Protein AF-0000000076627903 (afdb_homodimer)

Secondary structure (DSSP, 8-state):
------------------EEETTTTEEEPPP--B-------EEEEEEEEEEEEEEE-TTS-EEEEEEEEEEEEESSPPHHHHHHHHHHS--TTSTT---EEEEEEESS--HHHHHHHHHHHHHHHHHHHHTT--GGGEEEEEEES-HHHHHHHHHHTHHHHTTT--SHHHHHHHT-SSGGG---TT--TT--EEEEEEEEE-BTTT-SS-EEEEEEEESS--HHHHHHHIIIIIIIHHH--SEEEEEETTEEE-TTHHHHHHHHHHH-TTEEEEEEEEEES---TTSSHHHHHHHHHHHIIIIIIHHHHHHT--S---TTEEEEEHHHHTTHIIIIIITHHHH-GGG--HHHHHHGGGHHHHHHHHHHT-TT---EEEEEEEEEEEE----SHHHHHHHHHHHHHHHHHHHHHHHHTGGGGGGS---HHHHHHHHHHHHHHHHHHHHHHTHHHHHHHHHHHHHHHHHTTS-HHHHHHHHHHHHHHHHHHHHHHHHHHHHS-GGGGHHHHHHHHHHHHHHHHHHHHHHHHHHHH-TT-HHHHHHHHHHHHHHHHHHHHTT-HHHHHHHHHHHHHHHHIIIIIHHHHHHHTTT--SSS---S---HHHHHHHHHHHHHHHHHHHHHHHHHHHHHHHHHHHHHHS-HHHHHHHHHHHHHHHHHHHHHHHHHHHHHHHHHHHHHHHHHHHHH-S------STTSS----------------------------------------------------------------------SS------------------TT-SHHHHHHHHHHTTSS---HHHHHHHHHHHHHHH-/------------------EEETTTTEEE-----EE------EEEEEEEEEEEEEEE-TTS-EEEEEEEEEEEEESSPPHHHHHHHHHHS--TT-TT--SEEEEEEESS--HHHHHHHHHHHHHHHHHHHHTT--GGGEEEEEEES-HHHHHHHHHHTHHHHTTT--SHHHHHHHT-SSGGG---TT--TT--EEEEEEEEEEETTT-SS-EEEEEEEESS--HHHHHHHIIIIIIIHHH--SEEEEEETTEEE-TTHHHHHHHHHHH-TTEEEEEEEEEES---TTSSHHHHHHHHHHHIIIIIIHHHHHHT--S---TTEEEEEHHHHTTHIIIIIITHHHH-GGG--HHHHHHGGGHHHHHHHHHHT-TT---EEEEEEEEEEEE----SHHHHHHHHHHHHHHHHHHHHHHHHTGGGGGGS---HHHHHHHHHHHHHHHHHHHHHHTHHHHHHHHHHHHHHHHHTTS-HHHHHHHHHHHHHHHHHHHHHHHHHHHHS-GGGGHHHHHHHHHHHHHHHHHHHHHHHHHHHH-TT-HHHHHHHHHHHHHHHHHHHHTT-HHHHHHHHHHHHHHHHIIIIIHHHHHHHTTT--SSS---S---HHHHHHHHHHHHHHHHHHHHHHHHHHHHHHHHHHHHHHS-HHHHHHHHHHHHHHHHHHHHHHHHHHHHHHHHHHHHHHHHHHHHHTS------STTSS-----------SS---------------------------------------------------------SS------------------S--SHHHHHHHHHHHTSS---HHHHHHHHHHHHHHH-

Nearest PDB structures (foldseek):
  8k3p-assembly1_B  TM=8.651E-01  e=1.853E-37  Saccharomyces cerevisiae S288C
  8k3v-assembly1_A  TM=8.645E-01  e=6.486E-37  Saccharomyces cerevisiae
  7stn-assembly1_A  TM=8.579E-01  e=1.001E-36  Candida albicans
  7xs7-assembly1_A  TM=7.845E-01  e=4.006E-37  Saccharomyces cerevisiae
  8k3u-assembly1_A  TM=8.382E-01  e=7.015E-34  Saccharomyces cerevisiae

Radius of gyration: 44.23 Å; Cα contacts (8 Å, |Δi|>4): 2145; chains: 2; bounding box: 115×163×91 Å

Sequence (1656 aa):
MAEIEPAQPRSSRTITQPIMNKETKEYEYTPMNAAPTKEQIIYQPIKLAKEMESKTNDDNITITSLKKAKGFELIPPDSRFNSILGDLKYDPDKPSKCDFLIQVTMYNEGVKNFTDTLGGICENLNSFSKADVEPLRIACVVIVDGIRAFNTTFSKQRGFFQQFFEEDPIKERFGVSDIRNCKLPDEKPDDEFAHCFMQKITLLDFSKYELQLIFCVKQKNKRKLNSHLWFFGGFCEFIQPKFVMLIDVGTQPHADSLFLLYEALETQDDLAGCCGEIRPMDPNIWKLVVPAQAVEYKLGHIFDKAFESLLGYITFLPGAFSAFRWSALQGDPLWKEYFKSICRPEIMNAFNSNIYLSETRILCLALISKKNERFLLRYVKNSVSETDVPETVSMLMIQRRRWINGSWFALIDSIRKCAMIFNSRHSCCRKMMFSIQMVYYVVNVIFAWVMVGSMLMVFSIIVKLAFGTIDGNNAFSISTFIILIYFLLLLFVFILSLGVKPNRVEGLFKLIASIFGIYMFGATIAFLIFLLENSNQVILIYVVLGVIFIFSTITLLNCAVMTLLKGICHYLFLTPTYINIFLIYSICNTHDCTWGSRPDLLTQEEKSRLEEFEEFRTKWTIVWVLCNSSFAYFLQVMSNSVSGKLYIYLIGALSVSMLILKFVGALFYLCQEACCKRKITKKWRKAKIAPVKENKEIHQDHIQTDMYVELDDKNCDAIRIGQIKEERDTRSQARRSFENSEKVLCKKDGLQVASKVDLVLAEDYEESSEELSLVLREKRFKHGIKLTYMANETGIVAGRIKAIEEGRVIPTEQERKALMDYIKKNCNMAEIEPAQPRSSRTITQPIMNKETKEYEYTPMNAAPTKEQIIYQPIKLAKEMESKTNDDNITITSLKKAKGFELIPPDSRFNSILGDLKYDPDKPSKCDFLIQVTMYNEGVKNFTDTLGGICENLNSFSKADVEPLRIACVVIVDGIRAFNTTFSKQRGFFQQFFEEDPIKERFGVSDIRNCKLPDEKPDDEFAHCFMQKITLLDFSKYELQLIFCVKQKNKRKLNSHLWFFGGFCEFIQPKFVMLIDVGTQPHADSLFLLYEALETQDDLAGCCGEIRPMDPNIWKLVVPAQAVEYKLGHIFDKAFESLLGYITFLPGAFSAFRWSALQGDPLWKEYFKSICRPEIMNAFNSNIYLSETRILCLALISKKNERFLLRYVKNSVSETDVPETVSMLMIQRRRWINGSWFALIDSIRKCAMIFNSRHSCCRKMMFSIQMVYYVVNVIFAWVMVGSMLMVFSIIVKLAFGTIDGNNAFSISTFIILIYFLLLLFVFILSLGVKPNRVEGLFKLIASIFGIYMFGATIAFLIFLLENSNQVILIYVVLGVIFIFSTITLLNCAVMTLLKGICHYLFLTPTYINIFLIYSICNTHDCTWGSRPDLLTQEEKSRLEEFEEFRTKWTIVWVLCNSSFAYFLQVMSNSVSGKLYIYLIGALSVSMLILKFVGALFYLCQEACCKRKITKKWRKAKIAPVKENKEIHQDHIQTDMYVELDDKNCDAIRIGQIKEERDTRSQARRSFENSEKVLCKKDGLQVASKVDLVLAEDYEESSEELSLVLREKRFKHGIKLTYMANETGIVAGRIKAIEEGRVIPTEQERKALMDYIKKNCN

pLDDT: mean 72.38, std 27.02, range [14.2, 98.06]

Solvent-accessible surface area (backbone atoms only — not comparable to full-atom values): 91516 Å² total; per-residue (Å²): 125,81,74,73,66,75,82,66,78,78,68,83,68,79,62,78,63,53,50,57,38,77,85,76,70,43,64,48,66,78,70,73,62,47,61,66,61,75,64,75,72,44,76,46,40,35,29,63,30,69,42,73,46,65,49,57,46,94,87,70,48,67,64,65,54,37,49,39,54,66,22,63,41,56,59,74,74,51,70,67,60,50,48,56,49,52,49,34,26,48,40,95,89,47,85,66,22,24,44,38,39,34,36,32,47,40,50,58,71,55,68,64,32,46,46,42,22,53,43,18,55,41,26,18,39,54,46,29,44,75,68,73,36,66,43,74,21,35,37,38,38,36,39,30,50,10,39,64,56,28,46,56,41,39,68,75,42,39,82,65,45,51,79,61,46,70,66,61,70,53,26,65,72,63,72,39,92,50,76,80,68,66,69,64,90,85,62,52,94,84,64,50,47,31,42,33,24,38,40,68,44,30,43,60,90,49,19,90,56,57,36,43,36,34,36,31,37,23,57,61,64,64,53,68,70,47,51,49,41,49,41,55,25,18,52,37,61,63,24,49,36,53,26,36,33,35,29,32,59,32,31,26,39,35,52,52,17,63,43,50,54,50,48,51,48,70,71,34,84,47,40,32,32,37,24,49,38,65,39,57,56,78,58,47,70,89,44,62,49,42,16,18,46,40,33,50,42,49,52,42,46,57,31,53,42,26,27,24,26,62,53,30,57,41,69,58,52,54,69,49,50,24,37,33,29,39,78,56,45,54,60,58,32,38,58,65,49,49,39,26,66,76,28,40,56,85,72,57,42,55,67,53,41,27,25,57,56,32,40,42,35,51,29,37,55,34,42,45,23,31,73,77,32,58,33,29,28,42,61,41,77,84,18,38,27,33,26,77,66,55,72,46,69,41,54,39,38,59,54,47,22,39,52,52,42,6,50,54,41,36,46,56,51,45,63,73,48,51,68,43,53,74,56,20,59,53,53,72,68,51,51,50,40,48,50,52,48,50,51,51,50,50,53,52,49,55,48,60,64,36,39,55,23,48,51,53,46,52,51,47,50,51,44,46,62,65,35,60,80,44,66,72,67,65,29,45,52,52,42,51,46,55,48,46,51,54,50,50,51,54,51,47,46,52,48,47,43,46,44,40,64,52,79,82,45,41,68,58,53,52,50,53,39,50,51,40,17,50,50,45,53,51,50,52,50,48,51,52,51,50,52,67,72,39,69,83,49,53,68,60,52,52,50,54,52,50,52,52,48,55,56,50,51,57,30,57,75,66,72,40,53,67,55,39,72,61,5,47,67,40,31,54,32,40,45,49,34,60,43,54,48,36,46,48,36,23,47,56,41,48,52,60,69,56,95,76,75,74,78,86,77,70,55,74,67,52,48,54,51,48,51,51,19,27,48,49,25,41,54,51,36,52,53,49,50,51,50,14,51,50,49,30,48,52,52,50,52,47,34,72,71,42,68,52,62,57,51,58,46,50,56,48,48,53,56,47,51,54,48,49,52,31,49,54,31,23,53,52,30,54,51,50,53,57,53,48,51,55,50,51,56,45,50,58,48,51,66,65,62,58,69,78,73,76,79,64,75,83,69,69,67,97,77,64,84,64,76,64,72,70,77,75,81,71,94,72,85,77,94,76,88,90,77,91,81,92,95,92,88,89,94,87,77,98,82,84,80,98,85,79,93,87,81,88,79,82,83,80,80,76,81,76,78,79,78,79,79,80,83,73,86,79,80,77,79,76,81,76,78,75,78,87,65,88,65,76,76,69,82,72,81,78,74,82,77,82,82,82,78,81,69,66,95,54,51,58,77,54,35,53,53,47,40,54,73,63,70,74,64,86,68,58,72,66,62,48,47,55,50,48,52,56,50,48,59,77,72,99,125,82,75,72,66,74,83,64,78,76,68,82,68,77,62,78,64,52,50,56,38,77,85,75,70,42,63,49,65,78,71,75,62,46,60,69,59,76,65,74,72,44,79,46,40,35,28,62,30,70,42,73,45,66,47,58,46,95,85,68,49,67,66,63,54,36,47,40,56,65,21,62,43,56,60,74,72,52,68,65,60,50,48,55,50,54,48,34,25,49,39,95,90,47,85,64,22,23,44,39,40,33,36,32,48,40,51,58,71,53,68,65,33,46,48,42,21,54,42,19,55,41,25,18,39,54,45,30,45,75,71,73,37,66,43,72,21,33,38,37,37,35,41,29,48,11,39,64,57,26,46,57,41,38,69,76,41,40,83,64,46,50,79,62,47,71,66,61,68,53,25,66,73,62,71,39,92,50,76,82,69,67,70,63,90,84,63,52,94,83,64,49,46,32,42,33,24,37,39,65,45,30,45,60,89,48,19,93,58,56,37,42,37,34,36,32,38,23,58,62,65,65,54,69,72,48,51,48,42,49,42,54,25,18,51,38,62,64,25,48,37,55,27,38,34,35,30,32,59,32,31,27,40,37,51,51,17,62,43,50,53,50,49,52,47,68,73,33,83,47,38,31,33,37,25,47,39,65,39,58,54,78,57,47,69,90,44,61,49,41,16,16,45,38,32,50,43,47,50,42,46,57,31,52,40,27,26,24,25,62,53,31,57,40,68,58,51,55,68,49,49,25,36,33,29,38,77,55,44,55,60,59,30,37,58,67,49,48,38,26,66,76,27,40,56,86,70,56,43,56,66,53,41,28,24,56,55,33,40,42,36,51,30,36,54,34,42,46,23,30,73,76,33,57,32,29,27,41,60,41,78,84,20,38,28,31,26,75,64,55,70,45,69,44,54,39,38,58,52,47,22,39,52,51,42,6,49,55,40,36,46,56,50,46,62,72,49,49,68,43,52,74,56,21,58,54,54,72,69,51,52,50,39,48,50,53,49,50,51,52,51,51,53,53,49,55,50,60,62,35,39,55,22,48,51,53,44,52,53,48,50,50,45,45,62,66,35,59,80,45,66,73,68,63,27,46,53,52,42,49,48,56,48,46,50,55,50,49,50,55,50,47,46,52,50,46,44,48,45,40,64,52,79,84,44,38,67,59,52,52,52,53,38,50,52,40,17,50,50,45,53,52,49,52,50,47,50,52,51,49,51,68,72,41,68,83,50,54,67,60,52,48,49,54,51,47,52,52,47,53,56,50,51,56,29,57,76,65,71,39,52,66,55,39,71,60,4,47,68,40,31,56,32,41,46,48,35,60,44,52,47,36,47,49,36,22,46,55,41,49,50,59,70,56,96,75,75,73,78,87,77,69,54,74,66,53,48,56,50,49,53,51,20,26,48,50,24,42,54,52,36,51,52,48,51,51,49,14,50,50,49,30,50,52,52,50,52,46,34,71,71,43,68,52,62,56,52,58,44,52,57,48,48,53,56,47,51,54,49,49,52,31,50,53,32,22,51,51,30,53,51,49,53,58,53,47,52,54,49,50,55,46,49,57,50,51,64,65,62,58,68,80,72,76,79,65,74,83,68,70,72,94,76,73,89,75,81,72,79,78,74,73,79,73,88,72,82,90,83,80,86,81,74,89,82,90,89,86,84,93,83,78,93,79,81,93,86,87,76,78,93,78,76,93,79,84,80,87,82,88,85,82,79,76,78,80,80,81,82,74,88,80,80,76,79,76,81,76,77,77,77,88,65,88,64,75,77,70,82,72,81,76,76,82,76,85,81,81,78,84,67,76,96,70,45,65,75,45,42,58,50,39,40,57,70,62,65,77,66,85,68,60,75,65,66,47,50,54,58,50,52,64,58,53,59,82,72,102

Structure (mmCIF, N/CA/C/O backbone):
data_AF-0000000076627903-model_v1
#
loop_
_entity.id
_entity.type
_entity.pdbx_description
1 polymer 'chitin synthase'
#
loop_
_atom_site.group_PDB
_atom_site.id
_atom_site.type_symbol
_atom_site.label_atom_id
_atom_site.label_alt_id
_atom_site.label_comp_id
_atom_site.label_asym_id
_atom_site.label_entity_id
_atom_site.label_seq_id
_atom_site.pdbx_PDB_ins_code
_atom_site.Cartn_x
_atom_site.Cartn_y
_atom_site.Cartn_z
_atom_site.occupancy
_atom_site.B_iso_or_equiv
_atom_site.auth_seq_id
_atom_site.auth_comp_id
_atom_site.auth_asym_id
_atom_site.auth_atom_id
_atom_site.pdbx_PDB_model_num
ATOM 1 N N . MET A 1 1 ? 3.295 50.219 36.656 1 20.02 1 MET A N 1
ATOM 2 C CA . MET A 1 1 ? 3.664 49.281 35.625 1 20.02 1 MET A CA 1
ATOM 3 C C . MET A 1 1 ? 3.582 47.844 36.125 1 20.02 1 MET A C 1
ATOM 5 O O . MET A 1 1 ? 4.445 47.406 36.906 1 20.02 1 MET A O 1
ATOM 9 N N . ALA A 1 2 ? 2.439 47.375 36.312 1 24.59 2 ALA A N 1
ATOM 10 C CA . ALA A 1 2 ? 2.334 46.156 37.125 1 24.59 2 ALA A CA 1
ATOM 11 C C . ALA A 1 2 ? 3.156 45.031 36.5 1 24.59 2 ALA A C 1
ATOM 13 O O . ALA A 1 2 ? 3.154 44.844 35.281 1 24.59 2 ALA A O 1
ATOM 14 N N . GLU A 1 3 ? 4.355 44.781 37 1 24.5 3 GLU A N 1
ATOM 15 C CA . GLU A 1 3 ? 5.32 43.719 36.75 1 24.5 3 GLU A CA 1
ATOM 16 C C . GLU A 1 3 ? 4.621 42.438 36.375 1 24.5 3 GLU A C 1
ATOM 18 O O . GLU A 1 3 ? 3.926 41.812 37.188 1 24.5 3 GLU A O 1
ATOM 23 N N . ILE A 1 4 ? 3.992 42.5 35.156 1 31.06 4 ILE A N 1
ATOM 24 C CA . ILE A 1 4 ? 3.465 41.219 34.75 1 31.06 4 ILE A CA 1
ATOM 25 C C . ILE A 1 4 ? 4.535 40.125 34.906 1 31.06 4 ILE A C 1
ATOM 27 O O . ILE A 1 4 ? 5.594 40.219 34.281 1 31.06 4 ILE A O 1
ATOM 31 N N . GLU A 1 5 ? 4.773 39.625 36.094 1 28.75 5 GLU A N 1
ATOM 32 C CA . GLU A 1 5 ? 5.656 38.5 36.406 1 28.75 5 GLU A CA 1
ATOM 33 C C . GLU A 1 5 ? 5.645 37.469 35.281 1 28.75 5 GLU A C 1
ATOM 35 O O . GLU A 1 5 ? 4.602 37.219 34.656 1 28.75 5 GLU A O 1
ATOM 40 N N . PRO A 1 6 ? 6.75 37.375 34.594 1 32.94 6 PRO A N 1
ATOM 41 C CA . PRO A 1 6 ? 6.863 36.312 33.562 1 32.94 6 PRO A CA 1
ATOM 42 C C . PRO A 1 6 ? 6.113 35.031 33.938 1 32.94 6 PRO A C 1
ATOM 44 O O . PRO A 1 6 ? 5.992 34.719 35.125 1 32.94 6 PRO A O 1
ATOM 47 N N . ALA A 1 7 ? 5.105 34.594 33.219 1 34.41 7 ALA A N 1
ATOM 48 C CA . ALA A 1 7 ? 4.25 33.438 33.438 1 34.41 7 ALA A CA 1
ATOM 49 C C . ALA A 1 7 ? 5.074 32.219 33.875 1 34.41 7 ALA A C 1
ATOM 51 O O . ALA A 1 7 ? 5.98 31.797 33.156 1 34.41 7 ALA A O 1
ATOM 52 N N . GLN A 1 8 ? 5.445 32.094 35.156 1 29.8 8 GLN A N 1
ATOM 53 C CA . GLN A 1 8 ? 6.078 30.891 35.719 1 29.8 8 GLN A CA 1
ATOM 54 C C . GLN A 1 8 ? 5.438 29.609 35.188 1 29.8 8 GLN A C 1
ATOM 56 O O . GLN A 1 8 ? 4.242 29.594 34.875 1 29.8 8 GLN A O 1
ATOM 61 N N . PRO A 1 9 ? 6.254 28.719 34.594 1 34.22 9 PRO A N 1
ATOM 62 C CA . PRO A 1 9 ? 5.684 27.438 34.188 1 34.22 9 PRO A CA 1
ATOM 63 C C . PRO A 1 9 ? 4.691 26.875 35.188 1 34.22 9 PRO A C 1
ATOM 65 O O . PRO A 1 9 ? 4.859 27.062 36.406 1 34.22 9 PRO A O 1
ATOM 68 N N . ARG A 1 10 ? 3.461 26.766 34.938 1 34.75 10 ARG A N 1
ATOM 69 C CA . ARG A 1 10 ? 2.443 26.266 35.844 1 34.75 10 ARG A CA 1
ATOM 70 C C . ARG A 1 10 ? 2.93 25.031 36.594 1 34.75 10 ARG A C 1
ATOM 72 O O . ARG A 1 10 ? 3.469 24.109 35.969 1 34.75 10 ARG A O 1
ATOM 79 N N . SER A 1 11 ? 3.506 25.172 37.844 1 28.64 11 SER A N 1
ATOM 80 C CA . SER A 1 11 ? 3.697 24.031 38.719 1 28.64 11 SER A CA 1
ATOM 81 C C . SER A 1 11 ? 2.586 23 38.531 1 28.64 11 SER A C 1
ATOM 83 O O . SER A 1 11 ? 1.471 23.344 38.125 1 28.64 11 SER A O 1
ATOM 85 N N . SER A 1 12 ? 2.91 21.703 38.375 1 29.92 12 SER A N 1
ATOM 86 C CA . SER A 1 12 ? 1.998 20.562 38.312 1 29.92 12 SER A CA 1
ATOM 87 C C . SER A 1 12 ? 0.816 20.766 39.25 1 29.92 12 SER A C 1
ATOM 89 O O . SER A 1 12 ? 0.954 20.609 40.469 1 29.92 12 SER A O 1
ATOM 91 N N . ARG A 1 13 ? 0.096 21.75 39.25 1 29.33 13 ARG A N 1
ATOM 92 C CA . ARG A 1 13 ? -1.059 21.688 40.125 1 29.33 13 ARG A CA 1
ATOM 93 C C . ARG A 1 13 ? -1.711 20.312 40.094 1 29.33 13 ARG A C 1
ATOM 95 O O . ARG A 1 13 ? -1.812 19.703 39.031 1 29.33 13 ARG A O 1
ATOM 102 N N . THR A 1 14 ? -1.592 19.516 41.25 1 28.23 14 THR A N 1
ATOM 103 C CA . THR A 1 14 ? -2.176 18.234 41.594 1 28.23 14 THR A CA 1
ATOM 104 C C . THR A 1 14 ? -3.57 18.094 40.969 1 28.23 14 THR A C 1
ATOM 106 O O . THR A 1 14 ? -4.52 18.734 41.438 1 28.23 14 THR A O 1
ATOM 109 N N . ILE A 1 15 ? -3.713 18.203 39.781 1 31.52 15 ILE A N 1
ATOM 110 C CA . ILE A 1 15 ? -4.977 17.656 39.281 1 31.52 15 ILE A CA 1
ATOM 111 C C . ILE A 1 15 ? -5.363 16.438 40.125 1 31.52 15 ILE A C 1
ATOM 113 O O . ILE A 1 15 ? -4.551 15.539 40.344 1 31.52 15 ILE A O 1
ATOM 117 N N . THR A 1 16 ? -6.25 16.578 41.062 1 31.3 16 THR A N 1
ATOM 118 C CA . THR A 1 16 ? -6.801 15.43 41.75 1 31.3 16 THR A CA 1
ATOM 119 C C . THR A 1 16 ? -6.852 14.211 40.844 1 31.3 16 THR A C 1
ATOM 121 O O . THR A 1 16 ? -7.383 14.281 39.75 1 31.3 16 THR A O 1
ATOM 124 N N . GLN A 1 17 ? -5.82 13.438 40.875 1 32.38 17 GLN A N 1
ATOM 125 C CA . GLN A 1 17 ? -5.664 12.148 40.219 1 32.38 17 GLN A CA 1
ATOM 126 C C . GLN A 1 17 ? -6.992 11.398 40.156 1 32.38 17 GLN A C 1
ATOM 128 O O . GLN A 1 17 ? -7.754 11.391 41.125 1 32.38 17 GLN A O 1
ATOM 133 N N . PRO A 1 18 ? -7.477 11.203 39 1 35.5 18 PRO A N 1
ATOM 134 C CA . PRO A 1 18 ? -8.641 10.312 38.969 1 35.5 18 PRO A CA 1
ATOM 135 C C . PRO A 1 18 ? -8.477 9.086 39.875 1 35.5 18 PRO A C 1
ATOM 137 O O . PRO A 1 18 ? -7.391 8.508 39.938 1 35.5 18 PRO A O 1
ATOM 140 N N . ILE A 1 19 ? -9.008 9.148 41.094 1 35.91 19 ILE A N 1
ATOM 141 C CA . ILE A 1 19 ? -9.039 7.961 41.969 1 35.91 19 ILE A CA 1
ATOM 142 C C . ILE A 1 19 ? -9.719 6.812 41.219 1 35.91 19 ILE A C 1
ATOM 144 O O . ILE A 1 19 ? -10.875 6.934 40.812 1 35.91 19 ILE A O 1
ATOM 148 N N . MET A 1 20 ? -8.953 6.039 40.594 1 35.31 20 MET A N 1
ATOM 149 C CA . MET A 1 20 ? -9.508 4.812 40.031 1 35.31 20 MET A CA 1
ATOM 150 C C . MET A 1 20 ? -10.289 4.035 41.094 1 35.31 20 MET A C 1
ATOM 152 O O . MET A 1 20 ? -9.758 3.736 42.156 1 35.31 20 MET A O 1
ATOM 156 N N . ASN A 1 21 ? -11.578 4.199 41 1 33.88 21 ASN A N 1
ATOM 157 C CA . ASN A 1 21 ? -12.281 3.229 41.844 1 33.88 21 ASN A CA 1
ATOM 158 C C . ASN A 1 21 ? -11.914 1.796 41.438 1 33.88 21 ASN A C 1
ATOM 160 O O . ASN A 1 21 ? -12.062 1.401 40.281 1 33.88 21 ASN A O 1
ATOM 164 N N . LYS A 1 22 ? -11.133 1.274 42.219 1 41.72 22 LYS A N 1
ATOM 165 C CA . LYS A 1 22 ? -10.633 -0.082 42.031 1 41.72 22 LYS A CA 1
ATOM 166 C C . LYS A 1 22 ? -11.75 -1.024 41.594 1 41.72 22 LYS A C 1
ATOM 168 O O . LYS A 1 22 ? -11.5 -2.043 40.938 1 41.72 22 LYS A O 1
ATOM 173 N N . GLU A 1 23 ? -12.797 -0.826 42.219 1 40.75 23 GLU A N 1
ATOM 174 C CA . GLU A 1 23 ? -13.867 -1.798 42.031 1 40.75 23 GLU A CA 1
ATOM 175 C C . GLU A 1 23 ? -14.477 -1.647 40.625 1 40.75 23 GLU A C 1
ATOM 177 O O . GLU A 1 23 ? -14.711 -2.641 39.938 1 40.75 23 GLU A O 1
ATOM 182 N N . THR A 1 24 ? -14.734 -0.384 40.219 1 43.25 24 THR A N 1
ATOM 183 C CA . THR A 1 24 ? -15.469 -0.255 38.969 1 43.25 24 THR A CA 1
ATOM 184 C C . THR A 1 24 ? -14.531 0.159 37.844 1 43.25 24 THR A C 1
ATOM 186 O O . THR A 1 24 ? -14.922 0.136 36.656 1 43.25 24 THR A O 1
ATOM 189 N N . LYS A 1 25 ? -13.141 0.148 38.062 1 43.31 25 LYS A N 1
ATOM 190 C CA . LYS A 1 25 ? -12.062 0.534 37.156 1 43.31 25 LYS A CA 1
ATOM 191 C C . LYS A 1 25 ? -12.406 1.812 36.406 1 43.31 25 LYS A C 1
ATOM 193 O O . LYS A 1 25 ? -11.969 2.004 35.281 1 43.31 25 LYS A O 1
ATOM 198 N N . GLU A 1 26 ? -13.422 2.52 36.844 1 37.97 26 GLU A N 1
ATOM 199 C CA . GLU A 1 26 ? -13.805 3.809 36.281 1 37.97 26 GLU A CA 1
ATOM 200 C C . GLU A 1 26 ? -13.117 4.957 37 1 37.97 26 GLU A C 1
ATOM 202 O O . GLU A 1 26 ? -12.844 4.867 38.188 1 37.97 26 GLU A O 1
ATOM 207 N N . TYR A 1 27 ? -12.367 5.863 36.375 1 37.84 27 TYR A N 1
ATOM 208 C CA . TYR A 1 27 ? -11.75 7.047 36.969 1 37.84 27 TYR A CA 1
ATOM 209 C C . TYR A 1 27 ? -12.812 8.008 37.5 1 37.84 27 TYR A C 1
ATOM 211 O O . TYR A 1 27 ? -13.805 8.281 36.812 1 37.84 27 TYR A O 1
ATOM 219 N N . GLU A 1 28 ? -13.062 8.094 38.75 1 39.16 28 GLU A N 1
ATOM 220 C CA . GLU A 1 28 ? -13.961 9.078 39.344 1 39.16 28 GLU A CA 1
ATOM 221 C C . GLU A 1 28 ? -13.359 10.477 39.281 1 39.16 28 GLU A C 1
ATOM 223 O O . GLU A 1 28 ? -12.25 10.703 39.781 1 39.16 28 GLU A O 1
ATOM 228 N N . TYR A 1 29 ? -13.625 11.227 38.344 1 39.66 29 TYR A N 1
ATOM 229 C CA . TYR A 1 29 ? -13.172 12.609 38.25 1 39.66 29 TYR A CA 1
ATOM 230 C C . TYR A 1 29 ? -13.969 13.508 39.188 1 39.66 29 TYR A C 1
ATOM 232 O O . TYR A 1 29 ? -15.164 13.273 39.406 1 39.66 29 TYR A O 1
ATOM 240 N N . THR A 1 30 ? -13.367 14.141 40.156 1 40.78 30 THR A N 1
ATOM 241 C CA . THR A 1 30 ? -14.023 15.164 40.969 1 40.78 30 THR A CA 1
ATOM 242 C C . THR A 1 30 ? -14.719 16.188 40.094 1 40.78 30 THR A C 1
ATOM 244 O O . THR A 1 30 ? -14.109 16.734 39.156 1 40.78 30 THR A O 1
ATOM 247 N N . PRO A 1 31 ? -16.016 16.266 40.188 1 44.41 31 PRO A N 1
ATOM 248 C CA . PRO A 1 31 ? -16.766 17.234 39.406 1 44.41 31 PRO A CA 1
ATOM 249 C C . PRO A 1 31 ? -16.203 18.656 39.531 1 44.41 31 PRO A C 1
ATOM 251 O O . PRO A 1 31 ? -15.664 19.016 40.562 1 44.41 31 PRO A O 1
ATOM 254 N N . MET A 1 32 ? -15.734 19.219 38.5 1 49.62 32 MET A N 1
ATOM 255 C CA . MET A 1 32 ? -15.461 20.656 38.5 1 49.62 32 MET A CA 1
ATOM 256 C C . MET A 1 32 ? -16.516 21.406 39.312 1 49.62 32 MET A C 1
ATOM 258 O O . MET A 1 32 ? -17.703 21.109 39.219 1 49.62 32 MET A O 1
ATOM 262 N N . ASN A 1 33 ? -16.141 21.859 40.562 1 44.56 33 ASN A N 1
ATOM 263 C CA . ASN A 1 33 ? -17.109 22.641 41.344 1 44.56 33 ASN A CA 1
ATOM 264 C C . ASN A 1 33 ? -17.781 23.719 40.469 1 44.56 33 ASN A C 1
ATOM 266 O O . ASN A 1 33 ? -17.203 24.781 40.281 1 44.56 33 ASN A O 1
ATOM 270 N N . ALA A 1 34 ? -18.406 23.344 39.5 1 49.53 34 ALA A N 1
ATOM 271 C CA . ALA A 1 34 ? -19.25 24.312 38.812 1 49.53 34 ALA A CA 1
ATOM 272 C C . ALA A 1 34 ? -20.438 24.719 39.688 1 49.53 34 ALA A C 1
ATOM 274 O O . ALA A 1 34 ? -21.125 23.875 40.25 1 49.53 34 ALA A O 1
ATOM 275 N N . ALA A 1 35 ? -20.438 25.734 40.5 1 42.66 35 ALA A N 1
ATOM 276 C CA . ALA A 1 35 ? -21.688 26.172 41.094 1 42.66 35 ALA A CA 1
ATOM 277 C C . ALA A 1 35 ? -22.797 26.266 40.062 1 42.66 35 ALA A C 1
ATOM 279 O O . ALA A 1 35 ? -22.703 27.047 39.094 1 42.66 35 ALA A O 1
ATOM 280 N N . PRO A 1 36 ? -23.406 25.297 39.844 1 40.81 36 PRO A N 1
ATOM 281 C CA . PRO A 1 36 ? -24.516 25.422 38.906 1 40.81 36 PRO A CA 1
ATOM 282 C C . PRO A 1 36 ? -25.406 26.625 39.156 1 40.81 36 PRO A C 1
ATOM 284 O O . PRO A 1 36 ? -26.031 26.719 40.219 1 40.81 36 PRO A O 1
ATOM 287 N N . THR A 1 37 ? -25.062 27.797 39.219 1 42.25 37 THR A N 1
ATOM 288 C CA . THR A 1 37 ? -26.312 28.531 39.125 1 42.25 37 THR A CA 1
ATOM 289 C C . THR A 1 37 ? -27.25 27.875 38.094 1 42.25 37 THR A C 1
ATOM 291 O O . THR A 1 37 ? -26.891 27.688 36.938 1 42.25 37 THR A O 1
ATOM 294 N N . LYS A 1 38 ? -27.891 26.938 38.5 1 42.78 38 LYS A N 1
ATOM 295 C CA . LYS A 1 38 ? -28.844 26.172 37.719 1 42.78 38 LYS A CA 1
ATOM 296 C C . LYS A 1 38 ? -29.516 27.047 36.656 1 42.78 38 LYS A C 1
ATOM 298 O O . LYS A 1 38 ? -30.656 27.5 36.844 1 42.78 38 LYS A O 1
ATOM 303 N N . GLU A 1 39 ? -28.984 28.109 36.25 1 48.28 39 GLU A N 1
ATOM 304 C CA . GLU A 1 39 ? -29.828 28.547 35.156 1 48.28 39 GLU A CA 1
ATOM 305 C C . GLU A 1 39 ? -29.875 27.5 34.031 1 48.28 39 GLU A C 1
ATOM 307 O O . GLU A 1 39 ? -28.906 26.766 33.844 1 48.28 39 GLU A O 1
ATOM 312 N N . GLN A 1 40 ? -31.156 27.156 33.469 1 60.66 40 GLN A N 1
ATOM 313 C CA . GLN A 1 40 ? -31.812 26.219 32.562 1 60.66 40 GLN A CA 1
ATOM 314 C C . GLN A 1 40 ? -31.016 26.062 31.266 1 60.66 40 GLN A C 1
ATOM 316 O O . GLN A 1 40 ? -30.688 27.062 30.609 1 60.66 40 GLN A O 1
ATOM 321 N N . ILE A 1 41 ? -30.172 24.969 31.062 1 73.25 41 ILE A N 1
ATOM 322 C CA . ILE A 1 41 ? -29.656 24.562 29.766 1 73.25 41 ILE A CA 1
ATOM 323 C C . ILE A 1 41 ? -30.766 24.656 28.719 1 73.25 41 ILE A C 1
ATOM 325 O O . ILE A 1 41 ? -31.859 24.109 28.922 1 73.25 41 ILE A O 1
ATOM 329 N N . ILE A 1 42 ? -30.531 25.547 27.859 1 75.88 42 ILE A N 1
ATOM 330 C CA . ILE A 1 42 ? -31.516 25.688 26.781 1 75.88 42 ILE A CA 1
ATOM 331 C C . ILE A 1 42 ? -31.062 24.875 25.578 1 75.88 42 ILE A C 1
ATOM 333 O O . ILE A 1 42 ? -29.953 25.047 25.062 1 75.88 42 ILE A O 1
ATOM 337 N N . TYR A 1 43 ? -31.906 23.969 25.234 1 85.69 43 TYR A N 1
ATOM 338 C CA . TYR A 1 43 ? -31.625 23.109 24.094 1 85.69 43 TYR A CA 1
ATOM 339 C C . TYR A 1 43 ? -32.281 23.641 22.828 1 85.69 43 TYR A C 1
ATOM 341 O O . TYR A 1 43 ? -33.438 24.031 22.859 1 85.69 43 TYR A O 1
ATOM 349 N N . GLN A 1 44 ? -31.484 23.719 21.641 1 82.81 44 GLN A N 1
ATOM 350 C CA . GLN A 1 44 ? -32 24.141 20.344 1 82.81 44 GLN A CA 1
ATOM 351 C C . GLN A 1 44 ? -31.312 23.391 19.219 1 82.81 44 GLN A C 1
ATOM 353 O O . GLN A 1 44 ? -30.094 23.484 19.062 1 82.81 44 GLN A O 1
ATOM 358 N N . PRO A 1 45 ? -32.062 22.609 18.469 1 84.5 45 PRO A N 1
ATOM 359 C CA . PRO A 1 45 ? -31.484 22.062 17.234 1 84.5 45 PRO A CA 1
ATOM 360 C C . PRO A 1 45 ? -31.328 23.125 16.141 1 84.5 45 PRO A C 1
ATOM 362 O O . PRO A 1 45 ? -32.219 23.984 15.984 1 84.5 45 PRO A O 1
ATOM 365 N N . ILE A 1 46 ? -30.188 23.047 15.477 1 85.44 46 ILE A N 1
ATOM 366 C CA . ILE A 1 46 ? -29.922 24.047 14.445 1 85.44 46 ILE A CA 1
ATOM 367 C C . ILE A 1 46 ? -29.5 23.359 13.156 1 85.44 46 ILE A C 1
ATOM 369 O O . ILE A 1 46 ? -28.891 22.281 13.188 1 85.44 46 ILE A O 1
ATOM 373 N N . LYS A 1 47 ? -29.859 23.938 12.062 1 85.56 47 LYS A N 1
ATOM 374 C CA . LYS A 1 47 ? -29.469 23.484 10.727 1 85.56 47 LYS A CA 1
ATOM 375 C C . LYS A 1 47 ? -28.672 24.562 10 1 85.56 47 LYS A C 1
ATOM 377 O O . LYS A 1 47 ? -29 25.75 10.07 1 85.56 47 LYS A O 1
ATOM 382 N N . LEU A 1 48 ? -27.562 24.109 9.453 1 84.81 48 LEU A N 1
ATOM 383 C CA . LEU A 1 48 ? -26.734 25.047 8.719 1 84.81 48 LEU A CA 1
ATOM 384 C C . LEU A 1 48 ? -27.422 25.484 7.43 1 84.81 48 LEU A C 1
ATOM 386 O O . LEU A 1 48 ? -27.891 24.656 6.652 1 84.81 48 LEU A O 1
ATOM 390 N N . ALA A 1 49 ? -27.516 26.766 7.234 1 76.44 49 ALA A N 1
ATOM 391 C CA . ALA A 1 49 ? -28.125 27.328 6.031 1 76.44 49 ALA A CA 1
ATOM 392 C C . ALA A 1 49 ? -27.078 27.547 4.938 1 76.44 49 ALA A C 1
ATOM 394 O O . ALA A 1 49 ? -26.062 28.203 5.164 1 76.44 49 ALA A O 1
ATOM 395 N N . LYS A 1 50 ? -27.266 26.859 3.791 1 77.06 50 LYS A N 1
ATOM 396 C CA . LYS A 1 50 ? -26.312 26.984 2.695 1 77.06 50 LYS A CA 1
ATOM 397 C C . LYS A 1 50 ? -26.922 27.75 1.521 1 77.06 50 LYS A C 1
ATOM 399 O O . LYS A 1 50 ? -28.109 27.562 1.21 1 77.06 50 LYS A O 1
ATOM 404 N N . GLU A 1 51 ? -26.281 28.828 1.157 1 66.81 51 GLU A N 1
ATOM 405 C CA . GLU A 1 51 ? -26.734 29.625 0.011 1 66.81 51 GLU A CA 1
ATOM 406 C C . GLU A 1 51 ? -25.828 29.391 -1.198 1 66.81 51 GLU A C 1
ATOM 408 O O . GLU A 1 51 ? -24.609 29.281 -1.058 1 66.81 51 GLU A O 1
ATOM 413 N N . MET A 1 52 ? -26.375 29.047 -2.334 1 60.66 52 MET A N 1
ATOM 414 C CA . MET A 1 52 ? -25.625 28.859 -3.578 1 60.66 52 MET A CA 1
ATOM 415 C C . MET A 1 52 ? -25.328 30.188 -4.246 1 60.66 52 MET A C 1
ATOM 417 O O . MET A 1 52 ? -26.219 31.031 -4.395 1 60.66 52 MET A O 1
ATOM 421 N N . GLU A 1 53 ? -24.094 30.625 -4.184 1 59.31 53 GLU A N 1
ATOM 422 C CA . GLU A 1 53 ? -23.719 31.812 -4.941 1 59.31 53 GLU A CA 1
ATOM 423 C C . GLU A 1 53 ? -23.266 31.453 -6.352 1 59.31 53 GLU A C 1
ATOM 425 O O . GLU A 1 53 ? -22.406 30.578 -6.527 1 59.31 53 GLU A O 1
ATOM 430 N N . SER A 1 54 ? -24.094 31.609 -7.344 1 52.53 54 SER A N 1
ATOM 431 C CA . SER A 1 54 ? -23.734 31.328 -8.734 1 52.53 54 SER A CA 1
ATOM 432 C C . SER A 1 54 ? -22.969 32.5 -9.352 1 52.53 54 SER A C 1
ATOM 434 O O . SER A 1 54 ? -23.328 33.656 -9.148 1 52.53 54 SER A O 1
ATOM 436 N N . LYS A 1 55 ? -21.656 32.5 -9.562 1 51.31 55 LYS A N 1
ATOM 437 C CA . LYS A 1 55 ? -21.016 33.562 -10.375 1 51.31 55 LYS A CA 1
ATOM 438 C C . LYS A 1 55 ? -21.172 33.25 -11.859 1 51.31 55 LYS A C 1
ATOM 440 O O . LYS A 1 55 ? -20.938 32.125 -12.297 1 51.31 55 LYS A O 1
ATOM 445 N N . THR A 1 56 ? -21.953 34.125 -12.461 1 43.78 56 THR A N 1
ATOM 446 C CA . THR A 1 56 ? -22.078 34.156 -13.914 1 43.78 56 THR A CA 1
ATOM 447 C C . THR A 1 56 ? -20.812 34.781 -14.539 1 43.78 56 THR A C 1
ATOM 449 O O . THR A 1 56 ? -20.312 35.812 -14.078 1 43.78 56 THR A O 1
ATOM 452 N N . ASN A 1 57 ? -19.984 33.969 -15.094 1 42.31 57 ASN A N 1
ATOM 453 C CA . ASN A 1 57 ? -18.938 34.594 -15.891 1 42.31 57 ASN A CA 1
ATOM 454 C C . ASN A 1 57 ? -19.516 35.562 -16.906 1 42.31 57 ASN A C 1
ATOM 456 O O . ASN A 1 57 ? -20.719 35.562 -17.172 1 42.31 57 ASN A O 1
ATOM 460 N N . ASP A 1 58 ? -18.656 36.531 -17.438 1 41.16 58 ASP A N 1
ATOM 461 C CA . ASP A 1 58 ? -19.047 37.5 -18.453 1 41.16 58 ASP A CA 1
ATOM 462 C C . ASP A 1 58 ? -19.969 36.875 -19.5 1 41.16 58 ASP A C 1
ATOM 464 O O . ASP A 1 58 ? -20.766 37.562 -20.125 1 41.16 58 ASP A O 1
ATOM 468 N N . ASP A 1 59 ? -19.625 35.75 -20.125 1 42.56 59 ASP A N 1
ATOM 469 C CA . ASP A 1 59 ? -20.406 35.219 -21.219 1 42.56 59 ASP A CA 1
ATOM 470 C C . ASP A 1 59 ? -21.641 34.469 -20.688 1 42.56 59 ASP A C 1
ATOM 472 O O . ASP A 1 59 ? -22.203 33.625 -21.375 1 42.56 59 ASP A O 1
ATOM 476 N N . ASN A 1 60 ? -22.344 34.719 -19.641 1 40.19 60 ASN A N 1
ATOM 477 C CA . ASN A 1 60 ? -23.594 34.281 -19.047 1 40.19 60 ASN A CA 1
ATOM 478 C C . ASN A 1 60 ? -23.516 32.812 -18.609 1 40.19 60 ASN A C 1
ATOM 480 O O . ASN A 1 60 ? -24.516 32.094 -18.594 1 40.19 60 ASN A O 1
ATOM 484 N N . ILE A 1 61 ? -22.406 32.125 -18.797 1 39.59 61 ILE A N 1
ATOM 485 C CA . ILE A 1 61 ? -22.344 30.75 -18.344 1 39.59 61 ILE A CA 1
ATOM 486 C C . ILE A 1 61 ? -22.203 30.719 -16.812 1 39.59 61 ILE A C 1
ATOM 488 O O . ILE A 1 61 ? -21.312 31.359 -16.266 1 39.59 61 ILE A O 1
ATOM 492 N N . THR A 1 62 ? -23.266 30.391 -16.125 1 40.75 62 THR A N 1
ATOM 493 C CA . THR A 1 62 ? -23.328 30.156 -14.688 1 40.75 62 THR A CA 1
ATOM 494 C C . THR A 1 62 ? -22.312 29.109 -14.258 1 40.75 62 THR A C 1
ATOM 496 O O . THR A 1 62 ? -22.375 27.953 -14.672 1 40.75 62 THR A O 1
ATOM 499 N N . ILE A 1 63 ? -21.031 29.406 -14.148 1 41.56 63 ILE A N 1
ATOM 500 C CA . ILE A 1 63 ? -20.047 28.391 -13.805 1 41.56 63 ILE A CA 1
ATOM 501 C C . ILE A 1 63 ? -20.391 27.781 -12.438 1 41.56 63 ILE A C 1
ATOM 503 O O . ILE A 1 63 ? -20.547 26.578 -12.312 1 41.56 63 ILE A O 1
ATOM 507 N N . THR A 1 64 ? -19.406 28.094 -11.266 1 45.91 64 THR A N 1
ATOM 508 C CA . THR A 1 64 ? -19.188 27.266 -10.086 1 45.91 64 THR A CA 1
ATOM 509 C C . THR A 1 64 ? -20.016 27.781 -8.906 1 45.91 64 THR A C 1
ATOM 511 O O . THR A 1 64 ? -20.016 28.969 -8.609 1 45.91 64 THR A O 1
ATOM 514 N N . SER A 1 65 ? -21.125 27.266 -8.703 1 47.12 65 SER A N 1
ATOM 515 C CA . SER A 1 65 ? -21.984 27.516 -7.551 1 47.12 65 SER A CA 1
ATOM 516 C C . SER A 1 65 ? -21.25 27.25 -6.246 1 47.12 65 SER A C 1
ATOM 518 O O . SER A 1 65 ? -20.625 26.188 -6.082 1 47.12 65 SER A O 1
ATOM 520 N N . LEU A 1 66 ? -20.797 28.438 -5.637 1 53.44 66 LEU A N 1
ATOM 521 C CA . LEU A 1 66 ? -20.219 28.344 -4.293 1 53.44 66 LEU A CA 1
ATOM 522 C C . LEU A 1 66 ? -21.328 28.188 -3.25 1 53.44 66 LEU A C 1
ATOM 524 O O . LEU A 1 66 ? -22.281 28.969 -3.219 1 53.44 66 LEU A O 1
ATOM 528 N N . LYS A 1 67 ? -21.391 27.094 -2.609 1 62.06 67 LYS A N 1
ATOM 529 C CA . LYS A 1 67 ? -22.328 26.906 -1.498 1 62.06 67 LYS A CA 1
ATOM 530 C C . LYS A 1 67 ? -21.781 27.516 -0.213 1 62.06 67 LYS A C 1
ATOM 532 O O . LYS A 1 67 ? -20.859 26.953 0.404 1 62.06 67 LYS A O 1
ATOM 537 N N . LYS A 1 68 ? -22.234 28.828 0.023 1 71.62 68 LYS A N 1
ATOM 538 C CA . LYS A 1 68 ? -21.797 29.516 1.235 1 71.62 68 LYS A CA 1
ATOM 539 C C . LYS A 1 68 ? -22.766 29.266 2.387 1 71.62 68 LYS A C 1
ATOM 541 O O . LYS A 1 68 ? -23.969 29.094 2.17 1 71.62 68 LYS A O 1
ATOM 546 N N . ALA A 1 69 ? -22.141 29 3.551 1 71.25 69 ALA A N 1
ATOM 547 C CA . ALA A 1 69 ? -23 28.953 4.734 1 71.25 69 ALA A CA 1
ATOM 548 C C . ALA A 1 69 ? -23.375 30.344 5.207 1 71.25 69 ALA A C 1
ATOM 550 O O . ALA A 1 69 ? -22.531 31.25 5.25 1 71.25 69 ALA A O 1
ATOM 551 N N . LYS A 1 70 ? -24.594 30.562 5.199 1 72.75 70 LYS A N 1
ATOM 552 C CA . LYS A 1 70 ? -25.062 31.859 5.699 1 72.75 70 LYS A CA 1
ATOM 553 C C . LYS A 1 70 ? -25.969 31.688 6.914 1 72.75 70 LYS A C 1
ATOM 555 O O . LYS A 1 70 ? -27.188 31.75 6.793 1 72.75 70 LYS A O 1
ATOM 560 N N . GLY A 1 71 ? -25.328 31.438 8.031 1 75.31 71 GLY A N 1
ATOM 561 C CA . GLY A 1 71 ? -26.078 31.344 9.281 1 75.31 71 GLY A CA 1
ATOM 562 C C . GLY A 1 71 ? -26.719 29.984 9.484 1 75.31 71 GLY A C 1
ATOM 563 O O . GLY A 1 71 ? -26.188 28.969 9.008 1 75.31 71 GLY A O 1
ATOM 564 N N . PHE A 1 72 ? -27.531 29.906 10.508 1 79.06 72 PHE A N 1
ATOM 565 C CA . PHE A 1 72 ? -28.219 28.656 10.773 1 79.06 72 PHE A CA 1
ATOM 566 C C . PHE A 1 72 ? -29.719 28.875 10.969 1 79.06 72 PHE A C 1
ATOM 568 O O . PHE A 1 72 ? -30.156 30 11.242 1 79.06 72 PHE A O 1
ATOM 575 N N . GLU A 1 73 ? -30.422 27.828 10.617 1 77.62 73 GLU A N 1
ATOM 576 C CA . GLU A 1 73 ? -31.859 27.781 10.836 1 77.62 73 GLU A CA 1
ATOM 577 C C . GLU A 1 73 ? -32.188 27.016 12.109 1 77.62 73 GLU A C 1
ATOM 579 O O . GLU A 1 73 ? -31.625 25.953 12.375 1 77.62 73 GLU A O 1
ATOM 584 N N . LEU A 1 74 ? -33 27.703 12.922 1 76.81 74 LEU A N 1
ATOM 585 C CA . LEU A 1 74 ? -33.438 27.031 14.148 1 76.81 74 LEU A CA 1
ATOM 586 C C . LEU A 1 74 ? -34.594 26.094 13.859 1 76.81 74 LEU A C 1
ATOM 588 O O . LEU A 1 74 ? -35.531 26.453 13.148 1 76.81 74 LEU A O 1
ATOM 592 N N . ILE A 1 75 ? -34.625 24.859 14.305 1 75.5 75 ILE A N 1
ATOM 593 C CA . ILE A 1 75 ? -35.656 23.859 14.023 1 75.5 75 ILE A CA 1
ATOM 594 C C . ILE A 1 75 ? -36.312 23.422 15.328 1 75.5 75 ILE A C 1
ATOM 596 O O . ILE A 1 75 ? -35.781 22.609 16.062 1 75.5 75 ILE A O 1
ATOM 600 N N . PRO A 1 76 ? -37.625 23.641 15.656 1 67.88 76 PRO A N 1
ATOM 601 C CA . PRO A 1 76 ? -38.219 24.938 15.414 1 67.88 76 PRO A CA 1
ATOM 602 C C . PRO A 1 76 ? -37.625 26.062 16.25 1 67.88 76 PRO A C 1
ATOM 604 O O . PRO A 1 76 ? -36.906 25.797 17.219 1 67.88 76 PRO A O 1
ATOM 607 N N . PRO A 1 77 ? -37.812 27.172 15.922 1 72.19 77 PRO A N 1
ATOM 608 C CA . PRO A 1 77 ? -37.156 28.266 16.656 1 72.19 77 PRO A CA 1
ATOM 609 C C . PRO A 1 77 ? -37.688 28.406 18.094 1 72.19 77 PRO A C 1
ATOM 611 O O . PRO A 1 77 ? -38.906 28.344 18.328 1 72.19 77 PRO A O 1
ATOM 614 N N . ASP A 1 78 ? -36.719 28.234 19 1 70.81 78 ASP A N 1
ATOM 615 C CA . ASP A 1 78 ? -37 28.562 20.406 1 70.81 78 ASP A CA 1
ATOM 616 C C . ASP A 1 78 ? -36.719 30.031 20.703 1 70.81 78 ASP A C 1
ATOM 618 O O . ASP A 1 78 ? -35.594 30.516 20.484 1 70.81 78 ASP A O 1
ATOM 622 N N . SER A 1 79 ? -37.688 30.734 21.141 1 67 79 SER A N 1
ATOM 623 C CA . SER A 1 79 ? -37.562 32.156 21.391 1 67 79 SER A CA 1
ATOM 624 C C . SER A 1 79 ? -36.5 32.469 22.438 1 67 79 SER A C 1
ATOM 626 O O . SER A 1 79 ? -35.844 33.5 22.391 1 67 79 SER A O 1
ATOM 628 N N . ARG A 1 80 ? -36.438 31.547 23.25 1 69.19 80 ARG A N 1
ATOM 629 C CA . ARG A 1 80 ? -35.469 31.781 24.312 1 69.19 80 ARG A CA 1
ATOM 630 C C . ARG A 1 80 ? -34.062 31.734 23.766 1 69.19 80 ARG A C 1
ATOM 632 O O . ARG A 1 80 ? -33.219 32.562 24.125 1 69.19 80 ARG A O 1
ATOM 639 N N . PHE A 1 81 ? -33.75 30.781 22.938 1 74.5 81 PHE A N 1
ATOM 640 C CA . PHE A 1 81 ? -32.438 30.609 22.328 1 74.5 81 PHE A CA 1
ATOM 641 C C . PHE A 1 81 ? -32.094 31.797 21.438 1 74.5 81 PHE A C 1
ATOM 643 O O . PHE A 1 81 ? -30.969 32.312 21.484 1 74.5 81 PHE A O 1
ATOM 650 N N . ASN A 1 82 ? -33 32.281 20.859 1 70.75 82 ASN A N 1
ATOM 651 C CA . ASN A 1 82 ? -32.812 33.406 19.969 1 70.75 82 ASN A CA 1
ATOM 652 C C . ASN A 1 82 ? -32.531 34.688 20.734 1 70.75 82 ASN A C 1
ATOM 654 O O . ASN A 1 82 ? -31.734 35.531 20.281 1 70.75 82 ASN A O 1
ATOM 658 N N . SER A 1 83 ? -33.094 34.781 21.828 1 68.88 83 SER A N 1
ATOM 659 C CA . SER A 1 83 ? -32.906 36 22.641 1 68.88 83 SER A CA 1
ATOM 660 C C . SER A 1 83 ? -31.5 36.031 23.219 1 68.88 83 SER A C 1
ATOM 662 O O . SER A 1 83 ? -30.844 37.062 23.219 1 68.88 83 SER A O 1
ATOM 664 N N . ILE A 1 84 ? -31.125 34.906 23.656 1 71.19 84 ILE A N 1
ATOM 665 C CA . ILE A 1 84 ? -29.812 34.844 24.266 1 71.19 84 ILE A CA 1
ATOM 666 C C . ILE A 1 84 ? -28.734 35.062 23.203 1 71.19 84 ILE A C 1
ATOM 668 O O . ILE A 1 84 ? -27.766 35.781 23.438 1 71.19 84 ILE A O 1
ATOM 672 N N . LEU A 1 85 ? -28.984 34.438 22.141 1 75.31 85 LEU A N 1
ATOM 673 C CA . LEU A 1 85 ? -28.047 34.625 21.031 1 75.31 85 LEU A CA 1
ATOM 674 C C . LEU A 1 85 ? -28.078 36.062 20.547 1 75.31 85 LEU A C 1
ATOM 676 O O . LEU A 1 85 ? -27.047 36.594 20.141 1 75.31 85 LEU A O 1
ATOM 680 N N . GLY A 1 86 ? -29.188 36.594 20.531 1 69.12 86 GLY A N 1
ATOM 681 C CA . GLY A 1 86 ? -29.344 38 20.156 1 69.12 86 GLY A CA 1
ATOM 682 C C . GLY A 1 86 ? -28.625 38.938 21.094 1 69.12 86 GLY A C 1
ATOM 683 O O . GLY A 1 86 ? -28.141 40 20.672 1 69.12 86 GLY A O 1
ATOM 684 N N . ASP A 1 87 ? -28.562 38.469 22.344 1 70.12 87 ASP A N 1
ATOM 685 C CA . ASP A 1 87 ? -27.875 39.312 23.328 1 70.12 87 ASP A CA 1
ATOM 686 C C . ASP A 1 87 ? -26.359 39.312 23.078 1 70.12 87 ASP A C 1
ATOM 688 O O . ASP A 1 87 ? -25.656 40.219 23.516 1 70.12 87 ASP A O 1
ATOM 692 N N . LEU A 1 88 ? -26 38.312 22.344 1 74.44 88 LEU A N 1
ATOM 693 C CA . LEU A 1 88 ? -24.578 38.219 22.047 1 74.44 88 LEU A CA 1
ATOM 694 C C . LEU A 1 88 ? -24.234 39.031 20.797 1 74.44 88 LEU A C 1
ATOM 696 O O . LEU A 1 88 ? -23.062 39.281 20.531 1 74.44 88 LEU A O 1
ATOM 700 N N . LYS A 1 89 ? -25.203 39.406 19.984 1 70.25 89 LYS A N 1
ATOM 701 C CA . LYS A 1 89 ? -24.969 40.125 18.734 1 70.25 89 LYS A CA 1
ATOM 702 C C . LYS A 1 89 ? -24.297 41.469 18.984 1 70.25 89 LYS A C 1
ATOM 704 O O . LYS A 1 89 ? -24.688 42.188 19.922 1 70.25 89 LYS A O 1
ATOM 709 N N . TYR A 1 90 ? -23.266 41.688 18.312 1 54.28 90 TYR A N 1
ATOM 710 C CA . TYR A 1 90 ? -22.484 42.906 18.438 1 54.28 90 TYR A CA 1
ATOM 711 C C . TYR A 1 90 ? -23.328 44.156 18.094 1 54.28 90 TYR A C 1
ATOM 713 O O . TYR A 1 90 ? -24.016 44.156 17.062 1 54.28 90 TYR A O 1
ATOM 721 N N . ASP A 1 91 ? -23.781 45.062 19.016 1 51.31 91 ASP A N 1
ATOM 722 C CA . ASP A 1 91 ? -24.391 46.375 18.781 1 51.31 91 ASP A CA 1
ATOM 723 C C . ASP A 1 91 ? -23.422 47.5 19.156 1 51.31 91 ASP A C 1
ATOM 725 O O . ASP A 1 91 ? -22.953 47.562 20.297 1 51.31 91 ASP A O 1
ATOM 729 N N . PRO A 1 92 ? -22.891 48.188 18.203 1 48.19 92 PRO A N 1
ATOM 730 C CA . PRO A 1 92 ? -22.016 49.312 18.562 1 48.19 92 PRO A CA 1
ATOM 731 C C . PRO A 1 92 ? -22.594 50.156 19.688 1 48.19 92 PRO A C 1
ATOM 733 O O . PRO A 1 92 ? -21.844 50.781 20.453 1 48.19 92 PRO A O 1
ATOM 736 N N . ASP A 1 93 ? -23.859 50.438 19.797 1 47.25 93 ASP A N 1
ATOM 737 C CA . ASP A 1 93 ? -24.453 51.375 20.734 1 47.25 93 ASP A CA 1
ATOM 738 C C . ASP A 1 93 ? -24.781 50.688 22.078 1 47.25 93 ASP A C 1
ATOM 740 O O . ASP A 1 93 ? -25.109 51.375 23.047 1 47.25 93 ASP A O 1
ATOM 744 N N . LYS A 1 94 ? -24.906 49.312 22.188 1 49.06 94 LYS A N 1
ATOM 745 C CA . LYS A 1 94 ? -25.25 48.688 23.453 1 49.06 94 LYS A CA 1
ATOM 746 C C . LYS A 1 94 ? -24.078 47.875 24.016 1 49.06 94 LYS A C 1
ATOM 748 O O . LYS A 1 94 ? -23.359 47.219 23.281 1 49.06 94 LYS A O 1
ATOM 753 N N . PRO A 1 95 ? -23.625 48.062 25.312 1 46.12 95 PRO A N 1
ATOM 754 C CA . PRO A 1 95 ? -22.516 47.406 26.016 1 46.12 95 PRO A CA 1
ATOM 755 C C . PRO A 1 95 ? -22.578 45.875 25.906 1 46.12 95 PRO A C 1
ATOM 757 O O . PRO A 1 95 ? -21.562 45.219 26.156 1 46.12 95 PRO A O 1
ATOM 760 N N . SER A 1 96 ? -23.672 45.219 26.031 1 48.78 96 SER A N 1
ATOM 761 C CA . SER A 1 96 ? -23.719 43.781 26.234 1 48.78 96 SER A CA 1
ATOM 762 C C . SER A 1 96 ? -23.141 43.031 25.047 1 48.78 96 SER A C 1
ATOM 764 O O . SER A 1 96 ? -23.312 41.812 24.922 1 48.78 96 SER A O 1
ATOM 766 N N . LYS A 1 97 ? -22.062 43.5 24.203 1 60.69 97 LYS A N 1
ATOM 767 C CA . LYS A 1 97 ? -21.688 43.062 22.875 1 60.69 97 LYS A CA 1
ATOM 768 C C . LYS A 1 97 ? -20.484 42.125 22.938 1 60.69 97 LYS A C 1
ATOM 770 O O . LYS A 1 97 ? -19.547 42.344 23.688 1 60.69 97 LYS A O 1
ATOM 775 N N . CYS A 1 98 ? -20.672 40.906 22.281 1 81.69 98 CYS A N 1
ATOM 776 C CA . CYS A 1 98 ? -19.562 39.969 22.266 1 81.69 98 CYS A CA 1
ATOM 777 C C . CYS A 1 98 ? -18.375 40.531 21.516 1 81.69 98 CYS A C 1
ATOM 779 O O . CYS A 1 98 ? -18.469 40.781 20.312 1 81.69 98 CYS A O 1
ATOM 781 N N . ASP A 1 99 ? -17.328 40.906 22.281 1 87.38 99 ASP A N 1
ATOM 782 C CA . ASP A 1 99 ? -16.109 41.438 21.703 1 87.38 99 ASP A CA 1
ATOM 783 C C . ASP A 1 99 ? -15.172 40.312 21.266 1 87.38 99 ASP A C 1
ATOM 785 O O . ASP A 1 99 ? -14.469 40.438 20.25 1 87.38 99 ASP A O 1
ATOM 789 N N . PHE A 1 100 ? -15.219 39.281 22.047 1 94.12 100 PHE A N 1
ATOM 790 C CA . PHE A 1 100 ? -14.273 38.188 21.828 1 94.12 100 PHE A CA 1
ATOM 791 C C . PHE A 1 100 ? -14.977 36.844 21.875 1 94.12 100 PHE A C 1
ATOM 793 O O . PHE A 1 100 ? -15.453 36.438 22.922 1 94.12 100 PHE A O 1
ATOM 800 N N . LEU A 1 101 ? -15.164 36.188 20.703 1 95.62 101 LEU A N 1
ATOM 801 C CA . LEU A 1 101 ? -15.82 34.906 20.609 1 95.62 101 LEU A CA 1
ATOM 802 C C . LEU A 1 101 ? -14.789 33.781 20.453 1 95.62 101 LEU A C 1
ATOM 804 O O . LEU A 1 101 ? -14.016 33.781 19.5 1 95.62 101 LEU A O 1
ATOM 808 N N . ILE A 1 102 ? -14.781 32.812 21.328 1 97.44 102 ILE A N 1
ATOM 809 C CA . ILE A 1 102 ? -13.789 31.75 21.375 1 97.44 102 ILE A CA 1
ATOM 810 C C . ILE A 1 102 ? -14.422 30.453 20.875 1 97.44 102 ILE A C 1
ATOM 812 O O . ILE A 1 102 ? -15.5 30.062 21.328 1 97.44 102 ILE A O 1
ATOM 816 N N . GLN A 1 103 ? -13.805 29.844 19.969 1 97.5 103 GLN A N 1
ATOM 817 C CA . GLN A 1 103 ? -14.25 28.547 19.484 1 97.5 103 GLN A CA 1
ATOM 818 C C . GLN A 1 103 ? -13.352 27.438 20.016 1 97.5 103 GLN A C 1
ATOM 820 O O . GLN A 1 103 ? -12.125 27.516 19.938 1 97.5 103 GLN A O 1
ATOM 825 N N . VAL A 1 104 ? -13.906 26.344 20.547 1 97.19 104 VAL A N 1
ATOM 826 C CA . VAL A 1 104 ? -13.203 25.141 20.969 1 97.19 104 VAL A CA 1
ATOM 827 C C . VAL A 1 104 ? -13.695 23.938 20.172 1 97.19 104 VAL A C 1
ATOM 829 O O . VAL A 1 104 ? -14.875 23.594 20.219 1 97.19 104 VAL A O 1
ATOM 832 N N . THR A 1 105 ? -12.812 23.344 19.406 1 94.88 105 THR A N 1
ATOM 833 C CA . THR A 1 105 ? -13.18 22.156 18.625 1 94.88 105 THR A CA 1
ATOM 834 C C . THR A 1 105 ? -12.891 20.891 19.422 1 94.88 105 THR A C 1
ATOM 836 O O . THR A 1 105 ? -11.82 20.75 20.016 1 94.88 105 THR A O 1
ATOM 839 N N . MET A 1 106 ? -13.859 19.953 19.391 1 93.44 106 MET A N 1
ATOM 840 C CA . MET A 1 106 ? -13.758 18.719 20.141 1 93.44 106 MET A CA 1
ATOM 841 C C . MET A 1 106 ? -14.242 17.531 19.312 1 93.44 106 MET A C 1
ATOM 843 O O . MET A 1 106 ? -15.117 17.688 18.453 1 93.44 106 MET A O 1
ATOM 847 N N . TYR A 1 107 ? -13.656 16.406 19.469 1 89.69 107 TYR A N 1
ATOM 848 C CA . TYR A 1 107 ? -14.039 15.188 18.781 1 89.69 107 TYR A CA 1
ATOM 849 C C . TYR A 1 107 ? -14.422 14.094 19.766 1 89.69 107 TYR A C 1
ATOM 851 O O . TYR A 1 107 ? -15.586 13.961 20.141 1 89.69 107 TYR A O 1
ATOM 859 N N . ASN A 1 108 ? -13.469 13.398 20.328 1 86.06 108 ASN A N 1
ATOM 860 C CA . ASN A 1 108 ? -13.719 12.359 21.328 1 86.06 108 ASN A CA 1
ATOM 861 C C . ASN A 1 108 ? -12.773 12.492 22.516 1 86.06 108 ASN A C 1
ATOM 863 O O . ASN A 1 108 ? -12.562 11.523 23.25 1 86.06 108 ASN A O 1
ATOM 867 N N . GLU A 1 109 ? -12.352 13.664 22.719 1 87.44 109 GLU A N 1
ATOM 868 C CA . GLU A 1 109 ? -11.422 13.883 23.828 1 87.44 109 GLU A CA 1
ATOM 869 C C . GLU A 1 109 ? -12.117 13.758 25.172 1 87.44 109 GLU A C 1
ATOM 871 O O . GLU A 1 109 ? -13.328 13.953 25.281 1 87.44 109 GLU A O 1
ATOM 876 N N . GLY A 1 110 ? -11.32 13.5 26.141 1 85.69 110 GLY A N 1
ATOM 877 C CA . GLY A 1 110 ? -11.859 13.172 27.453 1 85.69 110 GLY A CA 1
ATOM 878 C C . GLY A 1 110 ? -12.039 14.383 28.344 1 85.69 110 GLY A C 1
ATOM 879 O O . GLY A 1 110 ? -11.898 15.523 27.891 1 85.69 110 GLY A O 1
ATOM 880 N N . VAL A 1 111 ? -12.328 14.078 29.562 1 87.88 111 VAL A N 1
ATOM 881 C CA . VAL A 1 111 ? -12.68 15.07 30.578 1 87.88 111 VAL A CA 1
ATOM 882 C C . VAL A 1 111 ? -11.461 15.938 30.891 1 87.88 111 VAL A C 1
ATOM 884 O O . VAL A 1 111 ? -11.578 17.156 31.016 1 87.88 111 VAL A O 1
ATOM 887 N N . LYS A 1 112 ? -10.359 15.367 30.938 1 87.62 112 LYS A N 1
ATOM 888 C CA . LYS A 1 112 ? -9.156 16.109 31.312 1 87.62 112 LYS A CA 1
ATOM 889 C C . LYS A 1 112 ? -8.828 17.188 30.281 1 87.62 112 LYS A C 1
ATOM 891 O O . LYS A 1 112 ? -8.57 18.344 30.625 1 87.62 112 LYS A O 1
ATOM 896 N N . ASN A 1 113 ? -8.844 16.797 29.094 1 91.44 113 ASN A N 1
ATOM 897 C CA . ASN A 1 113 ? -8.539 17.734 28.016 1 91.44 113 ASN A CA 1
ATOM 898 C C . ASN A 1 113 ? -9.539 18.875 27.969 1 91.44 113 ASN A C 1
ATOM 900 O O . ASN A 1 113 ? -9.156 20.031 27.766 1 91.44 113 ASN A O 1
ATOM 904 N N . PHE A 1 114 ? -10.758 18.531 28.141 1 92.12 114 PHE A N 1
ATOM 905 C CA . PHE A 1 114 ? -11.812 19.531 28.094 1 92.12 114 PHE A CA 1
ATOM 906 C C . PHE A 1 114 ? -11.695 20.5 29.281 1 92.12 114 PHE A C 1
ATOM 908 O O . PHE A 1 114 ? -11.805 21.719 29.109 1 92.12 114 PHE A O 1
ATOM 915 N N . THR A 1 115 ? -11.414 19.984 30.406 1 90.12 115 THR A N 1
ATOM 916 C CA . THR A 1 115 ? -11.305 20.812 31.609 1 90.12 115 THR A CA 1
ATOM 917 C C . THR A 1 115 ? -10.078 21.703 31.547 1 90.12 115 THR A C 1
ATOM 919 O O . THR A 1 115 ? -10.109 22.844 32 1 90.12 115 THR A O 1
ATOM 922 N N . ASP A 1 116 ? -9.023 21.219 31.031 1 91.88 116 ASP A N 1
ATOM 923 C CA . ASP A 1 116 ? -7.824 22.031 30.875 1 91.88 116 ASP A CA 1
ATOM 924 C C . ASP A 1 116 ? -8.086 23.234 29.969 1 91.88 116 ASP A C 1
ATOM 926 O O . ASP A 1 116 ? -7.668 24.359 30.266 1 91.88 116 ASP A O 1
ATOM 930 N N . THR A 1 117 ? -8.734 22.969 28.922 1 95.5 117 THR A N 1
ATOM 931 C CA . THR A 1 117 ? -9 24.031 27.953 1 95.5 117 THR A CA 1
ATOM 932 C C . THR A 1 117 ? -10 25.047 28.516 1 95.5 117 THR A C 1
ATOM 934 O O . THR A 1 117 ? -9.75 26.25 28.5 1 95.5 117 THR A O 1
ATOM 937 N N . LEU A 1 118 ? -11.125 24.562 28.984 1 94.25 118 LEU A N 1
ATOM 938 C CA . LEU A 1 118 ? -12.156 25.438 29.516 1 94.25 118 LEU A CA 1
ATOM 939 C C . LEU A 1 118 ? -11.672 26.172 30.766 1 94.25 118 LEU A C 1
ATOM 941 O O . LEU A 1 118 ? -12 27.344 30.969 1 94.25 118 LEU A O 1
ATOM 945 N N . GLY A 1 119 ? -10.992 25.406 31.594 1 92.25 119 GLY A N 1
ATOM 946 C CA . GLY A 1 119 ? -10.406 26.047 32.75 1 92.25 119 GLY A CA 1
ATOM 947 C C . GLY A 1 119 ? -9.438 27.156 32.406 1 92.25 119 GLY A C 1
ATOM 948 O O . GLY A 1 119 ? -9.43 28.203 33.062 1 92.25 119 GLY A O 1
ATOM 949 N N . GLY A 1 120 ? -8.609 26.938 31.406 1 94.62 120 GLY A N 1
ATOM 950 C CA . GLY A 1 120 ? -7.691 27.969 30.938 1 94.62 120 GLY A CA 1
ATOM 951 C C . GLY A 1 120 ? -8.398 29.188 30.406 1 94.62 120 GLY A C 1
ATOM 952 O O . GLY A 1 120 ? -7.945 30.312 30.625 1 94.62 120 GLY A O 1
ATOM 953 N N . ILE A 1 121 ? -9.477 28.984 29.734 1 95.88 121 ILE A N 1
ATOM 954 C CA . ILE A 1 121 ? -10.266 30.094 29.188 1 95.88 121 ILE A CA 1
ATOM 955 C C . ILE A 1 121 ? -10.867 30.906 30.328 1 95.88 121 ILE A C 1
ATOM 957 O O . ILE A 1 121 ? -10.812 32.125 30.328 1 95.88 121 ILE A O 1
ATOM 961 N N . CYS A 1 122 ? -11.422 30.25 31.344 1 93.69 122 CYS A N 1
ATOM 962 C CA . CYS A 1 122 ? -12.055 30.922 32.469 1 93.69 122 CYS A CA 1
ATOM 963 C C . CYS A 1 122 ? -11.031 31.688 33.281 1 93.69 122 CYS A C 1
ATOM 965 O O . CYS A 1 122 ? -11.336 32.781 33.812 1 93.69 122 CYS A O 1
ATOM 967 N N . GLU A 1 123 ? -9.875 31.141 33.406 1 93.94 123 GLU A N 1
ATOM 968 C CA . GLU A 1 123 ? -8.82 31.844 34.125 1 93.94 123 GLU A CA 1
ATOM 969 C C . GLU A 1 123 ? -8.484 33.188 33.469 1 93.94 123 GLU A C 1
ATOM 971 O O . GLU A 1 123 ? -8.102 34.125 34.156 1 93.94 123 GLU A O 1
ATOM 976 N N . ASN A 1 124 ? -8.57 33.25 32.188 1 95.31 124 ASN A N 1
ATOM 977 C CA . ASN A 1 124 ? -8.266 34.469 31.438 1 95.31 124 ASN A CA 1
ATOM 978 C C . ASN A 1 124 ? -9.312 35.562 31.688 1 95.31 124 ASN A C 1
ATOM 980 O O . ASN A 1 124 ? -9.047 36.75 31.453 1 95.31 124 ASN A O 1
ATOM 984 N N . LEU A 1 125 ? -10.516 35.219 32.125 1 93.06 125 LEU A N 1
ATOM 985 C CA . LEU A 1 125 ? -11.555 36.188 32.438 1 93.06 125 LEU A CA 1
ATOM 986 C C . LEU A 1 125 ? -11.109 37.125 33.531 1 93.06 125 LEU A C 1
ATOM 988 O O . LEU A 1 125 ? -11.484 38.312 33.531 1 93.06 125 LEU A O 1
ATOM 992 N N . ASN A 1 126 ? -10.281 36.594 34.406 1 91.88 126 ASN A N 1
ATOM 993 C CA . ASN A 1 126 ? -9.727 37.469 35.438 1 91.88 126 ASN A CA 1
ATOM 994 C C . ASN A 1 126 ? -8.852 38.562 34.844 1 91.88 126 ASN A C 1
ATOM 996 O O . ASN A 1 126 ? -8.898 39.719 35.312 1 91.88 126 ASN A O 1
ATOM 1000 N N . SER A 1 127 ? -8.078 38.188 33.906 1 91.94 127 SER A N 1
ATOM 1001 C CA . SER A 1 127 ? -7.191 39.156 33.281 1 91.94 127 SER A CA 1
ATOM 1002 C C . SER A 1 127 ? -7.984 40.188 32.469 1 91.94 127 SER A C 1
ATOM 1004 O O . SER A 1 127 ? -7.613 41.344 32.406 1 91.94 127 SER A O 1
ATOM 1006 N N . PHE A 1 128 ? -9.062 39.812 31.859 1 91.81 128 PHE A N 1
ATOM 1007 C CA . PHE A 1 128 ? -9.93 40.719 31.141 1 91.81 128 PHE A CA 1
ATOM 1008 C C . PHE A 1 128 ? -10.555 41.75 32.094 1 91.81 128 PHE A C 1
ATOM 1010 O O . PHE A 1 128 ? -10.602 42.938 31.797 1 91.81 128 PHE A O 1
ATOM 1017 N N . SER A 1 129 ? -11.008 41.25 33.188 1 89.69 129 SER A N 1
ATOM 1018 C CA . SER A 1 129 ? -11.625 42.125 34.188 1 89.69 129 SER A CA 1
ATOM 1019 C C . SER A 1 129 ? -10.625 43.125 34.75 1 89.69 129 SER A C 1
ATOM 1021 O O . SER A 1 129 ? -10.969 44.281 34.969 1 89.69 129 SER A O 1
ATOM 1023 N N . LYS A 1 130 ? -9.484 42.656 35 1 88.38 130 LYS A N 1
ATOM 1024 C CA . LYS A 1 130 ? -8.445 43.562 35.5 1 88.38 130 LYS A CA 1
ATOM 1025 C C . LYS A 1 130 ? -8.141 44.656 34.5 1 88.38 130 LYS A C 1
ATOM 1027 O O . LYS A 1 130 ? -7.742 45.781 34.906 1 88.38 130 LYS A O 1
ATOM 1032 N N . ALA A 1 131 ? -8.305 44.375 33.25 1 86.12 131 ALA A N 1
ATOM 1033 C CA . ALA A 1 131 ? -8.039 45.375 32.188 1 86.12 131 ALA A CA 1
ATOM 1034 C C . ALA A 1 131 ? -9.305 46.156 31.859 1 86.12 131 ALA A C 1
ATOM 1036 O O . ALA A 1 131 ? -9.375 46.812 30.812 1 86.12 131 ALA A O 1
ATOM 1037 N N . ASP A 1 132 ? -10.375 46.031 32.531 1 82.19 132 ASP A N 1
ATOM 1038 C CA . ASP A 1 132 ? -11.625 46.781 32.438 1 82.19 132 ASP A CA 1
ATOM 1039 C C . ASP A 1 132 ? -12.43 46.312 31.219 1 82.19 132 ASP A C 1
ATOM 1041 O O . ASP A 1 132 ? -13.055 47.125 30.531 1 82.19 132 ASP A O 1
ATOM 1045 N N . VAL A 1 133 ? -12.211 45.156 30.828 1 85.81 133 VAL A N 1
ATOM 1046 C CA . VAL A 1 133 ? -13.078 44.531 29.844 1 85.81 133 VAL A CA 1
ATOM 1047 C C . VAL A 1 133 ? -14.094 43.625 30.547 1 85.81 133 VAL A C 1
ATOM 1049 O O . VAL A 1 133 ? -13.719 42.719 31.281 1 85.81 133 VAL A O 1
ATOM 1052 N N . GLU A 1 134 ? -15.312 43.938 30.312 1 82.75 134 GLU A N 1
ATOM 1053 C CA . GLU A 1 134 ? -16.359 43.156 30.969 1 82.75 134 GLU A CA 1
ATOM 1054 C C . GLU A 1 134 ? -16.328 41.688 30.516 1 82.75 134 GLU A C 1
ATOM 1056 O O . GLU A 1 134 ? -16.422 41.406 29.312 1 82.75 134 GLU A O 1
ATOM 1061 N N . PRO A 1 135 ? -16.234 40.781 31.422 1 85.56 135 PRO A N 1
ATOM 1062 C CA . PRO A 1 135 ? -16.125 39.344 31.062 1 85.56 135 PRO A CA 1
ATOM 1063 C C . PRO A 1 135 ? -17.359 38.844 30.312 1 85.56 135 PRO A C 1
ATOM 1065 O O . PRO A 1 135 ? -17.266 37.875 29.562 1 85.56 135 PRO A O 1
ATOM 1068 N N . LEU A 1 136 ? -18.453 39.469 30.484 1 80.31 136 LEU A N 1
ATOM 1069 C CA . LEU A 1 136 ? -19.672 39.031 29.828 1 80.31 136 LEU A CA 1
ATOM 1070 C C . LEU A 1 136 ? -19.609 39.25 28.328 1 80.31 136 LEU A C 1
ATOM 1072 O O . LEU A 1 136 ? -20.406 38.719 27.562 1 80.31 136 LEU A O 1
ATOM 1076 N N . ARG A 1 137 ? -18.594 40.031 27.938 1 86.06 137 ARG A N 1
ATOM 1077 C CA . ARG A 1 137 ? -18.391 40.281 26.516 1 86.06 137 ARG A CA 1
ATOM 1078 C C . ARG A 1 137 ? -17.609 39.156 25.844 1 86.06 137 ARG A C 1
ATOM 1080 O O . ARG A 1 137 ? -17.422 39.156 24.625 1 86.06 137 ARG A O 1
ATOM 1087 N N . ILE A 1 138 ? -17.234 38.25 26.641 1 91.75 138 ILE A N 1
ATOM 1088 C CA . ILE A 1 138 ? -16.5 37.094 26.141 1 91.75 138 ILE A CA 1
ATOM 1089 C C . ILE A 1 138 ? -17.422 35.875 26.156 1 91.75 138 ILE A C 1
ATOM 1091 O O . ILE A 1 138 ? -18.078 35.594 27.156 1 91.75 138 ILE A O 1
ATOM 1095 N N . ALA A 1 139 ? -17.516 35.188 25.031 1 92.69 139 ALA A N 1
ATOM 1096 C CA . ALA A 1 139 ? -18.312 33.969 24.938 1 92.69 139 ALA A CA 1
ATOM 1097 C C . ALA A 1 139 ? -17.516 32.812 24.328 1 92.69 139 ALA A C 1
ATOM 1099 O O . ALA A 1 139 ? -16.484 33.031 23.688 1 92.69 139 ALA A O 1
ATOM 1100 N N . CYS A 1 140 ? -17.875 31.609 24.656 1 95.31 140 CYS A N 1
ATOM 1101 C CA . CYS A 1 140 ? -17.188 30.422 24.172 1 95.31 140 CYS A CA 1
ATOM 1102 C C . CYS A 1 140 ? -18.156 29.453 23.516 1 95.31 140 CYS A C 1
ATOM 1104 O O . CYS A 1 140 ? -19.219 29.172 24.047 1 95.31 140 CYS A O 1
ATOM 1106 N N . VAL A 1 141 ? -17.812 29.016 22.297 1 95.62 141 VAL A N 1
ATOM 1107 C CA . VAL A 1 141 ? -18.594 28.016 21.578 1 95.62 141 VAL A CA 1
ATOM 1108 C C . VAL A 1 141 ? -17.781 26.719 21.453 1 95.62 141 VAL A C 1
ATOM 1110 O O . VAL A 1 141 ? -16.734 26.703 20.797 1 95.62 141 VAL A O 1
ATOM 1113 N N . VAL A 1 142 ? -18.25 25.656 22.031 1 96.38 142 VAL A N 1
ATOM 1114 C CA . VAL A 1 142 ? -17.641 24.344 21.906 1 96.38 142 VAL A CA 1
ATOM 1115 C C . VAL A 1 142 ? -18.359 23.547 20.812 1 96.38 142 VAL A C 1
ATOM 1117 O O . VAL A 1 142 ? -19.562 23.312 20.891 1 96.38 142 VAL A O 1
ATOM 1120 N N . ILE A 1 143 ? -17.656 23.219 19.812 1 96.25 143 ILE A N 1
ATOM 1121 C CA . ILE A 1 143 ? -18.234 22.453 18.703 1 96.25 143 ILE A CA 1
ATOM 1122 C C . ILE A 1 143 ? -17.688 21.031 18.719 1 96.25 143 ILE A C 1
ATOM 1124 O O . ILE A 1 143 ? -16.484 20.828 18.516 1 96.25 143 ILE A O 1
ATOM 1128 N N . VAL A 1 144 ? -18.547 20.047 18.891 1 94.81 144 VAL A N 1
ATOM 1129 C CA . VAL A 1 144 ? -18.188 18.641 18.875 1 94.81 144 VAL A CA 1
ATOM 1130 C C . VAL A 1 144 ? -18.406 18.062 17.484 1 94.81 144 VAL A C 1
ATOM 1132 O O . VAL A 1 144 ? -19.516 18.109 16.938 1 94.81 144 VAL A O 1
ATOM 1135 N N . ASP A 1 145 ? -17.328 17.453 16.938 1 91.62 145 ASP A N 1
ATOM 1136 C CA . ASP A 1 145 ? -17.344 17.016 15.539 1 91.62 145 ASP A CA 1
ATOM 1137 C C . ASP A 1 145 ? -17.969 15.625 15.414 1 91.62 145 ASP A C 1
ATOM 1139 O O . ASP A 1 145 ? -17.297 14.672 15.008 1 91.62 145 ASP A O 1
ATOM 1143 N N . GLY A 1 146 ? -19.266 15.539 15.688 1 90.31 146 GLY A N 1
ATOM 1144 C CA . GLY A 1 146 ? -19.984 14.289 15.461 1 90.31 146 GLY A CA 1
ATOM 1145 C C . GLY A 1 146 ? -20.484 13.656 16.734 1 90.31 146 GLY A C 1
ATOM 1146 O O . GLY A 1 146 ? -19.734 13.492 17.703 1 90.31 146 GLY A O 1
ATOM 1147 N N . ILE A 1 147 ? -21.609 13.18 16.75 1 90.88 147 ILE A N 1
ATOM 1148 C CA . ILE A 1 147 ? -22.266 12.672 17.938 1 90.88 147 ILE A CA 1
ATOM 1149 C C . ILE A 1 147 ? -21.844 11.227 18.203 1 90.88 147 ILE A C 1
ATOM 1151 O O . ILE A 1 147 ? -21.797 10.781 19.344 1 90.88 147 ILE A O 1
ATOM 1155 N N . ARG A 1 148 ? -21.484 10.469 17.188 1 87.38 148 ARG A N 1
ATOM 1156 C CA . ARG A 1 148 ? -21.156 9.055 17.328 1 87.38 148 ARG A CA 1
ATOM 1157 C C . ARG A 1 148 ? -19.906 8.859 18.156 1 87.38 148 ARG A C 1
ATOM 1159 O O . ARG A 1 148 ? -19.875 8.039 19.078 1 87.38 148 ARG A O 1
ATOM 1166 N N . ALA A 1 149 ? -18.906 9.578 17.797 1 84.25 149 ALA A N 1
ATOM 1167 C CA . ALA A 1 149 ? -17.672 9.461 18.547 1 84.25 149 ALA A CA 1
ATOM 1168 C C . ALA A 1 149 ? -17.828 10.055 19.953 1 84.25 149 ALA A C 1
ATOM 1170 O O . ALA A 1 149 ? -17.266 9.539 20.922 1 84.25 149 ALA A O 1
ATOM 1171 N N . PHE A 1 150 ? -18.578 11.062 20.016 1 88.12 150 PHE A N 1
ATOM 1172 C CA . PHE A 1 150 ? -18.797 11.742 21.281 1 88.12 150 PHE A CA 1
ATOM 1173 C C . PHE A 1 150 ? -19.625 10.867 22.234 1 88.12 150 PHE A C 1
ATOM 1175 O O . PHE A 1 150 ? -19.406 10.883 23.438 1 88.12 150 PHE A O 1
ATOM 1182 N N . ASN A 1 151 ? -20.516 10.109 21.625 1 83.62 151 ASN A N 1
ATOM 1183 C CA . ASN A 1 151 ? -21.375 9.25 22.453 1 83.62 151 ASN A CA 1
ATOM 1184 C C . ASN A 1 151 ? -20.547 8.234 23.25 1 83.62 151 ASN A C 1
ATOM 1186 O O . ASN A 1 151 ? -20.906 7.898 24.375 1 83.62 151 ASN A O 1
ATOM 1190 N N . THR A 1 152 ? -19.5 7.82 22.656 1 83.12 152 THR A N 1
ATOM 1191 C CA . THR A 1 152 ? -18.641 6.871 23.344 1 83.12 152 THR A CA 1
ATOM 1192 C C . THR A 1 152 ? -17.969 7.531 24.547 1 83.12 152 THR A C 1
ATOM 1194 O O . THR A 1 152 ? -17.906 6.934 25.625 1 83.12 152 THR A O 1
ATOM 1197 N N . THR A 1 153 ? -17.516 8.711 24.375 1 84.38 153 THR A N 1
ATOM 1198 C CA . THR A 1 153 ? -16.891 9.461 25.453 1 84.38 153 THR A CA 1
ATOM 1199 C C . THR A 1 153 ? -17.938 9.859 26.5 1 84.38 153 THR A C 1
ATOM 1201 O O . THR A 1 153 ? -17.672 9.797 27.703 1 84.38 153 THR A O 1
ATOM 1204 N N . PHE A 1 154 ? -19.062 10.234 26.031 1 84.06 154 PHE A N 1
ATOM 1205 C CA . PHE A 1 154 ? -20.156 10.633 26.922 1 84.06 154 PHE A CA 1
ATOM 1206 C C . PHE A 1 154 ? -20.609 9.469 27.781 1 84.06 154 PHE A C 1
ATOM 1208 O O . PHE A 1 154 ? -20.891 9.641 28.969 1 84.06 154 PHE A O 1
ATOM 1215 N N . SER A 1 155 ? -20.656 8.305 27.172 1 81.25 155 SER A N 1
ATOM 1216 C CA . SER A 1 155 ? -21.094 7.129 27.922 1 81.25 155 SER A CA 1
ATOM 1217 C C . SER A 1 155 ? -20.094 6.746 29 1 81.25 155 SER A C 1
ATOM 1219 O O . SER A 1 155 ? -20.484 6.297 30.094 1 81.25 155 SER A O 1
ATOM 1221 N N . LYS A 1 156 ? -18.906 6.98 28.734 1 81.06 156 LYS A N 1
ATOM 1222 C CA . LYS A 1 156 ? -17.859 6.629 29.688 1 81.06 156 LYS A CA 1
ATOM 1223 C C . LYS A 1 156 ? -17.75 7.68 30.797 1 81.06 156 LYS A C 1
ATOM 1225 O O . LYS A 1 156 ? -17.359 7.367 31.922 1 81.06 156 LYS A O 1
ATOM 1230 N N . GLN A 1 157 ? -18.031 8.922 30.406 1 84.81 157 GLN A N 1
ATOM 1231 C CA . GLN A 1 157 ? -17.875 10.023 31.344 1 84.81 157 GLN A CA 1
ATOM 1232 C C . GLN A 1 157 ? -19.172 10.844 31.453 1 84.81 157 GLN A C 1
ATOM 1234 O O . GLN A 1 157 ? -19.141 12.07 31.375 1 84.81 157 GLN A O 1
ATOM 1239 N N . ARG A 1 158 ? -20.156 10.195 31.625 1 78.5 158 ARG A N 1
ATOM 1240 C CA . ARG A 1 158 ? -21.484 10.797 31.641 1 78.5 158 ARG A CA 1
ATOM 1241 C C . ARG A 1 158 ? -21.625 11.805 32.781 1 78.5 158 ARG A C 1
ATOM 1243 O O . ARG A 1 158 ? -22.25 12.859 32.625 1 78.5 158 ARG A O 1
ATOM 1250 N N . GLY A 1 159 ? -21.109 11.547 33.844 1 74.56 159 GLY A N 1
ATOM 1251 C CA . GLY A 1 159 ? -21.234 12.414 35 1 74.56 159 GLY A CA 1
ATOM 1252 C C . GLY A 1 159 ? -20.703 13.82 34.781 1 74.56 159 GLY A C 1
ATOM 1253 O O . GLY A 1 159 ? -21.312 14.797 35.219 1 74.56 159 GLY A O 1
ATOM 1254 N N . PHE A 1 160 ? -19.75 13.883 34.062 1 81 160 PHE A N 1
ATOM 1255 C CA . PHE A 1 160 ? -19.109 15.18 33.812 1 81 160 PHE A CA 1
ATOM 1256 C C . PHE A 1 160 ? -19.812 15.93 32.688 1 81 160 PHE A C 1
ATOM 1258 O O . PHE A 1 160 ? -20.141 17.109 32.844 1 81 160 PHE A O 1
ATOM 1265 N N . PHE A 1 161 ? -20.094 15.305 31.672 1 88.06 161 PHE A N 1
ATOM 1266 C CA . PHE A 1 161 ? -20.562 15.977 30.469 1 88.06 161 PHE A CA 1
ATOM 1267 C C . PHE A 1 161 ? -22.062 16.266 30.547 1 88.06 161 PHE A C 1
ATOM 1269 O O . PHE A 1 161 ? -22.594 17.047 29.766 1 88.06 161 PHE A O 1
ATOM 1276 N N . GLN A 1 162 ? -22.703 15.672 31.438 1 85.31 162 GLN A N 1
ATOM 1277 C CA . GLN A 1 162 ? -24.125 15.914 31.625 1 85.31 162 GLN A CA 1
ATOM 1278 C C . GLN A 1 162 ? -24.391 17.375 32 1 85.31 162 GLN A C 1
ATOM 1280 O O . GLN A 1 162 ? -25.484 17.891 31.797 1 85.31 162 GLN A O 1
ATOM 1285 N N . GLN A 1 163 ? -23.375 17.953 32.469 1 83.44 163 GLN A N 1
ATOM 1286 C CA . GLN A 1 163 ? -23.516 19.359 32.844 1 83.44 163 GLN A CA 1
ATOM 1287 C C . GLN A 1 163 ? -23.594 20.25 31.609 1 83.44 163 GLN A C 1
ATOM 1289 O O . GLN A 1 163 ? -24.094 21.375 31.672 1 83.44 163 GLN A O 1
ATOM 1294 N N . PHE A 1 164 ? -23.141 19.797 30.531 1 87.44 164 PHE A N 1
ATOM 1295 C CA . PHE A 1 164 ? -23.062 20.609 29.328 1 87.44 164 PHE A CA 1
ATOM 1296 C C . PHE A 1 164 ? -24.031 20.094 28.266 1 87.44 164 PHE A C 1
ATOM 1298 O O . PHE A 1 164 ? -24.391 20.844 27.344 1 87.44 164 PHE A O 1
ATOM 1305 N N . PHE A 1 165 ? -24.375 18.844 28.328 1 88.62 165 PHE A N 1
ATOM 1306 C CA . PHE A 1 165 ? -25.109 18.156 27.297 1 88.62 165 PHE A CA 1
ATOM 1307 C C . PHE A 1 165 ? -26.141 17.203 27.891 1 88.62 165 PHE A C 1
ATOM 1309 O O . PHE A 1 165 ? -25.844 16.5 28.859 1 88.62 165 PHE A O 1
ATOM 1316 N N . GLU A 1 166 ? -27.312 17.266 27.359 1 87.75 166 GLU A N 1
ATOM 1317 C CA . GLU A 1 166 ? -28.375 16.375 27.812 1 87.75 166 GLU A CA 1
ATOM 1318 C C . GLU A 1 166 ? -28.969 15.578 26.656 1 87.75 166 GLU A C 1
ATOM 1320 O O . GLU A 1 166 ? -29.312 16.156 25.625 1 87.75 166 GLU A O 1
ATOM 1325 N N . GLU A 1 167 ? -29.156 14.289 26.844 1 88.06 167 GLU A N 1
ATOM 1326 C CA . GLU A 1 167 ? -29.688 13.414 25.797 1 88.06 167 GLU A CA 1
ATOM 1327 C C . GLU A 1 167 ? -31.203 13.461 25.75 1 88.06 167 GLU A C 1
ATOM 1329 O O . GLU A 1 167 ? -31.797 13.281 24.688 1 88.06 167 GLU A O 1
ATOM 1334 N N . ASP A 1 168 ? -31.828 13.688 26.844 1 86.31 168 ASP A N 1
ATOM 1335 C CA . ASP A 1 168 ? -33.281 13.523 26.984 1 86.31 168 ASP A CA 1
ATOM 1336 C C . ASP A 1 168 ? -34.031 14.508 26.094 1 86.31 168 ASP A C 1
ATOM 1338 O O . ASP A 1 168 ? -34.938 14.125 25.375 1 86.31 168 ASP A O 1
ATOM 1342 N N . PRO A 1 169 ? -33.625 15.75 26.172 1 87 169 PRO A N 1
ATOM 1343 C CA . PRO A 1 169 ? -34.344 16.688 25.297 1 87 169 PRO A CA 1
ATOM 1344 C C . PRO A 1 169 ? -34.219 16.312 23.812 1 87 169 PRO A C 1
ATOM 1346 O O . PRO A 1 169 ? -35.125 16.578 23.031 1 87 169 PRO A O 1
ATOM 1349 N N . ILE A 1 170 ? -33.188 15.742 23.391 1 89.31 170 ILE A N 1
ATOM 1350 C CA . ILE A 1 170 ? -32.969 15.344 22 1 89.31 170 ILE A CA 1
ATOM 1351 C C . ILE A 1 170 ? -33.875 14.172 21.641 1 89.31 170 ILE A C 1
ATOM 1353 O O . ILE A 1 170 ? -34.5 14.156 20.594 1 89.31 170 ILE A O 1
ATOM 1357 N N . LYS A 1 171 ? -33.875 13.188 22.547 1 89.75 171 LYS A N 1
ATOM 1358 C CA . LYS A 1 171 ? -34.719 12.016 22.328 1 89.75 171 LYS A CA 1
ATOM 1359 C C . LYS A 1 171 ? -36.188 12.406 22.219 1 89.75 171 LYS A C 1
ATOM 1361 O O . LYS A 1 171 ? -36.906 11.852 21.406 1 89.75 171 LYS A O 1
ATOM 1366 N N . GLU A 1 172 ? -36.562 13.328 23.047 1 84.75 172 GLU A N 1
ATOM 1367 C CA . GLU A 1 172 ? -37.938 13.781 23.047 1 84.75 172 GLU A CA 1
ATOM 1368 C C . GLU A 1 172 ? -38.281 14.531 21.766 1 84.75 172 GLU A C 1
ATOM 1370 O O . GLU A 1 172 ? -39.344 14.32 21.188 1 84.75 172 GLU A O 1
ATOM 1375 N N . ARG A 1 173 ? -37.438 15.297 21.344 1 85 173 ARG A N 1
ATOM 1376 C CA . ARG A 1 173 ? -37.688 16.141 20.188 1 85 173 ARG A CA 1
ATOM 1377 C C . ARG A 1 173 ? -37.688 15.328 18.906 1 85 173 ARG A C 1
ATOM 1379 O O . ARG A 1 173 ? -38.469 15.586 17.984 1 85 173 ARG A O 1
ATOM 1386 N N . PHE A 1 174 ? -36.812 14.445 18.734 1 88.25 174 PHE A N 1
ATOM 1387 C CA . PHE A 1 174 ? -36.656 13.711 17.484 1 88.25 174 PHE A CA 1
ATOM 1388 C C . PHE A 1 174 ? -37.312 12.352 17.562 1 88.25 174 PHE A C 1
ATOM 1390 O O . PHE A 1 174 ? -37.438 11.648 16.562 1 88.25 174 PHE A O 1
ATOM 1397 N N . GLY A 1 175 ? -37.812 11.891 18.703 1 82.38 175 GLY A N 1
ATOM 1398 C CA . GLY A 1 175 ? -38.531 10.641 18.859 1 82.38 175 GLY A CA 1
ATOM 1399 C C . GLY A 1 175 ? -37.688 9.414 18.641 1 82.38 175 GLY A C 1
ATOM 1400 O O . GLY A 1 175 ? -38.094 8.469 17.969 1 82.38 175 GLY A O 1
ATOM 1401 N N . VAL A 1 176 ? -36.438 9.547 18.984 1 87.12 176 VAL A N 1
ATOM 1402 C CA . VAL A 1 176 ? -35.531 8.422 18.781 1 87.12 176 VAL A CA 1
ATOM 1403 C C . VAL A 1 176 ? -35.031 7.918 20.125 1 87.12 176 VAL A C 1
ATOM 1405 O O . VAL A 1 176 ? -34.969 8.664 21.109 1 87.12 176 VAL A O 1
ATOM 1408 N N . SER A 1 177 ? -34.688 6.609 20.172 1 84.62 177 SER A N 1
ATOM 1409 C CA . SER A 1 177 ? -34.125 6.031 21.391 1 84.62 177 SER A CA 1
ATOM 1410 C C . SER A 1 177 ? -32.594 6.234 21.438 1 84.62 177 SER A C 1
ATOM 1412 O O . SER A 1 177 ? -32.031 6.375 22.5 1 84.62 177 SER A O 1
ATOM 1414 N N . ASP A 1 178 ? -32.062 6.137 20.312 1 87.62 178 ASP A N 1
ATOM 1415 C CA . ASP A 1 178 ? -30.625 6.359 20.188 1 87.62 178 ASP A CA 1
ATOM 1416 C C . ASP A 1 178 ? -30.344 7.66 19.438 1 87.62 178 ASP A C 1
ATOM 1418 O O . ASP A 1 178 ? -30.688 7.797 18.25 1 87.62 178 ASP A O 1
ATOM 1422 N N . ILE A 1 179 ? -29.766 8.555 20.141 1 89 179 ILE A N 1
ATOM 1423 C CA . ILE A 1 179 ? -29.531 9.898 19.625 1 89 179 ILE A CA 1
ATOM 1424 C C . ILE A 1 179 ? -28.656 9.812 18.375 1 89 179 ILE A C 1
ATOM 1426 O O . ILE A 1 179 ? -28.562 10.773 17.609 1 89 179 ILE A O 1
ATOM 1430 N N . ARG A 1 180 ? -28 8.68 18.047 1 87.19 180 ARG A N 1
ATOM 1431 C CA . ARG A 1 180 ? -27.125 8.516 16.891 1 87.19 180 ARG A CA 1
ATOM 1432 C C . ARG A 1 180 ? -27.938 8.406 15.602 1 87.19 180 ARG A C 1
ATOM 1434 O O . ARG A 1 180 ? -27.406 8.633 14.516 1 87.19 180 ARG A O 1
ATOM 1441 N N . ASN A 1 181 ? -29.125 8.164 15.828 1 86.44 181 ASN A N 1
ATOM 1442 C CA . ASN A 1 181 ? -29.969 7.918 14.656 1 86.44 181 ASN A CA 1
ATOM 1443 C C . ASN A 1 181 ? -30.953 9.062 14.422 1 86.44 181 ASN A C 1
ATOM 1445 O O . ASN A 1 181 ? -31.953 8.883 13.734 1 86.44 181 ASN A O 1
ATOM 1449 N N . CYS A 1 182 ? -30.594 10.227 14.922 1 87.56 182 CYS A N 1
ATOM 1450 C CA . CYS A 1 182 ? -31.469 11.367 14.727 1 87.56 182 CYS A CA 1
ATOM 1451 C C . CYS A 1 182 ? -31.5 11.797 13.266 1 87.56 182 CYS A C 1
ATOM 1453 O O . CYS A 1 182 ? -30.453 11.844 12.609 1 87.56 182 CYS A O 1
ATOM 1455 N N . LYS A 1 183 ? -32.688 11.961 12.703 1 85.31 183 LYS A N 1
ATOM 1456 C CA . LYS A 1 183 ? -32.844 12.445 11.336 1 85.31 183 LYS A CA 1
ATOM 1457 C C . LYS A 1 183 ? -33.875 13.586 11.273 1 85.31 183 LYS A C 1
ATOM 1459 O O . LYS A 1 183 ? -34.844 13.594 12.031 1 85.31 183 LYS A O 1
ATOM 1464 N N . LEU A 1 184 ? -33.469 14.625 10.523 1 83.12 184 LEU A N 1
ATOM 1465 C CA . LEU A 1 184 ? -34.438 15.719 10.289 1 83.12 184 LEU A CA 1
ATOM 1466 C C . LEU A 1 184 ? -35.562 15.266 9.383 1 83.12 184 LEU A C 1
ATOM 1468 O O . LEU A 1 184 ? -35.375 14.398 8.523 1 83.12 184 LEU A O 1
ATOM 1472 N N . PRO A 1 185 ? -36.719 15.914 9.656 1 72.31 185 PRO A N 1
ATOM 1473 C CA . PRO A 1 185 ? -37.812 15.664 8.703 1 72.31 185 PRO A CA 1
ATOM 1474 C C . PRO A 1 185 ? -37.469 16.172 7.305 1 72.31 185 PRO A C 1
ATOM 1476 O O . PRO A 1 185 ? -37 17.297 7.152 1 72.31 185 PRO A O 1
ATOM 1479 N N . ASP A 1 186 ? -37.438 15.367 6.188 1 72.5 186 ASP A N 1
ATOM 1480 C CA . ASP A 1 186 ? -37.125 15.703 4.797 1 72.5 186 ASP A CA 1
ATOM 1481 C C . ASP A 1 186 ? -35.656 15.969 4.598 1 72.5 186 ASP A C 1
ATOM 1483 O O . ASP A 1 186 ? -35.281 16.922 3.918 1 72.5 186 ASP A O 1
ATOM 1487 N N . GLU A 1 187 ? -34.938 15.383 5.395 1 78.88 187 GLU A N 1
ATOM 1488 C CA . GLU A 1 187 ? -33.5 15.57 5.336 1 78.88 187 GLU A CA 1
ATOM 1489 C C . GLU A 1 187 ? -32.969 15.281 3.934 1 78.88 187 GLU A C 1
ATOM 1491 O O . GLU A 1 187 ? -33.219 14.227 3.365 1 78.88 187 GLU A O 1
ATOM 1496 N N . LYS A 1 188 ? -32.438 16.375 3.354 1 70.25 188 LYS A N 1
ATOM 1497 C CA . LYS A 1 188 ? -31.672 16.188 2.117 1 70.25 188 LYS A CA 1
ATOM 1498 C C . LYS A 1 188 ? -30.281 15.641 2.398 1 70.25 188 LYS A C 1
ATOM 1500 O O . LYS A 1 188 ? -29.766 15.789 3.508 1 70.25 188 LYS A O 1
ATOM 1505 N N . PRO A 1 189 ? -29.656 14.883 1.494 1 70.44 189 PRO A N 1
ATOM 1506 C CA . PRO A 1 189 ? -28.344 14.258 1.718 1 70.44 189 PRO A CA 1
ATOM 1507 C C . PRO A 1 189 ? -27.266 15.273 2.094 1 70.44 189 PRO A C 1
ATOM 1509 O O . PRO A 1 189 ? -26.344 14.945 2.836 1 70.44 189 PRO A O 1
ATOM 1512 N N . ASP A 1 190 ? -27.406 16.484 1.767 1 74.75 190 ASP A N 1
ATOM 1513 C CA . ASP A 1 190 ? -26.359 17.469 2.027 1 74.75 190 ASP A CA 1
ATOM 1514 C C . ASP A 1 190 ? -26.703 18.328 3.246 1 74.75 190 ASP A C 1
ATOM 1516 O O . ASP A 1 190 ? -25.938 19.219 3.621 1 74.75 190 ASP A O 1
ATOM 1520 N N . ASP A 1 191 ? -27.766 18.016 3.914 1 80.69 191 ASP A N 1
ATOM 1521 C CA . ASP A 1 191 ? -28.156 18.797 5.082 1 80.69 191 ASP A CA 1
ATOM 1522 C C . ASP A 1 191 ? -27.297 18.438 6.297 1 80.69 191 ASP A C 1
ATOM 1524 O O . ASP A 1 191 ? -26.969 17.266 6.496 1 80.69 191 ASP A O 1
ATOM 1528 N N . GLU A 1 192 ? -26.922 19.562 6.988 1 87.62 192 GLU A N 1
ATOM 1529 C CA . GLU A 1 192 ? -26.172 19.391 8.227 1 87.62 192 GLU A CA 1
ATOM 1530 C C . GLU A 1 192 ? -26.891 20.047 9.406 1 87.62 192 GLU A C 1
ATOM 1532 O O . GLU A 1 192 ? -27.344 21.172 9.305 1 87.62 192 GLU A O 1
ATOM 1537 N N . PHE A 1 193 ? -27.078 19.234 10.414 1 89.19 193 PHE A N 1
ATOM 1538 C CA . PHE A 1 193 ? -27.688 19.828 11.602 1 89.19 193 PHE A CA 1
ATOM 1539 C C . PHE A 1 193 ? -26.938 19.438 12.859 1 89.19 193 PHE A C 1
ATOM 1541 O O . PHE A 1 193 ? -26.109 18.516 12.836 1 89.19 193 PHE A O 1
ATOM 1548 N N . ALA A 1 194 ? -27.125 20.219 13.891 1 92.94 194 ALA A N 1
ATOM 1549 C CA . ALA A 1 194 ? -26.422 20.047 15.164 1 92.94 194 ALA A CA 1
ATOM 1550 C C . ALA A 1 194 ? -27.359 20.344 16.344 1 92.94 194 ALA A C 1
ATOM 1552 O O . ALA A 1 194 ? -28.453 20.875 16.156 1 92.94 194 ALA A O 1
ATOM 1553 N N . HIS A 1 195 ? -27 19.875 17.484 1 91.81 195 HIS A N 1
ATOM 1554 C CA . HIS A 1 195 ? -27.703 20.125 18.734 1 91.81 195 HIS A CA 1
ATOM 1555 C C . HIS A 1 195 ? -26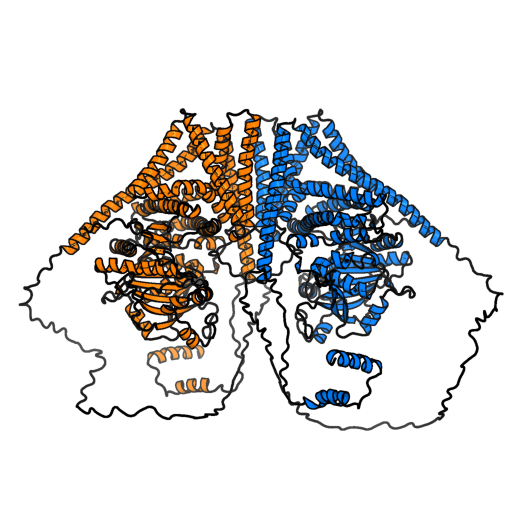.969 21.141 19.609 1 91.81 195 HIS A C 1
ATOM 1557 O O . HIS A 1 195 ? -25.859 20.859 20.062 1 91.81 195 HIS A O 1
ATOM 1563 N N . CYS A 1 196 ? -27.594 22.234 19.875 1 91.62 196 CYS A N 1
ATOM 1564 C CA . CYS A 1 196 ? -26.938 23.312 20.625 1 91.62 196 CYS A CA 1
ATOM 1565 C C . CYS A 1 196 ? -27.5 23.422 22.031 1 91.62 196 CYS A C 1
ATOM 1567 O O . CYS A 1 196 ? -28.719 23.344 22.219 1 91.62 196 CYS A O 1
ATOM 1569 N N . PHE A 1 197 ? -26.641 23.547 22.953 1 89.88 197 PHE A N 1
ATOM 1570 C CA . PHE A 1 197 ? -26.969 23.781 24.359 1 89.88 197 PHE A CA 1
ATOM 1571 C C . PHE A 1 197 ? -26.312 25.062 24.859 1 89.88 197 PHE A C 1
ATOM 1573 O O . PHE A 1 197 ? -25.094 25.219 24.75 1 89.88 197 PHE A O 1
ATOM 1580 N N . MET A 1 198 ? -27.047 25.969 25.344 1 88.56 198 MET A N 1
ATOM 1581 C CA . MET A 1 198 ? -26.516 27.234 25.828 1 88.56 198 MET A CA 1
ATOM 1582 C C . MET A 1 198 ? -26.688 27.359 27.328 1 88.56 198 MET A C 1
ATOM 1584 O O . MET A 1 198 ? -27.719 26.969 27.875 1 88.56 198 MET A O 1
ATOM 1588 N N . GLN A 1 199 ? -25.594 27.875 27.969 1 85.25 199 GLN A N 1
ATOM 1589 C CA . GLN A 1 199 ? -25.625 28.094 29.406 1 85.25 199 GLN A CA 1
ATOM 1590 C C . GLN A 1 199 ? -24.578 29.094 29.844 1 85.25 199 GLN A C 1
ATOM 1592 O O . GLN A 1 199 ? -23.672 29.438 29.078 1 85.25 199 GLN A O 1
ATOM 1597 N N . LYS A 1 200 ? -24.828 29.672 31.016 1 83.88 200 LYS A N 1
ATOM 1598 C CA . LYS A 1 200 ? -23.812 30.453 31.719 1 83.88 200 LYS A CA 1
ATOM 1599 C C . LYS A 1 200 ? -23.156 29.641 32.812 1 83.88 200 LYS A C 1
ATOM 1601 O O . LYS A 1 200 ? -23.859 29.078 33.688 1 83.88 200 LYS A O 1
ATOM 1606 N N . ILE A 1 201 ? -21.891 29.531 32.719 1 85.06 201 ILE A N 1
ATOM 1607 C CA . ILE A 1 201 ? -21.219 28.656 33.656 1 85.06 201 ILE A CA 1
ATOM 1608 C C . ILE A 1 201 ? -20.172 29.453 34.438 1 85.06 201 ILE A C 1
ATOM 1610 O O . ILE A 1 201 ? -19.562 30.391 33.906 1 85.06 201 ILE A O 1
ATOM 1614 N N . THR A 1 202 ? -20.094 29.094 35.688 1 84.25 202 THR A N 1
ATOM 1615 C CA . THR A 1 202 ? -19.031 29.609 36.562 1 84.25 202 THR A CA 1
ATOM 1616 C C . THR A 1 202 ? -18.172 28.484 37.094 1 84.25 202 THR A C 1
ATOM 1618 O O . THR A 1 202 ? -18.672 27.578 37.781 1 84.25 202 THR A O 1
ATOM 1621 N N . LEU A 1 203 ? -16.953 28.531 36.688 1 82.94 203 LEU A N 1
ATOM 1622 C CA . LEU A 1 203 ? -16 27.578 37.25 1 82.94 203 LEU A CA 1
ATOM 1623 C C . LEU A 1 203 ? -15.195 28.219 38.375 1 82.94 203 LEU A C 1
ATOM 1625 O O . LEU A 1 203 ? -14.141 28.812 38.125 1 82.94 203 LEU A O 1
ATOM 1629 N N . LEU A 1 204 ? -15.523 27.969 39.531 1 76.62 204 LEU A N 1
ATOM 1630 C CA . LEU A 1 204 ? -15.023 28.672 40.719 1 76.62 204 LEU A CA 1
ATOM 1631 C C . LEU A 1 204 ? -13.555 28.344 40.969 1 76.62 204 LEU A C 1
ATOM 1633 O O . LEU A 1 204 ? -12.812 29.156 41.531 1 76.62 204 LEU A O 1
ATOM 1637 N N . ASP A 1 205 ? -13.164 27.234 40.531 1 77.88 205 ASP A N 1
ATOM 1638 C CA . ASP A 1 205 ? -11.773 26.844 40.719 1 77.88 205 ASP A CA 1
ATOM 1639 C C . ASP A 1 205 ? -10.844 27.703 39.875 1 77.88 205 ASP A C 1
ATOM 1641 O O . ASP A 1 205 ? -9.656 27.844 40.188 1 77.88 205 ASP A O 1
ATOM 1645 N N . PHE A 1 206 ? -11.445 28.328 38.938 1 84.75 206 PHE A N 1
ATOM 1646 C CA . PHE A 1 206 ? -10.602 29.031 38 1 84.75 206 PHE A CA 1
ATOM 1647 C C . PHE A 1 206 ? -10.93 30.531 37.969 1 84.75 206 PHE A C 1
ATOM 1649 O O . PHE A 1 206 ? -10.039 31.359 37.812 1 84.75 206 PHE A O 1
ATOM 1656 N N . SER A 1 207 ? -12.195 30.781 38.031 1 84.88 207 SER A N 1
ATOM 1657 C CA . SER A 1 207 ? -12.625 32.188 37.938 1 84.88 207 SER A CA 1
ATOM 1658 C C . SER A 1 207 ? -13.922 32.406 38.688 1 84.88 207 SER A C 1
ATOM 1660 O O . SER A 1 207 ? -14.742 31.5 38.812 1 84.88 207 SER A O 1
ATOM 1662 N N . LYS A 1 208 ? -14.086 33.656 39.156 1 85.06 208 LYS A N 1
ATOM 1663 C CA . LYS A 1 208 ? -15.32 34.031 39.812 1 85.06 208 LYS A CA 1
ATOM 1664 C C . LYS A 1 208 ? -16.344 34.562 38.812 1 85.06 208 LYS A C 1
ATOM 1666 O O . LYS A 1 208 ? -17.531 34.656 39.125 1 85.06 208 LYS A O 1
ATOM 1671 N N . TYR A 1 209 ? -15.93 34.75 37.625 1 87.12 209 TYR A N 1
ATOM 1672 C CA . TYR A 1 209 ? -16.812 35.344 36.625 1 87.12 209 TYR A CA 1
ATOM 1673 C C . TYR A 1 209 ? -17.547 34.281 35.844 1 87.12 209 TYR A C 1
ATOM 1675 O O . TYR A 1 209 ? -17.047 33.156 35.688 1 87.12 209 TYR A O 1
ATOM 1683 N N . GLU A 1 210 ? -18.641 34.719 35.312 1 87 210 GLU A N 1
ATOM 1684 C CA . GLU A 1 210 ? -19.484 33.812 34.531 1 87 210 GLU A CA 1
ATOM 1685 C C . GLU A 1 210 ? -19.078 33.844 33.062 1 87 210 GLU A C 1
ATOM 1687 O O . GLU A 1 210 ? -18.75 34.906 32.5 1 87 210 GLU A O 1
ATOM 1692 N N . LEU A 1 211 ? -19.016 32.625 32.5 1 89.31 211 LEU A N 1
ATOM 1693 C CA . LEU A 1 211 ? -18.734 32.469 31.062 1 89.31 211 LEU A CA 1
ATOM 1694 C C . LEU A 1 211 ? -19.969 32.031 30.297 1 89.31 211 LEU A C 1
ATOM 1696 O O . LEU A 1 211 ? -20.672 31.125 30.734 1 89.31 211 LEU A O 1
ATOM 1700 N N . GLN A 1 212 ? -20.297 32.75 29.234 1 87.19 212 GLN A N 1
ATOM 1701 C CA . GLN A 1 212 ? -21.344 32.312 28.344 1 87.19 212 GLN A CA 1
ATOM 1702 C C . GLN A 1 212 ? -20.859 31.172 27.453 1 87.19 212 GLN A C 1
ATOM 1704 O O . GLN A 1 212 ? -19.969 31.359 26.609 1 87.19 212 GLN A O 1
ATOM 1709 N N . LEU A 1 213 ? -21.469 30 27.609 1 91.81 213 LEU A N 1
ATOM 1710 C CA . LEU A 1 213 ? -21 28.812 26.922 1 91.81 213 LEU A CA 1
ATOM 1711 C C . LEU A 1 213 ? -22.078 28.219 26.031 1 91.81 213 LEU A C 1
ATOM 1713 O O . LEU A 1 213 ? -23.234 28.062 26.469 1 91.81 213 LEU A O 1
ATOM 1717 N N . ILE A 1 214 ? -21.734 28.047 24.766 1 91.25 214 ILE A N 1
ATOM 1718 C CA . ILE A 1 214 ? -22.594 27.312 23.844 1 91.25 214 ILE A CA 1
ATOM 1719 C C . ILE A 1 214 ? -21.953 25.969 23.5 1 91.25 214 ILE A C 1
ATOM 1721 O O . ILE A 1 214 ? -20.844 25.922 22.969 1 91.25 214 ILE A O 1
ATOM 1725 N N . PHE A 1 215 ? -22.594 24.906 23.844 1 93.94 215 PHE A N 1
ATOM 1726 C CA . PHE A 1 215 ? -22.156 23.547 23.547 1 93.94 215 PHE A CA 1
ATOM 1727 C C . PHE A 1 215 ? -22.906 22.984 22.344 1 93.94 215 PHE A C 1
ATOM 1729 O O . PHE A 1 215 ? -24.078 22.594 22.469 1 93.94 215 PHE A O 1
ATOM 1736 N N . CYS A 1 216 ? -22.203 22.938 21.203 1 93.81 216 CYS A N 1
ATOM 1737 C CA . CYS A 1 216 ? -22.812 22.531 19.938 1 93.81 216 CYS A CA 1
ATOM 1738 C C . CYS A 1 216 ? -22.328 21.156 19.5 1 93.81 216 CYS A C 1
ATOM 1740 O O . CYS A 1 216 ? -21.141 20.984 19.234 1 93.81 216 CYS A O 1
ATOM 1742 N N . VAL A 1 217 ? -23.219 20.188 19.375 1 94.56 217 VAL A N 1
ATOM 1743 C CA . VAL A 1 217 ? -22.875 18.828 18.984 1 94.56 217 VAL A CA 1
ATOM 1744 C C . VAL A 1 217 ? -23.406 18.531 17.578 1 94.56 217 VAL A C 1
ATOM 1746 O O . VAL A 1 217 ? -24.625 18.422 17.375 1 94.56 217 VAL A O 1
ATOM 1749 N N . LYS A 1 218 ? -22.5 18.375 16.672 1 93.38 218 LYS A N 1
ATOM 1750 C CA . LYS A 1 218 ? -22.891 18.031 15.297 1 93.38 218 LYS A CA 1
ATOM 1751 C C . LYS A 1 218 ? -23.438 16.609 15.219 1 93.38 218 LYS A C 1
ATOM 1753 O O . LYS A 1 218 ? -22.953 15.719 15.914 1 93.38 218 LYS A O 1
ATOM 1758 N N . GLN A 1 219 ? -24.312 16.391 14.32 1 90.38 219 GLN A N 1
ATOM 1759 C CA . GLN A 1 219 ? -24.859 15.047 14.148 1 90.38 219 GLN A CA 1
ATOM 1760 C C . GLN A 1 219 ? -23.891 14.148 13.383 1 90.38 219 GLN A C 1
ATOM 1762 O O . GLN A 1 219 ? -23.719 12.977 13.719 1 90.38 219 GLN A O 1
ATOM 1767 N N . LYS A 1 220 ? -23.375 14.703 12.312 1 88.44 220 LYS A N 1
ATOM 1768 C CA . LYS A 1 220 ? -22.469 13.93 11.469 1 88.44 220 LYS A CA 1
ATOM 1769 C C . LYS A 1 220 ? -21.047 14.461 11.57 1 88.44 220 LYS A C 1
ATOM 1771 O O . LYS A 1 220 ? -20.828 15.664 11.727 1 88.44 220 LYS A O 1
ATOM 1776 N N . ASN A 1 221 ? -20.109 13.547 11.516 1 87.38 221 ASN A N 1
ATOM 1777 C CA . ASN A 1 221 ? -18.703 13.922 11.484 1 87.38 221 ASN A CA 1
ATOM 1778 C C . ASN A 1 221 ? -18.266 14.352 10.086 1 87.38 221 ASN A C 1
ATOM 1780 O O . ASN A 1 221 ? -18.344 13.57 9.141 1 87.38 221 ASN A O 1
ATOM 1784 N N . LYS A 1 222 ? -17.922 15.578 9.953 1 84.56 222 LYS A N 1
ATOM 1785 C CA . LYS A 1 222 ? -17.469 16.078 8.656 1 84.56 222 LYS A CA 1
ATOM 1786 C C . LYS A 1 222 ? -16.109 16.75 8.773 1 84.56 222 LYS A C 1
ATOM 1788 O O . LYS A 1 222 ? -15.828 17.734 8.102 1 84.56 222 LYS A O 1
ATOM 1793 N N . ARG A 1 223 ? -15.398 16.453 9.797 1 84.19 223 ARG A N 1
ATOM 1794 C CA . ARG A 1 223 ? -14 16.844 9.984 1 84.19 223 ARG A CA 1
ATOM 1795 C C . ARG A 1 223 ? -13.906 18.25 10.562 1 84.19 223 ARG A C 1
ATOM 1797 O O . ARG A 1 223 ? -14.922 18.938 10.711 1 84.19 223 ARG A O 1
ATOM 1804 N N . LYS A 1 224 ? -12.727 18.672 10.883 1 86.25 224 LYS A N 1
ATOM 1805 C CA . LYS A 1 224 ? -12.453 19.906 11.633 1 86.25 224 LYS A CA 1
ATOM 1806 C C . LYS A 1 224 ? -12.812 21.141 10.812 1 86.25 224 LYS A C 1
ATOM 1808 O O . LYS A 1 224 ? -13.359 22.109 11.352 1 86.25 224 LYS A O 1
ATOM 1813 N N . LEU A 1 225 ? -12.5 21.141 9.555 1 87.94 225 LEU A N 1
ATOM 1814 C CA . LEU A 1 225 ? -12.789 22.297 8.711 1 87.94 225 LEU A CA 1
ATOM 1815 C C . LEU A 1 225 ? -14.289 22.594 8.688 1 87.94 225 LEU A C 1
ATOM 1817 O O . LEU A 1 225 ? -14.695 23.75 8.633 1 87.94 225 LEU A O 1
ATOM 1821 N N . ASN A 1 226 ? -15.07 21.578 8.742 1 89.38 226 ASN A N 1
ATOM 1822 C CA . ASN A 1 226 ? -16.516 21.75 8.797 1 89.38 226 ASN A CA 1
ATOM 1823 C C . ASN A 1 226 ? -16.953 22.375 10.125 1 89.38 226 ASN A C 1
ATOM 1825 O O . ASN A 1 226 ? -17.906 23.156 10.164 1 89.38 226 ASN A O 1
ATOM 1829 N N . SER A 1 227 ? -16.281 22 11.141 1 92.06 227 SER A N 1
ATOM 1830 C CA . SER A 1 227 ? -16.562 22.625 12.43 1 92.06 227 SER A CA 1
ATOM 1831 C C . SER A 1 227 ? -16.266 24.125 12.391 1 92.06 227 SER A C 1
ATOM 1833 O O . SER A 1 227 ? -16.984 24.922 12.992 1 92.06 227 SER A O 1
ATOM 1835 N N . HIS A 1 228 ? -15.211 24.453 11.742 1 92.56 228 HIS A N 1
ATOM 1836 C CA . HIS A 1 228 ? -14.922 25.875 11.555 1 92.56 228 HIS A CA 1
ATOM 1837 C C . HIS A 1 228 ? -15.992 26.547 10.711 1 92.56 228 HIS A C 1
ATOM 1839 O O . HIS A 1 228 ? -16.281 27.734 10.906 1 92.56 228 HIS A O 1
ATOM 1845 N N . LEU A 1 229 ? -16.516 25.75 9.781 1 91.31 229 LEU A N 1
ATOM 1846 C CA . LEU A 1 229 ? -17.609 26.297 8.977 1 91.31 229 LEU A CA 1
ATOM 1847 C C . LEU A 1 229 ? -18.797 26.641 9.852 1 91.31 229 LEU A C 1
ATOM 1849 O O . LEU A 1 229 ? -19.438 27.672 9.656 1 91.31 229 LEU A O 1
ATOM 1853 N N . TRP A 1 230 ? -19.094 25.797 10.766 1 92.38 230 TRP A N 1
ATOM 1854 C CA . TRP A 1 230 ? -20.188 26.047 11.711 1 92.38 230 TRP A CA 1
ATOM 1855 C C . TRP A 1 230 ? -19.906 27.297 12.539 1 92.38 230 TRP A C 1
ATOM 1857 O O . TRP A 1 230 ? -20.828 28.062 12.852 1 92.38 230 TRP A O 1
ATOM 1867 N N . PHE A 1 231 ? -18.719 27.484 12.883 1 94.38 231 PHE A N 1
ATOM 1868 C CA . PHE A 1 231 ? -18.328 28.625 13.719 1 94.38 231 PHE A CA 1
ATOM 1869 C C . PHE A 1 231 ? -18.375 29.922 12.938 1 94.38 231 PHE A C 1
ATOM 1871 O O . PHE A 1 231 ? -19.078 30.859 13.32 1 94.38 231 PHE A O 1
ATOM 1878 N N . PHE A 1 232 ? -17.625 29.953 11.789 1 93.06 232 PHE A N 1
ATOM 1879 C CA . PHE A 1 232 ? -17.484 31.188 11.023 1 93.06 232 PHE A CA 1
ATOM 1880 C C . PHE A 1 232 ? -18.766 31.469 10.227 1 93.06 232 PHE A C 1
ATOM 1882 O O . PHE A 1 232 ? -19.234 32.594 10.18 1 93.06 232 PHE A O 1
ATOM 1889 N N . GLY A 1 233 ? -19.234 30.453 9.57 1 89.12 233 GLY A N 1
ATOM 1890 C CA . GLY A 1 233 ? -20.391 30.625 8.711 1 89.12 233 GLY A CA 1
ATOM 1891 C C . GLY A 1 233 ? -21.703 30.609 9.477 1 89.12 233 GLY A C 1
ATOM 1892 O O . GLY A 1 233 ? -22.719 31.078 8.969 1 89.12 233 GLY A O 1
ATOM 1893 N N . GLY A 1 234 ? -21.656 30.094 10.625 1 89.56 234 GLY A N 1
ATOM 1894 C CA . GLY A 1 234 ? -22.859 30.031 11.438 1 89.56 234 GLY A CA 1
ATOM 1895 C C . GLY A 1 234 ? -22.875 31.031 12.578 1 89.56 234 GLY A C 1
ATOM 1896 O O . GLY A 1 234 ? -23.438 32.125 12.445 1 89.56 234 GLY A O 1
ATOM 1897 N N . PHE A 1 235 ? -22.172 30.766 13.586 1 90.56 235 PHE A N 1
ATOM 1898 C CA . PHE A 1 235 ? -22.219 31.531 14.828 1 90.56 235 PHE A CA 1
ATOM 1899 C C . PHE A 1 235 ? -21.672 32.938 14.617 1 90.56 235 PHE A C 1
ATOM 1901 O O . PHE A 1 235 ? -22.281 33.906 15.055 1 90.56 235 PHE A O 1
ATOM 1908 N N . CYS A 1 236 ? -20.547 33.094 14 1 91.31 236 CYS A N 1
ATOM 1909 C CA . CYS A 1 236 ? -19.938 34.406 13.82 1 91.31 236 CYS A CA 1
ATOM 1910 C C . CYS A 1 236 ? -20.797 35.281 12.914 1 91.31 236 CYS A C 1
ATOM 1912 O O . CYS A 1 236 ? -20.859 36.5 13.109 1 91.31 236 CYS A O 1
ATOM 1914 N N . GLU A 1 237 ? -21.328 34.656 11.898 1 85.5 237 GLU A N 1
ATOM 1915 C CA . GLU A 1 237 ? -22.203 35.438 11.008 1 85.5 237 GLU A CA 1
ATOM 1916 C C . GLU A 1 237 ? -23.438 35.969 11.758 1 85.5 237 GLU A C 1
ATOM 1918 O O . GLU A 1 237 ? -23.938 37.031 11.438 1 85.5 237 GLU A O 1
ATOM 1923 N N . PHE A 1 238 ? -23.828 35.188 12.656 1 80.25 238 PHE A N 1
ATOM 1924 C CA . PHE A 1 238 ? -25 35.594 13.438 1 80.25 238 PHE A CA 1
ATOM 1925 C C . PHE A 1 238 ? -24.625 36.594 14.516 1 80.25 238 PHE A C 1
ATOM 1927 O O . PHE A 1 238 ? -25.312 37.625 14.68 1 80.25 238 PHE A O 1
ATOM 1934 N N . ILE A 1 239 ? -23.547 36.344 15.281 1 84.19 239 ILE A N 1
ATOM 1935 C CA . ILE A 1 239 ? -23.156 37.125 16.438 1 84.19 239 ILE A CA 1
ATOM 1936 C C . ILE A 1 239 ? -22.375 38.344 15.992 1 84.19 239 ILE A C 1
ATOM 1938 O O . ILE A 1 239 ? -22.453 39.406 16.625 1 84.19 239 ILE A O 1
ATOM 1942 N N . GLN A 1 240 ? -21.609 38.281 14.906 1 86.94 240 GLN A N 1
ATOM 1943 C CA . GLN A 1 240 ? -20.766 39.344 14.367 1 86.94 240 GLN A CA 1
ATOM 1944 C C . GLN A 1 240 ? -19.797 39.875 15.422 1 86.94 240 GLN A C 1
ATOM 1946 O O . GLN A 1 240 ? -19.812 41.094 15.742 1 86.94 240 GLN A O 1
ATOM 1951 N N . PRO A 1 241 ? -18.938 39.094 16.016 1 92.31 241 PRO A N 1
ATOM 1952 C CA . PRO A 1 241 ? -17.969 39.5 17.031 1 92.31 241 PRO A CA 1
ATOM 1953 C C . PRO A 1 241 ? -16.891 40.406 16.469 1 92.31 241 PRO A C 1
ATOM 1955 O O . PRO A 1 241 ? -16.719 40.5 15.25 1 92.31 241 PRO A O 1
ATOM 1958 N N . LYS A 1 242 ? -16.203 41.156 17.344 1 91.75 242 LYS A N 1
ATOM 1959 C CA . LYS A 1 242 ? -15.062 41.969 16.922 1 91.75 242 LYS A CA 1
ATOM 1960 C C . LYS A 1 242 ? -13.852 41.094 16.609 1 91.75 242 LYS A C 1
ATOM 1962 O O . LYS A 1 242 ? -13.211 41.281 15.562 1 91.75 242 LYS A O 1
ATOM 1967 N N . PHE A 1 243 ? -13.562 40.25 17.562 1 96.06 243 PHE A N 1
ATOM 1968 C CA . PHE A 1 243 ? -12.438 39.312 17.422 1 96.06 243 PHE A CA 1
ATOM 1969 C C . PHE A 1 243 ? -12.875 37.875 17.641 1 96.06 243 PHE A C 1
ATOM 1971 O O . PHE A 1 243 ? -13.867 37.625 18.328 1 96.06 243 PHE A O 1
ATOM 1978 N N . VAL A 1 244 ? -12.219 37 17 1 96.56 244 VAL A N 1
ATOM 1979 C CA . VAL A 1 244 ? -12.516 35.594 17.141 1 96.56 244 VAL A CA 1
ATOM 1980 C C . VAL A 1 244 ? -11.25 34.844 17.516 1 96.56 244 VAL A C 1
ATOM 1982 O O . VAL A 1 244 ? -10.148 35.219 17.109 1 96.56 244 VAL A O 1
ATOM 1985 N N . MET A 1 245 ? -11.406 33.781 18.344 1 97.25 245 MET A N 1
ATOM 1986 C CA . MET A 1 245 ? -10.289 32.969 18.797 1 97.25 245 MET A CA 1
ATOM 1987 C C . MET A 1 245 ? -10.539 31.484 18.484 1 97.25 245 MET A C 1
ATOM 1989 O O . MET A 1 245 ? -11.648 30.984 18.688 1 97.25 245 MET A O 1
ATOM 1993 N N . LEU A 1 246 ? -9.555 30.859 17.922 1 96.44 246 LEU A N 1
ATOM 1994 C CA . LEU A 1 246 ? -9.617 29.422 17.672 1 96.44 246 LEU A CA 1
ATOM 1995 C C . LEU A 1 246 ? -8.742 28.672 18.672 1 96.44 246 LEU A C 1
ATOM 1997 O O . LEU A 1 246 ? -7.559 28.984 18.828 1 96.44 246 LEU A O 1
ATOM 2001 N N . ILE A 1 247 ? -9.289 27.688 19.359 1 96.81 247 ILE A N 1
ATOM 2002 C CA . ILE A 1 247 ? -8.562 26.828 20.297 1 96.81 247 ILE A CA 1
ATOM 2003 C C . ILE A 1 247 ? -9 25.375 20.125 1 96.81 247 ILE A C 1
ATOM 2005 O O . ILE A 1 247 ? -10.188 25.109 19.891 1 96.81 247 ILE A O 1
ATOM 2009 N N . ASP A 1 248 ? -8.078 24.516 20.172 1 94.19 248 ASP A N 1
ATOM 2010 C CA . ASP A 1 248 ? -8.398 23.094 20.156 1 94.19 248 ASP A CA 1
ATOM 2011 C C . ASP A 1 248 ? -8.531 22.547 21.578 1 94.19 248 ASP A C 1
ATOM 2013 O O . ASP A 1 248 ? -7.82 23 22.484 1 94.19 248 ASP A O 1
ATOM 2017 N N . VAL A 1 249 ? -9.398 21.578 21.672 1 94.25 249 VAL A N 1
ATOM 2018 C CA . VAL A 1 249 ? -9.492 20.922 22.969 1 94.25 249 VAL A CA 1
ATOM 2019 C C . VAL A 1 249 ? -8.164 20.234 23.297 1 94.25 249 VAL A C 1
ATOM 2021 O O . VAL A 1 249 ? -7.531 19.641 22.422 1 94.25 249 VAL A O 1
ATOM 2024 N N . GLY A 1 250 ? -7.738 20.422 24.484 1 92.44 250 GLY A N 1
ATOM 2025 C CA . GLY A 1 250 ? -6.449 19.891 24.891 1 92.44 250 GLY A CA 1
ATOM 2026 C C . GLY A 1 250 ? -5.383 20.969 25.016 1 92.44 250 GLY A C 1
ATOM 2027 O O . GLY A 1 250 ? -4.285 20.703 25.516 1 92.44 250 GLY A O 1
ATOM 2028 N N . THR A 1 251 ? -5.699 22.125 24.547 1 95.56 251 THR A N 1
ATOM 2029 C CA . THR A 1 251 ? -4.816 23.266 24.703 1 95.56 251 THR A CA 1
ATOM 2030 C C . THR A 1 251 ? -5.25 24.125 25.875 1 95.56 251 THR A C 1
ATOM 2032 O O . THR A 1 251 ? -6.418 24.5 25.984 1 95.56 251 THR A O 1
ATOM 2035 N N . GLN A 1 252 ? -4.355 24.406 26.734 1 95.94 252 GLN A N 1
ATOM 2036 C CA . GLN A 1 252 ? -4.637 25.172 27.938 1 95.94 252 GLN A CA 1
ATOM 2037 C C . GLN A 1 252 ? -3.895 26.516 27.922 1 95.94 252 GLN A C 1
ATOM 2039 O O . GLN A 1 252 ? -2.693 26.562 28.188 1 95.94 252 GLN A O 1
ATOM 2044 N N . PRO A 1 253 ? -4.609 27.562 27.656 1 96.62 253 PRO A N 1
ATOM 2045 C CA . PRO A 1 253 ? -3.957 28.859 27.703 1 96.62 253 PRO A CA 1
ATOM 2046 C C . PRO A 1 253 ? -3.543 29.281 29.109 1 96.62 253 PRO A C 1
ATOM 2048 O O . PRO A 1 253 ? -4.246 28.984 30.078 1 96.62 253 PRO A O 1
ATOM 2051 N N . HIS A 1 254 ? -2.482 30.016 29.172 1 94.88 254 HIS A N 1
ATOM 2052 C CA . HIS A 1 254 ? -2.07 30.594 30.438 1 94.88 254 HIS A CA 1
ATOM 2053 C C . HIS A 1 254 ? -3.014 31.703 30.875 1 94.88 254 HIS A C 1
ATOM 2055 O O . HIS A 1 254 ? -3.861 32.156 30.094 1 94.88 254 HIS A O 1
ATOM 2061 N N . ALA A 1 255 ? -2.879 32.219 32.062 1 92 255 ALA A N 1
ATOM 2062 C CA . ALA A 1 255 ? -3.846 33.094 32.719 1 92 255 ALA A CA 1
ATOM 2063 C C . ALA A 1 255 ? -4.008 34.406 31.984 1 92 255 ALA A C 1
ATOM 2065 O O . ALA A 1 255 ? -5.066 35.031 32.031 1 92 255 ALA A O 1
ATOM 2066 N N . ASP A 1 256 ? -3.014 34.781 31.219 1 93.44 256 ASP A N 1
ATOM 2067 C CA . ASP A 1 256 ? -3.117 36.062 30.547 1 93.44 256 ASP A CA 1
ATOM 2068 C C . ASP A 1 256 ? -2.99 35.938 29.031 1 93.44 256 ASP A C 1
ATOM 2070 O O . ASP A 1 256 ? -2.889 36.938 28.312 1 93.44 256 ASP A O 1
ATOM 2074 N N . SER A 1 257 ? -2.998 34.812 28.562 1 96.19 257 SER A N 1
ATOM 2075 C CA . SER A 1 257 ? -2.65 34.562 27.172 1 96.19 257 SER A CA 1
ATOM 2076 C C . SER A 1 257 ? -3.732 35.094 26.219 1 96.19 257 SER A C 1
ATOM 2078 O O . SER A 1 257 ? -3.428 35.719 25.203 1 96.19 257 SER A O 1
ATOM 2080 N N . LEU A 1 258 ? -5 34.812 26.531 1 96.81 258 LEU A N 1
ATOM 2081 C CA . LEU A 1 258 ? -6.086 35.281 25.672 1 96.81 258 LEU A CA 1
ATOM 2082 C C . LEU A 1 258 ? -6.168 36.812 25.656 1 96.81 258 LEU A C 1
ATOM 2084 O O . LEU A 1 258 ? -6.414 37.406 24.609 1 96.81 258 LEU A O 1
ATOM 2088 N N . PHE A 1 259 ? -5.934 37.344 26.781 1 94.75 259 PHE A N 1
ATOM 2089 C CA . PHE A 1 259 ? -5.988 38.812 26.891 1 94.75 259 PHE A CA 1
ATOM 2090 C C . PHE A 1 259 ? -4.887 39.438 26.062 1 94.75 259 PHE A C 1
ATOM 2092 O O . PHE A 1 259 ? -5.113 40.469 25.422 1 94.75 259 PHE A O 1
ATOM 2099 N N . LEU A 1 260 ? -3.715 38.906 26.109 1 94.62 260 LEU A N 1
ATOM 2100 C CA . LEU A 1 260 ? -2.594 39.438 25.359 1 94.62 260 LEU A CA 1
ATOM 2101 C C . LEU A 1 260 ? -2.885 39.438 23.875 1 94.62 260 LEU A C 1
ATOM 2103 O O . LEU A 1 260 ? -2.494 40.375 23.156 1 94.62 260 LEU A O 1
ATOM 2107 N N . LEU A 1 261 ? -3.518 38.406 23.406 1 96.81 261 LEU A N 1
ATOM 2108 C CA . LEU A 1 261 ? -3.898 38.375 22 1 96.81 261 LEU A CA 1
ATOM 2109 C C . LEU A 1 261 ? -4.98 39.406 21.688 1 96.81 261 LEU A C 1
ATOM 2111 O O . LEU A 1 261 ? -4.938 40.062 20.641 1 96.81 261 LEU A O 1
ATOM 2115 N N . TYR A 1 262 ? -5.945 39.469 22.547 1 95.12 262 TYR A N 1
ATOM 2116 C CA . TYR A 1 262 ? -7 40.469 22.422 1 95.12 262 TYR A CA 1
ATOM 2117 C C . TYR A 1 262 ? -6.418 41.875 22.375 1 95.12 262 TYR A C 1
ATOM 2119 O O . TYR A 1 262 ? -6.812 42.688 21.531 1 95.12 262 TYR A O 1
ATOM 2127 N N . GLU A 1 263 ? -5.5 42.125 23.266 1 92.38 263 GLU A N 1
ATOM 2128 C CA . GLU A 1 263 ? -4.867 43.438 23.344 1 92.38 263 GLU A CA 1
ATOM 2129 C C . GLU A 1 263 ? -4.094 43.75 22.078 1 92.38 263 GLU A C 1
ATOM 2131 O O . GLU A 1 263 ? -4.109 44.906 21.609 1 92.38 263 GLU A O 1
ATOM 2136 N N . ALA A 1 264 ? -3.4 42.812 21.547 1 93.44 264 ALA A N 1
ATOM 2137 C CA . ALA A 1 264 ? -2.654 43 20.297 1 93.44 264 ALA A CA 1
ATOM 2138 C C . ALA A 1 264 ? -3.584 43.406 19.156 1 93.44 264 ALA A C 1
ATOM 2140 O O . ALA A 1 264 ? -3.27 44.312 18.391 1 93.44 264 ALA A O 1
ATOM 2141 N N . LEU A 1 265 ? -4.699 42.781 19.047 1 95.25 265 LEU A N 1
ATOM 2142 C CA . LEU A 1 265 ? -5.672 43.094 18 1 95.25 265 LEU A CA 1
ATOM 2143 C C . LEU A 1 265 ? -6.316 44.438 18.25 1 95.25 265 LEU A C 1
ATOM 2145 O O . LEU A 1 265 ? -6.609 45.156 17.297 1 95.25 265 LEU A O 1
ATOM 2149 N N . GLU A 1 266 ? -6.496 44.781 19.484 1 90.94 266 GLU A N 1
ATOM 2150 C CA . GLU A 1 266 ? -7.137 46.062 19.844 1 90.94 266 GLU A CA 1
ATOM 2151 C C . GLU A 1 266 ? -6.207 47.25 19.562 1 90.94 266 GLU A C 1
ATOM 2153 O O . GLU A 1 266 ? -6.66 48.312 19.188 1 90.94 266 GLU A O 1
ATOM 2158 N N . THR A 1 267 ? -4.98 47.062 19.781 1 89.12 267 THR A N 1
ATOM 2159 C CA . THR A 1 267 ? -4.02 48.125 19.703 1 89.12 267 THR A CA 1
ATOM 2160 C C . THR A 1 267 ? -3.586 48.375 18.25 1 89.12 267 THR A C 1
ATOM 2162 O O . THR A 1 267 ? -3.258 49.5 17.875 1 89.12 267 THR A O 1
ATOM 2165 N N . GLN A 1 268 ? -3.564 47.375 17.5 1 91.56 268 GLN A N 1
ATOM 2166 C CA . GLN A 1 268 ? -3.127 47.5 16.109 1 91.56 268 GLN A CA 1
ATOM 2167 C C . GLN A 1 268 ? -4.281 47.25 15.148 1 91.56 268 GLN A C 1
ATOM 2169 O O . GLN A 1 268 ? -4.676 46.094 14.922 1 91.56 268 GLN A O 1
ATOM 2174 N N . ASP A 1 269 ? -4.617 48.188 14.414 1 91.12 269 ASP A N 1
ATOM 2175 C CA . ASP A 1 269 ? -5.809 48.125 13.57 1 91.12 269 ASP A CA 1
ATOM 2176 C C . ASP A 1 269 ? -5.551 47.344 12.305 1 91.12 269 ASP A C 1
ATOM 2178 O O . ASP A 1 269 ? -6.48 46.781 11.711 1 91.12 269 ASP A O 1
ATOM 2182 N N . ASP A 1 270 ? -4.348 47.281 11.852 1 94.19 270 ASP A N 1
ATOM 2183 C CA . ASP A 1 270 ? -4.055 46.594 10.602 1 94.19 270 ASP A CA 1
ATOM 2184 C C . ASP A 1 270 ? -3.668 45.125 10.867 1 94.19 270 ASP A C 1
ATOM 2186 O O . ASP A 1 270 ? -3.178 44.438 9.969 1 94.19 270 ASP A O 1
ATOM 2190 N N . LEU A 1 271 ? -3.945 44.719 12.055 1 96.5 271 LEU A N 1
ATOM 2191 C CA . LEU A 1 271 ? -3.65 43.344 12.406 1 96.5 271 LEU A CA 1
ATOM 2192 C C . LEU A 1 271 ? -4.852 42.438 12.125 1 96.5 271 LEU A C 1
ATOM 2194 O O . LEU A 1 271 ? -5.906 42.594 12.734 1 96.5 271 LEU A O 1
ATOM 2198 N N . ALA A 1 272 ? -4.707 41.531 11.156 1 97.06 272 ALA A N 1
ATOM 2199 C CA . ALA A 1 272 ? -5.789 40.625 10.797 1 97.06 272 ALA A CA 1
ATOM 2200 C C . ALA A 1 272 ? -5.824 39.406 11.734 1 97.06 272 ALA A C 1
ATOM 2202 O O . ALA A 1 272 ? -6.898 38.875 12.016 1 97.06 272 ALA A O 1
ATOM 2203 N N . GLY A 1 273 ? -4.652 38.969 12.102 1 97.44 273 GLY A N 1
ATOM 2204 C CA . GLY A 1 273 ? -4.555 37.812 12.969 1 97.44 273 GLY A CA 1
ATOM 2205 C C . GLY A 1 273 ? -3.25 37.75 13.75 1 97.44 273 GLY A C 1
ATOM 2206 O O . GLY A 1 273 ? -2.262 38.375 13.352 1 97.44 273 GLY A O 1
ATOM 2207 N N . CYS A 1 274 ? -3.252 37.062 14.82 1 97.19 274 CYS A N 1
ATOM 2208 C CA . CYS A 1 274 ? -2.062 36.875 15.641 1 97.19 274 CYS A CA 1
ATOM 2209 C C . CYS A 1 274 ? -2.111 35.562 16.375 1 97.19 274 CYS A C 1
ATOM 2211 O O . CYS A 1 274 ? -3.188 34.969 16.578 1 97.19 274 CYS A O 1
ATOM 2213 N N . CYS A 1 275 ? -0.973 35.031 16.625 1 96.69 275 CYS A N 1
ATOM 2214 C CA . CYS A 1 275 ? -0.883 33.75 17.359 1 96.69 275 CYS A CA 1
ATOM 2215 C C . CYS A 1 275 ? 0.098 33.875 18.516 1 96.69 275 CYS A C 1
ATOM 2217 O O . CYS A 1 275 ? 0.916 34.812 18.562 1 96.69 275 CYS A O 1
ATOM 2219 N N . GLY A 1 276 ? -0.085 33.062 19.484 1 95.81 276 GLY A N 1
ATOM 2220 C CA . GLY A 1 276 ? 0.844 32.969 20.609 1 95.81 276 GLY A CA 1
ATOM 2221 C C . GLY A 1 276 ? 1.809 31.812 20.5 1 95.81 276 GLY A C 1
ATOM 2222 O O . GLY A 1 276 ? 2.002 31.25 19.406 1 95.81 276 GLY A O 1
ATOM 2223 N N . GLU A 1 277 ? 2.496 31.594 21.578 1 95.25 277 GLU A N 1
ATOM 2224 C CA . GLU A 1 277 ? 3.426 30.469 21.641 1 95.25 277 GLU A CA 1
ATOM 2225 C C . GLU A 1 277 ? 2.736 29.203 22.172 1 95.25 277 GLU A C 1
ATOM 2227 O O . GLU A 1 277 ? 2.008 29.266 23.156 1 95.25 277 GLU A O 1
ATOM 2232 N N . ILE A 1 278 ? 2.885 28.125 21.5 1 95.38 278 ILE A N 1
ATOM 2233 C CA . ILE A 1 278 ? 2.355 26.828 21.938 1 95.38 278 ILE A CA 1
ATOM 2234 C C . ILE A 1 278 ? 3.49 25.969 22.469 1 95.38 278 ILE A C 1
ATOM 2236 O O . ILE A 1 278 ? 4.535 25.828 21.828 1 95.38 278 ILE A O 1
ATOM 2240 N N . ARG A 1 279 ? 3.305 25.438 23.656 1 93.94 279 ARG A N 1
ATOM 2241 C CA . ARG A 1 279 ? 4.285 24.562 24.297 1 93.94 279 ARG A CA 1
ATOM 2242 C C . ARG A 1 279 ? 3.668 23.219 24.656 1 93.94 279 ARG A C 1
ATOM 2244 O O . ARG A 1 279 ? 2.502 23.141 25.047 1 93.94 279 ARG A O 1
ATOM 2251 N N . PRO A 1 280 ? 4.523 22.125 24.5 1 93.12 280 PRO A N 1
ATOM 2252 C CA . PRO A 1 280 ? 4.02 20.828 24.953 1 93.12 280 PRO A CA 1
ATOM 2253 C C . PRO A 1 280 ? 3.834 20.781 26.469 1 93.12 280 PRO A C 1
ATOM 2255 O O . PRO A 1 280 ? 4.648 21.328 27.219 1 93.12 280 PRO A O 1
ATOM 2258 N N . MET A 1 281 ? 2.811 20.016 26.812 1 88.38 281 MET A N 1
ATOM 2259 C CA . MET A 1 281 ? 2.512 19.875 28.234 1 88.38 281 MET A CA 1
ATOM 2260 C C . MET A 1 281 ? 3.494 18.922 28.891 1 88.38 281 MET A C 1
ATOM 2262 O O . MET A 1 281 ? 3.799 17.859 28.359 1 88.38 281 MET A O 1
ATOM 2266 N N . ASP A 1 282 ? 4.086 19.172 29.953 1 79.56 282 ASP A N 1
ATOM 2267 C CA . ASP A 1 282 ? 4.863 18.344 30.875 1 79.56 282 ASP A CA 1
ATOM 2268 C C . ASP A 1 282 ? 5.914 17.531 30.109 1 79.56 282 ASP A C 1
ATOM 2270 O O . ASP A 1 282 ? 5.836 16.297 30.062 1 79.56 282 ASP A O 1
ATOM 2274 N N . PRO A 1 283 ? 6.805 18.141 29.562 1 84.75 283 PRO A N 1
ATOM 2275 C CA . PRO A 1 283 ? 7.859 17.375 28.891 1 84.75 283 PRO A CA 1
ATOM 2276 C C . PRO A 1 283 ? 8.719 16.562 29.875 1 84.75 283 PRO A C 1
ATOM 2278 O O . PRO A 1 283 ? 9.648 17.109 30.469 1 84.75 283 PRO A O 1
ATOM 2281 N N . ASN A 1 284 ? 8.352 15.305 30.016 1 85.88 284 ASN A N 1
ATOM 2282 C CA . ASN A 1 284 ? 9.125 14.398 30.859 1 85.88 284 ASN A CA 1
ATOM 2283 C C . ASN A 1 284 ? 10.445 14.008 30.188 1 85.88 284 ASN A C 1
ATOM 2285 O O . ASN A 1 284 ? 10.445 13.352 29.141 1 85.88 284 ASN A O 1
ATOM 2289 N N . ILE A 1 285 ? 11.547 14.281 30.828 1 88 285 ILE A N 1
ATOM 2290 C CA . ILE A 1 285 ? 12.875 14.102 30.25 1 88 285 ILE A CA 1
ATOM 2291 C C . ILE A 1 285 ? 13.148 12.617 30.031 1 88 285 ILE A C 1
ATOM 2293 O O . ILE A 1 285 ? 14.031 12.25 29.25 1 88 285 ILE A O 1
ATOM 2297 N N . TRP A 1 286 ? 12.383 11.781 30.672 1 87.88 286 TRP A N 1
ATOM 2298 C CA . TRP A 1 286 ? 12.625 10.344 30.562 1 87.88 286 TRP A CA 1
ATOM 2299 C C . TRP A 1 286 ? 11.93 9.766 29.328 1 87.88 286 TRP A C 1
ATOM 2301 O O . TRP A 1 286 ? 12.148 8.609 28.969 1 87.88 286 TRP A O 1
ATOM 2311 N N . LYS A 1 287 ? 11.156 10.602 28.812 1 88.94 287 LYS A N 1
ATOM 2312 C CA . LYS A 1 287 ? 10.547 10.195 27.547 1 88.94 287 LYS A CA 1
ATOM 2313 C C . LYS A 1 287 ? 11.32 10.766 26.359 1 88.94 287 LYS A C 1
ATOM 2315 O O . LYS A 1 287 ? 12.008 11.781 26.5 1 88.94 287 LYS A O 1
ATOM 2320 N N . LEU A 1 288 ? 11.32 10.148 25.281 1 90.5 288 LEU A N 1
ATOM 2321 C CA . LEU A 1 288 ? 12.148 10.531 24.141 1 90.5 288 LEU A CA 1
ATOM 2322 C C . LEU A 1 288 ? 11.414 11.523 23.25 1 90.5 288 LEU A C 1
ATOM 2324 O O . LEU A 1 288 ? 11.969 12.562 22.875 1 90.5 288 LEU A O 1
ATOM 2328 N N . VAL A 1 289 ? 10.156 11.391 23.016 1 94 289 VAL A N 1
ATOM 2329 C CA . VAL A 1 289 ? 9.445 12.062 21.922 1 94 289 VAL A CA 1
ATOM 2330 C C . VAL A 1 289 ? 8.977 13.438 22.391 1 94 289 VAL A C 1
ATOM 2332 O O . VAL A 1 289 ? 9.188 14.438 21.703 1 94 289 VAL A O 1
ATOM 2335 N N . VAL A 1 290 ? 8.492 13.625 23.594 1 94.56 290 VAL A N 1
ATOM 2336 C CA . VAL A 1 290 ? 7.828 14.844 24.047 1 94.56 290 VAL A CA 1
ATOM 2337 C C . VAL A 1 290 ? 8.867 15.945 24.281 1 94.56 290 VAL A C 1
ATOM 2339 O O . VAL A 1 290 ? 8.703 17.062 23.797 1 94.56 290 VAL A O 1
ATOM 2342 N N . PRO A 1 291 ? 10.008 15.594 24.938 1 95.38 291 PRO A N 1
ATOM 2343 C CA . PRO A 1 291 ? 11 16.641 25.109 1 95.38 291 PRO A CA 1
ATOM 2344 C C . PRO A 1 291 ? 11.594 17.125 23.781 1 95.38 291 PRO A C 1
ATOM 2346 O O . PRO A 1 291 ? 11.93 18.297 23.641 1 95.38 291 PRO A O 1
ATOM 2349 N N . ALA A 1 292 ? 11.773 16.234 22.906 1 96 292 ALA A N 1
ATOM 2350 C CA . ALA A 1 292 ? 12.266 16.625 21.578 1 96 292 ALA A CA 1
ATOM 2351 C C . ALA A 1 292 ? 11.305 17.609 20.906 1 96 292 ALA A C 1
ATOM 2353 O O . ALA A 1 292 ? 11.734 18.562 20.266 1 96 292 ALA A O 1
ATOM 2354 N N . GLN A 1 293 ? 10.07 17.375 21.078 1 96.25 293 GLN A N 1
ATOM 2355 C CA . GLN A 1 293 ? 9.062 18.266 20.5 1 96.25 293 GLN A CA 1
ATOM 2356 C C . GLN A 1 293 ? 9.086 19.641 21.188 1 96.25 293 GLN A C 1
ATOM 2358 O O . GLN A 1 293 ? 8.859 20.656 20.547 1 96.25 293 GLN A O 1
ATOM 2363 N N . ALA A 1 294 ? 9.312 19.594 22.484 1 95.62 294 ALA A N 1
ATOM 2364 C CA . ALA A 1 294 ? 9.383 20.859 23.203 1 95.62 294 ALA A CA 1
ATOM 2365 C C . ALA A 1 294 ? 10.461 21.766 22.641 1 95.62 294 ALA A C 1
ATOM 2367 O O . ALA A 1 294 ? 10.25 22.969 22.484 1 95.62 294 ALA A O 1
ATOM 2368 N N . VAL A 1 295 ? 11.578 21.172 22.328 1 94.94 295 VAL A N 1
ATOM 2369 C CA . VAL A 1 295 ? 12.672 21.938 21.75 1 94.94 295 VAL A CA 1
ATOM 2370 C C . VAL A 1 295 ? 12.297 22.391 20.328 1 94.94 295 VAL A C 1
ATOM 2372 O O . VAL A 1 295 ? 12.562 23.531 19.953 1 94.94 295 VAL A O 1
ATOM 2375 N N . GLU A 1 296 ? 11.727 21.531 19.625 1 94.31 296 GLU A N 1
ATOM 2376 C CA . GLU A 1 296 ? 11.297 21.859 18.266 1 94.31 296 GLU A CA 1
ATOM 2377 C C . GLU A 1 296 ? 10.328 23.047 18.266 1 94.31 296 GLU A C 1
ATOM 2379 O O . GLU A 1 296 ? 10.484 23.984 17.469 1 94.31 296 GLU A O 1
ATOM 2384 N N . TYR A 1 297 ? 9.266 22.953 19.078 1 94.69 297 TYR A N 1
ATOM 2385 C CA . TYR A 1 297 ? 8.273 24.016 19.172 1 94.69 297 TYR A CA 1
ATOM 2386 C C . TYR A 1 297 ? 8.93 25.344 19.578 1 94.69 297 TYR A C 1
ATOM 2388 O O . TYR A 1 297 ? 8.648 26.391 18.984 1 94.69 297 TYR A O 1
ATOM 2396 N N . LYS A 1 298 ? 9.773 25.219 20.516 1 94.25 298 LYS A N 1
ATOM 2397 C CA . LYS A 1 298 ? 10.406 26.438 21.016 1 94.25 298 LYS A CA 1
ATOM 2398 C C . LYS A 1 298 ? 11.273 27.094 19.953 1 94.25 298 LYS A C 1
ATOM 2400 O O . LYS A 1 298 ? 11.195 28.297 19.734 1 94.25 298 LYS A O 1
ATOM 2405 N N . LEU A 1 299 ? 12.062 26.312 19.297 1 91.94 299 LEU A N 1
ATOM 2406 C CA . LEU A 1 299 ? 12.922 26.844 18.25 1 91.94 299 LEU A CA 1
ATOM 2407 C C . LEU A 1 299 ? 12.086 27.391 17.094 1 91.94 299 LEU A C 1
ATOM 2409 O O . LEU A 1 299 ? 12.461 28.391 16.484 1 91.94 299 LEU A O 1
ATOM 2413 N N . GLY A 1 300 ? 10.977 26.797 16.812 1 92.06 300 GLY A N 1
ATOM 2414 C CA . GLY A 1 300 ? 10.086 27.281 15.773 1 92.06 300 GLY A CA 1
ATOM 2415 C C . GLY A 1 300 ? 9.492 28.641 16.078 1 92.06 300 GLY A C 1
ATOM 2416 O O . GLY A 1 300 ? 9.359 29.484 15.195 1 92.06 300 GLY A O 1
ATOM 2417 N N . HIS A 1 301 ? 9.219 28.844 17.266 1 93.5 301 HIS A N 1
ATOM 2418 C CA . HIS A 1 301 ? 8.617 30.109 17.672 1 93.5 301 HIS A CA 1
ATOM 2419 C C . HIS A 1 301 ? 9.664 31.219 17.75 1 93.5 301 HIS A C 1
ATOM 2421 O O . HIS A 1 301 ? 9.438 32.344 17.25 1 93.5 301 HIS A O 1
ATOM 2427 N N . ILE A 1 302 ? 10.844 30.875 18.281 1 92.12 302 ILE A N 1
ATOM 2428 C CA . ILE A 1 302 ? 11.828 31.922 18.578 1 92.12 302 ILE A CA 1
ATOM 2429 C C . ILE A 1 302 ? 12.539 32.344 17.297 1 92.12 302 ILE A C 1
ATOM 2431 O O . ILE A 1 302 ? 12.953 33.469 17.141 1 92.12 302 ILE A O 1
ATOM 2435 N N . PHE A 1 303 ? 12.625 31.375 16.344 1 91.62 303 PHE A N 1
ATOM 2436 C CA . PHE A 1 303 ? 13.312 31.688 15.102 1 91.62 303 PHE A CA 1
ATOM 2437 C C . PHE A 1 303 ? 12.32 31.984 13.992 1 91.62 303 PHE A C 1
ATOM 2439 O O . PHE A 1 303 ? 12.242 33.094 13.5 1 91.62 303 PHE A O 1
ATOM 2446 N N . ASP A 1 304 ? 11.5 31.031 13.68 1 90.88 304 ASP A N 1
ATOM 2447 C CA . ASP A 1 304 ? 10.672 31.109 12.477 1 90.88 304 ASP A CA 1
ATOM 2448 C C . ASP A 1 304 ? 9.539 32.125 12.648 1 90.88 304 ASP A C 1
ATOM 2450 O O . ASP A 1 304 ? 9.414 33.062 11.859 1 90.88 304 ASP A O 1
ATOM 2454 N N . LYS A 1 305 ? 8.742 31.953 13.688 1 94 305 LYS A N 1
ATOM 2455 C CA . LYS A 1 305 ? 7.598 32.812 13.883 1 94 305 LYS A CA 1
ATOM 2456 C C . LYS A 1 305 ? 8.047 34.25 14.141 1 94 305 LYS A C 1
ATOM 2458 O O . LYS A 1 305 ? 7.391 35.219 13.695 1 94 305 LYS A O 1
ATOM 2463 N N . ALA A 1 306 ? 9.125 34.375 14.844 1 93.62 306 ALA A N 1
ATOM 2464 C CA . ALA A 1 306 ? 9.648 35.719 15.117 1 93.62 306 ALA A CA 1
ATOM 2465 C C . ALA A 1 306 ? 10.086 36.406 13.828 1 93.62 306 ALA A C 1
ATOM 2467 O O . ALA A 1 306 ? 9.75 37.562 13.602 1 93.62 306 ALA A O 1
ATOM 2468 N N . PHE A 1 307 ? 10.805 35.75 12.945 1 92.69 307 PHE A N 1
ATOM 2469 C CA . PHE A 1 307 ? 11.266 36.281 11.672 1 92.69 307 PHE A CA 1
ATOM 2470 C C . PHE A 1 307 ? 10.078 36.625 10.773 1 92.69 307 PHE A C 1
ATOM 2472 O O . PHE A 1 307 ? 10.039 37.719 10.18 1 92.69 307 PHE A O 1
ATOM 2479 N N . GLU A 1 308 ? 9.07 35.719 10.781 1 93.38 308 GLU A N 1
ATOM 2480 C CA . GLU A 1 308 ? 7.895 35.938 9.945 1 93.38 308 GLU A CA 1
ATOM 2481 C C . GLU A 1 308 ? 7.062 37.094 10.453 1 93.38 308 GLU A C 1
ATOM 2483 O O . GLU A 1 308 ? 6.504 37.875 9.664 1 93.38 308 GLU A O 1
ATOM 2488 N N . SER A 1 309 ? 6.953 37.156 11.75 1 93.88 309 SER A N 1
ATOM 2489 C CA . SER A 1 309 ? 6.199 38.25 12.359 1 93.88 309 SER A CA 1
ATOM 2490 C C . SER A 1 309 ? 6.812 39.594 12.023 1 93.88 309 SER A C 1
ATOM 2492 O O . SER A 1 309 ? 6.094 40.562 11.805 1 93.88 309 SER A O 1
ATOM 2494 N N . LEU A 1 310 ? 8.148 39.688 12.016 1 92.56 310 LEU A N 1
ATOM 2495 C CA . LEU A 1 310 ? 8.859 40.906 11.688 1 92.56 310 LEU A CA 1
ATOM 2496 C C . LEU A 1 310 ? 8.5 41.375 10.281 1 92.56 310 LEU A C 1
ATOM 2498 O O . LEU A 1 310 ? 8.32 42.594 10.047 1 92.56 310 LEU A O 1
ATOM 2502 N N . LEU A 1 311 ? 8.352 40.438 9.383 1 93.38 311 LEU A N 1
ATOM 2503 C CA . LEU A 1 311 ? 8.07 40.781 7.992 1 93.38 311 LEU A CA 1
ATOM 2504 C C . LEU A 1 311 ? 6.574 41.031 7.785 1 93.38 311 LEU A C 1
ATOM 2506 O O . LEU A 1 311 ? 6.168 41.594 6.773 1 93.38 311 LEU A O 1
ATOM 2510 N N . GLY A 1 312 ? 5.746 40.531 8.727 1 93.31 312 GLY A N 1
ATOM 2511 C CA . GLY A 1 312 ? 4.32 40.812 8.695 1 93.31 312 GLY A CA 1
ATOM 2512 C C . GLY A 1 312 ? 3.496 39.719 8.086 1 93.31 312 GLY A C 1
ATOM 2513 O O . GLY A 1 312 ? 2.275 39.812 7.957 1 93.31 312 GLY A O 1
ATOM 2514 N N . TYR A 1 313 ? 4.105 38.719 7.629 1 94 313 TYR A N 1
ATOM 2515 C CA . TYR A 1 313 ? 3.432 37.562 7.031 1 94 313 TYR A CA 1
ATOM 2516 C C . TYR A 1 313 ? 3.846 36.281 7.727 1 94 313 TYR A C 1
ATOM 2518 O O . TYR A 1 313 ? 4.965 35.781 7.531 1 94 313 TYR A O 1
ATOM 2526 N N . ILE A 1 314 ? 2.947 35.75 8.539 1 94.25 314 ILE A N 1
ATOM 2527 C CA . ILE A 1 314 ? 3.145 34.438 9.148 1 94.25 314 ILE A CA 1
ATOM 2528 C C . ILE A 1 314 ? 2.545 33.375 8.258 1 94.25 314 ILE A C 1
ATOM 2530 O O . ILE A 1 314 ? 1.35 33.375 7.957 1 94.25 314 ILE A O 1
ATOM 2534 N N . THR A 1 315 ? 3.307 32.406 7.91 1 90.12 315 THR A N 1
ATOM 2535 C CA . THR A 1 315 ? 2.92 31.406 6.902 1 90.12 315 THR A CA 1
ATOM 2536 C C . THR A 1 315 ? 1.749 30.562 7.395 1 90.12 315 THR A C 1
ATOM 2538 O O . THR A 1 315 ? 0.95 30.078 6.594 1 90.12 315 THR A O 1
ATOM 2541 N N . PHE A 1 316 ? 1.755 30.359 8.727 1 91.5 316 PHE A N 1
ATOM 2542 C CA . PHE A 1 316 ? 0.598 29.641 9.242 1 91.5 316 PHE A CA 1
ATOM 2543 C C . PHE A 1 316 ? 0.306 30.047 10.688 1 91.5 316 PHE A C 1
ATOM 2545 O O . PHE A 1 316 ? 1.216 30.109 11.516 1 91.5 316 PHE A O 1
ATOM 2552 N N . LEU A 1 317 ? -0.886 30.453 10.867 1 94.75 317 LEU A N 1
ATOM 2553 C CA . LEU A 1 317 ? -1.414 30.641 12.219 1 94.75 317 LEU A CA 1
ATOM 2554 C C . LEU A 1 317 ? -2.082 29.359 12.719 1 94.75 317 LEU A C 1
ATOM 2556 O O . LEU A 1 317 ? -3.084 28.906 12.148 1 94.75 317 LEU A O 1
ATOM 2560 N N . PRO A 1 318 ? -1.521 28.75 13.711 1 92.12 318 PRO A N 1
ATOM 2561 C CA . PRO A 1 318 ? -2.062 27.453 14.156 1 92.12 318 PRO A CA 1
ATOM 2562 C C . PRO A 1 318 ? -3.537 27.547 14.547 1 92.12 318 PRO A C 1
ATOM 2564 O O . PRO A 1 318 ? -3.943 28.484 15.234 1 92.12 318 PRO A O 1
ATOM 2567 N N . GLY A 1 319 ? -4.258 26.578 14.133 1 88.5 319 GLY A N 1
ATOM 2568 C CA . GLY A 1 319 ? -5.672 26.531 14.469 1 88.5 319 GLY A CA 1
ATOM 2569 C C . GLY A 1 319 ? -5.93 26.172 15.914 1 88.5 319 GLY A C 1
ATOM 2570 O O . GLY A 1 319 ? -7.062 26.266 16.391 1 88.5 319 GLY A O 1
ATOM 2571 N N . ALA A 1 320 ? -4.848 25.859 16.594 1 91.25 320 ALA A N 1
ATOM 2572 C CA . ALA A 1 320 ? -5 25.438 17.984 1 91.25 320 ALA A CA 1
ATOM 2573 C C . ALA A 1 320 ? -4.949 26.625 18.938 1 91.25 320 ALA A C 1
ATOM 2575 O O . ALA A 1 320 ? -5.43 26.547 20.078 1 91.25 320 ALA A O 1
ATOM 2576 N N . PHE A 1 321 ? -4.348 27.719 18.516 1 96.06 321 PHE A N 1
ATOM 2577 C CA . PHE A 1 321 ? -4.191 28.859 19.422 1 96.06 321 PHE A CA 1
ATOM 2578 C C . PHE A 1 321 ? -3.9 30.125 18.641 1 96.06 321 PHE A C 1
ATOM 2580 O O . PHE A 1 321 ? -2.791 30.672 18.703 1 96.06 321 PHE A O 1
ATOM 2587 N N . SER A 1 322 ? -4.887 30.656 18 1 97.12 322 SER A N 1
ATOM 2588 C CA . SER A 1 322 ? -4.746 31.875 17.203 1 97.12 322 SER A CA 1
ATOM 2589 C C . SER A 1 322 ? -6.012 32.719 17.266 1 97.12 322 SER A C 1
ATOM 2591 O O . SER A 1 322 ? -7.109 32.219 17.453 1 97.12 322 SER A O 1
ATOM 2593 N N . ALA A 1 323 ? -5.883 34 17.156 1 98 323 ALA A N 1
ATOM 2594 C CA . ALA A 1 323 ? -6.984 34.969 17.172 1 98 323 ALA A CA 1
ATOM 2595 C C . ALA A 1 323 ? -7.023 35.75 15.867 1 98 323 ALA A C 1
ATOM 2597 O O . ALA A 1 323 ? -5.984 36 15.25 1 98 323 ALA A O 1
ATOM 2598 N N . PHE A 1 324 ? -8.195 36.188 15.453 1 97.81 324 PHE A N 1
ATOM 2599 C CA . PHE A 1 324 ? -8.383 36.906 14.203 1 97.81 324 PHE A CA 1
ATOM 2600 C C . PHE A 1 324 ? -9.344 38.062 14.383 1 97.81 324 PHE A C 1
ATOM 2602 O O . PHE A 1 324 ? -10.18 38.062 15.289 1 97.81 324 PHE A O 1
ATOM 2609 N N . ARG A 1 325 ? -9.133 39.062 13.602 1 96.81 325 ARG A N 1
ATOM 2610 C CA . ARG A 1 325 ? -10.117 40.094 13.438 1 96.81 325 ARG A CA 1
ATOM 2611 C C . ARG A 1 325 ? -11.25 39.656 12.516 1 96.81 325 ARG A C 1
ATOM 2613 O O . ARG A 1 325 ? -11.008 39.25 11.375 1 96.81 325 ARG A O 1
ATOM 2620 N N . TRP A 1 326 ? -12.5 39.719 12.977 1 95.06 326 TRP A N 1
ATOM 2621 C CA . TRP A 1 326 ? -13.633 39.188 12.227 1 95.06 326 TRP A CA 1
ATOM 2622 C C . TRP A 1 326 ? -13.805 39.938 10.906 1 95.06 326 TRP A C 1
ATOM 2624 O O . TRP A 1 326 ? -14.086 39.312 9.875 1 95.06 326 TRP A O 1
ATOM 2634 N N . SER A 1 327 ? -13.594 41.188 10.875 1 92.12 327 SER A N 1
ATOM 2635 C CA . SER A 1 327 ? -13.758 42 9.672 1 92.12 327 SER A CA 1
ATOM 2636 C C . SER A 1 327 ? -12.734 41.625 8.602 1 92.12 327 SER A C 1
ATOM 2638 O O . SER A 1 327 ? -13 41.75 7.406 1 92.12 327 SER A O 1
ATOM 2640 N N . ALA A 1 328 ? -11.594 41.188 9.055 1 95.12 328 ALA A N 1
ATOM 2641 C CA . ALA A 1 328 ? -10.555 40.75 8.109 1 95.12 328 ALA A CA 1
ATOM 2642 C C . ALA A 1 328 ? -10.914 39.406 7.48 1 95.12 328 ALA A C 1
ATOM 2644 O O . ALA A 1 328 ? -10.57 39.156 6.324 1 95.12 328 ALA A O 1
ATOM 2645 N N . LEU A 1 329 ? -11.586 38.531 8.219 1 94.94 329 LEU A N 1
ATOM 2646 C CA . LEU A 1 329 ? -11.922 37.188 7.781 1 94.94 329 LEU A CA 1
ATOM 2647 C C . LEU A 1 329 ? -13.102 37.219 6.812 1 94.94 329 LEU A C 1
ATOM 2649 O O . LEU A 1 329 ? -13.195 36.375 5.926 1 94.94 329 LEU A O 1
ATOM 2653 N N . GLN A 1 330 ? -13.906 38.156 6.945 1 90.94 330 GLN A N 1
ATOM 2654 C CA . GLN A 1 330 ? -15.148 38.188 6.168 1 90.94 330 GLN A CA 1
ATOM 2655 C C . GLN A 1 330 ? -14.852 38.406 4.688 1 90.94 330 GLN A C 1
ATOM 2657 O O . GLN A 1 330 ? -13.898 39.094 4.328 1 90.94 330 GLN A O 1
ATOM 2662 N N . GLY A 1 331 ? -15.609 37.656 3.875 1 88.19 331 GLY A N 1
ATOM 2663 C CA . GLY A 1 331 ? -15.5 37.844 2.436 1 88.19 331 GLY A CA 1
ATOM 2664 C C . GLY A 1 331 ? -14.688 36.75 1.752 1 88.19 331 GLY A C 1
ATOM 2665 O O . GLY A 1 331 ? -14.922 35.562 1.975 1 88.19 331 GLY A O 1
ATOM 2666 N N . ASP A 1 332 ? -13.766 37.156 0.923 1 85.81 332 ASP A N 1
ATOM 2667 C CA . ASP A 1 332 ? -13.047 36.281 0.006 1 85.81 332 ASP A CA 1
ATOM 2668 C C . ASP A 1 332 ? -12.125 35.344 0.767 1 85.81 332 ASP A C 1
ATOM 2670 O O . ASP A 1 332 ? -12.023 34.156 0.429 1 85.81 332 ASP A O 1
ATOM 2674 N N . PRO A 1 333 ? -11.477 35.844 1.794 1 89.88 333 PRO A N 1
ATOM 2675 C CA . PRO A 1 333 ? -10.555 34.938 2.486 1 89.88 333 PRO A CA 1
ATOM 2676 C C . PRO A 1 333 ? -11.25 33.688 3.047 1 89.88 333 PRO A C 1
ATOM 2678 O O . PRO A 1 333 ? -10.68 32.594 3.023 1 89.88 333 PRO A O 1
ATOM 2681 N N . LEU A 1 334 ? -12.406 33.844 3.488 1 88.94 334 LEU A N 1
ATOM 2682 C CA . LEU A 1 334 ? -13.117 32.688 4.082 1 88.94 334 LEU A CA 1
ATOM 2683 C C . LEU A 1 334 ? -13.742 31.828 3.008 1 88.94 334 LEU A C 1
ATOM 2685 O O . LEU A 1 334 ? -13.484 30.625 2.945 1 88.94 334 LEU A O 1
ATOM 2689 N N . TRP A 1 335 ? -14.461 32.406 2.1 1 85.75 335 TRP A N 1
ATOM 2690 C CA . TRP A 1 335 ? -15.359 31.625 1.246 1 85.75 335 TRP A CA 1
ATOM 2691 C C . TRP A 1 335 ? -14.656 31.188 -0.034 1 85.75 335 TRP A C 1
ATOM 2693 O O . TRP A 1 335 ? -14.938 30.109 -0.567 1 85.75 335 TRP A O 1
ATOM 2703 N N . LYS A 1 336 ? -13.758 31.938 -0.483 1 85.38 336 LYS A N 1
ATOM 2704 C CA . LYS A 1 336 ? -13.094 31.594 -1.735 1 85.38 336 LYS A CA 1
ATOM 2705 C C . LYS A 1 336 ? -11.812 30.812 -1.476 1 85.38 336 LYS A C 1
ATOM 2707 O O . LYS A 1 336 ? -11.312 30.109 -2.359 1 85.38 336 LYS A O 1
ATOM 2712 N N . GLU A 1 337 ? -11.328 30.953 -0.271 1 89.44 337 GLU A N 1
ATOM 2713 C CA . GLU A 1 337 ? -10.031 30.328 -0.027 1 89.44 337 GLU A CA 1
ATOM 2714 C C . GLU A 1 337 ? -10.125 29.297 1.101 1 89.44 337 GLU A C 1
ATOM 2716 O O . GLU A 1 337 ? -10.047 28.094 0.857 1 89.44 337 GLU A O 1
ATOM 2721 N N . TYR A 1 338 ? -10.492 29.688 2.303 1 90.44 338 TYR A N 1
ATOM 2722 C CA . TYR A 1 338 ? -10.445 28.828 3.488 1 90.44 338 TYR A CA 1
ATOM 2723 C C . TYR A 1 338 ? -11.414 27.656 3.355 1 90.44 338 TYR A C 1
ATOM 2725 O O . TYR A 1 338 ? -11.078 26.531 3.703 1 90.44 338 TYR A O 1
ATOM 2733 N N . PHE A 1 339 ? -12.633 27.906 2.836 1 89.88 339 PHE A N 1
ATOM 2734 C CA . PHE A 1 339 ? -13.656 26.875 2.76 1 89.88 339 PHE A CA 1
ATOM 2735 C C . PHE A 1 339 ? -13.852 26.406 1.322 1 89.88 339 PHE A C 1
ATOM 2737 O O . PHE A 1 339 ? -14.875 25.797 0.992 1 89.88 339 PHE A O 1
ATOM 2744 N N . LYS A 1 340 ? -12.945 26.672 0.48 1 86.31 340 LYS A N 1
ATOM 2745 C CA . LYS A 1 340 ? -13.055 26.328 -0.934 1 86.31 340 LYS A CA 1
ATOM 2746 C C . LYS A 1 340 ? -13.258 24.812 -1.119 1 86.31 340 LYS A C 1
ATOM 2748 O O . LYS A 1 340 ? -14.008 24.391 -2 1 86.31 340 LYS A O 1
ATOM 2753 N N . SER A 1 341 ? -12.633 23.984 -0.329 1 84.88 341 SER A N 1
ATOM 2754 C CA . SER A 1 341 ? -12.719 22.547 -0.458 1 84.88 341 SER A CA 1
ATOM 2755 C C . SER A 1 341 ? -14.133 22.047 -0.166 1 84.88 341 SER A C 1
ATOM 2757 O O . SER A 1 341 ? -14.57 21.031 -0.718 1 84.88 341 SER A O 1
ATOM 2759 N N . ILE A 1 342 ? -14.797 22.734 0.748 1 83.75 342 ILE A N 1
ATOM 2760 C CA . ILE A 1 342 ? -16.156 22.359 1.118 1 83.75 342 ILE A CA 1
ATOM 2761 C C . ILE A 1 342 ? -17.156 22.969 0.135 1 83.75 342 ILE A C 1
ATOM 2763 O O . ILE A 1 342 ? -18.141 22.312 -0.241 1 83.75 342 ILE A O 1
ATOM 2767 N N . CYS A 1 343 ? -16.844 24.141 -0.278 1 81.5 343 CYS A N 1
ATOM 2768 C CA . CYS A 1 343 ? -17.766 24.875 -1.156 1 81.5 343 CYS A CA 1
ATOM 2769 C C . CYS A 1 343 ? -17.688 24.328 -2.58 1 81.5 343 CYS A C 1
ATOM 2771 O O . CYS A 1 343 ? -18.672 24.375 -3.312 1 81.5 343 CYS A O 1
ATOM 2773 N N . ARG A 1 344 ? -16.484 23.844 -2.951 1 81.12 344 ARG A N 1
ATOM 2774 C CA . ARG A 1 344 ? -16.281 23.297 -4.289 1 81.12 344 ARG A CA 1
ATOM 2775 C C . ARG A 1 344 ? -15.625 21.922 -4.223 1 81.12 344 ARG A C 1
ATOM 2777 O O . ARG A 1 344 ? -14.461 21.766 -4.613 1 81.12 344 ARG A O 1
ATOM 2784 N N . PRO A 1 345 ? -16.406 20.891 -3.924 1 77.81 345 PRO A N 1
ATOM 2785 C CA . PRO A 1 345 ? -15.828 19.547 -3.797 1 77.81 345 PRO A CA 1
ATOM 2786 C C . PRO A 1 345 ? -15.383 18.969 -5.137 1 77.81 345 PRO A C 1
ATOM 2788 O O . PRO A 1 345 ? -14.547 18.062 -5.172 1 77.81 345 PRO A O 1
ATOM 2791 N N . GLU A 1 346 ? -15.859 19.469 -6.234 1 75 346 GLU A N 1
ATOM 2792 C CA . GLU A 1 346 ? -15.578 18.938 -7.562 1 75 346 GLU A CA 1
ATOM 2793 C C . GLU A 1 346 ? -14.117 19.172 -7.949 1 75 346 GLU A C 1
ATOM 2795 O O . GLU A 1 346 ? -13.555 18.422 -8.75 1 75 346 GLU A O 1
ATOM 2800 N N . ILE A 1 347 ? -13.578 20.172 -7.387 1 78.81 347 ILE A N 1
ATOM 2801 C CA . ILE A 1 347 ? -12.219 20.531 -7.789 1 78.81 347 ILE A CA 1
ATOM 2802 C C . ILE A 1 347 ? -11.211 19.734 -6.965 1 78.81 347 ILE A C 1
ATOM 2804 O O . ILE A 1 347 ? -10.008 19.766 -7.254 1 78.81 347 ILE A O 1
ATOM 2808 N N . MET A 1 348 ? -11.695 18.969 -6.113 1 80.62 348 MET A N 1
ATOM 2809 C CA . MET A 1 348 ? -10.789 18.328 -5.176 1 80.62 348 MET A CA 1
ATOM 2810 C C . MET A 1 348 ? -10.156 17.094 -5.805 1 80.62 348 MET A C 1
ATOM 2812 O O . MET A 1 348 ? -10.844 16.109 -6.102 1 80.62 348 MET A O 1
ATOM 2816 N N . ASN A 1 349 ? -8.953 17.234 -6.25 1 86 349 ASN A N 1
ATOM 2817 C CA . ASN A 1 349 ? -8.078 16.141 -6.676 1 86 349 ASN A CA 1
ATOM 2818 C C . ASN A 1 349 ? -7.004 15.836 -5.633 1 86 349 ASN A C 1
ATOM 2820 O O . ASN A 1 349 ? -7.043 16.375 -4.527 1 86 349 ASN A O 1
ATOM 2824 N N . ALA A 1 350 ? -6.184 14.953 -5.914 1 86.06 350 ALA A N 1
ATOM 2825 C CA . ALA A 1 350 ? -5.152 14.562 -4.953 1 86.06 350 ALA A CA 1
ATOM 2826 C C . ALA A 1 350 ? -4.281 15.758 -4.574 1 86.06 350 ALA A C 1
ATOM 2828 O O . ALA A 1 350 ? -3.959 15.953 -3.4 1 86.06 350 ALA A O 1
ATOM 2829 N N . PHE A 1 351 ? -3.996 16.594 -5.527 1 87 351 PHE A N 1
ATOM 2830 C CA . PHE A 1 351 ? -3.148 17.766 -5.309 1 87 351 PHE A CA 1
ATOM 2831 C C . PHE A 1 351 ? -3.854 18.781 -4.422 1 87 351 PHE A C 1
ATOM 2833 O O . PHE A 1 351 ? -3.303 19.219 -3.41 1 87 351 PHE A O 1
ATOM 2840 N N . ASN A 1 352 ? -5.055 19.094 -4.664 1 87.06 352 ASN A N 1
ATOM 2841 C CA . ASN A 1 352 ? -5.809 20.109 -3.928 1 87.06 352 ASN A CA 1
ATOM 2842 C C . ASN A 1 352 ? -6.203 19.609 -2.541 1 87.06 352 ASN A C 1
ATOM 2844 O O . ASN A 1 352 ? -6.277 20.391 -1.594 1 87.06 352 ASN A O 1
ATOM 2848 N N . SER A 1 353 ? -6.434 18.344 -2.512 1 87.56 353 SER A N 1
ATOM 2849 C CA . SER A 1 353 ? -6.812 17.781 -1.215 1 87.56 353 SER A CA 1
ATOM 2850 C C . SER A 1 353 ? -5.668 17.891 -0.213 1 87.56 353 SER A C 1
ATOM 2852 O O . SER A 1 353 ? -5.898 18.062 0.987 1 87.56 353 SER A O 1
ATOM 2854 N N . ASN A 1 354 ? -4.461 17.828 -0.689 1 89.69 354 ASN A N 1
ATOM 2855 C CA . ASN A 1 354 ? -3.311 17.938 0.199 1 89.69 354 ASN A CA 1
ATOM 2856 C C . ASN A 1 354 ? -3.064 19.391 0.625 1 89.69 354 ASN A C 1
ATOM 2858 O O . ASN A 1 354 ? -2.537 19.641 1.71 1 89.69 354 ASN A O 1
ATOM 2862 N N . ILE A 1 355 ? -3.488 20.344 -0.203 1 88.38 355 ILE A N 1
ATOM 2863 C CA . ILE A 1 355 ? -3.375 21.75 0.151 1 88.38 355 ILE A CA 1
ATOM 2864 C C . ILE A 1 355 ? -4.203 22.031 1.403 1 88.38 355 ILE A C 1
ATOM 2866 O O . ILE A 1 355 ? -3.76 22.766 2.295 1 88.38 355 ILE A O 1
ATOM 2870 N N . TYR A 1 356 ? -5.254 21.391 1.529 1 87 356 TYR A N 1
ATOM 2871 C CA . TYR A 1 356 ? -6.211 21.734 2.576 1 87 356 TYR A CA 1
ATOM 2872 C C . TYR A 1 356 ? -5.953 20.922 3.838 1 87 356 TYR A C 1
ATOM 2874 O O . TYR A 1 356 ? -6.711 21.016 4.809 1 87 356 TYR A O 1
ATOM 2882 N N . LEU A 1 357 ? -4.883 20.172 3.797 1 86.5 357 LEU A N 1
ATOM 2883 C CA . LEU A 1 357 ? -4.402 19.594 5.051 1 86.5 357 LEU A CA 1
ATOM 2884 C C . LEU A 1 357 ? -3.842 20.672 5.965 1 86.5 357 LEU A C 1
ATOM 2886 O O . LEU A 1 357 ? -3.727 20.484 7.176 1 86.5 357 LEU A O 1
ATOM 2890 N N . SER A 1 358 ? -3.445 21.719 5.395 1 85.19 358 SER A N 1
ATOM 2891 C CA . SER A 1 358 ? -3.012 22.906 6.113 1 85.19 358 SER A CA 1
ATOM 2892 C C . SER A 1 358 ? -3.852 24.125 5.727 1 85.19 358 SER A C 1
ATOM 2894 O O . SER A 1 358 ? -3.34 25.078 5.137 1 85.19 358 SER A O 1
ATOM 2896 N N . GLU A 1 359 ? -5.031 24.141 6.137 1 85.75 359 GLU A N 1
ATOM 2897 C CA . GLU A 1 359 ? -6.027 25.125 5.723 1 85.75 359 GLU A CA 1
ATOM 2898 C C . GLU A 1 359 ? -5.66 26.516 6.215 1 85.75 359 GLU A C 1
ATOM 2900 O O . GLU A 1 359 ? -5.977 27.516 5.566 1 85.75 359 GLU A O 1
ATOM 2905 N N . THR A 1 360 ? -4.945 26.547 7.301 1 90.38 360 THR A N 1
ATOM 2906 C CA . THR A 1 360 ? -4.613 27.844 7.879 1 90.38 360 THR A CA 1
ATOM 2907 C C . THR A 1 360 ? -3.566 28.562 7.035 1 90.38 360 THR A C 1
ATOM 2909 O O . THR A 1 360 ? -3.492 29.797 7.039 1 90.38 360 THR A O 1
ATOM 2912 N N . ARG A 1 361 ? -2.756 27.844 6.324 1 90.75 361 ARG A N 1
ATOM 2913 C CA . ARG A 1 361 ? -1.749 28.453 5.465 1 90.75 361 ARG A CA 1
ATOM 2914 C C . ARG A 1 361 ? -2.4 29.234 4.324 1 90.75 361 ARG A C 1
ATOM 2916 O O . ARG A 1 361 ? -1.932 30.297 3.943 1 90.75 361 ARG A O 1
ATOM 2923 N N . ILE A 1 362 ? -3.482 28.734 3.846 1 90.62 362 ILE A N 1
ATOM 2924 C CA . ILE A 1 362 ? -4.227 29.391 2.768 1 90.62 362 ILE A CA 1
ATOM 2925 C C . ILE A 1 362 ? -4.902 30.656 3.291 1 90.62 362 ILE A C 1
ATOM 2927 O O . ILE A 1 362 ? -4.914 31.672 2.611 1 90.62 362 ILE A O 1
ATOM 2931 N N . LEU A 1 363 ? -5.363 30.453 4.445 1 93.31 363 LEU A N 1
ATOM 2932 C CA . LEU A 1 363 ? -6.059 31.594 5.047 1 93.31 363 LEU A CA 1
ATOM 2933 C C . LEU A 1 363 ? -5.098 32.75 5.293 1 93.31 363 LEU A C 1
ATOM 2935 O O . LEU A 1 363 ? -5.441 33.906 5.051 1 93.31 363 LEU A O 1
ATOM 2939 N N . CYS A 1 364 ? -3.938 32.469 5.797 1 94.75 364 CYS A N 1
ATOM 2940 C CA . CYS A 1 364 ? -2.971 33.5 6.125 1 94.75 364 CYS A CA 1
ATOM 2941 C C . CYS A 1 364 ? -2.549 34.281 4.875 1 94.75 364 CYS A C 1
ATOM 2943 O O . CYS A 1 364 ? -2.438 35.5 4.898 1 94.75 364 CYS A O 1
ATOM 2945 N N . LEU A 1 365 ? -2.316 33.594 3.775 1 92.88 365 LEU A N 1
ATOM 2946 C CA . LEU A 1 365 ? -1.973 34.25 2.529 1 92.88 365 LEU A CA 1
ATOM 2947 C C . LEU A 1 365 ? -3.135 35.125 2.039 1 92.88 365 LEU A C 1
ATOM 2949 O O . LEU A 1 365 ? -2.926 36.219 1.533 1 92.88 365 LEU A O 1
ATOM 2953 N N . ALA A 1 366 ? -4.293 34.625 2.199 1 93 366 ALA A N 1
ATOM 2954 C CA . ALA A 1 366 ? -5.484 35.344 1.761 1 93 366 ALA A CA 1
ATOM 2955 C C . ALA A 1 366 ? -5.676 36.625 2.568 1 93 366 ALA A C 1
ATOM 2957 O O . ALA A 1 366 ? -6.141 37.625 2.039 1 93 366 ALA A O 1
ATOM 2958 N N . LEU A 1 367 ? -5.359 36.594 3.818 1 95.62 367 LEU A N 1
ATOM 2959 C CA . LEU A 1 367 ? -5.551 37.75 4.703 1 95.62 367 LEU A CA 1
ATOM 2960 C C . LEU A 1 367 ? -4.586 38.875 4.352 1 95.62 367 LEU A C 1
ATOM 2962 O O . LEU A 1 367 ? -4.984 40.031 4.285 1 95.62 367 LEU A O 1
ATOM 2966 N N . ILE A 1 368 ? -3.352 38.562 4.141 1 94.62 368 ILE A N 1
ATOM 2967 C CA . ILE A 1 368 ? -2.359 39.594 3.871 1 94.62 368 ILE A CA 1
ATOM 2968 C C . ILE A 1 368 ? -2.561 40.156 2.461 1 94.62 368 ILE A C 1
ATOM 2970 O O . ILE A 1 368 ? -2.148 41.281 2.162 1 94.62 368 ILE A O 1
ATOM 2974 N N . SER A 1 369 ? -3.205 39.344 1.606 1 93.75 369 SER A N 1
ATOM 2975 C CA . SER A 1 369 ? -3.379 39.75 0.214 1 93.75 369 SER A CA 1
ATOM 2976 C C . SER A 1 369 ? -4.789 40.281 -0.039 1 93.75 369 SER A C 1
ATOM 2978 O O . SER A 1 369 ? -5.219 40.375 -1.189 1 93.75 369 SER A O 1
ATOM 2980 N N . LYS A 1 370 ? -5.535 40.438 1.038 1 93.19 370 LYS A N 1
ATOM 2981 C CA . LYS A 1 370 ? -6.898 40.906 0.859 1 93.19 370 LYS A CA 1
ATOM 2982 C C . LYS A 1 370 ? -6.918 42.219 0.074 1 93.19 370 LYS A C 1
ATOM 2984 O O . LYS A 1 370 ? -6.148 43.125 0.369 1 93.19 370 LYS A O 1
ATOM 2989 N N . LYS A 1 371 ? -7.793 42.375 -0.904 1 90 371 LYS A N 1
ATOM 2990 C CA . LYS A 1 371 ? -7.836 43.5 -1.819 1 90 371 LYS A CA 1
ATOM 2991 C C . LYS A 1 371 ? -8.148 44.812 -1.073 1 90 371 LYS A C 1
ATOM 2993 O O . LYS A 1 371 ? -9.039 44.844 -0.217 1 90 371 LYS A O 1
ATOM 2998 N N . ASN A 1 372 ? -7.418 45.781 -1.319 1 88.38 372 ASN A N 1
ATOM 2999 C CA . ASN A 1 372 ? -7.609 47.156 -0.853 1 88.38 372 ASN A CA 1
ATOM 3000 C C . ASN A 1 372 ? -7.449 47.281 0.662 1 88.38 372 ASN A C 1
ATOM 3002 O O . ASN A 1 372 ? -8.07 48.125 1.3 1 88.38 372 ASN A O 1
ATOM 3006 N N . GLU A 1 373 ? -6.828 46.281 1.253 1 93.06 373 GLU A N 1
ATOM 3007 C CA . GLU A 1 373 ? -6.52 46.312 2.68 1 93.06 373 GLU A CA 1
ATOM 3008 C C . GLU A 1 373 ? -5.023 46.156 2.926 1 93.06 373 GLU A C 1
ATOM 3010 O O . GLU A 1 373 ? -4.27 45.812 2.008 1 93.06 373 GLU A O 1
ATOM 3015 N N . ARG A 1 374 ? -4.57 46.469 4.094 1 94.75 374 ARG A N 1
ATOM 3016 C CA . ARG A 1 374 ? -3.166 46.344 4.465 1 94.75 374 ARG A CA 1
ATOM 3017 C C . ARG A 1 374 ? -3.02 45.531 5.754 1 94.75 374 ARG A C 1
ATOM 3019 O O . ARG A 1 374 ? -2.375 46 6.703 1 94.75 374 ARG A O 1
ATOM 3026 N N . PHE A 1 375 ? -3.58 44.375 5.734 1 95.94 375 PHE A N 1
ATOM 3027 C CA . PHE A 1 375 ? -3.604 43.531 6.926 1 95.94 375 PHE A CA 1
ATOM 3028 C C . PHE A 1 375 ? -2.26 42.844 7.133 1 95.94 375 PHE A C 1
ATOM 3030 O O . PHE A 1 375 ? -1.595 42.469 6.168 1 95.94 375 PHE A O 1
ATOM 3037 N N . LEU A 1 376 ? -1.84 42.719 8.344 1 96.69 376 LEU A N 1
ATOM 3038 C CA . LEU A 1 376 ? -0.622 42.031 8.742 1 96.69 376 LEU A CA 1
ATOM 3039 C C . LEU A 1 376 ? -0.935 40.906 9.727 1 96.69 376 LEU A C 1
ATOM 3041 O O . LEU A 1 376 ? -2.047 40.844 10.258 1 96.69 376 LEU A O 1
ATOM 3045 N N . LEU A 1 377 ? -0.026 40.031 9.898 1 97.12 377 LEU A N 1
ATOM 3046 C CA . LEU A 1 377 ? -0.082 38.938 10.891 1 97.12 377 LEU A CA 1
ATOM 3047 C C . LEU A 1 377 ? 1.074 39.062 11.883 1 97.12 377 LEU A C 1
ATOM 3049 O O . LEU A 1 377 ? 2.174 39.5 11.508 1 97.12 377 LEU A O 1
ATOM 3053 N N . ARG A 1 378 ? 0.795 38.656 13.117 1 95.81 378 ARG A N 1
ATOM 3054 C CA . ARG A 1 378 ? 1.808 38.906 14.141 1 95.81 378 ARG A CA 1
ATOM 3055 C C . ARG A 1 378 ? 1.895 37.75 15.109 1 95.81 378 ARG A C 1
ATOM 3057 O O . ARG A 1 378 ? 0.896 37.062 15.367 1 95.81 378 ARG A O 1
ATOM 3064 N N . TYR A 1 379 ? 3.125 37.5 15.602 1 95.88 379 TYR A N 1
ATOM 3065 C CA . TYR A 1 379 ? 3.418 36.594 16.688 1 95.88 379 TYR A CA 1
ATOM 3066 C C . TYR A 1 379 ? 3.58 37.312 18.016 1 95.88 379 TYR A C 1
ATOM 3068 O O . TYR A 1 379 ? 4.406 38.219 18.125 1 95.88 379 TYR A O 1
ATOM 3076 N N . VAL A 1 380 ? 2.646 36.938 18.969 1 94.44 380 VAL A N 1
ATOM 3077 C CA . VAL A 1 380 ? 2.719 37.531 20.297 1 94.44 380 VAL A CA 1
ATOM 3078 C C . VAL A 1 380 ? 3.469 36.594 21.234 1 94.44 380 VAL A C 1
ATOM 3080 O O . VAL A 1 380 ? 2.877 35.688 21.828 1 94.44 380 VAL A O 1
ATOM 3083 N N . LYS A 1 381 ? 4.727 36.812 21.516 1 90.62 381 LYS A N 1
ATOM 3084 C CA . LYS A 1 381 ? 5.66 35.906 22.188 1 90.62 381 LYS A CA 1
ATOM 3085 C C . LYS A 1 381 ? 5.211 35.625 23.609 1 90.62 381 LYS A C 1
ATOM 3087 O O . LYS A 1 381 ? 5.398 34.5 24.109 1 90.62 381 LYS A O 1
ATOM 3092 N N . ASN A 1 382 ? 4.59 36.5 24.328 1 89.44 382 ASN A N 1
ATOM 3093 C CA . ASN A 1 382 ? 4.266 36.312 25.75 1 89.44 382 ASN A CA 1
ATOM 3094 C C . ASN A 1 382 ? 2.926 35.625 25.922 1 89.44 382 ASN A C 1
ATOM 3096 O O . ASN A 1 382 ? 2.568 35.219 27.031 1 89.44 382 ASN A O 1
ATOM 3100 N N . SER A 1 383 ? 2.148 35.5 24.906 1 95.25 383 SER A N 1
ATOM 3101 C CA . SER A 1 383 ? 0.936 34.719 24.953 1 95.25 383 SER A CA 1
ATOM 3102 C C . SER A 1 383 ? 1.258 33.219 24.812 1 95.25 383 SER A C 1
ATOM 3104 O O . SER A 1 383 ? 1.579 32.75 23.719 1 95.25 383 SER A O 1
ATOM 3106 N N . VAL A 1 384 ? 1.197 32.5 25.922 1 95.19 384 VAL A N 1
ATOM 3107 C CA . VAL A 1 384 ? 1.668 31.125 25.938 1 95.19 384 VAL A CA 1
ATOM 3108 C C . VAL A 1 384 ? 0.505 30.188 26.234 1 95.19 384 VAL A C 1
ATOM 3110 O O . VAL A 1 384 ? -0.349 30.484 27.062 1 95.19 384 VAL A O 1
ATOM 3113 N N . SER A 1 385 ? 0.423 29.109 25.5 1 96.44 385 SER A N 1
ATOM 3114 C CA . SER A 1 385 ? -0.529 28.047 25.75 1 96.44 385 SER A CA 1
ATOM 3115 C C . SER A 1 385 ? 0.159 26.672 25.734 1 96.44 385 SER A C 1
ATOM 3117 O O . SER A 1 385 ? 1.153 26.484 25.031 1 96.44 385 SER A O 1
ATOM 3119 N N . GLU A 1 386 ? -0.315 25.75 26.531 1 95.44 386 GLU A N 1
ATOM 3120 C CA . GLU A 1 386 ? 0.231 24.406 26.594 1 95.44 386 GLU A CA 1
ATOM 3121 C C . GLU A 1 386 ? -0.722 23.391 25.953 1 95.44 386 GLU A C 1
ATOM 3123 O O . GLU A 1 386 ? -1.938 23.484 26.125 1 95.44 386 GLU A O 1
ATOM 3128 N N . THR A 1 387 ? -0.141 22.5 25.203 1 93.94 387 THR A N 1
ATOM 3129 C CA . THR A 1 387 ? -0.993 21.562 24.484 1 93.94 387 THR A CA 1
ATOM 3130 C C . THR A 1 387 ? -0.474 20.141 24.656 1 93.94 387 THR A C 1
ATOM 3132 O O . THR A 1 387 ? 0.685 19.922 25.031 1 93.94 387 THR A O 1
ATOM 3135 N N . ASP A 1 388 ? -1.373 19.188 24.484 1 89.25 388 ASP A N 1
ATOM 3136 C CA . ASP A 1 388 ? -0.99 17.781 24.422 1 89.25 388 ASP A CA 1
ATOM 3137 C C . ASP A 1 388 ? -0.364 17.453 23.078 1 89.25 388 ASP A C 1
ATOM 3139 O O . ASP A 1 388 ? -0.816 17.938 22.031 1 89.25 388 ASP A O 1
ATOM 3143 N N . VAL A 1 389 ? 0.729 16.781 23.172 1 91.5 389 VAL A N 1
ATOM 3144 C CA . VAL A 1 389 ? 1.409 16.406 21.938 1 91.5 389 VAL A CA 1
ATOM 3145 C C . VAL A 1 389 ? 1.518 14.875 21.859 1 91.5 389 VAL A C 1
ATOM 3147 O O . VAL A 1 389 ? 1.364 14.18 22.859 1 91.5 389 VAL A O 1
ATOM 3150 N N . PRO A 1 390 ? 1.763 14.359 20.641 1 91.88 390 PRO A N 1
ATOM 3151 C CA . PRO A 1 390 ? 1.928 12.914 20.484 1 91.88 390 PRO A CA 1
ATOM 3152 C C . PRO A 1 390 ? 3.07 12.359 21.328 1 91.88 390 PRO A C 1
ATOM 3154 O O . PRO A 1 390 ? 4.145 12.961 21.391 1 91.88 390 PRO A O 1
ATOM 3157 N N . GLU A 1 391 ? 2.826 11.203 21.891 1 90.62 391 GLU A N 1
ATOM 3158 C CA . GLU A 1 391 ? 3.805 10.625 22.797 1 90.62 391 GLU A CA 1
ATOM 3159 C C . GLU A 1 391 ? 4.586 9.5 22.141 1 90.62 391 GLU A C 1
ATOM 3161 O O . GLU A 1 391 ? 5.656 9.109 22.609 1 90.62 391 GLU A O 1
ATOM 3166 N N . THR A 1 392 ? 4.023 8.961 21.078 1 90.94 392 THR A N 1
ATOM 3167 C CA . THR A 1 392 ? 4.688 7.859 20.406 1 90.94 392 THR A CA 1
ATOM 3168 C C . THR A 1 392 ? 5.176 8.289 19.016 1 90.94 392 THR A C 1
ATOM 3170 O O . THR A 1 392 ? 4.711 9.297 18.484 1 90.94 392 THR A O 1
ATOM 3173 N N . VAL A 1 393 ? 6.051 7.535 18.484 1 92.69 393 VAL A N 1
ATOM 3174 C CA . VAL A 1 393 ? 6.629 7.852 17.188 1 92.69 393 VAL A CA 1
ATOM 3175 C C . VAL A 1 393 ? 5.559 7.73 16.109 1 92.69 393 VAL A C 1
ATOM 3177 O O . VAL A 1 393 ? 5.5 8.547 15.18 1 92.69 393 VAL A O 1
ATOM 3180 N N . SER A 1 394 ? 4.715 6.746 16.219 1 90.88 394 SER A N 1
ATOM 3181 C CA . SER A 1 394 ? 3.682 6.52 15.227 1 90.88 394 SER A CA 1
ATOM 3182 C C . SER A 1 394 ? 2.674 7.664 15.203 1 90.88 394 SER A C 1
ATOM 3184 O O . SER A 1 394 ? 2.287 8.133 14.133 1 90.88 394 SER A O 1
ATOM 3186 N N . MET A 1 395 ? 2.301 8.125 16.375 1 89.81 395 MET A N 1
ATOM 3187 C CA . MET A 1 395 ? 1.359 9.242 16.469 1 89.81 395 MET A CA 1
ATOM 3188 C C . MET A 1 395 ? 1.98 10.523 15.922 1 89.81 395 MET A C 1
ATOM 3190 O O . MET A 1 395 ? 1.304 11.305 15.258 1 89.81 395 MET A O 1
ATOM 3194 N N . LEU A 1 396 ? 3.217 10.648 16.219 1 94.19 396 LEU A N 1
ATOM 3195 C CA . LEU A 1 396 ? 3.934 11.828 15.75 1 94.19 396 LEU A CA 1
ATOM 3196 C C . LEU A 1 396 ? 4.07 11.812 14.234 1 94.19 396 LEU A C 1
ATOM 3198 O O . LEU A 1 396 ? 3.938 12.844 13.578 1 94.19 396 LEU A O 1
ATOM 3202 N N . MET A 1 397 ? 4.273 10.688 13.758 1 93.5 397 MET A N 1
ATOM 3203 C CA . MET A 1 397 ? 4.422 10.523 12.312 1 93.5 397 MET A CA 1
ATOM 3204 C C . MET A 1 397 ? 3.137 10.898 11.586 1 93.5 397 MET A C 1
ATOM 3206 O O . MET A 1 397 ? 3.176 11.547 10.539 1 93.5 397 MET A O 1
ATOM 3210 N N . ILE A 1 398 ? 2.023 10.508 12.07 1 90.56 398 ILE A N 1
ATOM 3211 C CA . ILE A 1 398 ? 0.727 10.766 11.461 1 90.56 398 ILE A CA 1
ATOM 3212 C C . ILE A 1 398 ? 0.438 12.266 11.477 1 90.56 398 ILE A C 1
ATOM 3214 O O . ILE A 1 398 ? -0.038 12.828 10.492 1 90.56 398 ILE A O 1
ATOM 3218 N N . GLN A 1 399 ? 0.794 12.852 12.531 1 90.38 399 GLN A N 1
ATOM 3219 C CA . GLN A 1 399 ? 0.585 14.289 12.641 1 90.38 399 GLN A CA 1
ATOM 3220 C C . GLN A 1 399 ? 1.497 15.055 11.688 1 90.38 399 GLN A C 1
ATOM 3222 O O . GLN A 1 399 ? 1.045 15.953 10.977 1 90.38 399 GLN A O 1
ATOM 3227 N N . ARG A 1 400 ? 2.734 14.672 11.688 1 93.12 400 ARG A N 1
ATOM 3228 C CA . ARG A 1 400 ? 3.711 15.383 10.875 1 93.12 400 ARG A CA 1
ATOM 3229 C C . ARG A 1 400 ? 3.434 15.188 9.383 1 93.12 400 ARG A C 1
ATOM 3231 O O . ARG A 1 400 ? 3.744 16.062 8.57 1 93.12 400 ARG A O 1
ATOM 3238 N N . ARG A 1 401 ? 2.889 14.031 9.047 1 92.56 401 ARG A N 1
ATOM 3239 C CA . ARG A 1 401 ? 2.506 13.805 7.66 1 92.56 401 ARG A CA 1
ATOM 3240 C C . ARG A 1 401 ? 1.57 14.906 7.164 1 92.56 401 ARG A C 1
ATOM 3242 O O . ARG A 1 401 ? 1.76 15.445 6.07 1 92.56 401 ARG A O 1
ATOM 3249 N N . ARG A 1 402 ? 0.608 15.258 7.973 1 89.5 402 ARG A N 1
ATOM 3250 C CA . ARG A 1 402 ? -0.347 16.297 7.602 1 89.5 402 ARG A CA 1
ATOM 3251 C C . ARG A 1 402 ? 0.346 17.641 7.438 1 89.5 402 ARG A C 1
ATOM 3253 O O . ARG A 1 402 ? 0.069 18.375 6.484 1 89.5 402 ARG A O 1
ATOM 3260 N N . TRP A 1 403 ? 1.272 17.891 8.344 1 90.06 403 TRP A N 1
ATOM 3261 C CA . TRP A 1 403 ? 1.971 19.172 8.32 1 90.06 403 TRP A CA 1
ATOM 3262 C C . TRP A 1 403 ? 2.896 19.266 7.117 1 90.06 403 TRP A C 1
ATOM 3264 O O . TRP A 1 403 ? 2.941 20.297 6.441 1 90.06 403 TRP A O 1
ATOM 3274 N N . ILE A 1 404 ? 3.582 18.203 6.898 1 92.62 404 ILE A N 1
ATOM 3275 C CA . ILE A 1 404 ? 4.598 18.203 5.848 1 92.62 404 ILE A CA 1
ATOM 3276 C C . ILE A 1 404 ? 3.922 18.266 4.48 1 92.62 404 ILE A C 1
ATOM 3278 O O . ILE A 1 404 ? 4.254 19.109 3.652 1 92.62 404 ILE A O 1
ATOM 3282 N N . ASN A 1 405 ? 2.969 17.375 4.238 1 92.44 405 ASN A N 1
ATOM 3283 C CA . ASN A 1 405 ? 2.275 17.375 2.953 1 92.44 405 ASN A CA 1
ATOM 3284 C C . ASN A 1 405 ? 1.49 18.672 2.732 1 92.44 405 ASN A C 1
ATOM 3286 O O . ASN A 1 405 ? 1.496 19.219 1.632 1 92.44 405 ASN A O 1
ATOM 3290 N N . GLY A 1 406 ? 0.845 19.109 3.758 1 90.12 406 GLY A N 1
ATOM 3291 C CA . GLY A 1 406 ? 0.138 20.375 3.645 1 90.12 406 GLY A CA 1
ATOM 3292 C C . GLY A 1 406 ? 1.051 21.547 3.305 1 90.12 406 GLY A C 1
ATOM 3293 O O . GLY A 1 406 ? 0.698 22.406 2.49 1 90.12 406 GLY A O 1
ATOM 3294 N N . SER A 1 407 ? 2.18 21.516 3.924 1 88.81 407 SER A N 1
ATOM 3295 C CA . SER A 1 407 ? 3.133 22.594 3.707 1 88.81 407 SER A CA 1
ATOM 3296 C C . SER A 1 407 ? 3.676 22.578 2.281 1 88.81 407 SER A C 1
ATOM 3298 O O . SER A 1 407 ? 3.828 23.625 1.654 1 88.81 407 SER A O 1
ATOM 3300 N N . TRP A 1 408 ? 3.949 21.406 1.77 1 90.06 408 TRP A N 1
ATOM 3301 C CA . TRP A 1 408 ? 4.496 21.281 0.423 1 90.06 408 TRP A CA 1
ATOM 3302 C C . TRP A 1 408 ? 3.496 21.75 -0.62 1 90.06 408 TRP A C 1
ATOM 3304 O O . TRP A 1 408 ? 3.832 22.562 -1.484 1 90.06 408 TRP A O 1
ATOM 3314 N N . PHE A 1 409 ? 2.359 21.344 -0.538 1 90.38 409 PHE A N 1
ATOM 3315 C CA . PHE A 1 409 ? 1.365 21.656 -1.559 1 90.38 409 PHE A CA 1
ATOM 3316 C C . PHE A 1 409 ? 0.826 23.062 -1.384 1 90.38 409 PHE A C 1
ATOM 3318 O O . PHE A 1 409 ? 0.496 23.734 -2.365 1 90.38 409 PHE A O 1
ATOM 3325 N N . ALA A 1 410 ? 0.771 23.516 -0.107 1 88.38 410 ALA A N 1
ATOM 3326 C CA . ALA A 1 410 ? 0.361 24.906 0.13 1 88.38 410 ALA A CA 1
ATOM 3327 C C . ALA A 1 410 ? 1.393 25.875 -0.422 1 88.38 410 ALA A C 1
ATOM 3329 O O . ALA A 1 410 ? 1.039 26.969 -0.892 1 88.38 410 ALA A O 1
ATOM 3330 N N . LEU A 1 411 ? 2.607 25.516 -0.331 1 87.12 411 LEU A N 1
ATOM 3331 C CA . LEU A 1 411 ? 3.658 26.359 -0.88 1 87.12 411 LEU A CA 1
ATOM 3332 C C . LEU A 1 411 ? 3.512 26.5 -2.393 1 87.12 411 LEU A C 1
ATOM 3334 O O . LEU A 1 411 ? 3.645 27.594 -2.936 1 87.12 411 LEU A O 1
ATOM 3338 N N . ILE A 1 412 ? 3.303 25.391 -3.027 1 87.44 412 ILE A N 1
ATOM 3339 C CA . ILE A 1 412 ? 3.129 25.422 -4.477 1 87.44 412 ILE A CA 1
ATOM 3340 C C . ILE A 1 412 ? 1.944 26.312 -4.832 1 87.44 412 ILE A C 1
ATOM 3342 O O . ILE A 1 412 ? 2.02 27.109 -5.773 1 87.44 412 ILE A O 1
ATOM 3346 N N . ASP A 1 413 ? 0.97 26.219 -4.035 1 88 413 ASP A N 1
ATOM 3347 C CA . ASP A 1 413 ? -0.211 27.047 -4.254 1 88 413 ASP A CA 1
ATOM 3348 C C . ASP A 1 413 ? 0.099 28.516 -4.004 1 88 413 ASP A C 1
ATOM 3350 O O . ASP A 1 413 ? -0.386 29.391 -4.723 1 88 413 ASP A O 1
ATOM 3354 N N . SER A 1 414 ? 0.858 28.766 -2.98 1 87.56 414 SER A N 1
ATOM 3355 C CA . SER A 1 414 ? 1.223 30.141 -2.643 1 87.56 414 SER A CA 1
ATOM 3356 C C . SER A 1 414 ? 2.07 30.781 -3.74 1 87.56 414 SER A C 1
ATOM 3358 O O . SER A 1 414 ? 1.942 31.969 -4.02 1 87.56 414 SER A O 1
ATOM 3360 N N . ILE A 1 415 ? 2.9 29.969 -4.34 1 86.62 415 ILE A N 1
ATOM 3361 C CA . ILE A 1 415 ? 3.736 30.469 -5.43 1 86.62 415 ILE A CA 1
ATOM 3362 C C . ILE A 1 415 ? 2.861 30.844 -6.625 1 86.62 415 ILE A C 1
ATOM 3364 O O . ILE A 1 415 ? 3.072 31.875 -7.262 1 86.62 415 ILE A O 1
ATOM 3368 N N . ARG A 1 416 ? 1.916 30.078 -6.836 1 86.5 416 ARG A N 1
ATOM 3369 C CA . ARG A 1 416 ? 1.006 30.328 -7.945 1 86.5 416 ARG A CA 1
ATOM 3370 C C . ARG A 1 416 ? 0.184 31.594 -7.707 1 86.5 416 ARG A C 1
ATOM 3372 O O . ARG A 1 416 ? -0.147 32.312 -8.648 1 86.5 416 ARG A O 1
ATOM 3379 N N . LYS A 1 417 ? -0.096 31.859 -6.449 1 86.5 417 LYS A N 1
ATOM 3380 C CA . LYS A 1 417 ? -0.959 32.969 -6.098 1 86.5 417 LYS A CA 1
ATOM 3381 C C . LYS A 1 417 ? -0.141 34.156 -5.59 1 86.5 417 LYS A C 1
ATOM 3383 O O . LYS A 1 417 ? -0.691 35.094 -5.004 1 86.5 417 LYS A O 1
ATOM 3388 N N . CYS A 1 418 ? 1.112 34.125 -5.73 1 85.12 418 CYS A N 1
ATOM 3389 C CA . CYS A 1 418 ? 2.004 35.125 -5.176 1 85.12 418 CYS A CA 1
ATOM 3390 C C . CYS A 1 418 ? 1.675 36.5 -5.734 1 85.12 418 CYS A C 1
ATOM 3392 O O . CYS A 1 418 ? 1.862 37.531 -5.055 1 85.12 418 CYS A O 1
ATOM 3394 N N . ALA A 1 419 ? 1.041 36.562 -6.848 1 85.44 419 ALA A N 1
ATOM 3395 C CA . ALA A 1 419 ? 0.716 37.844 -7.484 1 85.44 419 ALA A CA 1
ATOM 3396 C C . ALA A 1 419 ? -0.389 38.562 -6.727 1 85.44 419 ALA A C 1
ATOM 3398 O O . ALA A 1 419 ? -0.526 39.781 -6.84 1 85.44 419 ALA A O 1
ATOM 3399 N N . MET A 1 420 ? -1.116 37.875 -5.883 1 86.88 420 MET A N 1
ATOM 3400 C CA . MET A 1 420 ? -2.217 38.438 -5.125 1 86.88 420 MET A CA 1
ATOM 3401 C C . MET A 1 420 ? -1.701 39.469 -4.121 1 86.88 420 MET A C 1
ATOM 3403 O O . MET A 1 420 ? -2.418 40.406 -3.758 1 86.88 420 MET A O 1
ATOM 3407 N N . ILE A 1 421 ? -0.49 39.344 -3.715 1 88.44 421 ILE A N 1
ATOM 3408 C CA . ILE A 1 421 ? 0.104 40.25 -2.715 1 88.44 421 ILE A CA 1
ATOM 3409 C C . ILE A 1 421 ? 0.235 41.656 -3.285 1 88.44 421 ILE A C 1
ATOM 3411 O O . ILE A 1 421 ? 0.094 42.625 -2.559 1 88.44 421 ILE A O 1
ATOM 3415 N N . PHE A 1 422 ? 0.367 41.781 -4.613 1 88.88 422 PHE A N 1
ATOM 3416 C CA . PHE A 1 422 ? 0.613 43.062 -5.254 1 88.88 422 PHE A CA 1
ATOM 3417 C C . PHE A 1 422 ? -0.695 43.812 -5.492 1 88.88 422 PHE A C 1
ATOM 3419 O O . PHE A 1 422 ? -0.688 45 -5.789 1 88.88 422 PHE A O 1
ATOM 3426 N N . ASN A 1 423 ? -1.81 43.156 -5.27 1 86.44 423 ASN A N 1
ATOM 3427 C CA . ASN A 1 423 ? -3.109 43.781 -5.395 1 86.44 423 ASN A CA 1
ATOM 3428 C C . ASN A 1 423 ? -3.559 44.406 -4.07 1 86.44 423 ASN A C 1
ATOM 3430 O O . ASN A 1 423 ? -4.582 45.094 -4.016 1 86.44 423 ASN A O 1
ATOM 3434 N N . SER A 1 424 ? -2.795 44.281 -3.074 1 89.75 424 SER A N 1
ATOM 3435 C CA . SER A 1 424 ? -3.125 44.844 -1.771 1 89.75 424 SER A CA 1
ATOM 3436 C C . SER A 1 424 ? -2.691 46.281 -1.678 1 89.75 424 SER A C 1
ATOM 3438 O O . SER A 1 424 ? -2.037 46.812 -2.586 1 89.75 424 SER A O 1
ATOM 3440 N N . ARG A 1 425 ? -3.107 46.969 -0.636 1 92.81 425 ARG A N 1
ATOM 3441 C CA . ARG A 1 425 ? -2.799 48.375 -0.457 1 92.81 425 ARG A CA 1
ATOM 3442 C C . ARG A 1 425 ? -1.589 48.562 0.453 1 92.81 425 ARG A C 1
ATOM 3444 O O . ARG A 1 425 ? -1.43 49.625 1.077 1 92.81 425 ARG A O 1
ATOM 3451 N N . HIS A 1 426 ? -0.778 47.562 0.53 1 94.06 426 HIS A N 1
ATOM 3452 C CA . HIS A 1 426 ? 0.432 47.688 1.337 1 94.06 426 HIS A CA 1
ATOM 3453 C C . HIS A 1 426 ? 1.42 48.656 0.721 1 94.06 426 HIS A C 1
ATOM 3455 O O . HIS A 1 426 ? 1.344 48.969 -0.473 1 94.06 426 HIS A O 1
ATOM 3461 N N . SER A 1 427 ? 2.303 49.188 1.516 1 93.81 427 SER A N 1
ATOM 3462 C CA . SER A 1 427 ? 3.373 50.062 1.024 1 93.81 427 SER A CA 1
ATOM 3463 C C . SER A 1 427 ? 4.359 49.281 0.159 1 93.81 427 SER A C 1
ATOM 3465 O O . SER A 1 427 ? 4.395 48.031 0.204 1 93.81 427 SER A O 1
ATOM 3467 N N . CYS A 1 428 ? 5.109 49.938 -0.627 1 93.12 428 CYS A N 1
ATOM 3468 C CA . CYS A 1 428 ? 6.098 49.312 -1.493 1 93.12 428 CYS A CA 1
ATOM 3469 C C . CYS A 1 428 ? 7.156 48.562 -0.671 1 93.12 428 CYS A C 1
ATOM 3471 O O . CYS A 1 428 ? 7.602 47.5 -1.05 1 93.12 428 CYS A O 1
ATOM 3473 N N . CYS A 1 429 ? 7.504 49.125 0.447 1 93.06 429 CYS A N 1
ATOM 3474 C CA . CYS A 1 429 ? 8.492 48.5 1.324 1 93.06 429 CYS A CA 1
ATOM 3475 C C . CYS A 1 429 ? 7.969 47.188 1.891 1 93.06 429 CYS A C 1
ATOM 3477 O O . CYS A 1 429 ? 8.695 46.188 1.933 1 93.06 429 CYS A O 1
ATOM 3479 N N . ARG A 1 430 ? 6.715 47.188 2.242 1 93.25 430 ARG A N 1
ATOM 3480 C CA . ARG A 1 430 ? 6.109 45.969 2.799 1 93.25 430 ARG A CA 1
ATOM 3481 C C . ARG A 1 430 ? 5.973 44.906 1.734 1 93.25 430 ARG A C 1
ATOM 3483 O O . ARG A 1 430 ? 6.184 43.719 2.012 1 93.25 430 ARG A O 1
ATOM 3490 N N . LYS A 1 431 ? 5.656 45.281 0.557 1 93.94 431 LYS A N 1
ATOM 3491 C CA . LYS A 1 431 ? 5.535 44.344 -0.539 1 93.94 431 LYS A CA 1
ATOM 3492 C C . LYS A 1 431 ? 6.879 43.688 -0.861 1 93.94 431 LYS A C 1
ATOM 3494 O O . LYS A 1 431 ? 6.945 42.5 -1.202 1 93.94 431 LYS A O 1
ATOM 3499 N N . MET A 1 432 ? 7.887 44.438 -0.737 1 92.94 432 MET A N 1
ATOM 3500 C CA . MET A 1 432 ? 9.234 43.906 -0.925 1 92.94 432 MET A CA 1
ATOM 3501 C C . MET A 1 432 ? 9.578 42.906 0.182 1 92.94 432 MET A C 1
ATOM 3503 O O . MET A 1 432 ? 10.18 41.875 -0.079 1 92.94 432 MET A O 1
ATOM 3507 N N . MET A 1 433 ? 9.188 43.25 1.387 1 92.31 433 MET A N 1
ATOM 3508 C CA . MET A 1 433 ? 9.43 42.344 2.506 1 92.31 433 MET A CA 1
ATOM 3509 C C . MET A 1 433 ? 8.695 41 2.309 1 92.31 433 MET A C 1
ATOM 3511 O O . MET A 1 433 ? 9.234 39.938 2.609 1 92.31 433 MET A O 1
ATOM 3515 N N . PHE A 1 434 ? 7.488 41.156 1.781 1 93.44 434 PHE A N 1
ATOM 3516 C CA . PHE A 1 434 ? 6.727 39.938 1.493 1 93.44 434 PHE A CA 1
ATOM 3517 C C . PHE A 1 434 ? 7.414 39.094 0.42 1 93.44 434 PHE A C 1
ATOM 3519 O O . PHE A 1 434 ? 7.426 37.875 0.494 1 93.44 434 PHE A O 1
ATOM 3526 N N . SER A 1 435 ? 8.008 39.719 -0.546 1 91.31 435 SER A N 1
ATOM 3527 C CA . SER A 1 435 ? 8.703 39 -1.622 1 91.31 435 SER A CA 1
ATOM 3528 C C . SER A 1 435 ? 9.945 38.281 -1.104 1 91.31 435 SER A C 1
ATOM 3530 O O . SER A 1 435 ? 10.227 37.156 -1.511 1 91.31 435 SER A O 1
ATOM 3532 N N . ILE A 1 436 ? 10.633 38.969 -0.227 1 89.38 436 ILE A N 1
ATOM 3533 C CA . ILE A 1 436 ? 11.812 38.344 0.379 1 89.38 436 ILE A CA 1
ATOM 3534 C C . ILE A 1 436 ? 11.398 37.125 1.189 1 89.38 436 ILE A C 1
ATOM 3536 O O . ILE A 1 436 ? 12.07 36.094 1.151 1 89.38 436 ILE A O 1
ATOM 3540 N N . GLN A 1 437 ? 10.359 37.281 1.848 1 90.25 437 GLN A N 1
ATOM 3541 C CA . GLN A 1 437 ? 9.867 36.156 2.641 1 90.25 437 GLN A CA 1
ATOM 3542 C C . GLN A 1 437 ? 9.445 35 1.745 1 90.25 437 GLN A C 1
ATOM 3544 O O . GLN A 1 437 ? 9.68 33.844 2.074 1 90.25 437 GLN A O 1
ATOM 3549 N N . MET A 1 438 ? 8.844 35.281 0.665 1 89.88 438 MET A N 1
ATOM 3550 C CA . MET A 1 438 ? 8.406 34.25 -0.262 1 89.88 438 MET A CA 1
ATOM 3551 C C . MET A 1 438 ? 9.602 33.5 -0.859 1 89.88 438 MET A C 1
ATOM 3553 O O . MET A 1 438 ? 9.562 32.281 -1.017 1 89.88 438 MET A O 1
ATOM 3557 N N . VAL A 1 439 ? 10.562 34.219 -1.196 1 89.5 439 VAL A N 1
ATOM 3558 C CA . VAL A 1 439 ? 11.773 33.594 -1.735 1 89.5 439 VAL A CA 1
ATOM 3559 C C . VAL A 1 439 ? 12.414 32.719 -0.673 1 89.5 439 VAL A C 1
ATOM 3561 O O . VAL A 1 439 ? 12.844 31.594 -0.967 1 89.5 439 VAL A O 1
ATOM 3564 N N . TYR A 1 440 ? 12.477 33.25 0.521 1 87.25 440 TYR A N 1
ATOM 3565 C CA . TYR A 1 440 ? 13.008 32.469 1.63 1 87.25 440 TYR A CA 1
ATOM 3566 C C . TYR A 1 440 ? 12.219 31.172 1.808 1 87.25 440 TYR A C 1
ATOM 3568 O O . TYR A 1 440 ? 12.805 30.109 2.016 1 87.25 440 TYR A O 1
ATOM 3576 N N . TYR A 1 441 ? 10.953 31.328 1.734 1 86.69 441 TYR A N 1
ATOM 3577 C CA . TYR A 1 441 ? 10.07 30.172 1.899 1 86.69 441 TYR A CA 1
ATOM 3578 C C . TYR A 1 441 ? 10.297 29.156 0.792 1 86.69 441 TYR A C 1
ATOM 3580 O O . TYR A 1 441 ? 10.32 27.953 1.046 1 86.69 441 TYR A O 1
ATOM 3588 N N . VAL A 1 442 ? 10.531 29.547 -0.413 1 87.44 442 VAL A N 1
ATOM 3589 C CA . VAL A 1 442 ? 10.734 28.672 -1.562 1 87.44 442 VAL A CA 1
ATOM 3590 C C . VAL A 1 442 ? 12.07 27.938 -1.418 1 87.44 442 VAL A C 1
ATOM 3592 O O . VAL A 1 442 ? 12.141 26.734 -1.625 1 87.44 442 VAL A O 1
ATOM 3595 N N . VAL A 1 443 ? 13.047 28.625 -1.005 1 86.38 443 VAL A N 1
ATOM 3596 C CA . VAL A 1 443 ? 14.375 28.016 -0.853 1 86.38 443 VAL A CA 1
ATOM 3597 C C . VAL A 1 443 ? 14.344 26.984 0.269 1 86.38 443 VAL A C 1
ATOM 3599 O O . VAL A 1 443 ? 14.93 25.906 0.143 1 86.38 443 VAL A O 1
ATOM 3602 N N . ASN A 1 444 ? 13.648 27.344 1.291 1 84.5 444 ASN A N 1
ATOM 3603 C CA . ASN A 1 444 ? 13.555 26.438 2.424 1 84.5 444 ASN A CA 1
ATOM 3604 C C . ASN A 1 444 ? 12.836 25.141 2.041 1 84.5 444 ASN A C 1
ATOM 3606 O O . ASN A 1 444 ? 13.203 24.062 2.494 1 84.5 444 ASN A O 1
ATOM 3610 N N . VAL A 1 445 ? 11.906 25.266 1.26 1 83.56 445 VAL A N 1
ATOM 3611 C CA . VAL A 1 445 ? 11.117 24.094 0.89 1 83.56 445 VAL A CA 1
ATOM 3612 C C . VAL A 1 445 ? 11.891 23.25 -0.115 1 83.56 445 VAL A C 1
ATOM 3614 O O . VAL A 1 445 ? 11.828 22.016 -0.081 1 83.56 445 VAL A O 1
ATOM 3617 N N . ILE A 1 446 ? 12.633 23.812 -1 1 84.12 446 ILE A N 1
ATOM 3618 C CA . ILE A 1 446 ? 13.461 23.094 -1.952 1 84.12 446 ILE A CA 1
ATOM 3619 C C . ILE A 1 446 ? 14.523 22.297 -1.203 1 84.12 446 ILE A C 1
ATOM 3621 O O . ILE A 1 446 ? 14.797 21.141 -1.539 1 84.12 446 ILE A O 1
ATOM 3625 N N . PHE A 1 447 ? 14.992 22.922 -0.217 1 84.25 447 PHE A N 1
ATOM 3626 C CA . PHE A 1 447 ? 15.977 22.234 0.598 1 84.25 447 PHE A CA 1
ATOM 3627 C C . PHE A 1 447 ? 15.352 21.047 1.332 1 84.25 447 PHE A C 1
ATOM 3629 O O . PHE A 1 447 ? 15.969 20 1.478 1 84.25 447 PHE A O 1
ATOM 3636 N N . ALA A 1 448 ? 14.203 21.328 1.832 1 87.12 448 ALA A N 1
ATOM 3637 C CA . ALA A 1 448 ? 13.5 20.25 2.537 1 87.12 448 ALA A CA 1
ATOM 3638 C C . ALA A 1 448 ? 13.18 19.094 1.594 1 87.12 448 ALA A C 1
ATOM 3640 O O . ALA A 1 448 ? 13.148 17.938 2.012 1 87.12 448 ALA A O 1
ATOM 3641 N N . TRP A 1 449 ? 13.055 19.391 0.332 1 91.75 449 TRP A N 1
ATOM 3642 C CA . TRP A 1 449 ? 12.695 18.406 -0.686 1 91.75 449 TRP A CA 1
ATOM 3643 C C . TRP A 1 449 ? 13.836 17.422 -0.914 1 91.75 449 TRP A C 1
ATOM 3645 O O . TRP A 1 449 ? 13.602 16.25 -1.226 1 91.75 449 TRP A O 1
ATOM 3655 N N . VAL A 1 450 ? 15.086 17.828 -0.768 1 93.06 450 VAL A N 1
ATOM 3656 C CA . VAL A 1 450 ? 16.234 16.969 -1.052 1 93.06 450 VAL A CA 1
ATOM 3657 C C . VAL A 1 450 ? 16.969 16.641 0.245 1 93.06 450 VAL A C 1
ATOM 3659 O O . VAL A 1 450 ? 18.141 16.25 0.22 1 93.06 450 VAL A O 1
ATOM 3662 N N . MET A 1 451 ? 16.281 16.781 1.357 1 92.69 451 MET A N 1
ATOM 3663 C CA . MET A 1 451 ? 16.922 16.688 2.66 1 92.69 451 MET A CA 1
ATOM 3664 C C . MET A 1 451 ? 17.344 15.25 2.951 1 92.69 451 MET A C 1
ATOM 3666 O O . MET A 1 451 ? 18.375 15.016 3.594 1 92.69 451 MET A O 1
ATOM 3670 N N . VAL A 1 452 ? 16.609 14.258 2.502 1 95.25 452 VAL A N 1
ATOM 3671 C CA . VAL A 1 452 ? 16.938 12.859 2.773 1 95.25 452 VAL A CA 1
ATOM 3672 C C . VAL A 1 452 ? 18.219 12.477 2.041 1 95.25 452 VAL A C 1
ATOM 3674 O O . VAL A 1 452 ? 19.109 11.844 2.619 1 95.25 452 VAL A O 1
ATOM 3677 N N . GLY A 1 453 ? 18.312 12.898 0.748 1 92.5 453 GLY A N 1
ATOM 3678 C CA . GLY A 1 453 ? 19.531 12.656 0.001 1 92.5 453 GLY A CA 1
ATOM 3679 C C . GLY A 1 453 ? 20.75 13.367 0.589 1 92.5 453 GLY A C 1
ATOM 3680 O O . GLY A 1 453 ? 21.844 12.805 0.631 1 92.5 453 GLY A O 1
ATOM 3681 N N . SER A 1 454 ? 20.5 14.539 1.112 1 88.75 454 SER A N 1
ATOM 3682 C CA . SER A 1 454 ? 21.578 15.32 1.718 1 88.75 454 SER A CA 1
ATOM 3683 C C . SER A 1 454 ? 22.078 14.664 3.002 1 88.75 454 SER A C 1
ATOM 3685 O O . SER A 1 454 ? 23.281 14.617 3.254 1 88.75 454 SER A O 1
ATOM 3687 N N . MET A 1 455 ? 21.141 14.203 3.781 1 91.5 455 MET A N 1
ATOM 3688 C CA . MET A 1 455 ? 21.531 13.57 5.035 1 91.5 455 MET A CA 1
ATOM 3689 C C . MET A 1 455 ? 22.297 12.266 4.777 1 91.5 455 MET A C 1
ATOM 3691 O O . MET A 1 455 ? 23.266 11.961 5.465 1 91.5 455 MET A O 1
ATOM 3695 N N . LEU A 1 456 ? 21.875 11.508 3.811 1 91.81 456 LEU A N 1
ATOM 3696 C CA . LEU A 1 456 ? 22.562 10.281 3.439 1 91.81 456 LEU A CA 1
ATOM 3697 C C . LEU A 1 456 ? 24 10.57 3.025 1 91.81 456 LEU A C 1
ATOM 3699 O O . LEU A 1 456 ? 24.922 9.875 3.439 1 91.81 456 LEU A O 1
ATOM 3703 N N . MET A 1 457 ? 24.188 11.57 2.295 1 87.56 457 MET A N 1
ATOM 3704 C CA . MET A 1 457 ? 25.531 11.898 1.799 1 87.56 457 MET A CA 1
ATOM 3705 C C . MET A 1 457 ? 26.406 12.453 2.918 1 87.56 457 MET A C 1
ATOM 3707 O O . MET A 1 457 ? 27.594 12.156 2.977 1 87.56 457 MET A O 1
ATOM 3711 N N . VAL A 1 458 ? 25.828 13.258 3.787 1 83.75 458 VAL A N 1
ATOM 3712 C CA . VAL A 1 458 ? 26.594 13.797 4.906 1 83.75 458 VAL A CA 1
ATOM 3713 C C . VAL A 1 458 ? 27.078 12.648 5.793 1 83.75 458 VAL A C 1
ATOM 3715 O O . VAL A 1 458 ? 28.25 12.617 6.188 1 83.75 458 VAL A O 1
ATOM 3718 N N . PHE A 1 459 ? 26.25 11.719 6.066 1 89.19 459 PHE A N 1
ATOM 3719 C CA . PHE A 1 459 ? 26.641 10.57 6.871 1 89.19 459 PHE A CA 1
ATOM 3720 C C . PHE A 1 459 ? 27.703 9.742 6.152 1 89.19 459 PHE A C 1
ATOM 3722 O O . PHE A 1 459 ? 28.641 9.25 6.781 1 89.19 459 PHE A O 1
ATOM 3729 N N . SER A 1 460 ? 27.547 9.555 4.863 1 88 460 SER A N 1
ATOM 3730 C CA . SER A 1 460 ? 28.5 8.766 4.09 1 88 460 SER A CA 1
ATOM 3731 C C . SER A 1 460 ? 29.875 9.422 4.098 1 88 460 SER A C 1
ATOM 3733 O O . SER A 1 460 ? 30.891 8.734 4.238 1 88 460 SER A O 1
ATOM 3735 N N . ILE A 1 461 ? 29.922 10.703 3.988 1 81.88 461 ILE A N 1
ATOM 3736 C CA . ILE A 1 461 ? 31.188 11.43 3.959 1 81.88 461 ILE A CA 1
ATOM 3737 C C . ILE A 1 461 ? 31.844 11.359 5.332 1 81.88 461 ILE A C 1
ATOM 3739 O O . ILE A 1 461 ? 33.062 11.125 5.43 1 81.88 461 ILE A O 1
ATOM 3743 N N . ILE A 1 462 ? 31.094 11.539 6.379 1 84.06 462 ILE A N 1
ATOM 3744 C CA . ILE A 1 462 ? 31.656 11.523 7.73 1 84.06 462 ILE A CA 1
ATOM 3745 C C . ILE A 1 462 ? 32.188 10.133 8.047 1 84.06 462 ILE A C 1
ATOM 3747 O O . ILE A 1 462 ? 33.25 10.008 8.664 1 84.06 462 ILE A O 1
ATOM 3751 N N . VAL A 1 463 ? 31.484 9.117 7.633 1 85.12 463 VAL A N 1
ATOM 3752 C CA . VAL A 1 463 ? 31.922 7.754 7.879 1 85.12 463 VAL A CA 1
ATOM 3753 C C . VAL A 1 463 ? 33.219 7.477 7.105 1 85.12 463 VAL A C 1
ATOM 3755 O O . VAL A 1 463 ? 34.125 6.848 7.625 1 85.12 463 VAL A O 1
ATOM 3758 N N . LYS A 1 464 ? 33.344 7.953 5.906 1 81.19 464 LYS A N 1
ATOM 3759 C CA . LYS A 1 464 ? 34.531 7.75 5.105 1 81.19 464 LYS A CA 1
ATOM 3760 C C . LYS A 1 464 ? 35.719 8.508 5.695 1 81.19 464 LYS A C 1
ATOM 3762 O O . LYS A 1 464 ? 36.875 8.039 5.637 1 81.19 464 LYS A O 1
ATOM 3767 N N . LEU A 1 465 ? 35.438 9.641 6.238 1 76.38 465 LEU A N 1
ATOM 3768 C CA . LEU A 1 465 ? 36.5 10.438 6.863 1 76.38 465 LEU A CA 1
ATOM 3769 C C . LEU A 1 465 ? 36.969 9.789 8.156 1 76.38 465 LEU A C 1
ATOM 3771 O O . LEU A 1 465 ? 38.156 9.82 8.477 1 76.38 465 LEU A O 1
ATOM 3775 N N . ALA A 1 466 ? 36.062 9.227 8.875 1 78.06 466 ALA A N 1
ATOM 3776 C CA . ALA A 1 466 ? 36.375 8.633 10.172 1 78.06 466 ALA A CA 1
ATOM 3777 C C . ALA A 1 466 ? 37.188 7.363 10.008 1 78.06 466 ALA A C 1
ATOM 3779 O O . ALA A 1 466 ? 38.125 7.109 10.789 1 78.06 466 ALA A O 1
ATOM 3780 N N . PHE A 1 467 ? 36.938 6.586 8.961 1 76.81 467 PHE A N 1
ATOM 3781 C CA . PHE A 1 467 ? 37.625 5.305 8.828 1 76.81 467 PHE A CA 1
ATOM 3782 C C . PHE A 1 467 ? 38.719 5.375 7.758 1 76.81 467 PHE A C 1
ATOM 3784 O O . PHE A 1 467 ? 39.375 4.379 7.477 1 76.81 467 PHE A O 1
ATOM 3791 N N . GLY A 1 468 ? 38.812 6.422 7.059 1 68.12 468 GLY A N 1
ATOM 3792 C CA . GLY A 1 468 ? 39.812 6.582 6.023 1 68.12 468 GLY A CA 1
ATOM 3793 C C . GLY A 1 468 ? 41.25 6.445 6.543 1 68.12 468 GLY A C 1
ATOM 3794 O O . GLY A 1 468 ? 42.156 6.137 5.785 1 68.12 468 GLY A O 1
ATOM 3795 N N . THR A 1 469 ? 41.469 6.59 7.836 1 62.38 469 THR A N 1
ATOM 3796 C CA . THR A 1 469 ? 42.812 6.527 8.359 1 62.38 469 THR A CA 1
ATOM 3797 C C . THR A 1 469 ? 43.25 5.078 8.586 1 62.38 469 THR A C 1
ATOM 3799 O O . THR A 1 469 ? 44.406 4.805 8.82 1 62.38 469 THR A O 1
ATOM 3802 N N . ILE A 1 470 ? 42.312 4.18 8.633 1 60.97 470 ILE A N 1
ATOM 3803 C CA . ILE A 1 470 ? 42.594 2.777 8.906 1 60.97 470 ILE A CA 1
ATOM 3804 C C . ILE A 1 470 ? 43.094 2.092 7.629 1 60.97 470 ILE A C 1
ATOM 3806 O O . ILE A 1 470 ? 42.875 2.6 6.527 1 60.97 470 ILE A O 1
ATOM 3810 N N . ASP A 1 471 ? 43.75 0.895 7.695 1 64.94 471 ASP A N 1
ATOM 3811 C CA . ASP A 1 471 ? 44.219 0.112 6.559 1 64.94 471 ASP A CA 1
ATOM 3812 C C . ASP A 1 471 ? 43.156 0.033 5.469 1 64.94 471 ASP A C 1
ATOM 3814 O O . ASP A 1 471 ? 41.969 -0.024 5.77 1 64.94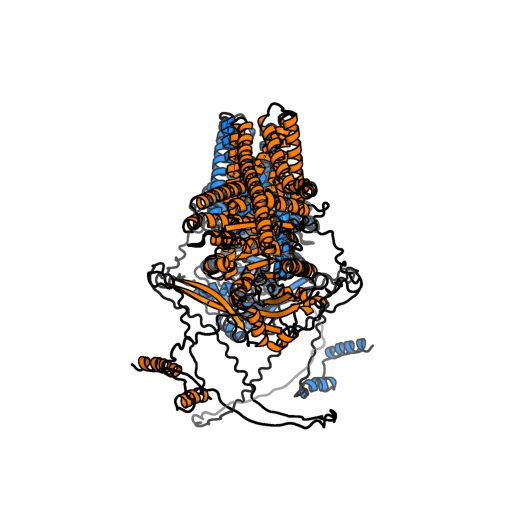 471 ASP A O 1
ATOM 3818 N N . GLY A 1 472 ? 43.469 0.256 4.184 1 62.41 472 GLY A N 1
ATOM 3819 C CA . GLY A 1 472 ? 42.719 0.651 3.002 1 62.41 472 GLY A CA 1
ATOM 3820 C C . GLY A 1 472 ? 41.562 -0.274 2.699 1 62.41 472 GLY A C 1
ATOM 3821 O O . GLY A 1 472 ? 40.438 0.184 2.482 1 62.41 472 GLY A O 1
ATOM 3822 N N . ASN A 1 473 ? 41.781 -1.672 2.777 1 67.19 473 ASN A N 1
ATOM 3823 C CA . ASN A 1 473 ? 40.75 -2.57 2.311 1 67.19 473 ASN A CA 1
ATOM 3824 C C . ASN A 1 473 ? 39.719 -2.834 3.396 1 67.19 473 ASN A C 1
ATOM 3826 O O . ASN A 1 473 ? 38.5 -2.881 3.117 1 67.19 473 ASN A O 1
ATOM 3830 N N . ASN A 1 474 ? 40.188 -3.033 4.715 1 73.38 474 ASN A N 1
ATOM 3831 C CA . ASN A 1 474 ? 39.281 -3.295 5.809 1 73.38 474 ASN A CA 1
ATOM 3832 C C . ASN A 1 474 ? 38.438 -2.061 6.145 1 73.38 474 ASN A C 1
ATOM 3834 O O . ASN A 1 474 ? 37.25 -2.172 6.449 1 73.38 474 ASN A O 1
ATOM 3838 N N . ALA A 1 475 ? 39.156 -1 6.031 1 76.38 475 ALA A N 1
ATOM 3839 C CA . ALA A 1 475 ? 38.438 0.25 6.297 1 76.38 475 ALA A CA 1
ATOM 3840 C C . ALA A 1 475 ? 37.344 0.476 5.277 1 76.38 475 ALA A C 1
ATOM 3842 O O . ALA A 1 475 ? 36.25 0.92 5.633 1 76.38 475 ALA A O 1
ATOM 3843 N N . PHE A 1 476 ? 37.688 0.003 4.113 1 77.25 476 PHE A N 1
ATOM 3844 C CA . PHE A 1 476 ? 36.688 0.166 3.051 1 77.25 476 PHE A CA 1
ATOM 3845 C C . PHE A 1 476 ? 35.5 -0.743 3.281 1 77.25 476 PHE A C 1
ATOM 3847 O O . PHE A 1 476 ? 34.344 -0.322 3.111 1 77.25 476 PHE A O 1
ATOM 3854 N N . SER A 1 477 ? 35.75 -1.938 3.734 1 79.94 477 SER A N 1
ATOM 3855 C CA . SER A 1 477 ? 34.688 -2.896 3.947 1 79.94 477 SER A CA 1
ATOM 3856 C C . SER A 1 477 ? 33.781 -2.488 5.125 1 79.94 477 SER A C 1
ATOM 3858 O O . SER A 1 477 ? 32.562 -2.629 5.074 1 79.94 477 SER A O 1
ATOM 3860 N N . ILE A 1 478 ? 34.375 -1.936 6.094 1 84.5 478 ILE A N 1
ATOM 3861 C CA . ILE A 1 478 ? 33.625 -1.545 7.27 1 84.5 478 ILE A CA 1
ATOM 3862 C C . ILE A 1 478 ? 32.781 -0.298 6.961 1 84.5 478 ILE A C 1
ATOM 3864 O O . ILE A 1 478 ? 31.625 -0.209 7.34 1 84.5 478 ILE A O 1
ATOM 3868 N N . SER A 1 479 ? 33.438 0.635 6.297 1 86.56 479 SER A N 1
ATOM 3869 C CA . SER A 1 479 ? 32.719 1.854 5.945 1 86.56 479 SER A CA 1
ATOM 3870 C C . SER A 1 479 ? 31.547 1.554 5.023 1 86.56 479 SER A C 1
ATOM 3872 O O . SER A 1 479 ? 30.453 2.1 5.207 1 86.56 479 SER A O 1
ATOM 3874 N N . THR A 1 480 ? 31.781 0.637 4.086 1 85.88 480 THR A N 1
ATOM 3875 C CA . THR A 1 480 ? 30.719 0.301 3.154 1 85.88 480 THR A CA 1
ATOM 3876 C C . THR A 1 480 ? 29.594 -0.451 3.865 1 85.88 480 THR A C 1
ATOM 3878 O O . THR A 1 480 ? 28.422 -0.294 3.521 1 85.88 480 THR A O 1
ATOM 3881 N N . PHE A 1 481 ? 29.984 -1.169 4.797 1 89.25 481 PHE A N 1
ATOM 3882 C CA . PHE A 1 481 ? 28.984 -1.908 5.551 1 89.25 481 PHE A CA 1
ATOM 3883 C C . PHE A 1 481 ? 28.094 -0.959 6.344 1 89.25 481 PHE A C 1
ATOM 3885 O O . PHE A 1 481 ? 26.875 -1.116 6.363 1 89.25 481 PHE A O 1
ATOM 3892 N N . ILE A 1 482 ? 28.703 0.008 6.996 1 91.69 482 ILE A N 1
ATOM 3893 C CA . ILE A 1 482 ? 27.953 0.965 7.805 1 91.69 482 ILE A CA 1
ATOM 3894 C C . ILE A 1 482 ? 27.031 1.787 6.91 1 91.69 482 ILE A C 1
ATOM 3896 O O . ILE A 1 482 ? 25.875 2.039 7.262 1 91.69 482 ILE A O 1
ATOM 3900 N N . ILE A 1 483 ? 27.5 2.141 5.777 1 91.19 483 ILE A N 1
ATOM 3901 C CA . ILE A 1 483 ? 26.703 2.922 4.84 1 91.19 483 ILE A CA 1
ATOM 3902 C C . ILE A 1 483 ? 25.562 2.061 4.285 1 91.19 483 ILE A C 1
ATOM 3904 O O . ILE A 1 483 ? 24.453 2.549 4.078 1 91.19 483 ILE A O 1
ATOM 3908 N N . LEU A 1 484 ? 25.844 0.797 4.07 1 91 484 LEU A N 1
ATOM 3909 C CA . LEU A 1 484 ? 24.828 -0.122 3.572 1 91 484 LEU A CA 1
ATOM 3910 C C . LEU A 1 484 ? 23.688 -0.265 4.574 1 91 484 LEU A C 1
ATOM 3912 O O . LEU A 1 484 ? 22.516 -0.311 4.184 1 91 484 LEU A O 1
ATOM 3916 N N . ILE A 1 485 ? 24.031 -0.333 5.793 1 94.12 485 ILE A N 1
ATOM 3917 C CA . ILE A 1 485 ? 23.016 -0.459 6.82 1 94.12 485 ILE A CA 1
ATOM 3918 C C . ILE A 1 485 ? 22.109 0.779 6.816 1 94.12 485 ILE A C 1
ATOM 3920 O O . ILE A 1 485 ? 20.891 0.672 6.957 1 94.12 485 ILE A O 1
ATOM 3924 N N . TYR A 1 486 ? 22.719 1.943 6.711 1 95.31 486 TYR A N 1
ATOM 3925 C CA . TYR A 1 486 ? 21.953 3.176 6.648 1 95.31 486 TYR A CA 1
ATOM 3926 C C . TYR A 1 486 ? 21 3.162 5.461 1 95.31 486 TYR A C 1
ATOM 3928 O O . TYR A 1 486 ? 19.828 3.527 5.59 1 95.31 486 TYR A O 1
ATOM 3936 N N . PHE A 1 487 ? 21.5 2.686 4.391 1 92.75 487 PHE A N 1
ATOM 3937 C CA . PHE A 1 487 ? 20.688 2.617 3.18 1 92.75 487 PHE A CA 1
ATOM 3938 C C . PHE A 1 487 ? 19.547 1.624 3.348 1 92.75 487 PHE A C 1
ATOM 3940 O O . PHE A 1 487 ? 18.438 1.869 2.883 1 92.75 487 PHE A O 1
ATOM 3947 N N . LEU A 1 488 ? 19.797 0.519 3.939 1 94.56 488 LEU A N 1
ATOM 3948 C CA . LEU A 1 488 ? 18.781 -0.489 4.176 1 94.56 488 LEU A CA 1
ATOM 3949 C C . LEU A 1 488 ? 17.703 0.045 5.109 1 94.56 488 LEU A C 1
ATOM 3951 O O . LEU A 1 488 ? 16.516 -0.26 4.938 1 94.56 488 LEU A O 1
ATOM 3955 N N . LEU A 1 489 ? 18.156 0.801 6.07 1 96.75 489 LEU A N 1
ATOM 3956 C CA . LEU A 1 489 ? 17.172 1.393 6.977 1 96.75 489 LEU A CA 1
ATOM 3957 C C . LEU A 1 489 ? 16.219 2.318 6.219 1 96.75 489 LEU A C 1
ATOM 3959 O O . LEU A 1 489 ? 15.016 2.33 6.48 1 96.75 489 LEU A O 1
ATOM 3963 N N . LEU A 1 490 ? 16.75 3.125 5.293 1 96.62 490 LEU A N 1
ATOM 3964 C CA . LEU A 1 490 ? 15.906 3.98 4.469 1 96.62 490 LEU A CA 1
ATOM 3965 C C . LEU A 1 490 ? 14.922 3.148 3.652 1 96.62 490 LEU A C 1
ATOM 3967 O O . LEU A 1 490 ? 13.742 3.496 3.551 1 96.62 490 LEU A O 1
ATOM 3971 N N . LEU A 1 491 ? 15.391 2.074 3.127 1 95.19 491 LEU A N 1
ATOM 3972 C CA . LEU A 1 491 ? 14.539 1.196 2.338 1 95.19 491 LEU A CA 1
ATOM 3973 C C . LEU A 1 491 ? 13.445 0.577 3.207 1 95.19 491 LEU A C 1
ATOM 3975 O O . LEU A 1 491 ? 12.305 0.417 2.762 1 95.19 491 LEU A O 1
ATOM 3979 N N . PHE A 1 492 ? 13.82 0.219 4.422 1 96.12 492 PHE A N 1
ATOM 3980 C CA . PHE A 1 492 ? 12.836 -0.338 5.348 1 96.12 492 PHE A CA 1
ATOM 3981 C C . PHE A 1 492 ? 11.734 0.673 5.645 1 96.12 492 PHE A C 1
ATOM 3983 O O . PHE A 1 492 ? 10.562 0.309 5.746 1 96.12 492 PHE A O 1
ATOM 3990 N N . VAL A 1 493 ? 12.141 1.886 5.762 1 96.75 493 VAL A N 1
ATOM 3991 C CA . VAL A 1 493 ? 11.148 2.916 6.039 1 96.75 493 VAL A CA 1
ATOM 3992 C C . VAL A 1 493 ? 10.188 3.035 4.859 1 96.75 493 VAL A C 1
ATOM 3994 O O . VAL A 1 493 ? 8.984 3.213 5.047 1 96.75 493 VAL A O 1
ATOM 3997 N N . PHE A 1 494 ? 10.672 2.914 3.641 1 95.88 494 PHE A N 1
ATOM 3998 C CA . PHE A 1 494 ? 9.812 2.934 2.463 1 95.88 494 PHE A CA 1
ATOM 3999 C C . PHE A 1 494 ? 8.82 1.777 2.498 1 95.88 494 PHE A C 1
ATOM 4001 O O . PHE A 1 494 ? 7.629 1.971 2.27 1 95.88 494 PHE A O 1
ATOM 4008 N N . ILE A 1 495 ? 9.312 0.613 2.809 1 95.19 495 ILE A N 1
ATOM 4009 C CA . ILE A 1 495 ? 8.492 -0.592 2.793 1 95.19 495 ILE A CA 1
ATOM 4010 C C . ILE A 1 495 ? 7.426 -0.506 3.887 1 95.19 495 ILE A C 1
ATOM 4012 O O . ILE A 1 495 ? 6.258 -0.83 3.654 1 95.19 495 ILE A O 1
ATOM 4016 N N . LEU A 1 496 ? 7.824 -0.01 5.039 1 95.25 496 LEU A N 1
ATOM 4017 C CA . LEU A 1 496 ? 6.898 0.106 6.16 1 95.25 496 LEU A CA 1
ATOM 4018 C C . LEU A 1 496 ? 5.855 1.189 5.895 1 95.25 496 LEU A C 1
ATOM 4020 O O . LEU A 1 496 ? 4.684 1.024 6.234 1 95.25 496 LEU A O 1
ATOM 4024 N N . SER A 1 497 ? 6.27 2.258 5.285 1 95 497 SER A N 1
ATOM 4025 C CA . SER A 1 497 ? 5.383 3.395 5.051 1 95 497 SER A CA 1
ATOM 4026 C C . SER A 1 497 ? 4.336 3.07 3.994 1 95 497 SER A C 1
ATOM 4028 O O . SER A 1 497 ? 3.217 3.586 4.043 1 95 497 SER A O 1
ATOM 4030 N N . LEU A 1 498 ? 4.672 2.232 3.059 1 92.81 498 LEU A N 1
ATOM 4031 C CA . LEU A 1 498 ? 3.758 1.907 1.97 1 92.81 498 LEU A CA 1
ATOM 4032 C C . LEU A 1 498 ? 2.926 0.674 2.309 1 92.81 498 LEU A C 1
ATOM 4034 O O . LEU A 1 498 ? 1.851 0.469 1.742 1 92.81 498 LEU A O 1
ATOM 4038 N N . GLY A 1 499 ? 3.385 -0.104 3.221 1 86.12 499 GLY A N 1
ATOM 4039 C CA . GLY A 1 499 ? 2.816 -1.436 3.355 1 86.12 499 GLY A CA 1
ATOM 4040 C C . GLY A 1 499 ? 1.784 -1.533 4.465 1 86.12 499 GLY A C 1
ATOM 4041 O O . GLY A 1 499 ? 0.876 -2.365 4.402 1 86.12 499 GLY A O 1
ATOM 4042 N N . VAL A 1 500 ? 2 -0.851 5.617 1 87.75 500 VAL A N 1
ATOM 4043 C CA . VAL A 1 500 ? 1.155 -1.096 6.781 1 87.75 500 VAL A CA 1
ATOM 4044 C C . VAL A 1 500 ? 0.866 0.221 7.496 1 87.75 500 VAL A C 1
ATOM 4046 O O . VAL A 1 500 ? 1.601 1.198 7.332 1 87.75 500 VAL A O 1
ATOM 4049 N N . LYS A 1 501 ? -0.203 0.205 8.234 1 87.19 501 LYS A N 1
ATOM 4050 C CA . LYS A 1 501 ? -0.496 1.335 9.109 1 87.19 501 LYS A CA 1
ATOM 4051 C C . LYS A 1 501 ? 0.527 1.436 10.234 1 87.19 501 LYS A C 1
ATOM 4053 O O . LYS A 1 501 ? 0.938 0.42 10.805 1 87.19 501 LYS A O 1
ATOM 4058 N N . PRO A 1 502 ? 0.928 2.604 10.484 1 88.88 502 PRO A N 1
ATOM 4059 C CA . PRO A 1 502 ? 2.025 2.809 11.43 1 88.88 502 PRO A CA 1
ATOM 4060 C C . PRO A 1 502 ? 1.7 2.289 12.828 1 88.88 502 PRO A C 1
ATOM 4062 O O . PRO A 1 502 ? 2.598 1.849 13.555 1 88.88 502 PRO A O 1
ATOM 4065 N N . ASN A 1 503 ? 0.489 2.291 13.305 1 87.06 503 ASN A N 1
ATOM 4066 C CA . ASN A 1 503 ? 0.137 1.889 14.664 1 87.06 503 ASN A CA 1
ATOM 4067 C C . ASN A 1 503 ? 0.38 0.399 14.891 1 87.06 503 ASN A C 1
ATOM 4069 O O . ASN A 1 503 ? 0.653 -0.028 16.016 1 87.06 503 ASN A O 1
ATOM 4073 N N . ARG A 1 504 ? 0.382 -0.396 13.883 1 87.81 504 ARG A N 1
ATOM 4074 C CA . ARG A 1 504 ? 0.544 -1.842 13.992 1 87.81 504 ARG A CA 1
ATOM 4075 C C . ARG A 1 504 ? 2.02 -2.225 14.055 1 87.81 504 ARG A C 1
ATOM 4077 O O . ARG A 1 504 ? 2.367 -3.289 14.57 1 87.81 504 ARG A O 1
ATOM 4084 N N . VAL A 1 505 ? 2.822 -1.329 13.547 1 92.06 505 VAL A N 1
ATOM 4085 C CA . VAL A 1 505 ? 4.254 -1.623 13.523 1 92.06 505 VAL A CA 1
ATOM 4086 C C . VAL A 1 505 ? 5.012 -0.55 14.297 1 92.06 505 VAL A C 1
ATOM 4088 O O . VAL A 1 505 ? 6.078 -0.102 13.867 1 92.06 505 VAL A O 1
ATOM 4091 N N . GLU A 1 506 ? 4.496 -0.127 15.406 1 93.06 506 GLU A N 1
ATOM 4092 C CA . GLU A 1 506 ? 5.113 0.912 16.219 1 93.06 506 GLU A CA 1
ATOM 4093 C C . GLU A 1 506 ? 6.48 0.47 16.734 1 93.06 506 GLU A C 1
ATOM 4095 O O . GLU A 1 506 ? 7.422 1.266 16.781 1 93.06 506 GLU A O 1
ATOM 4100 N N . GLY A 1 507 ? 6.621 -0.795 17.062 1 92.62 507 GLY A N 1
ATOM 4101 C CA . GLY A 1 507 ? 7.883 -1.311 17.578 1 92.62 507 GLY A CA 1
ATOM 4102 C C . GLY A 1 507 ? 9.008 -1.235 16.562 1 92.62 507 GLY A C 1
ATOM 4103 O O . GLY A 1 507 ? 10.141 -0.896 16.906 1 92.62 507 GLY A O 1
ATOM 4104 N N . LEU A 1 508 ? 8.75 -1.49 15.336 1 94.12 508 LEU A N 1
ATOM 4105 C CA . LEU A 1 508 ? 9.766 -1.451 14.297 1 94.12 508 LEU A CA 1
ATOM 4106 C C . LEU A 1 508 ? 10.188 -0.016 14 1 94.12 508 LEU A C 1
ATOM 4108 O O . LEU A 1 508 ? 11.375 0.256 13.781 1 94.12 508 LEU A O 1
ATOM 4112 N N . PHE A 1 509 ? 9.227 0.915 14 1 94.94 509 PHE A N 1
ATOM 4113 C CA . PHE A 1 509 ? 9.57 2.316 13.789 1 94.94 509 PHE A CA 1
ATOM 4114 C C . PHE A 1 509 ? 10.43 2.844 14.93 1 94.94 509 PHE A C 1
ATOM 4116 O O . PHE A 1 509 ? 11.359 3.617 14.703 1 94.94 509 PHE A O 1
ATOM 4123 N N . LYS A 1 510 ? 10.117 2.418 16.125 1 95 510 LYS A N 1
ATOM 4124 C CA . LYS A 1 510 ? 10.922 2.834 17.281 1 95 510 LYS A CA 1
ATOM 4125 C C . LYS A 1 510 ? 12.344 2.295 17.172 1 95 510 LYS A C 1
ATOM 4127 O O . LYS A 1 510 ? 13.305 3 17.5 1 95 510 LYS A O 1
ATOM 4132 N N . LEU A 1 511 ? 12.445 1.084 16.719 1 96.12 511 LEU A N 1
ATOM 4133 C CA . LEU A 1 511 ? 13.766 0.48 16.562 1 96.12 511 LEU A CA 1
ATOM 4134 C C . LEU A 1 511 ? 14.57 1.213 15.492 1 96.12 511 LEU A C 1
ATOM 4136 O O . LEU A 1 511 ? 15.742 1.536 15.711 1 96.12 511 LEU A O 1
ATOM 4140 N N . ILE A 1 512 ? 13.961 1.501 14.383 1 97 512 ILE A N 1
ATOM 4141 C CA . ILE A 1 512 ? 14.648 2.184 13.297 1 97 512 ILE A CA 1
ATOM 4142 C C . ILE A 1 512 ? 15.023 3.6 13.727 1 97 512 ILE A C 1
ATOM 4144 O O . ILE A 1 512 ? 16.125 4.07 13.445 1 97 512 ILE A O 1
ATOM 4148 N N . ALA A 1 513 ? 14.094 4.238 14.445 1 96.94 513 ALA A N 1
ATOM 4149 C CA . ALA A 1 513 ? 14.367 5.578 14.953 1 96.94 513 ALA A CA 1
ATOM 4150 C C . ALA A 1 513 ? 15.555 5.566 15.906 1 96.94 513 ALA A C 1
ATOM 4152 O O . ALA A 1 513 ? 16.391 6.473 15.883 1 96.94 513 ALA A O 1
ATOM 4153 N N . SER A 1 514 ? 15.641 4.535 16.719 1 96.88 514 SER A N 1
ATOM 4154 C CA . SER A 1 514 ? 16.734 4.426 17.672 1 96.88 514 SER A CA 1
ATOM 4155 C C . SER A 1 514 ? 18.062 4.211 16.953 1 96.88 514 SER A C 1
ATOM 4157 O O . SER A 1 514 ? 19.094 4.793 17.328 1 96.88 514 SER A O 1
ATOM 4159 N N . ILE A 1 515 ? 18.078 3.436 15.914 1 97.44 515 ILE A N 1
ATOM 4160 C CA . ILE A 1 515 ? 19.297 3.193 15.164 1 97.44 515 ILE A CA 1
ATOM 4161 C C . ILE A 1 515 ? 19.734 4.477 14.461 1 97.44 515 ILE A C 1
ATOM 4163 O O . ILE A 1 515 ? 20.922 4.816 14.453 1 97.44 515 ILE A O 1
ATOM 4167 N N . PHE A 1 516 ? 18.797 5.199 13.898 1 97.44 516 PHE A N 1
ATOM 4168 C CA . PHE A 1 516 ? 19.125 6.484 13.289 1 97.44 516 PHE A CA 1
ATOM 4169 C C . PHE A 1 516 ? 19.688 7.445 14.32 1 97.44 516 PHE A C 1
ATOM 4171 O O . PHE A 1 516 ? 20.594 8.234 14.008 1 97.44 516 PHE A O 1
ATOM 4178 N N . GLY A 1 517 ? 19.109 7.387 15.547 1 97.12 517 GLY A N 1
ATOM 4179 C CA . GLY A 1 517 ? 19.641 8.211 16.625 1 97.12 517 GLY A CA 1
ATOM 4180 C C . GLY A 1 517 ? 21.078 7.891 16.969 1 97.12 517 GLY A C 1
ATOM 4181 O O . GLY A 1 517 ? 21.891 8.789 17.188 1 97.12 517 GLY A O 1
ATOM 4182 N N . ILE A 1 518 ? 21.406 6.598 16.906 1 96.5 518 ILE A N 1
ATOM 4183 C CA . ILE A 1 518 ? 22.781 6.156 17.172 1 96.5 518 ILE A CA 1
ATOM 4184 C C . ILE A 1 518 ? 23.703 6.633 16.062 1 96.5 518 ILE A C 1
ATOM 4186 O O . ILE A 1 518 ? 24.828 7.07 16.328 1 96.5 518 ILE A O 1
ATOM 4190 N N . TYR A 1 519 ? 23.172 6.586 14.844 1 95.44 519 TYR A N 1
ATOM 4191 C CA . TYR A 1 519 ? 23.938 7.117 13.719 1 95.44 519 TYR A CA 1
ATOM 4192 C C . TYR A 1 519 ? 24.234 8.602 13.906 1 95.44 519 TYR A C 1
ATOM 4194 O O . TYR A 1 519 ? 25.328 9.062 13.625 1 95.44 519 TYR A O 1
ATOM 4202 N N . MET A 1 520 ? 23.266 9.32 14.359 1 95.94 520 MET A N 1
ATOM 4203 C CA . MET A 1 520 ? 23.422 10.758 14.523 1 95.94 520 MET A CA 1
ATOM 4204 C C . MET A 1 520 ? 24.438 11.078 15.609 1 95.94 520 MET A C 1
ATOM 4206 O O . MET A 1 520 ? 25.328 11.914 15.406 1 95.94 520 MET A O 1
ATOM 4210 N N . PHE A 1 521 ? 24.391 10.414 16.703 1 95.5 521 PHE A N 1
ATOM 4211 C CA . PHE A 1 521 ? 25.344 10.648 17.797 1 95.5 521 PHE A CA 1
ATOM 4212 C C . PHE A 1 521 ? 26.75 10.211 17.391 1 95.5 521 PHE A C 1
ATOM 4214 O O . PHE A 1 521 ? 27.719 10.906 17.672 1 95.5 521 PHE A O 1
ATOM 4221 N N . GLY A 1 522 ? 26.797 9.031 16.75 1 92.75 522 GLY A N 1
ATOM 4222 C CA . GLY A 1 522 ? 28.094 8.562 16.266 1 92.75 522 GLY A CA 1
ATOM 4223 C C . GLY A 1 522 ? 28.734 9.5 15.273 1 92.75 522 GLY A C 1
ATOM 4224 O O . GLY A 1 522 ? 29.938 9.789 15.359 1 92.75 522 GLY A O 1
ATOM 4225 N N . ALA A 1 523 ? 27.953 10.023 14.391 1 91.25 523 ALA A N 1
ATOM 4226 C CA . ALA A 1 523 ? 28.469 10.953 13.375 1 91.25 523 ALA A CA 1
ATOM 4227 C C . ALA A 1 523 ? 28.891 12.273 14.008 1 91.25 523 ALA A C 1
ATOM 4229 O O . ALA A 1 523 ? 29.875 12.875 13.594 1 91.25 523 ALA A O 1
ATOM 4230 N N . THR A 1 524 ? 28.125 12.773 14.992 1 90.38 524 THR A N 1
ATOM 4231 C CA . THR A 1 524 ? 28.469 14.016 15.664 1 90.38 524 THR A CA 1
ATOM 4232 C C . THR A 1 524 ? 29.781 13.883 16.422 1 90.38 524 THR A C 1
ATOM 4234 O O . THR A 1 524 ? 30.641 14.766 16.359 1 90.38 524 THR A O 1
ATOM 4237 N N . ILE A 1 525 ? 29.984 12.75 17.047 1 91 525 ILE A N 1
ATOM 4238 C CA . ILE A 1 525 ? 31.219 12.516 17.781 1 91 525 ILE A CA 1
ATOM 4239 C C . ILE A 1 525 ? 32.375 12.383 16.812 1 91 525 ILE A C 1
ATOM 4241 O O . ILE A 1 525 ? 33.438 12.953 17.031 1 91 525 ILE A O 1
ATOM 4245 N N . ALA A 1 526 ? 32.125 11.664 15.773 1 87.88 526 ALA A N 1
ATOM 4246 C CA . ALA A 1 526 ? 33.188 11.492 14.766 1 87.88 526 ALA A CA 1
ATOM 4247 C C . ALA A 1 526 ? 33.562 12.828 14.141 1 87.88 526 ALA A C 1
ATOM 4249 O O . ALA A 1 526 ? 34.75 13.078 13.859 1 87.88 526 ALA A O 1
ATOM 4250 N N . PHE A 1 527 ? 32.625 13.664 13.883 1 85.62 527 PHE A N 1
ATOM 4251 C CA . PHE A 1 527 ? 32.875 14.969 13.289 1 85.62 527 PHE A CA 1
ATOM 4252 C C . PHE A 1 527 ? 33.656 15.867 14.242 1 85.62 527 PHE A C 1
ATOM 4254 O O . PHE A 1 527 ? 34.562 16.594 13.836 1 85.62 527 PHE A O 1
ATOM 4261 N N . LEU A 1 528 ? 33.344 15.781 15.562 1 85.5 528 LEU A N 1
ATOM 4262 C CA . LEU A 1 528 ? 34.031 16.578 16.562 1 85.5 528 LEU A CA 1
ATOM 4263 C C . LEU A 1 528 ? 35.5 16.109 16.703 1 85.5 528 LEU A C 1
ATOM 4265 O O . LEU A 1 528 ? 36.406 16.922 16.844 1 85.5 528 LEU A O 1
ATOM 4269 N N . ILE A 1 529 ? 35.656 14.828 16.641 1 85.88 529 ILE A N 1
ATOM 4270 C CA . ILE A 1 529 ? 37.031 14.281 16.719 1 85.88 529 ILE A CA 1
ATOM 4271 C C . ILE A 1 529 ? 37.812 14.711 15.484 1 85.88 529 ILE A C 1
ATOM 4273 O O . ILE A 1 529 ? 39 15.07 15.594 1 85.88 529 ILE A O 1
ATOM 4277 N N . PHE A 1 530 ? 37.156 14.711 14.375 1 82 530 PHE A N 1
ATOM 4278 C CA . PHE A 1 530 ? 37.781 15.133 13.133 1 82 530 PHE A CA 1
ATOM 4279 C C . PHE A 1 530 ? 38.219 16.594 13.211 1 82 530 PHE A C 1
ATOM 4281 O O . PHE A 1 530 ? 39.312 16.953 12.766 1 82 530 PHE A O 1
ATOM 4288 N N . LEU A 1 531 ? 37.438 17.453 13.836 1 82 531 LEU A N 1
ATOM 4289 C CA . LEU A 1 531 ? 37.75 18.875 13.945 1 82 531 LEU A CA 1
ATOM 4290 C C . LEU A 1 531 ? 38.906 19.109 14.922 1 82 531 LEU A C 1
ATOM 4292 O O . LEU A 1 531 ? 39.719 20.016 14.727 1 82 531 LEU A O 1
ATOM 4296 N N . LEU A 1 532 ? 38.969 18.281 15.898 1 84 532 LEU A N 1
ATOM 4297 C CA . LEU A 1 532 ? 40.031 18.438 16.891 1 84 532 LEU A CA 1
ATOM 4298 C C . LEU A 1 532 ? 41.375 17.953 16.344 1 84 532 LEU A C 1
ATOM 4300 O O . LEU A 1 532 ? 42.406 18.531 16.672 1 84 532 LEU A O 1
ATOM 4304 N N . GLU A 1 533 ? 41.281 16.938 15.531 1 83.88 533 GLU A N 1
ATOM 4305 C CA . GLU A 1 533 ? 42.531 16.375 14.992 1 83.88 533 GLU A CA 1
ATOM 4306 C C . GLU A 1 533 ? 43.062 17.203 13.82 1 83.88 533 GLU A C 1
ATOM 4308 O O . GLU A 1 533 ? 44.25 17.203 13.539 1 83.88 533 GLU A O 1
ATOM 4313 N N . ASN A 1 534 ? 42.094 17.766 13.062 1 79.06 534 ASN A N 1
ATOM 4314 C CA . ASN A 1 534 ? 42.5 18.562 11.914 1 79.06 534 ASN A CA 1
ATOM 4315 C C . ASN A 1 534 ? 42.375 20.047 12.188 1 79.06 534 ASN A C 1
ATOM 4317 O O . ASN A 1 534 ? 41.469 20.703 11.641 1 79.06 534 ASN A O 1
ATOM 4321 N N . SER A 1 535 ? 43.25 20.609 12.875 1 74.5 535 SER A N 1
ATOM 4322 C CA . SER A 1 535 ? 43.219 22.016 13.297 1 74.5 535 SER A CA 1
ATOM 4323 C C . SER A 1 535 ? 43.375 22.953 12.109 1 74.5 535 SER A C 1
ATOM 4325 O O . SER A 1 535 ? 43.031 24.141 12.203 1 74.5 535 SER A O 1
ATOM 4327 N N . ASN A 1 536 ? 43.656 22.359 10.93 1 74.12 536 ASN A N 1
ATOM 4328 C CA . ASN A 1 536 ? 43.906 23.219 9.766 1 74.12 536 ASN A CA 1
ATOM 4329 C C . ASN A 1 536 ? 42.562 23.625 9.102 1 74.12 536 ASN A C 1
ATOM 4331 O O . ASN A 1 536 ? 42.562 24.516 8.25 1 74.12 536 ASN A O 1
ATOM 4335 N N . GLN A 1 537 ? 41.531 23 9.578 1 78.56 537 GLN A N 1
ATOM 4336 C CA . GLN A 1 537 ? 40.25 23.359 8.984 1 78.56 537 GLN A CA 1
ATOM 4337 C C . GLN A 1 537 ? 39.562 24.484 9.773 1 78.56 537 GLN A C 1
ATOM 4339 O O . GLN A 1 537 ? 38.5 24.297 10.336 1 78.56 537 GLN A O 1
ATOM 4344 N N . VAL A 1 538 ? 40.031 25.688 9.695 1 77.56 538 VAL A N 1
ATOM 4345 C CA . VAL A 1 538 ? 39.688 26.828 10.508 1 77.56 538 VAL A CA 1
ATOM 4346 C C . VAL A 1 538 ? 38.281 27.312 10.133 1 77.56 538 VAL A C 1
ATOM 4348 O O . VAL A 1 538 ? 37.5 27.672 11 1 77.56 538 VAL A O 1
ATOM 4351 N N . ILE A 1 539 ? 37.969 27.188 8.906 1 76.44 539 ILE A N 1
ATOM 4352 C CA . ILE A 1 539 ? 36.688 27.688 8.438 1 76.44 539 ILE A CA 1
ATOM 4353 C C . ILE A 1 539 ? 35.562 26.844 9.016 1 76.44 539 ILE A C 1
ATOM 4355 O O . ILE A 1 539 ? 34.531 27.359 9.438 1 76.44 539 ILE A O 1
ATOM 4359 N N . LEU A 1 540 ? 35.812 25.578 9.109 1 77.88 540 LEU A N 1
ATOM 4360 C CA . LEU A 1 540 ? 34.781 24.688 9.625 1 77.88 540 LEU A CA 1
ATOM 4361 C C . LEU A 1 540 ? 34.594 24.891 11.133 1 77.88 540 LEU A C 1
ATOM 4363 O O . LEU A 1 540 ? 33.469 24.797 11.641 1 77.88 540 LEU A O 1
ATOM 4367 N N . ILE A 1 541 ? 35.625 25.203 11.734 1 82.56 541 ILE A N 1
ATOM 4368 C CA . ILE A 1 541 ? 35.562 25.438 13.172 1 82.56 541 ILE A CA 1
ATOM 4369 C C . ILE A 1 541 ? 34.781 26.719 13.469 1 82.56 541 ILE A C 1
ATOM 4371 O O . ILE A 1 541 ? 33.938 26.766 14.367 1 82.56 541 ILE A O 1
ATOM 4375 N N . TYR A 1 542 ? 35 27.656 12.641 1 78.5 542 TYR A N 1
ATOM 4376 C CA . TYR A 1 542 ? 34.312 28.922 12.852 1 78.5 542 TYR A CA 1
ATOM 4377 C C . TYR A 1 542 ? 32.844 28.797 12.523 1 78.5 542 TYR A C 1
ATOM 4379 O O . TYR A 1 542 ? 32 29.453 13.156 1 78.5 542 TYR A O 1
ATOM 4387 N N . VAL A 1 543 ? 32.562 27.969 11.641 1 79.38 543 VAL A N 1
ATOM 4388 C CA . VAL A 1 543 ? 31.141 27.781 11.281 1 79.38 543 VAL A CA 1
ATOM 4389 C C . VAL A 1 543 ? 30.406 27.078 12.422 1 79.38 543 VAL A C 1
ATOM 4391 O O . VAL A 1 543 ? 29.297 27.469 12.773 1 79.38 543 VAL A O 1
ATOM 4394 N N . VAL A 1 544 ? 31.031 26.109 12.961 1 83 544 VAL A N 1
ATOM 4395 C CA . VAL A 1 544 ? 30.406 25.375 14.062 1 83 544 VAL A CA 1
ATOM 4396 C C . VAL A 1 544 ? 30.25 26.281 15.273 1 83 544 VAL A C 1
ATOM 4398 O O . VAL A 1 544 ? 29.203 26.281 15.93 1 83 544 VAL A O 1
ATOM 4401 N N . LEU A 1 545 ? 31.234 27.141 15.547 1 84.38 545 LEU A N 1
ATOM 4402 C CA . LEU A 1 545 ? 31.156 28.062 16.672 1 84.38 545 LEU A CA 1
ATOM 4403 C C . LEU A 1 545 ? 30.109 29.141 16.422 1 84.38 545 LEU A C 1
ATOM 4405 O O . LEU A 1 545 ? 29.422 29.578 17.344 1 84.38 545 LEU A O 1
ATOM 4409 N N . GLY A 1 546 ? 30.031 29.5 15.172 1 83.56 546 GLY A N 1
ATOM 4410 C CA . GLY A 1 546 ? 29 30.453 14.812 1 83.56 546 GLY A CA 1
ATOM 4411 C C . GLY A 1 546 ? 27.594 29.922 15.023 1 83.56 546 GLY A C 1
ATOM 4412 O O . GLY A 1 546 ? 26.719 30.641 15.516 1 83.56 546 GLY A O 1
ATOM 4413 N N . VAL A 1 547 ? 27.375 28.672 14.703 1 86.06 547 VAL A N 1
ATOM 4414 C CA . VAL A 1 547 ? 26.078 28.062 14.883 1 86.06 547 VAL A CA 1
ATOM 4415 C C . VAL A 1 547 ? 25.75 27.953 16.375 1 86.06 547 VAL A C 1
ATOM 4417 O O . VAL A 1 547 ? 24.625 28.25 16.797 1 86.06 547 VAL A O 1
ATOM 4420 N N . ILE A 1 548 ? 26.688 27.594 17.156 1 87.81 548 ILE A N 1
ATOM 4421 C CA . ILE A 1 548 ? 26.5 27.484 18.594 1 87.81 548 ILE A CA 1
ATOM 4422 C C . ILE A 1 548 ? 26.203 28.859 19.188 1 87.81 548 ILE A C 1
ATOM 4424 O O . ILE A 1 548 ? 25.344 29 20.062 1 87.81 548 ILE A O 1
ATOM 4428 N N . PHE A 1 549 ? 26.875 29.828 18.641 1 90 549 PHE A N 1
ATOM 4429 C CA . PHE A 1 549 ? 26.672 31.188 19.109 1 90 549 PHE A CA 1
ATOM 4430 C C . PHE A 1 549 ? 25.25 31.656 18.797 1 90 549 PHE A C 1
ATOM 4432 O O . PHE A 1 549 ? 24.594 32.25 19.656 1 90 549 PHE A O 1
ATOM 4439 N N . ILE A 1 550 ? 24.797 31.406 17.656 1 89.81 550 ILE A N 1
ATOM 4440 C CA . ILE A 1 550 ? 23.469 31.844 17.219 1 89.81 550 ILE A CA 1
ATOM 4441 C C . ILE A 1 550 ? 22.391 31.188 18.078 1 89.81 550 ILE A C 1
ATOM 4443 O O . ILE A 1 550 ? 21.516 31.859 18.609 1 89.81 550 ILE A O 1
ATOM 4447 N N . PHE A 1 551 ? 22.484 29.938 18.312 1 89.19 551 PHE A N 1
ATOM 4448 C CA . PHE A 1 551 ? 21.469 29.203 19.078 1 89.19 551 PHE A CA 1
ATOM 4449 C C . PHE A 1 551 ? 21.531 29.609 20.547 1 89.19 551 PHE A C 1
ATOM 4451 O O . PHE A 1 551 ? 20.484 29.75 21.203 1 89.19 551 PHE A O 1
ATOM 4458 N N . SER A 1 552 ? 22.703 29.875 21.047 1 90.5 552 SER A N 1
ATOM 4459 C CA . SER A 1 552 ? 22.844 30.234 22.453 1 90.5 552 SER A CA 1
ATOM 4460 C C . SER A 1 552 ? 22.328 31.641 22.734 1 90.5 552 SER A C 1
ATOM 4462 O O . SER A 1 552 ? 21.641 31.875 23.719 1 90.5 552 SER A O 1
ATOM 4464 N N . THR A 1 553 ? 22.609 32.531 21.875 1 92.31 553 THR A N 1
ATOM 4465 C CA . THR A 1 553 ? 22.219 33.906 22.062 1 92.31 553 THR A CA 1
ATOM 4466 C C . THR A 1 553 ? 20.703 34.062 22.016 1 92.31 553 THR A C 1
ATOM 4468 O O . THR A 1 553 ? 20.094 34.688 22.875 1 92.31 553 THR A O 1
ATOM 4471 N N . ILE A 1 554 ? 20.094 33.469 21.078 1 91.12 554 ILE A N 1
ATOM 4472 C CA . ILE A 1 554 ? 18.656 33.625 20.906 1 91.12 554 ILE A CA 1
ATOM 4473 C C . ILE A 1 554 ? 17.906 32.906 22.031 1 91.12 554 ILE A C 1
ATOM 4475 O O . ILE A 1 554 ? 16.859 33.375 22.484 1 91.12 554 ILE A O 1
ATOM 4479 N N . THR A 1 555 ? 18.438 31.812 22.469 1 91.5 555 THR A N 1
ATOM 4480 C CA . THR A 1 555 ? 17.812 31.062 23.547 1 91.5 555 THR A CA 1
ATOM 4481 C C . THR A 1 555 ? 17.938 31.828 24.859 1 91.5 555 THR A C 1
ATOM 4483 O O . THR A 1 555 ? 17.016 31.828 25.688 1 91.5 555 THR A O 1
ATOM 4486 N N . LEU A 1 556 ? 19.016 32.469 25.031 1 91.62 556 LEU A N 1
ATOM 4487 C CA . LEU A 1 556 ? 19.234 33.25 26.25 1 91.62 556 LEU A CA 1
ATOM 4488 C C . LEU A 1 556 ? 18.328 34.469 26.266 1 91.62 556 LEU A C 1
ATOM 4490 O O . LEU A 1 556 ? 17.734 34.812 27.297 1 91.62 556 LEU A O 1
ATOM 4494 N N . LEU A 1 557 ? 18.188 35.094 25.125 1 90.5 557 LEU A N 1
ATOM 4495 C CA . LEU A 1 557 ? 17.375 36.312 25.031 1 90.5 557 LEU A CA 1
ATOM 4496 C C . LEU A 1 557 ? 15.898 36 25.203 1 90.5 557 LEU A C 1
ATOM 4498 O O . LEU A 1 557 ? 15.133 36.844 25.672 1 90.5 557 LEU A O 1
ATOM 4502 N N . ASN A 1 558 ? 15.469 34.812 24.875 1 90.12 558 ASN A N 1
ATOM 4503 C CA . ASN A 1 558 ? 14.07 34.438 25 1 90.12 558 ASN A CA 1
ATOM 4504 C C . ASN A 1 558 ? 13.844 33.625 26.281 1 90.12 558 ASN A C 1
ATOM 4506 O O . ASN A 1 558 ? 12.773 33.031 26.453 1 90.12 558 ASN A O 1
ATOM 4510 N N . CYS A 1 559 ? 14.781 33.5 27.188 1 86.38 559 CYS A N 1
ATOM 4511 C CA . CYS A 1 559 ? 14.703 32.781 28.453 1 86.38 559 CYS A CA 1
ATOM 4512 C C . CYS A 1 559 ? 14.266 31.328 28.234 1 86.38 559 CYS A C 1
ATOM 4514 O O . CYS A 1 559 ? 13.398 30.812 28.953 1 86.38 559 CYS A O 1
ATOM 4516 N N . ALA A 1 560 ? 14.711 30.781 27.234 1 89.31 560 ALA A N 1
ATOM 4517 C CA . ALA A 1 560 ? 14.328 29.422 26.875 1 89.31 560 ALA A CA 1
ATOM 4518 C C . ALA A 1 560 ? 15.469 28.438 27.156 1 89.31 560 ALA A C 1
ATOM 4520 O O . ALA A 1 560 ? 15.484 27.328 26.609 1 89.31 560 ALA A O 1
ATOM 4521 N N . VAL A 1 561 ? 16.406 28.719 28.047 1 90 561 VAL A N 1
ATOM 4522 C CA . VAL A 1 561 ? 17.609 27.922 28.266 1 90 561 VAL A CA 1
ATOM 4523 C C . VAL A 1 561 ? 17.234 26.594 28.922 1 90 561 VAL A C 1
ATOM 4525 O O . VAL A 1 561 ? 17.766 25.547 28.547 1 90 561 VAL A O 1
ATOM 4528 N N . MET A 1 562 ? 16.344 26.594 29.781 1 88.19 562 MET A N 1
ATOM 4529 C CA . MET A 1 562 ? 15.984 25.375 30.484 1 88.19 562 MET A CA 1
ATOM 4530 C C . MET A 1 562 ? 15.297 24.391 29.562 1 88.19 562 MET A C 1
ATOM 4532 O O . MET A 1 562 ? 15.516 23.172 29.656 1 88.19 562 MET A O 1
ATOM 4536 N N . THR A 1 563 ? 14.438 24.922 28.719 1 89.44 563 THR A N 1
ATOM 4537 C CA . THR A 1 563 ? 13.766 24.062 27.75 1 89.44 563 THR A CA 1
ATOM 4538 C C . THR A 1 563 ? 14.773 23.406 26.812 1 89.44 563 THR A C 1
ATOM 4540 O O . THR A 1 563 ? 14.656 22.219 26.5 1 89.44 563 THR A O 1
ATOM 4543 N N . LEU A 1 564 ? 15.742 24.094 26.406 1 91.38 564 LEU A N 1
ATOM 4544 C CA . LEU A 1 564 ? 16.766 23.562 25.5 1 91.38 564 LEU A CA 1
ATOM 4545 C C . LEU A 1 564 ? 17.641 22.547 26.219 1 91.38 564 LEU A C 1
ATOM 4547 O O . LEU A 1 564 ? 17.953 21.5 25.656 1 91.38 564 LEU A O 1
ATOM 4551 N N . LEU A 1 565 ? 18 22.844 27.422 1 89.75 565 LEU A N 1
ATOM 4552 C CA . LEU A 1 565 ? 18.891 21.938 28.172 1 89.75 565 LEU A CA 1
ATOM 4553 C C . LEU A 1 565 ? 18.203 20.609 28.438 1 89.75 565 LEU A C 1
ATOM 4555 O O . LEU A 1 565 ? 18.844 19.562 28.406 1 89.75 565 LEU A O 1
ATOM 4559 N N . LYS A 1 566 ? 16.953 20.703 28.609 1 91.5 566 LYS A N 1
ATOM 4560 C CA . LYS A 1 566 ? 16.219 19.5 28.969 1 91.5 566 LYS A CA 1
ATOM 4561 C C . LYS A 1 566 ? 15.914 18.656 27.719 1 91.5 566 LYS A C 1
ATOM 4563 O O . LYS A 1 566 ? 15.688 17.453 27.828 1 91.5 566 LYS A O 1
ATOM 4568 N N . GLY A 1 567 ? 15.969 19.297 26.578 1 94.06 567 GLY A N 1
ATOM 4569 C CA . GLY A 1 567 ? 15.461 18.531 25.453 1 94.06 567 GLY A CA 1
ATOM 4570 C C . GLY A 1 567 ? 16.422 18.516 24.266 1 94.06 567 GLY A C 1
ATOM 4571 O O . GLY A 1 567 ? 16.156 17.859 23.266 1 94.06 567 GLY A O 1
ATOM 4572 N N . ILE A 1 568 ? 17.609 19.078 24.281 1 92.75 568 ILE A N 1
ATOM 4573 C CA . ILE A 1 568 ? 18.484 19.234 23.125 1 92.75 568 ILE A CA 1
ATOM 4574 C C . ILE A 1 568 ? 19.031 17.875 22.719 1 92.75 568 ILE A C 1
ATOM 4576 O O . ILE A 1 568 ? 19.172 17.594 21.516 1 92.75 568 ILE A O 1
ATOM 4580 N N . CYS A 1 569 ? 19.391 17 23.672 1 94.31 569 CYS A N 1
ATOM 4581 C CA . CYS A 1 569 ? 19.906 15.68 23.344 1 94.31 569 CYS A CA 1
ATOM 4582 C C . CYS A 1 569 ? 18.828 14.828 22.672 1 94.31 569 CYS A C 1
ATOM 4584 O O . CYS A 1 569 ? 19.109 14.086 21.734 1 94.31 569 CYS A O 1
ATOM 4586 N N . HIS A 1 570 ? 17.609 14.992 23.234 1 95.81 570 HIS A N 1
ATOM 4587 C CA . HIS A 1 570 ? 16.484 14.281 22.641 1 95.81 570 HIS A CA 1
ATOM 4588 C C . HIS A 1 570 ? 16.219 14.75 21.219 1 95.81 570 HIS A C 1
ATOM 4590 O O . HIS A 1 570 ? 15.977 13.938 20.328 1 95.81 570 HIS A O 1
ATOM 4596 N N . TYR A 1 571 ? 16.328 16.016 21.062 1 95.75 571 TYR A N 1
ATOM 4597 C CA . TYR A 1 571 ? 16.062 16.609 19.75 1 95.75 571 TYR A CA 1
ATOM 4598 C C . TYR A 1 571 ? 17.125 16.172 18.734 1 95.75 571 TYR A C 1
ATOM 4600 O O . TYR A 1 571 ? 16.797 15.812 17.609 1 95.75 571 TYR A O 1
ATOM 4608 N N . LEU A 1 572 ? 18.375 16.219 19.125 1 94.5 572 LEU A N 1
ATOM 4609 C CA . LEU A 1 572 ? 19.469 15.805 18.234 1 94.5 572 LEU A CA 1
ATOM 4610 C C . LEU A 1 572 ? 19.344 14.32 17.891 1 94.5 572 LEU A C 1
ATOM 4612 O O . LEU A 1 572 ? 19.594 13.922 16.75 1 94.5 572 LEU A O 1
ATOM 4616 N N . PHE A 1 573 ? 18.984 13.578 18.859 1 96.38 573 PHE A N 1
ATOM 4617 C CA . PHE A 1 573 ? 18.828 12.141 18.672 1 96.38 573 PHE A CA 1
ATOM 4618 C C . PHE A 1 573 ? 17.719 11.844 17.672 1 96.38 573 PHE A C 1
ATOM 4620 O O . PHE A 1 573 ? 17.828 10.898 16.875 1 96.38 573 PHE A O 1
ATOM 4627 N N . LEU A 1 574 ? 16.672 12.664 17.609 1 96.75 574 LEU A N 1
ATOM 4628 C CA . LEU A 1 574 ? 15.516 12.383 16.766 1 96.75 574 LEU A CA 1
ATOM 4629 C C . LEU A 1 574 ? 15.594 13.164 15.469 1 96.75 574 LEU A C 1
ATOM 4631 O O . LEU A 1 574 ? 14.734 13.008 14.594 1 96.75 574 LEU A O 1
ATOM 4635 N N . THR A 1 575 ? 16.609 13.914 15.273 1 95.88 575 THR A N 1
ATOM 4636 C CA . THR A 1 575 ? 16.734 14.719 14.062 1 95.88 575 THR A CA 1
ATOM 4637 C C . THR A 1 575 ? 16.672 13.844 12.812 1 95.88 575 THR A C 1
ATOM 4639 O O . THR A 1 575 ? 15.938 14.148 11.867 1 95.88 575 THR A O 1
ATOM 4642 N N . PRO A 1 576 ? 17.391 12.656 12.789 1 96.69 576 PRO A N 1
ATOM 4643 C CA . PRO A 1 576 ? 17.266 11.812 11.602 1 96.69 576 PRO A CA 1
ATOM 4644 C C . PRO A 1 576 ? 15.852 11.242 11.438 1 96.69 576 PRO A C 1
ATOM 4646 O O . PRO A 1 576 ? 15.414 10.984 10.312 1 96.69 576 PRO A O 1
ATOM 4649 N N . THR A 1 577 ? 15.195 11.062 12.539 1 97.19 577 THR A N 1
ATOM 4650 C CA . THR A 1 577 ? 13.82 10.578 12.477 1 97.19 577 THR A CA 1
ATOM 4651 C C . THR A 1 577 ? 12.914 11.617 11.828 1 97.19 577 THR A C 1
ATOM 4653 O O . THR A 1 577 ? 12.07 11.281 10.992 1 97.19 577 THR A O 1
ATOM 4656 N N . TYR A 1 578 ? 13.117 12.867 12.109 1 96.5 578 TYR A N 1
ATOM 4657 C CA . TYR A 1 578 ? 12.344 13.961 11.523 1 96.5 578 TYR A CA 1
ATOM 4658 C C . TYR A 1 578 ? 12.578 14.047 10.016 1 96.5 578 TYR A C 1
ATOM 4660 O O . TYR A 1 578 ? 11.672 14.414 9.266 1 96.5 578 TYR A O 1
ATOM 4668 N N . ILE A 1 579 ? 13.719 13.633 9.633 1 96.06 579 ILE A N 1
ATOM 4669 C CA . ILE A 1 579 ? 14.078 13.789 8.227 1 96.06 579 ILE A CA 1
ATOM 4670 C C . ILE A 1 579 ? 13.797 12.492 7.473 1 96.06 579 ILE A C 1
ATOM 4672 O O . ILE A 1 579 ? 12.93 12.445 6.598 1 96.06 579 ILE A O 1
ATOM 4676 N N . ASN A 1 580 ? 14.406 11.414 7.906 1 97.25 580 ASN A N 1
ATOM 4677 C CA . ASN A 1 580 ? 14.336 10.164 7.156 1 97.25 580 ASN A CA 1
ATOM 4678 C C . ASN A 1 580 ? 12.961 9.508 7.289 1 97.25 580 ASN A C 1
ATOM 4680 O O . ASN A 1 580 ? 12.352 9.125 6.289 1 97.25 580 ASN A O 1
ATOM 4684 N N . ILE A 1 581 ? 12.453 9.422 8.492 1 97.44 581 ILE A N 1
ATOM 4685 C CA . ILE A 1 581 ? 11.234 8.648 8.695 1 97.44 581 ILE A CA 1
ATOM 4686 C C . ILE A 1 581 ? 10.016 9.508 8.375 1 97.44 581 ILE A C 1
ATOM 4688 O O . ILE A 1 581 ? 9.172 9.117 7.559 1 97.44 581 ILE A O 1
ATOM 4692 N N . PHE A 1 582 ? 9.961 10.734 8.891 1 97.06 582 PHE A N 1
ATOM 4693 C CA . PHE A 1 582 ? 8.75 11.539 8.734 1 97.06 582 PHE A CA 1
ATOM 4694 C C . PHE A 1 582 ? 8.594 12.016 7.293 1 97.06 582 PHE A C 1
ATOM 4696 O O . PHE A 1 582 ? 7.492 12.008 6.746 1 97.06 582 PHE A O 1
ATOM 4703 N N . LEU A 1 583 ? 9.641 12.391 6.672 1 96.94 583 LEU A N 1
ATOM 4704 C CA . LEU A 1 583 ? 9.547 12.867 5.293 1 96.94 583 LEU A CA 1
ATOM 4705 C C . LEU A 1 583 ? 9.172 11.727 4.352 1 96.94 583 LEU A C 1
ATOM 4707 O O . LEU A 1 583 ? 8.312 11.898 3.484 1 96.94 583 LEU A O 1
ATOM 4711 N N . ILE A 1 584 ? 9.773 10.586 4.539 1 97.31 584 ILE A N 1
ATOM 4712 C CA . ILE A 1 584 ? 9.484 9.445 3.676 1 97.31 584 ILE A CA 1
ATOM 4713 C C . ILE A 1 584 ? 8.039 9 3.879 1 97.31 584 ILE A C 1
ATOM 4715 O O . ILE A 1 584 ? 7.309 8.758 2.912 1 97.31 584 ILE A O 1
ATOM 4719 N N . TYR A 1 585 ? 7.637 8.906 5.066 1 96.81 585 TYR A N 1
ATOM 4720 C CA . TYR A 1 585 ? 6.266 8.508 5.348 1 96.81 585 TYR A CA 1
ATOM 4721 C C . TYR A 1 585 ? 5.27 9.484 4.73 1 96.81 585 TYR A C 1
ATOM 4723 O O . TYR A 1 585 ? 4.25 9.07 4.176 1 96.81 585 TYR A O 1
ATOM 4731 N N . SER A 1 586 ? 5.562 10.719 4.871 1 95.5 586 SER A N 1
ATOM 4732 C CA . SER A 1 586 ? 4.656 11.734 4.355 1 95.5 586 SER A CA 1
ATOM 4733 C C . SER A 1 586 ? 4.535 11.648 2.836 1 95.5 586 SER A C 1
ATOM 4735 O O . SER A 1 586 ? 3.43 11.695 2.293 1 95.5 586 SER A O 1
ATOM 4737 N N . ILE A 1 587 ? 5.637 11.492 2.186 1 95.44 587 ILE A N 1
ATOM 4738 C CA . ILE A 1 587 ? 5.637 11.438 0.727 1 95.44 587 ILE A CA 1
ATOM 4739 C C . ILE A 1 587 ? 4.941 10.156 0.258 1 95.44 587 ILE A C 1
ATOM 4741 O O . ILE A 1 587 ? 4.258 10.164 -0.768 1 95.44 587 ILE A O 1
ATOM 4745 N N . CYS A 1 588 ? 5.09 9.094 1.02 1 95.31 588 CYS A N 1
ATOM 4746 C CA . CYS A 1 588 ? 4.512 7.805 0.651 1 95.31 588 CYS A CA 1
ATOM 4747 C C . CYS A 1 588 ? 3.018 7.773 0.942 1 95.31 588 CYS A C 1
ATOM 4749 O O . CYS A 1 588 ? 2.32 6.84 0.534 1 95.31 588 CYS A O 1
ATOM 4751 N N . ASN A 1 589 ? 2.488 8.742 1.626 1 93.62 589 ASN A N 1
ATOM 4752 C CA . ASN A 1 589 ? 1.073 8.742 1.978 1 93.62 589 ASN A CA 1
ATOM 4753 C C . ASN A 1 589 ? 0.394 10.047 1.578 1 93.62 589 ASN A C 1
ATOM 4755 O O . ASN A 1 589 ? -0.412 10.586 2.338 1 93.62 589 ASN A O 1
ATOM 4759 N N . THR A 1 590 ? 0.658 10.492 0.419 1 91.88 590 THR A N 1
ATOM 4760 C CA . THR A 1 590 ? 0.031 11.703 -0.098 1 91.88 590 THR A CA 1
ATOM 4761 C C . THR A 1 590 ? -1.393 11.414 -0.568 1 91.88 590 THR A C 1
ATOM 4763 O O . THR A 1 590 ? -2.172 12.344 -0.804 1 91.88 590 THR A O 1
ATOM 4766 N N . HIS A 1 591 ? -1.747 10.117 -0.687 1 87.81 591 HIS A N 1
ATOM 4767 C CA . HIS A 1 591 ? -3.1 9.758 -1.094 1 87.81 591 HIS A CA 1
ATOM 4768 C C . HIS A 1 591 ? -4.082 9.898 0.066 1 87.81 591 HIS A C 1
ATOM 4770 O O . HIS A 1 591 ? -5.293 9.977 -0.146 1 87.81 591 HIS A O 1
ATOM 4776 N N . ASP A 1 592 ? -3.525 9.906 1.235 1 79.94 592 ASP A N 1
ATOM 4777 C CA . ASP A 1 592 ? -4.359 9.984 2.432 1 79.94 592 ASP A CA 1
ATOM 4778 C C . ASP A 1 592 ? -4.609 11.438 2.832 1 79.94 592 ASP A C 1
ATOM 4780 O O . ASP A 1 592 ? -3.734 12.086 3.412 1 79.94 592 ASP A O 1
ATOM 4784 N N . CYS A 1 593 ? -5.695 11.875 2.572 1 74.69 593 CYS A N 1
ATOM 4785 C CA . CYS A 1 593 ? -6.02 13.258 2.896 1 74.69 593 CYS A CA 1
ATOM 4786 C C . CYS A 1 593 ? -6.973 13.336 4.086 1 74.69 593 CYS A C 1
ATOM 4788 O O . CYS A 1 593 ? -7.668 14.336 4.27 1 74.69 593 CYS A O 1
ATOM 4790 N N . THR A 1 594 ? -6.93 12.203 4.852 1 66.25 594 THR A N 1
ATOM 4791 C CA . THR A 1 594 ? -7.77 12.203 6.043 1 66.25 594 THR A CA 1
ATOM 4792 C C . THR A 1 594 ? -6.996 12.719 7.25 1 66.25 594 THR A C 1
ATOM 4794 O O . THR A 1 594 ? -5.773 12.867 7.195 1 66.25 594 THR A O 1
ATOM 4797 N N . TRP A 1 595 ? -7.723 13.203 8.117 1 52.41 595 TRP A N 1
ATOM 4798 C CA . TRP A 1 595 ? -7.113 13.688 9.352 1 52.41 595 TRP A CA 1
ATOM 4799 C C . TRP A 1 595 ? -6.695 12.523 10.25 1 52.41 595 TRP A C 1
ATOM 4801 O O . TRP A 1 595 ? -6.465 12.703 11.445 1 52.41 595 TRP A O 1
ATOM 4811 N N . GLY A 1 596 ? -6.578 11.281 9.578 1 50.03 596 GLY A N 1
ATOM 4812 C CA . GLY A 1 596 ? -6.125 10.109 10.32 1 50.03 596 GLY A CA 1
ATOM 4813 C C . GLY A 1 596 ? -7.16 9.008 10.375 1 50.03 596 GLY A C 1
ATOM 4814 O O . GLY A 1 596 ? -6.809 7.824 10.453 1 50.03 596 GLY A O 1
ATOM 4815 N N . SER A 1 597 ? -8.578 9.32 10.523 1 45.22 597 SER A N 1
ATOM 4816 C CA . SER A 1 597 ? -9.594 8.289 10.711 1 45.22 597 SER A CA 1
ATOM 4817 C C . SER A 1 597 ? -10.32 7.992 9.406 1 45.22 597 SER A C 1
ATOM 4819 O O . SER A 1 597 ? -10.891 8.898 8.781 1 45.22 597 SER A O 1
ATOM 4821 N N . ARG A 1 598 ? -9.984 7.102 8.5 1 51.22 598 ARG A N 1
ATOM 4822 C CA . ARG A 1 598 ? -10.758 6.777 7.312 1 51.22 598 ARG A CA 1
ATOM 4823 C C . ARG A 1 598 ? -11.992 5.957 7.672 1 51.22 598 ARG A C 1
ATOM 4825 O O . ARG A 1 598 ? -11.93 5.07 8.523 1 51.22 598 ARG A O 1
ATOM 4832 N N . PRO A 1 599 ? -13.203 6.488 7.102 1 51.66 599 PRO A N 1
ATOM 4833 C CA . PRO A 1 599 ? -14.383 5.66 7.348 1 51.66 599 PRO A CA 1
ATOM 4834 C C . PRO A 1 599 ? -14.211 4.227 6.844 1 51.66 599 PRO A C 1
ATOM 4836 O O . PRO A 1 599 ? -13.461 3.988 5.895 1 51.66 599 PRO A O 1
ATOM 4839 N N . ASP A 1 600 ? -14.711 3.254 7.531 1 51.97 600 ASP A N 1
ATOM 4840 C CA . ASP A 1 600 ? -14.664 1.808 7.348 1 51.97 600 ASP A CA 1
ATOM 4841 C C . ASP A 1 600 ? -15.297 1.401 6.016 1 51.97 600 ASP A C 1
ATOM 4843 O O . ASP A 1 600 ? -14.836 0.458 5.371 1 51.97 600 ASP A O 1
ATOM 4847 N N . LEU A 1 601 ? -16.375 2.08 5.535 1 54.41 601 LEU A N 1
ATOM 4848 C CA . LEU A 1 601 ? -17.047 1.586 4.34 1 54.41 601 LEU A CA 1
ATOM 4849 C C . LEU A 1 601 ? -16.984 2.609 3.213 1 54.41 601 LEU A C 1
ATOM 4851 O O . LEU A 1 601 ? -17.344 3.771 3.4 1 54.41 601 LEU A O 1
ATOM 4855 N N . LEU A 1 602 ? -16.281 2.287 2.125 1 63.03 602 LEU A N 1
ATOM 4856 C CA . LEU A 1 602 ? -16.156 3.188 0.983 1 63.03 602 LEU A CA 1
ATOM 4857 C C . LEU A 1 602 ? -17.125 2.797 -0.12 1 63.03 602 LEU A C 1
ATOM 4859 O O . LEU A 1 602 ? -17.328 1.61 -0.39 1 63.03 602 LEU A O 1
ATOM 4863 N N . THR A 1 603 ? -17.844 3.799 -0.708 1 66.56 603 THR A N 1
ATOM 4864 C CA . THR A 1 603 ? -18.641 3.635 -1.911 1 66.56 603 THR A CA 1
ATOM 4865 C C . THR A 1 603 ? -17.766 3.336 -3.119 1 66.56 603 THR A C 1
ATOM 4867 O O . THR A 1 603 ? -16.531 3.459 -3.043 1 66.56 603 THR A O 1
ATOM 4870 N N . GLN A 1 604 ? -18.312 2.754 -4.238 1 67.94 604 GLN A N 1
ATOM 4871 C CA . GLN A 1 604 ? -17.562 2.426 -5.445 1 67.94 604 GLN A CA 1
ATOM 4872 C C . GLN A 1 604 ? -16.875 3.662 -6.02 1 67.94 604 GLN A C 1
ATOM 4874 O O . GLN A 1 604 ? -15.75 3.578 -6.52 1 67.94 604 GLN A O 1
ATOM 4879 N N . GLU A 1 605 ? -17.5 4.793 -5.926 1 72.44 605 GLU A N 1
ATOM 4880 C CA . GLU A 1 605 ? -16.922 6.031 -6.426 1 72.44 605 GLU A CA 1
ATOM 4881 C C . GLU A 1 605 ? -15.727 6.469 -5.57 1 72.44 605 GLU A C 1
ATOM 4883 O O . GLU A 1 605 ? -14.711 6.93 -6.094 1 72.44 605 GLU A O 1
ATOM 4888 N N . GLU A 1 606 ? -15.875 6.254 -4.32 1 74.94 606 GLU A N 1
ATOM 4889 C CA . GLU A 1 606 ? -14.789 6.625 -3.408 1 74.94 606 GLU A CA 1
ATOM 4890 C C . GLU A 1 606 ? -13.578 5.715 -3.59 1 74.94 606 GLU A C 1
ATOM 4892 O O . GLU A 1 606 ? -12.438 6.164 -3.473 1 74.94 606 GLU A O 1
ATOM 4897 N N . LYS A 1 607 ? -13.93 4.496 -4.016 1 74.94 607 LYS A N 1
ATOM 4898 C CA . LYS A 1 607 ? -12.844 3.553 -4.25 1 74.94 607 LYS A CA 1
ATOM 4899 C C . LYS A 1 607 ? -12.055 3.922 -5.508 1 74.94 607 LYS A C 1
ATOM 4901 O O . LYS A 1 607 ? -10.828 3.855 -5.516 1 74.94 607 LYS A O 1
ATOM 4906 N N . SER A 1 608 ? -12.766 4.277 -6.543 1 80 608 SER A N 1
ATOM 4907 C CA . SER A 1 608 ? -12.086 4.68 -7.773 1 80 608 SER A CA 1
ATOM 4908 C C . SER A 1 608 ? -11.258 5.938 -7.559 1 80 608 SER A C 1
ATOM 4910 O O . SER A 1 608 ? -10.164 6.07 -8.117 1 80 608 SER A O 1
ATOM 4912 N N . ARG A 1 609 ? -11.75 6.844 -6.734 1 82 609 ARG A N 1
ATOM 4913 C CA . ARG A 1 609 ? -11.016 8.062 -6.418 1 82 609 ARG A CA 1
ATOM 4914 C C . ARG A 1 609 ? -9.75 7.746 -5.621 1 82 609 ARG A C 1
ATOM 4916 O O . ARG A 1 609 ? -8.695 8.344 -5.855 1 82 609 ARG A O 1
ATOM 4923 N N . LEU A 1 610 ? -9.938 6.828 -4.738 1 83.75 610 LEU A N 1
ATOM 4924 C CA . LEU A 1 610 ? -8.789 6.438 -3.928 1 83.75 610 LEU A CA 1
ATOM 4925 C C . LEU A 1 610 ? -7.699 5.812 -4.793 1 83.75 610 LEU A C 1
ATOM 4927 O O . LEU A 1 610 ? -6.512 6.043 -4.566 1 83.75 610 LEU A O 1
ATOM 4931 N N . GLU A 1 611 ? -8.125 5.074 -5.809 1 85.69 611 GLU A N 1
ATOM 4932 C CA . GLU A 1 611 ? -7.148 4.457 -6.703 1 85.69 611 GLU A CA 1
ATOM 4933 C C . GLU A 1 611 ? -6.426 5.512 -7.539 1 85.69 611 GLU A C 1
ATOM 4935 O O . GLU A 1 611 ? -5.234 5.375 -7.824 1 85.69 611 GLU A O 1
ATOM 4940 N N . GLU A 1 612 ? -7.102 6.496 -7.887 1 87.06 612 GLU A N 1
ATOM 4941 C CA . GLU A 1 612 ? -6.473 7.598 -8.609 1 87.06 612 GLU A CA 1
ATOM 4942 C C . GLU A 1 612 ? -5.477 8.336 -7.727 1 87.06 612 GLU A C 1
ATOM 4944 O O . GLU A 1 612 ? -4.406 8.742 -8.195 1 87.06 612 GLU A O 1
ATOM 4949 N N . PHE A 1 613 ? -5.832 8.531 -6.461 1 89.44 613 PHE A N 1
ATOM 4950 C CA . PHE A 1 613 ? -4.938 9.188 -5.516 1 89.44 613 PHE A CA 1
ATOM 4951 C C . PHE A 1 613 ? -3.684 8.352 -5.285 1 89.44 613 PHE A C 1
ATOM 4953 O O . PHE A 1 613 ? -2.586 8.898 -5.148 1 89.44 613 PHE A O 1
ATOM 4960 N N . GLU A 1 614 ? -3.898 7.059 -5.328 1 90.31 614 GLU A N 1
ATOM 4961 C CA . GLU A 1 614 ? -2.756 6.172 -5.137 1 90.31 614 GLU A CA 1
ATOM 4962 C C . GLU A 1 614 ? -1.813 6.215 -6.332 1 90.31 614 GLU A C 1
ATOM 4964 O O . GLU A 1 614 ? -0.596 6.102 -6.176 1 90.31 614 GLU A O 1
ATOM 4969 N N . GLU A 1 615 ? -2.404 6.32 -7.527 1 91.19 615 GLU A N 1
ATOM 4970 C CA . GLU A 1 615 ? -1.581 6.469 -8.727 1 91.19 615 GLU A CA 1
ATOM 4971 C C . GLU A 1 615 ? -0.769 7.762 -8.68 1 91.19 615 GLU A C 1
ATOM 4973 O O . GLU A 1 615 ? 0.423 7.762 -9 1 91.19 615 GLU A O 1
ATOM 4978 N N . PHE A 1 616 ? -1.393 8.836 -8.25 1 92.56 616 PHE A N 1
ATOM 4979 C CA . PHE A 1 616 ? -0.705 10.117 -8.109 1 92.56 616 PHE A CA 1
ATOM 4980 C C . PHE A 1 616 ? 0.423 10.008 -7.09 1 92.56 616 PHE A C 1
ATOM 4982 O O . PHE A 1 616 ? 1.54 10.469 -7.344 1 92.56 616 PHE A O 1
ATOM 4989 N N . ARG A 1 617 ? 0.095 9.445 -5.945 1 93.44 617 ARG A N 1
ATOM 4990 C CA . ARG A 1 617 ? 1.081 9.305 -4.879 1 93.44 617 ARG A CA 1
ATOM 4991 C C . ARG A 1 617 ? 2.305 8.531 -5.359 1 93.44 617 ARG A C 1
ATOM 4993 O O . ARG A 1 617 ? 3.439 8.891 -5.035 1 93.44 617 ARG A O 1
ATOM 5000 N N . THR A 1 618 ? 2.104 7.477 -6.109 1 93.38 618 THR A N 1
ATOM 5001 C CA . THR A 1 618 ? 3.201 6.637 -6.582 1 93.38 618 THR A CA 1
ATOM 5002 C C . THR A 1 618 ? 4.098 7.41 -7.547 1 93.38 618 THR A C 1
ATOM 5004 O O . THR A 1 618 ? 5.324 7.371 -7.43 1 93.38 618 THR A O 1
ATOM 5007 N N . LYS A 1 619 ? 3.506 8.125 -8.453 1 93.44 619 LYS A N 1
ATOM 5008 C CA . LYS A 1 619 ? 4.285 8.938 -9.383 1 93.44 619 LYS A CA 1
ATOM 5009 C C . LYS A 1 619 ? 5.023 10.055 -8.656 1 93.44 619 LYS A C 1
ATOM 5011 O O . LYS A 1 619 ? 6.184 10.344 -8.961 1 93.44 619 LYS A O 1
ATOM 5016 N N . TRP A 1 620 ? 4.301 10.625 -7.652 1 93.62 620 TRP A N 1
ATOM 5017 C CA . TRP A 1 620 ? 4.891 11.688 -6.836 1 93.62 620 TRP A CA 1
ATOM 5018 C C . TRP A 1 620 ? 6.094 11.164 -6.055 1 93.62 620 TRP A C 1
ATOM 5020 O O . TRP A 1 620 ? 7.121 11.836 -5.965 1 93.62 620 TRP A O 1
ATOM 5030 N N . THR A 1 621 ? 6.004 9.977 -5.504 1 95.62 621 THR A N 1
ATOM 5031 C CA . THR A 1 621 ? 7.07 9.367 -4.719 1 95.62 621 THR A CA 1
ATOM 5032 C C . THR A 1 621 ? 8.273 9.039 -5.598 1 95.62 621 THR A C 1
ATOM 5034 O O . THR A 1 621 ? 9.422 9.258 -5.199 1 95.62 621 THR A O 1
ATOM 5037 N N . ILE A 1 622 ? 8.055 8.555 -6.824 1 95.56 622 ILE A N 1
ATOM 5038 C CA . ILE A 1 622 ? 9.133 8.211 -7.738 1 95.56 622 ILE A CA 1
ATOM 5039 C C . ILE A 1 622 ? 9.914 9.469 -8.117 1 95.56 622 ILE A C 1
ATOM 5041 O O . ILE A 1 622 ? 11.148 9.461 -8.125 1 95.56 622 ILE A O 1
ATOM 5045 N N . VAL A 1 623 ? 9.219 10.531 -8.367 1 95.31 623 VAL A N 1
ATOM 5046 C CA . VAL A 1 623 ? 9.875 11.781 -8.711 1 95.31 623 VAL A CA 1
ATOM 5047 C C . VAL A 1 623 ? 10.703 12.281 -7.527 1 95.31 623 VAL A C 1
ATOM 5049 O O . VAL A 1 623 ? 11.828 12.75 -7.699 1 95.31 623 VAL A O 1
ATOM 5052 N N . TRP A 1 624 ? 10.117 12.172 -6.352 1 96.5 624 TRP A N 1
ATOM 5053 C CA . TRP A 1 624 ? 10.812 12.609 -5.148 1 96.5 624 TRP A CA 1
ATOM 5054 C C . TRP A 1 624 ? 12.086 11.797 -4.926 1 96.5 624 TRP A C 1
ATOM 5056 O O . TRP A 1 624 ? 13.133 12.344 -4.578 1 96.5 624 TRP A O 1
ATOM 5066 N N . VAL A 1 625 ? 12.039 10.461 -5.148 1 96.56 625 VAL A N 1
ATOM 5067 C CA . VAL A 1 625 ? 13.195 9.594 -4.977 1 96.56 625 VAL A CA 1
ATOM 5068 C C . VAL A 1 625 ? 14.25 9.922 -6.031 1 96.56 625 VAL A C 1
ATOM 5070 O O . VAL A 1 625 ? 15.445 9.953 -5.734 1 96.56 625 VAL A O 1
ATOM 5073 N N . LEU A 1 626 ? 13.836 10.195 -7.242 1 95.69 626 LEU A N 1
ATOM 5074 C CA . LEU A 1 626 ? 14.758 10.555 -8.312 1 95.69 626 LEU A CA 1
ATOM 5075 C C . LEU A 1 626 ? 15.477 11.859 -7.988 1 95.69 626 LEU A C 1
ATOM 5077 O O . LEU A 1 626 ? 16.688 11.977 -8.219 1 95.69 626 LEU A O 1
ATOM 5081 N N . CYS A 1 627 ? 14.781 12.797 -7.379 1 95.56 627 CYS A N 1
ATOM 5082 C CA . CYS A 1 627 ? 15.391 14.07 -7.02 1 95.56 627 CYS A CA 1
ATOM 5083 C C . CYS A 1 627 ? 16.406 13.898 -5.898 1 95.56 627 CYS A C 1
ATOM 5085 O O . CYS A 1 627 ? 17.516 14.422 -5.977 1 95.56 627 CYS A O 1
ATOM 5087 N N . ASN A 1 628 ? 16.047 13.164 -4.91 1 95.94 628 ASN A N 1
ATOM 5088 C CA . ASN A 1 628 ? 16.953 12.945 -3.793 1 95.94 628 ASN A CA 1
ATOM 5089 C C . ASN A 1 628 ? 18.188 12.133 -4.215 1 95.94 628 ASN A C 1
ATOM 5091 O O . ASN A 1 628 ? 19.297 12.43 -3.803 1 95.94 628 ASN A O 1
ATOM 5095 N N . SER A 1 629 ? 17.969 11.109 -5.086 1 93.56 629 SER A N 1
ATOM 5096 C CA . SER A 1 629 ? 19.078 10.273 -5.535 1 93.56 629 SER A CA 1
ATOM 5097 C C . SER A 1 629 ? 20 11.047 -6.473 1 93.56 629 SER A C 1
ATOM 5099 O O . SER A 1 629 ? 21.219 10.898 -6.414 1 93.56 629 SER A O 1
ATOM 5101 N N . SER A 1 630 ? 19.375 11.844 -7.371 1 92.06 630 SER A N 1
ATOM 5102 C CA . SER A 1 630 ? 20.188 12.664 -8.266 1 92.06 630 SER A CA 1
ATOM 5103 C C . SER A 1 630 ? 21 13.695 -7.492 1 92.06 630 SER A C 1
ATOM 5105 O O . SER A 1 630 ? 22.172 13.938 -7.809 1 92.06 630 SER A O 1
ATOM 5107 N N . PHE A 1 631 ? 20.422 14.227 -6.488 1 90.31 631 PHE A N 1
ATOM 5108 C CA . PHE A 1 631 ? 21.125 15.203 -5.672 1 90.31 631 PHE A CA 1
ATOM 5109 C C . PHE A 1 631 ? 22.234 14.539 -4.875 1 90.31 631 PHE A C 1
ATOM 5111 O O . PHE A 1 631 ? 23.344 15.078 -4.773 1 90.31 631 PHE A O 1
ATOM 5118 N N . ALA A 1 632 ? 21.953 13.398 -4.312 1 88.38 632 ALA A N 1
ATOM 5119 C CA . ALA A 1 632 ? 22.984 12.656 -3.58 1 88.38 632 ALA A CA 1
ATOM 5120 C C . ALA A 1 632 ? 24.141 12.281 -4.492 1 88.38 632 ALA A C 1
ATOM 5122 O O . ALA A 1 632 ? 25.312 12.375 -4.098 1 88.38 632 ALA A O 1
ATOM 5123 N N . TYR A 1 633 ? 23.844 11.875 -5.734 1 87.56 633 TYR A N 1
ATOM 5124 C CA . TYR A 1 633 ? 24.891 11.523 -6.691 1 87.56 633 TYR A CA 1
ATOM 5125 C C . TYR A 1 633 ? 25.703 12.75 -7.09 1 87.56 633 TYR A C 1
ATOM 5127 O O . TYR A 1 633 ? 26.922 12.672 -7.246 1 87.56 633 TYR A O 1
ATOM 5135 N N . PHE A 1 634 ? 25.031 13.797 -7.309 1 85.56 634 PHE A N 1
ATOM 5136 C CA . PHE A 1 634 ? 25.703 15.047 -7.637 1 85.56 634 PHE A CA 1
ATOM 5137 C C . PHE A 1 634 ? 26.672 15.445 -6.535 1 85.56 634 PHE A C 1
ATOM 5139 O O . PHE A 1 634 ? 27.812 15.836 -6.82 1 85.56 634 PHE A O 1
ATOM 5146 N N . LEU A 1 635 ? 26.266 15.273 -5.293 1 81.56 635 LEU A N 1
ATOM 5147 C CA . LEU A 1 635 ? 27.141 15.602 -4.168 1 81.56 635 LEU A CA 1
ATOM 5148 C C . LEU A 1 635 ? 28.328 14.641 -4.098 1 81.56 635 LEU A C 1
ATOM 5150 O O . LEU A 1 635 ? 29.422 15.039 -3.715 1 81.56 635 LEU A O 1
ATOM 5154 N N . GLN A 1 636 ? 28.062 13.422 -4.469 1 80 636 GLN A N 1
ATOM 5155 C CA . GLN A 1 636 ? 29.141 12.438 -4.457 1 80 636 GLN A CA 1
ATOM 5156 C C . GLN A 1 636 ? 30.188 12.75 -5.527 1 80 636 GLN A C 1
ATOM 5158 O O . GLN A 1 636 ? 31.391 12.648 -5.273 1 80 636 GLN A O 1
ATOM 5163 N N . VAL A 1 637 ? 29.734 13.133 -6.707 1 78.5 637 VAL A N 1
ATOM 5164 C CA . VAL A 1 637 ? 30.641 13.453 -7.805 1 78.5 637 VAL A CA 1
ATOM 5165 C C . VAL A 1 637 ? 31.438 14.711 -7.461 1 78.5 637 VAL A C 1
ATOM 5167 O O . VAL A 1 637 ? 32.625 14.789 -7.73 1 78.5 637 VAL A O 1
ATOM 5170 N N . MET A 1 638 ? 30.812 15.625 -6.859 1 74.88 638 MET A N 1
ATOM 5171 C CA . MET A 1 638 ? 31.484 16.875 -6.48 1 74.88 638 MET A CA 1
ATOM 5172 C C . MET A 1 638 ? 32.531 16.609 -5.383 1 74.88 638 MET A C 1
ATOM 5174 O O . MET A 1 638 ? 33.594 17.25 -5.363 1 74.88 638 MET A O 1
ATOM 5178 N N . SER A 1 639 ? 32.188 15.711 -4.477 1 73 639 SER A N 1
ATOM 5179 C CA . SER A 1 639 ? 33.094 15.383 -3.387 1 73 639 SER A CA 1
ATOM 5180 C C . SER A 1 639 ? 34.344 14.695 -3.906 1 73 639 SER A C 1
ATOM 5182 O O . SER A 1 639 ? 35.438 14.867 -3.352 1 73 639 SER A O 1
ATOM 5184 N N . ASN A 1 640 ? 34.25 13.914 -4.988 1 70.94 640 ASN A N 1
ATOM 5185 C CA . ASN A 1 640 ? 35.375 13.203 -5.539 1 70.94 640 ASN A CA 1
ATOM 5186 C C . ASN A 1 640 ? 36.25 14.117 -6.406 1 70.94 640 ASN A C 1
ATOM 5188 O O . ASN A 1 640 ? 37.469 13.922 -6.5 1 70.94 640 ASN A O 1
ATOM 5192 N N . SER A 1 641 ? 35.562 14.969 -7.172 1 66.62 641 SER A N 1
ATOM 5193 C CA . SER A 1 641 ? 36.312 15.805 -8.094 1 66.62 641 SER A CA 1
ATOM 5194 C C . SER A 1 641 ? 37.031 16.938 -7.352 1 66.62 641 SER A C 1
ATOM 5196 O O . SER A 1 641 ? 38.219 17.219 -7.625 1 66.62 641 SER A O 1
ATOM 5198 N N . VAL A 1 642 ? 36.125 17.734 -6.695 1 58.41 642 VAL A N 1
ATOM 5199 C CA . VAL A 1 642 ? 36.688 18.891 -6.047 1 58.41 642 VAL A CA 1
ATOM 5200 C C . VAL A 1 642 ? 37.156 18.531 -4.637 1 58.41 642 VAL A C 1
ATOM 5202 O O . VAL A 1 642 ? 36.625 17.578 -4.035 1 58.41 642 VAL A O 1
ATOM 5205 N N . SER A 1 643 ? 38.188 18.891 -4.137 1 53.94 643 SER A N 1
ATOM 5206 C CA . SER A 1 643 ? 38.625 18.594 -2.775 1 53.94 643 SER A CA 1
ATOM 5207 C C . SER A 1 643 ? 37.438 18.516 -1.825 1 53.94 643 SER A C 1
ATOM 5209 O O . SER A 1 643 ? 36.531 19.344 -1.902 1 53.94 643 SER A O 1
ATOM 5211 N N . GLY A 1 644 ? 36.938 17.297 -1.513 1 55.34 644 GLY A N 1
ATOM 5212 C CA . GLY A 1 644 ? 35.875 16.953 -0.579 1 55.34 644 GLY A CA 1
ATOM 5213 C C . GLY A 1 644 ? 35.5 18.094 0.342 1 55.34 644 GLY A C 1
ATOM 5214 O O . GLY A 1 644 ? 34.312 18.219 0.723 1 55.34 644 GLY A O 1
ATOM 5215 N N . LYS A 1 645 ? 36.312 19.062 0.48 1 59.78 645 LYS A N 1
ATOM 5216 C CA . LYS A 1 645 ? 36.156 20.125 1.472 1 59.78 645 LYS A CA 1
ATOM 5217 C C . LYS A 1 645 ? 35.219 21.203 0.966 1 59.78 645 LYS A C 1
ATOM 5219 O O . LYS A 1 645 ? 34.438 21.797 1.745 1 59.78 645 LYS A O 1
ATOM 5224 N N . LEU A 1 646 ? 35.156 21.344 -0.41 1 59.84 646 LEU A N 1
ATOM 5225 C CA . LEU A 1 646 ? 34.375 22.469 -0.944 1 59.84 646 LEU A CA 1
ATOM 5226 C C . LEU A 1 646 ? 32.875 22.203 -0.781 1 59.84 646 LEU A C 1
ATOM 5228 O O . LEU A 1 646 ? 32.125 23.125 -0.475 1 59.84 646 LEU A O 1
ATOM 5232 N N . TYR A 1 647 ? 32.562 21.016 -0.794 1 60.31 647 TYR A N 1
ATOM 5233 C CA . TYR A 1 647 ? 31.125 20.719 -0.726 1 60.31 647 TYR A CA 1
ATOM 5234 C C . TYR A 1 647 ? 30.594 20.922 0.688 1 60.31 647 TYR A C 1
ATOM 5236 O O . TYR A 1 647 ? 29.531 21.5 0.879 1 60.31 647 TYR A O 1
ATOM 5244 N N . ILE A 1 648 ? 31.359 20.438 1.495 1 64.44 648 ILE A N 1
ATOM 5245 C CA . ILE A 1 648 ? 30.906 20.625 2.873 1 64.44 648 ILE A CA 1
ATOM 5246 C C . ILE A 1 648 ? 30.797 22.125 3.178 1 64.44 648 ILE A C 1
ATOM 5248 O O . ILE A 1 648 ? 29.875 22.547 3.893 1 64.44 648 ILE A O 1
ATOM 5252 N N . TYR A 1 649 ? 31.609 22.797 2.346 1 68.38 649 TYR A N 1
ATOM 5253 C CA . TYR A 1 649 ? 31.594 24.25 2.551 1 68.38 649 TYR A CA 1
ATOM 5254 C C . TYR A 1 649 ? 30.344 24.875 1.93 1 68.38 649 TYR A C 1
ATOM 5256 O O . TYR A 1 649 ? 29.734 25.766 2.518 1 68.38 649 TYR A O 1
ATOM 5264 N N . LEU A 1 650 ? 29.922 24.297 0.854 1 68.75 650 LEU A N 1
ATOM 5265 C CA . LEU A 1 650 ? 28.797 24.906 0.164 1 68.75 650 LEU A CA 1
ATOM 5266 C C . LEU A 1 650 ? 27.484 24.609 0.893 1 68.75 650 LEU A C 1
ATOM 5268 O O . LEU A 1 650 ? 26.656 25.5 1.081 1 68.75 650 LEU A O 1
ATOM 5272 N N . ILE A 1 651 ? 27.359 23.391 1.341 1 68.19 651 ILE A N 1
ATOM 5273 C CA . ILE A 1 651 ? 26.141 23.031 2.051 1 68.19 651 ILE A CA 1
ATOM 5274 C C . ILE A 1 651 ? 26.109 23.719 3.416 1 68.19 651 ILE A C 1
ATOM 5276 O O . ILE A 1 651 ? 25.062 24.188 3.865 1 68.19 651 ILE A O 1
ATOM 5280 N N . GLY A 1 652 ? 27.297 23.766 3.922 1 69.69 652 GLY A N 1
ATOM 5281 C CA . GLY A 1 652 ? 27.391 24.453 5.199 1 69.69 652 GLY A CA 1
ATOM 5282 C C . GLY A 1 652 ? 27.125 25.953 5.098 1 69.69 652 GLY A C 1
ATOM 5283 O O . GLY A 1 652 ? 26.422 26.516 5.934 1 69.69 652 GLY A O 1
ATOM 5284 N N . ALA A 1 653 ? 27.547 26.484 3.971 1 74 653 ALA A N 1
ATOM 5285 C CA . ALA A 1 653 ? 27.375 27.922 3.783 1 74 653 ALA A CA 1
ATOM 5286 C C . ALA A 1 653 ? 25.906 28.266 3.545 1 74 653 ALA A C 1
ATOM 5288 O O . ALA A 1 653 ? 25.391 29.25 4.082 1 74 653 ALA A O 1
ATOM 5289 N N . LEU A 1 654 ? 25.234 27.391 2.863 1 73.25 654 LEU A N 1
ATOM 5290 C CA . LEU A 1 654 ? 23.828 27.656 2.586 1 73.25 654 LEU A CA 1
ATOM 5291 C C . LEU A 1 654 ? 22.984 27.5 3.846 1 73.25 654 LEU A C 1
ATOM 5293 O O . LEU A 1 654 ? 22.094 28.312 4.113 1 73.25 654 LEU A O 1
ATOM 5297 N N . SER A 1 655 ? 23.281 26.484 4.531 1 74 655 SER A N 1
ATOM 5298 C CA . SER A 1 655 ? 22.516 26.234 5.746 1 74 655 SER A CA 1
ATOM 5299 C C . SER A 1 655 ? 22.781 27.328 6.789 1 74 655 SER A C 1
ATOM 5301 O O . SER A 1 655 ? 21.844 27.781 7.461 1 74 655 SER A O 1
ATOM 5303 N N . VAL A 1 656 ? 23.953 27.828 6.812 1 79.5 656 VAL A N 1
ATOM 5304 C CA . VAL A 1 656 ? 24.328 28.828 7.809 1 79.5 656 VAL A CA 1
ATOM 5305 C C . VAL A 1 656 ? 23.766 30.203 7.395 1 79.5 656 VAL A C 1
ATOM 5307 O O . VAL A 1 656 ? 23.344 30.984 8.242 1 79.5 656 VAL A O 1
ATOM 5310 N N . SER A 1 657 ? 23.766 30.391 6.086 1 82.44 657 SER A N 1
ATOM 5311 C CA . SER A 1 657 ? 23.234 31.672 5.629 1 82.44 657 SER A CA 1
ATOM 5312 C C . SER A 1 657 ? 21.75 31.797 5.969 1 82.44 657 SER A C 1
ATOM 5314 O O . SER A 1 657 ? 21.281 32.875 6.359 1 82.44 657 SER A O 1
ATOM 5316 N N . MET A 1 658 ? 21.047 30.766 5.855 1 84.5 658 MET A N 1
ATOM 5317 C CA . MET A 1 658 ? 19.625 30.781 6.191 1 84.5 658 MET A CA 1
ATOM 5318 C C . MET A 1 658 ? 19.422 30.953 7.691 1 84.5 658 MET A C 1
ATOM 5320 O O . MET A 1 658 ? 18.5 31.641 8.117 1 84.5 658 MET A O 1
ATOM 5324 N N . LEU A 1 659 ? 20.312 30.422 8.406 1 86.06 659 LEU A N 1
ATOM 5325 C CA . LEU A 1 659 ? 20.219 30.531 9.859 1 86.06 659 LEU A CA 1
ATOM 5326 C C . LEU A 1 659 ? 20.562 31.953 10.32 1 86.06 659 LEU A C 1
ATOM 5328 O O . LEU A 1 659 ? 19.953 32.469 11.258 1 86.06 659 LEU A O 1
ATOM 5332 N N . ILE A 1 660 ? 21.469 32.562 9.625 1 88.69 660 ILE A N 1
ATOM 5333 C CA . ILE A 1 660 ? 21.859 33.906 9.969 1 88.69 660 ILE A CA 1
ATOM 5334 C C . ILE A 1 660 ? 20.703 34.875 9.672 1 88.69 660 ILE A C 1
ATOM 5336 O O . ILE A 1 660 ? 20.438 35.781 10.453 1 88.69 660 ILE A O 1
ATOM 5340 N N . LEU A 1 661 ? 20.047 34.594 8.625 1 88 661 LEU A N 1
ATOM 5341 C CA . LEU A 1 661 ? 18.906 35.438 8.281 1 88 661 LEU A CA 1
ATOM 5342 C C . LEU A 1 661 ? 17.797 35.344 9.336 1 88 661 LEU A C 1
ATOM 5344 O O . LEU A 1 661 ? 17.219 36.344 9.734 1 88 661 LEU A O 1
ATOM 5348 N N . LYS A 1 662 ? 17.547 34.188 9.797 1 89.5 662 LYS A N 1
ATOM 5349 C CA . LYS A 1 662 ? 16.547 33.969 10.836 1 89.5 662 LYS A CA 1
ATOM 5350 C C . LYS A 1 662 ? 16.969 34.594 12.156 1 89.5 662 LYS A C 1
ATOM 5352 O O . LYS A 1 662 ? 16.156 35.125 12.898 1 89.5 662 LYS A O 1
ATOM 5357 N N . PHE A 1 663 ? 18.281 34.5 12.414 1 91.88 663 PHE A N 1
ATOM 5358 C CA . PHE A 1 663 ? 18.828 35.031 13.648 1 91.88 663 PHE A CA 1
ATOM 5359 C C . PHE A 1 663 ? 18.703 36.562 13.68 1 91.88 663 PHE A C 1
ATOM 5361 O O . PHE A 1 663 ? 18.234 37.125 14.672 1 91.88 663 PHE A O 1
ATOM 5368 N N . VAL A 1 664 ? 19.016 37.188 12.586 1 91.62 664 VAL A N 1
ATOM 5369 C CA . VAL A 1 664 ? 18.922 38.625 12.5 1 91.62 664 VAL A CA 1
ATOM 5370 C C . VAL A 1 664 ? 17.469 39.062 12.578 1 91.62 664 VAL A C 1
ATOM 5372 O O . VAL A 1 664 ? 17.141 40.031 13.258 1 91.62 664 VAL A O 1
ATOM 5375 N N . GLY A 1 665 ? 16.641 38.375 11.898 1 90.62 665 GLY A N 1
ATOM 5376 C CA . GLY A 1 665 ? 15.219 38.688 11.977 1 90.62 665 GLY A CA 1
ATOM 5377 C C . GLY A 1 665 ? 14.648 38.531 13.375 1 90.62 665 GLY A C 1
ATOM 5378 O O . GLY A 1 665 ? 13.844 39.344 13.812 1 90.62 665 GLY A O 1
ATOM 5379 N N . ALA A 1 666 ? 15.047 37.5 14.039 1 91.94 666 ALA A N 1
ATOM 5380 C CA . ALA A 1 666 ? 14.57 37.25 15.398 1 91.94 666 ALA A CA 1
ATOM 5381 C C . ALA A 1 666 ? 15.047 38.344 16.359 1 91.94 666 ALA A C 1
ATOM 5383 O O . ALA A 1 666 ? 14.32 38.75 17.266 1 91.94 666 ALA A O 1
ATOM 5384 N N . LEU A 1 667 ? 16.281 38.875 16.156 1 91.94 667 LEU A N 1
ATOM 5385 C CA . LEU A 1 667 ? 16.812 39.938 17 1 91.94 667 LEU A CA 1
ATOM 5386 C C . LEU A 1 667 ? 16.031 41.219 16.781 1 91.94 667 LEU A C 1
ATOM 5388 O O . LEU A 1 667 ? 15.719 41.938 17.75 1 91.94 667 LEU A O 1
ATOM 5392 N N . PHE A 1 668 ? 15.758 41.469 15.555 1 92.5 668 PHE A N 1
ATOM 5393 C CA . PHE A 1 668 ? 15 42.656 15.25 1 92.5 668 PHE A CA 1
ATOM 5394 C C . PHE A 1 668 ? 13.586 42.562 15.797 1 92.5 668 PHE A C 1
ATOM 5396 O O . PHE A 1 668 ? 13 43.562 16.219 1 92.5 668 PHE A O 1
ATOM 5403 N N . TYR A 1 669 ? 13.039 41.406 15.758 1 93.5 669 TYR A N 1
ATOM 5404 C CA . TYR A 1 669 ? 11.719 41.188 16.328 1 93.5 669 TYR A CA 1
ATOM 5405 C C . TYR A 1 669 ? 11.719 41.469 17.828 1 93.5 669 TYR A C 1
ATOM 5407 O O . TYR A 1 669 ? 10.805 42.125 18.344 1 93.5 669 TYR A O 1
ATOM 5415 N N . LEU A 1 670 ? 12.711 41.062 18.547 1 90.81 670 LEU A N 1
ATOM 5416 C CA . LEU A 1 670 ? 12.805 41.281 19.984 1 90.81 670 LEU A CA 1
ATOM 5417 C C . LEU A 1 670 ? 12.977 42.75 20.297 1 90.81 670 LEU A C 1
ATOM 5419 O O . LEU A 1 670 ? 12.438 43.25 21.281 1 90.81 670 LEU A O 1
ATOM 5423 N N . CYS A 1 671 ? 13.68 43.438 19.422 1 88.88 671 CYS A N 1
ATOM 5424 C CA . CYS A 1 671 ? 13.844 44.875 19.594 1 88.88 671 CYS A CA 1
ATOM 5425 C C . CYS A 1 671 ? 12.523 45.625 19.359 1 88.88 671 CYS A C 1
ATOM 5427 O O . CYS A 1 671 ? 12.195 46.562 20.094 1 88.88 671 CYS A O 1
ATOM 5429 N N . GLN A 1 672 ? 11.82 45.188 18.406 1 87.44 672 GLN A N 1
ATOM 5430 C CA . GLN A 1 672 ? 10.523 45.781 18.109 1 87.44 672 GLN A CA 1
ATOM 5431 C C . GLN A 1 672 ? 9.531 45.531 19.25 1 87.44 672 GLN A C 1
ATOM 5433 O O . GLN A 1 672 ? 8.758 46.438 19.609 1 87.44 672 GLN A O 1
ATOM 5438 N N . GLU A 1 673 ? 9.539 44.375 19.781 1 85.12 673 GLU A N 1
ATOM 5439 C CA . GLU A 1 673 ? 8.641 44.062 20.875 1 85.12 673 GLU A CA 1
ATOM 5440 C C . GLU A 1 673 ? 8.992 44.844 22.125 1 85.12 673 GLU A C 1
ATOM 5442 O O . GLU A 1 673 ? 8.109 45.25 22.891 1 85.12 673 GLU A O 1
ATOM 5447 N N . ALA A 1 674 ? 10.234 45.094 22.344 1 79.81 674 ALA A N 1
ATOM 5448 C CA . ALA A 1 674 ? 10.68 45.906 23.484 1 79.81 674 ALA A CA 1
ATOM 5449 C C . ALA A 1 674 ? 10.281 47.344 23.344 1 79.81 674 ALA A C 1
ATOM 5451 O O . ALA A 1 674 ? 9.914 48 24.312 1 79.81 674 ALA A O 1
ATOM 5452 N N . CYS A 1 675 ? 10.258 47.781 22.125 1 74.06 675 CYS A N 1
ATOM 5453 C CA . CYS A 1 675 ? 9.875 49.156 21.859 1 74.06 675 CYS A CA 1
ATOM 5454 C C . CYS A 1 675 ? 8.367 49.344 21.984 1 74.06 675 CYS A C 1
ATOM 5456 O O . CYS A 1 675 ? 7.91 50.375 22.5 1 74.06 675 CYS A O 1
ATOM 5458 N N . CYS A 1 676 ? 7.578 48.375 21.453 1 66.06 676 CYS A N 1
ATOM 5459 C CA . CYS A 1 676 ? 6.121 48.469 21.531 1 66.06 676 CYS A CA 1
ATOM 5460 C C . CYS A 1 676 ? 5.633 48.406 22.969 1 66.06 676 CYS A C 1
ATOM 5462 O O . CYS A 1 676 ? 4.68 49.094 23.328 1 66.06 676 CYS A O 1
ATOM 5464 N N . LYS A 1 677 ? 6.129 47.562 23.781 1 60.66 677 LYS A N 1
ATOM 5465 C CA . LYS A 1 677 ? 5.75 47.469 25.188 1 60.66 677 LYS A CA 1
ATOM 5466 C C . LYS A 1 677 ? 5.941 48.812 25.891 1 60.66 677 LYS A C 1
ATOM 5468 O O . LYS A 1 677 ? 5.113 49.219 26.719 1 60.66 677 LYS A O 1
ATOM 5473 N N . ARG A 1 678 ? 6.887 49.469 25.5 1 49.53 678 ARG A N 1
ATOM 5474 C CA . ARG A 1 678 ? 7.137 50.781 26.078 1 49.53 678 ARG A CA 1
ATOM 5475 C C . ARG A 1 678 ? 6.055 51.781 25.672 1 49.53 678 ARG A C 1
ATOM 5477 O O . ARG A 1 678 ? 5.617 52.594 26.484 1 49.53 678 ARG A O 1
ATOM 5484 N N . LYS A 1 679 ? 5.523 51.531 24.5 1 49.88 679 LYS A N 1
ATOM 5485 C CA . LYS A 1 679 ? 4.488 52.438 24.016 1 49.88 679 LYS A CA 1
ATOM 5486 C C . LYS A 1 679 ? 3.141 52.125 24.656 1 49.88 679 LYS A C 1
ATOM 5488 O O . LYS A 1 679 ? 2.383 53.062 25 1 49.88 679 LYS A O 1
ATOM 5493 N N . ILE A 1 680 ? 2.801 50.812 24.781 1 51.16 680 ILE A N 1
ATOM 5494 C CA . ILE A 1 680 ? 1.534 50.406 25.375 1 51.16 680 ILE A CA 1
ATOM 5495 C C . ILE A 1 680 ? 1.494 50.812 26.844 1 51.16 680 ILE A C 1
ATOM 5497 O O . ILE A 1 680 ? 0.474 51.312 27.328 1 51.16 680 ILE A O 1
ATOM 5501 N N . THR A 1 681 ? 2.586 50.562 27.547 1 46.81 681 THR A N 1
ATOM 5502 C CA . THR A 1 681 ? 2.658 51 28.938 1 46.81 681 THR A CA 1
ATOM 5503 C C . THR A 1 681 ? 2.469 52.5 29.047 1 46.81 681 THR A C 1
ATOM 5505 O O . THR A 1 681 ? 1.824 53 29.969 1 46.81 681 THR A O 1
ATOM 5508 N N . LYS A 1 682 ? 2.906 53.188 28.078 1 46.09 682 LYS A N 1
ATOM 5509 C CA . LYS A 1 682 ? 2.725 54.625 28.078 1 46.09 682 LYS A CA 1
ATOM 5510 C C . LYS A 1 682 ? 1.267 55 27.812 1 46.09 682 LYS A C 1
ATOM 5512 O O . LYS A 1 682 ? 0.733 55.938 28.438 1 46.09 682 LYS A O 1
ATOM 5517 N N . LYS A 1 683 ? 0.683 54.281 26.875 1 46.19 683 LYS A N 1
ATOM 5518 C CA . LYS A 1 683 ? -0.71 54.594 26.562 1 46.19 683 LYS A CA 1
ATOM 5519 C C . LYS A 1 683 ? -1.63 54.219 27.719 1 46.19 683 LYS A C 1
ATOM 5521 O O . LYS A 1 683 ? -2.555 54.969 28.047 1 46.19 683 LYS A O 1
ATOM 5526 N N . TRP A 1 684 ? -1.462 53.031 28.281 1 45.91 684 TRP A N 1
ATOM 5527 C CA . TRP A 1 684 ? -2.279 52.656 29.438 1 45.91 684 TRP A CA 1
ATOM 5528 C C . TRP A 1 684 ? -2.021 53.594 30.609 1 45.91 684 TRP A C 1
ATOM 5530 O O . TRP A 1 684 ? -2.949 53.969 31.328 1 45.91 684 TRP A O 1
ATOM 5540 N N . ARG A 1 685 ? -0.818 54.125 30.812 1 41.72 685 ARG A N 1
ATOM 5541 C CA . ARG A 1 685 ? -0.516 55.094 31.844 1 41.72 685 ARG A CA 1
ATOM 5542 C C . ARG A 1 685 ? -1.194 56.438 31.547 1 41.72 685 ARG A C 1
ATOM 5544 O O . ARG A 1 685 ? -1.677 57.125 32.438 1 41.72 685 ARG A O 1
ATOM 5551 N N . LYS A 1 686 ? -1.154 56.812 30.344 1 42.72 686 LYS A N 1
ATOM 5552 C CA . LYS A 1 686 ? -1.824 58.062 29.984 1 42.72 686 LYS A CA 1
ATOM 5553 C C . LYS A 1 686 ? -3.336 57.938 30.141 1 42.72 686 LYS A C 1
ATOM 5555 O O . LYS A 1 686 ? -4.004 58.906 30.531 1 42.72 686 LYS A O 1
ATOM 5560 N N . ALA A 1 687 ? -3.84 56.75 29.781 1 41.12 687 ALA A N 1
ATOM 5561 C CA . ALA A 1 687 ? -5.277 56.562 29.969 1 41.12 687 ALA A CA 1
ATOM 5562 C C . ALA A 1 687 ? -5.648 56.562 31.453 1 41.12 687 ALA A C 1
ATOM 5564 O O . ALA A 1 687 ? -6.73 57.031 31.812 1 41.12 687 ALA A O 1
ATOM 5565 N N . LYS A 1 688 ? -4.816 56.219 32.344 1 36.44 688 LYS A N 1
ATOM 5566 C CA . LYS A 1 688 ? -5.113 56.281 33.75 1 36.44 688 LYS A CA 1
ATOM 5567 C C . LYS A 1 688 ? -4.969 57.719 34.281 1 36.44 688 LYS A C 1
ATOM 5569 O O . LYS A 1 688 ? -5.59 58.094 35.281 1 36.44 688 LYS A O 1
ATOM 5574 N N . ILE A 1 689 ? -3.975 58.562 33.844 1 36.53 689 ILE A N 1
ATOM 5575 C CA . ILE A 1 689 ? -3.766 59.875 34.438 1 36.53 689 ILE A CA 1
ATOM 5576 C C . ILE A 1 689 ? -4.797 60.844 33.906 1 36.53 689 ILE A C 1
ATOM 5578 O O . ILE A 1 689 ? -4.734 62.062 34.188 1 36.53 689 ILE A O 1
ATOM 5582 N N . ALA A 1 690 ? -5.66 60.5 32.938 1 33.22 690 ALA A N 1
ATOM 5583 C CA . ALA A 1 690 ? -6.605 61.562 32.656 1 33.22 690 ALA A CA 1
ATOM 5584 C C . ALA A 1 690 ? -7.43 61.938 33.875 1 33.22 690 ALA A C 1
ATOM 5586 O O . ALA A 1 690 ? -8.086 61.062 34.469 1 33.22 690 ALA A O 1
ATOM 5587 N N . PRO A 1 691 ? -6.984 62.938 34.656 1 30.34 691 PRO A N 1
ATOM 5588 C CA . PRO A 1 691 ? -7.734 63.438 35.781 1 30.34 691 PRO A CA 1
ATOM 5589 C C . PRO A 1 691 ? -9.234 63.531 35.531 1 30.34 691 PRO A C 1
ATOM 5591 O O . PRO A 1 691 ? -9.656 63.781 34.406 1 30.34 691 PRO A O 1
ATOM 5594 N N . VAL A 1 692 ? -9.969 62.812 36.188 1 31.69 692 VAL A N 1
ATOM 5595 C CA . VAL A 1 692 ? -11.398 63.094 36.281 1 31.69 692 VAL A CA 1
ATOM 5596 C C . VAL A 1 692 ? -11.641 64.562 36.531 1 31.69 692 VAL A C 1
ATOM 5598 O O . VAL A 1 692 ? -11.281 65.125 37.562 1 31.69 692 VAL A O 1
ATOM 5601 N N . LYS A 1 693 ? -11.383 65.5 35.625 1 28.73 693 LYS A N 1
ATOM 5602 C CA . LYS A 1 693 ? -11.859 66.812 35.812 1 28.73 693 LYS A CA 1
ATOM 5603 C C . LYS A 1 693 ? -13.25 66.875 36.438 1 28.73 693 LYS A C 1
ATOM 5605 O O . LYS A 1 693 ? -14.172 66.188 35.906 1 28.73 693 LYS A O 1
ATOM 5610 N N . GLU A 1 694 ? -13.281 67.125 37.656 1 27.31 694 GLU A N 1
ATOM 5611 C CA . GLU A 1 694 ? -14.453 67.562 38.406 1 27.31 694 GLU A CA 1
ATOM 5612 C C . GLU A 1 694 ? -15.18 68.688 37.656 1 27.31 694 GLU A C 1
ATOM 5614 O O . GLU A 1 694 ? -14.625 69.75 37.438 1 27.31 694 GLU A O 1
ATOM 5619 N N . ASN A 1 695 ? -15.938 68.312 36.656 1 25.08 695 ASN A N 1
ATOM 5620 C CA . ASN A 1 695 ? -16.938 69.25 36.125 1 25.08 695 ASN A CA 1
ATOM 5621 C C . ASN A 1 695 ? -17.75 69.938 37.219 1 25.08 695 ASN A C 1
ATOM 5623 O O . ASN A 1 695 ? -18.703 69.375 37.719 1 25.08 695 ASN A O 1
ATOM 5627 N N . LYS A 1 696 ? -17.094 70.5 38.156 1 24.03 696 LYS A N 1
ATOM 5628 C CA . LYS A 1 696 ? -17.859 71.375 39.031 1 24.03 696 LYS A CA 1
ATOM 5629 C C . LYS A 1 696 ? -18.75 72.312 38.219 1 24.03 696 LYS A C 1
ATOM 5631 O O . LYS A 1 696 ? -19.906 72.562 38.562 1 24.03 696 LYS A O 1
ATOM 5636 N N . GLU A 1 697 ? -18.219 73.375 37.625 1 22.69 697 GLU A N 1
ATOM 5637 C CA . GLU A 1 697 ? -18.844 74.688 37.406 1 22.69 697 GLU A CA 1
ATOM 5638 C C . GLU A 1 697 ? -19.844 74.625 36.281 1 22.69 697 GLU A C 1
ATOM 5640 O O . GLU A 1 697 ? -20.406 75.625 35.875 1 22.69 697 GLU A O 1
ATOM 5645 N N . ILE A 1 698 ? -19.891 73.625 35.438 1 22.62 698 ILE A N 1
ATOM 5646 C CA . ILE A 1 698 ? -20.906 73.938 34.438 1 22.62 698 ILE A CA 1
ATOM 5647 C C . ILE A 1 698 ? -22.281 73.938 35.125 1 22.62 698 ILE A C 1
ATOM 5649 O O . ILE A 1 698 ? -23.188 73.25 34.719 1 22.62 698 ILE A O 1
ATOM 5653 N N . HIS A 1 699 ? -22.469 74.188 36.469 1 20.22 699 HIS A N 1
ATOM 5654 C CA . HIS A 1 699 ? -23.906 74.25 36.75 1 20.22 699 HIS A CA 1
ATOM 5655 C C . HIS A 1 699 ? -24.594 75.188 35.781 1 20.22 699 HIS A C 1
ATOM 5657 O O . HIS A 1 699 ? -25.75 75 35.438 1 20.22 699 HIS A O 1
ATOM 5663 N N . GLN A 1 700 ? -24.234 76.438 35.938 1 18.06 700 GLN A N 1
ATOM 5664 C CA . GLN A 1 700 ? -25.234 77.5 35.969 1 18.06 700 GLN A CA 1
ATOM 5665 C C . GLN A 1 700 ? -25.812 77.75 34.562 1 18.06 700 GLN A C 1
ATOM 5667 O O . GLN A 1 700 ? -27.031 77.875 34.406 1 18.06 700 GLN A O 1
ATOM 5672 N N . ASP A 1 701 ? -25.141 78.562 33.812 1 18.2 701 ASP A N 1
ATOM 5673 C CA . ASP A 1 701 ? -25.922 79.562 33.094 1 18.2 701 ASP A CA 1
ATOM 5674 C C . ASP A 1 701 ? -26.672 79 31.906 1 18.2 701 ASP A C 1
ATOM 5676 O O . ASP A 1 701 ? -27.797 79.375 31.609 1 18.2 701 ASP A O 1
ATOM 5680 N N . HIS A 1 702 ? -25.859 78.562 30.922 1 19.84 702 HIS A N 1
ATOM 5681 C CA . HIS A 1 702 ? -26.594 78.938 29.703 1 19.84 702 HIS A CA 1
ATOM 5682 C C . HIS A 1 702 ? -27.781 78 29.484 1 19.84 702 HIS A C 1
ATOM 5684 O O . HIS A 1 702 ? -27.578 76.75 29.266 1 19.84 702 HIS A O 1
ATOM 5690 N N . ILE A 1 703 ? -28.969 78.125 30.438 1 18.16 703 ILE A N 1
ATOM 5691 C CA . ILE A 1 703 ? -30.312 77.562 30.281 1 18.16 703 ILE A CA 1
ATOM 5692 C C . ILE A 1 703 ? -30.625 77.375 28.797 1 18.16 703 ILE A C 1
ATOM 5694 O O . ILE A 1 703 ? -31.062 76.25 28.391 1 18.16 703 ILE A O 1
ATOM 5698 N N . GLN A 1 704 ? -30.922 78.5 28.219 1 16.2 704 GLN A N 1
ATOM 5699 C CA . GLN A 1 704 ? -32.156 78.75 27.484 1 16.2 704 GLN A CA 1
ATOM 5700 C C . GLN A 1 704 ? -32.125 78.125 26.094 1 16.2 704 GLN A C 1
ATOM 5702 O O . GLN A 1 704 ? -33.156 77.625 25.641 1 16.2 704 GLN A O 1
ATOM 5707 N N . THR A 1 705 ? -31.141 78.625 25.312 1 17.31 705 THR A N 1
ATOM 5708 C CA . THR A 1 705 ? -31.766 79.062 24.078 1 17.31 705 THR A CA 1
ATOM 5709 C C . THR A 1 705 ? -32.219 77.875 23.219 1 17.31 705 THR A C 1
ATOM 5711 O O . THR A 1 705 ? -31.422 77 22.969 1 17.31 705 THR A O 1
ATOM 5714 N N . ASP A 1 706 ? -33.594 77.625 23.312 1 17.89 706 ASP A N 1
ATOM 5715 C CA . ASP A 1 706 ? -34.594 76.875 22.578 1 17.89 706 ASP A CA 1
ATOM 5716 C C . ASP A 1 706 ? -34.188 76.75 21.094 1 17.89 706 ASP A C 1
ATOM 5718 O O . ASP A 1 706 ? -34.219 77.75 20.375 1 17.89 706 ASP A O 1
ATOM 5722 N N . MET A 1 707 ? -32.906 76.5 20.906 1 18.31 707 MET A N 1
ATOM 5723 C CA . MET A 1 707 ? -32.844 76.625 19.453 1 18.31 707 MET A CA 1
ATOM 5724 C C . MET A 1 707 ? -34.094 76 18.812 1 18.31 707 MET A C 1
ATOM 5726 O O . MET A 1 707 ? -34.406 74.812 19 1 18.31 707 MET A O 1
ATOM 5730 N N . TYR A 1 708 ? -35.156 76.938 18.734 1 17.53 708 TYR A N 1
ATOM 5731 C CA . TYR A 1 708 ? -36.375 76.938 17.953 1 17.53 708 TYR A CA 1
ATOM 5732 C C . TYR A 1 708 ? -36.188 76.25 16.609 1 17.53 708 TYR A C 1
ATOM 5734 O O . TYR A 1 708 ? -35.562 76.812 15.695 1 17.53 708 TYR A O 1
ATOM 5742 N N . VAL A 1 709 ? -35.25 75.25 16.547 1 17.27 709 VAL A N 1
ATOM 5743 C CA . VAL A 1 709 ? -35.531 74.938 15.148 1 17.27 709 VAL A CA 1
ATOM 5744 C C . VAL A 1 709 ? -37.031 74.812 14.945 1 17.27 709 VAL A C 1
ATOM 5746 O O . VAL A 1 709 ? -37.688 74 15.617 1 17.27 709 VAL A O 1
ATOM 5749 N N . GLU A 1 710 ? -37.688 75.875 14.703 1 15.77 710 GLU A N 1
ATOM 5750 C CA . GLU A 1 710 ? -39 76.188 14.188 1 15.77 710 GLU A CA 1
ATOM 5751 C C . GLU A 1 710 ? -39.531 75.125 13.266 1 15.77 710 GLU A C 1
ATOM 5753 O O . GLU A 1 710 ? -39.156 75.062 12.086 1 15.77 710 GLU A O 1
ATOM 5758 N N . LEU A 1 711 ? -39.156 73.812 13.57 1 15.63 711 LEU A N 1
ATOM 5759 C CA . LEU A 1 711 ? -40.156 73.062 12.789 1 15.63 711 LEU A CA 1
ATOM 5760 C C . LEU A 1 711 ? -41.531 73.625 13.055 1 15.63 711 LEU A C 1
ATOM 5762 O O . LEU A 1 711 ? -41.938 73.812 14.211 1 15.63 711 LEU A O 1
ATOM 5766 N N . ASP A 1 712 ? -42.094 74.375 12.273 1 16.12 712 ASP A N 1
ATOM 5767 C CA . ASP A 1 712 ? -43.312 75.062 11.828 1 16.12 712 ASP A CA 1
ATOM 5768 C C . ASP A 1 712 ? -44.562 74.312 12.25 1 16.12 712 ASP A C 1
ATOM 5770 O O . ASP A 1 712 ? -44.5 73.062 12.484 1 16.12 712 ASP A O 1
ATOM 5774 N N . ASP A 1 713 ? -45.656 74.938 12.266 1 15.3 713 ASP A N 1
ATOM 5775 C CA . ASP A 1 713 ? -47.031 75.062 12.789 1 15.3 713 ASP A CA 1
ATOM 5776 C C . ASP A 1 713 ? -47.781 73.75 12.602 1 15.3 713 ASP A C 1
ATOM 5778 O O . ASP A 1 713 ? -48.656 73.375 13.398 1 15.3 713 ASP A O 1
ATOM 5782 N N . LYS A 1 714 ? -47.844 73.125 11.367 1 16.98 714 LYS A N 1
ATOM 5783 C CA . LYS A 1 714 ? -49.25 73.062 10.992 1 16.98 714 LYS A CA 1
ATOM 5784 C C . LYS A 1 714 ? -49.969 71.938 11.75 1 16.98 714 LYS A C 1
ATOM 5786 O O . LYS A 1 714 ? -51.031 72.188 12.328 1 16.98 714 LYS A O 1
ATOM 5791 N N . ASN A 1 715 ? -50.125 70.625 11.242 1 15.8 715 ASN A N 1
ATOM 5792 C CA . ASN A 1 715 ? -51.438 70 11.352 1 15.8 715 ASN A CA 1
ATOM 5793 C C . ASN A 1 715 ? -51.594 69.25 12.656 1 15.8 715 ASN A C 1
ATOM 5795 O O . ASN A 1 715 ? -50.844 68.312 12.914 1 15.8 715 ASN A O 1
ATOM 5799 N N . CYS A 1 716 ? -52 69.812 13.883 1 14.74 716 CYS A N 1
ATOM 5800 C CA . CYS A 1 716 ? -52.344 69.562 15.266 1 14.74 716 CYS A CA 1
ATOM 5801 C C . CYS A 1 716 ? -53.312 68.375 15.359 1 14.74 716 CYS A C 1
ATOM 5803 O O . CYS A 1 716 ? -53.656 67.938 16.453 1 14.74 716 CYS A O 1
ATOM 5805 N N . ASP A 1 717 ? -54.219 68 14.453 1 14.69 717 ASP A N 1
ATOM 5806 C CA . ASP A 1 717 ? -55.594 67.875 14.961 1 14.69 717 ASP A CA 1
ATOM 5807 C C . ASP A 1 717 ? -55.688 66.875 16.078 1 14.69 717 ASP A C 1
ATOM 5809 O O . ASP A 1 717 ? -54.781 66.062 16.281 1 14.69 717 ASP A O 1
ATOM 5813 N N . ALA A 1 718 ? -56.906 65.938 16.125 1 14.81 718 ALA A N 1
ATOM 5814 C CA . ALA A 1 718 ? -58.188 65.812 16.812 1 14.81 718 ALA A CA 1
ATOM 5815 C C . ALA A 1 718 ? -58.219 64.625 17.75 1 14.81 718 ALA A C 1
ATOM 5817 O O . ALA A 1 718 ? -58.688 64.688 18.891 1 14.81 718 ALA A O 1
ATOM 5818 N N . ILE A 1 719 ? -58.031 63.156 17.547 1 15.8 719 ILE A N 1
ATOM 5819 C CA . ILE A 1 719 ? -59.312 62.5 17.797 1 15.8 719 ILE A CA 1
ATOM 5820 C C . ILE A 1 719 ? -59.438 62.156 19.281 1 15.8 719 ILE A C 1
ATOM 5822 O O . ILE A 1 719 ? -58.438 61.688 19.891 1 15.8 719 ILE A O 1
ATOM 5826 N N . ARG A 1 720 ? -60.656 62.094 20.016 1 14.59 720 ARG A N 1
ATOM 5827 C CA . ARG A 1 720 ? -61.438 62.312 21.219 1 14.59 720 ARG A CA 1
ATOM 5828 C C . ARG A 1 720 ? -61.5 61.031 22.078 1 14.59 720 ARG A C 1
ATOM 5830 O O . ARG A 1 720 ? -61.594 61.094 23.297 1 14.59 720 ARG A O 1
ATOM 5837 N N . ILE A 1 721 ? -61.594 59.625 21.719 1 15.29 721 ILE A N 1
ATOM 5838 C CA . ILE A 1 721 ? -62.844 59.094 22.266 1 15.29 721 ILE A CA 1
ATOM 5839 C C . ILE A 1 721 ? -62.719 58.938 23.781 1 15.29 721 ILE A C 1
ATOM 5841 O O . ILE A 1 721 ? -61.625 58.812 24.312 1 15.29 721 ILE A O 1
ATOM 5845 N N . GLY A 1 722 ? -63.844 58.25 24.422 1 14.83 722 GLY A N 1
ATOM 5846 C CA . GLY A 1 722 ? -64.75 58.375 25.516 1 14.83 722 GLY A CA 1
ATOM 5847 C C . GLY A 1 722 ? -64.312 57.688 26.797 1 14.83 722 GLY A C 1
ATOM 5848 O O . GLY A 1 722 ? -63.312 56.938 26.766 1 14.83 722 GLY A O 1
ATOM 5849 N N . GLN A 1 723 ? -65.188 57.562 27.953 1 14.8 723 GLN A N 1
ATOM 5850 C CA . GLN A 1 723 ? -65.438 57.781 29.375 1 14.8 723 GLN A CA 1
ATOM 5851 C C . GLN A 1 723 ? -65.312 56.5 30.188 1 14.8 723 GLN A C 1
ATOM 5853 O O . GLN A 1 723 ? -64.938 56.531 31.375 1 14.8 723 GLN A O 1
ATOM 5858 N N . ILE A 1 724 ? -65.625 55.156 29.844 1 15.23 724 ILE A N 1
ATOM 5859 C CA . ILE A 1 724 ? -66.625 54.625 30.719 1 15.23 724 ILE A CA 1
ATOM 5860 C C . ILE A 1 724 ? -66.062 54.375 32.094 1 15.23 724 ILE A C 1
ATOM 5862 O O . ILE A 1 724 ? -64.938 53.844 32.219 1 15.23 724 ILE A O 1
ATOM 5866 N N . LYS A 1 725 ? -66.812 54.5 33.125 1 15.08 725 LYS A N 1
ATOM 5867 C CA . LYS A 1 725 ? -66.938 54.906 34.531 1 15.08 725 LYS A CA 1
ATOM 5868 C C . LYS A 1 725 ? -66.5 53.75 35.469 1 15.08 725 LYS A C 1
ATOM 5870 O O . LYS A 1 725 ? -65.625 53.906 36.312 1 15.08 725 LYS A O 1
ATOM 5875 N N . GLU A 1 726 ? -67.562 52.906 36.094 1 15.62 726 GLU A N 1
ATOM 5876 C CA . GLU A 1 726 ? -68 53.031 37.469 1 15.62 726 GLU A CA 1
ATOM 5877 C C . GLU A 1 726 ? -67.188 52.125 38.406 1 15.62 726 GLU A C 1
ATOM 5879 O O . GLU A 1 726 ? -66.438 51.25 37.938 1 15.62 726 GLU A O 1
ATOM 5884 N N . GLU A 1 727 ? -67.938 51.125 39.438 1 15.92 727 GLU A N 1
ATOM 5885 C CA . GLU A 1 727 ? -68.438 51.094 40.812 1 15.92 727 GLU A CA 1
ATOM 5886 C C . GLU A 1 727 ? -67.688 50 41.625 1 15.92 727 GLU A C 1
ATOM 5888 O O . GLU A 1 727 ? -67.125 49.094 41.031 1 15.92 727 GLU A O 1
ATOM 5893 N N . ARG A 1 728 ? -68.188 49.656 43.094 1 16.53 728 ARG A N 1
ATOM 5894 C CA . ARG A 1 728 ? -67.875 49.531 44.5 1 16.53 728 ARG A CA 1
ATOM 5895 C C . ARG A 1 728 ? -67.625 48.094 44.906 1 16.53 728 ARG A C 1
ATOM 5897 O O . ARG A 1 728 ? -66.562 47.781 45.531 1 16.53 728 ARG A O 1
ATOM 5904 N N . ASP A 1 729 ? -68.625 47.219 45.281 1 15.46 729 ASP A N 1
ATOM 5905 C CA . ASP A 1 729 ? -69.125 46.719 46.562 1 15.46 729 ASP A CA 1
ATOM 5906 C C . ASP A 1 729 ? -68.562 45.344 46.875 1 15.46 729 ASP A C 1
ATOM 5908 O O . ASP A 1 729 ? -68 45.094 47.938 1 15.46 729 ASP A O 1
ATOM 5912 N N . THR A 1 730 ? -69.375 44.094 46.75 1 14.95 730 THR A N 1
ATOM 5913 C CA . THR A 1 730 ? -70.125 43.25 47.656 1 14.95 730 THR A CA 1
ATOM 5914 C C . THR A 1 730 ? -69.375 41.969 47.969 1 14.95 730 THR A C 1
ATOM 5916 O O . THR A 1 730 ? -69.125 41.625 49.125 1 14.95 730 THR A O 1
ATOM 5919 N N . ARG A 1 731 ? -70 40.5 47.656 1 15.34 731 ARG A N 1
ATOM 5920 C CA . ARG A 1 731 ? -70.625 39.406 48.406 1 15.34 731 ARG A CA 1
ATOM 5921 C C . ARG A 1 731 ? -69.625 38.281 48.656 1 15.34 731 ARG A C 1
ATOM 5923 O O . ARG A 1 731 ? -68.75 38.031 47.844 1 15.34 731 ARG A O 1
ATOM 5930 N N . SER A 1 732 ? -69.625 37.625 49.844 1 16.81 732 SER A N 1
ATOM 5931 C CA . SER A 1 732 ? -69.125 36.75 50.906 1 16.81 732 SER A CA 1
ATOM 5932 C C . SER A 1 732 ? -68.875 35.344 50.406 1 16.81 732 SER A C 1
ATOM 5934 O O . SER A 1 732 ? -67.812 34.781 50.625 1 16.81 732 SER A O 1
ATOM 5936 N N . GLN A 1 733 ? -69.875 34.469 50.031 1 15.15 733 GLN A N 1
ATOM 5937 C CA . GLN A 1 733 ? -70.375 33.25 50.656 1 15.15 733 GLN A CA 1
ATOM 5938 C C . GLN A 1 733 ? -69.688 32.031 50.062 1 15.15 733 GLN A C 1
ATOM 5940 O O . GLN A 1 733 ? -69.312 31.094 50.781 1 15.15 733 GLN A O 1
ATOM 5945 N N . ALA A 1 734 ? -70 31.5 48.719 1 14.85 734 ALA A N 1
ATOM 5946 C CA . ALA A 1 734 ? -70.562 30.156 48.562 1 14.85 734 ALA A CA 1
ATOM 5947 C C . ALA A 1 734 ? -69.438 29.109 48.469 1 14.85 734 ALA A C 1
ATOM 5949 O O . ALA A 1 734 ? -68.562 29.188 47.594 1 14.85 734 ALA A O 1
ATOM 5950 N N . ARG A 1 735 ? -69.188 28.234 49.531 1 16.89 735 ARG A N 1
ATOM 5951 C CA . ARG A 1 735 ? -68.375 27.156 50.125 1 16.89 735 ARG A CA 1
ATOM 5952 C C . ARG A 1 735 ? -68.25 26 49.125 1 16.89 735 ARG A C 1
ATOM 5954 O O . ARG A 1 735 ? -67.125 25.516 48.875 1 16.89 735 ARG A O 1
ATOM 5961 N N . ARG A 1 736 ? -69.312 25.031 49.031 1 16.55 736 ARG A N 1
ATOM 5962 C CA . ARG A 1 736 ? -69.438 23.641 49.469 1 16.55 736 ARG A CA 1
ATOM 5963 C C . ARG A 1 736 ? -69.062 22.672 48.344 1 16.55 736 ARG A C 1
ATOM 5965 O O . ARG A 1 736 ? -68.375 21.688 48.531 1 16.55 736 ARG A O 1
ATOM 5972 N N . SER A 1 737 ? -69.938 22.453 47.156 1 15.15 737 SER A N 1
ATOM 5973 C CA . SER A 1 737 ? -70.688 21.234 46.906 1 15.15 737 SER A CA 1
ATOM 5974 C C . SER A 1 737 ? -69.938 20.234 46.062 1 15.15 737 SER A C 1
ATOM 5976 O O . SER A 1 737 ? -69.938 19.031 46.312 1 15.15 737 SER A O 1
ATOM 5978 N N . PHE A 1 738 ? -69.562 20.344 44.625 1 15.67 738 PHE A N 1
ATOM 5979 C CA . PHE A 1 738 ? -70.125 19.391 43.688 1 15.67 738 PHE A CA 1
ATOM 5980 C C . PHE A 1 738 ? -69.25 18.141 43.625 1 15.67 738 PHE A C 1
ATOM 5982 O O . PHE A 1 738 ? -68 18.219 43.5 1 15.67 738 PHE A O 1
ATOM 5989 N N . GLU A 1 739 ? -69.812 16.812 43.875 1 17.38 739 GLU A N 1
ATOM 5990 C CA . GLU A 1 739 ? -69.75 15.359 44 1 17.38 739 GLU A CA 1
ATOM 5991 C C . GLU A 1 739 ? -69.188 14.719 42.75 1 17.38 739 GLU A C 1
ATOM 5993 O O . GLU A 1 739 ? -68.25 13.914 42.812 1 17.38 739 GLU A O 1
ATOM 5998 N N . ASN A 1 740 ? -69.938 14.344 41.531 1 15.7 740 ASN A N 1
ATOM 5999 C CA . ASN A 1 740 ? -70.438 13.109 40.938 1 15.7 740 ASN A CA 1
ATOM 6000 C C . ASN A 1 740 ? -69.625 12.711 39.719 1 15.7 740 ASN A C 1
ATOM 6002 O O . ASN A 1 740 ? -69.75 11.586 39.219 1 15.7 740 ASN A O 1
ATOM 6006 N N . SER A 1 741 ? -69.188 13.531 38.625 1 15.48 741 SER A N 1
ATOM 6007 C CA . SER A 1 741 ? -69.562 13.039 37.281 1 15.48 741 SER A CA 1
ATOM 6008 C C . SER A 1 741 ? -68.625 11.906 36.844 1 15.48 741 SER A C 1
ATOM 6010 O O . SER A 1 741 ? -67.5 11.867 37.219 1 15.48 741 SER A O 1
ATOM 6012 N N . GLU A 1 742 ? -69.188 10.867 35.844 1 16.78 742 GLU A N 1
ATOM 6013 C CA . GLU A 1 742 ? -69.25 9.555 35.219 1 16.78 742 GLU A CA 1
ATOM 6014 C C . GLU A 1 742 ? -68.125 9.32 34.25 1 16.78 742 GLU A C 1
ATOM 6016 O O . GLU A 1 742 ? -67.438 10.273 33.812 1 16.78 742 GLU A O 1
ATOM 6021 N N . LYS A 1 743 ? -68 7.918 33.5 1 18.89 743 LYS A N 1
ATOM 6022 C CA . LYS A 1 743 ? -67.312 6.766 32.906 1 18.89 743 LYS A CA 1
ATOM 6023 C C . LYS A 1 743 ? -67 7.016 31.422 1 18.89 743 LYS A C 1
ATOM 6025 O O . LYS A 1 743 ? -66.562 6.094 30.703 1 18.89 743 LYS A O 1
ATOM 6030 N N . VAL A 1 744 ? -67.062 8.188 30.688 1 16.39 744 VAL A N 1
ATOM 6031 C CA . VAL A 1 744 ? -67.312 8.117 29.25 1 16.39 744 VAL A CA 1
ATOM 6032 C C . VAL A 1 744 ? -66.125 7.48 28.547 1 16.39 744 VAL A C 1
ATOM 6034 O O . VAL A 1 744 ? -65 7.93 28.703 1 16.39 744 VAL A O 1
ATOM 6037 N N . LEU A 1 745 ? -66.312 6.145 27.828 1 17.33 745 LEU A N 1
ATOM 6038 C CA . LEU A 1 745 ? -65.812 4.973 27.094 1 17.33 745 LEU A CA 1
ATOM 6039 C C . LEU A 1 745 ? -65.312 5.363 25.719 1 17.33 745 LEU A C 1
ATOM 6041 O O . LEU A 1 745 ? -66.062 5.289 24.734 1 17.33 745 LEU A O 1
ATOM 6045 N N . CYS A 1 746 ? -64.75 6.59 25.375 1 16.64 746 CYS A N 1
ATOM 6046 C CA . CYS A 1 746 ? -64.625 6.926 23.953 1 16.64 746 CYS A CA 1
ATOM 6047 C C . CYS A 1 746 ? -63.656 6 23.25 1 16.64 746 CYS A C 1
ATOM 6049 O O . CYS A 1 746 ? -62.531 5.832 23.719 1 16.64 746 CYS A O 1
ATOM 6051 N N . LYS A 1 747 ? -64.125 5.031 22.312 1 18.2 747 LYS A N 1
ATOM 6052 C CA . LYS A 1 747 ? -63.844 3.924 21.406 1 18.2 747 LYS A CA 1
ATOM 6053 C C . LYS A 1 747 ? -62.844 4.348 20.344 1 18.2 747 LYS A C 1
ATOM 6055 O O . LYS A 1 747 ? -63.188 5.094 19.422 1 18.2 747 LYS A O 1
ATOM 6060 N N . LYS A 1 748 ? -61.562 4.738 20.641 1 17.73 748 LYS A N 1
ATOM 6061 C CA . LYS A 1 748 ? -60.469 5.328 19.844 1 17.73 748 LYS A CA 1
ATOM 6062 C C . LYS A 1 748 ? -60.062 4.391 18.719 1 17.73 748 LYS A C 1
ATOM 6064 O O . LYS A 1 748 ? -59.5 3.312 18.969 1 17.73 748 LYS A O 1
ATOM 6069 N N . ASP A 1 749 ? -60.875 4.324 17.531 1 18.92 749 ASP A N 1
ATOM 6070 C CA . ASP A 1 749 ? -60.812 3.582 16.266 1 18.92 749 ASP A CA 1
ATOM 6071 C C . ASP A 1 749 ? -59.469 3.773 15.562 1 18.92 749 ASP A C 1
ATOM 6073 O O . ASP A 1 749 ? -59.094 4.898 15.234 1 18.92 749 ASP A O 1
ATOM 6077 N N . GLY A 1 750 ? -58.375 3.117 15.922 1 18.47 750 GLY A N 1
ATOM 6078 C CA . GLY A 1 750 ? -56.938 3.168 15.766 1 18.47 750 GLY A CA 1
ATOM 6079 C C . GLY A 1 750 ? -56.469 2.941 14.336 1 18.47 750 GLY A C 1
ATOM 6080 O O . GLY A 1 750 ? -56.219 1.804 13.93 1 18.47 750 GLY A O 1
ATOM 6081 N N . LEU A 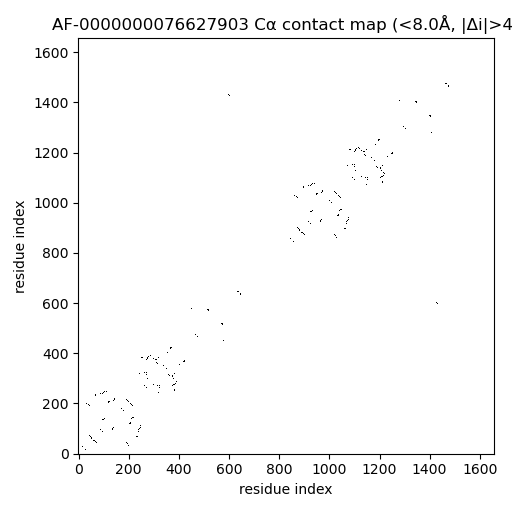1 751 ? -57.125 3.641 13.234 1 18.44 751 LEU A N 1
ATOM 6082 C CA . LEU A 1 751 ? -56.969 3.33 11.82 1 18.44 751 LEU A CA 1
ATOM 6083 C C . LEU A 1 751 ? -55.5 3.42 11.414 1 18.44 751 LEU A C 1
ATOM 6085 O O . LEU A 1 751 ? -54.844 4.457 11.602 1 18.44 751 LEU A O 1
ATOM 6089 N N . GLN A 1 752 ? -54.75 2.301 11.445 1 18.66 752 GLN A N 1
ATOM 6090 C CA . GLN A 1 752 ? -53.344 1.947 11.289 1 18.66 752 GLN A CA 1
ATOM 6091 C C . GLN A 1 752 ? -52.875 2.215 9.867 1 18.66 752 GLN A C 1
ATOM 6093 O O . GLN A 1 752 ? -53.156 1.437 8.953 1 18.66 752 GLN A O 1
ATOM 6098 N N . VAL A 1 753 ? -53.094 3.391 9.234 1 17.83 753 VAL A N 1
ATOM 6099 C CA . VAL A 1 753 ? -52.906 3.58 7.801 1 17.83 753 VAL A CA 1
ATOM 6100 C C . VAL A 1 753 ? -51.438 3.502 7.453 1 17.83 753 VAL A C 1
ATOM 6102 O O . VAL A 1 753 ? -50.625 4.336 7.895 1 17.83 753 VAL A O 1
ATOM 6105 N N . ALA A 1 754 ? -50.719 2.348 7.461 1 18.55 754 ALA A N 1
ATOM 6106 C CA . ALA A 1 754 ? -49.281 2.18 7.32 1 18.55 754 ALA A CA 1
ATOM 6107 C C . ALA A 1 754 ? -48.812 2.438 5.883 1 18.55 754 ALA A C 1
ATOM 6109 O O . ALA A 1 754 ? -49.125 1.649 4.984 1 18.55 754 ALA A O 1
ATOM 6110 N N . SER A 1 755 ? -49.125 3.529 5.121 1 18.31 755 SER A N 1
ATOM 6111 C CA . SER A 1 755 ? -48.969 3.66 3.678 1 18.31 755 SER A CA 1
ATOM 6112 C C . SER A 1 755 ? -47.5 3.736 3.291 1 18.31 755 SER A C 1
ATOM 6114 O O . SER A 1 755 ? -46.781 4.664 3.693 1 18.31 755 SER A O 1
ATOM 6116 N N . LYS A 1 756 ? -46.719 2.645 3.256 1 20.58 756 LYS A N 1
ATOM 6117 C CA . LYS A 1 756 ? -45.281 2.604 3.014 1 20.58 756 LYS A CA 1
ATOM 6118 C C . LYS A 1 756 ? -44.969 2.996 1.576 1 20.58 756 LYS A C 1
ATOM 6120 O O . LYS A 1 756 ? -45.5 2.4 0.631 1 20.58 756 LYS A O 1
ATOM 6125 N N . VAL A 1 757 ? -44.969 4.23 1.125 1 18.61 757 VAL A N 1
ATOM 6126 C CA . VAL A 1 757 ? -44.75 4.656 -0.254 1 18.61 757 VAL A CA 1
ATOM 6127 C C . VAL A 1 757 ? -43.281 4.477 -0.627 1 18.61 757 VAL A C 1
ATOM 6129 O O . VAL A 1 757 ? -42.406 5.031 0.028 1 18.61 757 VAL A O 1
ATOM 6132 N N . ASP A 1 758 ? -42.812 3.285 -1.063 1 20.5 758 ASP A N 1
ATOM 6133 C CA . ASP A 1 758 ? -41.438 2.965 -1.409 1 20.5 758 ASP A CA 1
ATOM 6134 C C . ASP A 1 758 ? -41 3.701 -2.676 1 20.5 758 ASP A C 1
ATOM 6136 O O . ASP A 1 758 ? -41.656 3.586 -3.719 1 20.5 758 ASP A O 1
ATOM 6140 N N . LEU A 1 759 ? -40.531 4.914 -2.598 1 19.38 759 LEU A N 1
ATOM 6141 C CA . LEU A 1 759 ? -40.188 5.785 -3.711 1 19.38 759 LEU A CA 1
ATOM 6142 C C . LEU A 1 759 ? -38.906 5.301 -4.383 1 19.38 759 LEU A C 1
ATOM 6144 O O . LEU A 1 759 ? -37.875 5.113 -3.723 1 19.38 759 LEU A O 1
ATOM 6148 N N . VAL A 1 760 ? -38.969 4.309 -5.324 1 20.44 760 VAL A N 1
ATOM 6149 C CA . VAL A 1 760 ? -37.812 3.689 -6 1 20.44 760 VAL A CA 1
ATOM 6150 C C . VAL A 1 760 ? -37.312 4.609 -7.109 1 20.44 760 VAL A C 1
ATOM 6152 O O . VAL A 1 760 ? -38.125 5.207 -7.84 1 20.44 760 VAL A O 1
ATOM 6155 N N . LEU A 1 761 ? -36.031 5.043 -7.031 1 19.86 761 LEU A N 1
ATOM 6156 C CA . LEU A 1 761 ? -35.312 5.945 -7.914 1 19.86 761 LEU A CA 1
ATOM 6157 C C . LEU A 1 761 ? -35.188 5.352 -9.312 1 19.86 761 LEU A C 1
ATOM 6159 O O . LEU A 1 761 ? -34.688 4.242 -9.477 1 19.86 761 LEU A O 1
ATOM 6163 N N . ALA A 1 762 ? -36.094 5.586 -10.242 1 22 762 ALA A N 1
ATOM 6164 C CA . ALA A 1 762 ? -36.125 5.113 -11.617 1 22 762 ALA A CA 1
ATOM 6165 C C . ALA A 1 762 ? -35 5.711 -12.43 1 22 762 ALA A C 1
ATOM 6167 O O . ALA A 1 762 ? -34.812 6.93 -12.484 1 22 762 ALA A O 1
ATOM 6168 N N . GLU A 1 763 ? -33.75 5.086 -12.469 1 22.31 763 GLU A N 1
ATOM 6169 C CA . GLU A 1 763 ? -32.594 5.562 -13.211 1 22.31 763 GLU A CA 1
ATOM 6170 C C . GLU A 1 763 ? -32.781 5.391 -14.719 1 22.31 763 GLU A C 1
ATOM 6172 O O . GLU A 1 763 ? -33.125 4.297 -15.18 1 22.31 763 GLU A O 1
ATOM 6177 N N . ASP A 1 764 ? -33.469 6.234 -15.367 1 22.11 764 ASP A N 1
ATOM 6178 C CA . ASP A 1 764 ? -33.781 6.125 -16.797 1 22.11 764 ASP A CA 1
ATOM 6179 C C . ASP A 1 764 ? -32.531 6.449 -17.641 1 22.11 764 ASP A C 1
ATOM 6181 O O . ASP A 1 764 ? -31.922 7.504 -17.469 1 22.11 764 ASP A O 1
ATOM 6185 N N . TYR A 1 765 ? -31.766 5.445 -18 1 23.27 765 TYR A N 1
ATOM 6186 C CA . TYR A 1 765 ? -30.578 5.574 -18.844 1 23.27 765 TYR A CA 1
ATOM 6187 C C . TYR A 1 765 ? -30.969 5.914 -20.281 1 23.27 765 TYR A C 1
ATOM 6189 O O . TYR A 1 765 ? -31.766 5.203 -20.891 1 23.27 765 TYR A O 1
ATOM 6197 N N . GLU A 1 766 ? -31.266 7.18 -20.516 1 22.05 766 GLU A N 1
ATOM 6198 C CA . GLU A 1 766 ? -31.562 7.52 -21.906 1 22.05 766 GLU A CA 1
ATOM 6199 C C . GLU A 1 766 ? -30.359 7.285 -22.812 1 22.05 766 GLU A C 1
ATOM 6201 O O . GLU A 1 766 ? -29.266 7.773 -22.531 1 22.05 766 GLU A O 1
ATOM 6206 N N . GLU A 1 767 ? -30.375 6.301 -23.625 1 25.25 767 GLU A N 1
ATOM 6207 C CA . GLU A 1 767 ? -29.438 5.797 -24.641 1 25.25 767 GLU A CA 1
ATOM 6208 C C . GLU A 1 767 ? -29.281 6.793 -25.781 1 25.25 767 GLU A C 1
ATOM 6210 O O . GLU A 1 767 ? -30.141 6.891 -26.656 1 25.25 767 GLU A O 1
ATOM 6215 N N . SER A 1 768 ? -28.891 8.094 -25.469 1 22.84 768 SER A N 1
ATOM 6216 C CA . SER A 1 768 ? -28.812 8.898 -26.672 1 22.84 768 SER A CA 1
ATOM 6217 C C . SER A 1 768 ? -27.734 8.383 -27.609 1 22.84 768 SER A C 1
ATOM 6219 O O . SER A 1 768 ? -26.625 8.047 -27.172 1 22.84 768 SER A O 1
ATOM 6221 N N . SER A 1 769 ? -28.016 7.934 -28.734 1 23.91 769 SER A N 1
ATOM 6222 C CA . SER A 1 769 ? -27.344 7.359 -29.906 1 23.91 769 SER A CA 1
ATOM 6223 C C . SER A 1 769 ? -26.281 8.312 -30.453 1 23.91 769 SER A C 1
ATOM 6225 O O . SER A 1 769 ? -25.578 7.977 -31.406 1 23.91 769 SER A O 1
ATOM 6227 N N . GLU A 1 770 ? -26.531 9.672 -30.266 1 23.14 770 GLU A N 1
ATOM 6228 C CA . GLU A 1 770 ? -25.906 10.344 -31.406 1 23.14 770 GLU A CA 1
ATOM 6229 C C . GLU A 1 770 ? -24.391 10.188 -31.391 1 23.14 770 GLU A C 1
ATOM 6231 O O . GLU A 1 770 ? -23.812 9.828 -30.359 1 23.14 770 GLU A O 1
ATOM 6236 N N . GLU A 1 771 ? -23.656 10.984 -32.375 1 24.83 771 GLU A N 1
ATOM 6237 C CA . GLU A 1 771 ? -22.359 11.242 -33 1 24.83 771 GLU A CA 1
ATOM 6238 C C . GLU A 1 771 ? -21.312 11.586 -31.938 1 24.83 771 GLU A C 1
ATOM 6240 O O . GLU A 1 771 ? -21.656 12.023 -30.828 1 24.83 771 GLU A O 1
ATOM 6245 N N . LEU A 1 772 ? -19.891 11.383 -32.281 1 24.12 772 LEU A N 1
ATOM 6246 C CA . LEU A 1 772 ? -18.609 11.336 -31.594 1 24.12 772 LEU A CA 1
ATOM 6247 C C . LEU A 1 772 ? -18.375 12.594 -30.75 1 24.12 772 LEU A C 1
ATOM 6249 O O . LEU A 1 772 ? -17.328 12.75 -30.125 1 24.12 772 LEU A O 1
ATOM 6253 N N . SER A 1 773 ? -18.938 13.766 -31.125 1 21.52 773 SER A N 1
ATOM 6254 C CA . SER A 1 773 ? -18.5 14.984 -30.469 1 21.52 773 SER A CA 1
ATOM 6255 C C . SER A 1 773 ? -18.609 14.875 -28.953 1 21.52 773 SER A C 1
ATOM 6257 O O . SER A 1 773 ? -19.469 14.148 -28.438 1 21.52 773 SER A O 1
ATOM 6259 N N . LEU A 1 774 ? -17.453 15.258 -28.188 1 23.25 774 LEU A N 1
ATOM 6260 C CA . LEU A 1 774 ? -17.188 15.203 -26.75 1 23.25 774 LEU A CA 1
ATOM 6261 C C . LEU A 1 774 ? -18.391 15.703 -25.953 1 23.25 774 LEU A C 1
ATOM 6263 O O . LEU A 1 774 ? -18.594 16.906 -25.812 1 23.25 774 LEU A O 1
ATOM 6267 N N . VAL A 1 775 ? -19.609 15.273 -26.391 1 22.91 775 VAL A N 1
ATOM 6268 C CA . VAL A 1 775 ? -20.828 15.898 -25.875 1 22.91 775 VAL A CA 1
ATOM 6269 C C . VAL A 1 775 ? -20.828 15.836 -24.344 1 22.91 775 VAL A C 1
ATOM 6271 O O . VAL A 1 775 ? -20.672 14.758 -23.766 1 22.91 775 VAL A O 1
ATOM 6274 N N . LEU A 1 776 ? -20.562 16.969 -23.766 1 21.31 776 LEU A N 1
ATOM 6275 C CA . LEU A 1 776 ? -20.625 17.328 -22.359 1 21.31 776 LEU A CA 1
ATOM 6276 C C . LEU A 1 776 ? -21.938 16.875 -21.734 1 21.31 776 LEU A C 1
ATOM 6278 O O . LEU A 1 776 ? -23.016 17.328 -22.141 1 21.31 776 LEU A O 1
ATOM 6282 N N . ARG A 1 777 ? -22.156 15.531 -21.766 1 23.25 777 ARG A N 1
ATOM 6283 C CA . ARG A 1 777 ? -23.422 14.977 -21.297 1 23.25 777 ARG A CA 1
ATOM 6284 C C . ARG A 1 777 ? -23.844 15.633 -19.984 1 23.25 777 ARG A C 1
ATOM 6286 O O . ARG A 1 777 ? -23.141 15.531 -18.969 1 23.25 777 ARG A O 1
ATOM 6293 N N . GLU A 1 778 ? -24.469 16.766 -20.219 1 20.05 778 GLU A N 1
ATOM 6294 C CA . GLU A 1 778 ? -25.078 17.516 -19.141 1 20.05 778 GLU A CA 1
ATOM 6295 C C . GLU A 1 778 ? -26.172 16.703 -18.453 1 20.05 778 GLU A C 1
ATOM 6297 O O . GLU A 1 778 ? -27.125 16.281 -19.094 1 20.05 778 GLU A O 1
ATOM 6302 N N . LYS A 1 779 ? -25.922 15.781 -17.656 1 21.84 779 LYS A N 1
ATOM 6303 C CA . LYS A 1 779 ? -26.922 15.062 -16.875 1 21.84 779 LYS A CA 1
ATOM 6304 C C . LYS A 1 779 ? -27.922 16.031 -16.234 1 21.84 779 LYS A C 1
ATOM 6306 O O . LYS A 1 779 ? -27.531 16.891 -15.445 1 21.84 779 LYS A O 1
ATOM 6311 N N . ARG A 1 780 ? -28.922 16.516 -17.109 1 19.98 780 ARG A N 1
ATOM 6312 C CA . ARG A 1 780 ? -29.984 17.375 -16.562 1 19.98 780 ARG A CA 1
ATOM 6313 C C . ARG A 1 780 ? -30.953 16.562 -15.719 1 19.98 780 ARG A C 1
ATOM 6315 O O . ARG A 1 780 ? -31.453 15.531 -16.156 1 19.98 780 ARG A O 1
ATOM 6322 N N . PHE A 1 781 ? -30.828 16.516 -14.492 1 18.44 781 PHE A N 1
ATOM 6323 C CA . PHE A 1 781 ? -31.766 15.977 -13.516 1 18.44 781 PHE A CA 1
ATOM 6324 C C . PHE A 1 781 ? -33.156 16.609 -13.688 1 18.44 781 PHE A C 1
ATOM 6326 O O . PHE A 1 781 ? -33.312 17.812 -13.477 1 18.44 781 PHE A O 1
ATOM 6333 N N . LYS A 1 782 ? -33.906 16.234 -14.781 1 20.81 782 LYS A N 1
ATOM 6334 C CA . LYS A 1 782 ? -35.281 16.781 -14.766 1 20.81 782 LYS A CA 1
ATOM 6335 C C . LYS A 1 782 ? -36.125 16.141 -13.672 1 20.81 782 LYS A C 1
ATOM 6337 O O . LYS A 1 782 ? -36.312 14.922 -13.656 1 20.81 782 LYS A O 1
ATOM 6342 N N . HIS A 1 783 ? -36.188 16.516 -12.461 1 19.75 783 HIS A N 1
ATOM 6343 C CA . HIS A 1 783 ? -36.938 16.172 -11.258 1 19.75 783 HIS A CA 1
ATOM 6344 C C . HIS A 1 783 ? -38.438 16.312 -11.477 1 19.75 783 HIS A C 1
ATOM 6346 O O . HIS A 1 783 ? -39.219 16.281 -10.523 1 19.75 783 HIS A O 1
ATOM 6352 N N . GLY A 1 784 ? -39.125 15.82 -12.5 1 20.83 784 GLY A N 1
ATOM 6353 C CA . GLY A 1 784 ? -40.562 16.078 -12.352 1 20.83 784 GLY A CA 1
ATOM 6354 C C . GLY A 1 784 ? -41.25 15.094 -11.422 1 20.83 784 GLY A C 1
ATOM 6355 O O . GLY A 1 784 ? -40.844 13.938 -11.305 1 20.83 784 GLY A O 1
ATOM 6356 N N . ILE A 1 785 ? -41.844 15.531 -10.25 1 19.34 785 ILE A N 1
ATOM 6357 C CA . ILE A 1 785 ? -42.688 14.914 -9.219 1 19.34 785 ILE A CA 1
ATOM 6358 C C . ILE A 1 785 ? -44.062 14.594 -9.789 1 19.34 785 ILE A C 1
ATOM 6360 O O . ILE A 1 785 ? -44.719 15.477 -10.344 1 19.34 785 ILE A O 1
ATOM 6364 N N . LYS A 1 786 ? -44.312 13.469 -10.336 1 20.98 786 LYS A N 1
ATOM 6365 C CA . LYS A 1 786 ? -45.688 13.195 -10.742 1 20.98 786 LYS A CA 1
ATOM 6366 C C . LYS A 1 786 ? -46.562 12.922 -9.523 1 20.98 786 LYS A C 1
ATOM 6368 O O . LYS A 1 786 ? -46.219 12.078 -8.688 1 20.98 786 LYS A O 1
ATOM 6373 N N . LEU A 1 787 ? -47.594 13.852 -9.148 1 18.7 787 LEU A N 1
ATOM 6374 C CA . LEU A 1 787 ? -48.625 14.008 -8.133 1 18.7 787 LEU A CA 1
ATOM 6375 C C . LEU A 1 787 ? -49.781 13.008 -8.352 1 18.7 787 LEU A C 1
ATOM 6377 O O . LEU A 1 787 ? -50.375 12.977 -9.422 1 18.7 787 LEU A O 1
ATOM 6381 N N . THR A 1 788 ? -49.656 11.797 -8 1 19.7 788 THR A N 1
ATOM 6382 C CA . THR A 1 788 ? -50.906 11.039 -8.109 1 19.7 788 THR A CA 1
ATOM 6383 C C . THR A 1 788 ? -51.906 11.492 -7.055 1 19.7 788 THR A C 1
ATOM 6385 O O . THR A 1 788 ? -51.594 11.57 -5.867 1 19.7 788 THR A O 1
ATOM 6388 N N . TYR A 1 789 ? -53.188 12.008 -7.426 1 19.8 789 TYR A N 1
ATOM 6389 C CA . TYR A 1 789 ? -54.344 12.656 -6.844 1 19.8 789 TYR A CA 1
ATOM 6390 C C . TYR A 1 789 ? -55.219 11.641 -6.113 1 19.8 789 TYR A C 1
ATOM 6392 O O . TYR A 1 789 ? -55.812 10.75 -6.738 1 19.8 789 TYR A O 1
ATOM 6400 N N . MET A 1 790 ? -54.969 10.93 -5.055 1 19.56 790 MET A N 1
ATOM 6401 C CA . MET A 1 790 ? -56.156 10.383 -4.418 1 19.56 790 MET A CA 1
ATOM 6402 C C . MET A 1 790 ? -57.156 11.492 -4.09 1 19.56 790 MET A C 1
ATOM 6404 O O . MET A 1 790 ? -56.75 12.57 -3.635 1 19.56 790 MET A O 1
ATOM 6408 N N . ALA A 1 791 ? -58.562 11.398 -4.449 1 20.97 791 ALA A N 1
ATOM 6409 C CA . ALA A 1 791 ? -59.781 12.164 -4.605 1 20.97 791 ALA A CA 1
ATOM 6410 C C . ALA A 1 791 ? -60.375 12.539 -3.248 1 20.97 791 ALA A C 1
ATOM 6412 O O . ALA A 1 791 ? -61.312 13.336 -3.168 1 20.97 791 ALA A O 1
ATOM 6413 N N . ASN A 1 792 ? -60.344 11.922 -2.127 1 21.73 792 ASN A N 1
ATOM 6414 C CA . ASN A 1 792 ? -61.438 12.352 -1.251 1 21.73 792 ASN A CA 1
ATOM 6415 C C . ASN A 1 792 ? -61.406 13.859 -1.021 1 21.73 792 ASN A C 1
ATOM 6417 O O . ASN A 1 792 ? -60.562 14.562 -1.568 1 21.73 792 ASN A O 1
ATOM 6421 N N . GLU A 1 793 ? -61.469 14.391 0.375 1 22.34 793 GLU A N 1
ATOM 6422 C CA . GLU A 1 793 ? -61.594 15.844 0.488 1 22.34 793 GLU A CA 1
ATOM 6423 C C . GLU A 1 793 ? -60.469 16.562 -0.243 1 22.34 793 GLU A C 1
ATOM 6425 O O . GLU A 1 793 ? -59.344 16.578 0.231 1 22.34 793 GLU A O 1
ATOM 6430 N N . THR A 1 794 ? -60.25 16.312 -1.449 1 24.06 794 THR A N 1
ATOM 6431 C CA . THR A 1 794 ? -59.719 17.156 -2.52 1 24.06 794 THR A CA 1
ATOM 6432 C C . THR A 1 794 ? -60.281 18.578 -2.41 1 24.06 794 THR A C 1
ATOM 6434 O O . THR A 1 794 ? -59.906 19.453 -3.182 1 24.06 794 THR A O 1
ATOM 6437 N N . GLY A 1 795 ? -61.375 18.688 -1.821 1 24.17 795 GLY A N 1
ATOM 6438 C CA . GLY A 1 795 ? -62.531 19.562 -1.954 1 24.17 795 GLY A CA 1
ATOM 6439 C C . GLY A 1 795 ? -62.281 20.969 -1.434 1 24.17 795 GLY A C 1
ATOM 6440 O O . GLY A 1 795 ? -62.562 21.953 -2.133 1 24.17 795 GLY A O 1
ATOM 6441 N N . ILE A 1 796 ? -62.406 21.094 -0.071 1 24.89 796 ILE A N 1
ATOM 6442 C CA . ILE A 1 796 ? -62.469 22.438 0.494 1 24.89 796 ILE A CA 1
ATOM 6443 C C . ILE A 1 796 ? -61.156 23.172 0.267 1 24.89 796 ILE A C 1
ATOM 6445 O O . ILE A 1 796 ? -61.125 24.312 -0.185 1 24.89 796 ILE A O 1
ATOM 6449 N N . VAL A 1 797 ? -60 22.562 0.798 1 23.64 797 VAL A N 1
ATOM 6450 C CA . VAL A 1 797 ? -58.906 23.5 0.636 1 23.64 797 VAL A CA 1
ATOM 6451 C C . VAL A 1 797 ? -58.438 23.516 -0.825 1 23.64 797 VAL A C 1
ATOM 6453 O O . VAL A 1 797 ? -57.75 24.438 -1.246 1 23.64 797 VAL A O 1
ATOM 6456 N N . ALA A 1 798 ? -58.781 22.609 -1.703 1 28.34 798 ALA A N 1
ATOM 6457 C CA . ALA A 1 798 ? -58.844 22.906 -3.133 1 28.34 798 ALA A CA 1
ATOM 6458 C C . ALA A 1 798 ? -59.719 24.125 -3.398 1 28.34 798 ALA A C 1
ATOM 6460 O O . ALA A 1 798 ? -59.406 24.938 -4.273 1 28.34 798 ALA A O 1
ATOM 6461 N N . GLY A 1 799 ? -60.75 24.359 -2.68 1 29.39 799 GLY A N 1
ATOM 6462 C CA . GLY A 1 799 ? -61.875 25.312 -2.668 1 29.39 799 GLY A CA 1
ATOM 6463 C C . GLY A 1 799 ? -61.469 26.719 -2.309 1 29.39 799 GLY A C 1
ATOM 6464 O O . GLY A 1 799 ? -61.906 27.688 -2.928 1 29.39 799 GLY A O 1
ATOM 6465 N N . ARG A 1 800 ? -60.625 26.875 -1.274 1 29.7 800 ARG A N 1
ATOM 6466 C CA . ARG A 1 800 ? -60.094 28.203 -0.999 1 29.7 800 ARG A CA 1
ATOM 6467 C C . ARG A 1 800 ? -59.062 28.609 -2.055 1 29.7 800 ARG A C 1
ATOM 6469 O O . ARG A 1 800 ? -58.875 29.797 -2.305 1 29.7 800 ARG A O 1
ATOM 6476 N N . ILE A 1 801 ? -58.5 27.766 -2.799 1 33 801 ILE A N 1
ATOM 6477 C CA . ILE A 1 801 ? -57.875 28.266 -4.023 1 33 801 ILE A CA 1
ATOM 6478 C C . ILE A 1 801 ? -58.938 28.953 -4.887 1 33 801 ILE A C 1
ATOM 6480 O O . ILE A 1 801 ? -58.719 30.062 -5.383 1 33 801 ILE A O 1
ATOM 6484 N N . LYS A 1 802 ? -59.938 28.266 -4.988 1 35.97 802 LYS A N 1
ATOM 6485 C CA . LYS A 1 802 ? -61.031 28.641 -5.855 1 35.97 802 LYS A CA 1
ATOM 6486 C C . LYS A 1 802 ? -61.781 29.844 -5.289 1 35.97 802 LYS A C 1
ATOM 6488 O O . LYS A 1 802 ? -62.156 30.75 -6.035 1 35.97 802 LYS A O 1
ATOM 6493 N N . ALA A 1 803 ? -62.062 30.031 -4.102 1 35.41 803 ALA A N 1
ATOM 6494 C CA . ALA A 1 803 ? -62.75 31.219 -3.598 1 35.41 803 ALA A CA 1
ATOM 6495 C C . ALA A 1 803 ? -61.812 32.438 -3.611 1 35.41 803 ALA A C 1
ATOM 6497 O O . ALA A 1 803 ? -62.25 33.562 -3.879 1 35.41 803 ALA A O 1
ATOM 6498 N N . ILE A 1 804 ? -60.531 32.312 -3.371 1 33.03 804 ILE A N 1
ATOM 6499 C CA . ILE A 1 804 ? -59.562 33.344 -3.639 1 33.03 804 ILE A CA 1
ATOM 6500 C C . ILE A 1 804 ? -59.312 33.469 -5.141 1 33.03 804 ILE A C 1
ATOM 6502 O O . ILE A 1 804 ? -59.25 34.562 -5.691 1 33.03 804 ILE A O 1
ATOM 6506 N N . GLU A 1 805 ? -59.375 32.469 -5.973 1 40.03 805 GLU A N 1
ATOM 6507 C CA . GLU A 1 805 ? -59.5 32.75 -7.402 1 40.03 805 GLU A CA 1
ATOM 6508 C C . GLU A 1 805 ? -60.781 33.469 -7.719 1 40.03 805 GLU A C 1
ATOM 6510 O O . GLU A 1 805 ? -60.844 34.344 -8.594 1 40.03 805 GLU A O 1
ATOM 6515 N N . GLU A 1 806 ? -61.875 33.25 -6.828 1 42.66 806 GLU A N 1
ATOM 6516 C CA . GLU A 1 806 ? -63.219 33.781 -7.047 1 42.66 806 GLU A CA 1
ATOM 6517 C C . GLU A 1 806 ? -63.438 35.062 -6.234 1 42.66 806 GLU A C 1
ATOM 6519 O O . GLU A 1 806 ? -64.562 35.625 -6.266 1 42.66 806 GLU A O 1
ATOM 6524 N N . GLY A 1 807 ? -62.844 36.125 -5.668 1 37.34 807 GLY A N 1
ATOM 6525 C CA . GLY A 1 807 ? -62.938 37.469 -5.129 1 37.34 807 GLY A CA 1
ATOM 6526 C C . GLY A 1 807 ? -63.312 37.5 -3.658 1 37.34 807 GLY A C 1
ATOM 6527 O O . GLY A 1 807 ? -63.75 38.531 -3.143 1 37.34 807 GLY A O 1
ATOM 6528 N N . ARG A 1 808 ? -63.562 36.719 -2.904 1 40.19 808 ARG A N 1
ATOM 6529 C CA . ARG A 1 808 ? -64.188 36.844 -1.582 1 40.19 808 ARG A CA 1
ATOM 6530 C C . ARG A 1 808 ? -63.094 37.156 -0.526 1 40.19 808 ARG A C 1
ATOM 6532 O O . ARG A 1 808 ? -63.438 37.562 0.587 1 40.19 808 ARG A O 1
ATOM 6539 N N . VAL A 1 809 ? -61.906 36.781 -0.5 1 41.69 809 VAL A N 1
ATOM 6540 C CA . VAL A 1 809 ? -61.062 37.406 0.525 1 41.69 809 VAL A CA 1
ATOM 6541 C C . VAL A 1 809 ? -60.031 38.281 -0.134 1 41.69 809 VAL A C 1
ATOM 6543 O O . VAL A 1 809 ? -59.469 37.938 -1.188 1 41.69 809 VAL A O 1
ATOM 6546 N N . ILE A 1 810 ? -59.781 39.688 0.054 1 36.94 810 ILE A N 1
ATOM 6547 C CA . ILE A 1 810 ? -59.094 40.844 -0.469 1 36.94 810 ILE A CA 1
ATOM 6548 C C . ILE A 1 810 ? -57.562 40.688 -0.308 1 36.94 810 ILE A C 1
ATOM 6550 O O . ILE A 1 810 ? -57.094 40.5 0.807 1 36.94 810 ILE A O 1
ATOM 6554 N N . PRO A 1 811 ? -56.844 40.438 -1.366 1 38.09 811 PRO A N 1
ATOM 6555 C CA . PRO A 1 811 ? -55.406 40.562 -1.594 1 38.09 811 PRO A CA 1
ATOM 6556 C C . PRO A 1 811 ? -54.875 41.969 -1.244 1 38.09 811 PRO A C 1
ATOM 6558 O O . PRO A 1 811 ? -55.625 42.938 -1.354 1 38.09 811 PRO A O 1
ATOM 6561 N N . THR A 1 812 ? -53.938 42.094 -0.338 1 40.91 812 THR A N 1
ATOM 6562 C CA . THR A 1 812 ? -53.594 43.5 -0.211 1 40.91 812 THR A CA 1
ATOM 6563 C C . THR A 1 812 ? -53.188 44.094 -1.56 1 40.91 812 THR A C 1
ATOM 6565 O O . THR A 1 812 ? -53.031 43.344 -2.543 1 40.91 812 THR A O 1
ATOM 6568 N N . GLU A 1 813 ? -52.656 45.281 -1.711 1 40.97 813 GLU A N 1
ATOM 6569 C CA . GLU A 1 813 ? -52.344 46 -2.93 1 40.97 813 GLU A CA 1
ATOM 6570 C C . GLU A 1 813 ? -51.219 45.344 -3.707 1 40.97 813 GLU A C 1
ATOM 6572 O O . GLU A 1 813 ? -51.312 45.188 -4.926 1 40.97 813 GLU A O 1
ATOM 6577 N N . GLN A 1 814 ? -50 45.25 -3.08 1 38.38 814 GLN A N 1
ATOM 6578 C CA . GLN A 1 814 ? -48.844 44.75 -3.811 1 38.38 814 GLN A CA 1
ATOM 6579 C C . GLN A 1 814 ? -48.969 43.25 -4.098 1 38.38 814 GLN A C 1
ATOM 6581 O O . GLN A 1 814 ? -48.469 42.781 -5.109 1 38.38 814 GLN A O 1
ATOM 6586 N N . GLU A 1 815 ? -49.719 42.531 -3.289 1 39.94 815 GLU A N 1
ATOM 6587 C CA . GLU A 1 815 ? -49.812 41.125 -3.652 1 39.94 815 GLU A CA 1
ATOM 6588 C C . GLU A 1 815 ? -50.438 40.938 -5.027 1 39.94 815 GLU A C 1
ATOM 6590 O O . GLU A 1 815 ? -50 40.094 -5.812 1 39.94 815 GLU A O 1
ATOM 6595 N N . ARG A 1 816 ? -51.438 41.844 -5.133 1 40.72 816 ARG A N 1
ATOM 6596 C CA . ARG A 1 816 ? -52.312 42.031 -6.297 1 40.72 816 ARG A CA 1
ATOM 6597 C C . ARG A 1 816 ? -51.469 42.375 -7.531 1 40.72 816 ARG A C 1
ATOM 6599 O O . ARG A 1 816 ? -51.688 41.812 -8.609 1 40.72 816 ARG A O 1
ATOM 6606 N N . LYS A 1 817 ? -50.531 43.344 -7.293 1 44 817 LYS A N 1
ATOM 6607 C CA . LYS A 1 817 ? -49.719 43.875 -8.391 1 44 817 LYS A CA 1
ATOM 6608 C C . LYS A 1 817 ? -48.781 42.781 -8.938 1 44 817 LYS A C 1
ATOM 6610 O O . LYS A 1 817 ? -48.688 42.594 -10.148 1 44 817 LYS A O 1
ATOM 6615 N N . ALA A 1 818 ? -48.094 42.281 -8.078 1 37.06 818 ALA A N 1
ATOM 6616 C CA . ALA A 1 818 ? -47.125 41.312 -8.555 1 37.06 818 ALA A CA 1
ATOM 6617 C C . ALA A 1 818 ? -47.781 40.094 -9.164 1 37.06 818 ALA A C 1
ATOM 6619 O O . ALA A 1 818 ? -47.281 39.531 -10.125 1 37.06 818 ALA A O 1
ATOM 6620 N N . LEU A 1 819 ? -48.875 39.719 -8.625 1 36.88 819 LEU A N 1
ATOM 6621 C CA . LEU A 1 819 ? -49.562 38.594 -9.258 1 36.88 819 LEU A CA 1
ATOM 6622 C C . LEU A 1 819 ? -50 38.969 -10.68 1 36.88 819 LEU A C 1
ATOM 6624 O O . LEU A 1 819 ? -49.844 38.188 -11.602 1 36.88 819 LEU A O 1
ATOM 6628 N N . MET A 1 820 ? -50.469 40.156 -10.766 1 42.94 820 MET A N 1
ATOM 6629 C CA . MET A 1 820 ? -50.969 40.688 -12.031 1 42.94 820 MET A CA 1
ATOM 6630 C C . MET A 1 820 ? -49.844 40.719 -13.07 1 42.94 820 MET A C 1
ATOM 6632 O O . MET A 1 820 ? -50.062 40.375 -14.234 1 42.94 820 MET A O 1
ATOM 6636 N N . ASP A 1 821 ? -48.656 41.125 -12.641 1 40.91 821 ASP A N 1
ATOM 6637 C CA . ASP A 1 821 ? -47.562 41.156 -13.609 1 40.91 821 ASP A CA 1
ATOM 6638 C C . ASP A 1 821 ? -47.156 39.75 -14.047 1 40.91 821 ASP A C 1
ATOM 6640 O O . ASP A 1 821 ? -46.875 39.5 -15.219 1 40.91 821 ASP A O 1
ATOM 6644 N N . TYR A 1 822 ? -47.281 38.875 -13.172 1 38.53 822 TYR A N 1
ATOM 6645 C CA . TYR A 1 822 ? -46.906 37.5 -13.523 1 38.53 822 TYR A CA 1
ATOM 6646 C C . TYR A 1 822 ? -47.812 36.969 -14.625 1 38.53 822 TYR A C 1
ATOM 6648 O O . TYR A 1 822 ? -47.312 36.406 -15.609 1 38.53 822 TYR A O 1
ATOM 6656 N N . ILE A 1 823 ? -49.094 37.219 -14.484 1 37.25 823 ILE A N 1
ATOM 6657 C CA . ILE A 1 823 ? -50.094 36.844 -15.445 1 37.25 823 ILE A CA 1
ATOM 6658 C C . ILE A 1 823 ? -49.938 37.625 -16.75 1 37.25 823 ILE A C 1
ATOM 6660 O O . ILE A 1 823 ? -50 37.031 -17.828 1 37.25 823 ILE A O 1
ATOM 6664 N N . LYS A 1 824 ? -49.656 38.844 -16.672 1 39.5 824 LYS A N 1
ATOM 6665 C CA . LYS A 1 824 ? -49.531 39.656 -17.859 1 39.5 824 LYS A CA 1
ATOM 6666 C C . LYS A 1 824 ? -48.438 39.125 -18.781 1 39.5 824 LYS A C 1
ATOM 6668 O O . LYS A 1 824 ? -48.625 39.062 -20 1 39.5 824 LYS A O 1
ATOM 6673 N N . LYS A 1 825 ? -47.312 38.812 -18.328 1 35.44 825 LYS A N 1
ATOM 6674 C CA . LYS A 1 825 ? -46.188 38.469 -19.219 1 35.44 825 LYS A CA 1
ATOM 6675 C C . LYS A 1 825 ? -46.344 37.031 -19.75 1 35.44 825 LYS A C 1
ATOM 6677 O O . LYS A 1 825 ? -46 36.75 -20.891 1 35.44 825 LYS A O 1
ATOM 6682 N N . ASN A 1 826 ? -46.875 36.062 -18.969 1 37.31 826 ASN A N 1
ATOM 6683 C CA . ASN A 1 826 ? -47 34.781 -19.641 1 37.31 826 ASN A CA 1
ATOM 6684 C C . ASN A 1 826 ? -48.25 34.719 -20.516 1 37.31 826 ASN A C 1
ATOM 6686 O O . ASN A 1 826 ? -48.438 33.75 -21.266 1 37.31 826 ASN A O 1
ATOM 6690 N N . CYS A 1 827 ? -49.156 35.594 -20.297 1 32.31 827 CYS A N 1
ATOM 6691 C CA . CYS A 1 827 ? -50.219 35.656 -21.281 1 32.31 827 CYS A CA 1
ATOM 6692 C C . CYS A 1 827 ? -49.875 36.594 -22.422 1 32.31 827 CYS A C 1
ATOM 6694 O O . CYS A 1 827 ? -50.531 36.594 -23.469 1 32.31 827 CYS A O 1
ATOM 6696 N N . ASN A 1 828 ? -48.938 37.562 -22.312 1 30.39 828 ASN A N 1
ATOM 6697 C CA . ASN A 1 828 ? -48.5 38.125 -23.578 1 30.39 828 ASN A CA 1
ATOM 6698 C C . ASN A 1 828 ? -47.562 37.188 -24.344 1 30.39 828 ASN A C 1
ATOM 6700 O O . ASN A 1 828 ? -46.469 37.594 -24.766 1 30.39 828 ASN A O 1
ATOM 6704 N N . MET B 1 1 ? 2.348 -49.969 -37.281 1 19.84 1 MET B N 1
ATOM 6705 C CA . MET B 1 1 ? 2.756 -48.938 -36.344 1 19.84 1 MET B CA 1
ATOM 6706 C C . MET B 1 1 ? 2.289 -47.562 -36.781 1 19.84 1 MET B C 1
ATOM 6708 O O . MET B 1 1 ? 2.826 -47 -37.75 1 19.84 1 MET B O 1
ATOM 6712 N N . ALA B 1 2 ? 1.068 -47.312 -36.656 1 25.05 2 ALA B N 1
ATOM 6713 C CA . ALA B 1 2 ? 0.574 -46.125 -37.344 1 25.05 2 ALA B CA 1
ATOM 6714 C C . ALA B 1 2 ? 1.354 -44.875 -36.938 1 25.05 2 ALA B C 1
ATOM 6716 O O . ALA B 1 2 ? 1.665 -44.688 -35.781 1 25.05 2 ALA B O 1
ATOM 6717 N N . GLU B 1 3 ? 2.33 -44.469 -37.75 1 24.83 3 GLU B N 1
ATOM 6718 C CA . GLU B 1 3 ? 3.148 -43.281 -37.75 1 24.83 3 GLU B CA 1
ATOM 6719 C C . GLU B 1 3 ? 2.387 -42.094 -37.125 1 24.83 3 GLU B C 1
ATOM 6721 O O . GLU B 1 3 ? 1.42 -41.625 -37.719 1 24.83 3 GLU B O 1
ATOM 6726 N N . ILE B 1 4 ? 2.094 -42.25 -35.844 1 30.98 4 ILE B N 1
ATOM 6727 C CA . ILE B 1 4 ? 1.508 -41.031 -35.25 1 30.98 4 ILE B CA 1
ATOM 6728 C C . ILE B 1 4 ? 2.326 -39.812 -35.656 1 30.98 4 ILE B C 1
ATOM 6730 O O . ILE B 1 4 ? 3.506 -39.719 -35.312 1 30.98 4 ILE B O 1
ATOM 6734 N N . GLU B 1 5 ? 2.176 -39.281 -36.844 1 28.91 5 GLU B N 1
ATOM 6735 C CA . GLU B 1 5 ? 2.771 -38.031 -37.312 1 28.91 5 GLU B CA 1
ATOM 6736 C C . GLU B 1 5 ? 2.869 -37 -36.188 1 28.91 5 GLU B C 1
ATOM 6738 O O . GLU B 1 5 ? 1.975 -36.906 -35.344 1 28.91 5 GLU B O 1
ATOM 6743 N N . PRO B 1 6 ? 4.078 -36.719 -35.781 1 33.06 6 PRO B N 1
ATOM 6744 C CA . PRO B 1 6 ? 4.258 -35.656 -34.812 1 33.06 6 PRO B CA 1
ATOM 6745 C C . PRO B 1 6 ? 3.242 -34.531 -34.969 1 33.06 6 PRO B C 1
ATOM 6747 O O . PRO B 1 6 ? 2.797 -34.25 -36.062 1 33.06 6 PRO B O 1
ATOM 6750 N N . ALA B 1 7 ? 2.387 -34.25 -34 1 34.62 7 ALA B N 1
ATOM 6751 C CA . ALA B 1 7 ? 1.337 -33.25 -33.969 1 34.62 7 ALA B CA 1
ATOM 6752 C C . ALA B 1 7 ? 1.831 -31.922 -34.594 1 34.62 7 ALA B C 1
ATOM 6754 O O . ALA B 1 7 ? 2.805 -31.344 -34.094 1 34.62 7 ALA B O 1
ATOM 6755 N N . GLN B 1 8 ? 1.844 -31.734 -35.938 1 30 8 GLN B N 1
ATOM 6756 C CA . GLN B 1 8 ? 2.131 -30.469 -36.594 1 30 8 GLN B CA 1
ATOM 6757 C C . GLN B 1 8 ? 1.45 -29.297 -35.875 1 30 8 GLN B C 1
ATOM 6759 O O . GLN B 1 8 ? 0.374 -29.469 -35.312 1 30 8 GLN B O 1
ATOM 6764 N N . PRO B 1 9 ? 2.23 -28.266 -35.5 1 34.59 9 PRO B N 1
ATOM 6765 C CA . PRO B 1 9 ? 1.581 -27.078 -34.938 1 34.59 9 PRO B CA 1
ATOM 6766 C C . PRO B 1 9 ? 0.298 -26.703 -35.688 1 34.59 9 PRO B C 1
ATOM 6768 O O . PRO B 1 9 ? 0.208 -26.875 -36.906 1 34.59 9 PRO B O 1
ATOM 6771 N N . ARG B 1 10 ? -0.828 -26.781 -35.125 1 35.25 10 ARG B N 1
ATOM 6772 C CA . ARG B 1 10 ? -2.1 -26.469 -35.75 1 35.25 10 ARG B CA 1
ATOM 6773 C C . ARG B 1 10 ? -2.002 -25.172 -36.562 1 35.25 10 ARG B C 1
ATOM 6775 O O . ARG B 1 10 ? -1.48 -24.172 -36.094 1 35.25 10 ARG B O 1
ATOM 6782 N N . SER B 1 11 ? -1.712 -25.25 -37.906 1 28.97 11 SER B N 1
ATOM 6783 C CA . SER B 1 11 ? -1.907 -24.094 -38.781 1 28.97 11 SER B CA 1
ATOM 6784 C C . SER B 1 11 ? -3.086 -23.25 -38.312 1 28.97 11 SER B C 1
ATOM 6786 O O . SER B 1 11 ? -4 -23.75 -37.656 1 28.97 11 SER B O 1
ATOM 6788 N N . SER B 1 12 ? -2.945 -21.906 -38.219 1 30.12 12 SER B N 1
ATOM 6789 C CA . SER B 1 12 ? -3.996 -20.938 -37.938 1 30.12 12 SER B CA 1
ATOM 6790 C C . SER B 1 12 ? -5.316 -21.359 -38.594 1 30.12 12 SER B C 1
ATOM 6792 O O . SER B 1 12 ? -5.5 -21.219 -39.781 1 30.12 12 SER B O 1
ATOM 6794 N N . ARG B 1 13 ? -5.816 -22.453 -38.438 1 29.41 13 ARG B N 1
ATOM 6795 C CA . ARG B 1 13 ? -7.145 -22.609 -39.031 1 29.41 13 ARG B CA 1
ATOM 6796 C C . ARG B 1 13 ? -7.992 -21.359 -38.812 1 29.41 13 ARG B C 1
ATOM 6798 O O . ARG B 1 13 ? -7.945 -20.766 -37.719 1 29.41 13 ARG B O 1
ATOM 6805 N N . THR B 1 14 ? -8.281 -20.609 -39.906 1 28.25 14 THR B N 1
ATOM 6806 C CA . THR B 1 14 ? -9.141 -19.438 -40.062 1 28.25 14 THR B CA 1
ATOM 6807 C C . THR B 1 14 ? -10.367 -19.531 -39.156 1 28.25 14 THR B C 1
ATOM 6809 O O . THR B 1 14 ? -11.273 -20.312 -39.406 1 28.25 14 THR B O 1
ATOM 6812 N N . ILE B 1 15 ? -10.211 -19.672 -37.969 1 31.75 15 ILE B N 1
ATOM 6813 C CA . ILE B 1 15 ? -11.406 -19.328 -37.188 1 31.75 15 ILE B CA 1
ATOM 6814 C C . ILE B 1 15 ? -12.141 -18.172 -37.875 1 31.75 15 ILE B C 1
ATOM 6816 O O . ILE B 1 15 ? -11.531 -17.156 -38.219 1 31.75 15 ILE B O 1
ATOM 6820 N N . THR B 1 16 ? -13.172 -18.438 -38.625 1 31.27 16 THR B N 1
ATOM 6821 C CA . THR B 1 16 ? -14.023 -17.375 -39.156 1 31.27 16 THR B CA 1
ATOM 6822 C C . THR B 1 16 ? -14.055 -16.188 -38.219 1 31.27 16 THR B C 1
ATOM 6824 O O . THR B 1 16 ? -14.328 -16.344 -37 1 31.27 16 THR B O 1
ATOM 6827 N N . GLN B 1 17 ? -13.172 -15.273 -38.406 1 32.47 17 GLN B N 1
ATOM 6828 C CA . GLN B 1 17 ? -13.078 -13.977 -37.75 1 32.47 17 GLN B CA 1
ATOM 6829 C C . GLN B 1 17 ? -14.461 -13.445 -37.375 1 32.47 17 GLN B C 1
ATOM 6831 O O . GLN B 1 17 ? -15.406 -13.562 -38.156 1 32.47 17 GLN B O 1
ATOM 6836 N N . PRO B 1 18 ? -14.711 -13.312 -36.156 1 35.47 18 PRO B N 1
ATOM 6837 C CA . PRO B 1 18 ? -15.961 -12.617 -35.844 1 35.47 18 PRO B CA 1
ATOM 6838 C C . PRO B 1 18 ? -16.188 -11.391 -36.719 1 35.47 18 PRO B C 1
ATOM 6840 O O . PRO B 1 18 ? -15.234 -10.656 -37.031 1 35.47 18 PRO B O 1
ATOM 6843 N N . ILE B 1 19 ? -16.953 -11.539 -37.812 1 35.88 19 ILE B N 1
ATOM 6844 C CA . ILE B 1 19 ? -17.359 -10.375 -38.594 1 35.88 19 ILE B CA 1
ATOM 6845 C C . ILE B 1 19 ? -18.016 -9.336 -37.719 1 35.88 19 ILE B C 1
ATOM 6847 O O . ILE B 1 19 ? -19.016 -9.633 -37.031 1 35.88 19 ILE B O 1
ATOM 6851 N N . MET B 1 20 ? -17.25 -8.453 -37.25 1 35.41 20 MET B N 1
ATOM 6852 C CA . MET B 1 20 ? -17.844 -7.32 -36.531 1 35.41 20 MET B CA 1
ATOM 6853 C C . MET B 1 20 ? -18.953 -6.695 -37.375 1 35.41 20 MET B C 1
ATOM 6855 O O . MET B 1 20 ? -18.734 -6.336 -38.531 1 35.41 20 MET B O 1
ATOM 6859 N N . ASN B 1 21 ? -20.141 -7.059 -37 1 34.09 21 ASN B N 1
ATOM 6860 C CA . ASN B 1 21 ? -21.156 -6.223 -37.625 1 34.09 21 ASN B CA 1
ATOM 6861 C C . ASN B 1 21 ? -20.938 -4.742 -37.312 1 34.09 21 ASN B C 1
ATOM 6863 O O . ASN B 1 21 ? -20.875 -4.348 -36.156 1 34.09 21 ASN B O 1
ATOM 6867 N N . LYS B 1 22 ? -20.438 -4.148 -38.25 1 42.06 22 LYS B N 1
ATOM 6868 C CA . LYS B 1 22 ? -20.109 -2.729 -38.156 1 42.06 22 LYS B CA 1
ATOM 6869 C C . LYS B 1 22 ? -21.219 -1.958 -37.438 1 42.06 22 LYS B C 1
ATOM 6871 O O . LYS B 1 22 ? -20.984 -0.905 -36.844 1 42.06 22 LYS B O 1
ATOM 6876 N N . GLU B 1 23 ? -22.359 -2.322 -37.812 1 41.34 23 GLU B N 1
ATOM 6877 C CA . GLU B 1 23 ? -23.469 -1.521 -37.312 1 41.34 23 GLU B CA 1
ATOM 6878 C C . GLU B 1 23 ? -23.703 -1.744 -35.812 1 41.34 23 GLU B C 1
ATOM 6880 O O . GLU B 1 23 ? -23.922 -0.79 -35.062 1 41.34 23 GLU B O 1
ATOM 6885 N N . THR B 1 24 ? -23.625 -3.025 -35.375 1 43.34 24 THR B N 1
ATOM 6886 C CA . THR B 1 24 ? -24 -3.254 -34 1 43.34 24 THR B CA 1
ATOM 6887 C C . THR B 1 24 ? -22.766 -3.5 -33.125 1 43.34 24 THR B C 1
ATOM 6889 O O . THR B 1 24 ? -22.859 -3.521 -31.906 1 43.34 24 THR B O 1
ATOM 6892 N N . LYS B 1 25 ? -21.516 -3.285 -33.719 1 44.09 25 LYS B N 1
ATOM 6893 C CA . LYS B 1 25 ? -20.188 -3.48 -33.125 1 44.09 25 LYS B CA 1
ATOM 6894 C C . LYS B 1 25 ? -20.141 -4.785 -32.312 1 44.09 25 LYS B C 1
ATOM 6896 O O . LYS B 1 25 ? -19.406 -4.887 -31.328 1 44.09 25 LYS B O 1
ATOM 6901 N N . GLU B 1 26 ? -21.125 -5.625 -32.5 1 38.31 26 GLU B N 1
ATOM 6902 C CA . GLU B 1 26 ? -21.156 -6.949 -31.891 1 38.31 26 GLU B CA 1
ATOM 6903 C C . GLU B 1 26 ? -20.484 -7.984 -32.781 1 38.31 26 GLU B C 1
ATOM 6905 O O . GLU B 1 26 ? -20.531 -7.867 -34.031 1 38.31 26 GLU B O 1
ATOM 6910 N N . TYR B 1 27 ? -19.484 -8.758 -32.406 1 38.47 27 TYR B N 1
ATOM 6911 C CA . TYR B 1 27 ? -18.859 -9.836 -33.156 1 38.47 27 TYR B CA 1
ATOM 6912 C C . TYR B 1 27 ? -19.859 -10.953 -33.438 1 38.47 27 TYR B C 1
ATOM 6914 O O . TYR B 1 27 ? -20.609 -11.367 -32.562 1 38.47 27 TYR B O 1
ATOM 6922 N N . GLU B 1 28 ? -20.391 -11.086 -34.594 1 39.47 28 GLU B N 1
ATOM 6923 C CA . GLU B 1 28 ? -21.234 -12.203 -34.969 1 39.47 28 GLU B CA 1
ATOM 6924 C C . GLU B 1 28 ? -20.438 -13.5 -35.094 1 39.47 28 GLU B C 1
ATOM 6926 O O . GLU B 1 28 ? -19.453 -13.555 -35.844 1 39.47 28 GLU B O 1
ATOM 6931 N N . TYR B 1 29 ? -20.375 -14.266 -34.125 1 39.94 29 TYR B N 1
ATOM 6932 C CA . TYR B 1 29 ? -19.703 -15.562 -34.156 1 39.94 29 TYR B CA 1
ATOM 6933 C C . TYR B 1 29 ? -20.547 -16.594 -34.906 1 39.94 29 TYR B C 1
ATOM 6935 O O . TYR B 1 29 ? -21.766 -16.547 -34.875 1 39.94 29 TYR B O 1
ATOM 6943 N N . THR B 1 30 ? -20.094 -17.125 -36.031 1 41.5 30 THR B N 1
ATOM 6944 C CA . THR B 1 30 ? -20.75 -18.25 -36.688 1 41.5 30 THR B CA 1
ATOM 6945 C C . THR B 1 30 ? -21.062 -19.359 -35.688 1 41.5 30 THR B C 1
ATOM 6947 O O . THR B 1 30 ? -20.172 -19.781 -34.938 1 41.5 30 THR B O 1
ATOM 6950 N N . PRO B 1 31 ? -22.328 -19.609 -35.469 1 44.72 31 PRO B N 1
ATOM 6951 C CA . PRO B 1 31 ? -22.719 -20.672 -34.562 1 44.72 31 PRO B CA 1
ATOM 6952 C C . PRO B 1 31 ? -22 -22 -34.844 1 44.72 31 PRO B C 1
ATOM 6954 O O . PRO B 1 31 ? -21.672 -22.297 -35.969 1 44.72 31 PRO B O 1
ATOM 6957 N N . MET B 1 32 ? -21.219 -22.453 -33.969 1 50.06 32 MET B N 1
ATOM 6958 C CA . MET B 1 32 ? -20.75 -23.828 -34.031 1 50.06 32 MET B CA 1
ATOM 6959 C C . MET B 1 32 ? -21.844 -24.734 -34.594 1 50.06 32 MET B C 1
ATOM 6961 O O . MET B 1 32 ? -23 -24.625 -34.188 1 50.06 32 MET B O 1
ATOM 6965 N N . ASN B 1 33 ? -21.703 -25.172 -35.906 1 45.5 33 ASN B N 1
ATOM 6966 C CA . ASN B 1 33 ? -22.703 -26.078 -36.438 1 45.5 33 ASN B CA 1
ATOM 6967 C C . ASN B 1 33 ? -22.969 -27.25 -35.5 1 45.5 33 ASN B C 1
ATOM 6969 O O . ASN B 1 33 ? -22.203 -28.203 -35.469 1 45.5 33 ASN B O 1
ATOM 6973 N N . ALA B 1 34 ? -23.422 -26.984 -34.375 1 50.09 34 ALA B N 1
ATOM 6974 C CA . ALA B 1 34 ? -23.922 -28.078 -33.531 1 50.09 34 ALA B CA 1
ATOM 6975 C C . ALA B 1 34 ? -25.203 -28.672 -34.125 1 50.09 34 ALA B C 1
ATOM 6977 O O . ALA B 1 34 ? -26.125 -27.953 -34.469 1 50.09 34 ALA B O 1
ATOM 6978 N N . ALA B 1 35 ? -25.203 -29.719 -34.906 1 43.22 35 ALA B N 1
ATOM 6979 C CA . ALA B 1 35 ? -26.484 -30.344 -35.219 1 43.22 35 ALA B CA 1
ATOM 6980 C C . ALA B 1 35 ? -27.328 -30.547 -33.969 1 43.22 35 ALA B C 1
ATOM 6982 O O . ALA B 1 35 ? -26.875 -31.188 -33 1 43.22 35 ALA B O 1
ATOM 6983 N N . PRO B 1 36 ? -28.109 -29.688 -33.719 1 41.31 36 PRO B N 1
ATOM 6984 C CA . PRO B 1 36 ? -28.969 -29.906 -32.562 1 41.31 36 PRO B CA 1
ATOM 6985 C C . PRO B 1 36 ? -29.578 -31.297 -32.531 1 41.31 36 PRO B C 1
ATOM 6987 O O . PRO B 1 36 ? -30.359 -31.656 -33.406 1 41.31 36 PRO B O 1
ATOM 6990 N N . THR B 1 37 ? -28.984 -32.375 -32.594 1 42.16 37 THR B N 1
ATOM 6991 C CA . THR B 1 37 ? -30 -33.344 -32.188 1 42.16 37 THR B CA 1
ATOM 6992 C C . THR B 1 37 ? -30.812 -32.812 -31 1 42.16 37 THR B C 1
ATOM 6994 O O . THR B 1 37 ? -30.234 -32.469 -29.969 1 42.16 37 THR B O 1
ATOM 6997 N N . LYS B 1 38 ? -31.75 -32.094 -31.266 1 42.62 38 LYS B N 1
ATOM 6998 C CA . LYS B 1 38 ? -32.688 -31.516 -30.297 1 42.62 38 LYS B CA 1
ATOM 6999 C C . LYS B 1 38 ? -32.844 -32.406 -29.078 1 42.62 38 LYS B C 1
ATOM 7001 O O . LYS B 1 38 ? -33.906 -33 -28.859 1 42.62 38 LYS B O 1
ATOM 7006 N N . GLU B 1 39 ? -32.031 -33.344 -28.812 1 48.84 39 GLU B N 1
ATOM 7007 C CA . GLU B 1 39 ? -32.469 -33.875 -27.516 1 48.84 39 GLU B CA 1
ATOM 7008 C C . GLU B 1 39 ? -32.438 -32.781 -26.438 1 48.84 39 GLU B C 1
ATOM 7010 O O . GLU B 1 39 ? -31.562 -31.906 -26.469 1 48.84 39 GLU B O 1
ATOM 7015 N N . GLN B 1 40 ? -33.562 -32.625 -25.578 1 60.91 40 GLN B N 1
ATOM 7016 C CA . GLN B 1 40 ? -34.125 -31.781 -24.531 1 60.91 40 GLN B CA 1
ATOM 7017 C C . GLN B 1 40 ? -33.062 -31.484 -23.453 1 60.91 40 GLN B C 1
ATOM 7019 O O . GLN B 1 40 ? -32.438 -32.406 -22.938 1 60.91 40 GLN B O 1
ATOM 7024 N N . ILE B 1 41 ? -32.438 -30.25 -23.422 1 73.12 41 ILE B N 1
ATOM 7025 C CA . ILE B 1 41 ? -31.688 -29.75 -22.281 1 73.12 41 ILE B CA 1
ATOM 7026 C C . ILE B 1 41 ? -32.5 -29.984 -21 1 73.12 41 ILE B C 1
ATOM 7028 O O . ILE B 1 41 ? -33.656 -29.609 -20.922 1 73.12 41 ILE B O 1
ATOM 7032 N N . ILE B 1 42 ? -31.938 -30.812 -20.203 1 76.25 42 ILE B N 1
ATOM 7033 C CA . ILE B 1 42 ? -32.594 -31.094 -18.938 1 76.25 42 ILE B CA 1
ATOM 7034 C C . ILE B 1 42 ? -32 -30.188 -17.844 1 76.25 42 ILE B C 1
ATOM 7036 O O . ILE B 1 42 ? -30.797 -30.203 -17.609 1 76.25 42 ILE B O 1
ATOM 7040 N N . TYR B 1 43 ? -32.875 -29.422 -17.297 1 84.94 43 TYR B N 1
ATOM 7041 C CA . TYR B 1 43 ? -32.469 -28.5 -16.234 1 84.94 43 TYR B CA 1
ATOM 7042 C C . TYR B 1 43 ? -32.719 -29.109 -14.859 1 84.94 43 TYR B C 1
ATOM 7044 O O . TYR B 1 43 ? -33.75 -29.703 -14.617 1 84.94 43 TYR B O 1
ATOM 7052 N N . GLN B 1 44 ? -31.641 -29.047 -13.898 1 82.69 44 GLN B N 1
ATOM 7053 C CA . GLN B 1 44 ? -31.75 -29.531 -12.531 1 82.69 44 GLN B CA 1
ATOM 7054 C C . GLN B 1 44 ? -30.938 -28.656 -11.578 1 82.69 44 GLN B C 1
ATOM 7056 O O . GLN B 1 44 ? -29.719 -28.562 -11.711 1 82.69 44 GLN B O 1
ATOM 7061 N N . PRO B 1 45 ? -31.609 -27.984 -10.656 1 83.44 45 PRO B N 1
ATOM 7062 C CA . PRO B 1 45 ? -30.844 -27.344 -9.586 1 83.44 45 PRO B CA 1
ATOM 7063 C C . PRO B 1 45 ? -30.266 -28.344 -8.586 1 83.44 45 PRO B C 1
ATOM 7065 O O . PRO B 1 45 ? -30.922 -29.328 -8.242 1 83.44 45 PRO B O 1
ATOM 7068 N N . ILE B 1 46 ? -29.016 -28.094 -8.211 1 85.06 46 ILE B N 1
ATOM 7069 C CA . ILE B 1 46 ? -28.359 -29.016 -7.297 1 85.06 46 ILE B CA 1
ATOM 7070 C C . ILE B 1 46 ? -27.75 -28.234 -6.129 1 85.06 46 ILE B C 1
ATOM 7072 O O . ILE B 1 46 ? -27.344 -27.078 -6.289 1 85.06 46 ILE B O 1
ATOM 7076 N N . LYS B 1 47 ? -27.75 -28.844 -4.98 1 84.94 47 LYS B N 1
ATOM 7077 C CA . LYS B 1 47 ? -27.125 -28.312 -3.771 1 84.94 47 LYS B CA 1
ATOM 7078 C C . LYS B 1 47 ? -26.016 -29.234 -3.279 1 84.94 47 LYS B C 1
ATOM 7080 O O . LYS B 1 47 ? -26.156 -30.453 -3.279 1 84.94 47 LYS B O 1
ATOM 7085 N N . LEU B 1 48 ? -24.875 -28.609 -3.004 1 84.44 48 LEU B N 1
ATOM 7086 C CA . LEU B 1 48 ? -23.766 -29.406 -2.5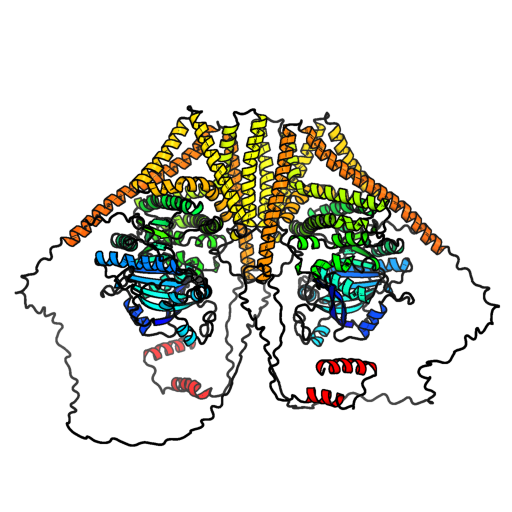14 1 84.44 48 LEU B CA 1
ATOM 7087 C C . LEU B 1 48 ? -24.031 -29.922 -1.106 1 84.44 48 LEU B C 1
ATOM 7089 O O . LEU B 1 48 ? -24.438 -29.156 -0.224 1 84.44 48 LEU B O 1
ATOM 7093 N N . ALA B 1 49 ? -23.891 -31.203 -0.92 1 76.31 49 ALA B N 1
ATOM 7094 C CA . ALA B 1 49 ? -24.094 -31.828 0.382 1 76.31 49 ALA B CA 1
ATOM 7095 C C . ALA B 1 49 ? -22.812 -31.859 1.188 1 76.31 49 ALA B C 1
ATOM 7097 O O . ALA B 1 49 ? -21.781 -32.375 0.709 1 76.31 49 ALA B O 1
ATOM 7098 N N . LYS B 1 50 ? -22.812 -31.188 2.361 1 77.12 50 LYS B N 1
ATOM 7099 C CA . LYS B 1 50 ? -21.609 -31.141 3.191 1 77.12 50 LYS B CA 1
ATOM 7100 C C . LYS B 1 50 ? -21.797 -31.969 4.461 1 77.12 50 LYS B C 1
ATOM 7102 O O . LYS B 1 50 ? -22.875 -31.984 5.051 1 77.12 50 LYS B O 1
ATOM 7107 N N . GLU B 1 51 ? -20.891 -32.938 4.641 1 67.19 51 GLU B N 1
ATOM 7108 C CA . GLU B 1 51 ? -20.922 -33.75 5.84 1 67.19 51 GLU B CA 1
ATOM 7109 C C . GLU B 1 51 ? -19.797 -33.375 6.801 1 67.19 51 GLU B C 1
ATOM 7111 O O . GLU B 1 51 ? -18.688 -33.062 6.371 1 67.19 51 GLU B O 1
ATOM 7116 N N . MET B 1 52 ? -20.094 -33.094 8.055 1 61.31 52 MET B N 1
ATOM 7117 C CA . MET B 1 52 ? -19.109 -32.75 9.078 1 61.31 52 MET B CA 1
ATOM 7118 C C . MET B 1 52 ? -18.438 -34.031 9.625 1 61.31 52 MET B C 1
ATOM 7120 O O . MET B 1 52 ? -19.125 -35 9.969 1 61.31 52 MET B O 1
ATOM 7124 N N . GLU B 1 53 ? -17.219 -34.25 9.25 1 59.91 53 GLU B N 1
ATOM 7125 C CA . GLU B 1 53 ? -16.484 -35.344 9.867 1 59.91 53 GLU B CA 1
ATOM 7126 C C . GLU B 1 53 ? -15.758 -34.875 11.133 1 59.91 53 GLU B C 1
ATOM 7128 O O . GLU B 1 53 ? -15.023 -33.875 11.109 1 59.91 53 GLU B O 1
ATOM 7133 N N . SER B 1 54 ? -16.297 -35.156 12.297 1 53.06 54 SER B N 1
ATOM 7134 C CA . SER B 1 54 ? -15.664 -34.781 13.555 1 53.06 54 SER B CA 1
ATOM 7135 C C . SER B 1 54 ? -14.594 -35.781 13.953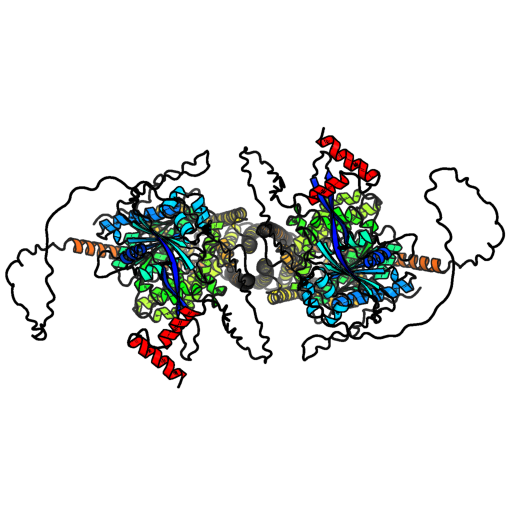 1 53.06 54 SER B C 1
ATOM 7137 O O . SER B 1 54 ? -14.805 -37 13.828 1 53.06 54 SER B O 1
ATOM 7139 N N . LYS B 1 55 ? -13.273 -35.594 13.812 1 51.97 55 LYS B N 1
ATOM 7140 C CA . LYS B 1 55 ? -12.297 -36.5 14.422 1 51.97 55 LYS B CA 1
ATOM 7141 C C . LYS B 1 55 ? -12.117 -36.219 15.906 1 51.97 55 LYS B C 1
ATOM 7143 O O . LYS B 1 55 ? -11.984 -35.062 16.297 1 51.97 55 LYS B O 1
ATOM 7148 N N . THR B 1 56 ? -12.578 -37.188 16.672 1 44.44 56 THR B N 1
ATOM 7149 C CA . THR B 1 56 ? -12.328 -37.219 18.109 1 44.44 56 THR B CA 1
ATOM 7150 C C . THR B 1 56 ? -10.875 -37.562 18.406 1 44.44 56 THR B C 1
ATOM 7152 O O . THR B 1 56 ? -10.32 -38.5 17.812 1 44.44 56 THR B O 1
ATOM 7155 N N . ASN B 1 57 ? -10.094 -36.594 18.75 1 43.22 57 ASN B N 1
ATOM 7156 C CA . ASN B 1 57 ? -8.781 -37 19.266 1 43.22 57 ASN B CA 1
ATOM 7157 C C . ASN B 1 57 ? -8.906 -38.062 20.359 1 43.22 57 ASN B C 1
ATOM 7159 O O . ASN B 1 57 ? -9.984 -38.25 20.922 1 43.22 57 ASN B O 1
ATOM 7163 N N . ASP B 1 58 ? -7.773 -38.812 20.641 1 41.56 58 ASP B N 1
ATOM 7164 C CA . ASP B 1 58 ? -7.727 -39.844 21.688 1 41.56 58 ASP B CA 1
ATOM 7165 C C . ASP B 1 58 ? -8.453 -39.344 22.938 1 41.56 58 ASP B C 1
ATOM 7167 O O . ASP B 1 58 ? -8.93 -40.156 23.734 1 41.56 58 ASP B O 1
ATOM 7171 N N . ASP B 1 59 ? -8.18 -38.188 23.453 1 43.16 59 ASP B N 1
ATOM 7172 C CA . ASP B 1 59 ? -8.766 -37.75 24.719 1 43.16 59 ASP B CA 1
ATOM 7173 C C . ASP B 1 59 ? -10.203 -37.281 24.531 1 43.16 59 ASP B C 1
ATOM 7175 O O . ASP B 1 59 ? -10.719 -36.5 25.344 1 43.16 59 ASP B O 1
ATOM 7179 N N . ASN B 1 60 ? -11.078 -37.688 23.656 1 40.56 60 ASN B N 1
ATOM 7180 C CA . ASN B 1 60 ? -12.5 -37.469 23.406 1 40.56 60 ASN B CA 1
ATOM 7181 C C . ASN B 1 60 ? -12.797 -36.031 23 1 40.56 60 ASN B C 1
ATOM 7183 O O . ASN B 1 60 ? -13.891 -35.531 23.25 1 40.56 60 ASN B O 1
ATOM 7187 N N . ILE B 1 61 ? -11.812 -35.156 22.938 1 40 61 ILE B N 1
ATOM 7188 C CA . ILE B 1 61 ? -12.117 -33.781 22.516 1 40 61 ILE B CA 1
ATOM 7189 C C . ILE B 1 61 ? -12.344 -33.75 21 1 40 61 ILE B C 1
ATOM 7191 O O . ILE B 1 61 ? -11.516 -34.25 20.234 1 40 61 ILE B O 1
ATOM 7195 N N . THR B 1 62 ? -13.617 -33.625 20.594 1 40.72 62 THR B N 1
ATOM 7196 C CA . THR B 1 62 ? -14.055 -33.438 19.203 1 40.72 62 THR B CA 1
ATOM 7197 C C . THR B 1 62 ? -13.352 -32.25 18.578 1 40.72 62 THR B C 1
ATOM 7199 O O . THR B 1 62 ? -13.523 -31.109 19.031 1 40.72 62 THR B O 1
ATOM 7202 N N . ILE B 1 63 ? -12.102 -32.312 18.188 1 41.59 63 ILE B N 1
ATOM 7203 C CA . ILE B 1 63 ? -11.406 -31.141 17.656 1 41.59 63 ILE B CA 1
ATOM 7204 C C . ILE B 1 63 ? -12.125 -30.656 16.406 1 41.59 63 ILE B C 1
ATOM 7206 O O . ILE B 1 63 ? -12.5 -29.484 16.312 1 41.59 63 ILE B O 1
ATOM 7210 N N . THR B 1 64 ? -11.43 -30.922 15.023 1 46.88 64 THR B N 1
ATOM 7211 C CA . THR B 1 64 ? -11.586 -30.109 13.82 1 46.88 64 THR B CA 1
ATOM 7212 C C . THR B 1 64 ? -12.609 -30.734 12.875 1 46.88 64 THR B C 1
ATOM 7214 O O . THR B 1 64 ? -12.531 -31.922 12.57 1 46.88 64 THR B O 1
ATOM 7217 N N . SER B 1 65 ? -13.789 -30.344 12.977 1 48.09 65 SER B N 1
ATOM 7218 C CA . SER B 1 65 ? -14.859 -30.734 12.062 1 48.09 65 SER B CA 1
ATOM 7219 C C . SER B 1 65 ? -14.508 -30.391 10.617 1 48.09 65 SER B C 1
ATOM 7221 O O . SER B 1 65 ? -14.117 -29.266 10.32 1 48.09 65 SER B O 1
ATOM 7223 N N . LEU B 1 66 ? -14.047 -31.5 9.898 1 54.69 66 LEU B N 1
ATOM 7224 C CA . LEU B 1 66 ? -13.844 -31.375 8.461 1 54.69 66 LEU B CA 1
ATOM 7225 C C . LEU B 1 66 ? -15.18 -31.406 7.727 1 54.69 66 LEU B C 1
ATOM 7227 O O . LEU B 1 66 ? -15.977 -32.312 7.922 1 54.69 66 LEU B O 1
ATOM 7231 N N . LYS B 1 67 ? -15.578 -30.328 7.148 1 63.03 67 LYS B N 1
ATOM 7232 C CA . LYS B 1 67 ? -16.766 -30.328 6.305 1 63.03 67 LYS B CA 1
ATOM 7233 C C . LYS B 1 67 ? -16.453 -30.859 4.91 1 63.03 67 LYS B C 1
ATOM 7235 O O . LYS B 1 67 ? -15.828 -30.172 4.102 1 63.03 67 LYS B O 1
ATOM 7240 N N . LYS B 1 68 ? -16.766 -32.219 4.754 1 71.81 68 LYS B N 1
ATOM 7241 C CA . LYS B 1 68 ? -16.531 -32.844 3.457 1 71.81 68 LYS B CA 1
ATOM 7242 C C . LYS B 1 68 ? -17.781 -32.781 2.58 1 71.81 68 LYS B C 1
ATOM 7244 O O . LYS B 1 68 ? -18.906 -32.812 3.086 1 71.81 68 LYS B O 1
ATOM 7249 N N . ALA B 1 69 ? -17.5 -32.438 1.305 1 71.5 69 ALA B N 1
ATOM 7250 C CA . ALA B 1 69 ? -18.609 -32.531 0.367 1 71.5 69 ALA B CA 1
ATOM 7251 C C . ALA B 1 69 ? -18.859 -34 -0.031 1 71.5 69 ALA B C 1
ATOM 7253 O O . ALA B 1 69 ? -17.922 -34.75 -0.299 1 71.5 69 ALA B O 1
ATOM 7254 N N . LYS B 1 70 ? -20.016 -34.406 0.276 1 73.62 70 LYS B N 1
ATOM 7255 C CA . LYS B 1 70 ? -20.375 -35.781 -0.121 1 73.62 70 LYS B CA 1
ATOM 7256 C C . LYS B 1 70 ? -21.562 -35.75 -1.079 1 73.62 70 LYS B C 1
ATOM 7258 O O . LYS B 1 70 ? -22.703 -36 -0.669 1 73.62 70 LYS B O 1
ATOM 7263 N N . GLY B 1 71 ? -21.281 -35.438 -2.332 1 75.94 71 GLY B N 1
ATOM 7264 C CA . GLY B 1 71 ? -22.297 -35.5 -3.363 1 75.94 71 GLY B CA 1
ATOM 7265 C C . GLY B 1 71 ? -23.172 -34.25 -3.385 1 75.94 71 GLY B C 1
ATOM 7266 O O . GLY B 1 71 ? -22.734 -33.156 -3.031 1 75.94 71 GLY B O 1
ATOM 7267 N N . PHE B 1 72 ? -24.219 -34.344 -4.184 1 79.06 72 PHE B N 1
ATOM 7268 C CA . PHE B 1 72 ? -25.141 -33.219 -4.262 1 79.06 72 PHE B CA 1
ATOM 7269 C C . PHE B 1 72 ? -26.578 -33.688 -4.062 1 79.06 72 PHE B C 1
ATOM 7271 O O . PHE B 1 72 ? -26.891 -34.875 -4.227 1 79.06 72 PHE B O 1
ATOM 7278 N N . GLU B 1 73 ? -27.328 -32.75 -3.531 1 77.62 73 GLU B N 1
ATOM 7279 C CA . GLU B 1 73 ? -28.766 -32.938 -3.395 1 77.62 73 GLU B CA 1
ATOM 7280 C C . GLU B 1 73 ? -29.516 -32.25 -4.539 1 77.62 73 GLU B C 1
ATOM 7282 O O . GLU B 1 73 ? -29.203 -31.109 -4.91 1 77.62 73 GLU B O 1
ATOM 7287 N N . LEU B 1 74 ? -30.359 -33.062 -5.172 1 76.5 74 LEU B N 1
ATOM 7288 C CA . LEU B 1 74 ? -31.188 -32.5 -6.238 1 76.5 74 LEU B CA 1
ATOM 7289 C C . LEU B 1 74 ? -32.375 -31.766 -5.664 1 76.5 74 LEU B C 1
ATOM 7291 O O . LEU B 1 74 ? -33.062 -32.25 -4.758 1 76.5 74 LEU B O 1
ATOM 7295 N N . ILE B 1 75 ? -32.719 -30.547 -6.059 1 75.19 75 ILE B N 1
ATOM 7296 C CA . ILE B 1 75 ? -33.812 -29.734 -5.516 1 75.19 75 ILE B CA 1
ATOM 7297 C C . ILE B 1 75 ? -34.812 -29.422 -6.613 1 75.19 75 ILE B C 1
ATOM 7299 O O . ILE B 1 75 ? -34.594 -28.531 -7.434 1 75.19 75 ILE B O 1
ATOM 7303 N N . PRO B 1 76 ? -36.094 -29.859 -6.637 1 68.12 76 PRO B N 1
ATOM 7304 C CA . PRO B 1 76 ? -36.406 -31.234 -6.293 1 68.12 76 PRO B CA 1
ATOM 7305 C C . PRO B 1 76 ? -35.844 -32.25 -7.293 1 68.12 76 PRO B C 1
ATOM 7307 O O . PRO B 1 76 ? -35.438 -31.859 -8.398 1 68.12 76 PRO B O 1
ATOM 7310 N N . PRO B 1 77 ? -35.75 -33.375 -7.012 1 72.12 77 PRO B N 1
ATOM 7311 C CA . PRO B 1 77 ? -35.125 -34.344 -7.914 1 72.12 77 PRO B CA 1
ATOM 7312 C C . PRO B 1 77 ? -35.938 -34.562 -9.18 1 72.12 77 PRO B C 1
ATOM 7314 O O . PRO B 1 77 ? -37.156 -34.719 -9.117 1 72.12 77 PRO B O 1
ATOM 7317 N N . ASP B 1 78 ? -35.25 -34.281 -10.305 1 71.75 78 ASP B N 1
ATOM 7318 C CA . ASP B 1 78 ? -35.812 -34.656 -11.602 1 71.75 78 ASP B CA 1
ATOM 7319 C C . ASP B 1 78 ? -35.375 -36.062 -11.992 1 71.75 78 ASP B C 1
ATOM 7321 O O . ASP B 1 78 ? -34.156 -36.344 -12.078 1 71.75 78 ASP B O 1
ATOM 7325 N N . SER B 1 79 ? -36.25 -36.938 -12.258 1 68.12 79 SER B N 1
ATOM 7326 C CA . SER B 1 79 ? -35.969 -38.344 -12.555 1 68.12 79 SER B CA 1
ATOM 7327 C C . SER B 1 79 ? -35.156 -38.5 -13.828 1 68.12 79 SER B C 1
ATOM 7329 O O . SER B 1 79 ? -34.344 -39.406 -13.953 1 68.12 79 SER B O 1
ATOM 7331 N N . ARG B 1 80 ? -35.281 -37.625 -14.719 1 70.69 80 ARG B N 1
ATOM 7332 C CA . ARG B 1 80 ? -34.531 -37.719 -15.977 1 70.69 80 ARG B CA 1
ATOM 7333 C C . ARG B 1 80 ? -33.062 -37.438 -15.75 1 70.69 80 ARG B C 1
ATOM 7335 O O . ARG B 1 80 ? -32.188 -38.125 -16.281 1 70.69 80 ARG B O 1
ATOM 7342 N N . PHE B 1 81 ? -32.906 -36.375 -14.93 1 77.94 81 PHE B N 1
ATOM 7343 C CA . PHE B 1 81 ? -31.531 -36 -14.617 1 77.94 81 PHE B CA 1
ATOM 7344 C C . PHE B 1 81 ? -30.828 -37.094 -13.844 1 77.94 81 PHE B C 1
ATOM 7346 O O . PHE B 1 81 ? -29.688 -37.469 -14.156 1 77.94 81 PHE B O 1
ATOM 7353 N N . ASN B 1 82 ? -31.547 -37.719 -13.039 1 71.38 82 ASN B N 1
ATOM 7354 C CA . ASN B 1 82 ? -30.984 -38.781 -12.219 1 71.38 82 ASN B CA 1
ATOM 7355 C C . ASN B 1 82 ? -30.703 -40.031 -13.055 1 71.38 82 ASN B C 1
ATOM 7357 O O . ASN B 1 82 ? -29.703 -40.719 -12.805 1 71.38 82 ASN B O 1
ATOM 7361 N N . SER B 1 83 ? -31.5 -40.25 -13.977 1 69.38 83 SER B N 1
ATOM 7362 C CA . SER B 1 83 ? -31.312 -41.406 -14.836 1 69.38 83 SER B CA 1
ATOM 7363 C C . SER B 1 83 ? -30.094 -41.25 -15.734 1 69.38 83 SER B C 1
ATOM 7365 O O . SER B 1 83 ? -29.312 -42.156 -15.891 1 69.38 83 SER B O 1
ATOM 7367 N N . ILE B 1 84 ? -30 -40.062 -16.219 1 71.94 84 ILE B N 1
ATOM 7368 C CA . ILE B 1 84 ? -28.875 -39.812 -17.125 1 71.94 84 ILE B CA 1
ATOM 7369 C C . ILE B 1 84 ? -27.578 -39.844 -16.344 1 71.94 84 ILE B C 1
ATOM 7371 O O . ILE B 1 84 ? -26.578 -40.406 -16.812 1 71.94 84 ILE B O 1
ATOM 7375 N N . LEU B 1 85 ? -27.656 -39.219 -15.219 1 75.75 85 LEU B N 1
ATOM 7376 C CA . LEU B 1 85 ? -26.469 -39.25 -14.367 1 75.75 85 LEU B CA 1
ATOM 7377 C C . LEU B 1 85 ? -26.156 -40.688 -13.914 1 75.75 85 LEU B C 1
ATOM 7379 O O . LEU B 1 85 ? -24.984 -41.062 -13.781 1 75.75 85 LEU B O 1
ATOM 7383 N N . GLY B 1 86 ? -27.156 -41.406 -13.648 1 69.75 86 GLY B N 1
ATOM 7384 C CA . GLY B 1 86 ? -27 -42.781 -13.273 1 69.75 86 GLY B CA 1
ATOM 7385 C C . GLY B 1 86 ? -26.391 -43.656 -14.375 1 69.75 86 GLY B C 1
ATOM 7386 O O . GLY B 1 86 ? -25.656 -44.594 -14.102 1 69.75 86 GLY B O 1
ATOM 7387 N N . ASP B 1 87 ? -26.688 -43.188 -15.609 1 70.69 87 ASP B N 1
ATOM 7388 C CA . ASP B 1 87 ? -26.125 -43.906 -16.75 1 70.69 87 ASP B CA 1
ATOM 7389 C C . ASP B 1 87 ? -24.625 -43.656 -16.859 1 70.69 87 ASP B C 1
ATOM 7391 O O . ASP B 1 87 ? -23.906 -44.469 -17.469 1 70.69 87 ASP B O 1
ATOM 7395 N N . LEU B 1 88 ? -24.25 -42.656 -16.219 1 75.19 88 LEU B N 1
ATOM 7396 C CA . LEU B 1 88 ? -22.828 -42.312 -16.266 1 75.19 88 LEU B CA 1
ATOM 7397 C C . LEU B 1 88 ? -22.062 -43.031 -15.148 1 75.19 88 LEU B C 1
ATOM 7399 O O . LEU B 1 88 ? -20.828 -43.094 -15.18 1 75.19 88 LEU B O 1
ATOM 7403 N N . LYS B 1 89 ? -22.75 -43.531 -14.141 1 71.44 89 LYS B N 1
ATOM 7404 C CA . LYS B 1 89 ? -22.109 -44.188 -12.992 1 71.44 89 LYS B CA 1
ATOM 7405 C C . LYS B 1 89 ? -21.328 -45.406 -13.43 1 71.44 89 LYS B C 1
ATOM 7407 O O . LYS B 1 89 ? -21.812 -46.188 -14.25 1 71.44 89 LYS B O 1
ATOM 7412 N N . TYR B 1 90 ? -20.141 -45.438 -13.016 1 55.72 90 TYR B N 1
ATOM 7413 C CA . TYR B 1 90 ? -19.234 -46.531 -13.352 1 55.72 90 TYR B CA 1
ATOM 7414 C C . TYR B 1 90 ? -19.766 -47.875 -12.852 1 55.72 90 TYR B C 1
ATOM 7416 O O . TYR B 1 90 ? -20.172 -48 -11.688 1 55.72 90 TYR B O 1
ATOM 7424 N N . ASP B 1 91 ? -20.25 -48.875 -13.68 1 52.62 91 ASP B N 1
ATOM 7425 C CA . ASP B 1 91 ? -20.578 -50.25 -13.359 1 52.62 91 ASP B CA 1
ATOM 7426 C C . ASP B 1 91 ? -19.594 -51.219 -14.016 1 52.62 91 ASP B C 1
ATOM 7428 O O . ASP B 1 91 ? -19.438 -51.219 -15.234 1 52.62 91 ASP B O 1
ATOM 7432 N N . PRO B 1 92 ? -18.734 -51.844 -13.227 1 49.19 92 PRO B N 1
ATOM 7433 C CA . PRO B 1 92 ? -17.828 -52.812 -13.844 1 49.19 92 PRO B CA 1
ATOM 7434 C C . PRO B 1 92 ? -18.531 -53.75 -14.812 1 49.19 92 PRO B C 1
ATOM 7436 O O . PRO B 1 92 ? -17.922 -54.25 -15.766 1 49.19 92 PRO B O 1
ATOM 7439 N N . ASP B 1 93 ? -19.734 -54.188 -14.602 1 48.03 93 ASP B N 1
ATOM 7440 C CA . ASP B 1 93 ? -20.406 -55.219 -15.398 1 48.03 93 ASP B CA 1
ATOM 7441 C C . ASP B 1 93 ? -21.141 -54.594 -16.578 1 48.03 93 ASP B C 1
ATOM 7443 O O . ASP B 1 93 ? -21.625 -55.312 -17.469 1 48.03 93 ASP B O 1
ATOM 7447 N N . LYS B 1 94 ? -21.453 -53.219 -16.609 1 49.97 94 LYS B N 1
ATOM 7448 C CA . LYS B 1 94 ? -22.219 -52.656 -17.719 1 49.97 94 LYS B CA 1
ATOM 7449 C C . LYS B 1 94 ? -21.344 -51.719 -18.547 1 49.97 94 LYS B C 1
ATOM 7451 O O . LYS B 1 94 ? -20.531 -50.969 -18.016 1 49.97 94 LYS B O 1
ATOM 7456 N N . PRO B 1 95 ? -21.281 -51.844 -19.953 1 46.88 95 PRO B N 1
ATOM 7457 C CA . PRO B 1 95 ? -20.516 -51.031 -20.906 1 46.88 95 PRO B CA 1
ATOM 7458 C C . PRO B 1 95 ? -20.734 -49.531 -20.719 1 46.88 95 PRO B C 1
ATOM 7460 O O . PRO B 1 95 ? -19.922 -48.719 -21.172 1 46.88 95 PRO B O 1
ATOM 7463 N N . SER B 1 96 ? -21.906 -49.031 -20.5 1 49.66 96 SER B N 1
ATOM 7464 C CA . SER B 1 96 ? -22.203 -47.594 -20.609 1 49.66 96 SER B CA 1
ATOM 7465 C C . SER B 1 96 ? -21.484 -46.781 -19.547 1 49.66 96 SER B C 1
ATOM 7467 O O . SER B 1 96 ? -21.781 -45.594 -19.344 1 49.66 96 SER B O 1
ATOM 7469 N N . LYS B 1 97 ? -20.203 -47.125 -19.016 1 61.69 97 LYS B N 1
ATOM 7470 C CA . LYS B 1 97 ? -19.562 -46.594 -17.812 1 61.69 97 LYS B CA 1
ATOM 7471 C C . LYS B 1 97 ? -18.562 -45.5 -18.156 1 61.69 97 LYS B C 1
ATOM 7473 O O . LYS B 1 97 ? -17.812 -45.594 -19.141 1 61.69 97 LYS B O 1
ATOM 7478 N N . CYS B 1 98 ? -18.766 -44.312 -17.453 1 82 98 CYS B N 1
ATOM 7479 C CA . CYS B 1 98 ? -17.844 -43.219 -17.703 1 82 98 CYS B CA 1
ATOM 7480 C C . CYS B 1 98 ? -16.438 -43.594 -17.266 1 82 98 CYS B C 1
ATOM 7482 O O . CYS B 1 98 ? -16.188 -43.844 -16.078 1 82 98 CYS B O 1
ATOM 7484 N N . ASP B 1 99 ? -15.562 -43.781 -18.281 1 87.56 99 ASP B N 1
ATOM 7485 C CA . ASP B 1 99 ? -14.164 -44.125 -18.016 1 87.56 99 ASP B CA 1
ATOM 7486 C C . ASP B 1 99 ? -13.344 -42.844 -17.797 1 87.56 99 ASP B C 1
ATOM 7488 O O . ASP B 1 99 ? -12.422 -42.844 -16.969 1 87.56 99 ASP B O 1
ATOM 7492 N N . PHE B 1 100 ? -13.719 -41.875 -18.531 1 94.25 100 PHE B N 1
ATOM 7493 C CA . PHE B 1 100 ? -12.93 -40.656 -18.531 1 94.25 100 PHE B CA 1
ATOM 7494 C C . PHE B 1 100 ? -13.828 -39.438 -18.375 1 94.25 100 PHE B C 1
ATOM 7496 O O . PHE B 1 100 ? -14.594 -39.094 -19.281 1 94.25 100 PHE B O 1
ATOM 7503 N N . LEU B 1 101 ? -13.836 -38.781 -17.172 1 95.69 101 LEU B N 1
ATOM 7504 C CA . LEU B 1 101 ? -14.648 -37.594 -16.906 1 95.69 101 LEU B CA 1
ATOM 7505 C C . LEU B 1 101 ? -13.797 -36.344 -16.969 1 95.69 101 LEU B C 1
ATOM 7507 O O . LEU B 1 101 ? -12.828 -36.188 -16.219 1 95.69 101 LEU B O 1
ATOM 7511 N N . ILE B 1 102 ? -14.148 -35.406 -17.812 1 97.5 102 ILE B N 1
ATOM 7512 C CA . ILE B 1 102 ? -13.375 -34.188 -18.062 1 97.5 102 ILE B CA 1
ATOM 7513 C C . ILE B 1 102 ? -14.062 -33 -17.406 1 97.5 102 ILE B C 1
ATOM 7515 O O . ILE B 1 102 ? -15.273 -32.812 -17.578 1 97.5 102 ILE B O 1
ATOM 7519 N N . GLN B 1 103 ? -13.359 -32.281 -16.656 1 97.5 103 GLN B N 1
ATOM 7520 C CA . GLN B 1 103 ? -13.867 -31.062 -16.062 1 97.5 103 GLN B CA 1
ATOM 7521 C C . GLN B 1 103 ? -13.312 -29.828 -16.766 1 97.5 103 GLN B C 1
ATOM 7523 O O . GLN B 1 103 ? -12.102 -29.734 -16.984 1 97.5 103 GLN B O 1
ATOM 7528 N N . VAL B 1 104 ? -14.133 -28.859 -17.125 1 97.25 104 VAL B N 1
ATOM 7529 C CA . VAL B 1 104 ? -13.75 -27.578 -17.672 1 97.25 104 VAL B CA 1
ATOM 7530 C C . VAL B 1 104 ? -14.211 -26.453 -16.75 1 97.25 104 VAL B C 1
ATOM 7532 O O . VAL B 1 104 ? -15.414 -26.281 -16.531 1 97.25 104 VAL B O 1
ATOM 7535 N N . THR B 1 105 ? -13.289 -25.703 -16.203 1 95 105 THR B N 1
ATOM 7536 C CA . THR B 1 105 ? -13.641 -24.578 -15.352 1 95 105 THR B CA 1
ATOM 7537 C C . THR B 1 105 ? -13.75 -23.297 -16.172 1 95 105 THR B C 1
ATOM 7539 O O . THR B 1 105 ? -12.891 -23 -17 1 95 105 THR B O 1
ATOM 7542 N N . MET B 1 106 ? -14.812 -22.531 -15.883 1 93.5 106 MET B N 1
ATOM 7543 C CA . MET B 1 106 ? -15.094 -21.297 -16.609 1 93.5 106 MET B CA 1
ATOM 7544 C C . MET B 1 106 ? -15.547 -20.188 -15.664 1 93.5 106 MET B C 1
ATOM 7546 O O . MET B 1 106 ? -16.156 -20.469 -14.633 1 93.5 106 MET B O 1
ATOM 7550 N N . TYR B 1 107 ? -15.195 -18.984 -15.938 1 89.62 107 TYR B N 1
ATOM 7551 C CA . TYR B 1 107 ? -1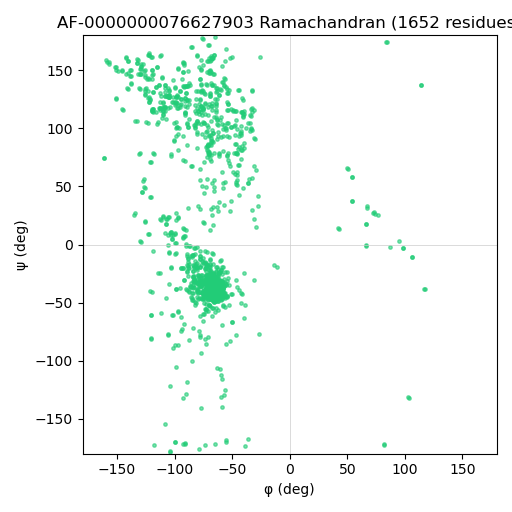5.594 -17.828 -15.148 1 89.62 107 TYR B CA 1
ATOM 7552 C C . TYR B 1 107 ? -16.375 -16.828 -15.992 1 89.62 107 TYR B C 1
ATOM 7554 O O . TYR B 1 107 ? -17.609 -16.875 -16.047 1 89.62 107 TYR B O 1
ATOM 7562 N N . ASN B 1 108 ? -15.711 -16.016 -16.766 1 86.12 108 ASN B N 1
ATOM 7563 C CA . ASN B 1 108 ? -16.344 -15.055 -17.641 1 86.12 108 ASN B CA 1
ATOM 7564 C C . ASN B 1 108 ? -15.711 -15.055 -19.031 1 86.12 108 ASN B C 1
ATOM 7566 O O . ASN B 1 108 ? -15.836 -14.078 -19.781 1 86.12 108 ASN B O 1
ATOM 7570 N N . GLU B 1 109 ? -15.156 -16.141 -19.359 1 87.44 109 GLU B N 1
ATOM 7571 C CA . GLU B 1 109 ? -14.484 -16.234 -20.656 1 87.44 109 GLU B CA 1
ATOM 7572 C C . GLU B 1 109 ? -15.5 -16.25 -21.797 1 87.44 109 GLU B C 1
ATOM 7574 O O . GLU B 1 109 ? -16.656 -16.625 -21.609 1 87.44 109 GLU B O 1
ATOM 7579 N N . GLY B 1 110 ? -15.008 -15.875 -22.922 1 85.56 110 GLY B N 1
ATOM 7580 C CA . GLY B 1 110 ? -15.891 -15.656 -24.062 1 85.56 110 GLY B CA 1
ATOM 7581 C C . GLY B 1 110 ? -16.078 -16.891 -24.906 1 85.56 110 GLY B C 1
ATOM 7582 O O . GLY B 1 110 ? -15.672 -17.984 -24.516 1 85.56 110 GLY B O 1
ATOM 7583 N N . VAL B 1 111 ? -16.719 -16.656 -26 1 87.75 111 VAL B N 1
ATOM 7584 C CA . VAL B 1 111 ? -17.141 -17.719 -26.922 1 87.75 111 VAL B CA 1
ATOM 7585 C C . VAL B 1 111 ? -15.906 -18.375 -27.531 1 87.75 111 VAL B C 1
ATOM 7587 O O . VAL B 1 111 ? -15.859 -19.609 -27.672 1 87.75 111 VAL B O 1
ATOM 7590 N N . LYS B 1 112 ? -14.953 -17.656 -27.859 1 87.38 112 LYS B N 1
ATOM 7591 C CA . LYS B 1 112 ? -13.781 -18.203 -28.516 1 87.38 112 LYS B CA 1
ATOM 7592 C C . LYS B 1 112 ? -13.047 -19.188 -27.609 1 87.38 112 LYS B C 1
ATOM 7594 O O . LYS B 1 112 ? -12.703 -20.297 -28.016 1 87.38 112 LYS B O 1
ATOM 7599 N N . ASN B 1 113 ? -12.836 -18.797 -26.438 1 91.5 113 ASN B N 1
ATOM 7600 C CA . ASN B 1 113 ? -12.141 -19.641 -25.484 1 91.5 113 ASN B CA 1
ATOM 7601 C C . ASN B 1 113 ? -12.906 -20.938 -25.219 1 91.5 113 ASN B C 1
ATOM 7603 O O . ASN B 1 113 ? -12.312 -22.016 -25.141 1 91.5 113 ASN B O 1
ATOM 7607 N N . PHE B 1 114 ? -14.164 -20.781 -25.094 1 92.06 114 PHE B N 1
ATOM 7608 C CA . PHE B 1 114 ? -15.008 -21.953 -24.812 1 92.06 114 PHE B CA 1
ATOM 7609 C C . PHE B 1 114 ? -15.023 -22.906 -26 1 92.06 114 PHE B C 1
ATOM 7611 O O . PHE B 1 114 ? -14.906 -24.109 -25.828 1 92.06 114 PHE B O 1
ATOM 7618 N N . THR B 1 115 ? -15.117 -22.375 -27.172 1 90.06 115 THR B N 1
ATOM 7619 C CA . THR B 1 115 ? -15.172 -23.188 -28.375 1 90.06 115 THR B CA 1
ATOM 7620 C C . THR B 1 115 ? -13.836 -23.875 -28.609 1 90.06 115 THR B C 1
ATOM 7622 O O . THR B 1 115 ? -13.805 -25.016 -29.094 1 90.06 115 THR B O 1
ATOM 7625 N N . ASP B 1 116 ? -12.781 -23.219 -28.359 1 91.81 116 ASP B N 1
ATOM 7626 C CA . ASP B 1 116 ? -11.469 -23.844 -28.516 1 91.81 116 ASP B CA 1
ATOM 7627 C C . ASP B 1 116 ? -11.312 -25.047 -27.594 1 91.81 116 ASP B C 1
ATOM 7629 O O . ASP B 1 116 ? -10.812 -26.094 -28.016 1 91.81 116 ASP B O 1
ATOM 7633 N N . THR B 1 117 ? -11.727 -24.875 -26.422 1 95.56 117 THR B N 1
ATOM 7634 C CA . THR B 1 117 ? -11.578 -25.953 -25.438 1 95.56 117 THR B CA 1
ATOM 7635 C C . THR B 1 117 ? -12.516 -27.109 -25.766 1 95.56 117 THR B C 1
ATOM 7637 O O . THR B 1 117 ? -12.086 -28.25 -25.844 1 95.56 117 THR B O 1
ATOM 7640 N N . LEU B 1 118 ? -13.781 -26.812 -25.938 1 94.25 118 LEU B N 1
ATOM 7641 C CA . LEU B 1 118 ? -14.766 -27.859 -26.219 1 94.25 118 LEU B CA 1
ATOM 7642 C C . LEU B 1 118 ? -14.484 -28.516 -27.562 1 94.25 118 LEU B C 1
ATOM 7644 O O . LEU B 1 118 ? -14.664 -29.734 -27.719 1 94.25 118 LEU B O 1
ATOM 7648 N N . GLY B 1 119 ? -14.164 -27.672 -28.516 1 92.12 119 GLY B N 1
ATOM 7649 C CA . GLY B 1 119 ? -13.781 -28.234 -29.812 1 92.12 119 GLY B CA 1
ATOM 7650 C C . GLY B 1 119 ? -12.594 -29.172 -29.734 1 92.12 119 GLY B C 1
ATOM 7651 O O . GLY B 1 119 ? -12.578 -30.219 -30.375 1 92.12 119 GLY B O 1
ATOM 7652 N N . GLY B 1 120 ? -11.586 -28.797 -28.953 1 94.62 120 GLY B N 1
ATOM 7653 C CA . GLY B 1 120 ? -10.438 -29.672 -28.75 1 94.62 120 GLY B CA 1
ATOM 7654 C C . GLY B 1 120 ? -10.797 -30.984 -28.078 1 94.62 120 GLY B C 1
ATOM 7655 O O . GLY B 1 120 ? -10.242 -32.031 -28.422 1 94.62 120 GLY B O 1
ATOM 7656 N N . ILE B 1 121 ? -11.695 -30.938 -27.156 1 95.94 121 ILE B N 1
ATOM 7657 C CA . ILE B 1 121 ? -12.148 -32.156 -26.469 1 95.94 121 ILE B CA 1
ATOM 7658 C C . ILE B 1 121 ? -12.875 -33.062 -27.438 1 95.94 121 ILE B C 1
ATOM 7660 O O . ILE B 1 121 ? -12.625 -34.281 -27.484 1 95.94 121 ILE B O 1
ATOM 7664 N N . CYS B 1 122 ? -13.75 -32.5 -28.281 1 93.62 122 CYS B N 1
ATOM 7665 C CA . CYS B 1 122 ? -14.531 -33.281 -29.234 1 93.62 122 CYS B CA 1
ATOM 7666 C C . CYS B 1 122 ? -13.625 -33.906 -30.297 1 93.62 122 CYS B C 1
ATOM 7668 O O . CYS B 1 122 ? -13.867 -35.031 -30.75 1 93.62 122 CYS B O 1
ATOM 7670 N N . GLU B 1 123 ? -12.633 -33.188 -30.656 1 93.75 123 GLU B N 1
ATOM 7671 C CA . GLU B 1 123 ? -11.688 -33.719 -31.641 1 93.75 123 GLU B CA 1
ATOM 7672 C C . GLU B 1 123 ? -11 -34.969 -31.109 1 93.75 123 GLU B C 1
ATOM 7674 O O . GLU B 1 123 ? -10.648 -35.875 -31.875 1 93.75 123 GLU B O 1
ATOM 7679 N N . ASN B 1 124 ? -10.75 -35.062 -29.859 1 95.31 124 ASN B N 1
ATOM 7680 C CA . ASN B 1 124 ? -10.086 -36.188 -29.234 1 95.31 124 ASN B CA 1
ATOM 7681 C C . ASN B 1 124 ? -10.977 -37.438 -29.234 1 95.31 124 ASN B C 1
ATOM 7683 O O . ASN B 1 124 ? -10.484 -38.562 -29.109 1 95.31 124 ASN B O 1
ATOM 7687 N N . LEU B 1 125 ? -12.297 -37.281 -29.359 1 93.12 125 LEU B N 1
ATOM 7688 C CA . LEU B 1 125 ? -13.211 -38.406 -29.422 1 93.12 125 LEU B CA 1
ATOM 7689 C C . LEU B 1 125 ? -12.906 -39.312 -30.609 1 93.12 125 LEU B C 1
ATOM 7691 O O . LEU B 1 125 ? -13.078 -40.531 -30.547 1 93.12 125 LEU B O 1
ATOM 7695 N N . ASN B 1 126 ? -12.406 -38.656 -31.641 1 91.62 126 ASN B N 1
ATOM 7696 C CA . ASN B 1 126 ? -12 -39.438 -32.812 1 91.62 126 ASN B CA 1
ATOM 7697 C C . ASN B 1 126 ? -10.852 -40.375 -32.469 1 91.62 126 ASN B C 1
ATOM 7699 O O . ASN B 1 126 ? -10.828 -41.531 -32.938 1 91.62 126 ASN B O 1
ATOM 7703 N N . SER B 1 127 ? -9.93 -39.875 -31.734 1 91.75 127 SER B N 1
ATOM 7704 C CA . SER B 1 127 ? -8.773 -40.688 -31.359 1 91.75 127 SER B CA 1
ATOM 7705 C C . SER B 1 127 ? -9.18 -41.812 -30.406 1 91.75 127 SER B C 1
ATOM 7707 O O . SER B 1 127 ? -8.625 -42.906 -30.469 1 91.75 127 SER B O 1
ATOM 7709 N N . PHE B 1 128 ? -10.125 -41.594 -29.531 1 91.81 128 PHE B N 1
ATOM 7710 C CA . PHE B 1 128 ? -10.633 -42.625 -28.641 1 91.81 128 PHE B CA 1
ATOM 7711 C C . PHE B 1 128 ? -11.305 -43.75 -29.438 1 91.81 128 PHE B C 1
ATOM 7713 O O . PHE B 1 128 ? -11.102 -44.938 -29.172 1 91.81 128 PHE B O 1
ATOM 7720 N N . SER B 1 129 ? -12.086 -43.344 -30.391 1 89.5 129 SER B N 1
ATOM 7721 C CA . SER B 1 129 ? -12.781 -44.312 -31.219 1 89.5 129 SER B CA 1
ATOM 7722 C C . SER B 1 129 ? -11.797 -45.156 -32.031 1 89.5 129 SER B C 1
ATOM 7724 O O . SER B 1 129 ? -11.992 -46.375 -32.188 1 89.5 129 SER B O 1
ATOM 7726 N N . LYS B 1 130 ? -10.836 -44.531 -32.531 1 88.06 130 LYS B N 1
ATOM 7727 C CA . LYS B 1 130 ? -9.82 -45.25 -33.312 1 88.06 130 LYS B CA 1
ATOM 7728 C C . LYS B 1 130 ? -9.109 -46.312 -32.438 1 88.06 130 LYS B C 1
ATOM 7730 O O . LYS B 1 130 ? -8.648 -47.312 -32.938 1 88.06 130 LYS B O 1
ATOM 7735 N N . ALA B 1 131 ? -9.008 -46.031 -31.172 1 85.94 131 ALA B N 1
ATOM 7736 C CA . ALA B 1 131 ? -8.344 -46.938 -30.234 1 85.94 131 ALA B CA 1
ATOM 7737 C C . ALA B 1 131 ? -9.352 -47.906 -29.609 1 85.94 131 ALA B C 1
ATOM 7739 O O . ALA B 1 131 ? -9.055 -48.531 -28.594 1 85.94 131 ALA B O 1
ATOM 7740 N N . ASP B 1 132 ? -10.562 -47.969 -30.016 1 81.88 132 ASP B N 1
ATOM 7741 C CA . ASP B 1 132 ? -11.625 -48.875 -29.609 1 81.88 132 ASP B CA 1
ATOM 7742 C C . ASP B 1 132 ? -12.172 -48.531 -28.234 1 81.88 132 ASP B C 1
ATOM 7744 O O . ASP B 1 132 ? -12.469 -49.438 -27.438 1 81.88 132 ASP B O 1
ATOM 7748 N N . VAL B 1 133 ? -12.055 -47.344 -27.891 1 85.81 133 VAL B N 1
ATOM 7749 C CA . VAL B 1 133 ? -12.742 -46.844 -26.703 1 85.81 133 VAL B CA 1
ATOM 7750 C C . VAL B 1 133 ? -14.023 -46.125 -27.125 1 85.81 133 VAL B C 1
ATOM 7752 O O . VAL B 1 133 ? -13.984 -45.188 -27.922 1 85.81 133 VAL B O 1
ATOM 7755 N N . GLU B 1 134 ? -15.094 -46.594 -26.609 1 82.69 134 GLU B N 1
ATOM 7756 C CA . GLU B 1 134 ? -16.375 -46 -26.984 1 82.69 134 GLU B CA 1
ATOM 7757 C C . GLU B 1 134 ? -16.453 -44.562 -26.516 1 82.69 134 GLU B C 1
ATOM 7759 O O . GLU B 1 134 ? -16.312 -44.281 -25.328 1 82.69 134 GLU B O 1
ATOM 7764 N N . PRO B 1 135 ? -16.719 -43.656 -27.406 1 85.81 135 PRO B N 1
ATOM 7765 C CA . PRO B 1 135 ? -16.766 -42.219 -27.062 1 85.81 135 PRO B CA 1
ATOM 7766 C C . PRO B 1 135 ? -17.828 -41.906 -26.031 1 85.81 135 PRO B C 1
ATOM 7768 O O . PRO B 1 135 ? -17.719 -40.906 -25.297 1 85.81 135 PRO B O 1
ATOM 7771 N N . LEU B 1 136 ? -18.828 -42.688 -25.922 1 80.75 136 LEU B N 1
ATOM 7772 C CA . LEU B 1 136 ? -19.906 -42.438 -24.984 1 80.75 136 LEU B CA 1
ATOM 7773 C C . LEU B 1 136 ? -19.438 -42.625 -23.547 1 80.75 136 LEU B C 1
ATOM 7775 O O . LEU B 1 136 ? -20.094 -42.219 -22.594 1 80.75 136 LEU B O 1
ATOM 7779 N N . ARG B 1 137 ? -18.25 -43.25 -23.438 1 86.31 137 ARG B N 1
ATOM 7780 C CA . ARG B 1 137 ? -17.672 -43.438 -22.109 1 86.31 137 ARG B CA 1
ATOM 7781 C C . ARG B 1 137 ? -16.938 -42.188 -21.625 1 86.31 137 ARG B C 1
ATOM 7783 O O . ARG B 1 137 ? -16.453 -42.156 -20.5 1 86.31 137 ARG B O 1
ATOM 7790 N N . ILE B 1 138 ? -16.906 -41.25 -22.484 1 91.81 138 ILE B N 1
ATOM 7791 C CA . ILE B 1 138 ? -16.281 -39.969 -22.156 1 91.81 138 ILE B CA 1
ATOM 7792 C C . ILE B 1 138 ? -17.344 -38.906 -21.922 1 91.81 138 ILE B C 1
ATOM 7794 O O . ILE B 1 138 ? -18.266 -38.781 -22.734 1 91.81 138 ILE B O 1
ATOM 7798 N N . ALA B 1 139 ? -17.281 -38.219 -20.781 1 92.81 139 ALA B N 1
ATOM 7799 C CA . ALA B 1 139 ? -18.219 -37.156 -20.469 1 92.81 139 ALA B CA 1
ATOM 7800 C C . ALA B 1 139 ? -17.484 -35.906 -20.047 1 92.81 139 ALA B C 1
ATOM 7802 O O . ALA B 1 139 ? -16.312 -35.938 -19.672 1 92.81 139 ALA B O 1
ATOM 7803 N N . CYS B 1 140 ? -18.109 -34.75 -20.266 1 95.38 140 CYS B N 1
ATOM 7804 C CA . CYS B 1 140 ? -17.516 -33.469 -19.938 1 95.38 140 CYS B CA 1
ATOM 7805 C C . CYS B 1 140 ? -18.422 -32.656 -19.047 1 95.38 140 CYS B C 1
ATOM 7807 O O . CYS B 1 140 ? -19.625 -32.562 -19.297 1 95.38 140 CYS B O 1
ATOM 7809 N N . VAL B 1 141 ? -17.875 -32.156 -17.938 1 95.69 141 VAL B N 1
ATOM 7810 C CA . VAL B 1 141 ? -18.609 -31.266 -17.031 1 95.69 141 VAL B CA 1
ATOM 7811 C C . VAL B 1 141 ? -18.016 -29.875 -17.062 1 95.69 141 VAL B C 1
ATOM 7813 O O . VAL B 1 141 ? -16.859 -29.672 -16.688 1 95.69 141 VAL B O 1
ATOM 7816 N N . VAL B 1 142 ? -18.766 -28.906 -17.516 1 96.38 142 VAL B N 1
ATOM 7817 C CA . VAL B 1 142 ? -18.344 -27.5 -17.5 1 96.38 142 VAL B CA 1
ATOM 7818 C C . VAL B 1 142 ? -18.891 -26.812 -16.25 1 96.38 142 VAL B C 1
ATOM 7820 O O . VAL B 1 142 ? -20.109 -26.766 -16.047 1 96.38 142 VAL B O 1
ATOM 7823 N N . ILE B 1 143 ? -18.031 -26.344 -15.438 1 96.25 143 ILE B N 1
ATOM 7824 C CA . ILE B 1 143 ? -18.453 -25.672 -14.219 1 96.25 143 ILE B CA 1
ATOM 7825 C C . ILE B 1 143 ? -18.141 -24.172 -14.32 1 96.25 143 ILE B C 1
ATOM 7827 O O . ILE B 1 143 ? -16.984 -23.781 -14.414 1 96.25 143 ILE B O 1
ATOM 7831 N N . VAL B 1 144 ? -19.156 -23.359 -14.258 1 94.88 144 VAL B N 1
ATOM 7832 C CA . VAL B 1 144 ? -19.031 -21.906 -14.305 1 94.88 144 VAL B CA 1
ATOM 7833 C C . VAL B 1 144 ? -18.984 -21.344 -12.891 1 94.88 144 VAL B C 1
ATOM 7835 O O . VAL B 1 144 ? -19.906 -21.547 -12.102 1 94.88 144 VAL B O 1
ATOM 7838 N N . ASP B 1 145 ? -17.922 -20.562 -12.602 1 91.69 145 ASP B N 1
ATOM 7839 C CA . ASP B 1 145 ? -17.672 -20.094 -11.242 1 91.69 145 ASP B CA 1
ATOM 7840 C C . ASP B 1 145 ? -18.469 -18.828 -10.938 1 91.69 145 ASP B C 1
ATOM 7842 O O . ASP B 1 145 ? -17.875 -17.766 -10.695 1 91.69 145 ASP B O 1
ATOM 7846 N N . GLY B 1 146 ? -19.781 -18.953 -10.875 1 90.38 146 GLY B N 1
ATOM 7847 C CA . GLY B 1 146 ? -20.609 -17.828 -10.469 1 90.38 146 GLY B CA 1
ATOM 7848 C C . GLY B 1 146 ? -21.5 -17.312 -11.57 1 90.38 146 GLY B C 1
ATOM 7849 O O . GLY B 1 146 ? -21.031 -17.047 -12.688 1 90.38 146 GLY B O 1
ATOM 7850 N N . ILE B 1 147 ? -22.656 -17.016 -11.305 1 90.94 147 ILE B N 1
ATOM 7851 C CA . ILE B 1 147 ? -23.656 -16.641 -12.297 1 90.94 147 ILE B CA 1
ATOM 7852 C C . ILE B 1 147 ? -23.531 -15.156 -12.617 1 90.94 147 ILE B C 1
ATOM 7854 O O . ILE B 1 147 ? -23.828 -14.727 -13.734 1 90.94 147 ILE B O 1
ATOM 7858 N N . ARG B 1 148 ? -23.062 -14.32 -11.711 1 87.44 148 ARG B N 1
ATOM 7859 C CA . ARG B 1 148 ? -23.016 -12.875 -11.891 1 87.44 148 ARG B CA 1
ATOM 7860 C C . ARG B 1 148 ? -22.047 -12.492 -13.008 1 87.44 148 ARG B C 1
ATOM 7862 O O . ARG B 1 148 ? -22.391 -11.703 -13.898 1 87.44 148 ARG B O 1
ATOM 7869 N N . ALA B 1 149 ? -20.906 -13.047 -12.906 1 84.5 149 ALA B N 1
ATOM 7870 C CA . ALA B 1 149 ? -19.922 -12.742 -13.945 1 84.5 149 ALA B CA 1
ATOM 7871 C C . ALA B 1 149 ? -20.312 -13.383 -15.273 1 84.5 149 ALA B C 1
ATOM 7873 O O . ALA B 1 149 ? -20.094 -12.805 -16.344 1 84.5 149 ALA B O 1
ATOM 7874 N N . PHE B 1 150 ? -20.875 -14.508 -15.172 1 88.19 150 PHE B N 1
ATOM 7875 C CA . PHE B 1 150 ? -21.281 -15.234 -16.359 1 88.19 150 PHE B CA 1
ATOM 7876 C C . PHE B 1 150 ? -22.438 -14.523 -17.062 1 88.19 150 PHE B C 1
ATOM 7878 O O . PHE B 1 150 ? -22.531 -14.531 -18.297 1 88.19 150 PHE B O 1
ATOM 7885 N N . ASN B 1 151 ? -23.281 -13.906 -16.25 1 83.56 151 ASN B N 1
ATOM 7886 C CA . ASN B 1 151 ? -24.422 -13.211 -16.828 1 83.56 151 ASN B CA 1
ATOM 7887 C C . ASN B 1 151 ? -24 -12.102 -17.781 1 83.56 151 ASN B C 1
ATOM 7889 O O . ASN B 1 151 ? -24.656 -11.844 -18.781 1 83.56 151 ASN B O 1
ATOM 7893 N N . THR B 1 152 ? -22.922 -11.508 -17.453 1 83.31 152 THR B N 1
ATOM 7894 C CA . THR B 1 152 ? -22.422 -10.445 -18.312 1 83.31 152 THR B CA 1
ATOM 7895 C C . THR B 1 152 ? -21.969 -11.016 -19.656 1 83.31 152 THR B C 1
ATOM 7897 O O . THR B 1 152 ? -22.266 -10.445 -20.703 1 83.31 152 THR B O 1
ATOM 7900 N N . THR B 1 153 ? -21.297 -12.102 -19.609 1 84.5 153 THR B N 1
ATOM 7901 C CA . THR B 1 153 ? -20.844 -12.758 -20.828 1 84.5 153 THR B CA 1
ATOM 7902 C C . THR B 1 153 ? -22.031 -13.344 -21.609 1 84.5 153 THR B C 1
ATOM 7904 O O . THR B 1 153 ? -22.078 -13.258 -22.828 1 84.5 153 THR B O 1
ATOM 7907 N N . PHE B 1 154 ? -22.938 -13.883 -20.891 1 84.25 154 PHE B N 1
ATOM 7908 C CA . PHE B 1 154 ? -24.125 -14.477 -21.484 1 84.25 154 PHE B CA 1
ATOM 7909 C C . PHE B 1 154 ? -24.953 -13.414 -22.203 1 84.25 154 PHE B C 1
ATOM 7911 O O . PHE B 1 154 ? -25.469 -13.656 -23.281 1 84.25 154 PHE B O 1
ATOM 7918 N N . SER B 1 155 ? -25.031 -12.266 -21.578 1 81.75 155 SER B N 1
ATOM 7919 C CA . SER B 1 155 ? -25.828 -11.188 -22.172 1 81.75 155 SER B CA 1
ATOM 7920 C C . SER B 1 155 ? -25.188 -10.672 -23.453 1 81.75 155 SER B C 1
ATOM 7922 O O . SER B 1 155 ? -25.891 -10.312 -24.391 1 81.75 155 SER B O 1
ATOM 7924 N N . LYS B 1 156 ? -23.953 -10.703 -23.469 1 81.38 156 LYS B N 1
ATOM 7925 C CA . LYS B 1 156 ? -23.234 -10.211 -24.641 1 81.38 156 LYS B CA 1
ATOM 7926 C C . LYS B 1 156 ? -23.234 -11.25 -25.766 1 81.38 156 LYS B C 1
ATOM 7928 O O . LYS B 1 156 ? -23.188 -10.898 -26.938 1 81.38 156 LYS B O 1
ATOM 7933 N N . GLN B 1 157 ? -23.219 -12.508 -25.359 1 84.88 157 GLN B N 1
ATOM 7934 C CA . GLN B 1 157 ? -23.125 -13.594 -26.328 1 84.88 157 GLN B CA 1
ATOM 7935 C C . GLN B 1 157 ? -24.25 -14.602 -26.141 1 84.88 157 GLN B C 1
ATOM 7937 O O . GLN B 1 157 ? -24 -15.812 -26.094 1 84.88 157 GLN B O 1
ATOM 7942 N N . ARG B 1 158 ? -25.344 -14.125 -26.062 1 78.25 158 ARG B N 1
ATOM 7943 C CA . ARG B 1 158 ? -26.531 -14.93 -25.766 1 78.25 158 ARG B CA 1
ATOM 7944 C C . ARG B 1 158 ? -26.766 -15.969 -26.859 1 78.25 158 ARG B C 1
ATOM 7946 O O . ARG B 1 158 ? -27.156 -17.109 -26.578 1 78.25 158 ARG B O 1
ATOM 7953 N N . GLY B 1 159 ? -26.578 -15.648 -28.031 1 74.81 159 GLY B N 1
ATOM 7954 C CA . GLY B 1 159 ? -26.828 -16.547 -29.141 1 74.81 159 GLY B CA 1
ATOM 7955 C C . GLY B 1 159 ? -26.047 -17.844 -29.062 1 74.81 159 GLY B C 1
ATOM 7956 O O . GLY B 1 159 ? -26.562 -18.906 -29.375 1 74.81 159 GLY B O 1
ATOM 7957 N N . PHE B 1 160 ? -24.938 -17.734 -28.578 1 81.19 160 PHE B N 1
ATOM 7958 C CA . PHE B 1 160 ? -24.078 -18.906 -28.531 1 81.19 160 PHE B CA 1
ATOM 7959 C C . PHE B 1 160 ? -24.344 -19.734 -27.281 1 81.19 160 PHE B C 1
ATOM 7961 O O . PHE B 1 160 ? -24.516 -20.953 -27.359 1 81.19 160 PHE B O 1
ATOM 7968 N N . PHE B 1 161 ? -24.453 -19.156 -26.203 1 88.06 161 PHE B N 1
ATOM 7969 C CA . PHE B 1 161 ? -24.516 -19.859 -24.922 1 88.06 161 PHE B CA 1
ATOM 7970 C C . PHE B 1 161 ? -25.922 -20.391 -24.656 1 88.06 161 PHE B C 1
ATOM 7972 O O . PHE B 1 161 ? -26.109 -21.234 -23.781 1 88.06 161 PHE B O 1
ATOM 7979 N N . GLN B 1 162 ? -26.859 -19.922 -25.359 1 85.31 162 GLN B N 1
ATOM 7980 C CA . GLN B 1 162 ? -28.219 -20.391 -25.188 1 85.31 162 GLN B CA 1
ATOM 7981 C C . GLN B 1 162 ? -28.344 -21.875 -25.531 1 85.31 162 GLN B C 1
ATOM 7983 O O . GLN B 1 162 ? -29.266 -22.547 -25.078 1 85.31 162 GLN B O 1
ATOM 7988 N N . GLN B 1 163 ? -27.391 -22.312 -26.25 1 83.44 163 GLN B N 1
ATOM 7989 C CA . GLN B 1 163 ? -27.391 -23.719 -26.609 1 83.44 163 GLN B CA 1
ATOM 7990 C C . GLN B 1 163 ? -27.031 -24.594 -25.406 1 83.44 163 GLN B C 1
ATOM 7992 O O . GLN B 1 163 ? -27.344 -25.781 -25.375 1 83.44 163 GLN B O 1
ATOM 7997 N N . PHE B 1 164 ? -26.422 -24.047 -24.453 1 87.44 164 PHE B N 1
ATOM 7998 C CA . PHE B 1 164 ? -25.922 -24.812 -23.328 1 87.44 164 PHE B CA 1
ATOM 7999 C C . PHE B 1 164 ? -26.656 -24.438 -22.047 1 87.44 164 PHE B C 1
ATOM 8001 O O . PHE B 1 164 ? -26.672 -25.203 -21.078 1 87.44 164 PHE B O 1
ATOM 8008 N N . PHE B 1 165 ? -27.203 -23.266 -22 1 88.56 165 PHE B N 1
ATOM 8009 C CA . PHE B 1 165 ? -27.766 -22.672 -20.797 1 88.56 165 PHE B CA 1
ATOM 8010 C C . PHE B 1 165 ? -29.047 -21.906 -21.125 1 88.56 165 PHE B C 1
ATOM 8012 O O . PHE B 1 165 ? -29.094 -21.172 -22.109 1 88.56 165 PHE B O 1
ATOM 8019 N N . GLU B 1 166 ? -30.031 -22.125 -20.312 1 87.88 166 GLU B N 1
ATOM 8020 C CA . GLU B 1 166 ? -31.297 -21.422 -20.484 1 87.88 166 GLU B CA 1
ATOM 8021 C C . GLU B 1 166 ? -31.719 -20.703 -19.203 1 87.88 166 GLU B C 1
ATOM 8023 O O . GLU B 1 166 ? -31.703 -21.312 -18.125 1 87.88 166 GLU B O 1
ATOM 8028 N N . GLU B 1 167 ? -32.125 -19.484 -19.312 1 88.12 167 GLU B N 1
ATOM 8029 C CA . GLU B 1 167 ? -32.531 -18.672 -18.156 1 88.12 167 GLU B CA 1
ATOM 8030 C C . GLU B 1 167 ? -33.969 -18.953 -17.734 1 88.12 167 GLU B C 1
ATOM 8032 O O . GLU B 1 167 ? -34.312 -18.859 -16.562 1 88.12 167 GLU B O 1
ATOM 8037 N N . ASP B 1 168 ? -34.781 -19.297 -18.656 1 86.38 168 ASP B N 1
ATOM 8038 C CA . ASP B 1 168 ? -36.219 -19.359 -18.438 1 86.38 168 ASP B CA 1
ATOM 8039 C C . ASP B 1 168 ? -36.594 -20.438 -17.422 1 86.38 168 ASP B C 1
ATOM 8041 O O . ASP B 1 168 ? -37.344 -20.188 -16.484 1 86.38 168 ASP B O 1
ATOM 8045 N N . PRO B 1 169 ? -36.031 -21.609 -17.609 1 87.19 169 PRO B N 1
ATOM 8046 C CA . PRO B 1 169 ? -36.344 -22.625 -16.609 1 87.19 169 PRO B CA 1
ATOM 8047 C C . PRO B 1 169 ? -35.938 -22.219 -15.188 1 87.19 169 PRO B C 1
ATOM 8049 O O . PRO B 1 169 ? -36.594 -22.594 -14.219 1 87.19 169 PRO B O 1
ATOM 8052 N N . ILE B 1 170 ? -34.938 -21.469 -15.008 1 89.31 170 ILE B N 1
ATOM 8053 C CA . ILE B 1 170 ? -34.438 -21.016 -13.711 1 89.31 170 ILE B CA 1
ATOM 8054 C C . ILE B 1 170 ? -35.406 -20 -13.125 1 89.31 170 ILE B C 1
ATOM 8056 O O . ILE B 1 170 ? -35.781 -20.062 -11.945 1 89.31 170 ILE B O 1
ATOM 8060 N N . LYS B 1 171 ? -35.781 -19.047 -13.977 1 89.88 171 LYS B N 1
ATOM 8061 C CA . LYS B 1 171 ? -36.719 -18.016 -13.547 1 89.88 171 LYS B CA 1
ATOM 8062 C C . LYS B 1 171 ? -38.062 -18.641 -13.094 1 89.88 171 LYS B C 1
ATOM 8064 O O . LYS B 1 171 ? -38.656 -18.188 -12.109 1 89.88 171 LYS B O 1
ATOM 8069 N N . GLU B 1 172 ? -38.469 -19.609 -13.82 1 85 172 GLU B N 1
ATOM 8070 C CA . GLU B 1 172 ? -39.719 -20.281 -13.5 1 85 172 GLU B CA 1
ATOM 8071 C C . GLU B 1 172 ? -39.625 -21.047 -12.188 1 85 172 GLU B C 1
ATOM 8073 O O . GLU B 1 172 ? -40.531 -21 -11.367 1 85 172 GLU B O 1
ATOM 8078 N N . ARG B 1 173 ? -38.594 -21.656 -11.992 1 85.06 173 ARG B N 1
ATOM 8079 C CA . ARG B 1 173 ? -38.438 -22.516 -10.82 1 85.06 173 ARG B CA 1
ATOM 8080 C C . ARG B 1 173 ? -38.219 -21.688 -9.555 1 85.06 173 ARG B C 1
ATOM 8082 O O . ARG B 1 173 ? -38.719 -22.047 -8.484 1 85.06 173 ARG B O 1
ATOM 8089 N N . PHE B 1 174 ? -37.5 -20.672 -9.594 1 88.25 174 PHE B N 1
ATOM 8090 C CA . PHE B 1 174 ? -37.156 -19.891 -8.414 1 88.25 174 PHE B CA 1
ATOM 8091 C C . PHE B 1 174 ? -38.031 -18.656 -8.297 1 88.25 174 PHE B C 1
ATOM 8093 O O . PHE B 1 174 ? -38 -17.953 -7.281 1 88.25 174 PHE B O 1
ATOM 8100 N N . GLY B 1 175 ? -38.844 -18.312 -9.273 1 82.56 175 GLY B N 1
ATOM 8101 C CA . GLY B 1 175 ? -39.781 -17.203 -9.234 1 82.56 175 GLY B CA 1
ATOM 8102 C C . GLY B 1 175 ? -39.094 -15.852 -9.188 1 82.56 175 GLY B C 1
ATOM 8103 O O . GLY B 1 175 ? -39.5 -14.969 -8.422 1 82.56 175 GLY B O 1
ATOM 8104 N N . VAL B 1 176 ? -37.969 -15.797 -9.836 1 87.19 176 VAL B N 1
ATOM 8105 C CA . VAL B 1 176 ? -37.219 -14.539 -9.836 1 87.19 176 VAL B CA 1
ATOM 8106 C C . VAL B 1 176 ? -37.156 -13.992 -11.258 1 87.19 176 VAL B C 1
ATOM 8108 O O . VAL B 1 176 ? -37.219 -14.742 -12.227 1 87.19 176 VAL B O 1
ATOM 8111 N N . SER B 1 177 ? -37.031 -12.633 -11.359 1 84.75 177 SER B N 1
ATOM 8112 C CA . SER B 1 177 ? -36.875 -12 -12.656 1 84.75 177 SER B CA 1
ATOM 8113 C C . SER B 1 177 ? -35.406 -11.969 -13.07 1 84.75 177 SER B C 1
ATOM 8115 O O . SER B 1 177 ? -35.094 -12.023 -14.258 1 84.75 177 SER B O 1
ATOM 8117 N N . ASP B 1 178 ? -34.625 -11.773 -12.117 1 87.56 178 ASP B N 1
ATOM 8118 C CA . ASP B 1 178 ? -33.188 -11.766 -12.336 1 87.56 178 ASP B CA 1
ATOM 8119 C C . ASP B 1 178 ? -32.531 -12.984 -11.711 1 87.56 178 ASP B C 1
ATOM 8121 O O . ASP B 1 178 ? -32.562 -13.156 -10.484 1 87.56 178 ASP B O 1
ATOM 8125 N N . ILE B 1 179 ? -32 -13.789 -12.555 1 88.94 179 ILE B N 1
ATOM 8126 C CA . ILE B 1 179 ? -31.438 -15.07 -12.133 1 88.94 179 ILE B CA 1
ATOM 8127 C C . ILE B 1 179 ? -30.312 -14.828 -11.133 1 88.94 179 ILE B C 1
ATOM 8129 O O . ILE B 1 179 ? -29.906 -15.75 -10.43 1 88.94 179 ILE B O 1
ATOM 8133 N N . ARG B 1 180 ? -29.766 -13.602 -10.961 1 86.94 180 ARG B N 1
ATOM 8134 C CA . ARG B 1 180 ? -28.672 -13.281 -10.039 1 86.94 180 ARG B CA 1
ATOM 8135 C C . ARG B 1 180 ? -29.156 -13.281 -8.594 1 86.94 180 ARG B C 1
ATOM 8137 O O . ARG B 1 180 ? -28.359 -13.391 -7.668 1 86.94 180 ARG B O 1
ATOM 8144 N N . ASN B 1 181 ? -30.422 -13.242 -8.523 1 86.44 181 ASN B N 1
ATOM 8145 C CA . ASN B 1 181 ? -30.969 -13.109 -7.176 1 86.44 181 ASN B CA 1
ATOM 8146 C C . ASN B 1 181 ? -31.672 -14.383 -6.73 1 86.44 181 ASN B C 1
ATOM 8148 O O . ASN B 1 181 ? -32.5 -14.352 -5.824 1 86.44 181 ASN B O 1
ATOM 8152 N N . CYS B 1 182 ? -31.281 -15.477 -7.301 1 87.56 182 CYS B N 1
ATOM 8153 C CA . CYS B 1 182 ? -31.906 -16.75 -6.918 1 87.56 182 CYS B CA 1
ATOM 8154 C C . CYS B 1 182 ? -31.5 -17.141 -5.504 1 87.56 182 CYS B C 1
ATOM 8156 O O . CYS B 1 182 ? -30.344 -17.016 -5.125 1 87.56 182 CYS B O 1
ATOM 8158 N N . LYS B 1 183 ? -32.469 -17.484 -4.68 1 85.31 183 LYS B N 1
ATOM 8159 C CA . LYS B 1 183 ? -32.25 -17.953 -3.318 1 85.31 183 LYS B CA 1
ATOM 8160 C C . LYS B 1 183 ? -33 -19.234 -3.041 1 85.31 183 LYS B C 1
ATOM 8162 O O . LYS B 1 183 ? -34.125 -19.422 -3.537 1 85.31 183 LYS B O 1
ATOM 8167 N N . LEU B 1 184 ? -32.312 -20.203 -2.416 1 83.06 184 LEU B N 1
ATOM 8168 C CA . LEU B 1 184 ? -32.969 -21.422 -1.982 1 83.06 184 LEU B CA 1
ATOM 8169 C C . LEU B 1 184 ? -33.906 -21.141 -0.813 1 83.06 184 LEU B C 1
ATOM 8171 O O . LEU B 1 184 ? -33.656 -20.234 -0.007 1 83.06 184 LEU B O 1
ATOM 8175 N N . PRO B 1 185 ? -34.969 -21.953 -0.825 1 72.25 185 PRO B N 1
ATOM 8176 C CA . PRO B 1 185 ? -35.812 -21.844 0.37 1 72.25 185 PRO B CA 1
ATOM 8177 C C . PRO B 1 185 ? -35.094 -22.281 1.641 1 72.25 185 PRO B C 1
ATOM 8179 O O . PRO B 1 185 ? -34.406 -23.312 1.646 1 72.25 185 PRO B O 1
ATOM 8182 N N . ASP B 1 186 ? -34.906 -21.453 2.73 1 72.56 186 ASP B N 1
ATOM 8183 C CA . ASP B 1 186 ? -34.219 -21.719 4 1 72.56 186 ASP B CA 1
ATOM 8184 C C . ASP B 1 186 ? -32.719 -21.75 3.828 1 72.56 186 ASP B C 1
ATOM 8186 O O . ASP B 1 186 ? -32.031 -22.609 4.383 1 72.56 186 ASP B O 1
ATOM 8190 N N . GLU B 1 187 ? -32.312 -21.062 2.896 1 78.94 187 GLU B N 1
ATOM 8191 C CA . GLU B 1 187 ? -30.891 -21.016 2.6 1 78.94 187 GLU B CA 1
ATOM 8192 C C . GLU B 1 187 ? -30.078 -20.625 3.834 1 78.94 187 GLU B C 1
ATOM 8194 O O . GLU B 1 187 ? -30.359 -19.609 4.473 1 78.94 187 GLU B O 1
ATOM 8199 N N . LYS B 1 188 ? -29.266 -21.594 4.25 1 70.19 188 LYS B N 1
ATOM 8200 C CA . LYS B 1 188 ? -28.266 -21.281 5.273 1 70.19 188 LYS B CA 1
ATOM 8201 C C . LYS B 1 188 ? -27.094 -20.531 4.672 1 70.19 188 LYS B C 1
ATOM 8203 O O . LYS B 1 188 ? -26.844 -20.609 3.469 1 70.19 188 LYS B O 1
ATOM 8208 N N . PRO B 1 189 ? -26.406 -19.656 5.426 1 70.69 189 PRO B N 1
ATOM 8209 C CA . PRO B 1 189 ? -25.297 -18.844 4.906 1 70.69 189 PRO B CA 1
ATOM 8210 C C . PRO B 1 189 ? -24.203 -19.688 4.254 1 70.69 189 PRO B C 1
ATOM 8212 O O . PRO B 1 189 ? -23.547 -19.219 3.312 1 70.69 189 PRO B O 1
ATOM 8215 N N . ASP B 1 190 ? -24.062 -20.891 4.57 1 74.69 190 ASP B N 1
ATOM 8216 C CA . ASP B 1 190 ? -22.969 -21.703 4.039 1 74.69 190 ASP B CA 1
ATOM 8217 C C . ASP B 1 190 ? -23.453 -22.625 2.924 1 74.69 190 ASP B C 1
ATOM 8219 O O . ASP B 1 190 ? -22.672 -23.391 2.357 1 74.69 190 ASP B O 1
ATOM 8223 N N . ASP B 1 191 ? -24.688 -22.5 2.545 1 80.62 191 ASP B N 1
ATOM 8224 C CA . ASP B 1 191 ? -25.219 -23.359 1.492 1 80.62 191 ASP B CA 1
ATOM 8225 C C . ASP B 1 191 ? -24.75 -22.891 0.114 1 80.62 191 ASP B C 1
ATOM 8227 O O . ASP B 1 191 ? -24.656 -21.688 -0.14 1 80.62 191 ASP B O 1
ATOM 8231 N N . GLU B 1 192 ? -24.391 -23.953 -0.68 1 87.5 192 GLU B N 1
ATOM 8232 C CA . GLU B 1 192 ? -23.984 -23.688 -2.061 1 87.5 192 GLU B CA 1
ATOM 8233 C C . GLU B 1 192 ? -24.859 -24.469 -3.043 1 87.5 192 GLU B C 1
ATOM 8235 O O . GLU B 1 192 ? -25.109 -25.656 -2.857 1 87.5 192 GLU B O 1
ATOM 8240 N N . PHE B 1 193 ? -25.422 -23.734 -3.963 1 89.12 193 PHE B N 1
ATOM 8241 C CA . PHE B 1 193 ? -26.203 -24.422 -4.969 1 89.12 193 PHE B CA 1
ATOM 8242 C C . PHE B 1 193 ? -25.844 -23.953 -6.371 1 89.12 193 PHE B C 1
ATOM 8244 O O . PHE B 1 193 ? -25.188 -22.922 -6.527 1 89.12 193 PHE B O 1
ATOM 8251 N N . ALA B 1 194 ? -26.141 -24.766 -7.344 1 92.94 194 ALA B N 1
ATOM 8252 C CA . ALA B 1 194 ? -25.812 -24.516 -8.742 1 92.94 194 ALA B CA 1
ATOM 8253 C C . ALA B 1 194 ? -26.938 -24.984 -9.664 1 92.94 194 ALA B C 1
ATOM 8255 O O . ALA B 1 194 ? -27.859 -25.688 -9.227 1 92.94 194 ALA B O 1
ATOM 8256 N N . HIS B 1 195 ? -26.938 -24.484 -10.859 1 91.75 195 HIS B N 1
ATOM 8257 C CA . HIS B 1 195 ? -27.891 -24.859 -11.906 1 91.75 195 HIS B CA 1
ATOM 8258 C C . HIS B 1 195 ? -27.234 -25.75 -12.953 1 91.75 195 HIS B C 1
ATOM 8260 O O . HIS B 1 195 ? -26.312 -25.312 -13.656 1 91.75 195 HIS B O 1
ATOM 8266 N N . CYS B 1 196 ? -27.703 -26.969 -13.086 1 91.62 196 CYS B N 1
ATOM 8267 C CA . CYS B 1 196 ? -27.094 -27.938 -13.984 1 91.62 196 CYS B CA 1
ATOM 8268 C C . CYS B 1 196 ? -27.953 -28.141 -15.227 1 91.62 196 CYS B C 1
ATOM 8270 O O . CYS B 1 196 ? -29.172 -28.266 -15.117 1 91.62 196 CYS B O 1
ATOM 8272 N N . PHE B 1 197 ? -27.344 -28.141 -16.328 1 89.81 197 PHE B N 1
ATOM 8273 C CA . PHE B 1 197 ? -27.953 -28.453 -17.609 1 89.81 197 PHE B CA 1
ATOM 8274 C C . PHE B 1 197 ? -27.25 -29.609 -18.281 1 89.81 197 PHE B C 1
ATOM 8276 O O . PHE B 1 197 ? -26.031 -29.594 -18.484 1 89.81 197 PHE B O 1
ATOM 8283 N N . MET B 1 198 ? -27.922 -30.641 -18.594 1 88.56 198 MET B N 1
ATOM 8284 C CA . MET B 1 198 ? -27.328 -31.828 -19.219 1 88.56 198 MET B CA 1
ATOM 8285 C C . MET B 1 198 ? -27.844 -32 -20.641 1 88.56 198 MET B C 1
ATOM 8287 O O . MET B 1 198 ? -29.016 -31.797 -20.922 1 88.56 198 MET B O 1
ATOM 8291 N N . GLN B 1 199 ? -26.875 -32.344 -21.547 1 85.25 199 GLN B N 1
ATOM 8292 C CA . GLN B 1 199 ? -27.219 -32.594 -22.938 1 85.25 199 GLN B CA 1
ATOM 8293 C C . GLN B 1 199 ? -26.156 -33.438 -23.641 1 85.25 199 GLN B C 1
ATOM 8295 O O . GLN B 1 199 ? -25.047 -33.594 -23.125 1 85.25 199 GLN B O 1
ATOM 8300 N N . LYS B 1 200 ? -26.609 -34.094 -24.719 1 83.94 200 LYS B N 1
ATOM 8301 C CA . LYS B 1 200 ? -25.672 -34.719 -25.656 1 83.94 200 LYS B CA 1
ATOM 8302 C C . LYS B 1 200 ? -25.438 -33.844 -26.875 1 83.94 200 LYS B C 1
ATOM 8304 O O . LYS B 1 200 ? -26.391 -33.406 -27.531 1 83.94 200 LYS B O 1
ATOM 8309 N N . ILE B 1 201 ? -24.219 -33.5 -27.062 1 84.75 201 ILE B N 1
ATOM 8310 C CA . ILE B 1 201 ? -23.938 -32.562 -28.125 1 84.75 201 ILE B CA 1
ATOM 8311 C C . ILE B 1 201 ? -23 -33.188 -29.156 1 84.75 201 ILE B C 1
ATOM 8313 O O . ILE B 1 201 ? -22.156 -34 -28.797 1 84.75 201 ILE B O 1
ATOM 8317 N N . THR B 1 202 ? -23.281 -32.844 -30.375 1 84.06 202 THR B N 1
ATOM 8318 C CA . THR B 1 202 ? -22.391 -33.188 -31.469 1 84.06 202 THR B CA 1
ATOM 8319 C C . THR B 1 202 ? -21.875 -31.953 -32.188 1 84.06 202 THR B C 1
ATOM 8321 O O . THR B 1 202 ? -22.656 -31.156 -32.719 1 84.06 202 THR B O 1
ATOM 8324 N N . LEU B 1 203 ? -20.609 -31.812 -32.094 1 82.62 203 LEU B N 1
ATOM 8325 C CA . LEU B 1 203 ? -19.984 -30.734 -32.844 1 82.62 203 LEU B CA 1
ATOM 8326 C C . LEU B 1 203 ? -19.391 -31.25 -34.156 1 82.62 203 LEU B C 1
ATOM 8328 O O . LEU B 1 203 ? -18.234 -31.688 -34.156 1 82.62 203 LEU B O 1
ATOM 8332 N N . LEU B 1 204 ? -20.016 -31.062 -35.188 1 76.62 204 LEU B N 1
ATOM 8333 C CA . LEU B 1 204 ? -19.703 -31.719 -36.469 1 76.62 204 LEU B CA 1
ATOM 8334 C C . LEU B 1 204 ? -18.406 -31.156 -37.062 1 76.62 204 LEU B C 1
ATOM 8336 O O . LEU B 1 204 ? -17.703 -31.859 -37.781 1 76.62 204 LEU B O 1
ATOM 8340 N N . ASP B 1 205 ? -18.109 -29.984 -36.719 1 77.25 205 ASP B N 1
ATOM 8341 C CA . ASP B 1 205 ? -16.875 -29.391 -37.25 1 77.25 205 ASP B CA 1
ATOM 8342 C C . ASP B 1 205 ? -15.648 -30.078 -36.656 1 77.25 205 ASP B C 1
ATOM 8344 O O . ASP B 1 205 ? -14.57 -30.031 -37.25 1 77.25 205 ASP B O 1
ATOM 8348 N N . PHE B 1 206 ? -15.898 -30.766 -35.594 1 84.56 206 PHE B N 1
ATOM 8349 C CA . PHE B 1 206 ? -14.75 -31.328 -34.906 1 84.56 206 PHE B CA 1
ATOM 8350 C C . PHE B 1 206 ? -14.828 -32.844 -34.844 1 84.56 206 PHE B C 1
ATOM 8352 O O . PHE B 1 206 ? -13.805 -33.531 -34.906 1 84.56 206 PHE B O 1
ATOM 8359 N N . SER B 1 207 ? -16.016 -33.312 -34.594 1 84.94 207 SER B N 1
ATOM 8360 C CA . SER B 1 207 ? -16.172 -34.75 -34.438 1 84.94 207 SER B CA 1
ATOM 8361 C C . SER B 1 207 ? -17.578 -35.188 -34.844 1 84.94 207 SER B C 1
ATOM 8363 O O . SER B 1 207 ? -18.531 -34.406 -34.75 1 84.94 207 SER B O 1
ATOM 8365 N N . LYS B 1 208 ? -17.641 -36.438 -35.281 1 84.81 208 LYS B N 1
ATOM 8366 C CA . LYS B 1 208 ? -18.938 -37.031 -35.656 1 84.81 208 LYS B CA 1
ATOM 8367 C C . LYS B 1 208 ? -19.594 -37.688 -34.438 1 84.81 208 LYS B C 1
ATOM 8369 O O . LYS B 1 208 ? -20.797 -38 -34.469 1 84.81 208 LYS B O 1
ATOM 8374 N N . TYR B 1 209 ? -18.875 -37.812 -33.375 1 86.94 209 TYR B N 1
ATOM 8375 C CA . TYR B 1 209 ? -19.391 -38.5 -32.219 1 86.94 209 TYR B CA 1
ATOM 8376 C C . TYR B 1 209 ? -20.062 -37.562 -31.234 1 86.94 209 TYR B C 1
ATOM 8378 O O . TYR B 1 209 ? -19.734 -36.375 -31.203 1 86.94 209 TYR B O 1
ATOM 8386 N N . GLU B 1 210 ? -20.938 -38.156 -30.469 1 86.94 210 GLU B N 1
ATOM 8387 C CA . GLU B 1 210 ? -21.672 -37.375 -29.484 1 86.94 210 GLU B CA 1
ATOM 8388 C C . GLU B 1 210 ? -20.922 -37.312 -28.156 1 86.94 210 GLU B C 1
ATOM 8390 O O . GLU B 1 210 ? -20.312 -38.312 -27.734 1 86.94 210 GLU B O 1
ATOM 8395 N N . LEU B 1 211 ? -20.922 -36.094 -27.609 1 89.31 211 LEU B N 1
ATOM 8396 C CA . LEU B 1 211 ? -20.328 -35.875 -26.297 1 89.31 211 LEU B CA 1
ATOM 8397 C C . LEU B 1 211 ? -21.406 -35.625 -25.234 1 89.31 211 LEU B C 1
ATOM 8399 O O . LEU B 1 211 ? -22.328 -34.844 -25.469 1 89.31 211 LEU B O 1
ATOM 8403 N N . GLN B 1 212 ? -21.344 -36.375 -24.156 1 87.31 212 GLN B N 1
ATOM 8404 C CA . GLN B 1 212 ? -22.203 -36.062 -23.016 1 87.31 212 GLN B CA 1
ATOM 8405 C C . GLN B 1 212 ? -21.703 -34.844 -22.25 1 87.31 212 GLN B C 1
ATOM 8407 O O . GLN B 1 212 ? -20.625 -34.875 -21.656 1 87.31 212 GLN B O 1
ATOM 8412 N N . LEU B 1 213 ? -22.516 -33.781 -22.219 1 91.81 213 LEU B N 1
ATOM 8413 C CA . LEU B 1 213 ? -22.078 -32.531 -21.656 1 91.81 213 LEU B CA 1
ATOM 8414 C C . LEU B 1 213 ? -22.984 -32.094 -20.516 1 91.81 213 LEU B C 1
ATOM 8416 O O . LEU B 1 213 ? -24.219 -32.125 -20.656 1 91.81 213 LEU B O 1
ATOM 8420 N N . ILE B 1 214 ? -22.391 -31.859 -19.359 1 91.38 214 ILE B N 1
ATOM 8421 C CA . ILE B 1 214 ? -23.094 -31.25 -18.234 1 91.38 214 ILE B CA 1
ATOM 8422 C C . ILE B 1 214 ? -22.609 -29.828 -18.016 1 91.38 214 ILE B C 1
ATOM 8424 O O . ILE B 1 214 ? -21.438 -29.578 -17.766 1 91.38 214 ILE B O 1
ATOM 8428 N N . PHE B 1 215 ? -23.469 -28.875 -18.203 1 93.94 215 PHE B N 1
ATOM 8429 C CA . PHE B 1 215 ? -23.188 -27.453 -17.984 1 93.94 215 PHE B CA 1
ATOM 8430 C C . PHE B 1 215 ? -23.703 -27 -16.625 1 93.94 215 PHE B C 1
ATOM 8432 O O . PHE B 1 215 ? -24.906 -26.797 -16.453 1 93.94 215 PHE B O 1
ATOM 8439 N N . CYS B 1 216 ? -22.766 -26.812 -15.68 1 93.94 216 CYS B N 1
ATOM 8440 C CA . CYS B 1 216 ? -23.109 -26.5 -14.297 1 93.94 216 CYS B CA 1
ATOM 8441 C C . CYS B 1 216 ? -22.75 -25.062 -13.961 1 93.94 216 CYS B C 1
ATOM 8443 O O . CYS B 1 216 ? -21.578 -24.688 -13.977 1 93.94 216 CYS B O 1
ATOM 8445 N N . VAL B 1 217 ? -23.734 -24.234 -13.609 1 94.56 217 VAL B N 1
ATOM 8446 C CA . VAL B 1 217 ? -23.531 -22.828 -13.289 1 94.56 217 VAL B CA 1
ATOM 8447 C C . VAL B 1 217 ? -23.75 -22.594 -11.789 1 94.56 217 VAL B C 1
ATOM 8449 O O . VAL B 1 217 ? -24.875 -22.672 -11.305 1 94.56 217 VAL B O 1
ATOM 8452 N N . LYS B 1 218 ? -22.688 -22.281 -11.117 1 93.38 218 LYS B N 1
ATOM 8453 C CA . LYS B 1 218 ? -22.781 -21.984 -9.688 1 93.38 218 LYS B CA 1
ATOM 8454 C C . LYS B 1 218 ? -23.5 -20.656 -9.445 1 93.38 218 LYS B C 1
ATOM 8456 O O . LYS B 1 218 ? -23.359 -19.719 -10.227 1 93.38 218 LYS B O 1
ATOM 8461 N N . GLN B 1 219 ? -24.172 -20.547 -8.367 1 90.44 219 GLN B N 1
ATOM 8462 C CA . GLN B 1 219 ? -24.859 -19.312 -8.039 1 90.44 219 GLN B CA 1
ATOM 8463 C C . GLN B 1 219 ? -23.891 -18.25 -7.512 1 90.44 219 GLN B C 1
ATOM 8465 O O . GLN B 1 219 ? -24 -17.078 -7.855 1 90.44 219 GLN B O 1
ATOM 8470 N N . LYS B 1 220 ? -23.047 -18.703 -6.613 1 88.44 220 LYS B N 1
ATOM 8471 C CA . LYS B 1 220 ? -22.094 -17.781 -5.996 1 88.44 220 LYS B CA 1
ATOM 8472 C C . LYS B 1 220 ? -20.672 -18.094 -6.441 1 88.44 220 LYS B C 1
ATOM 8474 O O . LYS B 1 220 ? -20.312 -19.25 -6.664 1 88.44 220 LYS B O 1
ATOM 8479 N N . ASN B 1 221 ? -19.906 -17.031 -6.613 1 87.44 221 ASN B N 1
ATOM 8480 C CA . ASN B 1 221 ? -18.5 -17.188 -6.926 1 87.44 221 ASN B CA 1
ATOM 8481 C C . ASN B 1 221 ? -17.672 -17.516 -5.676 1 87.44 221 ASN B C 1
ATOM 8483 O O . ASN B 1 221 ? -17.656 -16.734 -4.723 1 87.44 221 ASN B O 1
ATOM 8487 N N . LYS B 1 222 ? -17.109 -18.672 -5.652 1 85 222 LYS B N 1
ATOM 8488 C CA . LYS B 1 222 ? -16.297 -19.078 -4.516 1 85 222 LYS B CA 1
ATOM 8489 C C . LYS B 1 222 ? -14.906 -19.516 -4.973 1 85 222 LYS B C 1
ATOM 8491 O O . LYS B 1 222 ? -14.328 -20.438 -4.398 1 85 222 LYS B O 1
ATOM 8496 N N . ARG B 1 223 ? -14.516 -19.125 -6.133 1 84.25 223 ARG B N 1
ATOM 8497 C CA . ARG B 1 223 ? -13.172 -19.297 -6.66 1 84.25 223 ARG B CA 1
ATOM 8498 C C . ARG B 1 223 ? -12.992 -20.688 -7.266 1 84.25 223 ARG B C 1
ATOM 8500 O O . ARG B 1 223 ? -13.891 -21.516 -7.18 1 84.25 223 ARG B O 1
ATOM 8507 N N . LYS B 1 224 ? -11.867 -20.922 -7.871 1 86.38 224 LYS B N 1
ATOM 8508 C CA . LYS B 1 224 ? -11.594 -22.094 -8.688 1 86.38 224 LYS B CA 1
ATOM 8509 C C . LYS B 1 224 ? -11.555 -23.359 -7.832 1 86.38 224 LYS B C 1
ATOM 8511 O O . LYS B 1 224 ? -12.055 -24.406 -8.242 1 86.38 224 LYS B O 1
ATOM 8516 N N . LEU B 1 225 ? -10.945 -23.297 -6.688 1 88.12 225 LEU B N 1
ATOM 8517 C CA . LEU B 1 225 ? -10.836 -24.469 -5.832 1 88.12 225 LEU B CA 1
ATOM 8518 C C . LEU B 1 225 ? -12.219 -25 -5.445 1 88.12 225 LEU B C 1
ATOM 8520 O O . LEU B 1 225 ? -12.414 -26.203 -5.324 1 88.12 225 LEU B O 1
ATOM 8524 N N . ASN B 1 226 ? -13.148 -24.125 -5.285 1 89.5 226 ASN B N 1
ATOM 8525 C CA . ASN B 1 226 ? -14.516 -24.531 -4.992 1 89.5 226 ASN B CA 1
ATOM 8526 C C . ASN B 1 226 ? -15.164 -25.234 -6.184 1 89.5 226 ASN B C 1
ATOM 8528 O O . ASN B 1 226 ? -15.969 -26.141 -6.012 1 89.5 226 ASN B O 1
ATOM 8532 N N . SER B 1 227 ? -14.812 -24.766 -7.336 1 92.19 227 SER B N 1
ATOM 8533 C CA . SER B 1 227 ? -15.297 -25.453 -8.531 1 92.19 227 SER B CA 1
ATOM 8534 C C . SER B 1 227 ? -14.766 -26.891 -8.594 1 92.19 227 SER B C 1
ATOM 8536 O O . SER B 1 227 ? -15.477 -27.797 -9.023 1 92.19 227 SER B O 1
ATOM 8538 N N . HIS B 1 228 ? -13.547 -27.047 -8.227 1 92.69 228 HIS B N 1
ATOM 8539 C CA . HIS B 1 228 ? -13 -28.391 -8.148 1 92.69 228 HIS B CA 1
ATOM 8540 C C . HIS B 1 228 ? -13.719 -29.219 -7.082 1 92.69 228 HIS B C 1
ATOM 8542 O O . HIS B 1 228 ? -13.859 -30.438 -7.227 1 92.69 228 HIS B O 1
ATOM 8548 N N . LEU B 1 229 ? -14.109 -28.5 -6.031 1 91.38 229 LEU B N 1
ATOM 8549 C CA . LEU B 1 229 ? -14.875 -29.188 -4.996 1 91.38 229 LEU B CA 1
ATOM 8550 C C . LEU B 1 229 ? -16.188 -29.719 -5.562 1 91.38 229 LEU B C 1
ATOM 8552 O O . LEU B 1 229 ? -16.594 -30.844 -5.246 1 91.38 229 LEU B O 1
ATOM 8556 N N . TRP B 1 230 ? -16.828 -28.953 -6.363 1 92.38 230 TRP B N 1
ATOM 8557 C CA . TRP B 1 230 ? -18.047 -29.391 -7.023 1 92.38 230 TRP B CA 1
ATOM 8558 C C . TRP B 1 230 ? -17.797 -30.594 -7.918 1 92.38 230 TRP B C 1
ATOM 8560 O O . TRP B 1 230 ? -18.625 -31.5 -8.008 1 92.38 230 TRP B O 1
ATOM 8570 N N . PHE B 1 231 ? -16.719 -30.609 -8.547 1 94.38 231 PHE B N 1
ATOM 8571 C CA . PHE B 1 231 ? -16.359 -31.672 -9.477 1 94.38 231 PHE B CA 1
ATOM 8572 C C . PHE B 1 231 ? -16.016 -32.938 -8.727 1 94.38 231 PHE B C 1
ATOM 8574 O O . PHE B 1 231 ? -16.625 -34 -8.945 1 94.38 231 PHE B O 1
ATOM 8581 N N . PHE B 1 232 ? -15.008 -32.844 -7.801 1 93.12 232 PHE B N 1
ATOM 8582 C CA . PHE B 1 232 ? -14.508 -34.031 -7.109 1 93.12 232 PHE B CA 1
ATOM 8583 C C . PHE B 1 232 ? -15.484 -34.5 -6.035 1 93.12 232 PHE B C 1
ATOM 8585 O O . PHE B 1 232 ? -15.758 -35.688 -5.902 1 93.12 232 PHE B O 1
ATOM 8592 N N . GLY B 1 233 ? -15.93 -33.562 -5.262 1 89.25 233 GLY B N 1
ATOM 8593 C CA . GLY B 1 233 ? -16.812 -33.906 -4.152 1 89.25 233 GLY B CA 1
ATOM 8594 C C . GLY B 1 233 ? -18.25 -34.094 -4.574 1 89.25 233 GLY B C 1
ATOM 8595 O O . GLY B 1 233 ? -19.031 -34.719 -3.848 1 89.25 233 GLY B O 1
ATOM 8596 N N . GLY B 1 234 ? -18.562 -33.594 -5.699 1 89.69 234 GLY B N 1
ATOM 8597 C CA . GLY B 1 234 ? -19.938 -33.719 -6.195 1 89.69 234 GLY B CA 1
ATOM 8598 C C . GLY B 1 234 ? -20.062 -34.75 -7.32 1 89.69 234 GLY B C 1
ATOM 8599 O O . GLY B 1 234 ? -20.391 -35.906 -7.078 1 89.69 234 GLY B O 1
ATOM 8600 N N . PHE B 1 235 ? -19.688 -34.406 -8.461 1 90.69 235 PHE B N 1
ATOM 8601 C CA . PHE B 1 235 ? -19.906 -35.188 -9.672 1 90.69 235 PHE B CA 1
ATOM 8602 C C . PHE B 1 235 ? -19.109 -36.469 -9.625 1 90.69 235 PHE B C 1
ATOM 8604 O O . PHE B 1 235 ? -19.641 -37.562 -9.93 1 90.69 235 PHE B O 1
ATOM 8611 N N . CYS B 1 236 ? -17.859 -36.438 -9.305 1 91.5 236 CYS B N 1
ATOM 8612 C CA . CYS B 1 236 ? -17.016 -37.625 -9.305 1 91.5 236 CYS B CA 1
ATOM 8613 C C . CYS B 1 236 ? -17.484 -38.625 -8.242 1 91.5 236 CYS B C 1
ATOM 8615 O O . CYS B 1 236 ? -17.406 -39.844 -8.438 1 91.5 236 CYS B O 1
ATOM 8617 N N . GLU B 1 237 ? -17.859 -38.094 -7.102 1 85.56 237 GLU B N 1
ATOM 8618 C CA . GLU B 1 237 ? -18.359 -38.969 -6.047 1 85.56 237 GLU B CA 1
ATOM 8619 C C . GLU B 1 237 ? -19.625 -39.688 -6.492 1 85.56 237 GLU B C 1
ATOM 8621 O O . GLU B 1 237 ? -19.875 -40.812 -6.082 1 85.56 237 GLU B O 1
ATOM 8626 N N . PHE B 1 238 ? -20.359 -39 -7.258 1 80.38 238 PHE B N 1
ATOM 8627 C CA . PHE B 1 238 ? -21.609 -39.594 -7.738 1 80.38 238 PHE B CA 1
ATOM 8628 C C . PHE B 1 238 ? -21.359 -40.531 -8.898 1 80.38 238 PHE B C 1
ATOM 8630 O O . PHE B 1 238 ? -21.891 -41.656 -8.914 1 80.38 238 PHE B O 1
ATOM 8637 N N . ILE B 1 239 ? -20.531 -40.125 -9.891 1 84.62 239 ILE B N 1
ATOM 8638 C CA . ILE B 1 239 ? -20.328 -40.875 -11.133 1 84.62 239 ILE B CA 1
ATOM 8639 C C . ILE B 1 239 ? -19.266 -41.969 -10.906 1 84.62 239 ILE B C 1
ATOM 8641 O O . ILE B 1 239 ? -19.328 -43.031 -11.516 1 84.62 239 ILE B O 1
ATOM 8645 N N . GLN B 1 240 ? -18.281 -41.781 -10.031 1 87.12 240 GLN B N 1
ATOM 8646 C CA . GLN B 1 240 ? -17.172 -42.688 -9.734 1 87.12 240 GLN B CA 1
ATOM 8647 C C . GLN B 1 240 ? -16.422 -43.062 -11.008 1 87.12 240 GLN B C 1
ATOM 8649 O O . GLN B 1 240 ? -16.328 -44.25 -11.336 1 87.12 240 GLN B O 1
ATOM 8654 N N . PRO B 1 241 ? -15.875 -42.156 -11.773 1 92.5 241 PRO B N 1
ATOM 8655 C CA . PRO B 1 241 ? -15.133 -42.438 -13.008 1 92.5 241 PRO B CA 1
ATOM 8656 C C . PRO B 1 241 ? -13.812 -43.156 -12.742 1 92.5 241 PRO B C 1
ATOM 8658 O O . PRO B 1 241 ? -13.344 -43.188 -11.602 1 92.5 241 PRO B O 1
ATOM 8661 N N . LYS B 1 242 ? -13.242 -43.781 -13.773 1 91.88 242 LYS B N 1
ATOM 8662 C CA . LYS B 1 242 ? -11.93 -44.406 -13.648 1 91.88 242 LYS B CA 1
ATOM 8663 C C . LYS B 1 242 ? -10.828 -43.344 -13.617 1 91.88 242 LYS B C 1
ATOM 8665 O O . LYS B 1 242 ? -9.938 -43.406 -12.758 1 91.88 242 LYS B O 1
ATOM 8670 N N . PHE B 1 243 ? -10.906 -42.469 -14.594 1 96.12 243 PHE B N 1
ATOM 8671 C CA . PHE B 1 243 ? -9.938 -41.406 -14.703 1 96.12 243 PHE B CA 1
ATOM 8672 C C . PHE B 1 243 ? -10.641 -40.031 -14.781 1 96.12 243 PHE B C 1
ATOM 8674 O O . PHE B 1 243 ? -11.789 -39.969 -15.219 1 96.12 243 PHE B O 1
ATOM 8681 N N . VAL B 1 244 ? -10 -39.062 -14.297 1 96.62 244 VAL B N 1
ATOM 8682 C CA . VAL B 1 244 ? -10.547 -37.719 -14.336 1 96.62 244 VAL B CA 1
ATOM 8683 C C . VAL B 1 244 ? -9.539 -36.75 -14.992 1 96.62 244 VAL B C 1
ATOM 8685 O O . VAL B 1 244 ? -8.328 -36.969 -14.859 1 96.62 244 VAL B O 1
ATOM 8688 N N . MET B 1 245 ? -10.047 -35.781 -15.742 1 97.31 245 MET B N 1
ATOM 8689 C CA . MET B 1 245 ? -9.219 -34.781 -16.438 1 97.31 245 MET B CA 1
ATOM 8690 C C . MET B 1 245 ? -9.609 -33.375 -16.031 1 97.31 245 MET B C 1
ATOM 8692 O O . MET B 1 245 ? -10.797 -33.062 -15.953 1 97.31 245 MET B O 1
ATOM 8696 N N . LEU B 1 246 ? -8.633 -32.594 -15.711 1 96.44 246 LEU B N 1
ATOM 8697 C CA . LEU B 1 246 ? -8.859 -31.156 -15.438 1 96.44 246 LEU B CA 1
ATOM 8698 C C . LEU B 1 246 ? -8.375 -30.297 -16.594 1 96.44 246 LEU B C 1
ATOM 8700 O O . LEU B 1 246 ? -7.234 -30.438 -17.047 1 96.44 246 LEU B O 1
ATOM 8704 N N . ILE B 1 247 ? -9.211 -29.438 -17.109 1 96.88 247 ILE B N 1
ATOM 8705 C CA . ILE B 1 247 ? -8.875 -28.5 -18.188 1 96.88 247 ILE B CA 1
ATOM 8706 C C . ILE B 1 247 ? -9.484 -27.125 -17.875 1 96.88 247 ILE B C 1
ATOM 8708 O O . ILE B 1 247 ? -10.602 -27.031 -17.359 1 96.88 247 ILE B O 1
ATOM 8712 N N . ASP B 1 248 ? -8.742 -26.141 -18.125 1 94.19 248 ASP B N 1
ATOM 8713 C CA . ASP B 1 248 ? -9.266 -24.781 -18 1 94.19 248 ASP B CA 1
ATOM 8714 C C . ASP B 1 248 ? -9.82 -24.281 -19.344 1 94.19 248 ASP B C 1
ATOM 8716 O O . ASP B 1 248 ? -9.289 -24.625 -20.406 1 94.19 248 ASP B O 1
ATOM 8720 N N . VAL B 1 249 ? -10.828 -23.453 -19.188 1 94.25 249 VAL B N 1
ATOM 8721 C CA . VAL B 1 249 ? -11.328 -22.844 -20.422 1 94.25 249 VAL B CA 1
ATOM 8722 C C . VAL B 1 249 ? -10.25 -21.969 -21.047 1 94.25 249 VAL B C 1
ATOM 8724 O O . VAL B 1 249 ? -9.523 -21.266 -20.328 1 94.25 249 VAL B O 1
ATOM 8727 N N . GLY B 1 250 ? -10.102 -22.109 -22.297 1 92.5 250 GLY B N 1
ATOM 8728 C CA . GLY B 1 250 ? -9.047 -21.406 -23 1 92.5 250 GLY B CA 1
ATOM 8729 C C . GLY B 1 250 ? -7.891 -22.297 -23.406 1 92.5 250 GLY B C 1
ATOM 8730 O O . GLY B 1 250 ? -7 -21.859 -24.141 1 92.5 250 GLY B O 1
ATOM 8731 N N . THR B 1 251 ? -7.898 -23.469 -22.891 1 95.62 251 THR B N 1
ATOM 8732 C CA . THR B 1 251 ? -6.91 -24.469 -23.266 1 95.62 251 THR B CA 1
ATOM 8733 C C . THR B 1 251 ? -7.477 -25.406 -24.328 1 95.62 251 THR B C 1
ATOM 8735 O O . THR B 1 251 ? -8.562 -25.969 -24.156 1 95.62 251 THR B O 1
ATOM 8738 N N . GLN B 1 252 ? -6.789 -25.547 -25.391 1 95.94 252 GLN B N 1
ATOM 8739 C CA . GLN B 1 252 ? -7.23 -26.391 -26.5 1 95.94 252 GLN B CA 1
ATOM 8740 C C . GLN B 1 252 ? -6.305 -27.594 -26.688 1 95.94 252 GLN B C 1
ATOM 8742 O O . GLN B 1 252 ? -5.211 -27.453 -27.234 1 95.94 252 GLN B O 1
ATOM 8747 N N . PRO B 1 253 ? -6.77 -28.734 -26.297 1 96.62 253 PRO B N 1
ATOM 8748 C CA . PRO B 1 253 ? -5.949 -29.922 -26.516 1 96.62 253 PRO B CA 1
ATOM 8749 C C . PRO B 1 253 ? -5.828 -30.297 -27.984 1 96.62 253 PRO B C 1
ATOM 8751 O O . PRO B 1 253 ? -6.781 -30.125 -28.75 1 96.62 253 PRO B O 1
ATOM 8754 N N . HIS B 1 254 ? -4.691 -30.844 -28.312 1 94.88 254 HIS B N 1
ATOM 8755 C CA . HIS B 1 254 ? -4.516 -31.375 -29.672 1 94.88 254 HIS B CA 1
ATOM 8756 C C . HIS B 1 254 ? -5.348 -32.625 -29.875 1 94.88 254 HIS B C 1
ATOM 8758 O O . HIS B 1 254 ? -5.902 -33.188 -28.922 1 94.88 254 HIS B O 1
ATOM 8764 N N . ALA B 1 255 ? -5.426 -33.125 -31.062 1 91.88 255 ALA B N 1
ATOM 8765 C CA . ALA B 1 255 ? -6.379 -34.156 -31.5 1 91.88 255 ALA B CA 1
ATOM 8766 C C . ALA B 1 255 ? -6.152 -35.469 -30.781 1 91.88 255 ALA B C 1
ATOM 8768 O O . ALA B 1 255 ? -7.082 -36.25 -30.594 1 91.88 255 ALA B O 1
ATOM 8769 N N . ASP B 1 256 ? -4.965 -35.688 -30.281 1 93.44 256 ASP B N 1
ATOM 8770 C CA . ASP B 1 256 ? -4.703 -36.969 -29.625 1 93.44 256 ASP B CA 1
ATOM 8771 C C . ASP B 1 256 ? -4.234 -36.781 -28.188 1 93.44 256 ASP B C 1
ATOM 8773 O O . ASP B 1 256 ? -3.805 -37.719 -27.531 1 93.44 256 ASP B O 1
ATOM 8777 N N . SER B 1 257 ? -4.293 -35.656 -27.719 1 96.19 257 SER B N 1
ATOM 8778 C CA . SER B 1 257 ? -3.662 -35.344 -26.438 1 96.19 257 SER B CA 1
ATOM 8779 C C . SER B 1 257 ? -4.391 -36 -25.266 1 96.19 257 SER B C 1
ATOM 8781 O O . SER B 1 257 ? -3.754 -36.531 -24.375 1 96.19 257 SER B O 1
ATOM 8783 N N . LEU B 1 258 ? -5.723 -35.938 -25.25 1 96.88 258 LEU B N 1
ATOM 8784 C CA . LEU B 1 258 ? -6.484 -36.531 -24.156 1 96.88 258 LEU B CA 1
ATOM 8785 C C . LEU B 1 258 ? -6.328 -38.062 -24.172 1 96.88 258 LEU B C 1
ATOM 8787 O O . LEU B 1 258 ? -6.215 -38.656 -23.109 1 96.88 258 LEU B O 1
ATOM 8791 N N . PHE B 1 259 ? -6.289 -38.562 -25.312 1 94.75 259 PHE B N 1
ATOM 8792 C CA . PHE B 1 259 ? -6.145 -40.031 -25.453 1 94.75 259 PHE B CA 1
ATOM 8793 C C . PHE B 1 259 ? -4.789 -40.469 -24.922 1 94.75 259 PHE B C 1
ATOM 8795 O O . PHE B 1 259 ? -4.688 -41.5 -24.266 1 94.75 259 PHE B O 1
ATOM 8802 N N . LEU B 1 260 ? -3.756 -39.75 -25.234 1 94.56 260 LEU B N 1
ATOM 8803 C CA . LEU B 1 260 ? -2.416 -40.125 -24.797 1 94.56 260 LEU B CA 1
ATOM 8804 C C . LEU B 1 260 ? -2.334 -40.125 -23.266 1 94.56 260 LEU B C 1
ATOM 8806 O O . LEU B 1 260 ? -1.644 -40.969 -22.688 1 94.56 260 LEU B O 1
ATOM 8810 N N . LEU B 1 261 ? -2.986 -39.188 -22.641 1 96.81 261 LEU B N 1
ATOM 8811 C CA . LEU B 1 261 ? -3.02 -39.188 -21.188 1 96.81 261 LEU B CA 1
ATOM 8812 C C . LEU B 1 261 ? -3.82 -40.375 -20.641 1 96.81 261 LEU B C 1
ATOM 8814 O O . LEU B 1 261 ? -3.424 -41 -19.656 1 96.81 261 LEU B O 1
ATOM 8818 N N . TYR B 1 262 ? -4.941 -40.625 -21.266 1 95.12 262 TYR B N 1
ATOM 8819 C CA . TYR B 1 262 ? -5.766 -41.75 -20.906 1 95.12 262 TYR B CA 1
ATOM 8820 C C . TYR B 1 262 ? -4.973 -43.062 -21.016 1 95.12 262 TYR B C 1
ATOM 8822 O O . TYR B 1 262 ? -5.02 -43.906 -20.125 1 95.12 262 TYR B O 1
ATOM 8830 N N . GLU B 1 263 ? -4.277 -43.156 -22.109 1 92.38 263 GLU B N 1
ATOM 8831 C CA . GLU B 1 263 ? -3.488 -44.375 -22.375 1 92.38 263 GLU B CA 1
ATOM 8832 C C . GLU B 1 263 ? -2.387 -44.531 -21.328 1 92.38 263 GLU B C 1
ATOM 8834 O O . GLU B 1 263 ? -2.111 -45.656 -20.891 1 92.38 263 GLU B O 1
ATOM 8839 N N . ALA B 1 264 ? -1.739 -43.469 -20.969 1 93.44 264 ALA B N 1
ATOM 8840 C CA . ALA B 1 264 ? -0.694 -43.531 -19.953 1 93.44 264 ALA B CA 1
ATOM 8841 C C . ALA B 1 264 ? -1.245 -44.062 -18.625 1 93.44 264 ALA B C 1
ATOM 8843 O O . ALA B 1 264 ? -0.617 -44.906 -17.969 1 93.44 264 ALA B O 1
ATOM 8844 N N . LEU B 1 265 ? -2.387 -43.594 -18.234 1 95.31 265 LEU B N 1
ATOM 8845 C CA . LEU B 1 265 ? -3.016 -44.031 -16.984 1 95.31 265 LEU B CA 1
ATOM 8846 C C . LEU B 1 265 ? -3.482 -45.5 -17.094 1 95.31 265 LEU B C 1
ATOM 8848 O O . LEU B 1 265 ? -3.418 -46.25 -16.109 1 95.31 265 LEU B O 1
ATOM 8852 N N . GLU B 1 266 ? -3.908 -45.875 -18.25 1 90.88 266 GLU B N 1
ATOM 8853 C CA . GLU B 1 266 ? -4.41 -47.25 -18.469 1 90.88 266 GLU B CA 1
ATOM 8854 C C . GLU B 1 266 ? -3.27 -48.25 -18.453 1 90.88 266 GLU B C 1
ATOM 8856 O O . GLU B 1 266 ? -3.441 -49.375 -17.984 1 90.88 266 GLU B O 1
ATOM 8861 N N . THR B 1 267 ? -2.172 -47.875 -18.969 1 89.25 267 THR B N 1
ATOM 8862 C CA . THR B 1 267 ? -1.06 -48.812 -19.141 1 89.25 267 THR B CA 1
ATOM 8863 C C . THR B 1 267 ? -0.26 -48.938 -17.844 1 89.25 267 THR B C 1
ATOM 8865 O O . THR B 1 267 ? 0.322 -50 -17.578 1 89.25 267 THR B O 1
ATOM 8868 N N . GLN B 1 268 ? -0.211 -47.938 -17.094 1 91.5 268 GLN B N 1
ATOM 8869 C CA . GLN B 1 268 ? 0.562 -47.969 -15.859 1 91.5 268 GLN B CA 1
ATOM 8870 C C . GLN B 1 268 ? -0.351 -47.875 -14.641 1 91.5 268 GLN B C 1
ATOM 8872 O O . GLN B 1 268 ? -0.853 -46.812 -14.305 1 91.5 268 GLN B O 1
ATOM 8877 N N . ASP B 1 269 ? -0.349 -48.875 -13.859 1 91.06 269 ASP B N 1
ATOM 8878 C CA . ASP B 1 269 ? -1.299 -48.969 -12.758 1 91.06 269 ASP B CA 1
ATOM 8879 C C . ASP B 1 269 ? -0.87 -48.125 -11.57 1 91.06 269 ASP B C 1
ATOM 8881 O O . ASP B 1 269 ? -1.703 -47.688 -10.758 1 91.06 269 ASP B O 1
ATOM 8885 N N . ASP B 1 270 ? 0.387 -47.875 -11.414 1 94.19 270 ASP B N 1
ATOM 8886 C CA . ASP B 1 270 ? 0.862 -47.125 -10.266 1 94.19 270 ASP B CA 1
ATOM 8887 C C . ASP B 1 270 ? 0.946 -45.625 -10.578 1 94.19 270 ASP B C 1
ATOM 8889 O O . ASP B 1 270 ? 1.528 -44.844 -9.82 1 94.19 270 ASP B O 1
ATOM 8893 N N . LEU B 1 271 ? 0.332 -45.281 -11.672 1 96.5 271 LEU B N 1
ATOM 8894 C CA . LEU B 1 271 ? 0.316 -43.875 -12.055 1 96.5 271 LEU B CA 1
ATOM 8895 C C . LEU B 1 271 ? -0.905 -43.156 -11.477 1 96.5 271 LEU B C 1
ATOM 8897 O O . LEU B 1 271 ? -2.041 -43.5 -11.828 1 96.5 271 LEU B O 1
ATOM 8901 N N . ALA B 1 272 ? -0.677 -42.25 -10.539 1 97.12 272 ALA B N 1
ATOM 8902 C CA . ALA B 1 272 ? -1.771 -41.5 -9.906 1 97.12 272 ALA B CA 1
ATOM 8903 C C . ALA B 1 272 ? -2.221 -40.344 -10.781 1 97.12 272 ALA B C 1
ATOM 8905 O O . ALA B 1 272 ? -3.4 -39.969 -10.789 1 97.12 272 ALA B O 1
ATOM 8906 N N . GLY B 1 273 ? -1.269 -39.719 -11.414 1 97.44 273 GLY B N 1
ATOM 8907 C CA . GLY B 1 273 ? -1.566 -38.562 -12.266 1 97.44 273 GLY B CA 1
ATOM 8908 C C . GLY B 1 273 ? -0.515 -38.312 -13.328 1 97.44 273 GLY B C 1
ATOM 8909 O O . GLY B 1 273 ? 0.626 -38.781 -13.195 1 97.44 273 GLY B O 1
ATOM 8910 N N . CYS B 1 274 ? -0.869 -37.688 -14.359 1 97.25 274 CYS B N 1
ATOM 8911 C CA . CYS B 1 274 ? 0.043 -37.312 -15.438 1 97.25 274 CYS B CA 1
ATOM 8912 C C . CYS B 1 274 ? -0.392 -36.031 -16.125 1 97.25 274 CYS B C 1
ATOM 8914 O O . CYS B 1 274 ? -1.559 -35.656 -16.031 1 97.25 274 CYS B O 1
ATOM 8916 N N . CYS B 1 275 ? 0.542 -35.312 -16.609 1 96.75 275 CYS B N 1
ATOM 8917 C CA . CYS B 1 275 ? 0.253 -34.094 -17.312 1 96.75 275 CYS B CA 1
ATOM 8918 C C . CYS B 1 275 ? 0.928 -34.062 -18.688 1 96.75 275 CYS B C 1
ATOM 8920 O O . CYS B 1 275 ? 1.85 -34.844 -18.938 1 96.75 275 CYS B O 1
ATOM 8922 N N . GLY B 1 276 ? 0.389 -33.312 -19.562 1 95.88 276 GLY B N 1
ATOM 8923 C CA . GLY B 1 276 ? 0.995 -33.094 -20.875 1 95.88 276 GLY B CA 1
ATOM 8924 C C . GLY B 1 276 ? 1.764 -31.781 -20.969 1 95.88 276 GLY B C 1
ATOM 8925 O O . GLY B 1 276 ? 2.125 -31.203 -19.953 1 95.88 276 GLY B O 1
ATOM 8926 N N . GLU B 1 277 ? 2.129 -31.484 -22.172 1 95.31 277 GLU B N 1
ATOM 8927 C CA . GLU B 1 277 ? 2.832 -30.234 -22.438 1 95.31 277 GLU B CA 1
ATOM 8928 C C . GLU B 1 277 ? 1.852 -29.109 -22.766 1 95.31 277 GLU B C 1
ATOM 8930 O O . GLU B 1 277 ? 0.927 -29.281 -23.562 1 95.31 277 GLU B O 1
ATOM 8935 N N . ILE B 1 278 ? 1.981 -28 -22.141 1 95.44 278 ILE B N 1
ATOM 8936 C CA . ILE B 1 278 ? 1.171 -26.812 -22.391 1 95.44 278 ILE B CA 1
ATOM 8937 C C . ILE B 1 278 ? 1.992 -25.797 -23.172 1 95.44 278 ILE B C 1
ATOM 8939 O O . ILE B 1 278 ? 3.127 -25.484 -22.797 1 95.44 278 ILE B O 1
ATOM 8943 N N . ARG B 1 279 ? 1.451 -25.312 -24.266 1 93.94 279 ARG B N 1
ATOM 8944 C CA . ARG B 1 279 ? 2.096 -24.312 -25.109 1 93.94 279 ARG B CA 1
ATOM 8945 C C . ARG B 1 279 ? 1.21 -23.078 -25.281 1 93.94 279 ARG B C 1
ATOM 8947 O O . ARG B 1 279 ? -0.013 -23.203 -25.375 1 93.94 279 ARG B O 1
ATOM 8954 N N . PRO B 1 280 ? 1.896 -21.875 -25.297 1 93.19 280 PRO B N 1
ATOM 8955 C CA . PRO B 1 280 ? 1.099 -20.688 -25.594 1 93.19 280 PRO B CA 1
ATOM 8956 C C . PRO B 1 280 ? 0.546 -20.688 -27.016 1 93.19 280 PRO B C 1
ATOM 8958 O O . PRO B 1 280 ? 1.233 -21.125 -27.953 1 93.19 280 PRO B O 1
ATOM 8961 N N . MET B 1 281 ? -0.637 -20.109 -27.094 1 88.38 281 MET B N 1
ATOM 8962 C CA . MET B 1 281 ? -1.288 -20.047 -28.391 1 88.38 281 MET B CA 1
ATOM 8963 C C . MET B 1 281 ? -0.659 -18.953 -29.266 1 88.38 281 MET B C 1
ATOM 8965 O O . MET B 1 281 ? -0.404 -17.844 -28.781 1 88.38 281 MET B O 1
ATOM 8969 N N . ASP B 1 282 ? -0.307 -19.125 -30.438 1 79.56 282 ASP B N 1
ATOM 8970 C CA . ASP B 1 282 ? 0.08 -18.203 -31.484 1 79.56 282 ASP B CA 1
ATOM 8971 C C . ASP B 1 282 ? 1.146 -17.219 -31 1 79.56 282 ASP B C 1
ATOM 8973 O O . ASP B 1 282 ? 0.895 -16.016 -30.906 1 79.56 282 ASP B O 1
ATOM 8977 N N . PRO B 1 283 ? 2.23 -17.672 -30.703 1 84.81 283 PRO B N 1
ATOM 8978 C CA . PRO B 1 283 ? 3.283 -16.734 -30.297 1 84.81 283 PRO B CA 1
ATOM 8979 C C . PRO B 1 283 ? 3.744 -15.828 -31.422 1 84.81 283 PRO B C 1
ATOM 8981 O O . PRO B 1 283 ? 4.562 -16.234 -32.25 1 84.81 283 PRO B O 1
ATOM 8984 N N . ASN B 1 284 ? 3.148 -14.633 -31.453 1 86 284 ASN B N 1
ATOM 8985 C CA . ASN B 1 284 ? 3.547 -13.633 -32.438 1 86 284 ASN B CA 1
ATOM 8986 C C . ASN B 1 284 ? 4.906 -13.023 -32.094 1 86 284 ASN B C 1
ATOM 8988 O O . ASN B 1 284 ? 5.059 -12.359 -31.078 1 86 284 ASN B O 1
ATOM 8992 N N . ILE B 1 285 ? 5.863 -13.148 -32.969 1 88.12 285 ILE B N 1
ATOM 8993 C CA . ILE B 1 285 ? 7.246 -12.75 -32.75 1 88.12 285 ILE B CA 1
ATOM 8994 C C . ILE B 1 285 ? 7.324 -11.234 -32.562 1 88.12 285 ILE B C 1
ATOM 8996 O O . ILE B 1 285 ? 8.305 -10.719 -32.031 1 88.12 285 ILE B O 1
ATOM 9000 N N . TRP B 1 286 ? 6.301 -10.531 -33 1 88 286 TRP B N 1
ATOM 9001 C CA . TRP B 1 286 ? 6.336 -9.078 -32.938 1 88 286 TRP B CA 1
ATOM 9002 C C . TRP B 1 286 ? 5.879 -8.594 -31.547 1 88 286 TRP B C 1
ATOM 9004 O O . TRP B 1 286 ? 5.996 -7.41 -31.234 1 88 286 TRP B O 1
ATOM 9014 N N . LYS B 1 287 ? 5.383 -9.539 -30.875 1 89 287 LYS B N 1
ATOM 9015 C CA . LYS B 1 287 ? 5.047 -9.211 -29.5 1 89 287 LYS B CA 1
ATOM 9016 C C . LYS B 1 287 ? 6.164 -9.633 -28.547 1 89 287 LYS B C 1
ATOM 9018 O O . LYS B 1 287 ? 6.949 -10.523 -28.859 1 89 287 LYS B O 1
ATOM 9023 N N . LEU B 1 288 ? 6.324 -9 -27.469 1 90.56 288 LEU B N 1
ATOM 9024 C CA . LEU B 1 288 ? 7.453 -9.227 -26.578 1 90.56 288 LEU B CA 1
ATOM 9025 C C . LEU B 1 288 ? 7.125 -10.305 -25.547 1 90.56 288 LEU B C 1
ATOM 9027 O O . LEU B 1 288 ? 7.91 -11.234 -25.359 1 90.56 288 LEU B O 1
ATOM 9031 N N . VAL B 1 289 ? 5.957 -10.375 -25.016 1 93.94 289 VAL B N 1
ATOM 9032 C CA . VAL B 1 289 ? 5.645 -11.125 -23.812 1 93.94 289 VAL B CA 1
ATOM 9033 C C . VAL B 1 289 ? 5.297 -12.57 -24.172 1 93.94 289 VAL B C 1
ATOM 9035 O O . VAL B 1 289 ? 5.816 -13.508 -23.578 1 93.94 289 VAL B O 1
ATOM 9038 N N . VAL B 1 290 ? 4.57 -12.852 -25.219 1 94.56 290 VAL B N 1
ATOM 9039 C CA . VAL B 1 290 ? 4.02 -14.164 -25.531 1 94.56 290 VAL B CA 1
ATOM 9040 C C . VAL B 1 290 ? 5.129 -15.086 -26.016 1 94.56 290 VAL B C 1
ATOM 9042 O O . VAL B 1 290 ? 5.266 -16.219 -25.547 1 94.56 290 VAL B O 1
ATOM 9045 N N . PRO B 1 291 ? 6.008 -14.578 -26.922 1 95.38 291 PRO B N 1
ATOM 9046 C CA . PRO B 1 291 ? 7.09 -15.469 -27.359 1 95.38 291 PRO B CA 1
ATOM 9047 C C . PRO B 1 291 ? 8.047 -15.828 -26.219 1 95.38 291 PRO B C 1
ATOM 9049 O O . PRO B 1 291 ? 8.586 -16.938 -26.188 1 95.38 291 PRO B O 1
ATOM 9052 N N . ALA B 1 292 ? 8.297 -14.898 -25.391 1 95.94 292 ALA B N 1
ATOM 9053 C CA . ALA B 1 292 ? 9.141 -15.188 -24.25 1 95.94 292 ALA B CA 1
ATOM 9054 C C . ALA B 1 292 ? 8.539 -16.297 -23.375 1 95.94 292 ALA B C 1
ATOM 9056 O O . ALA B 1 292 ? 9.258 -17.156 -22.875 1 95.94 292 ALA B O 1
ATOM 9057 N N . GLN B 1 293 ? 7.285 -16.266 -23.234 1 96.25 293 GLN B N 1
ATOM 9058 C CA . GLN B 1 293 ? 6.598 -17.297 -22.453 1 96.25 293 GLN B CA 1
ATOM 9059 C C . GLN B 1 293 ? 6.672 -18.641 -23.156 1 96.25 293 GLN B C 1
ATOM 9061 O O . GLN B 1 293 ? 6.766 -19.688 -22.484 1 96.25 293 GLN B O 1
ATOM 9066 N N . ALA B 1 294 ? 6.562 -18.594 -24.453 1 95.62 294 ALA B N 1
ATOM 9067 C CA . ALA B 1 294 ? 6.648 -19.844 -25.203 1 95.62 294 ALA B CA 1
ATOM 9068 C C . ALA B 1 294 ? 7.965 -20.562 -24.922 1 95.62 294 ALA B C 1
ATOM 9070 O O . ALA B 1 294 ? 7.988 -21.781 -24.75 1 95.62 294 ALA B O 1
ATOM 9071 N N . VAL B 1 295 ? 9.016 -19.797 -24.891 1 95 295 VAL B N 1
ATOM 9072 C CA . VAL B 1 295 ? 10.328 -20.375 -24.609 1 95 295 VAL B CA 1
ATOM 9073 C C . VAL B 1 295 ? 10.383 -20.844 -23.156 1 95 295 VAL B C 1
ATOM 9075 O O . VAL B 1 295 ? 10.906 -21.922 -22.875 1 95 295 VAL B O 1
ATOM 9078 N N . GLU B 1 296 ? 9.883 -20.078 -22.297 1 94.31 296 GLU B N 1
ATOM 9079 C CA . GLU B 1 296 ? 9.852 -20.453 -20.891 1 94.31 296 GLU B CA 1
ATOM 9080 C C . GLU B 1 296 ? 9.109 -21.766 -20.688 1 94.31 296 GLU B C 1
ATOM 9082 O O . GLU B 1 296 ? 9.594 -22.656 -19.969 1 94.31 296 GLU B O 1
ATOM 9087 N N . TYR B 1 297 ? 7.879 -21.859 -21.219 1 94.69 297 TYR B N 1
ATOM 9088 C CA . TYR B 1 297 ? 7.074 -23.062 -21.078 1 94.69 297 TYR B CA 1
ATOM 9089 C C . TYR B 1 297 ? 7.809 -24.281 -21.656 1 94.69 297 TYR B C 1
ATOM 9091 O O . TYR B 1 297 ? 7.844 -25.344 -21.031 1 94.69 297 TYR B O 1
ATOM 9099 N N . LYS B 1 298 ? 8.367 -24.031 -22.781 1 94.31 298 LYS B N 1
ATOM 9100 C CA . LYS B 1 298 ? 9.039 -25.141 -23.453 1 94.31 298 LYS B CA 1
ATOM 9101 C C . LYS B 1 298 ? 10.227 -25.641 -22.641 1 94.31 298 LYS B C 1
ATOM 9103 O O . LYS B 1 298 ? 10.398 -26.844 -22.438 1 94.31 298 LYS B O 1
ATOM 9108 N N . LEU B 1 299 ? 11.023 -24.719 -22.188 1 92 299 LEU B N 1
ATOM 9109 C CA . LEU B 1 299 ? 12.18 -25.109 -21.375 1 92 299 LEU B CA 1
ATOM 9110 C C . LEU B 1 299 ? 11.75 -25.766 -20.078 1 92 299 LEU B C 1
ATOM 9112 O O . LEU B 1 299 ? 12.406 -26.688 -19.578 1 92 299 LEU B O 1
ATOM 9116 N N . GLY B 1 300 ? 10.672 -25.328 -19.516 1 92.12 300 GLY B N 1
ATOM 9117 C CA . GLY B 1 300 ? 10.141 -25.922 -18.297 1 92.12 300 GLY B CA 1
ATOM 9118 C C . GLY B 1 300 ? 9.711 -27.375 -18.484 1 92.12 300 GLY B C 1
ATOM 9119 O O . GLY B 1 300 ? 9.93 -28.203 -17.609 1 92.12 300 GLY B O 1
ATOM 9120 N N . HIS B 1 301 ? 9.195 -27.641 -19.578 1 93.56 301 HIS B N 1
ATOM 9121 C CA . HIS B 1 301 ? 8.711 -29 -19.844 1 93.56 301 HIS B CA 1
ATOM 9122 C C . HIS B 1 301 ? 9.867 -29.922 -20.188 1 93.56 301 HIS B C 1
ATOM 9124 O O . HIS B 1 301 ? 9.938 -31.047 -19.688 1 93.56 301 HIS B O 1
ATOM 9130 N N . ILE B 1 302 ? 10.82 -29.406 -21 1 92.19 302 ILE B N 1
ATOM 9131 C CA . ILE B 1 302 ? 11.844 -30.297 -21.547 1 92.19 302 ILE B CA 1
ATOM 9132 C C . ILE B 1 302 ? 12.906 -30.562 -20.469 1 92.19 302 ILE B C 1
ATOM 9134 O O . ILE B 1 302 ? 13.516 -31.641 -20.453 1 92.19 302 ILE B O 1
ATOM 9138 N N . PHE B 1 303 ? 13.062 -29.594 -19.547 1 91.69 303 PHE B N 1
ATOM 9139 C CA . PHE B 1 303 ? 14.078 -29.766 -18.516 1 91.69 303 PHE B CA 1
ATOM 9140 C C . PHE B 1 303 ? 13.438 -30.188 -17.203 1 91.69 303 PHE B C 1
ATOM 9142 O O . PHE B 1 303 ? 13.664 -31.312 -16.719 1 91.69 303 PHE B O 1
ATOM 9149 N N . ASP B 1 304 ? 12.594 -29.391 -16.688 1 90.88 304 ASP B N 1
ATOM 9150 C CA . ASP B 1 304 ? 12.102 -29.562 -15.32 1 90.88 304 ASP B CA 1
ATOM 9151 C C . ASP B 1 304 ? 11.133 -30.734 -15.234 1 90.88 304 ASP B C 1
ATOM 9153 O O . ASP B 1 304 ? 11.344 -31.672 -14.461 1 90.88 304 ASP B O 1
ATOM 9157 N N . LYS B 1 305 ? 10.086 -30.703 -16.047 1 94 305 LYS B N 1
ATOM 9158 C CA . LYS B 1 305 ? 9.078 -31.75 -15.977 1 94 305 LYS B CA 1
ATOM 9159 C C . LYS B 1 305 ? 9.664 -33.125 -16.359 1 94 305 LYS B C 1
ATOM 9161 O O . LYS B 1 305 ? 9.297 -34.125 -15.789 1 94 305 LYS B O 1
ATOM 9166 N N . ALA B 1 306 ? 10.555 -33.062 -17.312 1 93.56 306 ALA B N 1
ATOM 9167 C CA . ALA B 1 306 ? 11.195 -34.312 -17.734 1 93.56 306 ALA B CA 1
ATOM 9168 C C . ALA B 1 306 ? 12.031 -34.906 -16.594 1 93.56 306 ALA B C 1
ATOM 9170 O O . ALA B 1 306 ? 11.945 -36.094 -16.312 1 93.56 306 ALA B O 1
ATOM 9171 N N . PHE B 1 307 ? 12.836 -34.125 -15.906 1 92.5 307 PHE B N 1
ATOM 9172 C CA . PHE B 1 307 ? 13.664 -34.562 -14.789 1 92.5 307 PHE B CA 1
ATOM 9173 C C . PHE B 1 307 ? 12.805 -35.094 -13.648 1 92.5 307 PHE B C 1
ATOM 9175 O O . PHE B 1 307 ? 13.086 -36.125 -13.078 1 92.5 307 PHE B O 1
ATOM 9182 N N . GLU B 1 308 ? 11.703 -34.344 -13.383 1 93.31 308 GLU B N 1
ATOM 9183 C CA . GLU B 1 308 ? 10.812 -34.719 -12.289 1 93.31 308 GLU B CA 1
ATOM 9184 C C . GLU B 1 308 ? 10.07 -36 -12.609 1 93.31 308 GLU B C 1
ATOM 9186 O O . GLU B 1 308 ? 9.852 -36.844 -11.727 1 93.31 308 GLU B O 1
ATOM 9191 N N . SER B 1 309 ? 9.656 -36.094 -13.844 1 93.81 309 SER B N 1
ATOM 9192 C CA . SER B 1 309 ? 8.953 -37.281 -14.281 1 93.81 309 SER B CA 1
ATOM 9193 C C . SER B 1 309 ? 9.836 -38.531 -14.125 1 93.81 309 SER B C 1
ATOM 9195 O O . SER B 1 309 ? 9.352 -39.594 -13.758 1 93.81 309 SER B O 1
ATOM 9197 N N . LEU B 1 310 ? 11.141 -38.406 -14.453 1 92.38 310 LEU B N 1
ATOM 9198 C CA . LEU B 1 310 ? 12.086 -39.5 -14.336 1 92.38 310 LEU B CA 1
ATOM 9199 C C . LEU B 1 310 ? 12.156 -40 -12.891 1 92.38 310 LEU B C 1
ATOM 9201 O O . LEU B 1 310 ? 12.227 -41.219 -12.656 1 92.38 310 LEU B O 1
ATOM 9205 N N . LEU B 1 311 ? 12.086 -39.094 -11.961 1 93.25 311 LEU B N 1
ATOM 9206 C CA . LEU B 1 311 ? 12.195 -39.438 -10.555 1 93.25 311 LEU B CA 1
ATOM 9207 C C . LEU B 1 311 ? 10.859 -39.906 -10 1 93.25 311 LEU B C 1
ATOM 9209 O O . LEU B 1 311 ? 10.797 -40.531 -8.93 1 93.25 311 LEU B O 1
ATOM 9213 N N . GLY B 1 312 ? 9.758 -39.562 -10.695 1 93.31 312 GLY B N 1
ATOM 9214 C CA . GLY B 1 312 ? 8.445 -40.062 -10.336 1 93.31 312 GLY B CA 1
ATOM 9215 C C . GLY B 1 312 ? 7.629 -39.094 -9.516 1 93.31 312 GLY B C 1
ATOM 9216 O O . GLY B 1 312 ? 6.512 -39.406 -9.102 1 93.31 312 GLY B O 1
ATOM 9217 N N . TYR B 1 313 ? 8.164 -38.031 -9.188 1 93.94 313 TYR B N 1
ATOM 9218 C CA . TYR B 1 313 ? 7.492 -36.969 -8.422 1 93.94 313 TYR B CA 1
ATOM 9219 C C . TYR B 1 313 ? 7.52 -35.656 -9.164 1 93.94 313 TYR B C 1
ATOM 9221 O O . TYR B 1 313 ? 8.562 -35 -9.234 1 93.94 313 TYR B O 1
ATOM 9229 N N . ILE B 1 314 ? 6.387 -35.281 -9.727 1 94.25 314 ILE B N 1
ATOM 9230 C CA . ILE B 1 314 ? 6.223 -33.969 -10.344 1 94.25 314 ILE B CA 1
ATOM 9231 C C . ILE B 1 314 ? 5.695 -33 -9.312 1 94.25 314 ILE B C 1
ATOM 9233 O O . ILE B 1 314 ? 4.629 -33.188 -8.727 1 94.25 314 ILE B O 1
ATOM 9237 N N . THR B 1 315 ? 6.355 -31.906 -9.133 1 90.12 315 THR B N 1
ATOM 9238 C CA . THR B 1 315 ? 6.074 -30.984 -8.047 1 90.12 315 THR B CA 1
ATOM 9239 C C . THR B 1 315 ? 4.699 -30.344 -8.227 1 90.12 315 THR B C 1
ATOM 9241 O O . THR B 1 315 ? 4.051 -29.969 -7.242 1 90.12 315 THR B O 1
ATOM 9244 N N . PHE B 1 316 ? 4.34 -30.156 -9.5 1 91.44 316 PHE B N 1
ATOM 9245 C CA . PHE B 1 316 ? 2.994 -29.641 -9.703 1 91.44 316 PHE B CA 1
ATOM 9246 C C . PHE B 1 316 ? 2.434 -30.109 -11.039 1 91.44 316 PHE B C 1
ATOM 9248 O O . PHE B 1 316 ? 3.119 -30.047 -12.062 1 91.44 316 PHE B O 1
ATOM 9255 N N . LEU B 1 317 ? 1.312 -30.688 -10.945 1 94.81 317 LEU B N 1
ATOM 9256 C CA . LEU B 1 317 ? 0.511 -30.984 -12.133 1 94.81 317 LEU B CA 1
ATOM 9257 C C . LEU B 1 317 ? -0.451 -29.828 -12.43 1 94.81 317 LEU B C 1
ATOM 9259 O O . LEU B 1 317 ? -1.346 -29.547 -11.633 1 94.81 317 LEU B O 1
ATOM 9263 N N . PRO B 1 318 ? -0.248 -29.156 -13.523 1 92.19 318 PRO B N 1
ATOM 9264 C CA . PRO B 1 318 ? -1.075 -27.984 -13.797 1 92.19 318 PRO B CA 1
ATOM 9265 C C . PRO B 1 318 ? -2.568 -28.297 -13.828 1 92.19 318 PRO B C 1
ATOM 9267 O O . PRO B 1 318 ? -2.977 -29.312 -14.406 1 92.19 318 PRO B O 1
ATOM 9270 N N . GLY B 1 319 ? -3.307 -27.469 -13.227 1 88.56 319 GLY B N 1
ATOM 9271 C CA . GLY B 1 319 ? -4.75 -27.641 -13.203 1 88.56 319 GLY B CA 1
ATOM 9272 C C . GLY B 1 319 ? -5.406 -27.359 -14.547 1 88.56 319 GLY B C 1
ATOM 9273 O O . GLY B 1 319 ? -6.586 -27.641 -14.742 1 88.56 319 GLY B O 1
ATOM 9274 N N . ALA B 1 320 ? -4.586 -26.891 -15.461 1 91.25 320 ALA B N 1
ATOM 9275 C CA . ALA B 1 320 ? -5.133 -26.516 -16.766 1 91.25 320 ALA B CA 1
ATOM 9276 C C . ALA B 1 320 ? -5.125 -27.703 -17.719 1 91.25 320 ALA B C 1
ATOM 9278 O O . ALA B 1 320 ? -5.875 -27.734 -18.703 1 91.25 320 ALA B O 1
ATOM 9279 N N . PHE B 1 321 ? -4.273 -28.672 -17.484 1 96.12 321 PHE B N 1
ATOM 9280 C CA . PHE B 1 321 ? -4.164 -29.797 -18.422 1 96.12 321 PHE B CA 1
ATOM 9281 C C . PHE B 1 321 ? -3.496 -30.984 -17.75 1 96.12 321 PHE B C 1
ATOM 9283 O O . PHE B 1 321 ? -2.367 -31.344 -18.094 1 96.12 321 PHE B O 1
ATOM 9290 N N . SER B 1 322 ? -4.195 -31.656 -16.906 1 97.19 322 SER B N 1
ATOM 9291 C CA . SER B 1 322 ? -3.682 -32.812 -16.203 1 97.19 322 SER B CA 1
ATOM 9292 C C . SER B 1 322 ? -4.773 -33.875 -15.969 1 97.19 322 SER B C 1
ATOM 9294 O O . SER B 1 322 ? -5.953 -33.531 -15.875 1 97.19 322 SER B O 1
ATOM 9296 N N . ALA B 1 323 ? -4.434 -35.094 -15.93 1 98.06 323 ALA B N 1
ATOM 9297 C CA . ALA B 1 323 ? -5.34 -36.219 -15.688 1 98.06 323 ALA B CA 1
ATOM 9298 C C . ALA B 1 323 ? -4.938 -37 -14.438 1 98.06 323 ALA B C 1
ATOM 9300 O O . ALA B 1 323 ? -3.756 -37.031 -14.094 1 98.06 323 ALA B O 1
ATOM 9301 N N . PHE B 1 324 ? -5.887 -37.594 -13.758 1 97.88 324 PHE B N 1
ATOM 9302 C CA . PHE B 1 324 ? -5.652 -38.312 -12.516 1 97.88 324 PHE B CA 1
ATOM 9303 C C . PHE B 1 324 ? -6.438 -39.625 -12.484 1 97.88 324 PHE B C 1
ATOM 9305 O O . PHE B 1 324 ? -7.457 -39.75 -13.156 1 97.88 324 PHE B O 1
ATOM 9312 N N . ARG B 1 325 ? -5.895 -40.531 -11.805 1 96.94 325 ARG B N 1
ATOM 9313 C CA . ARG B 1 325 ? -6.637 -41.719 -11.422 1 96.94 325 ARG B CA 1
ATOM 9314 C C . ARG B 1 325 ? -7.57 -41.438 -10.25 1 96.94 325 ARG B C 1
ATOM 9316 O O . ARG B 1 325 ? -7.125 -40.969 -9.195 1 96.94 325 ARG B O 1
ATOM 9323 N N . TRP B 1 326 ? -8.859 -41.719 -10.391 1 95.19 326 TRP B N 1
ATOM 9324 C CA . TRP B 1 326 ? -9.844 -41.344 -9.383 1 95.19 326 TRP B CA 1
ATOM 9325 C C . TRP B 1 326 ? -9.578 -42.094 -8.07 1 95.19 326 TRP B C 1
ATOM 9327 O O . TRP B 1 326 ? -9.695 -41.5 -6.992 1 95.19 326 TRP B O 1
ATOM 9337 N N . SER B 1 327 ? -9.18 -43.281 -8.109 1 92.19 327 SER B N 1
ATOM 9338 C CA . SER B 1 327 ? -8.914 -44.094 -6.922 1 92.19 327 SER B CA 1
ATOM 9339 C C . SER B 1 327 ? -7.742 -43.531 -6.125 1 92.19 327 SER B C 1
ATOM 9341 O O . SER B 1 327 ? -7.688 -43.688 -4.902 1 92.19 327 SER B O 1
ATOM 9343 N N . ALA B 1 328 ? -6.824 -42.938 -6.836 1 95.25 328 ALA B N 1
ATOM 9344 C CA . ALA B 1 328 ? -5.672 -42.344 -6.164 1 95.25 328 ALA B CA 1
ATOM 9345 C C . ALA B 1 328 ? -6.066 -41.062 -5.438 1 95.25 328 ALA B C 1
ATOM 9347 O O . ALA B 1 328 ? -5.5 -40.719 -4.395 1 95.25 328 ALA B O 1
ATOM 9348 N N . LEU B 1 329 ? -7.031 -40.312 -5.977 1 95.12 329 LEU B N 1
ATOM 9349 C CA . LEU B 1 329 ? -7.457 -39.031 -5.441 1 95.12 329 LEU B CA 1
ATOM 9350 C C . LEU B 1 329 ? -8.344 -39.219 -4.215 1 95.12 329 LEU B C 1
ATOM 9352 O O . LEU B 1 329 ? -8.352 -38.375 -3.312 1 95.12 329 LEU B O 1
ATOM 9356 N N . GLN B 1 330 ? -9 -40.25 -4.16 1 91.06 330 GLN B N 1
ATOM 9357 C CA . GLN B 1 330 ? -9.992 -40.5 -3.111 1 91.06 330 GLN B CA 1
ATOM 9358 C C . GLN B 1 330 ? -9.32 -40.625 -1.746 1 91.06 330 GLN B C 1
ATOM 9360 O O . GLN B 1 330 ? -8.211 -41.156 -1.643 1 91.06 330 GLN B O 1
ATOM 9365 N N . GLY B 1 331 ? -9.961 -40 -0.765 1 88.31 331 GLY B N 1
ATOM 9366 C CA . GLY B 1 331 ? -9.484 -40.125 0.6 1 88.31 331 GLY B CA 1
ATOM 9367 C C . GLY B 1 331 ? -8.711 -38.906 1.09 1 88.31 331 GLY B C 1
ATOM 9368 O O . GLY B 1 331 ? -9.18 -37.781 0.95 1 88.31 331 GLY B O 1
ATOM 9369 N N . ASP B 1 332 ? -7.57 -39.156 1.661 1 86.06 332 ASP B N 1
ATOM 9370 C CA . ASP B 1 332 ? -6.797 -38.156 2.395 1 86.06 332 ASP B CA 1
ATOM 9371 C C . ASP B 1 332 ? -6.246 -37.094 1.453 1 86.06 332 ASP B C 1
ATOM 9373 O O . ASP B 1 332 ? -6.258 -35.906 1.779 1 86.06 332 ASP B O 1
ATOM 9377 N N . PRO B 1 333 ? -5.793 -37.5 0.29 1 90.12 333 PRO B N 1
ATOM 9378 C CA . PRO B 1 333 ? -5.215 -36.5 -0.588 1 90.12 333 PRO B CA 1
ATOM 9379 C C . PRO B 1 333 ? -6.211 -35.375 -0.94 1 90.12 333 PRO B C 1
ATOM 9381 O O . PRO B 1 333 ? -5.828 -34.219 -1.029 1 90.12 333 PRO B O 1
ATOM 9384 N N . LEU B 1 334 ? -7.414 -35.688 -1.09 1 89.5 334 LEU B N 1
ATOM 9385 C CA . LEU B 1 334 ? -8.414 -34.719 -1.475 1 89.5 334 LEU B CA 1
ATOM 9386 C C . LEU B 1 334 ? -8.898 -33.906 -0.26 1 89.5 334 LEU B C 1
ATOM 9388 O O . LEU B 1 334 ? -8.82 -32.688 -0.239 1 89.5 334 LEU B O 1
ATOM 9392 N N . TRP B 1 335 ? -9.266 -34.594 0.778 1 86.19 335 TRP B N 1
ATOM 9393 C CA . TRP B 1 335 ? -10.047 -33.938 1.84 1 86.19 335 TRP B CA 1
ATOM 9394 C C . TRP B 1 335 ? -9.133 -33.375 2.922 1 86.19 335 TRP B C 1
ATOM 9396 O O . TRP B 1 335 ? -9.445 -32.344 3.529 1 86.19 335 TRP B O 1
ATOM 9406 N N . LYS B 1 336 ? -8.047 -33.969 3.131 1 85.62 336 LYS B N 1
ATOM 9407 C CA . LYS B 1 336 ? -7.164 -33.5 4.191 1 85.62 336 LYS B CA 1
ATOM 9408 C C . LYS B 1 336 ? -6.113 -32.531 3.646 1 85.62 336 LYS B C 1
ATOM 9410 O O . LYS B 1 336 ? -5.535 -31.75 4.402 1 85.62 336 LYS B O 1
ATOM 9415 N N . GLU B 1 337 ? -5.918 -32.625 2.354 1 89.5 337 GLU B N 1
ATOM 9416 C CA . GLU B 1 337 ? -4.832 -31.812 1.817 1 89.5 337 GLU B CA 1
ATOM 9417 C C . GLU B 1 337 ? -5.348 -30.828 0.765 1 89.5 337 GLU B C 1
ATOM 9419 O O . GLU B 1 337 ? -5.41 -29.625 1.008 1 89.5 337 GLU B O 1
ATOM 9424 N N . TYR B 1 338 ? -5.938 -31.281 -0.321 1 90.56 338 TYR B N 1
ATOM 9425 C CA . TYR B 1 338 ? -6.312 -30.469 -1.465 1 90.56 338 TYR B CA 1
ATOM 9426 C C . TYR B 1 338 ? -7.391 -29.453 -1.08 1 90.56 338 TYR B C 1
ATOM 9428 O O . TYR B 1 338 ? -7.328 -28.297 -1.476 1 90.56 338 TYR B O 1
ATOM 9436 N N . PHE B 1 339 ? -8.391 -29.875 -0.281 1 90 339 PHE B N 1
ATOM 9437 C CA . PHE B 1 339 ? -9.516 -29.016 0.063 1 90 339 PHE B CA 1
ATOM 9438 C C . PHE B 1 339 ? -9.43 -28.562 1.513 1 90 339 PHE B C 1
ATOM 9440 O O . PHE B 1 339 ? -10.422 -28.109 2.092 1 90 339 PHE B O 1
ATOM 9447 N N . LYS B 1 340 ? -8.312 -28.656 2.107 1 86.44 340 LYS B N 1
ATOM 9448 C CA . LYS B 1 340 ? -8.133 -28.297 3.512 1 86.44 340 LYS B CA 1
ATOM 9449 C C . LYS B 1 340 ? -8.523 -26.844 3.771 1 86.44 340 LYS B C 1
ATOM 9451 O O . LYS B 1 340 ? -9.094 -26.531 4.816 1 86.44 340 LYS B O 1
ATOM 9456 N N . SER B 1 341 ? -8.234 -25.953 2.871 1 85 341 SER B N 1
ATOM 9457 C CA . SER B 1 341 ? -8.516 -24.531 3.047 1 85 341 SER B CA 1
ATOM 9458 C C . SER B 1 341 ? -10.016 -24.266 3.115 1 85 341 SER B C 1
ATOM 9460 O O . SER B 1 341 ? -10.461 -23.328 3.773 1 85 341 SER B O 1
ATOM 9462 N N . ILE B 1 342 ? -10.758 -25.078 2.375 1 83.75 342 ILE B N 1
ATOM 9463 C CA . ILE B 1 342 ? -12.211 -24.922 2.35 1 83.75 342 ILE B CA 1
ATOM 9464 C C . ILE B 1 342 ? -12.836 -25.656 3.533 1 83.75 342 ILE B C 1
ATOM 9466 O O . ILE B 1 342 ? -13.781 -25.156 4.148 1 83.75 342 ILE B O 1
ATOM 9470 N N . CYS B 1 343 ? -12.258 -26.766 3.834 1 81.75 343 CYS B N 1
ATOM 9471 C CA . CYS B 1 343 ? -12.805 -27.609 4.891 1 81.75 343 CYS B CA 1
ATOM 9472 C C . CYS B 1 343 ? -12.477 -27.047 6.266 1 81.75 343 CYS B C 1
ATOM 9474 O O . CYS B 1 343 ? -13.242 -27.219 7.215 1 81.75 343 CYS B O 1
ATOM 9476 N N . ARG B 1 344 ? -11.328 -26.359 6.355 1 81.12 344 ARG B N 1
ATOM 9477 C CA . ARG B 1 344 ? -10.891 -25.766 7.613 1 81.12 344 ARG B CA 1
ATOM 9478 C C . ARG B 1 344 ? -10.492 -24.312 7.422 1 81.12 344 ARG B C 1
ATOM 9480 O O . ARG B 1 344 ? -9.312 -23.969 7.516 1 81.12 344 ARG B O 1
ATOM 9487 N N . PRO B 1 345 ? -11.469 -23.422 7.32 1 77.88 345 PRO B N 1
ATOM 9488 C CA . PRO B 1 345 ? -11.156 -22.016 7.086 1 77.88 345 PRO B CA 1
ATOM 9489 C C . PRO B 1 345 ? -10.5 -21.344 8.289 1 77.88 345 PRO B C 1
ATOM 9491 O O . PRO B 1 345 ? -9.836 -20.312 8.141 1 77.88 345 PRO B O 1
ATOM 9494 N N . GLU B 1 346 ? -10.609 -21.875 9.469 1 75.06 346 GLU B N 1
ATOM 9495 C CA . GLU B 1 346 ? -10.102 -21.281 10.703 1 75.06 346 GLU B CA 1
ATOM 9496 C C . GLU B 1 346 ? -8.578 -21.281 10.727 1 75.06 346 GLU B C 1
ATOM 9498 O O . GLU B 1 346 ? -7.961 -20.438 11.391 1 75.06 346 GLU B O 1
ATOM 9503 N N . ILE B 1 347 ? -8.039 -22.188 10.023 1 78.75 347 ILE B N 1
ATOM 9504 C CA . ILE B 1 347 ? -6.586 -22.328 10.078 1 78.75 347 ILE B CA 1
ATOM 9505 C C . ILE B 1 347 ? -5.938 -21.406 9.055 1 78.75 347 ILE B C 1
ATOM 9507 O O . ILE B 1 347 ? -4.715 -21.234 9.047 1 78.75 347 ILE B O 1
ATOM 9511 N N . MET B 1 348 ? -6.734 -20.734 8.367 1 80.5 348 MET B N 1
ATOM 9512 C CA . MET B 1 348 ? -6.191 -19.969 7.25 1 80.5 348 MET B CA 1
ATOM 9513 C C . MET B 1 348 ? -5.625 -18.641 7.73 1 80.5 348 MET B C 1
ATOM 9515 O O . MET B 1 348 ? -6.367 -17.781 8.195 1 80.5 348 MET B O 1
ATOM 9519 N N . ASN B 1 349 ? -4.344 -18.578 7.871 1 85.88 349 ASN B N 1
ATOM 9520 C CA . ASN B 1 349 ? -3.572 -17.359 8.102 1 85.88 349 ASN B CA 1
ATOM 9521 C C . ASN B 1 349 ? -2.846 -16.906 6.832 1 85.88 349 ASN B C 1
ATOM 9523 O O . ASN B 1 349 ? -3.064 -17.469 5.758 1 85.88 349 ASN B O 1
ATOM 9527 N N . ALA B 1 350 ? -2.133 -15.898 6.926 1 86.06 350 ALA B N 1
ATOM 9528 C CA . ALA B 1 350 ? -1.436 -15.375 5.754 1 86.06 350 ALA B CA 1
ATOM 9529 C C . ALA B 1 350 ? -0.507 -16.422 5.152 1 86.06 350 ALA B C 1
ATOM 9531 O O . ALA B 1 350 ? -0.451 -16.594 3.932 1 86.06 350 ALA B O 1
ATOM 9532 N N . PHE B 1 351 ? 0.128 -17.172 5.984 1 86.88 351 PHE B N 1
ATOM 9533 C CA . PHE B 1 351 ? 1.069 -18.203 5.543 1 86.88 351 PHE B CA 1
ATOM 9534 C C . PHE B 1 351 ? 0.341 -19.344 4.836 1 86.88 351 PHE B C 1
ATOM 9536 O O . PHE B 1 351 ? 0.692 -19.703 3.713 1 86.88 351 PHE B O 1
ATOM 9543 N N . ASN B 1 352 ? -0.702 -19.828 5.355 1 87.12 352 ASN B N 1
ATOM 9544 C CA . ASN B 1 352 ? -1.441 -20.969 4.805 1 87.12 352 ASN B CA 1
ATOM 9545 C C . ASN B 1 352 ? -2.232 -20.562 3.562 1 87.12 352 ASN B C 1
ATOM 9547 O O . ASN B 1 352 ? -2.41 -21.375 2.648 1 87.12 352 ASN B O 1
ATOM 9551 N N . SER B 1 353 ? -2.654 -19.344 3.617 1 87.56 353 SER B N 1
ATOM 9552 C CA . SER B 1 353 ? -3.416 -18.891 2.461 1 87.56 353 SER B CA 1
ATOM 9553 C C . SER B 1 353 ? -2.547 -18.844 1.21 1 87.56 353 SER B C 1
ATOM 9555 O O . SER B 1 353 ? -3.033 -19.062 0.099 1 87.56 353 SER B O 1
ATOM 9557 N N . ASN B 1 354 ? -1.282 -18.578 1.383 1 89.62 354 ASN B N 1
ATOM 9558 C CA . ASN B 1 354 ? -0.378 -18.516 0.24 1 89.62 354 ASN B CA 1
ATOM 9559 C C . ASN B 1 354 ? -0.019 -19.922 -0.26 1 89.62 354 ASN B C 1
ATOM 9561 O O . ASN B 1 354 ? 0.267 -20.109 -1.443 1 89.62 354 ASN B O 1
ATOM 9565 N N . ILE B 1 355 ? -0.081 -20.906 0.623 1 88.44 355 ILE B N 1
ATOM 9566 C CA . ILE B 1 355 ? 0.16 -22.297 0.223 1 88.44 355 ILE B CA 1
ATOM 9567 C C . ILE B 1 355 ? -0.891 -22.719 -0.797 1 88.44 355 ILE B C 1
ATOM 9569 O O . ILE B 1 355 ? -0.57 -23.391 -1.786 1 88.44 355 ILE B O 1
ATOM 9573 N N . TYR B 1 356 ? -2.031 -22.25 -0.639 1 87.06 356 TYR B N 1
ATOM 9574 C CA . TYR B 1 356 ? -3.146 -22.766 -1.429 1 87.06 356 TYR B CA 1
ATOM 9575 C C . TYR B 1 356 ? -3.336 -21.938 -2.697 1 87.06 356 TYR B C 1
ATOM 9577 O O . TYR B 1 356 ? -4.285 -22.156 -3.453 1 87.06 356 TYR B O 1
ATOM 9585 N N . LEU B 1 357 ? -2.418 -21.031 -2.908 1 86.56 357 LEU B N 1
ATOM 9586 C CA . LEU B 1 357 ? -2.348 -20.406 -4.227 1 86.56 357 LEU B CA 1
ATOM 9587 C C . LEU B 1 357 ? -1.866 -21.422 -5.27 1 86.56 357 LEU B C 1
ATOM 9589 O O . LEU B 1 357 ? -2.082 -21.219 -6.469 1 86.56 357 LEU B O 1
ATOM 9593 N N . SER B 1 358 ? -1.185 -22.359 -4.836 1 85.31 358 SER B N 1
ATOM 9594 C CA . SER B 1 358 ? -0.756 -23.484 -5.664 1 85.31 358 SER B CA 1
ATOM 9595 C C . SER B 1 358 ? -1.274 -24.812 -5.109 1 85.31 358 SER B C 1
ATOM 9597 O O . SER B 1 358 ? -0.49 -25.672 -4.684 1 85.31 358 SER B O 1
ATOM 9599 N N . GLU B 1 359 ? -2.502 -25.016 -5.215 1 86 359 GLU B N 1
ATOM 9600 C CA . GLU B 1 359 ? -3.195 -26.141 -4.59 1 86 359 GLU B CA 1
ATOM 9601 C C . GLU B 1 359 ? -2.746 -27.469 -5.191 1 86 359 GLU B C 1
ATOM 9603 O O . GLU B 1 359 ? -2.732 -28.5 -4.504 1 86 359 GLU B O 1
ATOM 9608 N N . THR B 1 360 ? -2.32 -27.422 -6.422 1 90.56 360 THR B N 1
ATOM 9609 C CA . THR B 1 360 ? -1.939 -28.656 -7.094 1 90.56 360 THR B CA 1
ATOM 9610 C C . THR B 1 360 ? -0.619 -29.188 -6.547 1 90.56 360 THR B C 1
ATOM 9612 O O . THR B 1 360 ? -0.359 -30.391 -6.594 1 90.56 360 THR B O 1
ATOM 9615 N N . ARG B 1 361 ? 0.22 -28.328 -6.039 1 90.88 361 ARG B N 1
ATOM 9616 C CA . ARG B 1 361 ? 1.487 -28.766 -5.465 1 90.88 361 ARG B CA 1
ATOM 9617 C C . ARG B 1 361 ? 1.259 -29.609 -4.211 1 90.88 361 ARG B C 1
ATOM 9619 O O . ARG B 1 361 ? 1.966 -30.594 -3.98 1 90.88 361 ARG B O 1
ATOM 9626 N N . ILE B 1 362 ? 0.261 -29.281 -3.473 1 90.69 362 ILE B N 1
ATOM 9627 C CA . ILE B 1 362 ? -0.087 -30.016 -2.262 1 90.69 362 ILE B CA 1
ATOM 9628 C C . ILE B 1 362 ? -0.666 -31.391 -2.633 1 90.69 362 ILE B C 1
ATOM 9630 O O . ILE B 1 362 ? -0.357 -32.406 -1.992 1 90.69 362 ILE B O 1
ATOM 9634 N N . LEU B 1 363 ? -1.423 -31.281 -3.637 1 93.38 363 LEU B N 1
ATOM 9635 C CA . LEU B 1 363 ? -2.059 -32.531 -4.078 1 93.38 363 LEU B CA 1
ATOM 9636 C C . LEU B 1 363 ? -1.019 -33.531 -4.57 1 93.38 363 LEU B C 1
ATOM 9638 O O . LEU B 1 363 ? -1.107 -34.719 -4.273 1 93.38 363 LEU B O 1
ATOM 9642 N N . CYS B 1 364 ? -0.065 -33.062 -5.344 1 94.88 364 CYS B N 1
ATOM 9643 C CA . CYS B 1 364 ? 0.943 -33.938 -5.918 1 94.88 364 CYS B CA 1
ATOM 9644 C C . CYS B 1 364 ? 1.768 -34.625 -4.824 1 94.88 364 CYS B C 1
ATOM 9646 O O . CYS B 1 364 ? 2.057 -35.812 -4.898 1 94.88 364 CYS B O 1
ATOM 9648 N N . LEU B 1 365 ? 2.146 -33.875 -3.801 1 92.94 365 LEU B N 1
ATOM 9649 C CA . LEU B 1 365 ? 2.883 -34.469 -2.689 1 92.94 365 LEU B CA 1
ATOM 9650 C C . LEU B 1 365 ? 2.021 -35.5 -1.952 1 92.94 365 LEU B C 1
ATOM 9652 O O . LEU B 1 365 ? 2.516 -36.531 -1.534 1 92.94 365 LEU B O 1
ATOM 9656 N N . ALA B 1 366 ? 0.793 -35.188 -1.809 1 93.06 366 ALA B N 1
ATOM 9657 C CA . ALA B 1 366 ? -0.127 -36.094 -1.11 1 93.06 366 ALA B CA 1
ATOM 9658 C C . ALA B 1 366 ? -0.308 -37.406 -1.874 1 93.06 366 ALA B C 1
ATOM 9660 O O . ALA B 1 366 ? -0.464 -38.469 -1.268 1 93.06 366 ALA B O 1
ATOM 9661 N N . LEU B 1 367 ? -0.305 -37.344 -3.164 1 95.69 367 LEU B N 1
ATOM 9662 C CA . LEU B 1 367 ? -0.525 -38.5 -4 1 95.69 367 LEU B CA 1
ATOM 9663 C C . LEU B 1 367 ? 0.66 -39.469 -3.916 1 95.69 367 LEU B C 1
ATOM 9665 O O . LEU B 1 367 ? 0.476 -40.688 -3.773 1 95.69 367 LEU B O 1
ATOM 9669 N N . ILE B 1 368 ? 1.854 -38.969 -4.004 1 94.69 368 ILE B N 1
ATOM 9670 C CA . ILE B 1 368 ? 3.031 -39.844 -4.004 1 94.69 368 ILE B CA 1
ATOM 9671 C C . ILE B 1 368 ? 3.268 -40.375 -2.6 1 94.69 368 ILE B C 1
ATOM 9673 O O . ILE B 1 368 ? 3.91 -41.406 -2.434 1 94.69 368 ILE B O 1
ATOM 9677 N N . SER B 1 369 ? 2.719 -39.688 -1.6 1 93.81 369 SER B N 1
ATOM 9678 C CA . SER B 1 369 ? 2.951 -40.094 -0.215 1 93.81 369 SER B CA 1
ATOM 9679 C C . SER B 1 369 ? 1.743 -40.812 0.36 1 93.81 369 SER B C 1
ATOM 9681 O O . SER B 1 369 ? 1.629 -40.969 1.577 1 93.81 369 SER B O 1
ATOM 9683 N N . LYS B 1 370 ? 0.795 -41.094 -0.505 1 93.25 370 LYS B N 1
ATOM 9684 C CA . LYS B 1 370 ? -0.392 -41.781 -0.012 1 93.25 370 LYS B CA 1
ATOM 9685 C C . LYS B 1 370 ? -0.014 -43.062 0.725 1 93.25 370 LYS B C 1
ATOM 9687 O O . LYS B 1 370 ? 0.791 -43.844 0.232 1 93.25 370 LYS B O 1
ATOM 9692 N N . LYS B 1 371 ? -0.59 -43.312 1.893 1 90.19 371 LYS B N 1
ATOM 9693 C CA . LYS B 1 371 ? -0.232 -44.438 2.766 1 90.19 371 LYS B CA 1
ATOM 9694 C C . LYS B 1 371 ? -0.514 -45.781 2.094 1 90.19 371 LYS B C 1
ATOM 9696 O O . LYS B 1 371 ? -1.564 -45.969 1.476 1 90.19 371 LYS B O 1
ATOM 9701 N N . ASN B 1 372 ? 0.406 -46.656 2.137 1 88.5 372 ASN B N 1
ATOM 9702 C CA . ASN B 1 372 ? 0.321 -48.031 1.703 1 88.5 372 ASN B CA 1
ATOM 9703 C C . ASN B 1 372 ? 0.123 -48.156 0.194 1 88.5 372 ASN B C 1
ATOM 9705 O O . ASN B 1 372 ? -0.5 -49.094 -0.29 1 88.5 372 ASN B O 1
ATOM 9709 N N . GLU B 1 373 ? 0.416 -47.094 -0.513 1 93.19 373 GLU B N 1
ATOM 9710 C CA . GLU B 1 373 ? 0.365 -47.094 -1.972 1 93.19 373 GLU B CA 1
ATOM 9711 C C . GLU B 1 373 ? 1.715 -46.719 -2.57 1 93.19 373 GLU B C 1
ATOM 9713 O O . GLU B 1 373 ? 2.607 -46.25 -1.854 1 93.19 373 GLU B O 1
ATOM 9718 N N . ARG B 1 374 ? 1.921 -47 -3.824 1 94.81 374 ARG B N 1
ATOM 9719 C CA . ARG B 1 374 ? 3.152 -46.625 -4.52 1 94.81 374 ARG B CA 1
ATOM 9720 C C . ARG B 1 374 ? 2.857 -45.844 -5.789 1 94.81 374 ARG B C 1
ATOM 9722 O O . ARG B 1 374 ? 3.316 -46.219 -6.875 1 94.81 374 ARG B O 1
ATOM 9729 N N . PHE B 1 375 ? 2.139 -44.781 -5.617 1 95.94 375 PHE B N 1
ATOM 9730 C CA . PHE B 1 375 ? 1.696 -43.969 -6.746 1 95.94 375 PHE B CA 1
ATOM 9731 C C . PHE B 1 375 ? 2.828 -43.094 -7.258 1 95.94 375 PHE B C 1
ATOM 9733 O O . PHE B 1 375 ? 3.637 -42.594 -6.473 1 95.94 375 PHE B O 1
ATOM 9740 N N . LEU B 1 376 ? 2.926 -42.906 -8.531 1 96.69 376 LEU B N 1
ATOM 9741 C CA . LEU B 1 376 ? 3.889 -42.062 -9.195 1 96.69 376 LEU B CA 1
ATOM 9742 C C . LEU B 1 376 ? 3.178 -41 -10.055 1 96.69 376 LEU B C 1
ATOM 9744 O O . LEU B 1 376 ? 1.974 -41.125 -10.289 1 96.69 376 LEU B O 1
ATOM 9748 N N . LEU B 1 377 ? 3.863 -40 -10.43 1 97.12 377 LEU B N 1
ATOM 9749 C CA . LEU B 1 377 ? 3.404 -38.969 -11.352 1 97.12 377 LEU B CA 1
ATOM 9750 C C . LEU B 1 377 ? 4.289 -38.906 -12.594 1 97.12 377 LEU B C 1
ATOM 9752 O O . LEU B 1 377 ? 5.496 -39.156 -12.508 1 97.12 377 LEU B O 1
ATOM 9756 N N . ARG B 1 378 ? 3.666 -38.594 -13.711 1 95.81 378 ARG B N 1
ATOM 9757 C CA . ARG B 1 378 ? 4.426 -38.688 -14.953 1 95.81 378 ARG B CA 1
ATOM 9758 C C . ARG B 1 378 ? 4.09 -37.531 -15.891 1 95.81 378 ARG B C 1
ATOM 9760 O O . ARG B 1 378 ? 2.967 -37.031 -15.883 1 95.81 378 ARG B O 1
ATOM 9767 N N . TYR B 1 379 ? 5.117 -37.125 -16.656 1 95.88 379 TYR B N 1
ATOM 9768 C CA . TYR B 1 379 ? 4.988 -36.188 -17.75 1 95.88 379 TYR B CA 1
ATOM 9769 C C . TYR B 1 379 ? 4.941 -36.906 -19.094 1 95.88 379 TYR B C 1
ATOM 9771 O O . TYR B 1 379 ? 5.848 -37.656 -19.422 1 95.88 379 TYR B O 1
ATOM 9779 N N . VAL B 1 380 ? 3.754 -36.656 -19.781 1 94.38 380 VAL B N 1
ATOM 9780 C CA . VAL B 1 380 ? 3.598 -37.281 -21.094 1 94.38 380 VAL B CA 1
ATOM 9781 C C . VAL B 1 380 ? 3.943 -36.281 -22.188 1 94.38 380 VAL B C 1
ATOM 9783 O O . VAL B 1 380 ? 3.094 -35.469 -22.594 1 94.38 380 VAL B O 1
ATOM 9786 N N . LYS B 1 381 ? 5.109 -36.312 -22.766 1 90.5 381 LYS B N 1
ATOM 9787 C CA . LYS B 1 381 ? 5.703 -35.281 -23.625 1 90.5 381 LYS B CA 1
ATOM 9788 C C . LYS B 1 381 ? 4.883 -35.094 -24.891 1 90.5 381 LYS B C 1
ATOM 9790 O O . LYS B 1 381 ? 4.766 -33.969 -25.406 1 90.5 381 LYS B O 1
ATOM 9795 N N . ASN B 1 382 ? 4.254 -36.062 -25.469 1 89.25 382 ASN B N 1
ATOM 9796 C CA . ASN B 1 382 ? 3.574 -35.938 -26.766 1 89.25 382 ASN B CA 1
ATOM 9797 C C . ASN B 1 382 ? 2.137 -35.469 -26.594 1 89.25 382 ASN B C 1
ATOM 9799 O O . ASN B 1 382 ? 1.463 -35.156 -27.578 1 89.25 382 ASN B O 1
ATOM 9803 N N . SER B 1 383 ? 1.62 -35.469 -25.422 1 95.25 383 SER B N 1
ATOM 9804 C CA . SER B 1 383 ? 0.322 -34.875 -25.141 1 95.25 383 SER B CA 1
ATOM 9805 C C . SER B 1 383 ? 0.432 -33.344 -25.062 1 95.25 383 SER B C 1
ATOM 9807 O O . SER B 1 383 ? 0.919 -32.812 -24.062 1 95.25 383 SER B O 1
ATOM 9809 N N . VAL B 1 384 ? -0.004 -32.656 -26.109 1 95.19 384 VAL B N 1
ATOM 9810 C CA . VAL B 1 384 ? 0.231 -31.234 -26.203 1 95.19 384 VAL B CA 1
ATOM 9811 C C . VAL B 1 384 ? -1.103 -30.484 -26.188 1 95.19 384 VAL B C 1
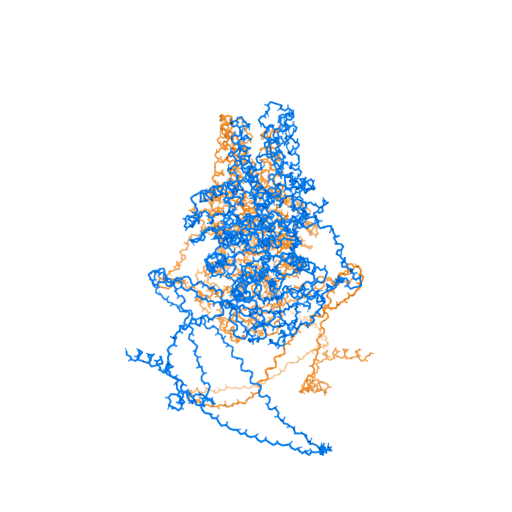ATOM 9813 O O . VAL B 1 384 ? -2.074 -30.938 -26.797 1 95.19 384 VAL B O 1
ATOM 9816 N N . SER B 1 385 ? -1.176 -29.438 -25.438 1 96.38 385 SER B N 1
ATOM 9817 C CA . SER B 1 385 ? -2.318 -28.531 -25.422 1 96.38 385 SER B CA 1
ATOM 9818 C C . SER B 1 385 ? -1.871 -27.078 -25.562 1 96.38 385 SER B C 1
ATOM 9820 O O . SER B 1 385 ? -0.782 -26.719 -25.109 1 96.38 385 SER B O 1
ATOM 9822 N N . GLU B 1 386 ? -2.656 -26.25 -26.203 1 95.44 386 GLU B N 1
ATOM 9823 C CA . GLU B 1 386 ? -2.357 -24.828 -26.359 1 95.44 386 GLU B CA 1
ATOM 9824 C C . GLU B 1 386 ? -3.275 -23.984 -25.5 1 95.44 386 GLU B C 1
ATOM 9826 O O . GLU B 1 386 ? -4.469 -24.266 -25.375 1 95.44 386 GLU B O 1
ATOM 9831 N N . THR B 1 387 ? -2.68 -23 -24.875 1 94 387 THR B N 1
ATOM 9832 C CA . THR B 1 387 ? -3.471 -22.188 -23.969 1 94 387 THR B CA 1
ATOM 9833 C C . THR B 1 387 ? -3.24 -20.703 -24.219 1 94 387 THR B C 1
ATOM 9835 O O . THR B 1 387 ? -2.256 -20.328 -24.859 1 94 387 THR B O 1
ATOM 9838 N N . ASP B 1 388 ? -4.211 -19.906 -23.828 1 89.25 388 ASP B N 1
ATOM 9839 C CA . ASP B 1 388 ? -4.051 -18.453 -23.828 1 89.25 388 ASP B CA 1
ATOM 9840 C C . ASP B 1 388 ? -3.176 -18 -22.656 1 89.25 388 ASP B C 1
ATOM 9842 O O . ASP B 1 388 ? -3.279 -18.531 -21.547 1 89.25 388 ASP B O 1
ATOM 9846 N N . VAL B 1 389 ? -2.252 -17.172 -23.016 1 91.62 389 VAL B N 1
ATOM 9847 C CA . VAL B 1 389 ? -1.36 -16.656 -21.969 1 91.62 389 VAL B CA 1
ATOM 9848 C C . VAL B 1 389 ? -1.471 -15.141 -21.891 1 91.62 389 VAL B C 1
ATOM 9850 O O . VAL B 1 389 ? -1.967 -14.5 -22.812 1 91.62 389 VAL B O 1
ATOM 9853 N N . PRO B 1 390 ? -1.029 -14.578 -20.75 1 91.88 390 PRO B N 1
ATOM 9854 C CA . PRO B 1 390 ? -1.062 -13.125 -20.609 1 91.88 390 PRO B CA 1
ATOM 9855 C C . PRO B 1 390 ? -0.263 -12.406 -21.688 1 91.88 390 PRO B C 1
ATOM 9857 O O . PRO B 1 390 ? 0.845 -12.836 -22.031 1 91.88 390 PRO B O 1
ATOM 9860 N N . GLU B 1 391 ? -0.815 -11.32 -22.156 1 90.75 391 GLU B N 1
ATOM 9861 C CA . GLU B 1 391 ? -0.192 -10.609 -23.266 1 90.75 391 GLU B CA 1
ATOM 9862 C C . GLU B 1 391 ? 0.536 -9.359 -22.781 1 90.75 391 GLU B C 1
ATOM 9864 O O . GLU B 1 391 ? 1.384 -8.812 -23.5 1 90.75 391 GLU B O 1
ATOM 9869 N N . THR B 1 392 ? 0.178 -8.898 -21.609 1 90.94 392 THR B N 1
ATOM 9870 C CA . THR B 1 392 ? 0.805 -7.691 -21.094 1 90.94 392 THR B CA 1
ATOM 9871 C C . THR B 1 392 ? 1.672 -8.016 -19.875 1 90.94 392 THR B C 1
ATOM 9873 O O . THR B 1 392 ? 1.515 -9.07 -19.25 1 90.94 392 THR B O 1
ATOM 9876 N N . VAL B 1 393 ? 2.521 -7.125 -19.562 1 92.69 393 VAL B N 1
ATOM 9877 C CA . VAL B 1 393 ? 3.438 -7.324 -18.438 1 92.69 393 VAL B CA 1
ATOM 9878 C C . VAL B 1 393 ? 2.656 -7.348 -17.125 1 92.69 393 VAL B C 1
ATOM 9880 O O . VAL B 1 393 ? 2.951 -8.148 -16.234 1 92.69 393 VAL B O 1
ATOM 9883 N N . SER B 1 394 ? 1.659 -6.512 -17.031 1 90.81 394 SER B N 1
ATOM 9884 C CA . SER B 1 394 ? 0.875 -6.43 -15.797 1 90.81 394 SER B CA 1
ATOM 9885 C C . SER B 1 394 ? 0.095 -7.719 -15.555 1 90.81 394 SER B C 1
ATOM 9887 O O . SER B 1 394 ? 0.06 -8.227 -14.43 1 90.81 394 SER B O 1
ATOM 9889 N N . MET B 1 395 ? -0.478 -8.25 -16.625 1 89.88 395 MET B N 1
ATOM 9890 C CA . MET B 1 395 ? -1.226 -9.5 -16.5 1 89.88 395 MET B CA 1
ATOM 9891 C C . MET B 1 395 ? -0.298 -10.656 -16.141 1 89.88 395 MET B C 1
ATOM 9893 O O . MET B 1 395 ? -0.662 -11.523 -15.352 1 89.88 395 MET B O 1
ATOM 9897 N N . LEU B 1 396 ? 0.836 -10.586 -16.734 1 94.19 396 LEU B N 1
ATOM 9898 C CA . LEU B 1 396 ? 1.822 -11.633 -16.469 1 94.19 396 LEU B CA 1
ATOM 9899 C C . LEU B 1 396 ? 2.316 -11.562 -15.031 1 94.19 396 LEU B C 1
ATOM 9901 O O . LEU B 1 396 ? 2.512 -12.594 -14.391 1 94.19 396 LEU B O 1
ATOM 9905 N N . MET B 1 397 ? 2.445 -10.414 -14.594 1 93.44 397 MET B N 1
ATOM 9906 C CA . MET B 1 397 ? 2.908 -10.211 -13.227 1 93.44 397 MET B CA 1
ATOM 9907 C C . MET B 1 397 ? 1.91 -10.773 -12.219 1 93.44 397 MET B C 1
ATOM 9909 O O . MET B 1 397 ? 2.303 -11.398 -11.234 1 93.44 397 MET B O 1
ATOM 9913 N N . ILE B 1 398 ? 0.676 -10.57 -12.422 1 90.56 398 ILE B N 1
ATOM 9914 C CA . ILE B 1 398 ? -0.375 -11.023 -11.516 1 90.56 398 ILE B CA 1
ATOM 9915 C C . ILE B 1 398 ? -0.419 -12.547 -11.5 1 90.56 398 ILE B C 1
ATOM 9917 O O . ILE B 1 398 ? -0.545 -13.164 -10.438 1 90.56 398 ILE B O 1
ATOM 9921 N N . GLN B 1 399 ? -0.242 -13.086 -12.617 1 90.38 399 GLN B N 1
ATOM 9922 C CA . GLN B 1 399 ? -0.242 -14.539 -12.711 1 90.38 399 GLN B CA 1
ATOM 9923 C C . GLN B 1 399 ? 0.981 -15.133 -12.016 1 90.38 399 GLN B C 1
ATOM 9925 O O . GLN B 1 399 ? 0.86 -16.078 -11.234 1 90.38 399 GLN B O 1
ATOM 9930 N N . ARG B 1 400 ? 2.104 -14.562 -12.312 1 93.06 400 ARG B N 1
ATOM 9931 C CA . ARG B 1 400 ? 3.348 -15.094 -11.773 1 93.06 400 ARG B CA 1
ATOM 9932 C C . ARG B 1 400 ? 3.412 -14.914 -10.258 1 93.06 400 ARG B C 1
ATOM 9934 O O . ARG B 1 400 ? 4.043 -15.711 -9.555 1 93.06 400 ARG B O 1
ATOM 9941 N N . ARG B 1 401 ? 2.795 -13.859 -9.781 1 92.5 401 ARG B N 1
ATOM 9942 C CA . ARG B 1 401 ? 2.73 -13.664 -8.336 1 92.5 401 ARG B CA 1
ATOM 9943 C C . ARG B 1 401 ? 2.125 -14.891 -7.648 1 92.5 401 ARG B C 1
ATOM 9945 O O . ARG B 1 401 ? 2.652 -15.367 -6.641 1 92.5 401 ARG B O 1
ATOM 9952 N N . ARG B 1 402 ? 1.066 -15.398 -8.203 1 89.56 402 ARG B N 1
ATOM 9953 C CA . ARG B 1 402 ? 0.405 -16.562 -7.629 1 89.56 402 ARG B CA 1
ATOM 9954 C C . ARG B 1 402 ? 1.318 -17.781 -7.664 1 89.56 402 ARG B C 1
ATOM 9956 O O . ARG B 1 402 ? 1.4 -18.531 -6.691 1 89.56 402 ARG B O 1
ATOM 9963 N N . TRP B 1 403 ? 2.016 -17.906 -8.781 1 89.94 403 TRP B N 1
ATOM 9964 C CA . TRP B 1 403 ? 2.891 -19.062 -8.953 1 89.94 403 TRP B CA 1
ATOM 9965 C C . TRP B 1 403 ? 4.086 -18.984 -8.008 1 89.94 403 TRP B C 1
ATOM 9967 O O . TRP B 1 403 ? 4.449 -19.984 -7.383 1 89.94 403 TRP B O 1
ATOM 9977 N N . ILE B 1 404 ? 4.629 -17.828 -7.941 1 92.62 404 ILE B N 1
ATOM 9978 C CA . ILE B 1 404 ? 5.852 -17.656 -7.168 1 92.62 404 ILE B CA 1
ATOM 9979 C C . ILE B 1 404 ? 5.547 -17.797 -5.68 1 92.62 404 ILE B C 1
ATOM 9981 O O . ILE B 1 404 ? 6.199 -18.562 -4.977 1 92.62 404 ILE B O 1
ATOM 9985 N N . ASN B 1 405 ? 4.562 -17.062 -5.191 1 92.38 405 ASN B N 1
ATOM 9986 C CA . ASN B 1 405 ? 4.207 -17.141 -3.779 1 92.38 405 ASN B CA 1
ATOM 9987 C C . ASN B 1 405 ? 3.709 -18.531 -3.402 1 92.38 405 ASN B C 1
ATOM 9989 O O . ASN B 1 405 ? 4.066 -19.047 -2.348 1 92.38 405 ASN B O 1
ATOM 9993 N N . GLY B 1 406 ? 2.91 -19.094 -4.25 1 90.12 406 GLY B N 1
ATOM 9994 C CA . GLY B 1 406 ? 2.461 -20.453 -3.992 1 90.12 406 GLY B CA 1
ATOM 9995 C C . GLY B 1 406 ? 3.6 -21.453 -3.906 1 90.12 406 GLY B C 1
ATOM 9996 O O . GLY B 1 406 ? 3.596 -22.328 -3.043 1 90.12 406 GLY B O 1
ATOM 9997 N N . SER B 1 407 ? 4.527 -21.25 -4.785 1 88.81 407 SER B N 1
ATOM 9998 C CA . SER B 1 407 ? 5.664 -22.172 -4.828 1 88.81 407 SER B CA 1
ATOM 9999 C C . SER B 1 407 ? 6.523 -22.047 -3.574 1 88.81 407 SER B C 1
ATOM 10001 O O . SER B 1 407 ? 6.988 -23.047 -3.025 1 88.81 407 SER B O 1
ATOM 10003 N N . TRP B 1 408 ? 6.719 -20.828 -3.123 1 89.94 408 TRP B N 1
ATOM 10004 C CA . TRP B 1 408 ? 7.551 -20.594 -1.947 1 89.94 408 TRP B CA 1
ATOM 10005 C C . TRP B 1 408 ? 6.918 -21.203 -0.704 1 89.94 408 TRP B C 1
ATOM 10007 O O . TRP B 1 408 ? 7.578 -21.953 0.034 1 89.94 408 TRP B O 1
ATOM 10017 N N . PHE B 1 409 ? 5.754 -20.969 -0.498 1 90.25 409 PHE B N 1
ATOM 10018 C CA . PHE B 1 409 ? 5.094 -21.422 0.727 1 90.25 409 PHE B CA 1
ATOM 10019 C C . PHE B 1 409 ? 4.758 -22.906 0.657 1 90.25 409 PHE B C 1
ATOM 10021 O O . PHE B 1 409 ? 4.785 -23.594 1.673 1 90.25 409 PHE B O 1
ATOM 10028 N N . ALA B 1 410 ? 4.465 -23.391 -0.571 1 88.38 410 ALA B N 1
ATOM 10029 C CA . ALA B 1 410 ? 4.23 -24.812 -0.732 1 88.38 410 ALA B CA 1
ATOM 10030 C C . ALA B 1 410 ? 5.504 -25.609 -0.468 1 88.38 410 ALA B C 1
ATOM 10032 O O . ALA B 1 410 ? 5.449 -26.734 0.052 1 88.38 410 ALA B O 1
ATOM 10033 N N . LEU B 1 411 ? 6.578 -25.062 -0.849 1 87.19 411 LEU B N 1
ATOM 10034 C CA . LEU B 1 411 ? 7.852 -25.734 -0.59 1 87.19 411 LEU B CA 1
ATOM 10035 C C . LEU B 1 411 ? 8.102 -25.859 0.909 1 87.19 411 LEU B C 1
ATOM 10037 O O . LEU B 1 411 ? 8.531 -26.922 1.381 1 87.19 411 LEU B O 1
ATOM 10041 N N . ILE B 1 412 ? 7.887 -24.781 1.605 1 87.31 412 ILE B N 1
ATOM 10042 C CA . ILE B 1 412 ? 8.078 -24.812 3.051 1 87.31 412 ILE B CA 1
ATOM 10043 C C . ILE B 1 412 ? 7.168 -25.875 3.666 1 87.31 412 ILE B C 1
ATOM 10045 O O . ILE B 1 412 ? 7.594 -26.641 4.539 1 87.31 412 ILE B O 1
ATOM 10049 N N . ASP B 1 413 ? 6.02 -25.953 3.135 1 87.94 413 ASP B N 1
ATOM 10050 C CA . ASP B 1 413 ? 5.074 -26.953 3.611 1 87.94 413 ASP B CA 1
ATOM 10051 C C . ASP B 1 413 ? 5.543 -28.359 3.26 1 87.94 413 ASP B C 1
ATOM 10053 O O . ASP B 1 413 ? 5.391 -29.297 4.059 1 87.94 413 ASP B O 1
ATOM 10057 N N . SER B 1 414 ? 6.059 -28.516 2.076 1 87.62 414 SER B N 1
ATOM 10058 C CA . SER B 1 414 ? 6.539 -29.812 1.63 1 87.62 414 SER B CA 1
ATOM 10059 C C . SER B 1 414 ? 7.719 -30.281 2.477 1 87.62 414 SER B C 1
ATOM 10061 O O . SER B 1 414 ? 7.848 -31.484 2.756 1 87.62 414 SER B O 1
ATOM 10063 N N . ILE B 1 415 ? 8.531 -29.359 2.871 1 86.69 415 ILE B N 1
ATOM 10064 C CA . ILE B 1 415 ? 9.672 -29.703 3.713 1 86.69 415 ILE B CA 1
ATOM 10065 C C . ILE B 1 415 ? 9.188 -30.172 5.078 1 86.69 415 ILE B C 1
ATOM 10067 O O . ILE B 1 415 ? 9.695 -31.156 5.621 1 86.69 415 ILE B O 1
ATOM 10071 N N . ARG B 1 416 ? 8.219 -29.562 5.535 1 86.38 416 ARG B N 1
ATOM 10072 C CA . ARG B 1 416 ? 7.66 -29.938 6.828 1 86.38 416 ARG B CA 1
ATOM 10073 C C . ARG B 1 416 ? 7.012 -31.312 6.77 1 86.38 416 ARG B C 1
ATOM 10075 O O . ARG B 1 416 ? 7.043 -32.062 7.75 1 86.38 416 ARG B O 1
ATOM 10082 N N . LYS B 1 417 ? 6.473 -31.641 5.609 1 86.44 417 LYS B N 1
ATOM 10083 C CA . LYS B 1 417 ? 5.738 -32.906 5.457 1 86.44 417 LYS B CA 1
ATOM 10084 C C . LYS B 1 417 ? 6.582 -33.938 4.738 1 86.44 417 LYS B C 1
ATOM 10086 O O . LYS B 1 417 ? 6.059 -34.969 4.289 1 86.44 417 LYS B O 1
ATOM 10091 N N . CYS B 1 418 ? 7.805 -33.688 4.57 1 85.19 418 CYS B N 1
ATOM 10092 C CA . CYS B 1 418 ? 8.68 -34.562 3.795 1 85.19 418 CYS B CA 1
ATOM 10093 C C . CYS B 1 418 ? 8.719 -35.969 4.391 1 85.19 418 CYS B C 1
ATOM 10095 O O . CYS B 1 418 ? 8.883 -36.969 3.664 1 85.19 418 CYS B O 1
ATOM 10097 N N . ALA B 1 419 ? 8.398 -36.094 5.617 1 85.44 419 ALA B N 1
ATOM 10098 C CA . ALA B 1 419 ? 8.445 -37.406 6.293 1 85.44 419 ALA B CA 1
ATOM 10099 C C . ALA B 1 419 ? 7.316 -38.312 5.812 1 85.44 419 ALA B C 1
ATOM 10101 O O . ALA B 1 419 ? 7.406 -39.531 5.93 1 85.44 419 ALA B O 1
ATOM 10102 N N . MET B 1 420 ? 6.301 -37.75 5.188 1 86.88 420 MET B N 1
ATOM 10103 C CA . MET B 1 420 ? 5.156 -38.5 4.711 1 86.88 420 MET B CA 1
ATOM 10104 C C . MET B 1 420 ? 5.566 -39.469 3.594 1 86.88 420 MET B C 1
ATOM 10106 O O . MET B 1 420 ? 4.938 -40.5 3.398 1 86.88 420 MET B O 1
ATOM 10110 N N . ILE B 1 421 ? 6.609 -39.156 2.902 1 88.44 421 ILE B N 1
ATOM 10111 C CA . ILE B 1 421 ? 7.074 -39.938 1.771 1 88.44 421 ILE B CA 1
ATOM 10112 C C . ILE B 1 421 ? 7.555 -41.312 2.264 1 88.44 421 ILE B C 1
ATOM 10114 O O . ILE B 1 421 ? 7.398 -42.312 1.571 1 88.44 421 ILE B O 1
ATOM 10118 N N . PHE B 1 422 ? 8.023 -41.375 3.521 1 88.94 422 PHE B N 1
ATOM 10119 C CA . PHE B 1 422 ? 8.609 -42.625 4.055 1 88.94 422 PHE B CA 1
ATOM 10120 C C . PHE B 1 422 ? 7.535 -43.562 4.582 1 88.94 422 PHE B C 1
ATOM 10122 O O . PHE B 1 422 ? 7.801 -44.719 4.848 1 88.94 422 PHE B O 1
ATOM 10129 N N . ASN B 1 423 ? 6.309 -43.094 4.66 1 86.56 423 ASN B N 1
ATOM 10130 C CA . ASN B 1 423 ? 5.195 -43.938 5.082 1 86.56 423 ASN B CA 1
ATOM 10131 C C . ASN B 1 423 ? 4.543 -44.625 3.895 1 86.56 423 ASN B C 1
ATOM 10133 O O . ASN B 1 423 ? 3.658 -45.469 4.074 1 86.56 423 ASN B O 1
ATOM 10137 N N . SER B 1 424 ? 5.008 -44.406 2.744 1 89.81 424 SER B N 1
ATOM 10138 C CA . SER B 1 424 ? 4.465 -45.031 1.546 1 89.81 424 SER B CA 1
ATOM 10139 C C . SER B 1 424 ? 5.086 -46.406 1.321 1 89.81 424 SER B C 1
ATOM 10141 O O . SER B 1 424 ? 6.008 -46.812 2.037 1 89.81 424 SER B O 1
ATOM 10143 N N . ARG B 1 425 ? 4.543 -47.156 0.392 1 92.69 425 ARG B N 1
ATOM 10144 C CA . ARG B 1 425 ? 5.012 -48.5 0.116 1 92.69 425 ARG B CA 1
ATOM 10145 C C . ARG B 1 425 ? 5.98 -48.5 -1.062 1 92.69 425 ARG B C 1
ATOM 10147 O O . ARG B 1 425 ? 6.148 -49.531 -1.723 1 92.69 425 ARG B O 1
ATOM 10154 N N . HIS B 1 426 ? 6.578 -47.406 -1.318 1 94.06 426 HIS B N 1
ATOM 10155 C CA . HIS B 1 426 ? 7.562 -47.344 -2.395 1 94.06 426 HIS B CA 1
ATOM 10156 C C . HIS B 1 426 ? 8.812 -48.156 -2.053 1 94.06 426 HIS B C 1
ATOM 10158 O O . HIS B 1 426 ? 9.07 -48.438 -0.882 1 94.06 426 HIS B O 1
ATOM 10164 N N . SER B 1 427 ? 9.555 -48.531 -3.051 1 93.75 427 SER B N 1
ATOM 10165 C CA . SER B 1 427 ? 10.836 -49.219 -2.848 1 93.75 427 SER B CA 1
ATOM 10166 C C . SER B 1 427 ? 11.867 -48.281 -2.23 1 93.75 427 SER B C 1
ATOM 10168 O O . SER B 1 427 ? 11.695 -47.062 -2.264 1 93.75 427 SER B O 1
ATOM 10170 N N . CYS B 1 428 ? 12.875 -48.781 -1.65 1 93.06 428 CYS B N 1
ATOM 10171 C CA . CYS B 1 428 ? 13.93 -48 -1.035 1 93.06 428 CYS B CA 1
ATOM 10172 C C . CYS B 1 428 ? 14.633 -47.125 -2.072 1 93.06 428 CYS B C 1
ATOM 10174 O O . CYS B 1 428 ? 14.977 -45.969 -1.792 1 93.06 428 CYS B O 1
ATOM 10176 N N . CYS B 1 429 ? 14.789 -47.625 -3.252 1 93.06 429 CYS B N 1
ATOM 10177 C CA . CYS B 1 429 ? 15.43 -46.875 -4.328 1 93.06 429 CYS B CA 1
ATOM 10178 C C . CYS B 1 429 ? 14.586 -45.688 -4.727 1 93.06 429 CYS B C 1
ATOM 10180 O O . CYS B 1 429 ? 15.117 -44.594 -4.926 1 93.06 429 CYS B O 1
ATOM 10182 N N . ARG B 1 430 ? 13.297 -45.875 -4.773 1 93.19 430 ARG B N 1
ATOM 10183 C CA . ARG B 1 430 ? 12.398 -44.781 -5.145 1 93.19 430 ARG B CA 1
ATOM 10184 C C . ARG B 1 430 ? 12.344 -43.719 -4.055 1 93.19 430 ARG B C 1
ATOM 10186 O O . ARG B 1 430 ? 12.297 -42.531 -4.352 1 93.19 430 ARG B O 1
ATOM 10193 N N . LYS B 1 431 ? 12.398 -44.156 -2.842 1 93.94 431 LYS B N 1
ATOM 10194 C CA . LYS B 1 431 ? 12.391 -43.188 -1.73 1 93.94 431 LYS B CA 1
ATOM 10195 C C . LYS B 1 431 ? 13.656 -42.344 -1.727 1 93.94 431 LYS B C 1
ATOM 10197 O O . LYS B 1 431 ? 13.617 -41.156 -1.386 1 93.94 431 LYS B O 1
ATOM 10202 N N . MET B 1 432 ? 14.711 -42.938 -2.1 1 92.81 432 MET B N 1
ATOM 10203 C CA . MET B 1 432 ? 15.961 -42.188 -2.227 1 92.81 432 MET B CA 1
ATOM 10204 C C . MET B 1 432 ? 15.875 -41.156 -3.365 1 92.81 432 MET B C 1
ATOM 10206 O O . MET B 1 432 ? 16.344 -40.031 -3.234 1 92.81 432 MET B O 1
ATOM 10210 N N . MET B 1 433 ? 15.258 -41.562 -4.453 1 92.25 433 MET B N 1
ATOM 10211 C CA . MET B 1 433 ? 15.078 -40.656 -5.578 1 92.25 433 MET B CA 1
ATOM 10212 C C . MET B 1 433 ? 14.219 -39.469 -5.18 1 92.25 433 MET B C 1
ATOM 10214 O O . MET B 1 433 ? 14.492 -38.344 -5.578 1 92.25 433 MET B O 1
ATOM 10218 N N . PHE B 1 434 ? 13.195 -39.781 -4.379 1 93.31 434 PHE B N 1
ATOM 10219 C CA . PHE B 1 434 ? 12.344 -38.719 -3.893 1 93.31 434 PHE B CA 1
ATOM 10220 C C . PHE B 1 434 ? 13.133 -37.75 -2.998 1 93.31 434 PHE B C 1
ATOM 10222 O O . PHE B 1 434 ? 12.938 -36.531 -3.047 1 93.31 434 PHE B O 1
ATOM 10229 N N . SER B 1 435 ? 14.039 -38.25 -2.215 1 91.19 435 SER B N 1
ATOM 10230 C CA . SER B 1 435 ? 14.852 -37.406 -1.323 1 91.19 435 SER B CA 1
ATOM 10231 C C . SER B 1 435 ? 15.805 -36.531 -2.109 1 91.19 435 SER B C 1
ATOM 10233 O O . SER B 1 435 ? 16 -35.375 -1.759 1 91.19 435 SER B O 1
ATOM 10235 N N . ILE B 1 436 ? 16.359 -37.094 -3.141 1 89.31 436 ILE B N 1
ATOM 10236 C CA . ILE B 1 436 ? 17.25 -36.312 -4 1 89.31 436 ILE B CA 1
ATOM 10237 C C . ILE B 1 436 ? 16.469 -35.188 -4.66 1 89.31 436 ILE B C 1
ATOM 10239 O O . ILE B 1 436 ? 16.953 -34.062 -4.766 1 89.31 436 ILE B O 1
ATOM 10243 N N . GLN B 1 437 ? 15.336 -35.5 -5.059 1 90.19 437 GLN B N 1
ATOM 10244 C CA . GLN B 1 437 ? 14.5 -34.5 -5.684 1 90.19 437 GLN B CA 1
ATOM 10245 C C . GLN B 1 437 ? 14.133 -33.406 -4.691 1 90.19 437 GLN B C 1
ATOM 10247 O O . GLN B 1 437 ? 14.094 -32.219 -5.043 1 90.19 437 GLN B O 1
ATOM 10252 N N . MET B 1 438 ? 13.859 -33.75 -3.498 1 89.69 438 MET B N 1
ATOM 10253 C CA . MET B 1 438 ? 13.5 -32.781 -2.471 1 89.69 438 MET B CA 1
ATOM 10254 C C . MET B 1 438 ? 14.68 -31.859 -2.166 1 89.69 438 MET B C 1
ATOM 10256 O O . MET B 1 438 ? 14.492 -30.656 -1.979 1 89.69 438 MET B O 1
ATOM 10260 N N . VAL B 1 439 ? 15.789 -32.406 -2.09 1 89.38 439 VAL B N 1
ATOM 10261 C CA . VAL B 1 439 ? 16.984 -31.594 -1.848 1 89.38 439 VAL B CA 1
ATOM 10262 C C . VAL B 1 439 ? 17.203 -30.625 -3.016 1 89.38 439 VAL B C 1
ATOM 10264 O O . VAL B 1 439 ? 17.516 -29.453 -2.812 1 89.38 439 VAL B O 1
ATOM 10267 N N . TYR B 1 440 ? 17.062 -31.188 -4.203 1 87.06 440 TYR B N 1
ATOM 10268 C CA . TYR B 1 440 ? 17.172 -30.344 -5.391 1 87.06 440 TYR B CA 1
ATOM 10269 C C . TYR B 1 440 ? 16.172 -29.188 -5.348 1 87.06 440 TYR B C 1
ATOM 10271 O O . TYR B 1 440 ? 16.516 -28.062 -5.672 1 87.06 440 TYR B O 1
ATOM 10279 N N . TYR B 1 441 ? 15.008 -29.531 -4.973 1 86.56 441 TYR B N 1
ATOM 10280 C CA . TYR B 1 441 ? 13.945 -28.547 -4.895 1 86.56 441 TYR B CA 1
ATOM 10281 C C . TYR B 1 441 ? 14.266 -27.469 -3.852 1 86.56 441 TYR B C 1
ATOM 10283 O O . TYR B 1 441 ? 14.039 -26.281 -4.082 1 86.56 441 TYR B O 1
ATOM 10291 N N . VAL B 1 442 ? 14.844 -27.812 -2.748 1 87.12 442 VAL B N 1
ATOM 10292 C CA . VAL B 1 442 ? 15.18 -26.891 -1.665 1 87.12 442 VAL B CA 1
ATOM 10293 C C . VAL B 1 442 ? 16.312 -25.953 -2.111 1 87.12 442 VAL B C 1
ATOM 10295 O O . VAL B 1 442 ? 16.234 -24.75 -1.898 1 87.12 442 VAL B O 1
ATOM 10298 N N . VAL B 1 443 ? 17.25 -26.484 -2.764 1 86.19 443 VAL B N 1
ATOM 10299 C CA . VAL B 1 443 ? 18.391 -25.688 -3.219 1 86.19 443 VAL B CA 1
ATOM 10300 C C . VAL B 1 443 ? 17.922 -24.688 -4.281 1 86.19 443 VAL B C 1
ATOM 10302 O O . VAL B 1 443 ? 18.344 -23.531 -4.277 1 86.19 443 VAL B O 1
ATOM 10305 N N . ASN B 1 444 ? 17.062 -25.172 -5.113 1 84.44 444 ASN B N 1
ATOM 10306 C CA . ASN B 1 444 ? 16.547 -24.312 -6.168 1 84.44 444 ASN B CA 1
ATOM 10307 C C . ASN B 1 444 ? 15.75 -23.141 -5.598 1 84.44 444 ASN B C 1
ATOM 10309 O O . ASN B 1 444 ? 15.828 -22.016 -6.102 1 84.44 444 ASN B O 1
ATOM 10313 N N . VAL B 1 445 ? 15.078 -23.406 -4.605 1 83.38 445 VAL B N 1
ATOM 10314 C CA . VAL B 1 445 ? 14.227 -22.359 -4.031 1 83.38 445 VAL B CA 1
ATOM 10315 C C . VAL B 1 445 ? 15.086 -21.391 -3.23 1 83.38 445 VAL B C 1
ATOM 10317 O O . VAL B 1 445 ? 14.812 -20.188 -3.223 1 83.38 445 VAL B O 1
ATOM 10320 N N . ILE B 1 446 ? 16.094 -21.812 -2.568 1 84 446 ILE B N 1
ATOM 10321 C CA . ILE B 1 446 ? 17.016 -20.938 -1.831 1 84 446 ILE B CA 1
ATOM 10322 C C . ILE B 1 446 ? 17.719 -20 -2.799 1 84 446 ILE B C 1
ATOM 10324 O O . ILE B 1 446 ? 17.875 -18.797 -2.516 1 84 446 ILE B O 1
ATOM 10328 N N . PHE B 1 447 ? 18.031 -20.562 -3.885 1 84.12 447 PHE B N 1
ATOM 10329 C CA . PHE B 1 447 ? 18.672 -19.734 -4.902 1 84.12 447 PHE B CA 1
ATOM 10330 C C . PHE B 1 447 ? 17.703 -18.688 -5.438 1 84.12 447 PHE B C 1
ATOM 10332 O O . PHE B 1 447 ? 18.094 -17.562 -5.715 1 84.12 447 PHE B O 1
ATOM 10339 N N . ALA B 1 448 ? 16.531 -19.156 -5.645 1 87.06 448 ALA B N 1
ATOM 10340 C CA . ALA B 1 448 ? 15.516 -18.219 -6.137 1 87.06 448 ALA B CA 1
ATOM 10341 C C . ALA B 1 448 ? 15.258 -17.109 -5.125 1 87.06 448 ALA B C 1
ATOM 10343 O O . ALA B 1 448 ? 14.938 -15.984 -5.5 1 87.06 448 ALA B O 1
ATOM 10344 N N . TRP B 1 449 ? 15.484 -17.391 -3.875 1 91.62 449 TRP B N 1
ATOM 10345 C CA . TRP B 1 449 ? 15.234 -16.453 -2.783 1 91.62 449 TRP B CA 1
ATOM 10346 C C . TRP B 1 449 ? 16.219 -15.305 -2.818 1 91.62 449 TRP B C 1
ATOM 10348 O O . TRP B 1 449 ? 15.891 -14.18 -2.436 1 91.62 449 TRP B O 1
ATOM 10358 N N . VAL B 1 450 ? 17.453 -15.516 -3.271 1 93 450 VAL B N 1
ATOM 10359 C CA . VAL B 1 450 ? 18.484 -14.477 -3.258 1 93 450 VAL B CA 1
ATOM 10360 C C . VAL B 1 450 ? 18.828 -14.078 -4.688 1 93 450 VAL B C 1
ATOM 10362 O O . VAL B 1 450 ? 19.891 -13.508 -4.941 1 93 450 VAL B O 1
ATOM 10365 N N . MET B 1 451 ? 17.906 -14.344 -5.598 1 92.69 451 MET B N 1
ATOM 10366 C CA . MET B 1 451 ? 18.203 -14.164 -7.02 1 92.69 451 MET B CA 1
ATOM 10367 C C . MET B 1 451 ? 18.312 -12.688 -7.379 1 92.69 451 MET B C 1
ATOM 10369 O O . MET B 1 451 ? 19.109 -12.312 -8.242 1 92.69 451 MET B O 1
ATOM 10373 N N . VAL B 1 452 ? 17.562 -11.812 -6.742 1 95.25 452 VAL B N 1
ATOM 10374 C CA . VAL B 1 452 ? 17.594 -10.391 -7.059 1 95.25 452 VAL B CA 1
ATOM 10375 C C . VAL B 1 452 ? 18.938 -9.797 -6.652 1 95.25 452 VAL B C 1
ATOM 10377 O O . VAL B 1 452 ? 19.547 -9.047 -7.414 1 95.25 452 VAL B O 1
ATOM 10380 N N . GLY B 1 453 ? 19.406 -10.18 -5.434 1 92.44 453 GLY B N 1
ATOM 10381 C CA . GLY B 1 453 ? 20.719 -9.734 -5 1 92.44 453 GLY B CA 1
ATOM 10382 C C . GLY B 1 453 ? 21.844 -10.258 -5.875 1 92.44 453 GLY B C 1
ATOM 10383 O O . GLY B 1 453 ? 22.797 -9.531 -6.168 1 92.44 453 GLY B O 1
ATOM 10384 N N . SER B 1 454 ? 21.656 -11.461 -6.344 1 88.75 454 SER B N 1
ATOM 10385 C CA . SER B 1 454 ? 22.656 -12.07 -7.207 1 88.75 454 SER B CA 1
ATOM 10386 C C . SER B 1 454 ? 22.734 -11.367 -8.555 1 88.75 454 SER B C 1
ATOM 10388 O O . SER B 1 454 ? 23.812 -11.141 -9.094 1 88.75 454 SER B O 1
ATOM 10390 N N . MET B 1 455 ? 21.594 -11.078 -9.086 1 91.56 455 MET B N 1
ATOM 10391 C CA . MET B 1 455 ? 21.562 -10.414 -10.383 1 91.56 455 MET B CA 1
ATOM 10392 C C . MET B 1 455 ? 22.141 -9.008 -10.289 1 91.56 455 MET B C 1
ATOM 10394 O O . MET B 1 455 ? 22.859 -8.562 -11.188 1 91.56 455 MET B O 1
ATOM 10398 N N . LEU B 1 456 ? 21.844 -8.312 -9.227 1 91.88 456 LEU B N 1
ATOM 10399 C CA . LEU B 1 456 ? 22.406 -6.98 -9.016 1 91.88 456 LEU B CA 1
ATOM 10400 C C . LEU B 1 456 ? 23.938 -7.035 -8.961 1 91.88 456 LEU B C 1
ATOM 10402 O O . LEU B 1 456 ? 24.609 -6.207 -9.57 1 91.88 456 LEU B O 1
ATOM 10406 N N . MET B 1 457 ? 24.438 -7.98 -8.328 1 87.5 457 MET B N 1
ATOM 10407 C CA . MET B 1 457 ? 25.891 -8.086 -8.172 1 87.5 457 MET B CA 1
ATOM 10408 C C . MET B 1 457 ? 26.547 -8.516 -9.484 1 87.5 457 MET B C 1
ATOM 10410 O O . MET B 1 457 ? 27.625 -8.031 -9.82 1 87.5 457 MET B O 1
ATOM 10414 N N . VAL B 1 458 ? 25.906 -9.414 -10.203 1 83.75 458 VAL B N 1
ATOM 10415 C CA . VAL B 1 458 ? 26.453 -9.844 -11.484 1 83.75 458 VAL B CA 1
ATOM 10416 C C . VAL B 1 458 ? 26.531 -8.648 -12.438 1 83.75 458 VAL B C 1
ATOM 10418 O O . VAL B 1 458 ? 27.547 -8.445 -13.102 1 83.75 458 VAL B O 1
ATOM 10421 N N . PHE B 1 459 ? 25.531 -7.871 -12.484 1 89.25 459 PHE B N 1
ATOM 10422 C CA . PHE B 1 459 ? 25.531 -6.688 -13.344 1 89.25 459 PHE B CA 1
ATOM 10423 C C . PHE B 1 459 ? 26.578 -5.688 -12.883 1 89.25 459 PHE B C 1
ATOM 10425 O O . PHE B 1 459 ? 27.25 -5.066 -13.711 1 89.25 459 PHE B O 1
ATOM 10432 N N . SER B 1 460 ? 26.719 -5.512 -11.586 1 88.12 460 SER B N 1
ATOM 10433 C CA . SER B 1 460 ? 27.688 -4.57 -11.055 1 88.12 460 SER B CA 1
ATOM 10434 C C . SER B 1 460 ? 29.109 -5 -11.406 1 88.12 460 SER B C 1
ATOM 10436 O O . SER B 1 460 ? 29.953 -4.168 -11.781 1 88.12 460 SER B O 1
ATOM 10438 N N . ILE B 1 461 ? 29.375 -6.258 -11.336 1 81.88 461 ILE B N 1
ATOM 10439 C CA . ILE B 1 461 ? 30.703 -6.777 -11.625 1 81.88 461 ILE B CA 1
ATOM 10440 C C . ILE B 1 461 ? 31 -6.629 -13.117 1 81.88 461 ILE B C 1
ATOM 10442 O O . ILE B 1 461 ? 32.094 -6.211 -13.5 1 81.88 461 ILE B O 1
ATOM 10446 N N . ILE B 1 462 ? 30.047 -6.945 -13.961 1 84.06 462 ILE B N 1
ATOM 10447 C CA . ILE B 1 462 ? 30.25 -6.871 -15.398 1 84.06 462 ILE B CA 1
ATOM 10448 C C . ILE B 1 462 ? 30.484 -5.418 -15.812 1 84.06 462 ILE B C 1
ATOM 10450 O O . ILE B 1 462 ? 31.328 -5.137 -16.672 1 84.06 462 ILE B O 1
ATOM 10454 N N . VAL B 1 463 ? 29.734 -4.523 -15.219 1 85.12 463 VAL B N 1
ATOM 10455 C CA . VAL B 1 463 ? 29.891 -3.107 -15.539 1 85.12 463 VAL B CA 1
ATOM 10456 C C . VAL B 1 463 ? 31.266 -2.617 -15.094 1 85.12 463 VAL B C 1
ATOM 10458 O O . VAL B 1 463 ? 31.922 -1.86 -15.812 1 85.12 463 VAL B O 1
ATOM 10461 N N . LYS B 1 464 ? 31.75 -3.059 -13.969 1 81.31 464 LYS B N 1
ATOM 10462 C CA . LYS B 1 464 ? 33.062 -2.65 -13.484 1 81.31 464 LYS B CA 1
ATOM 10463 C C . LYS B 1 464 ? 34.188 -3.229 -14.359 1 81.31 464 LYS B C 1
ATOM 10465 O O . LYS B 1 464 ? 35.219 -2.584 -14.57 1 81.31 464 LYS B O 1
ATOM 10470 N N . LEU B 1 465 ? 33.938 -4.391 -14.844 1 76.5 465 LEU B N 1
ATOM 10471 C CA . LEU B 1 465 ? 34.938 -5.023 -15.719 1 76.5 465 LEU B CA 1
ATOM 10472 C C . LEU B 1 465 ? 34.969 -4.332 -17.078 1 76.5 465 LEU B C 1
ATOM 10474 O O . LEU B 1 465 ? 36.031 -4.188 -17.672 1 76.5 465 LEU B O 1
ATOM 10478 N N . ALA B 1 466 ? 33.812 -3.932 -17.547 1 78.19 466 ALA B N 1
ATOM 10479 C CA . ALA B 1 466 ? 33.719 -3.322 -18.859 1 78.19 466 ALA B CA 1
ATOM 10480 C C . ALA B 1 466 ? 34.344 -1.936 -18.875 1 78.19 466 ALA B C 1
ATOM 10482 O O . ALA B 1 466 ? 35 -1.556 -19.859 1 78.19 466 ALA B O 1
ATOM 10483 N N . PHE B 1 467 ? 34.25 -1.181 -17.797 1 76.75 467 PHE B N 1
ATOM 10484 C CA . PHE B 1 467 ? 34.75 0.194 -17.797 1 76.75 467 PHE B CA 1
ATOM 10485 C C . PHE B 1 467 ? 36.062 0.311 -17.031 1 76.75 467 PHE B C 1
ATOM 10487 O O . PHE B 1 467 ? 36.594 1.405 -16.891 1 76.75 467 PHE B O 1
ATOM 10494 N N . GLY B 1 468 ? 36.469 -0.699 -16.406 1 68.25 468 GLY B N 1
ATOM 10495 C CA . GLY B 1 468 ? 37.719 -0.683 -15.648 1 68.25 468 GLY B CA 1
ATOM 10496 C C . GLY B 1 468 ? 38.906 -0.326 -16.484 1 68.25 468 GLY B C 1
ATOM 10497 O O . GLY B 1 468 ? 39.938 0.133 -15.961 1 68.25 468 GLY B O 1
ATOM 10498 N N . THR B 1 469 ? 38.844 -0.442 -17.797 1 62.56 469 THR B N 1
ATOM 10499 C CA . THR B 1 469 ? 40 -0.171 -18.625 1 62.56 469 THR B CA 1
ATOM 10500 C C . THR B 1 469 ? 40.125 1.322 -18.922 1 62.56 469 THR B C 1
ATOM 10502 O O . THR B 1 469 ? 41.156 1.78 -19.422 1 62.56 469 THR B O 1
ATOM 10505 N N . ILE B 1 470 ? 39.094 2.059 -18.734 1 61.28 470 ILE B N 1
ATOM 10506 C CA . ILE B 1 470 ? 39.094 3.486 -19.031 1 61.28 470 ILE B CA 1
ATOM 10507 C C . ILE B 1 470 ? 39.75 4.258 -17.891 1 61.28 470 ILE B C 1
ATOM 10509 O O . ILE B 1 470 ? 39.875 3.736 -16.781 1 61.28 470 ILE B O 1
ATOM 10513 N N . ASP B 1 471 ? 40.188 5.543 -18.078 1 65.12 471 ASP B N 1
ATOM 10514 C CA . ASP B 1 471 ? 40.781 6.406 -17.062 1 65.12 471 ASP B CA 1
ATOM 10515 C C . ASP B 1 471 ? 40 6.324 -15.75 1 65.12 471 ASP B C 1
ATOM 10517 O O . ASP B 1 471 ? 38.781 6.18 -15.742 1 65.12 471 ASP B O 1
ATOM 10521 N N . GLY B 1 472 ? 40.688 6.16 -14.586 1 62.38 472 GLY B N 1
ATOM 10522 C CA . GLY B 1 472 ? 40.312 5.668 -13.266 1 62.38 472 GLY B CA 1
ATOM 10523 C C . GLY B 1 472 ? 39.125 6.406 -12.672 1 62.38 472 GLY B C 1
ATOM 10524 O O . GLY B 1 472 ? 38.156 5.781 -12.203 1 62.38 472 GLY B O 1
ATOM 10525 N N . ASN B 1 473 ? 39.125 7.82 -12.773 1 67.25 473 ASN B N 1
ATOM 10526 C CA . ASN B 1 473 ? 38.062 8.555 -12.055 1 67.25 473 ASN B CA 1
ATOM 10527 C C . ASN B 1 473 ? 36.781 8.633 -12.852 1 67.25 473 ASN B C 1
ATOM 10529 O O . ASN B 1 473 ? 35.688 8.492 -12.289 1 67.25 473 ASN B O 1
ATOM 10533 N N . ASN B 1 474 ? 36.906 8.898 -14.242 1 73.19 474 ASN B N 1
ATOM 10534 C CA . ASN B 1 474 ? 35.719 9 -15.07 1 73.19 474 ASN B CA 1
ATOM 10535 C C . ASN B 1 474 ? 35.031 7.641 -15.227 1 73.19 474 ASN B C 1
ATOM 10537 O O . ASN B 1 474 ? 33.781 7.559 -15.227 1 73.19 474 ASN B O 1
ATOM 10541 N N . ALA B 1 475 ? 35.906 6.707 -15.305 1 76.19 475 ALA B N 1
ATOM 10542 C CA . ALA B 1 475 ? 35.375 5.355 -15.422 1 76.19 475 ALA B CA 1
ATOM 10543 C C . ALA B 1 475 ? 34.594 4.973 -14.172 1 76.19 475 ALA B C 1
ATOM 10545 O O . ALA B 1 475 ? 33.531 4.359 -14.258 1 76.19 475 ALA B O 1
ATOM 10546 N N . PHE B 1 476 ? 35.125 5.512 -13.109 1 77.69 476 PHE B N 1
ATOM 10547 C CA . PHE B 1 476 ? 34.469 5.215 -11.844 1 77.69 476 PHE B CA 1
ATOM 10548 C C . PHE B 1 476 ? 33.094 5.922 -11.758 1 77.69 476 PHE B C 1
ATOM 10550 O O . PHE B 1 476 ? 32.125 5.332 -11.32 1 77.69 476 PHE B O 1
ATOM 10557 N N . SER B 1 477 ? 33.062 7.133 -12.242 1 79.94 477 SER B N 1
ATOM 10558 C CA . SER B 1 477 ? 31.828 7.906 -12.164 1 79.94 477 SER B CA 1
ATOM 10559 C C . SER B 1 477 ? 30.766 7.348 -13.102 1 79.94 477 SER B C 1
ATOM 10561 O O . SER B 1 477 ? 29.578 7.293 -12.75 1 79.94 477 SER B O 1
ATOM 10563 N N . ILE B 1 478 ? 31.188 6.883 -14.195 1 84.56 478 ILE B N 1
ATOM 10564 C CA . ILE B 1 478 ? 30.234 6.359 -15.164 1 84.56 478 ILE B CA 1
ATOM 10565 C C . ILE B 1 478 ? 29.703 5.004 -14.688 1 84.56 478 ILE B C 1
ATOM 10567 O O . ILE B 1 478 ? 28.516 4.727 -14.773 1 84.56 478 ILE B O 1
ATOM 10571 N N . SER B 1 479 ? 30.625 4.188 -14.227 1 86.62 479 SER B N 1
ATOM 10572 C CA . SER B 1 479 ? 30.219 2.877 -13.734 1 86.62 479 SER B CA 1
ATOM 10573 C C . SER B 1 479 ? 29.266 3.006 -12.547 1 86.62 479 SER B C 1
ATOM 10575 O O . SER B 1 479 ? 28.25 2.293 -12.477 1 86.62 479 SER B O 1
ATOM 10577 N N . THR B 1 480 ? 29.562 3.971 -11.68 1 86.06 480 THR B N 1
ATOM 10578 C CA . THR B 1 480 ? 28.719 4.152 -10.508 1 86.06 480 THR B CA 1
ATOM 10579 C C . THR B 1 480 ? 27.359 4.707 -10.914 1 86.06 480 THR B C 1
ATOM 10581 O O . THR B 1 480 ? 26.344 4.371 -10.297 1 86.06 480 THR B O 1
ATOM 10584 N N . PHE B 1 481 ? 27.391 5.461 -11.898 1 89.31 481 PHE B N 1
ATOM 10585 C CA . PHE B 1 481 ? 26.141 6.02 -12.375 1 89.31 481 PHE B CA 1
ATOM 10586 C C . PHE B 1 481 ? 25.234 4.926 -12.945 1 89.31 481 PHE B C 1
ATOM 10588 O O . PHE B 1 481 ? 24.031 4.891 -12.664 1 89.31 481 PHE B O 1
ATOM 10595 N N . ILE B 1 482 ? 25.828 4.051 -13.742 1 91.81 482 ILE B N 1
ATOM 10596 C CA . ILE B 1 482 ? 25.062 2.973 -14.367 1 91.81 482 ILE B CA 1
ATOM 10597 C C . ILE B 1 482 ? 24.531 2.033 -13.289 1 91.81 482 ILE B C 1
ATOM 10599 O O . ILE B 1 482 ? 23.375 1.594 -13.359 1 91.81 482 ILE B O 1
ATOM 10603 N N . ILE B 1 483 ? 25.297 1.781 -12.312 1 91.25 483 ILE B N 1
ATOM 10604 C CA . ILE B 1 483 ? 24.891 0.904 -11.219 1 91.25 483 ILE B CA 1
ATOM 10605 C C . ILE B 1 483 ? 23.797 1.587 -10.391 1 91.25 483 ILE B C 1
ATOM 10607 O O . ILE B 1 483 ? 22.859 0.936 -9.938 1 91.25 483 ILE B O 1
ATOM 10611 N N . LEU B 1 484 ? 23.906 2.881 -10.234 1 91.12 484 LEU B N 1
ATOM 10612 C CA . LEU B 1 484 ? 22.922 3.639 -9.484 1 91.12 484 LEU B CA 1
ATOM 10613 C C . LEU B 1 484 ? 21.562 3.584 -10.172 1 91.12 484 LEU B C 1
ATOM 10615 O O . LEU B 1 484 ? 20.531 3.455 -9.516 1 91.12 484 LEU B O 1
ATOM 10619 N N . ILE B 1 485 ? 21.594 3.686 -11.438 1 94.12 485 ILE B N 1
ATOM 10620 C CA . ILE B 1 485 ? 20.344 3.633 -12.188 1 94.12 485 ILE B CA 1
ATOM 10621 C C . ILE B 1 485 ? 19.672 2.271 -11.984 1 94.12 485 ILE B C 1
ATOM 10623 O O . ILE B 1 485 ? 18.453 2.186 -11.828 1 94.12 485 ILE B O 1
ATOM 10627 N N . TYR B 1 486 ? 20.453 1.219 -12.055 1 95.38 486 TYR B N 1
ATOM 10628 C CA . TYR B 1 486 ? 19.922 -0.118 -11.836 1 95.38 486 TYR B CA 1
ATOM 10629 C C . TYR B 1 486 ? 19.297 -0.229 -10.445 1 95.38 486 TYR B C 1
ATOM 10631 O O . TYR B 1 486 ? 18.188 -0.772 -10.297 1 95.38 486 TYR B O 1
ATOM 10639 N N . PHE B 1 487 ? 19.969 0.333 -9.523 1 92.75 487 PHE B N 1
ATOM 10640 C CA . PHE B 1 487 ? 19.469 0.3 -8.148 1 92.75 487 PHE B CA 1
ATOM 10641 C C . PHE B 1 487 ? 18.188 1.101 -8.016 1 92.75 487 PHE B C 1
ATOM 10643 O O . PHE B 1 487 ? 17.266 0.694 -7.305 1 92.75 487 PHE B O 1
ATOM 10650 N N . LEU B 1 488 ? 18.109 2.223 -8.633 1 94.62 488 LEU B N 1
ATOM 10651 C CA . LEU B 1 488 ? 16.922 3.053 -8.594 1 94.62 488 LEU B CA 1
ATOM 10652 C C . LEU B 1 488 ? 15.742 2.342 -9.25 1 94.62 488 LEU B C 1
ATOM 10654 O O . LEU B 1 488 ? 14.602 2.461 -8.789 1 94.62 488 LEU B O 1
ATOM 10658 N N . LEU B 1 489 ? 16.062 1.651 -10.312 1 96.75 489 LEU B N 1
ATOM 10659 C CA . LEU B 1 489 ? 14.992 0.897 -10.961 1 96.75 489 LEU B CA 1
ATOM 10660 C C . LEU B 1 489 ? 14.414 -0.152 -10.016 1 96.75 489 LEU B C 1
ATOM 10662 O O . LEU B 1 489 ? 13.203 -0.354 -9.977 1 96.75 489 LEU B O 1
ATOM 10666 N N . LEU B 1 490 ? 15.273 -0.851 -9.266 1 96.62 490 LEU B N 1
ATOM 10667 C CA . LEU B 1 490 ? 14.797 -1.812 -8.273 1 96.62 490 LEU B CA 1
ATOM 10668 C C . LEU B 1 490 ? 13.93 -1.129 -7.227 1 96.62 490 LEU B C 1
ATOM 10670 O O . LEU B 1 490 ? 12.875 -1.653 -6.852 1 96.62 490 LEU B O 1
ATOM 10674 N N . LEU B 1 491 ? 14.344 0.017 -6.805 1 95.19 491 LEU B N 1
ATOM 10675 C CA . LEU B 1 491 ? 13.57 0.765 -5.816 1 95.19 491 LEU B CA 1
ATOM 10676 C C . LEU B 1 491 ? 12.227 1.191 -6.387 1 95.19 491 LEU B C 1
ATOM 10678 O O . LEU B 1 491 ? 11.219 1.181 -5.676 1 95.19 491 LEU B O 1
ATOM 10682 N N . PHE B 1 492 ? 12.219 1.583 -7.645 1 96.12 492 PHE B N 1
ATOM 10683 C CA . PHE B 1 492 ? 10.977 1.963 -8.297 1 96.12 492 PHE B CA 1
ATOM 10684 C C . PHE B 1 492 ? 10.008 0.789 -8.336 1 96.12 492 PHE B C 1
ATOM 10686 O O . PHE B 1 492 ? 8.797 0.964 -8.141 1 96.12 492 PHE B O 1
ATOM 10693 N N . VAL B 1 493 ? 10.555 -0.356 -8.578 1 96.75 493 VAL B N 1
ATOM 10694 C CA . VAL B 1 493 ? 9.695 -1.533 -8.625 1 96.75 493 VAL B CA 1
ATOM 10695 C C . VAL B 1 493 ? 9.078 -1.781 -7.25 1 96.75 493 VAL B C 1
ATOM 10697 O O . VAL B 1 493 ? 7.902 -2.15 -7.148 1 96.75 493 VAL B O 1
ATOM 10700 N N . PHE B 1 494 ? 9.82 -1.56 -6.184 1 95.88 494 PHE B N 1
ATOM 10701 C CA . PHE B 1 494 ? 9.281 -1.692 -4.836 1 95.88 494 PHE B CA 1
ATOM 10702 C C . PHE B 1 494 ? 8.148 -0.705 -4.605 1 95.88 494 PHE B C 1
ATOM 10704 O O . PHE B 1 494 ? 7.086 -1.079 -4.098 1 95.88 494 PHE B O 1
ATOM 10711 N N . ILE B 1 495 ? 8.359 0.511 -4.996 1 95.19 495 ILE B N 1
ATOM 10712 C CA . ILE B 1 495 ? 7.387 1.575 -4.758 1 95.19 495 ILE B CA 1
ATOM 10713 C C . ILE B 1 495 ? 6.117 1.305 -5.566 1 95.19 495 ILE B C 1
ATOM 10715 O O . ILE B 1 495 ? 5.008 1.447 -5.051 1 95.19 495 ILE B O 1
ATOM 10719 N N . LEU B 1 496 ? 6.297 0.858 -6.789 1 95.31 496 LEU B N 1
ATOM 10720 C CA . LEU B 1 496 ? 5.152 0.579 -7.652 1 95.31 496 LEU B CA 1
ATOM 10721 C C . LEU B 1 496 ? 4.391 -0.649 -7.164 1 95.31 496 LEU B C 1
ATOM 10723 O O . LEU B 1 496 ? 3.16 -0.676 -7.207 1 95.31 496 LEU B O 1
ATOM 10727 N N . SER B 1 497 ? 5.105 -1.633 -6.691 1 94.94 497 SER B N 1
ATOM 10728 C CA . SER B 1 497 ? 4.492 -2.889 -6.277 1 94.94 497 SER B CA 1
ATOM 10729 C C . SER B 1 497 ? 3.693 -2.713 -4.988 1 94.94 497 SER B C 1
ATOM 10731 O O . SER B 1 497 ? 2.689 -3.396 -4.777 1 94.94 497 SER B O 1
ATOM 10733 N N . LEU B 1 498 ? 4.105 -1.812 -4.141 1 92.75 498 LEU B N 1
ATOM 10734 C CA . LEU B 1 498 ? 3.443 -1.612 -2.857 1 92.75 498 LEU B CA 1
ATOM 10735 C C . LEU B 1 498 ? 2.373 -0.53 -2.963 1 92.75 498 LEU B C 1
ATOM 10737 O O . LEU B 1 498 ? 1.449 -0.484 -2.148 1 92.75 498 LEU B O 1
ATOM 10741 N N . GLY B 1 499 ? 2.475 0.286 -3.949 1 86.19 499 GLY B N 1
ATOM 10742 C CA . GLY B 1 499 ? 1.688 1.509 -3.918 1 86.19 499 GLY B CA 1
ATOM 10743 C C . GLY B 1 499 ? 0.415 1.421 -4.742 1 86.19 499 GLY B C 1
ATOM 10744 O O . GLY B 1 499 ? -0.572 2.096 -4.441 1 86.19 499 GLY B O 1
ATOM 10745 N N . VAL B 1 500 ? 0.435 0.766 -5.93 1 87.69 500 VAL B N 1
ATOM 10746 C CA . VAL B 1 500 ? -0.695 0.851 -6.852 1 87.69 500 VAL B CA 1
ATOM 10747 C C . VAL B 1 500 ? -0.936 -0.509 -7.5 1 87.69 500 VAL B C 1
ATOM 10749 O O . VAL B 1 500 ? -0.039 -1.354 -7.539 1 87.69 500 VAL B O 1
ATOM 10752 N N . LYS B 1 501 ? -2.137 -0.681 -7.961 1 87.19 501 LYS B N 1
ATOM 10753 C CA . LYS B 1 501 ? -2.451 -1.859 -8.758 1 87.19 501 LYS B CA 1
ATOM 10754 C C . LYS B 1 501 ? -1.727 -1.821 -10.102 1 87.19 501 LYS B C 1
ATOM 10756 O O . LYS B 1 501 ? -1.626 -0.764 -10.727 1 87.19 501 LYS B O 1
ATOM 10761 N N . PRO B 1 502 ? -1.225 -2.918 -10.461 1 88.94 502 PRO B N 1
ATOM 10762 C CA . PRO B 1 502 ? -0.37 -2.969 -11.656 1 88.94 502 PRO B CA 1
ATOM 10763 C C . PRO B 1 502 ? -1.098 -2.527 -12.922 1 88.94 502 PRO B C 1
ATOM 10765 O O . PRO B 1 502 ? -0.48 -1.959 -13.828 1 88.94 502 PRO B O 1
ATOM 10768 N N . ASN B 1 503 ? -2.375 -2.721 -13.086 1 87.12 503 ASN B N 1
ATOM 10769 C CA . ASN B 1 503 ? -3.102 -2.4 -14.312 1 87.12 503 ASN B CA 1
ATOM 10770 C C . ASN B 1 503 ? -3.154 -0.895 -14.555 1 87.12 503 ASN B C 1
ATOM 10772 O O . ASN B 1 503 ? -3.23 -0.45 -15.703 1 87.12 503 ASN B O 1
ATOM 10776 N N . ARG B 1 504 ? -3.037 -0.087 -13.57 1 87.94 504 ARG B N 1
ATOM 10777 C CA . ARG B 1 504 ? -3.133 1.364 -13.688 1 87.94 504 ARG B CA 1
ATOM 10778 C C . ARG B 1 504 ? -1.794 1.971 -14.094 1 87.94 504 ARG B C 1
ATOM 10780 O O . ARG B 1 504 ? -1.749 3.068 -14.656 1 87.94 504 ARG B O 1
ATOM 10787 N N . VAL B 1 505 ? -0.758 1.217 -13.805 1 92.12 505 VAL B N 1
ATOM 10788 C CA . VAL B 1 505 ? 0.572 1.728 -14.117 1 92.12 505 VAL B CA 1
ATOM 10789 C C . VAL B 1 505 ? 1.277 0.773 -15.078 1 92.12 505 VAL B C 1
ATOM 10791 O O . VAL B 1 505 ? 2.471 0.502 -14.93 1 92.12 505 VAL B O 1
ATOM 10794 N N . GLU B 1 506 ? 0.584 0.259 -16.031 1 93.12 506 GLU B N 1
ATOM 10795 C CA . GLU B 1 506 ? 1.138 -0.685 -17 1 93.12 506 GLU B CA 1
ATOM 10796 C C . GLU B 1 506 ? 2.254 -0.045 -17.812 1 93.12 506 GLU B C 1
ATOM 10798 O O . GLU B 1 506 ? 3.27 -0.685 -18.109 1 93.12 506 GLU B O 1
ATOM 10803 N N . GLY B 1 507 ? 2.109 1.218 -18.141 1 92.69 507 GLY B N 1
ATOM 10804 C CA . GLY B 1 507 ? 3.113 1.915 -18.938 1 92.69 507 GLY B CA 1
ATOM 10805 C C . GLY B 1 507 ? 4.449 2.033 -18.219 1 92.69 507 GLY B C 1
ATOM 10806 O O . GLY B 1 507 ? 5.504 1.869 -18.844 1 92.69 507 GLY B O 1
ATOM 10807 N N . LEU B 1 508 ? 4.461 2.268 -16.969 1 94.12 508 LEU B N 1
ATOM 10808 C CA . LEU B 1 508 ? 5.695 2.408 -16.203 1 94.12 508 LEU B CA 1
ATOM 10809 C C . LEU B 1 508 ? 6.395 1.062 -16.047 1 94.12 508 LEU B C 1
ATOM 10811 O O . LEU B 1 508 ? 7.621 0.982 -16.125 1 94.12 508 LEU B O 1
ATOM 10815 N N . PHE B 1 509 ? 5.621 -0.01 -15.844 1 94.81 509 PHE B N 1
ATOM 10816 C CA . PHE B 1 509 ? 6.219 -1.336 -15.75 1 94.81 509 PHE B CA 1
ATOM 10817 C C . PHE B 1 509 ? 6.852 -1.744 -17.078 1 94.81 509 PHE B C 1
ATOM 10819 O O . PHE B 1 509 ? 7.918 -2.355 -17.094 1 94.81 509 PHE B O 1
ATOM 10826 N N . LYS B 1 510 ? 6.195 -1.391 -18.156 1 95 510 LYS B N 1
ATOM 10827 C CA . LYS B 1 510 ? 6.746 -1.697 -19.469 1 95 510 LYS B CA 1
ATOM 10828 C C . LYS B 1 510 ? 8.055 -0.941 -19.703 1 95 510 LYS B C 1
ATOM 10830 O O . LYS B 1 510 ? 9 -1.493 -20.266 1 95 510 LYS B O 1
ATOM 10835 N N . LEU B 1 511 ? 8.07 0.278 -19.266 1 96.06 511 LEU B N 1
ATOM 10836 C CA . LEU B 1 511 ? 9.273 1.083 -19.406 1 96.06 511 LEU B CA 1
ATOM 10837 C C . LEU B 1 511 ? 10.422 0.506 -18.594 1 96.06 511 LEU B C 1
ATOM 10839 O O . LEU B 1 511 ? 11.539 0.364 -19.094 1 96.06 511 LEU B O 1
ATOM 10843 N N . ILE B 1 512 ? 10.148 0.149 -17.375 1 97 512 ILE B N 1
ATOM 10844 C CA . ILE B 1 512 ? 11.18 -0.396 -16.484 1 97 512 ILE B CA 1
ATOM 10845 C C . ILE B 1 512 ? 11.656 -1.744 -17.031 1 97 512 ILE B C 1
ATOM 10847 O O . ILE B 1 512 ? 12.852 -2.033 -17.031 1 97 512 ILE B O 1
ATOM 10851 N N . ALA B 1 513 ? 10.695 -2.533 -17.516 1 96.88 513 ALA B N 1
ATOM 10852 C CA . ALA B 1 513 ? 11.047 -3.824 -18.094 1 96.88 513 ALA B CA 1
ATOM 10853 C C . ALA B 1 513 ? 11.953 -3.645 -19.312 1 96.88 513 ALA B C 1
ATOM 10855 O O . ALA B 1 513 ? 12.898 -4.41 -19.5 1 96.88 513 ALA B O 1
ATOM 10856 N N . SER B 1 514 ? 11.672 -2.623 -20.094 1 96.88 514 SER B N 1
ATOM 10857 C CA . SER B 1 514 ? 12.484 -2.359 -21.281 1 96.88 514 SER B CA 1
ATOM 10858 C C . SER B 1 514 ? 13.898 -1.929 -20.906 1 96.88 514 SER B C 1
ATOM 10860 O O . SER B 1 514 ? 14.867 -2.354 -21.531 1 96.88 514 SER B O 1
ATOM 10862 N N . ILE B 1 515 ? 14.023 -1.146 -19.875 1 97.44 515 ILE B N 1
ATOM 10863 C CA . ILE B 1 515 ? 15.352 -0.703 -19.453 1 97.44 515 ILE B CA 1
ATOM 10864 C C . ILE B 1 515 ? 16.141 -1.889 -18.891 1 97.44 515 ILE B C 1
ATOM 10866 O O . ILE B 1 515 ? 17.328 -2.043 -19.188 1 97.44 515 ILE B O 1
ATOM 10870 N N . PHE B 1 516 ? 15.492 -2.742 -18.141 1 97.44 516 PHE B N 1
ATOM 10871 C CA . PHE B 1 516 ? 16.141 -3.949 -17.656 1 97.44 516 PHE B CA 1
ATOM 10872 C C . PHE B 1 516 ? 16.594 -4.828 -18.812 1 97.44 516 PHE B C 1
ATOM 10874 O O . PHE B 1 516 ? 17.656 -5.457 -18.734 1 97.44 516 PHE B O 1
ATOM 10881 N N . GLY B 1 517 ? 15.734 -4.883 -19.859 1 97.12 517 GLY B N 1
ATOM 10882 C CA . GLY B 1 517 ? 16.125 -5.637 -21.047 1 97.12 517 GLY B CA 1
ATOM 10883 C C . GLY B 1 517 ? 17.359 -5.094 -21.719 1 97.12 517 GLY B C 1
ATOM 10884 O O . GLY B 1 517 ? 18.219 -5.863 -22.141 1 97.12 517 GLY B O 1
ATOM 10885 N N . ILE B 1 518 ? 17.484 -3.77 -21.719 1 96.44 518 ILE B N 1
ATOM 10886 C CA . ILE B 1 518 ? 18.641 -3.125 -22.297 1 96.44 518 ILE B CA 1
ATOM 10887 C C . ILE B 1 518 ? 19.875 -3.43 -21.453 1 96.44 518 ILE B C 1
ATOM 10889 O O . ILE B 1 518 ? 20.969 -3.689 -21.984 1 96.44 518 ILE B O 1
ATOM 10893 N N . TYR B 1 519 ? 19.672 -3.443 -20.141 1 95.38 519 TYR B N 1
ATOM 10894 C CA . TYR B 1 519 ? 20.75 -3.828 -19.25 1 95.38 519 TYR B CA 1
ATOM 10895 C C . TYR B 1 519 ? 21.219 -5.25 -19.531 1 95.38 519 TYR B C 1
ATOM 10897 O O . TYR B 1 519 ? 22.422 -5.531 -19.547 1 95.38 519 TYR B O 1
ATOM 10905 N N . MET B 1 520 ? 20.297 -6.109 -19.75 1 95.88 520 MET B N 1
ATOM 10906 C CA . MET B 1 520 ? 20.625 -7.516 -19.969 1 95.88 520 MET B CA 1
ATOM 10907 C C . MET B 1 520 ? 21.391 -7.691 -21.281 1 95.88 520 MET B C 1
ATOM 10909 O O . MET B 1 520 ? 22.422 -8.367 -21.312 1 95.88 520 MET B O 1
ATOM 10913 N N . PHE B 1 521 ? 20.984 -7.062 -22.312 1 95.5 521 PHE B N 1
ATOM 10914 C CA . PHE B 1 521 ? 21.672 -7.168 -23.609 1 95.5 521 PHE B CA 1
ATOM 10915 C C . PHE B 1 521 ? 23.031 -6.504 -23.547 1 95.5 521 PHE B C 1
ATOM 10917 O O . PHE B 1 521 ? 24.016 -7.043 -24.062 1 95.5 521 PHE B O 1
ATOM 10924 N N . GLY B 1 522 ? 23.047 -5.324 -22.922 1 92.75 522 GLY B N 1
ATOM 10925 C CA . GLY B 1 522 ? 24.328 -4.648 -22.766 1 92.75 522 GLY B CA 1
ATOM 10926 C C . GLY B 1 522 ? 25.344 -5.461 -21.969 1 92.75 522 GLY B C 1
ATOM 10927 O O . GLY B 1 522 ? 26.5 -5.551 -22.344 1 92.75 522 GLY B O 1
ATOM 10928 N N . ALA B 1 523 ? 24.891 -6.082 -20.922 1 91.12 523 ALA B N 1
ATOM 10929 C CA . ALA B 1 523 ? 25.766 -6.895 -20.094 1 91.12 523 ALA B CA 1
ATOM 10930 C C . ALA B 1 523 ? 26.234 -8.148 -20.828 1 91.12 523 ALA B C 1
ATOM 10932 O O . ALA B 1 523 ? 27.375 -8.578 -20.672 1 91.12 523 ALA B O 1
ATOM 10933 N N . THR B 1 524 ? 25.344 -8.773 -21.594 1 90.31 524 THR B N 1
ATOM 10934 C CA . THR B 1 524 ? 25.703 -9.961 -22.359 1 90.31 524 THR B CA 1
ATOM 10935 C C . THR B 1 524 ? 26.75 -9.633 -23.406 1 90.31 524 THR B C 1
ATOM 10937 O O . THR B 1 524 ? 27.719 -10.375 -23.578 1 90.31 524 THR B O 1
ATOM 10940 N N . ILE B 1 525 ? 26.609 -8.492 -24.031 1 91.06 525 ILE B N 1
ATOM 10941 C CA . ILE B 1 525 ? 27.578 -8.078 -25.047 1 91.06 525 ILE B CA 1
ATOM 10942 C C . ILE B 1 525 ? 28.906 -7.75 -24.375 1 91.06 525 ILE B C 1
ATOM 10944 O O . ILE B 1 525 ? 29.969 -8.148 -24.859 1 91.06 525 ILE B O 1
ATOM 10948 N N . ALA B 1 526 ? 28.812 -7.062 -23.312 1 88 526 ALA B N 1
ATOM 10949 C CA . ALA B 1 526 ? 30.031 -6.711 -22.578 1 88 526 ALA B CA 1
ATOM 10950 C C . ALA B 1 526 ? 30.766 -7.957 -22.094 1 88 526 ALA B C 1
ATOM 10952 O O . ALA B 1 526 ? 32 -8.016 -22.109 1 88 526 ALA B O 1
ATOM 10953 N N . PHE B 1 527 ? 30.031 -8.914 -21.656 1 85.5 527 PHE B N 1
ATOM 10954 C CA . PHE B 1 527 ? 30.625 -10.156 -21.172 1 85.5 527 PHE B CA 1
ATOM 10955 C C . PHE B 1 527 ? 31.266 -10.938 -22.312 1 85.5 527 PHE B C 1
ATOM 10957 O O . PHE B 1 527 ? 32.344 -11.508 -22.141 1 85.5 527 PHE B O 1
ATOM 10964 N N . LEU B 1 528 ? 30.656 -10.93 -23.484 1 85.69 528 LEU B N 1
ATOM 10965 C CA . LEU B 1 528 ? 31.219 -11.617 -24.641 1 85.69 528 LEU B CA 1
ATOM 10966 C C . LEU B 1 528 ? 32.5 -10.938 -25.125 1 85.69 528 LEU B C 1
ATOM 10968 O O . LEU B 1 528 ? 33.469 -11.609 -25.5 1 85.69 528 LEU B O 1
ATOM 10972 N N . ILE B 1 529 ? 32.469 -9.648 -25.062 1 85.94 529 ILE B N 1
ATOM 10973 C CA . ILE B 1 529 ? 33.656 -8.898 -25.453 1 85.94 529 ILE B CA 1
ATOM 10974 C C . ILE B 1 529 ? 34.781 -9.172 -24.469 1 85.94 529 ILE B C 1
ATOM 10976 O O . ILE B 1 529 ? 35.938 -9.344 -24.859 1 85.94 529 ILE B O 1
ATOM 10980 N N . PHE B 1 530 ? 34.438 -9.266 -23.219 1 82 530 PHE B N 1
ATOM 10981 C CA . PHE B 1 530 ? 35.406 -9.555 -22.188 1 82 530 PHE B CA 1
ATOM 10982 C C . PHE B 1 530 ? 36.031 -10.938 -22.391 1 82 530 PHE B C 1
ATOM 10984 O O . PHE B 1 530 ? 37.219 -11.109 -22.234 1 82 530 PHE B O 1
ATOM 10991 N N . LEU B 1 531 ? 35.25 -11.914 -22.828 1 82.06 531 LEU B N 1
ATOM 10992 C CA . LEU B 1 531 ? 35.75 -13.273 -23.047 1 82.06 531 LEU B CA 1
ATOM 10993 C C . LEU B 1 531 ? 36.625 -13.336 -24.281 1 82.06 531 LEU B C 1
ATOM 10995 O O . LEU B 1 531 ? 37.625 -14.094 -24.297 1 82.06 531 LEU B O 1
ATOM 10999 N N . LEU B 1 532 ? 36.344 -12.523 -25.219 1 84.25 532 LEU B N 1
ATOM 11000 C CA . LEU B 1 532 ? 37.125 -12.523 -26.438 1 84.25 532 LEU B CA 1
ATOM 11001 C C . LEU B 1 532 ? 38.469 -11.828 -26.219 1 84.25 532 LEU B C 1
ATOM 11003 O O . LEU B 1 532 ? 39.5 -12.234 -26.797 1 84.25 532 LEU B O 1
ATOM 11007 N N . GLU B 1 533 ? 38.438 -10.828 -25.406 1 84 533 GLU B N 1
ATOM 11008 C CA . GLU B 1 533 ? 39.656 -10.07 -25.172 1 84 533 GLU B CA 1
ATOM 11009 C C . GLU B 1 533 ? 40.594 -10.781 -24.172 1 84 533 GLU B C 1
ATOM 11011 O O . GLU B 1 533 ? 41.812 -10.586 -24.188 1 84 533 GLU B O 1
ATOM 11016 N N . ASN B 1 534 ? 39.969 -11.461 -23.219 1 79 534 ASN B N 1
ATOM 11017 C CA . ASN B 1 534 ? 40.75 -12.164 -22.203 1 79 534 ASN B CA 1
ATOM 11018 C C . ASN B 1 534 ? 40.781 -13.664 -22.469 1 79 534 ASN B C 1
ATOM 11020 O O . ASN B 1 534 ? 40.156 -14.438 -21.734 1 79 534 ASN B O 1
ATOM 11024 N N . SER B 1 535 ? 41.531 -14.094 -23.375 1 74.75 535 SER B N 1
ATOM 11025 C CA . SER B 1 535 ? 41.625 -15.484 -23.797 1 74.75 535 SER B CA 1
ATOM 11026 C C . SER B 1 535 ? 42.219 -16.375 -22.703 1 74.75 535 SER B C 1
ATOM 11028 O O . SER B 1 535 ? 42.062 -17.594 -22.75 1 74.75 535 SER B O 1
ATOM 11030 N N . ASN B 1 536 ? 42.719 -15.711 -21.609 1 74.25 536 ASN B N 1
ATOM 11031 C CA . ASN B 1 536 ? 43.344 -16.5 -20.562 1 74.25 536 ASN B CA 1
ATOM 11032 C C . ASN B 1 536 ? 42.312 -17.094 -19.609 1 74.25 536 ASN B C 1
ATOM 11034 O O . ASN B 1 536 ? 42.625 -17.953 -18.797 1 74.25 536 ASN B O 1
ATOM 11038 N N . GLN B 1 537 ? 41.062 -16.656 -19.797 1 78.62 537 GLN B N 1
ATOM 11039 C CA . GLN B 1 537 ? 40.031 -17.203 -18.922 1 78.62 537 GLN B CA 1
ATOM 11040 C C . GLN B 1 537 ? 39.406 -18.438 -19.547 1 78.62 537 GLN B C 1
ATOM 11042 O O . GLN B 1 537 ? 38.188 -18.438 -19.828 1 78.62 537 GLN B O 1
ATOM 11047 N N . VAL B 1 538 ? 40.062 -19.531 -19.609 1 77.56 538 VAL B N 1
ATOM 11048 C CA . VAL B 1 538 ? 39.688 -20.734 -20.328 1 77.56 538 VAL B CA 1
ATOM 11049 C C . VAL B 1 538 ? 38.5 -21.422 -19.625 1 77.56 538 VAL B C 1
ATOM 11051 O O . VAL B 1 538 ? 37.594 -21.922 -20.297 1 77.56 538 VAL B O 1
ATOM 11054 N N . ILE B 1 539 ? 38.5 -21.328 -18.375 1 76.44 539 ILE B N 1
ATOM 11055 C CA . ILE B 1 539 ? 37.438 -22.016 -17.625 1 76.44 539 ILE B CA 1
ATOM 11056 C C . ILE B 1 539 ? 36.094 -21.359 -17.891 1 76.44 539 ILE B C 1
ATOM 11058 O O . ILE B 1 539 ? 35.094 -22.047 -18.062 1 76.44 539 ILE B O 1
ATOM 11062 N N . LEU B 1 540 ? 36.094 -20.078 -18 1 77.88 540 LEU B N 1
ATOM 11063 C CA . LEU B 1 540 ? 34.844 -19.375 -18.25 1 77.88 540 LEU B CA 1
ATOM 11064 C C . LEU B 1 540 ? 34.344 -19.625 -19.656 1 77.88 540 LEU B C 1
ATOM 11066 O O . LEU B 1 540 ? 33.125 -19.734 -19.875 1 77.88 540 LEU B O 1
ATOM 11070 N N . ILE B 1 541 ? 35.219 -19.797 -20.5 1 82.5 541 ILE B N 1
ATOM 11071 C CA . ILE B 1 541 ? 34.875 -20.047 -21.875 1 82.5 541 ILE B CA 1
ATOM 11072 C C . ILE B 1 541 ? 34.281 -21.453 -22 1 82.5 541 ILE B C 1
ATOM 11074 O O . ILE B 1 541 ? 33.25 -21.641 -22.672 1 82.5 541 ILE B O 1
ATOM 11078 N N . TYR B 1 542 ? 34.812 -22.328 -21.281 1 78.38 542 TYR B N 1
ATOM 11079 C CA . TYR B 1 542 ? 34.312 -23.688 -21.344 1 78.38 542 TYR B CA 1
ATOM 11080 C C . TYR B 1 542 ? 32.969 -23.797 -20.672 1 78.38 542 TYR B C 1
ATOM 11082 O O . TYR B 1 542 ? 32.094 -24.578 -21.094 1 78.38 542 TYR B O 1
ATOM 11090 N N . VAL B 1 543 ? 32.75 -23 -19.719 1 79.25 543 VAL B N 1
ATOM 11091 C CA . VAL B 1 543 ? 31.469 -23.016 -19.016 1 79.25 543 VAL B CA 1
ATOM 11092 C C . VAL B 1 543 ? 30.391 -22.469 -19.938 1 79.25 543 VAL B C 1
ATOM 11094 O O . VAL B 1 543 ? 29.297 -23.031 -20.031 1 79.25 543 VAL B O 1
ATOM 11097 N N . VAL B 1 544 ? 30.688 -21.438 -20.609 1 83.06 544 VAL B N 1
ATOM 11098 C CA . VAL B 1 544 ? 29.703 -20.828 -21.5 1 83.06 544 VAL B CA 1
ATOM 11099 C C . VAL B 1 544 ? 29.406 -21.781 -22.656 1 83.06 544 VAL B C 1
ATOM 11101 O O . VAL B 1 544 ? 28.25 -21.953 -23.047 1 83.06 544 VAL B O 1
ATOM 11104 N N . LEU B 1 545 ? 30.422 -22.453 -23.188 1 84.25 545 LEU B N 1
ATOM 11105 C CA . LEU B 1 545 ? 30.234 -23.406 -24.266 1 84.25 545 LEU B CA 1
ATOM 11106 C C . LEU B 1 545 ? 29.453 -24.625 -23.797 1 84.25 545 LEU B C 1
ATOM 11108 O O . LEU B 1 545 ? 28.641 -25.188 -24.547 1 84.25 545 LEU B O 1
ATOM 11112 N N . GLY B 1 546 ? 29.75 -24.984 -22.578 1 83.5 546 GLY B N 1
ATOM 11113 C CA . GLY B 1 546 ? 28.984 -26.078 -21.984 1 83.5 546 GLY B CA 1
ATOM 11114 C C . GLY B 1 546 ? 27.516 -25.766 -21.844 1 83.5 546 GLY B C 1
ATOM 11115 O O . GLY B 1 546 ? 26.672 -26.625 -22.125 1 83.5 546 GLY B O 1
ATOM 11116 N N . VAL B 1 547 ? 27.188 -24.578 -21.453 1 86.12 547 VAL B N 1
ATOM 11117 C CA . VAL B 1 547 ? 25.797 -24.172 -21.297 1 86.12 547 VAL B CA 1
ATOM 11118 C C . VAL B 1 547 ? 25.109 -24.141 -22.672 1 86.12 547 VAL B C 1
ATOM 11120 O O . VAL B 1 547 ? 23.984 -24.625 -22.812 1 86.12 547 VAL B O 1
ATOM 11123 N N . ILE B 1 548 ? 25.766 -23.656 -23.656 1 87.88 548 ILE B N 1
ATOM 11124 C CA . ILE B 1 548 ? 25.219 -23.594 -25 1 87.88 548 ILE B CA 1
ATOM 11125 C C . ILE B 1 548 ? 25 -25.016 -25.531 1 87.88 548 ILE B C 1
ATOM 11127 O O . ILE B 1 548 ? 23.984 -25.297 -26.172 1 87.88 548 ILE B O 1
ATOM 11131 N N . PHE B 1 549 ? 25.922 -25.859 -25.188 1 90 549 PHE B N 1
ATOM 11132 C CA . PHE B 1 549 ? 25.828 -27.234 -25.625 1 90 549 PHE B CA 1
ATOM 11133 C C . PHE B 1 549 ? 24.625 -27.922 -25 1 90 549 PHE B C 1
ATOM 11135 O O . PHE B 1 549 ? 23.875 -28.625 -25.672 1 90 549 PHE B O 1
ATOM 11142 N N . ILE B 1 550 ? 24.422 -27.734 -23.766 1 89.88 550 ILE B N 1
ATOM 11143 C CA . ILE B 1 550 ? 23.328 -28.359 -23.031 1 89.88 550 ILE B CA 1
ATOM 11144 C C . ILE B 1 550 ? 21.984 -27.891 -23.594 1 89.88 550 ILE B C 1
ATOM 11146 O O . ILE B 1 550 ? 21.109 -28.703 -23.906 1 89.88 550 ILE B O 1
ATOM 11150 N N . PHE B 1 551 ? 21.828 -26.656 -23.812 1 89.31 551 PHE B N 1
ATOM 11151 C CA . PHE B 1 551 ? 20.562 -26.094 -24.297 1 89.31 551 PHE B CA 1
ATOM 11152 C C . PHE B 1 551 ? 20.312 -26.516 -25.75 1 89.31 551 PHE B C 1
ATOM 11154 O O . PHE B 1 551 ? 19.188 -26.828 -26.125 1 89.31 551 PHE B O 1
ATOM 11161 N N . SER B 1 552 ? 21.344 -26.594 -26.516 1 90.56 552 SER B N 1
ATOM 11162 C CA . SER B 1 552 ? 21.203 -26.953 -27.922 1 90.56 552 SER B CA 1
ATOM 11163 C C . SER B 1 552 ? 20.875 -28.422 -28.094 1 90.56 552 SER B C 1
ATOM 11165 O O . SER B 1 552 ? 20 -28.781 -28.891 1 90.56 552 SER B O 1
ATOM 11167 N N . THR B 1 553 ? 21.484 -29.25 -27.344 1 92.38 553 THR B N 1
ATOM 11168 C CA . THR B 1 553 ? 21.281 -30.688 -27.484 1 92.38 553 THR B CA 1
ATOM 11169 C C . THR B 1 553 ? 19.859 -31.078 -27.062 1 92.38 553 THR B C 1
ATOM 11171 O O . THR B 1 553 ? 19.172 -31.812 -27.766 1 92.38 553 THR B O 1
ATOM 11174 N N . ILE B 1 554 ? 19.406 -30.562 -25.984 1 91.19 554 ILE B N 1
ATOM 11175 C CA . ILE B 1 554 ? 18.109 -30.938 -25.469 1 91.19 554 ILE B CA 1
ATOM 11176 C C . ILE B 1 554 ? 17.016 -30.375 -26.359 1 91.19 554 ILE B C 1
ATOM 11178 O O . ILE B 1 554 ? 15.969 -31 -26.578 1 91.19 554 ILE B O 1
ATOM 11182 N N . THR B 1 555 ? 17.234 -29.203 -26.891 1 91.56 555 THR B N 1
ATOM 11183 C CA . THR B 1 555 ? 16.25 -28.594 -27.781 1 91.56 555 THR B CA 1
ATOM 11184 C C . THR B 1 555 ? 16.172 -29.359 -29.109 1 91.56 555 THR B C 1
ATOM 11186 O O . THR B 1 555 ? 15.086 -29.5 -29.672 1 91.56 555 THR B O 1
ATOM 11189 N N . LEU B 1 556 ? 17.266 -29.812 -29.547 1 91.62 556 LEU B N 1
ATOM 11190 C CA . LEU B 1 556 ? 17.297 -30.578 -30.797 1 91.62 556 LEU B CA 1
ATOM 11191 C C . LEU B 1 556 ? 16.625 -31.938 -30.625 1 91.62 556 LEU B C 1
ATOM 11193 O O . LEU B 1 556 ? 15.859 -32.375 -31.484 1 91.62 556 LEU B O 1
ATOM 11197 N N . LEU B 1 557 ? 16.859 -32.562 -29.484 1 90.5 557 LEU B N 1
ATOM 11198 C CA . LEU B 1 557 ? 16.312 -33.875 -29.234 1 90.5 557 LEU B CA 1
ATOM 11199 C C . LEU B 1 557 ? 14.797 -33.812 -29.031 1 90.5 557 LEU B C 1
ATOM 11201 O O . LEU B 1 557 ? 14.086 -34.781 -29.312 1 90.5 557 LEU B O 1
ATOM 11205 N N . ASN B 1 558 ? 14.273 -32.688 -28.578 1 90.12 558 ASN B N 1
ATOM 11206 C CA . ASN B 1 558 ? 12.844 -32.531 -28.359 1 90.12 558 ASN B CA 1
ATOM 11207 C C . ASN B 1 558 ? 12.188 -31.781 -29.531 1 90.12 558 ASN B C 1
ATOM 11209 O O . ASN B 1 558 ? 11.023 -31.375 -29.438 1 90.12 558 ASN B O 1
ATOM 11213 N N . CYS B 1 559 ? 12.844 -31.531 -30.641 1 86.38 559 CYS B N 1
ATOM 11214 C CA . CYS B 1 559 ? 12.352 -30.859 -31.828 1 86.38 559 CYS B CA 1
ATOM 11215 C C . CYS B 1 559 ? 11.758 -29.5 -31.484 1 86.38 559 CYS B C 1
ATOM 11217 O O . CYS B 1 559 ? 10.672 -29.156 -31.953 1 86.38 559 CYS B O 1
ATOM 11219 N N . ALA B 1 560 ? 12.344 -28.875 -30.594 1 89.31 560 ALA B N 1
ATOM 11220 C CA . ALA B 1 560 ? 11.852 -27.578 -30.125 1 89.31 560 ALA B CA 1
ATOM 11221 C C . ALA B 1 560 ? 12.719 -26.438 -30.656 1 89.31 560 ALA B C 1
ATOM 11223 O O . ALA B 1 560 ? 12.688 -25.328 -30.125 1 89.31 560 ALA B O 1
ATOM 11224 N N . VAL B 1 561 ? 13.438 -26.578 -31.75 1 90 561 VAL B N 1
ATOM 11225 C CA . VAL B 1 561 ? 14.414 -25.609 -32.25 1 90 561 VAL B CA 1
ATOM 11226 C C . VAL B 1 561 ? 13.695 -24.359 -32.75 1 90 561 VAL B C 1
ATOM 11228 O O . VAL B 1 561 ? 14.125 -23.234 -32.5 1 90 561 VAL B O 1
ATOM 11231 N N . MET B 1 562 ? 12.633 -24.531 -33.375 1 88.12 562 MET B N 1
ATOM 11232 C CA . MET B 1 562 ? 11.93 -23.391 -33.969 1 88.12 562 MET B CA 1
ATOM 11233 C C . MET B 1 562 ? 11.336 -22.516 -32.875 1 88.12 562 MET B C 1
ATOM 11235 O O . MET B 1 562 ? 11.336 -21.281 -33 1 88.12 562 MET B O 1
ATOM 11239 N N . THR B 1 563 ? 10.797 -23.141 -31.859 1 89.38 563 THR B N 1
ATOM 11240 C CA . THR B 1 563 ? 10.25 -22.391 -30.75 1 89.38 563 THR B CA 1
ATOM 11241 C C . THR B 1 563 ? 11.344 -21.562 -30.062 1 89.38 563 THR B C 1
ATOM 11243 O O . THR B 1 563 ? 11.125 -20.406 -29.703 1 89.38 563 THR B O 1
ATOM 11246 N N . LEU B 1 564 ? 12.484 -22.094 -29.906 1 91.31 564 LEU B N 1
ATOM 11247 C CA . LEU B 1 564 ? 13.594 -21.391 -29.266 1 91.31 564 LEU B CA 1
ATOM 11248 C C . LEU B 1 564 ? 14.109 -20.266 -30.156 1 91.31 564 LEU B C 1
ATOM 11250 O O . LEU B 1 564 ? 14.383 -19.172 -29.656 1 91.31 564 LEU B O 1
ATOM 11254 N N . LEU B 1 565 ? 14.211 -20.516 -31.422 1 89.75 565 LEU B N 1
ATOM 11255 C CA . LEU B 1 565 ? 14.734 -19.5 -32.344 1 89.75 565 LEU B CA 1
ATOM 11256 C C . LEU B 1 565 ? 13.805 -18.297 -32.406 1 89.75 565 LEU B C 1
ATOM 11258 O O . LEU B 1 565 ? 14.266 -17.156 -32.5 1 89.75 565 LEU B O 1
ATOM 11262 N N . LYS B 1 566 ? 12.57 -18.594 -32.281 1 91.44 566 LYS B N 1
ATOM 11263 C CA . LYS B 1 566 ? 11.586 -17.516 -32.406 1 91.44 566 LYS B CA 1
ATOM 11264 C C . LYS B 1 566 ? 11.461 -16.719 -31.109 1 91.44 566 LYS B C 1
ATOM 11266 O O . LYS B 1 566 ? 11.031 -15.57 -31.125 1 91.44 566 LYS B O 1
ATOM 11271 N N . GLY B 1 567 ? 11.891 -17.328 -30.031 1 94.12 567 GLY B N 1
ATOM 11272 C CA . GLY B 1 567 ? 11.562 -16.641 -28.797 1 94.12 567 GLY B CA 1
ATOM 11273 C C . GLY B 1 567 ? 12.758 -16.438 -27.891 1 94.12 567 GLY B C 1
ATOM 11274 O O . GLY B 1 567 ? 12.648 -15.82 -26.828 1 94.12 567 GLY B O 1
ATOM 11275 N N . ILE B 1 568 ? 13.984 -16.812 -28.203 1 92.81 568 ILE B N 1
ATOM 11276 C CA . ILE B 1 568 ? 15.125 -16.812 -27.297 1 92.81 568 ILE B CA 1
ATOM 11277 C C . ILE B 1 568 ? 15.539 -15.375 -26.984 1 92.81 568 ILE B C 1
ATOM 11279 O O . ILE B 1 568 ? 15.922 -15.055 -25.859 1 92.81 568 ILE B O 1
ATOM 11283 N N . CYS B 1 569 ? 15.523 -14.477 -27.984 1 94.31 569 CYS B N 1
ATOM 11284 C CA . CYS B 1 569 ? 15.883 -13.078 -27.766 1 94.31 569 CYS B CA 1
ATOM 11285 C C . CYS B 1 569 ? 14.875 -12.398 -26.844 1 94.31 569 CYS B C 1
ATOM 11287 O O . CYS B 1 569 ? 15.258 -11.602 -25.984 1 94.31 569 CYS B O 1
ATOM 11289 N N . HIS B 1 570 ? 13.594 -12.766 -27.094 1 95.75 570 HIS B N 1
ATOM 11290 C CA . HIS B 1 570 ? 12.547 -12.227 -26.234 1 95.75 570 HIS B CA 1
ATOM 11291 C C . HIS B 1 570 ? 12.719 -12.703 -24.797 1 95.75 570 HIS B C 1
ATOM 11293 O O . HIS B 1 570 ? 12.578 -11.922 -23.859 1 95.75 570 HIS B O 1
ATOM 11299 N N . TYR B 1 571 ? 13.062 -13.938 -24.688 1 95.69 571 TYR B N 1
ATOM 11300 C CA . TYR B 1 571 ? 13.219 -14.539 -23.375 1 95.69 571 TYR B CA 1
ATOM 11301 C C . TYR B 1 571 ? 14.406 -13.93 -22.641 1 95.69 571 TYR B C 1
ATOM 11303 O O . TYR B 1 571 ? 14.312 -13.602 -21.453 1 95.69 571 TYR B O 1
ATOM 11311 N N . LEU B 1 572 ? 15.531 -13.781 -23.312 1 94.44 572 LEU B N 1
ATOM 11312 C CA . LEU B 1 572 ? 16.719 -13.188 -22.703 1 94.44 572 LEU B CA 1
ATOM 11313 C C . LEU B 1 572 ? 16.453 -11.734 -22.312 1 94.44 572 LEU B C 1
ATOM 11315 O O . LEU B 1 572 ? 16.906 -11.281 -21.266 1 94.44 572 LEU B O 1
ATOM 11319 N N . PHE B 1 573 ? 15.75 -11.07 -23.156 1 96.31 573 PHE B N 1
ATOM 11320 C CA . PHE B 1 573 ? 15.43 -9.672 -22.906 1 96.31 573 PHE B CA 1
ATOM 11321 C C . PHE B 1 573 ? 14.57 -9.531 -21.656 1 96.31 573 PHE B C 1
ATOM 11323 O O . PHE B 1 573 ? 14.719 -8.562 -20.906 1 96.31 573 PHE B O 1
ATOM 11330 N N . LEU B 1 574 ? 13.711 -10.516 -21.375 1 96.75 574 LEU B N 1
ATOM 11331 C CA . LEU B 1 574 ? 12.758 -10.398 -20.266 1 96.75 574 LEU B CA 1
ATOM 11332 C C . LEU B 1 574 ? 13.266 -11.133 -19.031 1 96.75 574 LEU B C 1
ATOM 11334 O O . LEU B 1 574 ? 12.633 -11.094 -17.984 1 96.75 574 LEU B O 1
ATOM 11338 N N . THR B 1 575 ? 14.414 -11.703 -19.109 1 95.88 575 THR B N 1
ATOM 11339 C CA . THR B 1 575 ? 14.945 -12.461 -17.984 1 95.88 575 THR B CA 1
ATOM 11340 C C . THR B 1 575 ? 15.055 -11.586 -16.75 1 95.88 575 THR B C 1
ATOM 11342 O O . THR B 1 575 ? 14.633 -11.984 -15.656 1 95.88 575 THR B O 1
ATOM 11345 N N . PRO B 1 576 ? 15.57 -10.305 -16.875 1 96.62 576 PRO B N 1
ATOM 11346 C CA . PRO B 1 576 ? 15.602 -9.461 -15.672 1 96.62 576 PRO B CA 1
ATOM 11347 C C . PRO B 1 576 ? 14.203 -9.117 -15.164 1 96.62 576 PRO B C 1
ATOM 11349 O O . PRO B 1 576 ? 14.016 -8.914 -13.961 1 96.62 576 PRO B O 1
ATOM 11352 N N . THR B 1 577 ? 13.273 -9.062 -16.062 1 97.12 577 THR B N 1
ATOM 11353 C CA . THR B 1 577 ? 11.898 -8.805 -15.664 1 97.12 577 THR B CA 1
ATOM 11354 C C . THR B 1 577 ? 11.344 -9.961 -14.836 1 97.12 577 THR B C 1
ATOM 11356 O O . THR B 1 577 ? 10.688 -9.742 -13.82 1 97.12 577 THR B O 1
ATOM 11359 N N . TYR B 1 578 ? 11.672 -11.156 -15.188 1 96.44 578 TYR B N 1
ATOM 11360 C CA . TYR B 1 578 ? 11.234 -12.344 -14.461 1 96.44 578 TYR B CA 1
ATOM 11361 C C . TYR B 1 578 ? 11.836 -12.367 -13.055 1 96.44 578 TYR B C 1
ATOM 11363 O O . TYR B 1 578 ? 11.211 -12.867 -12.117 1 96.44 578 TYR B O 1
ATOM 11371 N N . ILE B 1 579 ? 12.969 -11.773 -12.945 1 96 579 ILE B N 1
ATOM 11372 C CA . ILE B 1 579 ? 13.672 -11.852 -11.672 1 96 579 ILE B CA 1
ATOM 11373 C C . ILE B 1 579 ? 13.391 -10.602 -10.844 1 96 579 ILE B C 1
ATOM 11375 O O . ILE B 1 579 ? 12.758 -10.68 -9.789 1 96 579 ILE B O 1
ATOM 11379 N N . ASN B 1 580 ? 13.688 -9.453 -11.391 1 97.25 580 ASN B N 1
ATOM 11380 C CA . ASN B 1 580 ? 13.609 -8.219 -10.617 1 97.25 580 ASN B CA 1
ATOM 11381 C C . ASN B 1 580 ? 12.164 -7.777 -10.406 1 97.25 580 ASN B C 1
ATOM 11383 O O . ASN B 1 580 ? 11.758 -7.48 -9.281 1 97.25 580 ASN B O 1
ATOM 11387 N N . ILE B 1 581 ? 11.367 -7.805 -11.445 1 97.38 581 ILE B N 1
ATOM 11388 C CA . ILE B 1 581 ? 10.031 -7.234 -11.336 1 97.38 581 ILE B CA 1
ATOM 11389 C C . ILE B 1 581 ? 9.07 -8.266 -10.742 1 97.38 581 ILE B C 1
ATOM 11391 O O . ILE B 1 581 ? 8.406 -7.996 -9.742 1 97.38 581 ILE B O 1
ATOM 11395 N N . PHE B 1 582 ? 9.086 -9.484 -11.258 1 97 582 PHE B N 1
ATOM 11396 C CA . PHE B 1 582 ? 8.094 -10.469 -10.828 1 97 582 PHE B CA 1
ATOM 11397 C C . PHE B 1 582 ? 8.367 -10.938 -9.406 1 97 582 PHE B C 1
ATOM 11399 O O . PHE B 1 582 ? 7.438 -11.094 -8.609 1 97 582 PHE B O 1
ATOM 11406 N N . LEU B 1 583 ? 9.57 -11.133 -9.062 1 96.94 583 LEU B N 1
ATOM 11407 C CA . LEU B 1 583 ? 9.891 -11.586 -7.711 1 96.94 583 LEU B CA 1
ATOM 11408 C C . LEU B 1 583 ? 9.578 -10.508 -6.684 1 96.94 583 LEU B C 1
ATOM 11410 O O . LEU B 1 583 ? 8.992 -10.789 -5.637 1 96.94 583 LEU B O 1
ATOM 11414 N N . ILE B 1 584 ? 9.938 -9.281 -6.98 1 97.31 584 ILE B N 1
ATOM 11415 C CA . ILE B 1 584 ? 9.688 -8.188 -6.051 1 97.31 584 ILE B CA 1
ATOM 11416 C C . ILE B 1 584 ? 8.188 -7.98 -5.891 1 97.31 584 ILE B C 1
ATOM 11418 O O . ILE B 1 584 ? 7.688 -7.844 -4.773 1 97.31 584 ILE B O 1
ATOM 11422 N N . TYR B 1 585 ? 7.508 -7.98 -6.949 1 96.75 585 TYR B N 1
ATOM 11423 C CA . TYR B 1 585 ? 6.062 -7.801 -6.883 1 96.75 585 TYR B CA 1
ATOM 11424 C C . TYR B 1 585 ? 5.414 -8.914 -6.062 1 96.75 585 TYR B C 1
ATOM 11426 O O . TYR B 1 585 ? 4.508 -8.656 -5.27 1 96.75 585 TYR B O 1
ATOM 11434 N N . SER B 1 586 ? 5.852 -10.086 -6.305 1 95.44 586 SER B N 1
ATOM 11435 C CA . SER B 1 586 ? 5.266 -11.227 -5.602 1 95.44 586 SER B CA 1
ATOM 11436 C C . SER B 1 586 ? 5.504 -11.125 -4.098 1 95.44 586 SER B C 1
ATOM 11438 O O . SER B 1 586 ? 4.586 -11.344 -3.305 1 95.44 586 SER B O 1
ATOM 11440 N N . ILE B 1 587 ? 6.691 -10.781 -3.723 1 95.44 587 ILE B N 1
ATOM 11441 C CA . ILE B 1 587 ? 7.039 -10.703 -2.309 1 95.44 587 ILE B CA 1
ATOM 11442 C C . ILE B 1 587 ? 6.289 -9.547 -1.656 1 95.44 587 ILE B C 1
ATOM 11444 O O . ILE B 1 587 ? 5.879 -9.633 -0.496 1 95.44 587 ILE B O 1
ATOM 11448 N N . CYS B 1 588 ? 6.078 -8.484 -2.41 1 95.31 588 CYS B N 1
ATOM 11449 C CA . CYS B 1 588 ? 5.414 -7.297 -1.886 1 95.31 588 CYS B CA 1
ATOM 11450 C C . CYS B 1 588 ? 3.908 -7.508 -1.803 1 95.31 588 CYS B C 1
ATOM 11452 O O . CYS B 1 588 ? 3.195 -6.691 -1.218 1 95.31 588 CYS B O 1
ATOM 11454 N N . ASN B 1 589 ? 3.385 -8.555 -2.357 1 93.56 589 ASN B N 1
ATOM 11455 C CA . ASN B 1 589 ? 1.943 -8.781 -2.354 1 93.56 589 ASN B CA 1
ATOM 11456 C C . ASN B 1 589 ? 1.593 -10.172 -1.833 1 93.56 589 ASN B C 1
ATOM 11458 O O . ASN B 1 589 ? 0.722 -10.844 -2.387 1 93.56 589 ASN B O 1
ATOM 11462 N N . THR B 1 590 ? 2.191 -10.547 -0.785 1 91.75 590 THR B N 1
ATOM 11463 C CA . THR B 1 590 ? 1.906 -11.828 -0.158 1 91.75 590 THR B CA 1
ATOM 11464 C C . THR B 1 590 ? 0.613 -11.766 0.649 1 91.75 590 THR B C 1
ATOM 11466 O O . THR B 1 590 ? 0.07 -12.797 1.049 1 91.75 590 THR B O 1
ATOM 11469 N N . HIS B 1 591 ? 0.104 -10.531 0.878 1 87.62 591 HIS B N 1
ATOM 11470 C CA . HIS B 1 591 ? -1.148 -10.383 1.61 1 87.62 591 HIS B CA 1
ATOM 11471 C C . HIS B 1 591 ? -2.348 -10.695 0.722 1 87.62 591 HIS B C 1
ATOM 11473 O O . HIS B 1 591 ? -3.443 -10.953 1.222 1 87.62 591 HIS B O 1
ATOM 11479 N N . ASP B 1 592 ? -2.111 -10.633 -0.535 1 79.5 592 ASP B N 1
ATOM 11480 C CA . ASP B 1 592 ? -3.189 -10.867 -1.491 1 79.5 592 ASP B CA 1
ATOM 11481 C C . ASP B 1 592 ? -3.299 -12.344 -1.849 1 79.5 592 ASP B C 1
ATOM 11483 O O . ASP B 1 592 ? -2.51 -12.859 -2.643 1 79.5 592 ASP B O 1
ATOM 11487 N N . CYS B 1 593 ? -4.211 -12.945 -1.343 1 74.38 593 CYS B N 1
ATOM 11488 C CA . CYS B 1 593 ? -4.383 -14.367 -1.604 1 74.38 593 CYS B CA 1
ATOM 11489 C C . CYS B 1 593 ? -5.574 -14.609 -2.527 1 74.38 593 CYS B C 1
ATOM 11491 O O . CYS B 1 593 ? -6.129 -15.711 -2.553 1 74.38 593 CYS B O 1
ATOM 11493 N N . THR B 1 594 ? -5.887 -13.5 -3.256 1 65.94 594 THR B N 1
ATOM 11494 C CA . THR B 1 594 ? -6.98 -13.656 -4.211 1 65.94 594 THR B CA 1
ATOM 11495 C C . THR B 1 594 ? -6.449 -14.062 -5.582 1 65.94 594 THR B C 1
ATOM 11497 O O . THR B 1 594 ? -5.242 -14.008 -5.824 1 65.94 594 THR B O 1
ATOM 11500 N N . TRP B 1 595 ? -7.289 -14.648 -6.266 1 52.16 595 TRP B N 1
ATOM 11501 C CA . TRP B 1 595 ? -6.926 -15.047 -7.621 1 52.16 595 TRP B CA 1
ATOM 11502 C C . TRP B 1 595 ? -6.914 -13.844 -8.562 1 52.16 595 TRP B C 1
ATOM 11504 O O . TRP B 1 595 ? -6.965 -14.008 -9.781 1 52.16 595 TRP B O 1
ATOM 11514 N N . GLY B 1 596 ? -6.812 -12.602 -7.898 1 50.16 596 GLY B N 1
ATOM 11515 C CA . GLY B 1 596 ? -6.742 -11.383 -8.695 1 50.16 596 GLY B CA 1
ATOM 11516 C C . GLY B 1 596 ? -7.918 -10.453 -8.477 1 50.16 596 GLY B C 1
ATOM 11517 O O . GLY B 1 596 ? -7.785 -9.234 -8.609 1 50.16 596 GLY B O 1
ATOM 11518 N N . SER B 1 597 ? -9.266 -10.992 -8.297 1 45.19 597 SER B N 1
ATOM 11519 C CA . SER B 1 597 ? -10.445 -10.133 -8.211 1 45.19 597 SER B CA 1
ATOM 11520 C C . SER B 1 597 ? -10.891 -9.953 -6.762 1 45.19 597 SER B C 1
ATOM 11522 O O . SER B 1 597 ? -11.172 -10.93 -6.066 1 45.19 597 SER B O 1
ATOM 11524 N N . ARG B 1 598 ? -10.484 -9.023 -5.934 1 51.09 598 ARG B N 1
ATOM 11525 C CA . ARG B 1 598 ? -11.023 -8.812 -4.594 1 51.09 598 ARG B CA 1
ATOM 11526 C C . ARG B 1 598 ? -12.398 -8.164 -4.656 1 51.09 598 ARG B C 1
ATOM 11528 O O . ARG B 1 598 ? -12.633 -7.273 -5.473 1 51.09 598 ARG B O 1
ATOM 11535 N N . PRO B 1 599 ? -13.383 -8.852 -3.85 1 51.62 599 PRO B N 1
ATOM 11536 C CA . PRO B 1 599 ? -14.68 -8.172 -3.801 1 51.62 599 PRO B CA 1
ATOM 11537 C C . PRO B 1 599 ? -14.57 -6.738 -3.287 1 51.62 599 PRO B C 1
ATOM 11539 O O . PRO B 1 599 ? -13.664 -6.418 -2.518 1 51.62 599 PRO B O 1
ATOM 11542 N N . ASP B 1 600 ? -15.32 -5.82 -3.797 1 51.97 600 ASP B N 1
ATOM 11543 C CA . ASP B 1 600 ? -15.414 -4.379 -3.566 1 51.97 600 ASP B CA 1
ATOM 11544 C C . ASP B 1 600 ? -15.781 -4.078 -2.113 1 51.97 600 ASP B C 1
ATOM 11546 O O . ASP B 1 600 ? -15.305 -3.094 -1.543 1 51.97 600 ASP B O 1
ATOM 11550 N N . LEU B 1 601 ? -16.625 -4.906 -1.438 1 54.16 601 LEU B N 1
ATOM 11551 C CA . LEU B 1 601 ? -17.078 -4.52 -0.105 1 54.16 601 LEU B CA 1
ATOM 11552 C C . LEU B 1 601 ? -16.578 -5.512 0.944 1 54.16 601 LEU B C 1
ATOM 11554 O O . LEU B 1 601 ? -16.797 -6.719 0.81 1 54.16 601 LEU B O 1
ATOM 11558 N N . LEU B 1 602 ? -15.703 -5.086 1.854 1 62.94 602 LEU B N 1
ATOM 11559 C CA . LEU B 1 602 ? -15.18 -5.945 2.91 1 62.94 602 LEU B CA 1
ATOM 11560 C C . LEU B 1 602 ? -15.906 -5.691 4.227 1 62.94 602 LEU B C 1
ATOM 11562 O O . LEU B 1 602 ? -16.219 -4.543 4.559 1 62.94 602 LEU B O 1
ATOM 11566 N N . THR B 1 603 ? -16.281 -6.77 4.945 1 66.5 603 THR B N 1
ATOM 11567 C CA . THR B 1 603 ? -16.797 -6.711 6.312 1 66.5 603 THR B CA 1
ATOM 11568 C C . THR B 1 603 ? -15.695 -6.254 7.277 1 66.5 603 THR B C 1
ATOM 11570 O O . THR B 1 603 ? -14.523 -6.191 6.906 1 66.5 603 THR B O 1
ATOM 11573 N N . GLN B 1 604 ? -16.047 -5.746 8.508 1 67.88 604 GLN B N 1
ATOM 11574 C CA . GLN B 1 604 ? -15.078 -5.285 9.5 1 67.88 604 GLN B CA 1
ATOM 11575 C C . GLN B 1 604 ? -14.094 -6.391 9.867 1 67.88 604 GLN B C 1
ATOM 11577 O O . GLN B 1 604 ? -12.906 -6.129 10.078 1 67.88 604 GLN B O 1
ATOM 11582 N N . GLU B 1 605 ? -14.555 -7.602 9.914 1 72.44 605 GLU B N 1
ATOM 11583 C CA . GLU B 1 605 ? -13.68 -8.727 10.227 1 72.44 605 GLU B CA 1
ATOM 11584 C C . GLU B 1 605 ? -12.688 -8.992 9.102 1 72.44 605 GLU B C 1
ATOM 11586 O O . GLU B 1 605 ? -11.516 -9.281 9.359 1 72.44 605 GLU B O 1
ATOM 11591 N N . GLU B 1 606 ? -13.164 -8.836 7.922 1 74.94 606 GLU B N 1
ATOM 11592 C CA . GLU B 1 606 ? -12.289 -9.047 6.77 1 74.94 606 GLU B CA 1
ATOM 11593 C C . GLU B 1 606 ? -11.227 -7.961 6.668 1 74.94 606 GLU B C 1
ATOM 11595 O O . GLU B 1 606 ? -10.094 -8.234 6.266 1 74.94 606 GLU B O 1
ATOM 11600 N N . LYS B 1 607 ? -11.648 -6.797 7.188 1 74.75 607 LYS B N 1
ATOM 11601 C CA . LYS B 1 607 ? -10.695 -5.691 7.168 1 74.75 607 LYS B CA 1
ATOM 11602 C C . LYS B 1 607 ? -9.578 -5.91 8.188 1 74.75 607 LYS B C 1
ATOM 11604 O O . LYS B 1 607 ? -8.406 -5.656 7.898 1 74.75 607 LYS B O 1
ATOM 11609 N N . SER B 1 608 ? -9.945 -6.359 9.359 1 79.81 608 SER B N 1
ATOM 11610 C CA . SER B 1 608 ? -8.938 -6.629 10.375 1 79.81 608 SER B CA 1
ATOM 11611 C C . SER B 1 608 ? -7.992 -7.75 9.945 1 79.81 608 SER B C 1
ATOM 11613 O O . SER B 1 608 ? -6.793 -7.699 10.219 1 79.81 608 SER B O 1
ATOM 11615 N N . ARG B 1 609 ? -8.531 -8.727 9.25 1 81.88 609 ARG B N 1
ATOM 11616 C CA . ARG B 1 609 ? -7.715 -9.82 8.734 1 81.88 609 ARG B CA 1
ATOM 11617 C C . ARG B 1 609 ? -6.75 -9.328 7.664 1 81.88 609 ARG B C 1
ATOM 11619 O O . ARG B 1 609 ? -5.594 -9.758 7.621 1 81.88 609 ARG B O 1
ATOM 11626 N N . LEU B 1 610 ? -7.281 -8.469 6.871 1 83.75 610 LEU B N 1
ATOM 11627 C CA . LEU B 1 610 ? -6.438 -7.922 5.812 1 83.75 610 LEU B CA 1
ATOM 11628 C C . LEU B 1 610 ? -5.285 -7.117 6.395 1 83.75 610 LEU B C 1
ATOM 11630 O O . LEU B 1 610 ? -4.164 -7.168 5.883 1 83.75 610 LEU B O 1
ATOM 11634 N N . GLU B 1 611 ? -5.555 -6.441 7.5 1 85.69 611 GLU B N 1
ATOM 11635 C CA . GLU B 1 611 ? -4.496 -5.664 8.141 1 85.69 611 GLU B CA 1
ATOM 11636 C C . GLU B 1 611 ? -3.441 -6.578 8.758 1 85.69 611 GLU B C 1
ATOM 11638 O O . GLU B 1 611 ? -2.252 -6.254 8.75 1 85.69 611 GLU B O 1
ATOM 11643 N N . GLU B 1 612 ? -3.852 -7.641 9.234 1 87 612 GLU B N 1
ATOM 11644 C CA . GLU B 1 612 ? -2.904 -8.617 9.766 1 87 612 GLU B CA 1
ATOM 11645 C C . GLU B 1 612 ? -2.047 -9.211 8.648 1 87 612 GLU B C 1
ATOM 11647 O O . GLU B 1 612 ? -0.848 -9.43 8.828 1 87 612 GLU B O 1
ATOM 11652 N N . PHE B 1 613 ? -2.668 -9.492 7.508 1 89.38 613 PHE B N 1
ATOM 11653 C CA . PHE B 1 613 ? -1.939 -10.016 6.359 1 89.38 613 PHE B CA 1
ATOM 11654 C C . PHE B 1 613 ? -0.923 -9 5.852 1 89.38 613 PHE B C 1
ATOM 11656 O O . PHE B 1 613 ? 0.18 -9.367 5.445 1 89.38 613 PHE B O 1
ATOM 11663 N N . GLU B 1 614 ? -1.317 -7.754 5.973 1 90.31 614 GLU B N 1
ATOM 11664 C CA . GLU B 1 614 ? -0.408 -6.703 5.523 1 90.31 614 GLU B CA 1
ATOM 11665 C C . GLU B 1 614 ? 0.792 -6.582 6.461 1 90.31 614 GLU B C 1
ATOM 11667 O O . GLU B 1 614 ? 1.903 -6.281 6.016 1 90.31 614 GLU B O 1
ATOM 11672 N N . GLU B 1 615 ? 0.532 -6.758 7.754 1 91.12 615 GLU B N 1
ATOM 11673 C CA . GLU B 1 615 ? 1.633 -6.754 8.711 1 91.12 615 GLU B CA 1
ATOM 11674 C C . GLU B 1 615 ? 2.602 -7.902 8.445 1 91.12 615 GLU B C 1
ATOM 11676 O O . GLU B 1 615 ? 3.818 -7.711 8.461 1 91.12 615 GLU B O 1
ATOM 11681 N N . PHE B 1 616 ? 2.068 -9.062 8.156 1 92.44 616 PHE B N 1
ATOM 11682 C CA . PHE B 1 616 ? 2.893 -10.219 7.828 1 92.44 616 PHE B CA 1
ATOM 11683 C C . PHE B 1 616 ? 3.711 -9.969 6.57 1 92.44 616 PHE B C 1
ATOM 11685 O O . PHE B 1 616 ? 4.914 -10.234 6.539 1 92.44 616 PHE B O 1
ATOM 11692 N N . ARG B 1 617 ? 3.029 -9.484 5.551 1 93.38 617 ARG B N 1
ATOM 11693 C CA . ARG B 1 617 ? 3.693 -9.219 4.277 1 93.38 617 ARG B CA 1
ATOM 11694 C C . ARG B 1 617 ? 4.859 -8.25 4.465 1 93.38 617 ARG B C 1
ATOM 11696 O O . ARG B 1 617 ? 5.922 -8.438 3.867 1 93.38 617 ARG B O 1
ATOM 11703 N N . THR B 1 618 ? 4.688 -7.227 5.266 1 93.38 618 THR B N 1
ATOM 11704 C CA . THR B 1 618 ? 5.723 -6.219 5.477 1 93.38 618 THR B CA 1
ATOM 11705 C C . THR B 1 618 ? 6.938 -6.824 6.176 1 93.38 618 THR B C 1
ATOM 11707 O O . THR B 1 618 ? 8.078 -6.598 5.766 1 93.38 618 THR B O 1
ATOM 11710 N N . LYS B 1 619 ? 6.703 -7.602 7.188 1 93.38 619 LYS B N 1
ATOM 11711 C CA . LYS B 1 619 ? 7.801 -8.266 7.883 1 93.38 619 LYS B CA 1
ATOM 11712 C C . LYS B 1 619 ? 8.5 -9.266 6.973 1 93.38 619 LYS B C 1
ATOM 11714 O O . LYS B 1 619 ? 9.734 -9.359 6.977 1 93.38 619 LYS B O 1
ATOM 11719 N N . TRP B 1 620 ? 7.66 -9.969 6.164 1 93.5 620 TRP B N 1
ATOM 11720 C CA . TRP B 1 620 ? 8.188 -10.938 5.207 1 93.5 620 TRP B CA 1
ATOM 11721 C C . TRP B 1 620 ? 9.07 -10.25 4.172 1 93.5 620 TRP B C 1
ATOM 11723 O O . TRP B 1 620 ? 10.141 -10.758 3.824 1 93.5 620 TRP B O 1
ATOM 11733 N N . THR B 1 621 ? 8.672 -9.094 3.688 1 95.56 621 THR B N 1
ATOM 11734 C CA . THR B 1 621 ? 9.406 -8.336 2.676 1 95.56 621 THR B CA 1
ATOM 11735 C C . THR B 1 621 ? 10.719 -7.809 3.242 1 95.56 621 THR B C 1
ATOM 11737 O O . THR B 1 621 ? 11.75 -7.852 2.572 1 95.56 621 THR B O 1
ATOM 11740 N N . ILE B 1 622 ? 10.727 -7.348 4.492 1 95.56 622 ILE B N 1
ATOM 11741 C CA . ILE B 1 622 ? 11.93 -6.816 5.129 1 95.56 622 ILE B CA 1
ATOM 11742 C C . ILE B 1 622 ? 12.961 -7.93 5.281 1 95.56 622 ILE B C 1
ATOM 11744 O O . ILE B 1 622 ? 14.148 -7.73 4.988 1 95.56 622 ILE B O 1
ATOM 11748 N N . VAL B 1 623 ? 12.523 -9.086 5.672 1 95.25 623 VAL B N 1
ATOM 11749 C CA . VAL B 1 623 ? 13.43 -10.219 5.82 1 95.25 623 VAL B CA 1
ATOM 11750 C C . VAL B 1 623 ? 14.016 -10.594 4.461 1 95.25 623 VAL B C 1
ATOM 11752 O O . VAL B 1 623 ? 15.211 -10.883 4.348 1 95.25 623 VAL B O 1
ATOM 11755 N N . TRP B 1 624 ? 13.148 -10.602 3.463 1 96.44 624 TRP B N 1
ATOM 11756 C CA . TRP B 1 624 ? 13.594 -10.945 2.115 1 96.44 624 TRP B CA 1
ATOM 11757 C C . TRP B 1 624 ? 14.625 -9.945 1.608 1 96.44 624 TRP B C 1
ATOM 11759 O O . TRP B 1 624 ? 15.633 -10.336 1.006 1 96.44 624 TRP B O 1
ATOM 11769 N N . VAL B 1 625 ? 14.43 -8.641 1.868 1 96.56 625 VAL B N 1
ATOM 11770 C CA . VAL B 1 625 ? 15.367 -7.605 1.435 1 96.56 625 VAL B CA 1
ATOM 11771 C C . VAL B 1 625 ? 16.688 -7.746 2.193 1 96.56 625 VAL B C 1
ATOM 11773 O O . VAL B 1 625 ? 17.766 -7.598 1.612 1 96.56 625 VAL B O 1
ATOM 11776 N N . LEU B 1 626 ? 16.609 -8.055 3.469 1 95.69 626 LEU B N 1
ATOM 11777 C CA . LEU B 1 626 ? 17.812 -8.25 4.273 1 95.69 626 LEU B CA 1
ATOM 11778 C C . LEU B 1 626 ? 18.641 -9.43 3.756 1 95.69 626 LEU B C 1
ATOM 11780 O O . LEU B 1 626 ? 19.859 -9.352 3.686 1 95.69 626 LEU B O 1
ATOM 11784 N N . CYS B 1 627 ? 17.969 -10.477 3.312 1 95.5 627 CYS B N 1
ATOM 11785 C CA . CYS B 1 627 ? 18.672 -11.648 2.791 1 95.5 627 CYS B CA 1
ATOM 11786 C C . CYS B 1 627 ? 19.344 -11.336 1.462 1 95.5 627 CYS B C 1
ATOM 11788 O O . CYS B 1 627 ? 20.516 -11.68 1.257 1 95.5 627 CYS B O 1
ATOM 11790 N N . ASN B 1 628 ? 18.641 -10.688 0.601 1 95.94 628 ASN B N 1
ATOM 11791 C CA . ASN B 1 628 ? 19.219 -10.344 -0.7 1 95.94 628 ASN B CA 1
ATOM 11792 C C . ASN B 1 628 ? 20.359 -9.344 -0.568 1 95.94 628 ASN B C 1
ATOM 11794 O O . ASN B 1 628 ? 21.375 -9.469 -1.248 1 95.94 628 ASN B O 1
ATOM 11798 N N . SER B 1 629 ? 20.188 -8.352 0.351 1 93.56 629 SER B N 1
ATOM 11799 C CA . SER B 1 629 ? 21.234 -7.352 0.535 1 93.56 629 SER B CA 1
ATOM 11800 C C . SER B 1 629 ? 22.469 -7.953 1.205 1 93.56 629 SER B C 1
ATOM 11802 O O . SER B 1 629 ? 23.609 -7.617 0.854 1 93.56 629 SER B O 1
ATOM 11804 N N . SER B 1 630 ? 22.219 -8.82 2.217 1 92.06 630 SER B N 1
ATOM 11805 C CA . SER B 1 630 ? 23.328 -9.492 2.875 1 92.06 630 SER B CA 1
ATOM 11806 C C . SER B 1 630 ? 24.094 -10.391 1.902 1 92.06 630 SER B C 1
ATOM 11808 O O . SER B 1 630 ? 25.312 -10.445 1.927 1 92.06 630 SER B O 1
ATOM 11810 N N . PHE B 1 631 ? 23.375 -11.031 1.061 1 90.38 631 PHE B N 1
ATOM 11811 C CA . PHE B 1 631 ? 24 -11.898 0.075 1 90.38 631 PHE B CA 1
ATOM 11812 C C . PHE B 1 631 ? 24.781 -11.078 -0.95 1 90.38 631 PHE B C 1
ATOM 11814 O O . PHE B 1 631 ? 25.906 -11.438 -1.324 1 90.38 631 PHE B O 1
ATOM 11821 N N . ALA B 1 632 ? 24.203 -10 -1.415 1 88.38 632 ALA B N 1
ATOM 11822 C CA . ALA B 1 632 ? 24.891 -9.125 -2.357 1 88.38 632 ALA B CA 1
ATOM 11823 C C . ALA B 1 632 ? 26.156 -8.547 -1.743 1 88.38 632 ALA B C 1
ATOM 11825 O O . ALA B 1 632 ? 27.188 -8.469 -2.408 1 88.38 632 ALA B O 1
ATOM 11826 N N . TYR B 1 633 ? 26.094 -8.172 -0.452 1 87.44 633 TYR B N 1
ATOM 11827 C CA . TYR B 1 633 ? 27.266 -7.645 0.235 1 87.44 633 TYR B CA 1
ATOM 11828 C C . TYR B 1 633 ? 28.328 -8.719 0.401 1 87.44 633 TYR B C 1
ATOM 11830 O O . TYR B 1 633 ? 29.531 -8.445 0.26 1 87.44 633 TYR B O 1
ATOM 11838 N N . PHE B 1 634 ? 27.891 -9.859 0.75 1 85.38 634 PHE B N 1
ATOM 11839 C CA . PHE B 1 634 ? 28.812 -10.984 0.882 1 85.38 634 PHE B CA 1
ATOM 11840 C C . PHE B 1 634 ? 29.547 -11.234 -0.428 1 85.38 634 PHE B C 1
ATOM 11842 O O . PHE B 1 634 ? 30.766 -11.438 -0.434 1 85.38 634 PHE B O 1
ATOM 11849 N N . LEU B 1 635 ? 28.859 -11.164 -1.542 1 81.5 635 LEU B N 1
ATOM 11850 C CA . LEU B 1 635 ? 29.469 -11.367 -2.85 1 81.5 635 LEU B CA 1
ATOM 11851 C C . LEU B 1 635 ? 30.438 -10.242 -3.184 1 81.5 635 LEU B C 1
ATOM 11853 O O . LEU B 1 635 ? 31.453 -10.469 -3.828 1 81.5 635 LEU B O 1
ATOM 11857 N N . GLN B 1 636 ? 30.078 -9.062 -2.746 1 79.94 636 GLN B N 1
ATOM 11858 C CA . GLN B 1 636 ? 30.953 -7.926 -2.996 1 79.94 636 GLN B CA 1
ATOM 11859 C C . GLN B 1 636 ? 32.25 -8.047 -2.217 1 79.94 636 GLN B C 1
ATOM 11861 O O . GLN B 1 636 ? 33.344 -7.766 -2.748 1 79.94 636 GLN B O 1
ATOM 11866 N N . VAL B 1 637 ? 32.156 -8.484 -0.958 1 78.5 637 VAL B N 1
ATOM 11867 C CA . VAL B 1 637 ? 33.344 -8.641 -0.121 1 78.5 637 VAL B CA 1
ATOM 11868 C C . VAL B 1 637 ? 34.219 -9.766 -0.67 1 78.5 637 VAL B C 1
ATOM 11870 O O . VAL B 1 637 ? 35.438 -9.648 -0.701 1 78.5 637 VAL B O 1
ATOM 11873 N N . MET B 1 638 ? 33.656 -10.773 -1.129 1 74.81 638 MET B N 1
ATOM 11874 C CA . MET B 1 638 ? 34.375 -11.898 -1.685 1 74.81 638 MET B CA 1
ATOM 11875 C C . MET B 1 638 ? 35.062 -11.508 -2.992 1 74.81 638 MET B C 1
ATOM 11877 O O . MET B 1 638 ? 36.188 -11.961 -3.279 1 74.81 638 MET B O 1
ATOM 11881 N N . SER B 1 639 ? 34.375 -10.68 -3.77 1 73.06 639 SER B N 1
ATOM 11882 C CA . SER B 1 639 ? 34.938 -10.227 -5.039 1 73.06 639 SER B CA 1
ATOM 11883 C C . SER B 1 639 ? 36.156 -9.344 -4.824 1 73.06 639 SER B C 1
ATOM 11885 O O . SER B 1 639 ? 37.094 -9.359 -5.629 1 73.06 639 SER B O 1
ATOM 11887 N N . ASN B 1 640 ? 36.188 -8.578 -3.727 1 71 640 ASN B N 1
ATOM 11888 C CA . ASN B 1 640 ? 37.312 -7.688 -3.451 1 71 640 ASN B CA 1
ATOM 11889 C C . ASN B 1 640 ? 38.5 -8.438 -2.842 1 71 640 ASN B C 1
ATOM 11891 O O . ASN B 1 640 ? 39.656 -8.055 -3.035 1 71 640 ASN B O 1
ATOM 11895 N N . SER B 1 641 ? 38.156 -9.375 -1.955 1 66.44 641 SER B N 1
ATOM 11896 C CA . SER B 1 641 ? 39.25 -10.078 -1.263 1 66.44 641 SER B CA 1
ATOM 11897 C C . SER B 1 641 ? 39.906 -11.086 -2.178 1 66.44 641 SER B C 1
ATOM 11899 O O . SER B 1 641 ? 41.156 -11.188 -2.199 1 66.44 641 SER B O 1
ATOM 11901 N N . VAL B 1 642 ? 39 -12.023 -2.607 1 58.25 642 VAL B N 1
ATOM 11902 C CA . VAL B 1 642 ? 39.594 -13.102 -3.404 1 58.25 642 VAL B CA 1
ATOM 11903 C C . VAL B 1 642 ? 39.625 -12.688 -4.875 1 58.25 642 VAL B C 1
ATOM 11905 O O . VAL B 1 642 ? 38.844 -11.852 -5.312 1 58.25 642 VAL B O 1
ATOM 11908 N N . SER B 1 643 ? 40.562 -12.906 -5.617 1 53.94 643 SER B N 1
ATOM 11909 C CA . SER B 1 643 ? 40.625 -12.562 -7.035 1 53.94 643 SER B CA 1
ATOM 11910 C C . SER B 1 643 ? 39.25 -12.695 -7.672 1 53.94 643 SER B C 1
ATOM 11912 O O . SER B 1 643 ? 38.5 -13.648 -7.402 1 53.94 643 SER B O 1
ATOM 11914 N N . GLY B 1 644 ? 38.469 -11.555 -7.82 1 55.38 644 GLY B N 1
ATOM 11915 C CA . GLY B 1 644 ? 37.188 -11.391 -8.469 1 55.38 644 GLY B CA 1
ATOM 11916 C C . GLY B 1 644 ? 36.781 -12.602 -9.289 1 55.38 644 GLY B C 1
ATOM 11917 O O . GLY B 1 644 ? 35.594 -12.922 -9.383 1 55.38 644 GLY B O 1
ATOM 11918 N N . LYS B 1 645 ? 37.656 -13.43 -9.641 1 59.69 645 LYS B N 1
ATOM 11919 C CA . LYS B 1 645 ? 37.438 -14.516 -10.586 1 59.69 645 LYS B CA 1
ATOM 11920 C C . LYS B 1 645 ? 36.844 -15.734 -9.891 1 59.69 645 LYS B C 1
ATOM 11922 O O . LYS B 1 645 ? 36.031 -16.453 -10.477 1 59.69 645 LYS B O 1
ATOM 11927 N N . LEU B 1 646 ? 37.156 -15.836 -8.547 1 59.88 646 LEU B N 1
ATOM 11928 C CA . LEU B 1 646 ? 36.719 -17.047 -7.863 1 59.88 646 LEU B CA 1
ATOM 11929 C C . LEU B 1 646 ? 35.188 -17.047 -7.66 1 59.88 646 LEU B C 1
ATOM 11931 O O . LEU B 1 646 ? 34.531 -18.078 -7.797 1 59.88 646 LEU B O 1
ATOM 11935 N N . TYR B 1 647 ? 34.688 -15.914 -7.539 1 60.34 647 TYR B N 1
ATOM 11936 C CA . TYR B 1 647 ? 33.25 -15.852 -7.258 1 60.34 647 TYR B CA 1
ATOM 11937 C C . TYR B 1 647 ? 32.438 -16.172 -8.508 1 60.34 647 TYR B C 1
ATOM 11939 O O . TYR B 1 647 ? 31.469 -16.922 -8.453 1 60.34 647 TYR B O 1
ATOM 11947 N N . ILE B 1 648 ? 32.906 -15.586 -9.469 1 64.25 648 ILE B N 1
ATOM 11948 C CA . ILE B 1 648 ? 32.156 -15.867 -10.703 1 64.25 648 ILE B CA 1
ATOM 11949 C C . ILE B 1 648 ? 32.219 -17.359 -11 1 64.25 648 ILE B C 1
ATOM 11951 O O . ILE B 1 648 ? 31.234 -17.938 -11.484 1 64.25 648 ILE B O 1
ATOM 11955 N N . TYR B 1 649 ? 33.312 -17.891 -10.398 1 68.12 649 TYR B N 1
ATOM 11956 C CA . TYR B 1 649 ? 33.469 -19.328 -10.625 1 68.12 649 TYR B CA 1
ATOM 11957 C C . TYR B 1 649 ? 32.531 -20.125 -9.734 1 68.12 649 TYR B C 1
ATOM 11959 O O . TYR B 1 649 ? 31.938 -21.109 -10.18 1 68.12 649 TYR B O 1
ATOM 11967 N N . LEU B 1 650 ? 32.312 -19.609 -8.578 1 68.62 650 LEU B N 1
ATOM 11968 C CA . LEU B 1 650 ? 31.484 -20.375 -7.645 1 68.62 650 LEU B CA 1
ATOM 11969 C C . LEU B 1 650 ? 30 -20.297 -8.031 1 68.62 650 LEU B C 1
ATOM 11971 O O . LEU B 1 650 ? 29.297 -21.312 -8.031 1 68.62 650 LEU B O 1
ATOM 11975 N N . ILE B 1 651 ? 29.578 -19.109 -8.406 1 68 651 ILE B N 1
ATOM 11976 C CA . ILE B 1 651 ? 28.172 -18.969 -8.797 1 68 651 ILE B CA 1
ATOM 11977 C C . ILE B 1 651 ? 27.938 -19.672 -10.133 1 68 651 ILE B C 1
ATOM 11979 O O . ILE B 1 651 ? 26.891 -20.312 -10.32 1 68 651 ILE B O 1
ATOM 11983 N N . GLY B 1 652 ? 28.953 -19.547 -10.906 1 69.44 652 GLY B N 1
ATOM 11984 C CA . GLY B 1 652 ? 28.844 -20.25 -12.18 1 69.44 652 GLY B CA 1
ATOM 11985 C C . GLY B 1 652 ? 28.844 -21.75 -12.047 1 69.44 652 GLY B C 1
ATOM 11986 O O . GLY B 1 652 ? 28.047 -22.438 -12.695 1 69.44 652 GLY B O 1
ATOM 11987 N N . ALA B 1 653 ? 29.609 -22.203 -11.07 1 73.88 653 ALA B N 1
ATOM 11988 C CA . ALA B 1 653 ? 29.719 -23.641 -10.875 1 73.88 653 ALA B CA 1
ATOM 11989 C C . ALA B 1 653 ? 28.422 -24.203 -10.297 1 73.88 653 ALA B C 1
ATOM 11991 O O . ALA B 1 653 ? 27.953 -25.266 -10.711 1 73.88 653 ALA B O 1
ATOM 11992 N N . LEU B 1 654 ? 27.812 -23.422 -9.453 1 73 654 LEU B N 1
ATOM 11993 C CA . LEU B 1 654 ? 26.578 -23.906 -8.844 1 73 654 LEU B CA 1
ATOM 11994 C C . LEU B 1 654 ? 25.438 -23.906 -9.859 1 73 654 LEU B C 1
ATOM 11996 O O . LEU B 1 654 ? 24.641 -24.844 -9.922 1 73 654 LEU B O 1
ATOM 12000 N N . SER B 1 655 ? 25.391 -22.859 -10.578 1 73.81 655 SER B N 1
ATOM 12001 C CA . SER B 1 655 ? 24.328 -22.766 -11.562 1 73.81 655 SER B CA 1
ATOM 12002 C C . SER B 1 655 ? 24.484 -23.812 -12.656 1 73.81 655 SER B C 1
ATOM 12004 O O . SER B 1 655 ? 23.5 -24.422 -13.094 1 73.81 655 SER B O 1
ATOM 12006 N N . VAL B 1 656 ? 25.688 -24.125 -12.969 1 79.31 656 VAL B N 1
ATOM 12007 C CA . VAL B 1 656 ? 25.953 -25.078 -14.047 1 79.31 656 VAL B CA 1
ATOM 12008 C C . VAL B 1 656 ? 25.734 -26.5 -13.539 1 79.31 656 VAL B C 1
ATOM 12010 O O . VAL B 1 656 ? 25.25 -27.359 -14.273 1 79.31 656 VAL B O 1
ATOM 12013 N N . SER B 1 657 ? 26.094 -26.672 -12.273 1 82.25 657 SER B N 1
ATOM 12014 C CA . SER B 1 657 ? 25.891 -28.016 -11.727 1 82.25 657 SER B CA 1
ATOM 12015 C C . SER B 1 657 ? 24.406 -28.375 -11.703 1 82.25 657 SER B C 1
ATOM 12017 O O . SER B 1 657 ? 24.031 -29.516 -11.992 1 82.25 657 SER B O 1
ATOM 12019 N N . MET B 1 658 ? 23.609 -27.453 -11.398 1 84.25 658 MET B N 1
ATOM 12020 C CA . MET B 1 658 ? 22.172 -27.703 -11.383 1 84.25 658 MET B CA 1
ATOM 12021 C C . MET B 1 658 ? 21.625 -27.938 -12.789 1 84.25 658 MET B C 1
ATOM 12023 O O . MET B 1 658 ? 20.75 -28.766 -12.992 1 84.25 658 MET B O 1
ATOM 12027 N N . LEU B 1 659 ? 22.219 -27.281 -13.688 1 85.94 659 LEU B N 1
ATOM 12028 C CA . LEU B 1 659 ? 21.797 -27.422 -15.078 1 85.94 659 LEU B CA 1
ATOM 12029 C C . LEU B 1 659 ? 22.219 -28.781 -15.641 1 85.94 659 LEU B C 1
ATOM 12031 O O . LEU B 1 659 ? 21.484 -29.406 -16.406 1 85.94 659 LEU B O 1
ATOM 12035 N N . ILE B 1 660 ? 23.359 -29.234 -15.195 1 88.62 660 ILE B N 1
ATOM 12036 C CA . ILE B 1 660 ? 23.875 -30.516 -15.648 1 88.62 660 ILE B CA 1
ATOM 12037 C C . ILE B 1 660 ? 22.984 -31.641 -15.102 1 88.62 660 ILE B C 1
ATOM 12039 O O . ILE B 1 660 ? 22.688 -32.594 -15.812 1 88.62 660 ILE B O 1
ATOM 12043 N N . LEU B 1 661 ? 22.562 -31.469 -13.93 1 87.88 661 LEU B N 1
ATOM 12044 C CA . LEU B 1 661 ? 21.688 -32.469 -13.336 1 87.88 661 LEU B CA 1
ATOM 12045 C C . LEU B 1 661 ? 20.359 -32.562 -14.094 1 87.88 661 LEU B C 1
ATOM 12047 O O . LEU B 1 661 ? 19.859 -33.656 -14.367 1 87.88 661 LEU B O 1
ATOM 12051 N N . LYS B 1 662 ? 19.828 -31.469 -14.445 1 89.38 662 LYS B N 1
ATOM 12052 C CA . LYS B 1 662 ? 18.578 -31.438 -15.203 1 89.38 662 LYS B CA 1
ATOM 12053 C C . LYS B 1 662 ? 18.766 -32 -16.609 1 89.38 662 LYS B C 1
ATOM 12055 O O . LYS B 1 662 ? 17.875 -32.688 -17.141 1 89.38 662 LYS B O 1
ATOM 12060 N N . PHE B 1 663 ? 19.938 -31.703 -17.172 1 91.75 663 PHE B N 1
ATOM 12061 C CA . PHE B 1 663 ? 20.25 -32.188 -18.516 1 91.75 663 PHE B CA 1
ATOM 12062 C C . PHE B 1 663 ? 20.359 -33.688 -18.547 1 91.75 663 PHE B C 1
ATOM 12064 O O . PHE B 1 663 ? 19.766 -34.344 -19.422 1 91.75 663 PHE B O 1
ATOM 12071 N N . VAL B 1 664 ? 21.031 -34.219 -17.562 1 91.62 664 VAL B N 1
ATOM 12072 C CA . VAL B 1 664 ? 21.188 -35.688 -17.484 1 91.62 664 VAL B CA 1
ATOM 12073 C C . VAL B 1 664 ? 19.844 -36.344 -17.219 1 91.62 664 VAL B C 1
ATOM 12075 O O . VAL B 1 664 ? 19.516 -37.375 -17.828 1 91.62 664 VAL B O 1
ATOM 12078 N N . GLY B 1 665 ? 19.109 -35.781 -16.359 1 90.44 665 GLY B N 1
ATOM 12079 C CA . GLY B 1 665 ? 17.766 -36.312 -16.094 1 90.44 665 GLY B CA 1
ATOM 12080 C C . GLY B 1 665 ? 16.859 -36.25 -17.297 1 90.44 665 GLY B C 1
ATOM 12081 O O . GLY B 1 665 ? 16.125 -37.219 -17.547 1 90.44 665 GLY B O 1
ATOM 12082 N N . ALA B 1 666 ? 16.922 -35.219 -18.031 1 91.81 666 ALA B N 1
ATOM 12083 C CA . ALA B 1 666 ? 16.094 -35.062 -19.234 1 91.81 666 ALA B CA 1
ATOM 12084 C C . ALA B 1 666 ? 16.484 -36.094 -20.297 1 91.81 666 ALA B C 1
ATOM 12086 O O . ALA B 1 666 ? 15.633 -36.625 -21 1 91.81 666 ALA B O 1
ATOM 12087 N N . LEU B 1 667 ? 17.797 -36.406 -20.406 1 91.94 667 LEU B N 1
ATOM 12088 C CA . LEU B 1 667 ? 18.266 -37.375 -21.375 1 91.94 667 LEU B CA 1
ATOM 12089 C C . LEU B 1 667 ? 17.781 -38.781 -21 1 91.94 667 LEU B C 1
ATOM 12091 O O . LEU B 1 667 ? 17.359 -39.531 -21.875 1 91.94 667 LEU B O 1
ATOM 12095 N N . PHE B 1 668 ? 17.859 -39.031 -19.75 1 92.38 668 PHE B N 1
ATOM 12096 C CA . PHE B 1 668 ? 17.391 -40.344 -19.297 1 92.38 668 PHE B CA 1
ATOM 12097 C C . PHE B 1 668 ? 15.883 -40.469 -19.484 1 92.38 668 PHE B C 1
ATOM 12099 O O . PHE B 1 668 ? 15.383 -41.562 -19.766 1 92.38 668 PHE B O 1
ATOM 12106 N N . TYR B 1 669 ? 15.188 -39.406 -19.281 1 93.38 669 TYR B N 1
ATOM 12107 C CA . TYR B 1 669 ? 13.75 -39.406 -19.516 1 93.38 669 TYR B CA 1
ATOM 12108 C C . TYR B 1 669 ? 13.43 -39.719 -20.969 1 93.38 669 TYR B C 1
ATOM 12110 O O . TYR B 1 669 ? 12.539 -40.531 -21.266 1 93.38 669 TYR B O 1
ATOM 12118 N N . LEU B 1 670 ? 14.141 -39.156 -21.906 1 90.75 670 LEU B N 1
ATOM 12119 C CA . LEU B 1 670 ? 13.914 -39.375 -23.328 1 90.75 670 LEU B CA 1
ATOM 12120 C C . LEU B 1 670 ? 14.234 -40.844 -23.703 1 90.75 670 LEU B C 1
ATOM 12122 O O . LEU B 1 670 ? 13.562 -41.438 -24.547 1 90.75 670 LEU B O 1
ATOM 12126 N N . CYS B 1 671 ? 15.227 -41.375 -23.031 1 88.75 671 CYS B N 1
ATOM 12127 C CA . CYS B 1 671 ? 15.57 -42.781 -23.266 1 88.75 671 CYS B CA 1
ATOM 12128 C C . CYS B 1 671 ? 14.484 -43.719 -22.734 1 88.75 671 CYS B C 1
ATOM 12130 O O . CYS B 1 671 ? 14.133 -44.688 -23.391 1 88.75 671 CYS B O 1
ATOM 12132 N N . GLN B 1 672 ? 13.961 -43.375 -21.641 1 87.25 672 GLN B N 1
ATOM 12133 C CA . GLN B 1 672 ? 12.891 -44.156 -21.062 1 87.25 672 GLN B CA 1
ATOM 12134 C C . GLN B 1 672 ? 11.633 -44.094 -21.922 1 87.25 672 GLN B C 1
ATOM 12136 O O . GLN B 1 672 ? 10.945 -45.125 -22.094 1 87.25 672 GLN B O 1
ATOM 12141 N N . GLU B 1 673 ? 11.328 -42.969 -22.391 1 84.94 673 GLU B N 1
ATOM 12142 C CA . GLU B 1 673 ? 10.148 -42.812 -23.25 1 84.94 673 GLU B CA 1
ATOM 12143 C C . GLU B 1 673 ? 10.305 -43.562 -24.562 1 84.94 673 GLU B C 1
ATOM 12145 O O . GLU B 1 673 ? 9.344 -44.125 -25.078 1 84.94 673 GLU B O 1
ATOM 12150 N N . ALA B 1 674 ? 11.477 -43.625 -25.078 1 79.44 674 ALA B N 1
ATOM 12151 C CA . ALA B 1 674 ? 11.758 -44.344 -26.312 1 79.44 674 ALA B CA 1
ATOM 12152 C C . ALA B 1 674 ? 11.641 -45.875 -26.094 1 79.44 674 ALA B C 1
ATOM 12154 O O . ALA B 1 674 ? 11.148 -46.594 -26.969 1 79.44 674 ALA B O 1
ATOM 12155 N N . CYS B 1 675 ? 11.992 -46.281 -24.922 1 73.81 675 CYS B N 1
ATOM 12156 C CA . CYS B 1 675 ? 11.906 -47.688 -24.609 1 73.81 675 CYS B CA 1
ATOM 12157 C C . CYS B 1 675 ? 10.461 -48.125 -24.359 1 73.81 675 CYS B C 1
ATOM 12159 O O . CYS B 1 675 ? 10.055 -49.188 -24.766 1 73.81 675 CYS B O 1
ATOM 12161 N N . CYS B 1 676 ? 9.688 -47.281 -23.641 1 65.5 676 CYS B N 1
ATOM 12162 C CA . CYS B 1 676 ? 8.289 -47.594 -23.344 1 65.5 676 CYS B CA 1
ATOM 12163 C C . CYS B 1 676 ? 7.465 -47.625 -24.625 1 65.5 676 CYS B C 1
ATOM 12165 O O . CYS B 1 676 ? 6.566 -48.469 -24.766 1 65.5 676 CYS B O 1
ATOM 12167 N N . LYS B 1 677 ? 7.598 -46.719 -25.531 1 60.5 677 LYS B N 1
ATOM 12168 C CA . LYS B 1 677 ? 6.879 -46.719 -26.797 1 60.5 677 LYS B CA 1
ATOM 12169 C C . LYS B 1 677 ? 7.098 -48.031 -27.547 1 60.5 677 LYS B C 1
ATOM 12171 O O . LYS B 1 677 ? 6.168 -48.594 -28.156 1 60.5 677 LYS B O 1
ATOM 12176 N N . ARG B 1 678 ? 8.195 -48.531 -27.406 1 49.25 678 ARG B N 1
ATOM 12177 C CA . ARG B 1 678 ? 8.492 -49.812 -28.062 1 49.25 678 ARG B CA 1
ATOM 12178 C C . ARG B 1 678 ? 7.711 -50.938 -27.422 1 49.25 678 ARG B C 1
ATOM 12180 O O . ARG B 1 678 ? 7.219 -51.844 -28.125 1 49.25 678 ARG B O 1
ATOM 12187 N N . LYS B 1 679 ? 7.453 -50.75 -26.141 1 49.31 679 LYS B N 1
ATOM 12188 C CA . LYS B 1 679 ? 6.719 -51.812 -25.453 1 49.31 679 LYS B CA 1
ATOM 12189 C C . LYS B 1 679 ? 5.223 -51.719 -25.719 1 49.31 679 LYS B C 1
ATOM 12191 O O . LYS B 1 679 ? 4.551 -52.75 -25.891 1 49.31 679 LYS B O 1
ATOM 12196 N N . ILE B 1 680 ? 4.652 -50.469 -25.719 1 50.75 680 ILE B N 1
ATOM 12197 C CA . ILE B 1 680 ? 3.23 -50.281 -25.969 1 50.75 680 ILE B CA 1
ATOM 12198 C C . ILE B 1 680 ? 2.893 -50.719 -27.391 1 50.75 680 ILE B C 1
ATOM 12200 O O . ILE B 1 680 ? 1.873 -51.344 -27.625 1 50.75 680 ILE B O 1
ATOM 12204 N N . THR B 1 681 ? 3.721 -50.281 -28.344 1 46.56 681 THR B N 1
ATOM 12205 C CA . THR B 1 681 ? 3.514 -50.75 -29.719 1 46.56 681 THR B CA 1
ATOM 12206 C C . THR B 1 681 ? 3.539 -52.25 -29.797 1 46.56 681 THR B C 1
ATOM 12208 O O . THR B 1 681 ? 2.766 -52.844 -30.562 1 46.56 681 THR B O 1
ATOM 12211 N N . LYS B 1 682 ? 4.301 -52.844 -28.984 1 46 682 LYS B N 1
ATOM 12212 C CA . LYS B 1 682 ? 4.352 -54.312 -28.969 1 46 682 LYS B CA 1
ATOM 12213 C C . LYS B 1 682 ? 3.078 -54.906 -28.375 1 46 682 LYS B C 1
ATOM 12215 O O . LYS B 1 682 ? 2.559 -55.906 -28.859 1 46 682 LYS B O 1
ATOM 12220 N N . LYS B 1 683 ? 2.641 -54.25 -27.297 1 45.66 683 LYS B N 1
ATOM 12221 C CA . LYS B 1 683 ? 1.434 -54.781 -26.656 1 45.66 683 LYS B CA 1
ATOM 12222 C C . LYS B 1 683 ? 0.21 -54.562 -27.547 1 45.66 683 LYS B C 1
ATOM 12224 O O . LYS B 1 683 ? -0.643 -55.438 -27.656 1 45.66 683 LYS B O 1
ATOM 12229 N N . TRP B 1 684 ? 0.036 -53.406 -28.078 1 45.44 684 TRP B N 1
ATOM 12230 C CA . TRP B 1 684 ? -1.085 -53.188 -29 1 45.44 684 TRP B CA 1
ATOM 12231 C C . TRP B 1 684 ? -0.984 -54.094 -30.219 1 45.44 684 TRP B C 1
ATOM 12233 O O . TRP B 1 684 ? -1.994 -54.594 -30.688 1 45.44 684 TRP B O 1
ATOM 12243 N N . ARG B 1 685 ? 0.19 -54.406 -30.703 1 41.41 685 ARG B N 1
ATOM 12244 C CA . ARG B 1 685 ? 0.379 -55.344 -31.781 1 41.41 685 ARG B CA 1
ATOM 12245 C C . ARG B 1 685 ? 0.008 -56.781 -31.344 1 41.41 685 ARG B C 1
ATOM 12247 O O . ARG B 1 685 ? -0.571 -57.531 -32.125 1 41.41 685 ARG B O 1
ATOM 12254 N N . LYS B 1 686 ? 0.391 -57.094 -30.172 1 42.97 686 LYS B N 1
ATOM 12255 C CA . LYS B 1 686 ? 0.035 -58.438 -29.688 1 42.97 686 LYS B CA 1
ATOM 12256 C C . LYS B 1 686 ? -1.471 -58.531 -29.469 1 42.97 686 LYS B C 1
ATOM 12258 O O . LYS B 1 686 ? -2.055 -59.594 -29.703 1 42.97 686 LYS B O 1
ATOM 12263 N N . ALA B 1 687 ? -2.045 -57.469 -28.953 1 41.16 687 ALA B N 1
ATOM 12264 C CA . ALA B 1 687 ? -3.492 -57.531 -28.766 1 41.16 687 ALA B CA 1
ATOM 12265 C C . ALA B 1 687 ? -4.219 -57.625 -30.094 1 41.16 687 ALA B C 1
ATOM 12267 O O . ALA B 1 687 ? -5.273 -58.25 -30.188 1 41.16 687 ALA B O 1
ATOM 12268 N N . LYS B 1 688 ? -3.717 -57.125 -31.156 1 36.66 688 LYS B N 1
ATOM 12269 C CA . LYS B 1 688 ? -4.344 -57.281 -32.469 1 36.66 688 LYS B CA 1
ATOM 12270 C C . LYS B 1 688 ? -4.109 -58.688 -33 1 36.66 688 LYS B C 1
ATOM 12272 O O . LYS B 1 688 ? -4.887 -59.188 -33.844 1 36.66 688 LYS B O 1
ATOM 12277 N N . ILE B 1 689 ? -2.945 -59.344 -32.812 1 36.53 689 ILE B N 1
ATOM 12278 C CA . ILE B 1 689 ? -2.691 -60.625 -33.469 1 36.53 689 ILE B CA 1
ATOM 12279 C C . ILE B 1 689 ? -3.387 -61.75 -32.688 1 36.53 689 ILE B C 1
ATOM 12281 O O . ILE B 1 689 ? -3.215 -62.938 -33 1 36.53 689 ILE B O 1
ATOM 12285 N N . ALA B 1 690 ? -4.055 -61.469 -31.547 1 33.22 690 ALA B N 1
ATOM 12286 C CA . ALA B 1 690 ? -4.707 -62.688 -31.016 1 33.22 690 ALA B CA 1
ATOM 12287 C C . ALA B 1 690 ? -5.734 -63.219 -32 1 33.22 690 ALA B C 1
ATOM 12289 O O . ALA B 1 690 ? -6.637 -62.5 -32.438 1 33.22 690 ALA B O 1
ATOM 12290 N N . PRO B 1 691 ? -5.379 -64.188 -32.812 1 30.59 691 PRO B N 1
ATOM 12291 C CA . PRO B 1 691 ? -6.297 -64.875 -33.719 1 30.59 691 PRO B CA 1
ATOM 12292 C C . PRO B 1 691 ? -7.66 -65.188 -33.094 1 30.59 691 PRO B C 1
ATOM 12294 O O . PRO B 1 691 ? -7.746 -65.438 -31.922 1 30.59 691 PRO B O 1
ATOM 12297 N N . VAL B 1 692 ? -8.664 -64.625 -33.531 1 31.94 692 VAL B N 1
ATOM 12298 C CA . VAL B 1 692 ? -10.023 -65.062 -33.281 1 31.94 692 VAL B CA 1
ATOM 12299 C C . VAL B 1 692 ? -10.102 -66.562 -33.438 1 31.94 692 VAL B C 1
ATOM 12301 O O . VAL B 1 692 ? -9.938 -67.125 -34.531 1 31.94 692 VAL B O 1
ATOM 12304 N N . LYS B 1 693 ? -9.508 -67.375 -32.594 1 29.8 693 LYS B N 1
ATOM 12305 C CA . LYS B 1 693 ? -9.82 -68.812 -32.656 1 29.8 693 LYS B CA 1
ATOM 12306 C C . LYS B 1 693 ? -11.312 -69.062 -32.844 1 29.8 693 LYS B C 1
ATOM 12308 O O . LYS B 1 693 ? -12.133 -68.5 -32.125 1 29.8 693 LYS B O 1
ATOM 12313 N N . GLU B 1 694 ? -11.703 -69.375 -34.031 1 28.2 694 GLU B N 1
ATOM 12314 C CA . GLU B 1 694 ? -12.969 -70 -34.438 1 28.2 694 GLU B CA 1
ATOM 12315 C C . GLU B 1 694 ? -13.359 -71.125 -33.5 1 28.2 694 GLU B C 1
ATOM 12317 O O . GLU B 1 694 ? -12.656 -72.125 -33.438 1 28.2 694 GLU B O 1
ATOM 12322 N N . ASN B 1 695 ? -13.812 -70.875 -32.312 1 25.78 695 ASN B N 1
ATOM 12323 C CA . ASN B 1 695 ? -14.453 -71.875 -31.453 1 25.78 695 ASN B CA 1
ATOM 12324 C C . ASN B 1 695 ? -15.484 -72.688 -32.219 1 25.78 695 ASN B C 1
ATOM 12326 O O . ASN B 1 695 ? -16.625 -72.25 -32.375 1 25.78 695 ASN B O 1
ATOM 12330 N N . LYS B 1 696 ? -15.133 -73.25 -33.344 1 24.61 696 LYS B N 1
ATOM 12331 C CA . LYS B 1 696 ? -16 -74.188 -33.969 1 24.61 696 LYS B CA 1
ATOM 12332 C C . LYS B 1 696 ? -16.453 -75.25 -32.969 1 24.61 696 LYS B C 1
ATOM 12334 O O . LYS B 1 696 ? -17.609 -75.688 -33 1 24.61 696 LYS B O 1
ATOM 12339 N N . GLU B 1 697 ? -15.586 -76.125 -32.438 1 23.31 697 GLU B N 1
ATOM 12340 C CA . GLU B 1 697 ? -15.93 -77.5 -32.094 1 23.31 697 GLU B CA 1
ATOM 12341 C C . GLU B 1 697 ? -16.734 -77.5 -30.781 1 23.31 697 GLU B C 1
ATOM 12343 O O . GLU B 1 697 ? -17.062 -78.625 -30.281 1 23.31 697 GLU B O 1
ATOM 12348 N N . ILE B 1 698 ? -16.75 -76.5 -29.953 1 22.98 698 ILE B N 1
ATOM 12349 C CA . ILE B 1 698 ? -17.328 -76.875 -28.672 1 22.98 698 ILE B CA 1
ATOM 12350 C C . ILE B 1 698 ? -18.812 -77.188 -28.859 1 22.98 698 ILE B C 1
ATOM 12352 O O . ILE B 1 698 ? -19.625 -76.875 -27.969 1 22.98 698 ILE B O 1
ATOM 12356 N N . HIS B 1 699 ? -19.391 -77.438 -30.062 1 21.11 699 HIS B N 1
ATOM 12357 C CA . HIS B 1 699 ? -20.812 -77.75 -29.953 1 21.11 699 HIS B CA 1
ATOM 12358 C C . HIS B 1 699 ? -21.062 -78.938 -29 1 21.11 699 HIS B C 1
ATOM 12360 O O . HIS B 1 699 ? -22.172 -79.062 -28.484 1 21.11 699 HIS B O 1
ATOM 12366 N N . GLN B 1 700 ? -20.422 -80.062 -29.219 1 18.92 700 GLN B N 1
ATOM 12367 C CA . GLN B 1 700 ? -21.25 -81.25 -29.047 1 18.92 700 GLN B CA 1
ATOM 12368 C C . GLN B 1 700 ? -21.547 -81.438 -27.562 1 18.92 700 GLN B C 1
ATOM 12370 O O . GLN B 1 700 ? -22.672 -81.812 -27.203 1 18.92 700 GLN B O 1
ATOM 12375 N N . ASP B 1 701 ? -20.594 -82 -26.797 1 18.84 701 ASP B N 1
ATOM 12376 C CA . ASP B 1 701 ? -21.047 -83.125 -25.938 1 18.84 701 ASP B CA 1
ATOM 12377 C C . ASP B 1 701 ? -21.766 -82.562 -24.703 1 18.84 701 ASP B C 1
ATOM 12379 O O . ASP B 1 701 ? -22.766 -83.125 -24.281 1 18.84 701 ASP B O 1
ATOM 12383 N N . HIS B 1 702 ? -20.953 -82 -23.75 1 20.31 702 HIS B N 1
ATOM 12384 C CA . HIS B 1 702 ? -21.359 -82.312 -22.406 1 20.31 702 HIS B CA 1
ATOM 12385 C C . HIS B 1 702 ? -22.656 -81.625 -22 1 20.31 702 HIS B C 1
ATOM 12387 O O . HIS B 1 702 ? -22.656 -80.375 -21.875 1 20.31 702 HIS B O 1
ATOM 12393 N N . ILE B 1 703 ? -23.969 -82.125 -22.438 1 19.34 703 ILE B N 1
ATOM 12394 C CA . ILE B 1 703 ? -25.344 -81.875 -22.031 1 19.34 703 ILE B CA 1
ATOM 12395 C C . ILE B 1 703 ? -25.406 -81.75 -20.516 1 19.34 703 ILE B C 1
ATOM 12397 O O . ILE B 1 703 ? -26.062 -80.812 -20 1 19.34 703 ILE B O 1
ATOM 12401 N N . GLN B 1 704 ? -25.078 -82.812 -19.688 1 16.52 704 GLN B N 1
ATOM 12402 C CA . GLN B 1 704 ? -26.094 -83.312 -18.75 1 16.52 704 GLN B CA 1
ATOM 12403 C C . GLN B 1 704 ? -26.188 -82.375 -17.531 1 16.52 704 GLN B C 1
ATOM 12405 O O . GLN B 1 704 ? -27.281 -82.062 -17.078 1 16.52 704 GLN B O 1
ATOM 12410 N N . THR B 1 705 ? -25.156 -82.5 -16.547 1 18.22 705 THR B N 1
ATOM 12411 C CA . THR B 1 705 ? -25.594 -82.875 -15.211 1 18.22 705 THR B CA 1
ATOM 12412 C C . THR B 1 705 ? -26.219 -81.75 -14.461 1 18.22 705 THR B C 1
ATOM 12414 O O . THR B 1 705 ? -25.656 -80.625 -14.438 1 18.22 705 THR B O 1
ATOM 12417 N N . ASP B 1 706 ? -27.609 -81.812 -14.023 1 18.34 706 ASP B N 1
ATOM 12418 C CA . ASP B 1 706 ? -28.688 -81.188 -13.258 1 18.34 706 ASP B CA 1
ATOM 12419 C C . ASP B 1 706 ? -28.219 -80.875 -11.852 1 18.34 706 ASP B C 1
ATOM 12421 O O . ASP B 1 706 ? -28.094 -81.75 -10.992 1 18.34 706 ASP B O 1
ATOM 12425 N N . MET B 1 707 ? -26.938 -80.438 -11.562 1 18.97 707 MET B N 1
ATOM 12426 C CA . MET B 1 707 ? -26.719 -80.312 -10.117 1 18.97 707 MET B CA 1
ATOM 12427 C C . MET B 1 707 ? -27.922 -79.688 -9.43 1 18.97 707 MET B C 1
ATOM 12429 O O . MET B 1 707 ? -28.297 -78.562 -9.75 1 18.97 707 MET B O 1
ATOM 12433 N N . TYR B 1 708 ? -28.891 -80.562 -8.797 1 19.09 708 TYR B N 1
ATOM 12434 C CA . TYR B 1 708 ? -30.047 -80.438 -7.918 1 19.09 708 TYR B CA 1
ATOM 12435 C C . TYR B 1 708 ? -29.719 -79.625 -6.676 1 19.09 708 TYR B C 1
ATOM 12437 O O . TYR B 1 708 ? -29.125 -80.125 -5.727 1 19.09 708 TYR B O 1
ATOM 12445 N N . VAL B 1 709 ? -28.828 -78.688 -6.605 1 19.77 709 VAL B N 1
ATOM 12446 C CA . VAL B 1 709 ? -28.781 -78.188 -5.238 1 19.77 709 VAL B CA 1
ATOM 12447 C C . VAL B 1 709 ? -30.203 -77.938 -4.742 1 19.77 709 VAL B C 1
ATOM 12449 O O . VAL B 1 709 ? -30.969 -77.25 -5.418 1 19.77 709 VAL B O 1
ATOM 12452 N N . GLU B 1 710 ? -30.734 -78.812 -3.824 1 18.12 710 GLU B N 1
ATOM 12453 C CA . GLU B 1 710 ? -31.875 -78.875 -2.92 1 18.12 710 GLU B CA 1
ATOM 12454 C C . GLU B 1 710 ? -32.156 -77.562 -2.234 1 18.12 710 GLU B C 1
ATOM 12456 O O . GLU B 1 710 ? -31.234 -76.938 -1.644 1 18.12 710 GLU B O 1
ATOM 12461 N N . LEU B 1 711 ? -33.25 -76.938 -2.553 1 18.33 711 LEU B N 1
ATOM 12462 C CA . LEU B 1 711 ? -33.938 -75.688 -2.229 1 18.33 711 LEU B CA 1
ATOM 12463 C C . LEU B 1 711 ? -34.281 -75.625 -0.741 1 18.33 711 LEU B C 1
ATOM 12465 O O . LEU B 1 711 ? -35.312 -76.125 -0.31 1 18.33 711 LEU B O 1
ATOM 12469 N N . ASP B 1 712 ? -33.344 -76.188 0.249 1 18.05 712 ASP B N 1
ATOM 12470 C CA . ASP B 1 712 ? -34.188 -76.312 1.419 1 18.05 712 ASP B CA 1
ATOM 12471 C C . ASP B 1 712 ? -35.125 -75.062 1.5 1 18.05 712 ASP B C 1
ATOM 12473 O O . ASP B 1 712 ? -34.906 -74.062 0.87 1 18.05 712 ASP B O 1
ATOM 12477 N N . ASP B 1 713 ? -35.844 -75.062 2.662 1 17.66 713 ASP B N 1
ATOM 12478 C CA . ASP B 1 713 ? -37.156 -74.562 2.979 1 17.66 713 ASP B CA 1
ATOM 12479 C C . ASP B 1 713 ? -37.188 -73.062 2.811 1 17.66 713 ASP B C 1
ATOM 12481 O O . ASP B 1 713 ? -38.25 -72.438 2.559 1 17.66 713 ASP B O 1
ATOM 12485 N N . LYS B 1 714 ? -36.125 -72.375 3.613 1 18.84 714 LYS B N 1
ATOM 12486 C CA . LYS B 1 714 ? -36.719 -71.25 4.316 1 18.84 714 LYS B CA 1
ATOM 12487 C C . LYS B 1 714 ? -37.344 -70.25 3.332 1 18.84 714 LYS B C 1
ATOM 12489 O O . LYS B 1 714 ? -38.531 -69.938 3.436 1 18.84 714 LYS B O 1
ATOM 12494 N N . ASN B 1 715 ? -36.969 -68.812 3.564 1 17.14 715 ASN B N 1
ATOM 12495 C CA . ASN B 1 715 ? -37.875 -67.688 3.562 1 17.14 715 ASN B CA 1
ATOM 12496 C C . ASN B 1 715 ? -38.25 -67.25 2.143 1 17.14 715 ASN B C 1
ATOM 12498 O O . ASN B 1 715 ? -37.438 -66.625 1.462 1 17.14 715 ASN B O 1
ATOM 12502 N N . CYS B 1 716 ? -38.75 -68.125 1.349 1 15.9 716 CYS B N 1
ATOM 12503 C CA . CYS B 1 716 ? -39.219 -67.938 -0.025 1 15.9 716 CYS B CA 1
ATOM 12504 C C . CYS B 1 716 ? -40.188 -66.812 -0.128 1 15.9 716 CYS B C 1
ATOM 12506 O O . CYS B 1 716 ? -41.312 -66.875 0.382 1 15.9 716 CYS B O 1
ATOM 12508 N N . ASP B 1 717 ? -39.625 -65.375 0.13 1 15.2 717 ASP B N 1
ATOM 12509 C CA . ASP B 1 717 ? -40.688 -64.438 -0.214 1 15.2 717 ASP B CA 1
ATOM 12510 C C . ASP B 1 717 ? -41.5 -64.938 -1.424 1 15.2 717 ASP B C 1
ATOM 12512 O O . ASP B 1 717 ? -41.031 -65.812 -2.168 1 15.2 717 ASP B O 1
ATOM 12516 N N . ALA B 1 718 ? -42.375 -63.688 -1.889 1 15.58 718 ALA B N 1
ATOM 12517 C CA . ALA B 1 718 ? -43.688 -63.281 -2.371 1 15.58 718 ALA B CA 1
ATOM 12518 C C . ALA B 1 718 ? -43.812 -63.531 -3.867 1 15.58 718 ALA B C 1
ATOM 12520 O O . ALA B 1 718 ? -42.969 -63.125 -4.66 1 15.58 718 ALA B O 1
ATOM 12521 N N . ILE B 1 719 ? -44.781 -64.25 -4.383 1 15.27 719 ILE B N 1
ATOM 12522 C CA . ILE B 1 719 ? -45.406 -65.125 -5.406 1 15.27 719 ILE B CA 1
ATOM 12523 C C . ILE B 1 719 ? -45.781 -64.25 -6.621 1 15.27 719 ILE B C 1
ATOM 12525 O O . ILE B 1 719 ? -46.125 -63.062 -6.48 1 15.27 719 ILE B O 1
ATOM 12529 N N . ARG B 1 720 ? -45.875 -64.812 -7.848 1 15.35 720 ARG B N 1
ATOM 12530 C CA . ARG B 1 720 ? -46.125 -64.875 -9.281 1 15.35 720 ARG B CA 1
ATOM 12531 C C . ARG B 1 720 ? -47.562 -64.438 -9.602 1 15.35 720 ARG B C 1
ATOM 12533 O O . ARG B 1 720 ? -48.406 -65.312 -9.875 1 15.35 720 ARG B O 1
ATOM 12540 N N . ILE B 1 721 ? -48.125 -63.094 -9.094 1 15.14 721 ILE B N 1
ATOM 12541 C CA . ILE B 1 721 ? -49.531 -63.219 -9.422 1 15.14 721 ILE B CA 1
ATOM 12542 C C . ILE B 1 721 ? -49.688 -63.438 -10.93 1 15.14 721 ILE B C 1
ATOM 12544 O O . ILE B 1 721 ? -48.969 -62.844 -11.727 1 15.14 721 ILE B O 1
ATOM 12548 N N . GLY B 1 722 ? -50.812 -64.125 -11.398 1 15.17 722 GLY B N 1
ATOM 12549 C CA . GLY B 1 722 ? -51.375 -64.938 -12.453 1 15.17 722 GLY B CA 1
ATOM 12550 C C . GLY B 1 722 ? -51.75 -64.125 -13.68 1 15.17 722 GLY B C 1
ATOM 12551 O O . GLY B 1 722 ? -51.719 -62.906 -13.656 1 15.17 722 GLY B O 1
ATOM 12552 N N . GLN B 1 723 ? -52.938 -64.312 -14.5 1 14.2 723 GLN B N 1
ATOM 12553 C CA . GLN B 1 723 ? -53.438 -64.75 -15.812 1 14.2 723 GLN B CA 1
ATOM 12554 C C . GLN B 1 723 ? -54.156 -63.562 -16.5 1 14.2 723 GLN B C 1
ATOM 12556 O O . GLN B 1 723 ? -54.5 -63.656 -17.672 1 14.2 723 GLN B O 1
ATOM 12561 N N . ILE B 1 724 ? -54.531 -62.25 -16.188 1 15.2 724 ILE B N 1
ATOM 12562 C CA . ILE B 1 724 ? -55.812 -62.188 -16.844 1 15.2 724 ILE B CA 1
ATOM 12563 C C . ILE B 1 724 ? -55.625 -62.062 -18.359 1 15.2 724 ILE B C 1
ATOM 12565 O O . ILE B 1 724 ? -54.625 -61.5 -18.812 1 15.2 724 ILE B O 1
ATOM 12569 N N . LYS B 1 725 ? -56.812 -62.062 -19.141 1 15.47 725 LYS B N 1
ATOM 12570 C CA . LYS B 1 725 ? -57.375 -62.594 -20.375 1 15.47 725 LYS B CA 1
ATOM 12571 C C . LYS B 1 725 ? -57.188 -61.625 -21.531 1 15.47 725 LYS B C 1
ATOM 12573 O O . LYS B 1 725 ? -56.844 -60.469 -21.312 1 15.47 725 LYS B O 1
ATOM 12578 N N . GLU B 1 726 ? -58.375 -61.344 -22.359 1 15.48 726 GLU B N 1
ATOM 12579 C CA . GLU B 1 726 ? -58.5 -61.562 -23.797 1 15.48 726 GLU B CA 1
ATOM 12580 C C . GLU B 1 726 ? -58.062 -60.344 -24.594 1 15.48 726 GLU B C 1
ATOM 12582 O O . GLU B 1 726 ? -57.75 -59.312 -24 1 15.48 726 GLU B O 1
ATOM 12587 N N . GLU B 1 727 ? -59.062 -59.688 -25.438 1 15.51 727 GLU B N 1
ATOM 12588 C CA . GLU B 1 727 ? -59.25 -59.688 -26.875 1 15.51 727 GLU B CA 1
ATOM 12589 C C . GLU B 1 727 ? -58.875 -58.312 -27.469 1 15.51 727 GLU B C 1
ATOM 12591 O O . GLU B 1 727 ? -58.781 -57.344 -26.734 1 15.51 727 GLU B O 1
ATOM 12596 N N . ARG B 1 728 ? -59.5 -57.906 -28.719 1 15.7 728 ARG B N 1
ATOM 12597 C CA . ARG B 1 728 ? -59.219 -57.531 -30.094 1 15.7 728 ARG B CA 1
ATOM 12598 C C . ARG B 1 728 ? -59.188 -56.031 -30.266 1 15.7 728 ARG B C 1
ATOM 12600 O O . ARG B 1 728 ? -58.219 -55.469 -30.781 1 15.7 728 ARG B O 1
ATOM 12607 N N . ASP B 1 729 ? -60.375 -55.281 -30.516 1 15.52 729 ASP B N 1
ATOM 12608 C CA . ASP B 1 729 ? -60.688 -54.844 -31.859 1 15.52 729 ASP B CA 1
ATOM 12609 C C . ASP B 1 729 ? -60.344 -53.375 -32.062 1 15.52 729 ASP B C 1
ATOM 12611 O O . ASP B 1 729 ? -59.656 -53.031 -33.031 1 15.52 729 ASP B O 1
ATOM 12615 N N . THR B 1 730 ? -61.344 -52.375 -31.766 1 15.42 730 THR B N 1
ATOM 12616 C CA . THR B 1 730 ? -62 -51.531 -32.75 1 15.42 730 THR B CA 1
ATOM 12617 C C . THR B 1 730 ? -61.281 -50.188 -32.906 1 15.42 730 THR B C 1
ATOM 12619 O O . THR B 1 730 ? -60.781 -49.625 -31.906 1 15.42 730 THR B O 1
ATOM 12622 N N . ARG B 1 731 ? -61.125 -49.531 -34.125 1 16.64 731 ARG B N 1
ATOM 12623 C CA . ARG B 1 731 ? -60.469 -48.688 -35.094 1 16.64 731 ARG B CA 1
ATOM 12624 C C . ARG B 1 731 ? -60.75 -47.188 -34.844 1 16.64 731 ARG B C 1
ATOM 12626 O O . ARG B 1 731 ? -59.844 -46.375 -34.906 1 16.64 731 ARG B O 1
ATOM 12633 N N . SER B 1 732 ? -62.031 -46.656 -34.688 1 16.09 732 SER B N 1
ATOM 12634 C CA . SER B 1 732 ? -62.438 -45.656 -35.656 1 16.09 732 SER B CA 1
ATOM 12635 C C . SER B 1 732 ? -62.031 -44.25 -35.25 1 16.09 732 SER B C 1
ATOM 12637 O O . SER B 1 732 ? -61.438 -43.5 -36.031 1 16.09 732 SER B O 1
ATOM 12639 N N . GLN B 1 733 ? -62.844 -43.5 -34.312 1 15.46 733 GLN B N 1
ATOM 12640 C CA . GLN B 1 733 ? -63.531 -42.25 -34.594 1 15.46 733 GLN B CA 1
ATOM 12641 C C . GLN B 1 733 ? -62.719 -41.031 -34.125 1 15.46 733 GLN B C 1
ATOM 12643 O O . GLN B 1 733 ? -62.531 -40.844 -32.938 1 15.46 733 GLN B O 1
ATOM 12648 N N . ALA B 1 734 ? -61.719 -40.5 -34.812 1 16.06 734 ALA B N 1
ATOM 12649 C CA . ALA B 1 734 ? -60.562 -39.594 -34.719 1 16.06 734 ALA B CA 1
ATOM 12650 C C . ALA B 1 734 ? -61.031 -38.125 -34.531 1 16.06 734 ALA B C 1
ATOM 12652 O O . ALA B 1 734 ? -60.281 -37.312 -34 1 16.06 734 ALA B O 1
ATOM 12653 N N . ARG B 1 735 ? -62.25 -37.625 -35.062 1 16.45 735 ARG B N 1
ATOM 12654 C CA . ARG B 1 735 ? -62.062 -36.375 -35.812 1 16.45 735 ARG B CA 1
ATOM 12655 C C . ARG B 1 735 ? -62.062 -35.188 -34.844 1 16.45 735 ARG B C 1
ATOM 12657 O O . ARG B 1 735 ? -61.188 -34.312 -34.969 1 16.45 735 ARG B O 1
ATOM 12664 N N . ARG B 1 736 ? -63.219 -34.719 -34.188 1 17.36 736 ARG B N 1
ATOM 12665 C CA . ARG B 1 736 ? -63.812 -33.406 -34.375 1 17.36 736 ARG B CA 1
ATOM 12666 C C . ARG B 1 736 ? -63.219 -32.375 -33.406 1 17.36 736 ARG B C 1
ATOM 12668 O O . ARG B 1 736 ? -63.031 -32.688 -32.219 1 17.36 736 ARG B O 1
ATOM 12675 N N . SER B 1 737 ? -62.844 -31.031 -33.844 1 17.25 737 SER B N 1
ATOM 12676 C CA . SER B 1 737 ? -62.062 -29.781 -33.812 1 17.25 737 SER B CA 1
ATOM 12677 C C . SER B 1 737 ? -62.531 -28.891 -32.656 1 17.25 737 SER B C 1
ATOM 12679 O O . SER B 1 737 ? -63.688 -29.016 -32.188 1 17.25 737 SER B O 1
ATOM 12681 N N . PHE B 1 738 ? -61.656 -27.828 -32.094 1 16.38 738 PHE B N 1
ATOM 12682 C CA . PHE B 1 738 ? -61.125 -27.031 -30.984 1 16.38 738 PHE B CA 1
ATOM 12683 C C . PHE B 1 738 ? -61.969 -25.812 -30.734 1 16.38 738 PHE B C 1
ATOM 12685 O O . PHE B 1 738 ? -61.531 -24.672 -30.969 1 16.38 738 PHE B O 1
ATOM 12692 N N . GLU B 1 739 ? -63.312 -25.797 -30.953 1 16.92 739 GLU B N 1
ATOM 12693 C CA . GLU B 1 739 ? -63.812 -24.422 -31.031 1 16.92 739 GLU B CA 1
ATOM 12694 C C . GLU B 1 739 ? -63.594 -23.703 -29.688 1 16.92 739 GLU B C 1
ATOM 12696 O O . GLU B 1 739 ? -63.031 -22.609 -29.656 1 16.92 739 GLU B O 1
ATOM 12701 N N . ASN B 1 740 ? -64.625 -23.406 -28.781 1 16.14 740 ASN B N 1
ATOM 12702 C CA . ASN B 1 740 ? -65.312 -22.219 -28.297 1 16.14 740 ASN B CA 1
ATOM 12703 C C . ASN B 1 740 ? -64.938 -21.875 -26.859 1 16.14 740 ASN B C 1
ATOM 12705 O O . ASN B 1 740 ? -65.688 -21.125 -26.203 1 16.14 740 ASN B O 1
ATOM 12709 N N . SER B 1 741 ? -63.906 -22.453 -26.094 1 14.98 741 SER B N 1
ATOM 12710 C CA . SER B 1 741 ? -64.125 -22.344 -24.656 1 14.98 741 SER B CA 1
ATOM 12711 C C . SER B 1 741 ? -63.719 -20.953 -24.141 1 14.98 741 SER B C 1
ATOM 12713 O O . SER B 1 741 ? -62.562 -20.594 -24.156 1 14.98 741 SER B O 1
ATOM 12715 N N . GLU B 1 742 ? -64.5 -19.875 -24.188 1 16.83 742 GLU B N 1
ATOM 12716 C CA . GLU B 1 742 ? -64.375 -18.484 -23.812 1 16.83 742 GLU B CA 1
ATOM 12717 C C . GLU B 1 742 ? -64.062 -18.328 -22.328 1 16.83 742 GLU B C 1
ATOM 12719 O O . GLU B 1 742 ? -63.094 -17.672 -21.969 1 16.83 742 GLU B O 1
ATOM 12724 N N . LYS B 1 743 ? -65 -17.641 -21.281 1 17.98 743 LYS B N 1
ATOM 12725 C CA . LYS B 1 743 ? -65.062 -16.453 -20.438 1 17.98 743 LYS B CA 1
ATOM 12726 C C . LYS B 1 743 ? -64.812 -16.797 -18.969 1 17.98 743 LYS B C 1
ATOM 12728 O O . LYS B 1 743 ? -64.75 -15.898 -18.125 1 17.98 743 LYS B O 1
ATOM 12733 N N . VAL B 1 744 ? -64.562 -17.922 -18.312 1 16.14 744 VAL B N 1
ATOM 12734 C CA . VAL B 1 744 ? -65.125 -17.969 -16.984 1 16.14 744 VAL B CA 1
ATOM 12735 C C . VAL B 1 744 ? -64.312 -17.172 -16.016 1 16.14 744 VAL B C 1
ATOM 12737 O O . VAL B 1 744 ? -63.062 -17.391 -15.93 1 16.14 744 VAL B O 1
ATOM 12740 N N . LEU B 1 745 ? -64.812 -15.961 -15.281 1 17 745 LEU B N 1
ATOM 12741 C CA . LEU B 1 745 ? -64.688 -14.828 -14.367 1 17 745 LEU B CA 1
ATOM 12742 C C . LEU B 1 745 ? -64.375 -15.297 -12.945 1 17 745 LEU B C 1
ATOM 12744 O O . LEU B 1 745 ? -65.25 -15.148 -12.062 1 17 745 LEU B O 1
ATOM 12748 N N . CYS B 1 746 ? -63.719 -16.406 -12.586 1 15.67 746 CYS B N 1
ATOM 12749 C CA . CYS B 1 746 ? -63.906 -16.797 -11.188 1 15.67 746 CYS B CA 1
ATOM 12750 C C . CYS B 1 746 ? -63.188 -15.82 -10.258 1 15.67 746 CYS B C 1
ATOM 12752 O O . CYS B 1 746 ? -62 -15.547 -10.422 1 15.67 746 CYS B O 1
ATOM 12754 N N . LYS B 1 747 ? -63.875 -15.016 -9.273 1 17.62 747 LYS B N 1
ATOM 12755 C CA . LYS B 1 747 ? -63.875 -13.992 -8.234 1 17.62 747 LYS B CA 1
ATOM 12756 C C . LYS B 1 747 ? -63.156 -14.477 -6.977 1 17.62 747 LYS B C 1
ATOM 12758 O O . LYS B 1 747 ? -63.219 -13.82 -5.938 1 17.62 747 LYS B O 1
ATOM 12763 N N . LYS B 1 748 ? -62.375 -15.562 -6.844 1 16.91 748 LYS B N 1
ATOM 12764 C CA . LYS B 1 748 ? -62.312 -16.094 -5.484 1 16.91 748 LYS B CA 1
ATOM 12765 C C . LYS B 1 748 ? -61.531 -15.156 -4.562 1 16.91 748 LYS B C 1
ATOM 12767 O O . LYS B 1 748 ? -60.656 -14.422 -5.016 1 16.91 748 LYS B O 1
ATOM 12772 N N . ASP B 1 749 ? -61.594 -15.148 -3.076 1 17.77 749 ASP B N 1
ATOM 12773 C CA . ASP B 1 749 ? -61.656 -14.562 -1.739 1 17.77 749 ASP B CA 1
ATOM 12774 C C . ASP B 1 749 ? -60.25 -14.445 -1.136 1 17.77 749 ASP B C 1
ATOM 12776 O O . ASP B 1 749 ? -59.906 -13.414 -0.554 1 17.77 749 ASP B O 1
ATOM 12780 N N . GLY B 1 750 ? -59.406 -15.531 -0.866 1 17.98 750 GLY B N 1
ATOM 12781 C CA . GLY B 1 750 ? -58.938 -15.812 0.485 1 17.98 750 GLY B CA 1
ATOM 12782 C C . GLY B 1 750 ? -57.781 -14.922 0.933 1 17.98 750 GLY B C 1
ATOM 12783 O O . GLY B 1 750 ? -57.188 -14.227 0.116 1 17.98 750 GLY B O 1
ATOM 12784 N N . LEU B 1 751 ? -57.094 -15.156 2.35 1 18.14 751 LEU B N 1
ATOM 12785 C CA . LEU B 1 751 ? -56.531 -14.688 3.615 1 18.14 751 LEU B CA 1
ATOM 12786 C C . LEU B 1 751 ? -55.031 -14.492 3.506 1 18.14 751 LEU B C 1
ATOM 12788 O O . LEU B 1 751 ? -54.281 -15.43 3.176 1 18.14 751 LEU B O 1
ATOM 12792 N N . GLN B 1 752 ? -54.531 -13.359 3.217 1 17.95 752 GLN B N 1
ATOM 12793 C CA . GLN B 1 752 ? -53.188 -12.867 2.9 1 17.95 752 GLN B CA 1
ATOM 12794 C C . GLN B 1 752 ? -52.281 -12.859 4.141 1 17.95 752 GLN B C 1
ATOM 12796 O O . GLN B 1 752 ? -52.406 -11.977 4.996 1 17.95 752 GLN B O 1
ATOM 12801 N N . VAL B 1 753 ? -52.062 -14.008 4.875 1 17.8 753 VAL B N 1
ATOM 12802 C CA . VAL B 1 753 ? -51.438 -14.055 6.199 1 17.8 753 VAL B CA 1
ATOM 12803 C C . VAL B 1 753 ? -49.969 -13.625 6.102 1 17.8 753 VAL B C 1
ATOM 12805 O O . VAL B 1 753 ? -49.156 -14.266 5.426 1 17.8 753 VAL B O 1
ATOM 12808 N N . ALA B 1 754 ? -49.594 -12.375 6.023 1 18.52 754 ALA B N 1
ATOM 12809 C CA . ALA B 1 754 ? -48.25 -11.797 5.809 1 18.52 754 ALA B CA 1
ATOM 12810 C C . ALA B 1 754 ? -47.406 -11.914 7.066 1 18.52 754 ALA B C 1
ATOM 12812 O O . ALA B 1 754 ? -47.625 -11.195 8.039 1 18.52 754 ALA B O 1
ATOM 12813 N N . SER B 1 755 ? -47.281 -13.023 7.906 1 18.52 755 SER B N 1
ATOM 12814 C CA . SER B 1 755 ? -46.719 -12.977 9.25 1 18.52 755 SER B CA 1
ATOM 12815 C C . SER B 1 755 ? -45.188 -12.75 9.203 1 18.52 755 SER B C 1
ATOM 12817 O O . SER B 1 755 ? -44.469 -13.539 8.609 1 18.52 755 SER B O 1
ATOM 12819 N N . LYS B 1 756 ? -44.688 -11.531 9.141 1 20.48 756 LYS B N 1
ATOM 12820 C CA . LYS B 1 756 ? -43.281 -11.133 9.008 1 20.48 756 LYS B CA 1
ATOM 12821 C C . LYS B 1 756 ? -42.5 -11.453 10.273 1 20.48 756 LYS B C 1
ATOM 12823 O O . LYS B 1 756 ? -42.844 -11.008 11.367 1 20.48 756 LYS B O 1
ATOM 12828 N N . VAL B 1 757 ? -42.125 -12.664 10.664 1 18.72 757 VAL B N 1
ATOM 12829 C CA . VAL B 1 757 ? -41.438 -13.016 11.906 1 18.72 757 VAL B CA 1
ATOM 12830 C C . VAL B 1 757 ? -40 -12.523 11.875 1 18.72 757 VAL B C 1
ATOM 12832 O O . VAL B 1 757 ? -39.219 -12.891 10.984 1 18.72 757 VAL B O 1
ATOM 12835 N N . ASP B 1 758 ? -39.688 -11.258 12.25 1 20.34 758 ASP B N 1
ATOM 12836 C CA . ASP B 1 758 ? -38.344 -10.68 12.227 1 20.34 758 ASP B CA 1
ATOM 12837 C C . ASP B 1 758 ? -37.469 -11.281 13.32 1 20.34 758 ASP B C 1
ATOM 12839 O O . ASP B 1 758 ? -37.812 -11.258 14.5 1 20.34 758 ASP B O 1
ATOM 12843 N N . LEU B 1 759 ? -36.812 -12.406 13.141 1 19.83 759 LEU B N 1
ATOM 12844 C CA . LEU B 1 759 ? -36 -13.148 14.094 1 19.83 759 LEU B CA 1
ATOM 12845 C C . LEU B 1 759 ? -34.719 -12.414 14.391 1 19.83 759 LEU B C 1
ATOM 12847 O O . LEU B 1 759 ? -33.969 -12.062 13.469 1 19.83 759 LEU B O 1
ATOM 12851 N N . VAL B 1 760 ? -34.656 -11.422 15.367 1 20.56 760 VAL B N 1
ATOM 12852 C CA . VAL B 1 760 ? -33.5 -10.602 15.695 1 20.56 760 VAL B CA 1
ATOM 12853 C C . VAL B 1 760 ? -32.562 -11.367 16.625 1 20.56 760 VAL B C 1
ATOM 12855 O O . VAL B 1 760 ? -33.031 -12.039 17.562 1 20.56 760 VAL B O 1
ATOM 12858 N N . LEU B 1 761 ? -31.312 -11.617 16.234 1 20.05 761 LEU B N 1
ATOM 12859 C CA . LEU B 1 761 ? -30.234 -12.344 16.906 1 20.05 761 LEU B CA 1
ATOM 12860 C C . LEU B 1 761 ? -29.844 -11.664 18.203 1 20.05 761 LEU B C 1
ATOM 12862 O O . LEU B 1 761 ? -29.516 -10.477 18.219 1 20.05 761 LEU B O 1
ATOM 12866 N N . ALA B 1 762 ? -30.391 -12.023 19.375 1 22.55 762 ALA B N 1
ATOM 12867 C CA . ALA B 1 762 ? -30.156 -11.5 20.719 1 22.55 762 ALA B CA 1
ATOM 12868 C C . ALA B 1 762 ? -28.75 -11.828 21.203 1 22.55 762 ALA B C 1
ATOM 12870 O O . ALA B 1 762 ? -28.344 -12.992 21.188 1 22.55 762 ALA B O 1
ATOM 12871 N N . GLU B 1 763 ? -27.672 -10.977 20.953 1 22.09 763 GLU B N 1
ATOM 12872 C CA . GLU B 1 763 ? -26.281 -11.172 21.359 1 22.09 763 GLU B CA 1
ATOM 12873 C C . GLU B 1 763 ? -26.109 -10.984 22.859 1 22.09 763 GLU B C 1
ATOM 12875 O O . GLU B 1 763 ? -26.531 -9.969 23.422 1 22.09 763 GLU B O 1
ATOM 12880 N N . ASP B 1 764 ? -26.391 -11.938 23.656 1 22.44 764 ASP B N 1
ATOM 12881 C CA . ASP B 1 764 ? -26.328 -11.836 25.109 1 22.44 764 ASP B CA 1
ATOM 12882 C C . ASP B 1 764 ? -24.891 -11.891 25.609 1 22.44 764 ASP B C 1
ATOM 12884 O O . ASP B 1 764 ? -24.141 -12.789 25.234 1 22.44 764 ASP B O 1
ATOM 12888 N N . TYR B 1 765 ? -24.266 -10.766 25.828 1 23.23 765 TYR B N 1
ATOM 12889 C CA . TYR B 1 765 ? -22.906 -10.609 26.344 1 23.23 765 TYR B CA 1
ATOM 12890 C C . TYR B 1 765 ? -22.828 -11.008 27.812 1 23.23 765 TYR B C 1
ATOM 12892 O O . TYR B 1 765 ? -23.578 -10.477 28.641 1 23.23 765 TYR B O 1
ATOM 12900 N N . GLU B 1 766 ? -22.781 -12.312 28.062 1 22.64 766 GLU B N 1
ATOM 12901 C CA . GLU B 1 766 ? -22.656 -12.68 29.469 1 22.64 766 GLU B CA 1
ATOM 12902 C C . GLU B 1 766 ? -21.328 -12.188 30.047 1 22.64 766 GLU B C 1
ATOM 12904 O O . GLU B 1 766 ? -20.266 -12.406 29.469 1 22.64 766 GLU B O 1
ATOM 12909 N N . GLU B 1 767 ? -21.359 -11.281 30.953 1 25.48 767 GLU B N 1
ATOM 12910 C CA . GLU B 1 767 ? -20.344 -10.578 31.75 1 25.48 767 GLU B CA 1
ATOM 12911 C C . GLU B 1 767 ? -19.656 -11.539 32.719 1 25.48 767 GLU B C 1
ATOM 12913 O O . GLU B 1 767 ? -20.203 -11.867 33.781 1 25.48 767 GLU B O 1
ATOM 12918 N N . SER B 1 768 ? -19.109 -12.711 32.219 1 23.25 768 SER B N 1
ATOM 12919 C CA . SER B 1 768 ? -18.547 -13.492 33.312 1 23.25 768 SER B CA 1
ATOM 12920 C C . SER B 1 768 ? -17.391 -12.758 33.969 1 23.25 768 SER B C 1
ATOM 12922 O O . SER B 1 768 ? -16.547 -12.156 33.281 1 23.25 768 SER B O 1
ATOM 12924 N N . SER B 1 769 ? -17.438 -12.445 35.156 1 24.64 769 SER B N 1
ATOM 12925 C CA . SER B 1 769 ? -16.625 -11.766 36.156 1 24.64 769 SER B CA 1
ATOM 12926 C C . SER B 1 769 ? -15.273 -12.461 36.344 1 24.64 769 SER B C 1
ATOM 12928 O O . SER B 1 769 ? -14.445 -12.031 37.156 1 24.64 769 SER B O 1
ATOM 12930 N N . GLU B 1 770 ? -15.211 -13.797 36.031 1 24.11 770 GLU B N 1
ATOM 12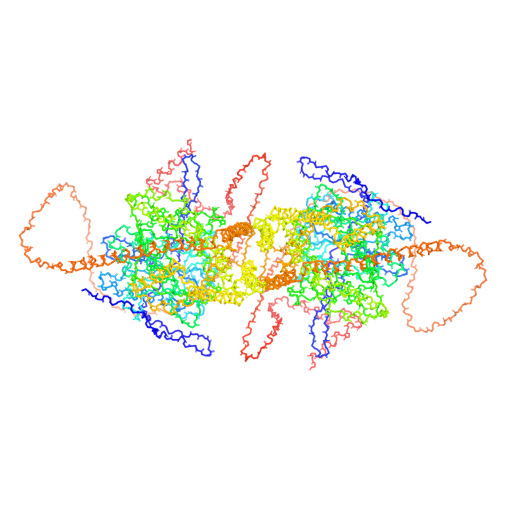931 C CA . GLU B 1 770 ? -14.164 -14.344 36.875 1 24.11 770 GLU B CA 1
ATOM 12932 C C . GLU B 1 770 ? -12.805 -13.766 36.531 1 24.11 770 GLU B C 1
ATOM 12934 O O . GLU B 1 770 ? -12.617 -13.227 35.438 1 24.11 770 GLU B O 1
ATOM 12939 N N . GLU B 1 771 ? -11.656 -14.211 37.344 1 25.8 771 GLU B N 1
ATOM 12940 C CA . GLU B 1 771 ? -10.242 -14.062 37.656 1 25.8 771 GLU B CA 1
ATOM 12941 C C . GLU B 1 771 ? -9.391 -14.219 36.406 1 25.8 771 GLU B C 1
ATOM 12943 O O . GLU B 1 771 ? -9.836 -14.789 35.406 1 25.8 771 GLU B O 1
ATOM 12948 N N . LEU B 1 772 ? -7.957 -13.836 36.469 1 24.64 772 LEU B N 1
ATOM 12949 C CA . LEU B 1 772 ? -6.91 -13.531 35.5 1 24.64 772 LEU B CA 1
ATOM 12950 C C . LEU B 1 772 ? -6.75 -14.656 34.5 1 24.64 772 LEU B C 1
ATOM 12952 O O . LEU B 1 772 ? -5.922 -14.57 33.594 1 24.64 772 LEU B O 1
ATOM 12956 N N . SER B 1 773 ? -7 -15.914 34.906 1 22.28 773 SER B N 1
ATOM 12957 C CA . SER B 1 773 ? -6.531 -17.016 34.062 1 22.28 773 SER B CA 1
ATOM 12958 C C . SER B 1 773 ? -7.051 -16.875 32.625 1 22.28 773 SER B C 1
ATOM 12960 O O . SER B 1 773 ? -8.156 -16.391 32.406 1 22.28 773 SER B O 1
ATOM 12962 N N . LEU B 1 774 ? -6.074 -16.828 31.594 1 23.95 774 LEU B N 1
ATOM 12963 C CA . LEU B 1 774 ? -6.23 -16.672 30.156 1 23.95 774 LEU B CA 1
ATOM 12964 C C . LEU B 1 774 ? -7.414 -17.484 29.641 1 23.95 774 LEU B C 1
ATOM 12966 O O . LEU B 1 774 ? -7.312 -18.703 29.469 1 23.95 774 LEU B O 1
ATOM 12970 N N . VAL B 1 775 ? -8.555 -17.312 30.344 1 23.14 775 VAL B N 1
ATOM 12971 C CA . VAL B 1 775 ? -9.727 -18.156 30.125 1 23.14 775 VAL B CA 1
ATOM 12972 C C . VAL B 1 775 ? -10.109 -18.141 28.656 1 23.14 775 VAL B C 1
ATOM 12974 O O . VAL B 1 775 ? -10.281 -17.062 28.062 1 23.14 775 VAL B O 1
ATOM 12977 N N . LEU B 1 776 ? -9.789 -19.219 27.984 1 21.73 776 LEU B N 1
ATOM 12978 C CA . LEU B 1 776 ? -10.156 -19.625 26.641 1 21.73 776 LEU B CA 1
ATOM 12979 C C . LEU B 1 776 ? -11.641 -19.422 26.391 1 21.73 776 LEU B C 1
ATOM 12981 O O . LEU B 1 776 ? -12.484 -20.031 27.047 1 21.73 776 LEU B O 1
ATOM 12985 N N . ARG B 1 777 ? -12.055 -18.109 26.469 1 23.64 777 ARG B N 1
ATOM 12986 C CA . ARG B 1 777 ? -13.469 -17.781 26.344 1 23.64 777 ARG B CA 1
ATOM 12987 C C . ARG B 1 777 ? -14.117 -18.531 25.188 1 23.64 777 ARG B C 1
ATOM 12989 O O . ARG B 1 777 ? -13.719 -18.359 24.031 1 23.64 777 ARG B O 1
ATOM 12996 N N . GLU B 1 778 ? -14.438 -19.734 25.578 1 20.47 778 GLU B N 1
ATOM 12997 C CA . GLU B 1 778 ? -15.18 -20.625 24.688 1 20.47 778 GLU B CA 1
ATOM 12998 C C . GLU B 1 778 ? -16.547 -20.047 24.344 1 20.47 778 GLU B C 1
ATOM 13000 O O . GLU B 1 778 ? -17.359 -19.75 25.219 1 20.47 778 GLU B O 1
ATOM 13005 N N . LYS B 1 779 ? -16.656 -19.109 23.469 1 22.09 779 LYS B N 1
ATOM 13006 C CA . LYS B 1 779 ? -17.938 -18.594 23 1 22.09 779 LYS B CA 1
ATOM 13007 C C . LYS B 1 779 ? -18.906 -19.734 22.672 1 22.09 779 LYS B C 1
ATOM 13009 O O . LYS B 1 779 ? -18.625 -20.578 21.828 1 22.09 779 LYS B O 1
ATOM 13014 N N . ARG B 1 780 ? -19.516 -20.328 23.797 1 20.17 780 ARG B N 1
ATOM 13015 C CA . ARG B 1 780 ? -20.531 -21.344 23.578 1 20.17 780 ARG B CA 1
ATOM 13016 C C . ARG B 1 780 ? -21.828 -20.719 23.047 1 20.17 780 ARG B C 1
ATOM 13018 O O . ARG B 1 780 ? -22.328 -19.734 23.609 1 20.17 780 ARG B O 1
ATOM 13025 N N . PHE B 1 781 ? -22.016 -20.75 21.812 1 18.73 781 PHE B N 1
ATOM 13026 C CA . PHE B 1 781 ? -23.266 -20.406 21.141 1 18.73 781 PHE B CA 1
ATOM 13027 C C . PHE B 1 781 ? -24.438 -21.188 21.719 1 18.73 781 PHE B C 1
ATOM 13029 O O . PHE B 1 781 ? -24.484 -22.406 21.609 1 18.73 781 PHE B O 1
ATOM 13036 N N . LYS B 1 782 ? -24.844 -20.859 22.984 1 21.14 782 LYS B N 1
ATOM 13037 C CA . LYS B 1 782 ? -26.047 -21.578 23.375 1 21.14 782 LYS B CA 1
ATOM 13038 C C . LYS B 1 782 ? -27.25 -21.125 22.547 1 21.14 782 LYS B C 1
ATOM 13040 O O . LYS B 1 782 ? -27.547 -19.922 22.469 1 21.14 782 LYS B O 1
ATOM 13045 N N . HIS B 1 783 ? -27.703 -21.766 21.516 1 20.2 783 HIS B N 1
ATOM 13046 C CA . HIS B 1 783 ? -28.797 -21.656 20.547 1 20.2 783 HIS B CA 1
ATOM 13047 C C . HIS B 1 783 ? -30.156 -21.625 21.25 1 20.2 783 HIS B C 1
ATOM 13049 O O . HIS B 1 783 ? -31.188 -21.609 20.594 1 20.2 783 HIS B O 1
ATOM 13055 N N . GLY B 1 784 ? -30.484 -21.094 22.422 1 21.3 784 GLY B N 1
ATOM 13056 C CA . GLY B 1 784 ? -31.859 -21.453 22.734 1 21.3 784 GLY B CA 1
ATOM 13057 C C . GLY B 1 784 ? -32.875 -20.547 22.047 1 21.3 784 GLY B C 1
ATOM 13058 O O . GLY B 1 784 ? -32.625 -19.375 21.828 1 21.3 784 GLY B O 1
ATOM 13059 N N . ILE B 1 785 ? -33.719 -21.062 21.094 1 19.72 785 ILE B N 1
ATOM 13060 C CA . ILE B 1 785 ? -34.875 -20.531 20.406 1 19.72 785 ILE B CA 1
ATOM 13061 C C . ILE B 1 785 ? -36.031 -20.375 21.375 1 19.72 785 ILE B C 1
ATOM 13063 O O . ILE B 1 785 ? -36.406 -21.328 22.078 1 19.72 785 ILE B O 1
ATOM 13067 N N . LYS B 1 786 ? -36.156 -19.281 22.047 1 20.92 786 LYS B N 1
ATOM 13068 C CA . LYS B 1 786 ? -37.375 -19.156 22.844 1 20.92 786 LYS B CA 1
ATOM 13069 C C . LYS B 1 786 ? -38.594 -18.953 21.953 1 20.92 786 LYS B C 1
ATOM 13071 O O . LYS B 1 786 ? -38.625 -18.062 21.094 1 20.92 786 LYS B O 1
ATOM 13076 N N . LEU B 1 787 ? -39.594 -19.969 21.844 1 18.8 787 LEU B N 1
ATOM 13077 C CA . LEU B 1 787 ? -40.844 -20.203 21.172 1 18.8 787 LEU B CA 1
ATOM 13078 C C . LEU B 1 787 ? -41.969 -19.344 21.766 1 18.8 787 LEU B C 1
ATOM 13080 O O . LEU B 1 787 ? -42.219 -19.391 22.984 1 18.8 787 LEU B O 1
ATOM 13084 N N . THR B 1 788 ? -42.062 -18.109 21.531 1 19.73 788 THR B N 1
ATOM 13085 C CA . THR B 1 788 ? -43.281 -17.516 22.031 1 19.73 788 THR B CA 1
ATOM 13086 C C . THR B 1 788 ? -44.5 -18.031 21.234 1 19.73 788 THR B C 1
ATOM 13088 O O . THR B 1 788 ? -44.5 -18 20 1 19.73 788 THR B O 1
ATOM 13091 N N . TYR B 1 789 ? -45.5 -18.719 21.922 1 19.83 789 TYR B N 1
ATOM 13092 C CA . TYR B 1 789 ? -46.719 -19.484 21.625 1 19.83 789 TYR B CA 1
ATOM 13093 C C . TYR B 1 789 ? -47.875 -18.578 21.266 1 19.83 789 TYR B C 1
ATOM 13095 O O . TYR B 1 789 ? -48.406 -17.875 22.125 1 19.83 789 TYR B O 1
ATOM 13103 N N . MET B 1 790 ? -47.906 -17.625 20.406 1 19.5 790 MET B N 1
ATOM 13104 C CA . MET B 1 790 ? -49.281 -17.219 20.141 1 19.5 790 MET B CA 1
ATOM 13105 C C . MET B 1 790 ? -50.156 -18.406 19.75 1 19.5 790 MET B C 1
ATOM 13107 O O . MET B 1 790 ? -49.688 -19.312 19.047 1 19.5 790 MET B O 1
ATOM 13111 N N . ALA B 1 791 ? -51.469 -18.625 20.344 1 20.2 791 ALA B N 1
ATOM 13112 C CA . ALA B 1 791 ? -52.5 -19.594 20.625 1 20.2 791 ALA B CA 1
ATOM 13113 C C . ALA B 1 791 ? -53.281 -19.969 19.359 1 20.2 791 ALA B C 1
ATOM 13115 O O . ALA B 1 791 ? -54.094 -20.891 19.359 1 20.2 791 ALA B O 1
ATOM 13116 N N . ASN B 1 792 ? -53.531 -19.297 18.359 1 21.11 792 ASN B N 1
ATOM 13117 C CA . ASN B 1 792 ? -54.656 -19.922 17.688 1 21.11 792 ASN B CA 1
ATOM 13118 C C . ASN B 1 792 ? -54.375 -21.391 17.344 1 21.11 792 ASN B C 1
ATOM 13120 O O . ASN B 1 792 ? -54.938 -22.297 17.969 1 21.11 792 ASN B O 1
ATOM 13124 N N . GLU B 1 793 ? -54.5 -21.922 15.961 1 21.5 793 GLU B N 1
ATOM 13125 C CA . GLU B 1 793 ? -54.438 -23.359 15.719 1 21.5 793 GLU B CA 1
ATOM 13126 C C . GLU B 1 793 ? -53.125 -23.953 16.234 1 21.5 793 GLU B C 1
ATOM 13128 O O . GLU B 1 793 ? -52.062 -23.672 15.695 1 21.5 793 GLU B O 1
ATOM 13133 N N . THR B 1 794 ? -52.875 -24.25 17.438 1 24.7 794 THR B N 1
ATOM 13134 C CA . THR B 1 794 ? -52.344 -25.203 18.391 1 24.7 794 THR B CA 1
ATOM 13135 C C . THR B 1 794 ? -52.531 -26.641 17.891 1 24.7 794 THR B C 1
ATOM 13137 O O . THR B 1 794 ? -51.906 -27.562 18.391 1 24.7 794 THR B O 1
ATOM 13140 N N . GLY B 1 795 ? -53.594 -26.891 17.125 1 23.41 795 GLY B N 1
ATOM 13141 C CA . GLY B 1 795 ? -54.438 -28.062 16.953 1 23.41 795 GLY B CA 1
ATOM 13142 C C . GLY B 1 795 ? -53.812 -29.141 16.094 1 23.41 795 GLY B C 1
ATOM 13143 O O . GLY B 1 795 ? -53.75 -30.312 16.516 1 23.41 795 GLY B O 1
ATOM 13144 N N . ILE B 1 796 ? -53.906 -28.875 14.695 1 22.77 796 ILE B N 1
ATOM 13145 C CA . ILE B 1 796 ? -53.594 -29.953 13.773 1 22.77 796 ILE B CA 1
ATOM 13146 C C . ILE B 1 796 ? -52.094 -30.266 13.836 1 22.77 796 ILE B C 1
ATOM 13148 O O . ILE B 1 796 ? -51.656 -31.359 13.469 1 22.77 796 ILE B O 1
ATOM 13152 N N . VAL B 1 797 ? -51.375 -29.344 14.258 1 26.28 797 VAL B N 1
ATOM 13153 C CA . VAL B 1 797 ? -50.094 -30.047 14.414 1 26.28 797 VAL B CA 1
ATOM 13154 C C . VAL B 1 797 ? -50.25 -31.141 15.469 1 26.28 797 VAL B C 1
ATOM 13156 O O . VAL B 1 797 ? -49.719 -32.25 15.297 1 26.28 797 VAL B O 1
ATOM 13159 N N . ALA B 1 798 ? -51.062 -30.797 16.281 1 29.36 798 ALA B N 1
ATOM 13160 C CA . ALA B 1 798 ? -51.344 -31.594 17.469 1 29.36 798 ALA B CA 1
ATOM 13161 C C . ALA B 1 798 ? -52.188 -32.812 17.125 1 29.36 798 ALA B C 1
ATOM 13163 O O . ALA B 1 798 ? -52 -33.875 17.688 1 29.36 798 ALA B O 1
ATOM 13164 N N . GLY B 1 799 ? -53.094 -32.688 16.312 1 28.22 799 GLY B N 1
ATOM 13165 C CA . GLY B 1 799 ? -54.062 -33.719 15.992 1 28.22 799 GLY B CA 1
ATOM 13166 C C . GLY B 1 799 ? -53.469 -34.969 15.391 1 28.22 799 GLY B C 1
ATOM 13167 O O . GLY B 1 799 ? -53.75 -36.062 15.82 1 28.22 799 GLY B O 1
ATOM 13168 N N . ARG B 1 800 ? -52.719 -34.781 14.25 1 28.42 800 ARG B N 1
ATOM 13169 C CA . ARG B 1 800 ? -52.062 -35.906 13.625 1 28.42 800 ARG B CA 1
ATOM 13170 C C . ARG B 1 800 ? -50.844 -36.312 14.414 1 28.42 800 ARG B C 1
ATOM 13172 O O . ARG B 1 800 ? -50.312 -37.406 14.227 1 28.42 800 ARG B O 1
ATOM 13179 N N . ILE B 1 801 ? -50.344 -35.625 15.352 1 33.53 801 ILE B N 1
ATOM 13180 C CA . ILE B 1 801 ? -49.656 -36.344 16.406 1 33.53 801 ILE B CA 1
ATOM 13181 C C . ILE B 1 801 ? -50.594 -37.375 17.047 1 33.53 801 ILE B C 1
ATOM 13183 O O . ILE B 1 801 ? -50.219 -38.531 17.234 1 33.53 801 ILE B O 1
ATOM 13187 N N . LYS B 1 802 ? -51.719 -36.906 17.25 1 35.09 802 LYS B N 1
ATOM 13188 C CA . LYS B 1 802 ? -52.75 -37.656 17.938 1 35.09 802 LYS B CA 1
ATOM 13189 C C . LYS B 1 802 ? -53.312 -38.781 17.078 1 35.09 802 LYS B C 1
ATOM 13191 O O . LYS B 1 802 ? -53.531 -39.875 17.547 1 35.09 802 LYS B O 1
ATOM 13196 N N . ALA B 1 803 ? -53.531 -38.531 15.977 1 33.81 803 ALA B N 1
ATOM 13197 C CA . ALA B 1 803 ? -54.094 -39.656 15.227 1 33.81 803 ALA B CA 1
ATOM 13198 C C . ALA B 1 803 ? -53.062 -40.75 14.984 1 33.81 803 ALA B C 1
ATOM 13200 O O . ALA B 1 803 ? -53.375 -41.938 15.016 1 33.81 803 ALA B O 1
ATOM 13201 N N . ILE B 1 804 ? -51.906 -40.344 14.773 1 33.09 804 ILE B N 1
ATOM 13202 C CA . ILE B 1 804 ? -50.844 -41.344 14.906 1 33.09 804 ILE B CA 1
ATOM 13203 C C . ILE B 1 804 ? -50.625 -41.688 16.375 1 33.09 804 ILE B C 1
ATOM 13205 O O . ILE B 1 804 ? -50.469 -42.875 16.734 1 33.09 804 ILE B O 1
ATOM 13209 N N . GLU B 1 805 ? -50.906 -40.844 17.281 1 38.66 805 GLU B N 1
ATOM 13210 C CA . GLU B 1 805 ? -50.969 -41.406 18.625 1 38.66 805 GLU B CA 1
ATOM 13211 C C . GLU B 1 805 ? -52.125 -42.406 18.734 1 38.66 805 GLU B C 1
ATOM 13213 O O . GLU B 1 805 ? -52 -43.438 19.422 1 38.66 805 GLU B O 1
ATOM 13218 N N . GLU B 1 806 ? -53.062 -42.062 17.875 1 40.59 806 GLU B N 1
ATOM 13219 C CA . GLU B 1 806 ? -54.312 -42.812 18 1 40.59 806 GLU B CA 1
ATOM 13220 C C . GLU B 1 806 ? -54.375 -43.938 16.969 1 40.59 806 GLU B C 1
ATOM 13222 O O . GLU B 1 806 ? -55.375 -44.656 16.891 1 40.59 806 GLU B O 1
ATOM 13227 N N . GLY B 1 807 ? -53.719 -44.719 16.172 1 36.75 807 GLY B N 1
ATOM 13228 C CA . GLY B 1 807 ? -53.625 -45.969 15.438 1 36.75 807 GLY B CA 1
ATOM 13229 C C . GLY B 1 807 ? -54.094 -45.875 14.008 1 36.75 807 GLY B C 1
ATOM 13230 O O . GLY B 1 807 ? -54.438 -46.875 13.375 1 36.75 807 GLY B O 1
ATOM 13231 N N . ARG B 1 808 ? -54.469 -45.031 13.367 1 39.44 808 ARG B N 1
ATOM 13232 C CA . ARG B 1 808 ? -55.188 -45.125 12.094 1 39.44 808 ARG B CA 1
ATOM 13233 C C . ARG B 1 808 ? -54.219 -45.188 10.922 1 39.44 808 ARG B C 1
ATOM 13235 O O . ARG B 1 808 ? -54.594 -45.5 9.797 1 39.44 808 ARG B O 1
ATOM 13242 N N . VAL B 1 809 ? -53.031 -44.688 10.906 1 38.38 809 VAL B N 1
ATOM 13243 C CA . VAL B 1 809 ? -52.094 -45.031 9.852 1 38.38 809 VAL B CA 1
ATOM 13244 C C . VAL B 1 809 ? -51 -45.938 10.414 1 38.38 809 VAL B C 1
ATOM 13246 O O . VAL B 1 809 ? -50.531 -45.75 11.547 1 38.38 809 VAL B O 1
ATOM 13249 N N . ILE B 1 810 ? -50.531 -47.219 9.797 1 36.41 810 ILE B N 1
ATOM 13250 C CA . ILE B 1 810 ? -49.719 -48.344 10.211 1 36.41 810 ILE B CA 1
ATOM 13251 C C . ILE B 1 810 ? -48.25 -48.031 10.039 1 36.41 810 ILE B C 1
ATOM 13253 O O . ILE B 1 810 ? -47.812 -47.688 8.93 1 36.41 810 ILE B O 1
ATOM 13257 N N . PRO B 1 811 ? -47.5 -47.719 11.07 1 37.66 811 PRO B N 1
ATOM 13258 C CA . PRO B 1 811 ? -46.031 -47.688 11.156 1 37.66 811 PRO B CA 1
ATOM 13259 C C . PRO B 1 811 ? -45.375 -49 10.719 1 37.66 811 PRO B C 1
ATOM 13261 O O . PRO B 1 811 ? -45.969 -50.062 10.875 1 37.66 811 PRO B O 1
ATOM 13264 N N . THR B 1 812 ? -44.469 -49 9.648 1 43.12 812 THR B N 1
ATOM 13265 C CA . THR B 1 812 ? -43.938 -50.344 9.531 1 43.12 812 THR B CA 1
ATOM 13266 C C . THR B 1 812 ? -43.312 -50.812 10.852 1 43.12 812 THR B C 1
ATOM 13268 O O . THR B 1 812 ? -43.188 -50 11.789 1 43.12 812 THR B O 1
ATOM 13271 N N . GLU B 1 813 ? -42.531 -51.938 10.961 1 40.28 813 GLU B N 1
ATOM 13272 C CA . GLU B 1 813 ? -42.031 -52.594 12.164 1 40.28 813 GLU B CA 1
ATOM 13273 C C . GLU B 1 813 ? -40.938 -51.781 12.852 1 40.28 813 GLU B C 1
ATOM 13275 O O . GLU B 1 813 ? -40.969 -51.594 14.07 1 40.28 813 GLU B O 1
ATOM 13280 N N . GLN B 1 814 ? -39.844 -51.469 12.109 1 36.16 814 GLN B N 1
ATOM 13281 C CA . GLN B 1 814 ? -38.75 -50.75 12.75 1 36.16 814 GLN B CA 1
ATOM 13282 C C . GLN B 1 814 ? -39.125 -49.281 12.992 1 36.16 814 GLN B C 1
ATOM 13284 O O . GLN B 1 814 ? -38.719 -48.719 14.008 1 36.16 814 GLN B O 1
ATOM 13289 N N . GLU B 1 815 ? -39.906 -48.75 12.289 1 36.69 815 GLU B N 1
ATOM 13290 C CA . GLU B 1 815 ? -40.188 -47.312 12.539 1 36.69 815 GLU B CA 1
ATOM 13291 C C . GLU B 1 815 ? -40.656 -47.094 13.969 1 36.69 815 GLU B C 1
ATOM 13293 O O . GLU B 1 815 ? -40.25 -46.156 14.633 1 36.69 815 GLU B O 1
ATOM 13298 N N . ARG B 1 816 ? -41.5 -48.094 14.273 1 38.47 816 ARG B N 1
ATOM 13299 C CA . ARG B 1 816 ? -42.156 -48.281 15.562 1 38.47 816 ARG B CA 1
ATOM 13300 C C . ARG B 1 816 ? -41.125 -48.469 16.672 1 38.47 816 ARG B C 1
ATOM 13302 O O . ARG B 1 816 ? -41.25 -47.906 17.75 1 38.47 816 ARG B O 1
ATOM 13309 N N . LYS B 1 817 ? -40.031 -49.25 16.406 1 41.81 817 LYS B N 1
ATOM 13310 C CA . LYS B 1 817 ? -39.125 -49.594 17.469 1 41.81 817 LYS B CA 1
ATOM 13311 C C . LYS B 1 817 ? -38.375 -48.375 17.984 1 41.81 817 LYS B C 1
ATOM 13313 O O . LYS B 1 817 ? -38.312 -48.125 19.188 1 41.81 817 LYS B O 1
ATOM 13318 N N . ALA B 1 818 ? -37.781 -47.719 17.234 1 34.38 818 ALA B N 1
ATOM 13319 C CA . ALA B 1 818 ? -37.125 -46.562 17.828 1 34.38 818 ALA B CA 1
ATOM 13320 C C . ALA B 1 818 ? -38.094 -45.406 18.031 1 34.38 818 ALA B C 1
ATOM 13322 O O . ALA B 1 818 ? -37.969 -44.656 19 1 34.38 818 ALA B O 1
ATOM 13323 N N . LEU B 1 819 ? -39.094 -45.188 17.516 1 34.44 819 LEU B N 1
ATOM 13324 C CA . LEU B 1 819 ? -39.844 -44.094 18.078 1 34.44 819 LEU B CA 1
ATOM 13325 C C . LEU B 1 819 ? -40.156 -44.344 19.547 1 34.44 819 LEU B C 1
ATOM 13327 O O . LEU B 1 819 ? -40.031 -43.438 20.375 1 34.44 819 LEU B O 1
ATOM 13331 N N . MET B 1 820 ? -40.312 -45.562 19.844 1 39.09 820 MET B N 1
ATOM 13332 C CA . MET B 1 820 ? -40.688 -46.156 21.109 1 39.09 820 MET B CA 1
ATOM 13333 C C . MET B 1 820 ? -39.594 -46 22.156 1 39.09 820 MET B C 1
ATOM 13335 O O . MET B 1 820 ? -39.875 -45.656 23.312 1 39.09 820 MET B O 1
ATOM 13339 N N . ASP B 1 821 ? -38.406 -46.125 21.812 1 36.47 821 ASP B N 1
ATOM 13340 C CA . ASP B 1 821 ? -37.344 -45.906 22.797 1 36.47 821 ASP B CA 1
ATOM 13341 C C . ASP B 1 821 ? -37.188 -44.438 23.125 1 36.47 821 ASP B C 1
ATOM 13343 O O . ASP B 1 821 ? -37 -44.062 24.281 1 36.47 821 ASP B O 1
ATOM 13347 N N . TYR B 1 822 ? -37.281 -43.562 22.312 1 35.88 822 TYR B N 1
ATOM 13348 C CA . TYR B 1 822 ? -37.125 -42.156 22.609 1 35.88 822 TYR B CA 1
ATOM 13349 C C . TYR B 1 822 ? -38.125 -41.688 23.656 1 35.88 822 TYR B C 1
ATOM 13351 O O . TYR B 1 822 ? -37.781 -41.031 24.625 1 35.88 822 TYR B O 1
ATOM 13359 N N . ILE B 1 823 ? -39.375 -42.156 23.609 1 33.19 823 ILE B N 1
ATOM 13360 C CA . ILE B 1 823 ? -40.438 -41.812 24.562 1 33.19 823 ILE B CA 1
ATOM 13361 C C . ILE B 1 823 ? -40.125 -42.469 25.906 1 33.19 823 ILE B C 1
ATOM 13363 O O . ILE B 1 823 ? -40.25 -41.844 26.969 1 33.19 823 ILE B O 1
ATOM 13367 N N . LYS B 1 824 ? -39.625 -43.594 26.031 1 37.75 824 LYS B N 1
ATOM 13368 C CA . LYS B 1 824 ? -39.438 -44.375 27.25 1 37.75 824 LYS B CA 1
ATOM 13369 C C . LYS B 1 824 ? -38.438 -43.688 28.172 1 37.75 824 LYS B C 1
ATOM 13371 O O . LYS B 1 824 ? -38.656 -43.594 29.391 1 37.75 824 LYS B O 1
ATOM 13376 N N . LYS B 1 825 ? -37.281 -43.188 27.969 1 34.97 825 LYS B N 1
ATOM 13377 C CA . LYS B 1 825 ? -36.344 -42.625 28.922 1 34.97 825 LYS B CA 1
ATOM 13378 C C . LYS B 1 825 ? -36.688 -41.188 29.297 1 34.97 825 LYS B C 1
ATOM 13380 O O . LYS B 1 825 ? -36.375 -40.75 30.406 1 34.97 825 LYS B O 1
ATOM 13385 N N . ASN B 1 826 ? -37.312 -40.281 28.516 1 36.28 826 ASN B N 1
ATOM 13386 C CA . ASN B 1 826 ? -37.625 -39.031 29.188 1 36.28 826 ASN B CA 1
ATOM 13387 C C . ASN B 1 826 ? -38.781 -39.188 30.188 1 36.28 826 ASN B C 1
ATOM 13389 O O . ASN B 1 826 ? -39.062 -38.281 30.969 1 36.28 826 ASN B O 1
ATOM 13393 N N . CYS B 1 827 ? -39.531 -40.281 30.078 1 31.39 827 CYS B N 1
ATOM 13394 C CA . CYS B 1 827 ? -40.469 -40.562 31.156 1 31.39 827 CYS B CA 1
ATOM 13395 C C . CYS B 1 827 ? -39.844 -41.375 32.25 1 31.39 827 CYS B C 1
ATOM 13397 O O . CYS B 1 827 ? -40.312 -41.406 33.375 1 31.39 827 CYS B O 1
ATOM 13399 N N . ASN B 1 828 ? -38.594 -42.094 32.156 1 28.25 828 ASN B N 1
ATOM 13400 C CA . ASN B 1 828 ? -37.938 -42.5 33.375 1 28.25 828 ASN B CA 1
ATOM 13401 C C . ASN B 1 828 ? -37.125 -41.344 33.969 1 28.25 828 ASN B C 1
ATOM 13403 O O . ASN B 1 828 ? -37.094 -41.156 35.188 1 28.25 828 ASN B O 1
#

Organism: NCBI:txid5963

Foldseek 3Di:
DPCPPQQPDPDPPPLVFQPQPPVVSARDRDALPWVCPVPDWDKWKKWWDWDFDFDQDPVRPRPATQTFTAAIQTDPDDPVVVVVLVLAAADPVDLLYQAEEEEEEAEQDADVLQCQAVLLVQLQLVVCVVVVHHSSSYAYEYEYQAVVSNVVRCVSVVPHCVVFDDVVVQCVVQVDPDSLPRDDDVDDPPIWMWMKIWDWIDRPVRHRDIHTYIYIYTNHHPDDLVSVSCVLSYSCSSRVHQKYKFAYRQKHWHSNQVVLQVVVCVVDPQAFKEFEQEAADPPDLPAQPRLLVRVVSVCCCLFVQLLCQLLQADQFHDNRTMMGGSVLCPDCLVRVQLCVCVRGVPVDALLNLLLNLRSRSRSRLCSCLPAAGHHGYHYDYSGYMYGHDDRALLRNLLQLLSVLSNLLSNLVVCVVCVCSNVRYPHDPVSNVSVVVVNVLSVVVNVCLLLVLLVVLLLLLVLLCVLLVVDDHPVSVVVSVVVSVVVVVLLVVLLCDLQPDRCVVVRVVLVVSLQVQLVSLVVSVVSVVVVCVVCVVPVVVVVLVVLVVVLVVVSCVLSVNVVSCVSRVSSNSSRVCVVRRNSVSSSLLPSLDSDSPDDDPDDDPVRVVSSVSSNVVSVVSNVVSVVSNVVVSVVLVVCCVPPVVVVSVVVVSVVVSVSSVSSSVSSVVSSVVVVVVVVVVVVVVVVVVPPPPPPPPPPPDDDPDDPPCPVPDDDDDDDDDDDDDDDDDDDDDDDDDDDDDDDDPPPPPPCPPPVPPPPPDDPPPPPPPPDDDPPPPPPPPPPPDDDDDDPDDPPDVVVVVVVVVVVPDPDDPDVVVVVVVVVVVVVVD/DPCPPQQPDPDPPCQVFQPQPPVVSARDRDALPWVCPVPDWDKWKKWWDWDFDQDQDPVRPRPATQTATAAIQTDPDDPVVVVVLVLAAADPVDLLYQAEEEEEEAEQDADVLQCQAVLLVQLQLVVCVVVVHHSSSYAYEYEYQAVVSNVVRCVSVVVHCVSFDDDVVQCVVQVDPDSLPRDDDVDDPPIWMWMKIWDWIDRPVRHPDIHTYIYIYTNHHPDDLVSVSCVLNYSCSSRVHFKYKFAYRQKHWHSNQVVLQSVVCVVDVQAFKEFEQEAADPPDLPAQPRLLVRVVSVCCCLFVQLLCQLLQADQFHDNRTMMGGSVLCPDCLVRVQLCVCVRGVPVDALLNLLLNLRSRSRSRLCSCLPAAGHHGYHYDYSGYMYGHDDRALLRNLLQLLSVLSNLLSNLVVCVVCVCSNVRYPHDPVSNVSVVVVNVLSVVVNVCLLLVLLVVLLLLLVLLCLLLVVDDHPVSVVVSVVVSVVVVVLLVVLLCDLQPDRCVVVRVVLVVSLQVQLVSLVVSVVSVVVVCVVCVVPVVVVVLVVLVVVLVVVSCVLSVNVVSCVSRVSSNSSRVCVVRRNSVSSSLLPSLDSDSPDDDPDDDPVRVVSSVSSNVVSVVSNVVSVVSNVVVSVVLVVCCVPPVVVVSVVVVSVVVSVSSVSSSVSSVVSSVVVVVVVVVVVVVVVVVVPPPPPPPPPPPDDDPDDPPCPDPDDDDPDDDDDDDDDDDDDDDDDPDDDDDDDDDDPDPDDDDPCVPPPPPDDPPDPPPPPDDDPPPPPPPPPPPDDDDDDPDDCPDVVPVVVVVVVVPDDDDPDVVVVVVVVVVPVVVD

InterPro domains:
  IPR004835 Chitin synthase [PTHR22914] (57-690)
  IPR029044 Nucleotide-diphospho-sugar transferases [SSF53448] (238-444)